Protein 4P1Y (pdb70)

GO terms:
  GO:0005515 protein binding (F, IPI)

Nearest PDB structures (foldseek):
  4p1y-assembly1_H  TM=1.003E+00  e=1.977E-50  Staphylococcus aureus subsp. aureus Mu50
  3b07-assembly1_H  TM=1.002E+00  e=1.235E-47  Staphylococcus aureus subsp. aureus Mu50
  8gz7-assembly1_H  TM=9.913E-01  e=1.476E-44  Staphylococcus aureus
  4p1x-assembly1_H  TM=9.593E-01  e=6.934E-37  Staphylococcus aureus subsp. aureus Mu50
  4p1x-assembly1_F  TM=9.655E-01  e=8.836E-36  Staphylococcus aureus subsp. aureus Mu50

Structure (mmCIF, N/CA/C/O backbone):
data_4P1Y
#
_entry.id   4P1Y
#
_cell.length_a   197.056
_cell.length_b   197.050
_cell.length_c   192.965
_cell.angle_alpha   90.00
_cell.angle_beta   99.04
_cell.angle_gamma   90.00
#
_symmetry.space_group_name_H-M   'C 1 2 1'
#
loop_
_entity.id
_entity.type
_entity.pdbx_description
1 polymer 'Gamma-hemolysin component B'
2 polymer 'Gamma-hemolysin component A'
#
loop_
_atom_site.group_PDB
_atom_site.id
_atom_site.type_symbol
_atom_site.label_atom_id
_atom_site.label_alt_id
_atom_site.label_comp_id
_atom_site.label_asym_id
_atom_site.label_entity_id
_atom_site.label_seq_id
_atom_site.pdbx_PDB_ins_code
_atom_site.Cartn_x
_atom_site.Cartn_y
_atom_site.Cartn_z
_atom_site.occupancy
_atom_site.B_iso_or_equiv
_atom_site.auth_seq_id
_atom_site.auth_comp_id
_atom_site.auth_asym_id
_atom_site.auth_atom_id
_atom_site.pdbx_PDB_model_num
ATOM 1 N N . VAL A 1 26 ? -63.700 32.804 20.811 1.00 27.27 17 VAL A N 1
ATOM 2 C CA . VAL A 1 26 ? -63.386 31.870 19.728 1.00 45.55 17 VAL A CA 1
ATOM 3 C C . VAL A 1 26 ? -62.228 30.930 20.063 1.00 37.97 17 VAL A C 1
ATOM 4 O O . VAL A 1 26 ? -61.159 31.380 20.465 1.00 56.78 17 VAL A O 1
ATOM 16 N N . THR A 1 27 ? -62.453 29.627 19.904 1.00 34.06 18 THR A N 1
ATOM 17 C CA . THR A 1 27 ? -61.405 28.623 20.114 1.00 48.71 18 THR A CA 1
ATOM 18 C C . THR A 1 27 ? -61.295 27.651 18.935 1.00 46.71 18 THR A C 1
ATOM 19 O O . THR A 1 27 ? -62.307 27.200 18.393 1.00 39.37 18 THR A O 1
ATOM 30 N N . LEU A 1 28 ? -60.054 27.324 18.567 1.00 45.47 19 LEU A N 1
ATOM 31 C CA . LEU A 1 28 ? -59.759 26.513 17.387 1.00 44.87 19 LEU A CA 1
ATOM 32 C C . LEU A 1 28 ? -59.006 25.239 17.779 1.00 38.58 19 LEU A C 1
ATOM 33 O O . LEU A 1 28 ? -58.091 25.291 18.599 1.00 35.92 19 LEU A O 1
ATOM 49 N N . TYR A 1 29 ? -59.413 24.104 17.206 1.00 38.94 20 TYR A N 1
ATOM 50 C CA . TYR A 1 29 ? -58.712 22.827 17.394 1.00 44.06 20 TYR A CA 1
ATOM 51 C C . TYR A 1 29 ? -58.433 22.191 16.049 1.00 41.48 20 TYR A C 1
ATOM 52 O O . TYR A 1 29 ? -59.327 22.076 15.219 1.00 42.40 20 TYR A O 1
ATOM 70 N N . LYS A 1 30 ? -57.207 21.736 15.845 1.00 26.83 21 LYS A N 1
ATOM 71 C CA . LYS A 1 30 ? -56.837 21.209 14.548 1.00 26.89 21 LYS A CA 1
ATOM 72 C C . LYS A 1 30 ? -56.628 19.717 14.600 1.00 33.87 21 LYS A C 1
ATOM 73 O O . LYS A 1 30 ? -56.337 19.149 15.658 1.00 28.25 21 LYS A O 1
ATOM 92 N N . THR A 1 31 ? -56.829 19.078 13.454 1.00 24.21 22 THR A N 1
ATOM 93 C CA . THR A 1 31 ? -56.312 17.730 13.274 1.00 25.31 22 THR A CA 1
ATOM 94 C C . THR A 1 31 ? -56.315 17.316 11.811 1.00 30.80 22 THR A C 1
ATOM 95 O O . THR A 1 31 ? -56.773 18.056 10.940 1.00 28.43 22 THR A O 1
ATOM 106 N N . THR A 1 32 ? -55.810 16.115 11.556 1.00 29.45 23 THR A N 1
ATOM 107 C CA . THR A 1 32 ? -55.656 15.607 10.198 1.00 34.97 23 THR A CA 1
ATOM 108 C C . THR A 1 32 ? -56.121 14.158 10.085 1.00 34.45 23 THR A C 1
ATOM 109 O O . THR A 1 32 ? -56.268 13.463 11.094 1.00 29.06 23 THR A O 1
ATOM 120 N N . ALA A 1 33 ? -56.396 13.722 8.858 1.00 22.63 24 ALA A N 1
ATOM 121 C CA . ALA A 1 33 ? -56.657 12.310 8.605 1.00 18.40 24 ALA A CA 1
ATOM 122 C C . ALA A 1 33 ? -56.364 11.971 7.154 1.00 28.77 24 ALA A C 1
ATOM 123 O O . ALA A 1 33 ? -56.624 12.777 6.254 1.00 31.38 24 ALA A O 1
ATOM 130 N N . THR A 1 34 ? -55.851 10.766 6.926 1.00 26.73 25 THR A N 1
ATOM 131 C CA . THR A 1 34 ? -55.425 10.366 5.590 1.00 32.79 25 THR A CA 1
ATOM 132 C C . THR A 1 34 ? -55.987 9.012 5.187 1.00 32.15 25 THR A C 1
ATOM 133 O O . THR A 1 34 ? -56.290 8.169 6.030 1.00 34.36 25 THR A O 1
ATOM 144 N N . ALA A 1 35 ? -56.114 8.822 3.880 1.00 25.11 26 ALA A N 1
ATOM 145 C CA . ALA A 1 35 ? -56.603 7.563 3.338 1.00 19.23 26 ALA A CA 1
ATOM 146 C C . ALA A 1 35 ? -56.023 7.296 1.960 1.00 32.52 26 ALA A C 1
ATOM 147 O O . ALA A 1 35 ? -56.151 8.132 1.071 1.00 29.07 26 ALA A O 1
ATOM 154 N N . ASP A 1 36 ? -55.416 6.125 1.768 1.00 36.71 27 ASP A N 1
ATOM 155 C CA . ASP A 1 36 ? -54.746 5.828 0.504 1.00 30.39 27 ASP A CA 1
ATOM 156 C C . ASP A 1 36 ? -55.407 4.694 -0.249 1.00 31.14 27 ASP A C 1
ATOM 157 O O . ASP A 1 36 ? -55.928 3.761 0.351 1.00 38.40 27 ASP A O 1
ATOM 166 N N . SER A 1 37 ? -55.384 4.822 -1.573 1.00 22.42 28 SER A N 1
ATOM 167 C CA . SER A 1 37 ? -55.674 3.739 -2.498 1.00 26.40 28 SER A CA 1
ATOM 168 C C . SER A 1 37 ? -54.482 3.518 -3.394 1.00 32.39 28 SER A C 1
ATOM 169 O O . SER A 1 37 ? -54.417 4.101 -4.480 1.00 29.08 28 SER A O 1
ATOM 177 N N . ASP A 1 38 ? -53.541 2.691 -2.935 1.00 30.87 29 ASP A N 1
ATOM 178 C CA . ASP A 1 38 ? -52.295 2.479 -3.662 1.00 26.59 29 ASP A CA 1
ATOM 179 C C . ASP A 1 38 ? -52.552 1.818 -5.008 1.00 28.00 29 ASP A C 1
ATOM 180 O O . ASP A 1 38 ? -51.800 2.019 -5.962 1.00 25.79 29 ASP A O 1
ATOM 189 N N . LYS A 1 39 ? -53.634 1.057 -5.097 1.00 30.72 30 LYS A N 1
ATOM 190 C CA . LYS A 1 39 ? -53.965 0.388 -6.341 1.00 27.77 30 LYS A CA 1
ATOM 191 C C . LYS A 1 39 ? -54.334 1.424 -7.398 1.00 33.52 30 LYS A C 1
ATOM 192 O O . LYS A 1 39 ? -53.839 1.374 -8.524 1.00 28.77 30 LYS A O 1
ATOM 211 N N . PHE A 1 40 ? -55.184 2.381 -7.022 1.00 42.97 31 PHE A N 1
ATOM 212 C CA . PHE A 1 40 ? -55.667 3.396 -7.965 1.00 46.78 31 PHE A CA 1
ATOM 213 C C . PHE A 1 40 ? -54.774 4.620 -8.003 1.00 37.23 31 PHE A C 1
ATOM 214 O O . PHE A 1 40 ? -54.965 5.496 -8.847 1.00 34.59 31 PHE A O 1
ATOM 231 N N . LYS A 1 41 ? -53.817 4.677 -7.080 1.00 32.29 32 LYS A N 1
ATOM 232 C CA . LYS A 1 41 ? -52.929 5.818 -6.966 1.00 30.50 32 LYS A CA 1
ATOM 233 C C . LYS A 1 41 ? -53.768 7.058 -6.635 1.00 35.47 32 LYS A C 1
ATOM 234 O O . LYS A 1 41 ? -53.710 8.088 -7.319 1.00 21.40 32 LYS A O 1
ATOM 253 N N . ILE A 1 42 ? -54.560 6.924 -5.577 1.00 27.67 33 ILE A N 1
ATOM 254 C CA . ILE A 1 42 ? -55.433 7.985 -5.120 1.00 21.34 33 ILE A CA 1
ATOM 255 C C . ILE A 1 42 ? -55.244 8.172 -3.627 1.00 26.14 33 ILE A C 1
ATOM 256 O O . ILE A 1 42 ? -55.254 7.210 -2.869 1.00 25.84 33 ILE A O 1
ATOM 272 N N . SER A 1 43 ? -55.054 9.414 -3.203 1.00 29.82 34 SER A N 1
ATOM 273 C CA . SER A 1 43 ? -54.807 9.678 -1.792 1.00 44.05 34 SER A CA 1
ATOM 274 C C . SER A 1 43 ? -55.587 10.880 -1.283 1.00 34.97 34 SER A C 1
ATOM 275 O O . SER A 1 43 ? -55.650 11.927 -1.937 1.00 37.59 34 SER A O 1
ATOM 283 N N . GLN A 1 44 ? -56.163 10.696 -0.098 1.00 24.96 35 GLN A N 1
ATOM 284 C CA . GLN A 1 44 ? -56.936 11.716 0.572 1.00 22.20 35 GLN A CA 1
ATOM 285 C C . GLN A 1 44 ? -56.196 12.222 1.790 1.00 23.84 35 GLN A C 1
ATOM 286 O O . GLN A 1 44 ? -55.872 11.471 2.722 1.00 23.09 35 GLN A O 1
ATOM 300 N N . ILE A 1 45 ? -55.944 13.521 1.750 1.00 32.89 36 ILE A N 1
ATOM 301 C CA . ILE A 1 45 ? -55.408 14.274 2.867 1.00 42.14 36 ILE A CA 1
ATOM 302 C C . ILE A 1 45 ? -56.498 15.214 3.337 1.00 33.25 36 ILE A C 1
ATOM 303 O O . ILE A 1 45 ? -56.982 16.049 2.576 1.00 33.80 36 ILE A O 1
ATOM 319 N N . LEU A 1 46 ? -56.913 15.036 4.581 1.00 22.90 37 LEU A N 1
ATOM 320 C CA . LEU A 1 46 ? -57.975 15.840 5.138 1.00 28.50 37 LEU A CA 1
ATOM 321 C C . LEU A 1 46 ? -57.480 16.635 6.331 1.00 30.32 37 LEU A C 1
ATOM 322 O O . LEU A 1 46 ? -56.943 16.063 7.294 1.00 28.72 37 LEU A O 1
ATOM 338 N N . THR A 1 47 ? -57.660 17.954 6.247 1.00 38.94 38 THR A N 1
ATOM 339 C CA . THR A 1 47 ? -57.230 18.874 7.298 1.00 28.30 38 THR A CA 1
ATOM 340 C C . THR A 1 47 ? -58.410 19.569 7.968 1.00 39.04 38 THR A C 1
ATOM 341 O O . THR A 1 47 ? -59.250 20.198 7.297 1.00 30.29 38 THR A O 1
ATOM 352 N N . PHE A 1 48 ? -58.427 19.490 9.297 1.00 35.28 39 PHE A N 1
ATOM 353 C CA . PHE A 1 48 ? -59.596 19.849 10.093 1.00 29.53 39 PHE A CA 1
ATOM 354 C C . PHE A 1 48 ? -59.318 20.980 11.066 1.00 31.93 39 PHE A C 1
ATOM 355 O O . PHE A 1 48 ? -58.336 20.944 11.820 1.00 38.90 39 PHE A O 1
ATOM 372 N N . ASN A 1 49 ? -60.216 21.961 11.043 1.00 32.47 40 ASN A N 1
ATOM 373 C CA . ASN A 1 49 ? -60.300 23.005 12.060 1.00 38.41 40 ASN A CA 1
ATOM 374 C C . ASN A 1 49 ? -61.677 23.004 12.744 1.00 40.08 40 ASN A C 1
ATOM 375 O O . ASN A 1 49 ? -62.675 23.424 12.158 1.00 37.08 40 ASN A O 1
ATOM 386 N N . PHE A 1 50 ? -61.726 22.507 13.975 1.00 42.13 41 PHE A N 1
ATOM 387 C CA . PHE A 1 50 ? -62.923 22.588 14.796 1.00 30.33 41 PHE A CA 1
ATOM 388 C C . PHE A 1 50 ? -62.935 23.962 15.420 1.00 38.59 41 PHE A C 1
ATOM 389 O O . PHE A 1 50 ? -61.983 24.334 16.104 1.00 43.19 41 PHE A O 1
ATOM 406 N N . ILE A 1 51 ? -64.012 24.706 15.197 1.00 51.01 42 ILE A N 1
ATOM 407 C CA . ILE A 1 51 ? -64.164 26.034 15.765 1.00 34.76 42 ILE A CA 1
ATOM 408 C C . ILE A 1 51 ? -65.343 26.076 16.695 1.00 42.17 42 ILE A C 1
ATOM 409 O O . ILE A 1 51 ? -66.472 25.663 16.345 1.00 53.56 42 ILE A O 1
ATOM 425 N N . LYS A 1 52 ? -65.035 26.577 17.887 1.00 33.08 43 LYS A N 1
ATOM 426 C CA . LYS A 1 52 ? -66.003 26.883 18.922 1.00 44.47 43 LYS A CA 1
ATOM 427 C C . LYS A 1 52 ? -66.143 28.398 19.069 1.00 40.18 43 LYS A C 1
ATOM 428 O O . LYS A 1 52 ? -65.231 29.066 19.551 1.00 40.08 43 LYS A O 1
ATOM 447 N N . ASP A 1 53 ? -67.295 28.920 18.652 1.00 59.42 44 ASP A N 1
ATOM 448 C CA . ASP A 1 53 ? -67.597 30.354 18.694 1.00 44.56 44 ASP A CA 1
ATOM 449 C C . ASP A 1 53 ? -68.771 30.649 19.641 1.00 42.24 44 ASP A C 1
ATOM 450 O O . ASP A 1 53 ? -69.880 30.151 19.444 1.00 48.99 44 ASP A O 1
ATOM 459 N N . LYS A 1 54 ? -68.515 31.441 20.678 1.00 44.12 45 LYS A N 1
ATOM 460 C CA . LYS A 1 54 ? -69.533 31.753 21.682 1.00 48.87 45 LYS A CA 1
ATOM 461 C C . LYS A 1 54 ? -70.696 32.549 21.094 1.00 48.13 45 LYS A C 1
ATOM 462 O O . LYS A 1 54 ? -71.800 32.535 21.628 1.00 50.46 45 LYS A O 1
ATOM 481 N N . SER A 1 55 ? -70.430 33.291 20.028 1.00 48.14 46 SER A N 1
ATOM 482 C CA . SER A 1 55 ? -71.478 34.030 19.340 1.00 45.26 46 SER A CA 1
ATOM 483 C C . SER A 1 55 ? -72.230 33.119 18.362 1.00 46.72 46 SER A C 1
ATOM 484 O O . SER A 1 55 ? -73.035 33.602 17.565 1.00 52.58 46 SER A O 1
ATOM 492 N N . TYR A 1 56 ? -71.959 31.811 18.423 1.00 43.28 47 TYR A N 1
ATOM 493 C CA . TYR A 1 56 ? -72.603 30.822 17.545 1.00 42.26 47 TYR A CA 1
ATOM 494 C C . TYR A 1 56 ? -73.197 29.678 18.350 1.00 41.35 47 TYR A C 1
ATOM 495 O O . TYR A 1 56 ? -72.584 29.205 19.307 1.00 38.98 47 TYR A O 1
ATOM 513 N N . ASP A 1 57 ? -74.369 29.209 17.927 1.00 39.39 48 ASP A N 1
ATOM 514 C CA . ASP A 1 57 ? -75.100 28.183 18.667 1.00 42.14 48 ASP A CA 1
ATOM 515 C C . ASP A 1 57 ? -74.773 26.774 18.168 1.00 46.49 48 ASP A C 1
ATOM 516 O O . ASP A 1 57 ? -75.290 25.787 18.695 1.00 51.10 48 ASP A O 1
ATOM 525 N N . LYS A 1 58 ? -73.901 26.690 17.168 1.00 47.12 49 LYS A N 1
ATOM 526 C CA . LYS A 1 58 ? -73.512 25.412 16.579 1.00 39.44 49 LYS A CA 1
ATOM 527 C C . LYS A 1 58 ? -71.999 25.249 16.518 1.00 37.13 49 LYS A C 1
ATOM 528 O O . LYS A 1 58 ? -71.263 26.229 16.603 1.00 47.07 49 LYS A O 1
ATOM 547 N N . ASP A 1 59 ? -71.544 24.008 16.361 1.00 46.62 50 ASP A N 1
ATOM 548 C CA . ASP A 1 59 ? -70.119 23.716 16.254 1.00 38.33 50 ASP A CA 1
ATOM 549 C C . ASP A 1 59 ? -69.697 23.868 14.800 1.00 35.27 50 ASP A C 1
ATOM 550 O O . ASP A 1 59 ? -70.445 23.469 13.896 1.00 32.30 50 ASP A O 1
ATOM 559 N N . THR A 1 60 ? -68.525 24.458 14.556 1.00 35.92 51 THR A N 1
ATOM 560 C CA . THR A 1 60 ? -68.106 24.663 13.171 1.00 39.24 51 THR A CA 1
ATOM 561 C C . THR A 1 60 ? -66.911 23.796 12.856 1.00 39.56 51 THR A C 1
ATOM 562 O O . THR A 1 60 ? -66.030 23.601 13.685 1.00 36.16 51 THR A O 1
ATOM 573 N N . LEU A 1 61 ? -66.899 23.270 11.641 1.00 31.46 52 LEU A N 1
ATOM 574 C CA . LEU A 1 61 ? -65.794 22.454 11.184 1.00 31.61 52 LEU A CA 1
ATOM 575 C C . LEU A 1 61 ? -65.367 22.940 9.819 1.00 36.03 52 LEU A C 1
ATOM 576 O O . LEU A 1 61 ? -66.181 23.014 8.886 1.00 35.87 52 LEU A O 1
ATOM 592 N N . VAL A 1 62 ? -64.098 23.323 9.724 1.00 41.93 53 VAL A N 1
ATOM 593 C CA . VAL A 1 62 ? -63.514 23.679 8.443 1.00 38.88 53 VAL A CA 1
ATOM 594 C C . VAL A 1 62 ? -62.716 22.486 7.983 1.00 28.89 53 VAL A C 1
ATOM 595 O O . VAL A 1 62 ? -61.884 21.950 8.719 1.00 43.34 53 VAL A O 1
ATOM 608 N N . LEU A 1 63 ? -63.016 22.058 6.770 1.00 20.43 54 LEU A N 1
ATOM 609 C CA . LEU A 1 63 ? -62.472 20.844 6.218 1.00 21.34 54 LEU A CA 1
ATOM 610 C C . LEU A 1 63 ? -61.812 21.181 4.897 1.00 29.16 54 LEU A C 1
ATOM 611 O O . LEU A 1 63 ? -62.485 21.613 3.944 1.00 25.63 54 LEU A O 1
ATOM 627 N N . LYS A 1 64 ? -60.490 21.028 4.851 1.00 25.76 55 LYS A N 1
ATOM 628 C CA . LYS A 1 64 ? -59.767 21.204 3.603 1.00 25.77 55 LYS A CA 1
ATOM 629 C C . LYS A 1 64 ? -59.376 19.828 3.085 1.00 37.57 55 LYS A C 1
ATOM 630 O O . LYS A 1 64 ? -58.761 19.036 3.814 1.00 43.44 55 LYS A O 1
ATOM 649 N N . ALA A 1 65 ? -59.752 19.552 1.834 1.00 31.65 56 ALA A N 1
ATOM 650 C CA . ALA A 1 65 ? -59.525 18.253 1.208 1.00 23.94 56 ALA A CA 1
ATOM 651 C C . ALA A 1 65 ? -58.468 18.317 0.115 1.00 28.04 56 ALA A C 1
ATOM 652 O O . ALA A 1 65 ? -58.722 18.835 -0.968 1.00 33.85 56 ALA A O 1
ATOM 659 N N . THR A 1 66 ? -57.309 17.723 0.376 1.00 39.93 57 THR A N 1
ATOM 660 C CA . THR A 1 66 ? -56.205 17.701 -0.587 1.00 45.35 57 THR A CA 1
ATOM 661 C C . THR A 1 66 ? -55.736 16.271 -0.794 1.00 42.27 57 THR A C 1
ATOM 662 O O . THR A 1 66 ? -56.358 15.340 -0.295 1.00 48.18 57 THR A O 1
ATOM 673 N N . GLY A 1 67 ? -54.645 16.103 -1.531 1.00 35.12 58 GLY A N 1
ATOM 674 C CA . GLY A 1 67 ? -54.097 14.789 -1.811 1.00 26.80 58 GLY A CA 1
ATOM 675 C C . GLY A 1 67 ? -53.778 14.611 -3.282 1.00 25.30 58 GLY A C 1
ATOM 676 O O . GLY A 1 67 ? -53.348 15.541 -3.960 1.00 29.21 58 GLY A O 1
ATOM 680 N N . ASN A 1 68 ? -54.035 13.417 -3.790 1.00 23.89 59 ASN A N 1
ATOM 681 C CA . ASN A 1 68 ? -53.606 13.074 -5.132 1.00 24.50 59 ASN A CA 1
ATOM 682 C C . ASN A 1 68 ? -54.620 12.207 -5.854 1.00 24.66 59 ASN A C 1
ATOM 683 O O . ASN A 1 68 ? -55.229 11.318 -5.255 1.00 23.57 59 ASN A O 1
ATOM 694 N N . ILE A 1 69 ? -54.804 12.473 -7.140 1.00 17.34 60 ILE A N 1
ATOM 695 C CA . ILE A 1 69 ? -55.608 11.608 -7.981 1.00 20.74 60 ILE A CA 1
ATOM 696 C C . ILE A 1 69 ? -54.921 11.424 -9.307 1.00 21.11 60 ILE A C 1
ATOM 697 O O . ILE A 1 69 ? -55.009 12.289 -10.177 1.00 26.72 60 ILE A O 1
ATOM 713 N N . ASN A 1 70 ? -54.282 10.276 -9.485 1.00 26.92 61 ASN A N 1
ATOM 714 C CA . ASN A 1 70 ? -53.608 9.986 -10.742 1.00 33.94 61 ASN A CA 1
ATOM 715 C C . ASN A 1 70 ? -54.555 10.096 -11.927 1.00 26.79 61 ASN A C 1
ATOM 716 O O . ASN A 1 70 ? -55.745 9.859 -11.793 1.00 31.49 61 ASN A O 1
ATOM 727 N N . SER A 1 71 ? -54.023 10.466 -13.084 1.00 24.70 62 SER A N 1
ATOM 728 C CA . SER A 1 71 ? -54.834 10.563 -14.285 1.00 31.13 62 SER A CA 1
ATOM 729 C C . SER A 1 71 ? -55.172 9.172 -14.782 1.00 45.13 62 SER A C 1
ATOM 730 O O . SER A 1 71 ? -56.193 8.978 -15.441 1.00 46.09 62 SER A O 1
ATOM 738 N N . GLY A 1 72 ? -54.317 8.206 -14.447 1.00 46.50 63 GLY A N 1
ATOM 739 C CA . GLY A 1 72 ? -54.446 6.858 -14.962 1.00 40.54 63 GLY A CA 1
ATOM 740 C C . GLY A 1 72 ? -54.045 6.793 -16.427 1.00 41.34 63 GLY A C 1
ATOM 741 O O . GLY A 1 72 ? -54.572 5.990 -17.188 1.00 56.52 63 GLY A O 1
ATOM 745 N N . PHE A 1 73 ? -53.145 7.672 -16.843 1.00 40.10 64 PHE A N 1
ATOM 746 C CA . PHE A 1 73 ? -52.760 7.729 -18.245 1.00 42.74 64 PHE A CA 1
ATOM 747 C C . PHE A 1 73 ? -52.063 6.455 -18.675 1.00 47.14 64 PHE A C 1
ATOM 748 O O . PHE A 1 73 ? -51.240 5.916 -17.945 1.00 52.59 64 PHE A O 1
ATOM 765 N N . VAL A 1 74 ? -52.417 5.987 -19.868 1.00 59.80 65 VAL A N 1
ATOM 766 C CA . VAL A 1 74 ? -51.875 4.759 -20.440 1.00 63.94 65 VAL A CA 1
ATOM 767 C C . VAL A 1 74 ? -51.183 5.060 -21.767 1.00 65.13 65 VAL A C 1
ATOM 768 O O . VAL A 1 74 ? -51.835 5.453 -22.742 1.00 51.96 65 VAL A O 1
ATOM 781 N N . LYS A 1 75 ? -49.865 4.857 -21.796 1.00 55.67 66 LYS A N 1
ATOM 782 C CA . LYS A 1 75 ? -49.078 5.055 -23.008 1.00 52.18 66 LYS A CA 1
ATOM 783 C C . LYS A 1 75 ? -49.616 4.157 -24.125 1.00 66.48 66 LYS A C 1
ATOM 784 O O . LYS A 1 75 ? -50.002 3.014 -23.872 1.00 77.86 66 LYS A O 1
ATOM 803 N N . PRO A 1 76 ? -49.663 4.672 -25.361 1.00 61.51 67 PRO A N 1
ATOM 804 C CA . PRO A 1 76 ? -50.038 3.833 -26.506 1.00 66.40 67 PRO A CA 1
ATOM 805 C C . PRO A 1 76 ? -48.902 2.916 -26.964 1.00 76.27 67 PRO A C 1
ATOM 806 O O . PRO A 1 76 ? -47.731 3.251 -26.788 1.00 83.07 67 PRO A O 1
ATOM 817 N N . ASN A 1 77 ? -49.254 1.775 -27.550 1.00 83.57 68 ASN A N 1
ATOM 818 C CA . ASN A 1 77 ? -48.275 0.851 -28.119 1.00 78.18 68 ASN A CA 1
ATOM 819 C C . ASN A 1 77 ? -47.729 1.378 -29.450 1.00 81.40 68 ASN A C 1
ATOM 820 O O . ASN A 1 77 ? -48.490 1.548 -30.401 1.00 85.41 68 ASN A O 1
ATOM 831 N N . PRO A 1 78 ? -46.413 1.651 -29.522 1.00 69.07 69 PRO A N 1
ATOM 832 C CA . PRO A 1 78 ? -45.853 2.184 -30.771 1.00 78.79 69 PRO A CA 1
ATOM 833 C C . PRO A 1 78 ? -45.940 1.209 -31.945 1.00 84.15 69 PRO A C 1
ATOM 834 O O . PRO A 1 78 ? -45.780 1.621 -33.095 1.00 82.63 69 PRO A O 1
ATOM 845 N N . ASN A 1 79 ? -46.182 -0.066 -31.653 1.00 89.00 70 ASN A N 1
ATOM 846 C CA . ASN A 1 79 ? -46.234 -1.092 -32.689 1.00 91.52 70 ASN A CA 1
ATOM 847 C C . ASN A 1 79 ? -47.596 -1.183 -33.386 1.00 94.03 70 ASN A C 1
ATOM 848 O O . ASN A 1 79 ? -47.696 -1.759 -34.471 1.00 100.55 70 ASN A O 1
ATOM 859 N N . ASP A 1 80 ? -48.635 -0.613 -32.775 1.00 86.31 71 ASP A N 1
ATOM 860 C CA . ASP A 1 80 ? -49.972 -0.614 -33.372 1.00 78.86 71 ASP A CA 1
ATOM 861 C C . ASP A 1 80 ? -49.925 0.051 -34.744 1.00 90.84 71 ASP A C 1
ATOM 862 O O . ASP A 1 80 ? -49.303 1.104 -34.908 1.00 84.94 71 ASP A O 1
ATOM 871 N N . TYR A 1 81 ? -50.586 -0.566 -35.723 1.00 90.78 72 TYR A N 1
ATOM 872 C CA . TYR A 1 81 ? -50.412 -0.182 -37.125 1.00 106.86 72 TYR A CA 1
ATOM 873 C C . TYR A 1 81 ? -51.608 0.525 -37.748 1.00 104.79 72 TYR A C 1
ATOM 874 O O . TYR A 1 81 ? -51.484 1.656 -38.224 1.00 99.64 72 TYR A O 1
ATOM 892 N N . ASP A 1 82 ? -52.751 -0.154 -37.769 1.00 106.90 73 ASP A N 1
ATOM 893 C CA . ASP A 1 82 ? -53.928 0.355 -38.468 1.00 110.07 73 ASP A CA 1
ATOM 894 C C . ASP A 1 82 ? -54.845 1.161 -37.552 1.00 87.57 73 ASP A C 1
ATOM 895 O O . ASP A 1 82 ? -55.453 2.137 -37.983 1.00 94.57 73 ASP A O 1
ATOM 904 N N . PHE A 1 83 ? -54.940 0.752 -36.293 1.00 83.36 74 PHE A N 1
ATOM 905 C CA . PHE A 1 83 ? -55.752 1.464 -35.314 1.00 84.19 74 PHE A CA 1
ATOM 906 C C . PHE A 1 83 ? -55.050 1.436 -33.965 1.00 74.79 74 PHE A C 1
ATOM 907 O O . PHE A 1 83 ? -54.486 0.414 -33.582 1.00 84.53 74 PHE A O 1
ATOM 924 N N . SER A 1 84 ? -55.080 2.550 -33.241 1.00 75.48 75 SER A N 1
ATOM 925 C CA . SER A 1 84 ? -54.430 2.591 -31.932 1.00 77.75 75 SER A CA 1
ATOM 926 C C . SER A 1 84 ? -55.237 3.421 -30.945 1.00 68.59 75 SER A C 1
ATOM 927 O O . SER A 1 84 ? -56.079 4.234 -31.342 1.00 69.33 75 SER A O 1
ATOM 935 N N . LYS A 1 85 ? -54.962 3.207 -29.659 1.00 71.73 76 LYS A N 1
ATOM 936 C CA . LYS A 1 85 ? -55.756 3.783 -28.579 1.00 70.21 76 LYS A CA 1
ATOM 937 C C . LYS A 1 85 ? -54.906 4.173 -27.369 1.00 70.43 76 LYS A C 1
ATOM 938 O O . LYS A 1 85 ? -53.824 3.622 -27.149 1.00 69.89 76 LYS A O 1
ATOM 957 N N . LEU A 1 86 ? -55.404 5.145 -26.607 1.00 65.83 77 LEU A N 1
ATOM 958 C CA . LEU A 1 86 ? -54.859 5.481 -25.296 1.00 59.59 77 LEU A CA 1
ATOM 959 C C . LEU A 1 86 ? -55.978 5.905 -24.347 1.00 55.01 77 LEU A C 1
ATOM 960 O O . LEU A 1 86 ? -57.076 6.273 -24.778 1.00 51.52 77 LEU A O 1
ATOM 976 N N . TYR A 1 87 ? -55.687 5.838 -23.053 1.00 58.32 78 TYR A N 1
ATOM 977 C CA . TYR A 1 87 ? -56.578 6.364 -22.027 1.00 52.96 78 TYR A CA 1
ATOM 978 C C . TYR A 1 87 ? -56.003 7.657 -21.461 1.00 59.04 78 TYR A C 1
ATOM 979 O O . TYR A 1 87 ? -54.788 7.791 -21.305 1.00 54.43 78 TYR A O 1
ATOM 997 N N . TRP A 1 88 ? -56.864 8.630 -21.189 1.00 61.26 79 TRP A N 1
ATOM 998 C CA . TRP A 1 88 ? -56.401 9.824 -20.481 1.00 54.98 79 TRP A CA 1
ATOM 999 C C . TRP A 1 88 ? -57.416 10.306 -19.461 1.00 49.58 79 TRP A C 1
ATOM 1000 O O . TRP A 1 88 ? -58.614 10.073 -19.611 1.00 55.80 79 TRP A O 1
ATOM 1021 N N . GLY A 1 89 ? -56.910 10.928 -18.399 1.00 44.70 80 GLY A N 1
ATOM 1022 C CA . GLY A 1 89 ? -57.742 11.474 -17.336 1.00 56.96 80 GLY A CA 1
ATOM 1023 C C . GLY A 1 89 ? -58.483 12.727 -17.785 1.00 57.90 80 GLY A C 1
ATOM 1024 O O . GLY A 1 89 ? -57.859 13.777 -17.975 1.00 35.93 80 GLY A O 1
ATOM 1028 N N . ALA A 1 90 ? -59.807 12.627 -17.943 1.00 46.47 81 ALA A N 1
ATOM 1029 C CA . ALA A 1 90 ? -60.570 13.694 -18.592 1.00 37.06 81 ALA A CA 1
ATOM 1030 C C . ALA A 1 90 ? -61.437 14.437 -17.605 1.00 29.48 81 ALA A C 1
ATOM 1031 O O . ALA A 1 90 ? -61.891 15.542 -17.888 1.00 38.87 81 ALA A O 1
ATOM 1038 N N . LYS A 1 91 ? -61.669 13.842 -16.444 1.00 22.91 82 LYS A N 1
ATOM 1039 C CA . LYS A 1 91 ? -62.463 14.508 -15.421 1.00 28.25 82 LYS A CA 1
ATOM 1040 C C . LYS A 1 91 ? -62.107 13.976 -14.054 1.00 28.37 82 LYS A C 1
ATOM 1041 O O . LYS A 1 91 ? -61.807 12.796 -13.895 1.00 30.34 82 LYS A O 1
ATOM 1060 N N . TYR A 1 92 ? -62.104 14.865 -13.074 1.00 19.81 83 TYR A N 1
ATOM 1061 C CA . TYR A 1 92 ? -61.847 14.465 -11.704 1.00 25.99 83 TYR A CA 1
ATOM 1062 C C . TYR A 1 92 ? -63.017 14.895 -10.859 1.00 25.56 83 TYR A C 1
ATOM 1063 O O . TYR A 1 92 ? -63.475 16.020 -10.979 1.00 40.00 83 TYR A O 1
ATOM 1081 N N . ASN A 1 93 ? -63.515 14.005 -10.014 1.00 15.25 84 ASN A N 1
ATOM 1082 C CA . ASN A 1 93 ? -64.663 14.338 -9.193 1.00 24.06 84 ASN A CA 1
ATOM 1083 C C . ASN A 1 93 ? -64.357 14.173 -7.738 1.00 26.71 84 ASN A C 1
ATOM 1084 O O . ASN A 1 93 ? -63.849 13.141 -7.309 1.00 24.80 84 ASN A O 1
ATOM 1095 N N . VAL A 1 94 ? -64.679 15.212 -6.980 1.00 31.25 85 VAL A N 1
ATOM 1096 C CA . VAL A 1 94 ? -64.525 15.163 -5.543 1.00 25.36 85 VAL A CA 1
ATOM 1097 C C . VAL A 1 94 ? -65.852 15.503 -4.907 1.00 34.84 85 VAL A C 1
ATOM 1098 O O . VAL A 1 94 ? -66.592 16.351 -5.418 1.00 40.61 85 VAL A O 1
ATOM 1111 N N . SER A 1 95 ? -66.156 14.833 -3.799 1.00 31.94 86 SER A N 1
ATOM 1112 C CA . SER A 1 95 ? -67.365 15.130 -3.045 1.00 37.45 86 SER A CA 1
ATOM 1113 C C . SER A 1 95 ? -67.165 14.937 -1.550 1.00 32.24 86 SER A C 1
ATOM 1114 O O . SER A 1 95 ? -66.395 14.079 -1.123 1.00 45.93 86 SER A O 1
ATOM 1122 N N . ILE A 1 96 ? -67.861 15.761 -0.775 1.00 25.58 87 ILE A N 1
ATOM 1123 C CA . ILE A 1 96 ? -67.881 15.671 0.678 1.00 24.71 87 ILE A CA 1
ATOM 1124 C C . ILE A 1 96 ? -69.342 15.696 1.133 1.00 39.90 87 ILE A C 1
ATOM 1125 O O . ILE A 1 96 ? -70.104 16.587 0.728 1.00 36.68 87 ILE A O 1
ATOM 1141 N N . SER A 1 97 ? -69.711 14.711 1.962 1.00 42.66 88 SER A N 1
ATOM 1142 C CA . SER A 1 97 ? -71.100 14.463 2.364 1.00 32.13 88 SER A CA 1
ATOM 1143 C C . SER A 1 97 ? -71.277 14.264 3.859 1.00 30.44 88 SER A C 1
ATOM 1144 O O . SER A 1 97 ? -70.380 13.823 4.566 1.00 35.70 88 SER A O 1
ATOM 1152 N N . SER A 1 98 ? -72.471 14.586 4.321 1.00 38.63 89 SER A N 1
ATOM 1153 C CA . SER A 1 98 ? -72.916 14.236 5.651 1.00 35.92 89 SER A CA 1
ATOM 1154 C C . SER A 1 98 ? -74.084 13.312 5.449 1.00 39.64 89 SER A C 1
ATOM 1155 O O . SER A 1 98 ? -74.572 13.170 4.327 1.00 39.75 89 SER A O 1
ATOM 1163 N N . GLN A 1 99 ? -74.539 12.692 6.528 1.00 47.50 90 GLN A N 1
ATOM 1164 C CA . GLN A 1 99 ? -75.552 11.653 6.433 1.00 60.57 90 GLN A CA 1
ATOM 1165 C C . GLN A 1 99 ? -76.945 12.227 6.730 1.00 60.98 90 GLN A C 1
ATOM 1166 O O . GLN A 1 99 ? -77.075 13.196 7.475 1.00 60.54 90 GLN A O 1
ATOM 1180 N N . SER A 1 100 ? -77.978 11.633 6.135 1.00 66.96 91 SER A N 1
ATOM 1181 C CA . SER A 1 100 ? -79.344 12.142 6.251 1.00 43.56 91 SER A CA 1
ATOM 1182 C C . SER A 1 100 ? -79.788 12.258 7.699 1.00 45.66 91 SER A C 1
ATOM 1183 O O . SER A 1 100 ? -80.470 13.210 8.079 1.00 59.96 91 SER A O 1
ATOM 1191 N N . ASN A 1 101 ? -79.367 11.293 8.508 1.00 47.26 92 ASN A N 1
ATOM 1192 C CA . ASN A 1 101 ? -79.804 11.195 9.892 1.00 45.41 92 ASN A CA 1
ATOM 1193 C C . ASN A 1 101 ? -78.997 12.031 10.908 1.00 49.27 92 ASN A C 1
ATOM 1194 O O . ASN A 1 101 ? -79.357 12.046 12.082 1.00 56.33 92 ASN A O 1
ATOM 1205 N N . ASP A 1 102 ? -77.915 12.703 10.497 1.00 55.30 93 ASP A N 1
ATOM 1206 C CA . ASP A 1 102 ? -77.139 13.527 11.455 1.00 59.02 93 ASP A CA 1
ATOM 1207 C C . ASP A 1 102 ? -77.515 15.015 11.385 1.00 52.42 93 ASP A C 1
ATOM 1208 O O . ASP A 1 102 ? -78.215 15.451 10.462 1.00 40.76 93 ASP A O 1
ATOM 1217 N N . SER A 1 103 ? -77.026 15.790 12.351 1.00 43.69 94 SER A N 1
ATOM 1218 C CA . SER A 1 103 ? -77.390 17.203 12.464 1.00 36.30 94 SER A CA 1
ATOM 1219 C C . SER A 1 103 ? -76.370 18.092 11.775 1.00 42.11 94 SER A C 1
ATOM 1220 O O . SER A 1 103 ? -76.319 19.300 12.017 1.00 52.90 94 SER A O 1
ATOM 1228 N N . VAL A 1 104 ? -75.561 17.488 10.913 1.00 44.29 95 VAL A N 1
ATOM 1229 C CA . VAL A 1 104 ? -74.445 18.190 10.303 1.00 41.76 95 VAL A CA 1
ATOM 1230 C C . VAL A 1 104 ? -74.802 18.618 8.898 1.00 36.53 95 VAL A C 1
ATOM 1231 O O . VAL A 1 104 ? -75.064 17.786 8.036 1.00 42.73 95 VAL A O 1
ATOM 1244 N N . ASN A 1 105 ? -74.794 19.928 8.679 1.00 46.26 96 ASN A N 1
ATOM 1245 C CA . ASN A 1 105 ? -75.072 20.489 7.369 1.00 42.98 96 ASN A CA 1
ATOM 1246 C C . ASN A 1 105 ? -73.840 21.145 6.793 1.00 34.37 96 ASN A C 1
ATOM 1247 O O . ASN A 1 105 ? -73.002 21.674 7.531 1.00 29.44 96 ASN A O 1
ATOM 1258 N N . VAL A 1 106 ? -73.747 21.101 5.469 1.00 31.09 97 VAL A N 1
ATOM 1259 C CA . VAL A 1 106 ? -72.689 21.781 4.740 1.00 36.54 97 VAL A CA 1
ATOM 1260 C C . VAL A 1 106 ? -73.134 23.196 4.456 1.00 34.02 97 VAL A C 1
ATOM 1261 O O . VAL A 1 106 ? -74.003 23.415 3.611 1.00 37.67 97 VAL A O 1
ATOM 1274 N N . VAL A 1 107 ? -72.527 24.153 5.152 1.00 34.38 98 VAL A N 1
ATOM 1275 C CA . VAL A 1 107 ? -72.969 25.535 5.069 1.00 34.29 98 VAL A CA 1
ATOM 1276 C C . VAL A 1 107 ? -72.139 26.342 4.089 1.00 34.23 98 VAL A C 1
ATOM 1277 O O . VAL A 1 107 ? -72.667 27.245 3.459 1.00 44.32 98 VAL A O 1
ATOM 1290 N N . ASP A 1 108 ? -70.859 26.019 3.912 1.00 52.56 99 ASP A N 1
ATOM 1291 C CA . ASP A 1 108 ? -70.080 26.820 2.948 1.00 45.53 99 ASP A CA 1
ATOM 1292 C C . ASP A 1 108 ? -68.945 26.061 2.276 1.00 39.86 99 ASP A C 1
ATOM 1293 O O . ASP A 1 108 ? -68.518 25.024 2.756 1.00 36.29 99 ASP A O 1
ATOM 1302 N N . TYR A 1 109 ? -68.432 26.593 1.174 1.00 24.82 100 TYR A N 1
ATOM 1303 C CA . TYR A 1 109 ? -67.410 25.869 0.438 1.00 31.95 100 TYR A CA 1
ATOM 1304 C C . TYR A 1 109 ? -66.661 26.736 -0.565 1.00 33.04 100 TYR A C 1
ATOM 1305 O O . TYR A 1 109 ? -67.077 27.840 -0.882 1.00 49.98 100 TYR A O 1
ATOM 1323 N N . ALA A 1 110 ? -65.540 26.219 -1.049 1.00 38.20 101 ALA A N 1
ATOM 1324 C CA . ALA A 1 110 ? -64.748 26.913 -2.054 1.00 22.86 101 ALA A CA 1
ATOM 1325 C C . ALA A 1 110 ? -63.972 25.894 -2.876 1.00 29.61 101 ALA A C 1
ATOM 1326 O O . ALA A 1 110 ? -63.451 24.912 -2.322 1.00 24.80 101 ALA A O 1
ATOM 1333 N N . PRO A 1 111 ? -63.885 26.111 -4.199 1.00 17.37 102 PRO A N 1
ATOM 1334 C CA . PRO A 1 111 ? -64.391 27.260 -4.956 1.00 14.94 102 PRO A CA 1
ATOM 1335 C C . PRO A 1 111 ? -65.877 27.193 -5.319 1.00 23.20 102 PRO A C 1
ATOM 1336 O O . PRO A 1 111 ? -66.431 26.109 -5.462 1.00 15.76 102 PRO A O 1
ATOM 1347 N N . LYS A 1 112 ? -66.483 28.354 -5.548 1.00 27.40 103 LYS A N 1
ATOM 1348 C CA . LYS A 1 112 ? -67.847 28.434 -6.045 1.00 21.76 103 LYS A CA 1
ATOM 1349 C C . LYS A 1 112 ? -67.806 28.738 -7.524 1.00 27.78 103 LYS A C 1
ATOM 1350 O O . LYS A 1 112 ? -66.757 29.086 -8.058 1.00 38.46 103 LYS A O 1
ATOM 1369 N N . ASN A 1 113 ? -68.940 28.577 -8.190 1.00 30.15 104 ASN A N 1
ATOM 1370 C CA . ASN A 1 113 ? -69.016 28.802 -9.621 1.00 29.53 104 ASN A CA 1
ATOM 1371 C C . ASN A 1 113 ? -68.711 30.234 -9.964 1.00 23.47 104 ASN A C 1
ATOM 1372 O O . ASN A 1 113 ? -69.126 31.146 -9.268 1.00 38.00 104 ASN A O 1
ATOM 1383 N N . GLN A 1 114 ? -67.945 30.429 -11.020 1.00 29.27 105 GLN A N 1
ATOM 1384 C CA . GLN A 1 114 ? -67.530 31.765 -11.377 1.00 41.33 105 GLN A CA 1
ATOM 1385 C C . GLN A 1 114 ? -68.482 32.220 -12.440 1.00 37.64 105 GLN A C 1
ATOM 1386 O O . GLN A 1 114 ? -68.839 31.441 -13.333 1.00 28.00 105 GLN A O 1
ATOM 1400 N N . ASN A 1 115 ? -68.976 33.443 -12.269 1.00 30.76 106 ASN A N 1
ATOM 1401 C CA . ASN A 1 115 ? -69.656 34.137 -13.344 1.00 21.54 106 ASN A CA 1
ATOM 1402 C C . ASN A 1 115 ? -68.548 34.815 -14.157 1.00 23.95 106 ASN A C 1
ATOM 1403 O O . ASN A 1 115 ? -68.019 35.846 -13.764 1.00 28.60 106 ASN A O 1
ATOM 1414 N N . GLU A 1 116 ? -68.150 34.193 -15.260 1.00 34.18 107 GLU A N 1
ATOM 1415 C CA . GLU A 1 116 ? -66.929 34.591 -15.961 1.00 42.81 107 GLU A CA 1
ATOM 1416 C C . GLU A 1 116 ? -67.023 35.986 -16.585 1.00 32.67 107 GLU A C 1
ATOM 1417 O O . GLU A 1 116 ? -68.082 36.405 -17.031 1.00 43.76 107 GLU A O 1
ATOM 1429 N N . GLU A 1 117 ? -65.899 36.697 -16.587 1.00 37.93 108 GLU A N 1
ATOM 1430 C CA . GLU A 1 117 ? -65.806 38.039 -17.151 1.00 38.00 108 GLU A CA 1
ATOM 1431 C C . GLU A 1 117 ? -64.798 38.074 -18.278 1.00 35.20 108 GLU A C 1
ATOM 1432 O O . GLU A 1 117 ? -63.819 37.325 -18.266 1.00 52.98 108 GLU A O 1
ATOM 1444 N N . PHE A 1 118 ? -65.035 38.943 -19.251 1.00 30.41 109 PHE A N 1
ATOM 1445 C CA . PHE A 1 118 ? -64.079 39.154 -20.327 1.00 35.91 109 PHE A CA 1
ATOM 1446 C C . PHE A 1 118 ? -64.154 40.603 -20.760 1.00 36.07 109 PHE A C 1
ATOM 1447 O O . PHE A 1 118 ? -65.078 41.317 -20.378 1.00 33.21 109 PHE A O 1
ATOM 1464 N N . GLN A 1 119 ? -63.135 41.051 -21.488 1.00 50.30 110 GLN A N 1
ATOM 1465 C CA . GLN A 1 119 ? -63.031 42.460 -21.872 1.00 43.35 110 GLN A CA 1
ATOM 1466 C C . GLN A 1 119 ? -63.193 42.671 -23.371 1.00 41.78 110 GLN A C 1
ATOM 1467 O O . GLN A 1 119 ? -62.618 41.938 -24.183 1.00 39.62 110 GLN A O 1
ATOM 1481 N N . VAL A 1 120 ? -63.936 43.715 -23.727 1.00 36.91 111 VAL A N 1
ATOM 1482 C CA . VAL A 1 120 ? -64.284 43.975 -25.120 1.00 44.34 111 VAL A CA 1
ATOM 1483 C C . VAL A 1 120 ? -63.708 45.296 -25.613 1.00 36.61 111 VAL A C 1
ATOM 1484 O O . VAL A 1 120 ? -63.649 46.275 -24.868 1.00 46.53 111 VAL A O 1
ATOM 1497 N N . GLN A 1 121 ? -63.271 45.300 -26.870 1.00 28.33 112 GLN A N 1
ATOM 1498 C CA . GLN A 1 121 ? -62.852 46.525 -27.550 1.00 44.83 112 GLN A CA 1
ATOM 1499 C C . GLN A 1 121 ? -63.497 46.606 -28.923 1.00 43.89 112 GLN A C 1
ATOM 1500 O O . GLN A 1 121 ? -63.181 45.816 -29.803 1.00 53.75 112 GLN A O 1
ATOM 1514 N N . ASN A 1 122 ? -64.409 47.562 -29.084 1.00 49.22 113 ASN A N 1
ATOM 1515 C CA . ASN A 1 122 ? -65.030 47.861 -30.372 1.00 51.48 113 ASN A CA 1
ATOM 1516 C C . ASN A 1 122 ? -64.327 49.026 -31.041 1.00 43.97 113 ASN A C 1
ATOM 1517 O O . ASN A 1 122 ? -64.169 50.080 -30.427 1.00 47.28 113 ASN A O 1
ATOM 1528 N N . THR A 1 123 ? -63.894 48.834 -32.284 1.00 35.91 114 THR A N 1
ATOM 1529 C CA . THR A 1 123 ? -63.227 49.894 -33.039 1.00 47.66 114 THR A CA 1
ATOM 1530 C C . THR A 1 123 ? -63.889 50.169 -34.388 1.00 49.64 114 THR A C 1
ATOM 1531 O O . THR A 1 123 ? -64.145 49.256 -35.171 1.00 54.34 114 THR A O 1
ATOM 1542 N N . LEU A 1 124 ? -64.138 51.451 -34.638 1.00 52.92 115 LEU A N 1
ATOM 1543 C CA . LEU A 1 124 ? -64.706 51.946 -35.889 1.00 42.39 115 LEU A CA 1
ATOM 1544 C C . LEU A 1 124 ? -63.769 52.958 -36.541 1.00 49.52 115 LEU A C 1
ATOM 1545 O O . LEU A 1 124 ? -63.348 53.918 -35.899 1.00 48.93 115 LEU A O 1
ATOM 1561 N N . GLY A 1 125 ? -63.478 52.764 -37.824 1.00 60.48 116 GLY A N 1
ATOM 1562 C CA . GLY A 1 125 ? -62.533 53.612 -38.532 1.00 61.54 116 GLY A CA 1
ATOM 1563 C C . GLY A 1 125 ? -62.956 53.974 -39.943 1.00 54.12 116 GLY A C 1
ATOM 1564 O O . GLY A 1 125 ? -63.513 53.159 -40.682 1.00 59.07 116 GLY A O 1
ATOM 1568 N N . TYR A 1 126 ? -62.627 55.203 -40.323 1.00 66.95 117 TYR A N 1
ATOM 1569 C CA . TYR A 1 126 ? -63.066 55.792 -41.577 1.00 77.25 117 TYR A CA 1
ATOM 1570 C C . TYR A 1 126 ? -61.895 56.532 -42.204 1.00 65.65 117 TYR A C 1
ATOM 1571 O O . TYR A 1 126 ? -61.134 57.195 -41.505 1.00 58.87 117 TYR A O 1
ATOM 1589 N N . THR A 1 127 ? -61.739 56.393 -43.517 1.00 79.54 118 THR A N 1
ATOM 1590 C CA . THR A 1 127 ? -60.696 57.102 -44.250 1.00 79.04 118 THR A CA 1
ATOM 1591 C C . THR A 1 127 ? -61.219 57.635 -45.581 1.00 87.19 118 THR A C 1
ATOM 1592 O O . THR A 1 127 ? -61.933 56.937 -46.294 1.00 103.82 118 THR A O 1
ATOM 1603 N N . PHE A 1 128 ? -60.864 58.872 -45.910 1.00 94.57 119 PHE A N 1
ATOM 1604 C CA . PHE A 1 128 ? -61.193 59.452 -47.209 1.00 112.65 119 PHE A CA 1
ATOM 1605 C C . PHE A 1 128 ? -60.091 60.428 -47.620 1.00 108.89 119 PHE A C 1
ATOM 1606 O O . PHE A 1 128 ? -60.317 61.633 -47.742 1.00 112.43 119 PHE A O 1
ATOM 1623 N N . GLY A 1 144 ? -61.803 56.604 -50.349 1.00 88.42 135 GLY A N 1
ATOM 1624 C CA . GLY A 1 144 ? -62.766 56.243 -49.324 1.00 100.25 135 GLY A CA 1
ATOM 1625 C C . GLY A 1 144 ? -62.593 54.823 -48.799 1.00 112.73 135 GLY A C 1
ATOM 1626 O O . GLY A 1 144 ? -62.405 53.888 -49.579 1.00 110.92 135 GLY A O 1
ATOM 1629 N N . ASN A 1 145 ? -62.654 54.663 -47.476 1.00 110.08 136 ASN A N 1
ATOM 1630 C CA . ASN A 1 145 ? -62.646 53.340 -46.846 1.00 90.13 136 ASN A CA 1
ATOM 1631 C C . ASN A 1 145 ? -63.378 53.357 -45.496 1.00 83.28 136 ASN A C 1
ATOM 1632 O O . ASN A 1 145 ? -63.535 54.408 -44.879 1.00 83.90 136 ASN A O 1
ATOM 1643 N N . THR A 1 146 ? -63.796 52.183 -45.028 1.00 73.92 137 THR A N 1
ATOM 1644 C CA . THR A 1 146 ? -64.595 52.072 -43.805 1.00 78.20 137 THR A CA 1
ATOM 1645 C C . THR A 1 146 ? -64.327 50.765 -43.070 1.00 67.95 137 THR A C 1
ATOM 1646 O O . THR A 1 146 ? -64.927 49.741 -43.386 1.00 88.56 137 THR A O 1
ATOM 1657 N N . ALA A 1 147 ? -63.429 50.796 -42.092 1.00 68.19 138 ALA A N 1
ATOM 1658 C CA . ALA A 1 147 ? -63.076 49.589 -41.352 1.00 64.73 138 ALA A CA 1
ATOM 1659 C C . ALA A 1 147 ? -63.761 49.527 -39.988 1.00 68.69 138 ALA A C 1
ATOM 1660 O O . ALA A 1 147 ? -63.987 50.553 -39.361 1.00 71.90 138 ALA A O 1
ATOM 1667 N N . PHE A 1 148 ? -64.104 48.326 -39.532 1.00 65.51 139 PHE A N 1
ATOM 1668 C CA . PHE A 1 148 ? -64.516 48.148 -38.140 1.00 66.45 139 PHE A CA 1
ATOM 1669 C C . PHE A 1 148 ? -64.081 46.786 -37.624 1.00 57.95 139 PHE A C 1
ATOM 1670 O O . PHE A 1 148 ? -63.870 45.859 -38.401 1.00 63.95 139 PHE A O 1
ATOM 1687 N N . SER A 1 149 ? -63.891 46.699 -36.310 1.00 52.27 140 SER A N 1
ATOM 1688 C CA . SER A 1 149 ? -63.446 45.463 -35.678 1.00 47.54 140 SER A CA 1
ATOM 1689 C C . SER A 1 149 ? -63.881 45.377 -34.221 1.00 39.12 140 SER A C 1
ATOM 1690 O O . SER A 1 149 ? -64.166 46.387 -33.593 1.00 41.33 140 SER A O 1
ATOM 1698 N N . GLU A 1 150 ? -63.903 44.166 -33.680 1.00 41.37 141 GLU A N 1
ATOM 1699 C CA . GLU A 1 150 ? -64.169 43.958 -32.258 1.00 40.78 141 GLU A CA 1
ATOM 1700 C C . GLU A 1 150 ? -63.222 42.904 -31.716 1.00 45.66 141 GLU A C 1
ATOM 1701 O O . GLU A 1 150 ? -62.973 41.883 -32.365 1.00 52.71 141 GLU A O 1
ATOM 1713 N N . THR A 1 151 ? -62.684 43.169 -30.531 1.00 41.19 142 THR A N 1
ATOM 1714 C CA . THR A 1 151 ? -61.740 42.263 -29.896 1.00 39.41 142 THR A CA 1
ATOM 1715 C C . THR A 1 151 ? -62.234 41.862 -28.519 1.00 40.59 142 THR A C 1
ATOM 1716 O O . THR A 1 151 ? -62.760 42.687 -27.777 1.00 50.83 142 THR A O 1
ATOM 1727 N N . ILE A 1 152 ? -62.088 40.580 -28.201 1.00 42.59 143 ILE A N 1
ATOM 1728 C CA . ILE A 1 152 ? -62.410 40.077 -26.876 1.00 38.19 143 ILE A CA 1
ATOM 1729 C C . ILE A 1 152 ? -61.157 39.515 -26.211 1.00 39.83 143 ILE A C 1
ATOM 1730 O O . ILE A 1 152 ? -60.326 38.879 -26.861 1.00 33.33 143 ILE A O 1
ATOM 1746 N N . ASN A 1 153 ? -61.034 39.779 -24.912 1.00 46.63 144 ASN A N 1
ATOM 1747 C CA . ASN A 1 153 ? -59.917 39.302 -24.101 1.00 39.27 144 ASN A CA 1
ATOM 1748 C C . ASN A 1 153 ? -60.445 38.460 -22.962 1.00 34.52 144 ASN A C 1
ATOM 1749 O O . ASN A 1 153 ? -61.272 38.933 -22.176 1.00 37.49 144 ASN A O 1
ATOM 1760 N N . TYR A 1 154 ? -59.940 37.233 -22.857 1.00 32.21 145 TYR A N 1
ATOM 1761 C CA . TYR A 1 154 ? -60.381 36.287 -21.834 1.00 32.81 145 TYR A CA 1
ATOM 1762 C C . TYR A 1 154 ? -59.276 35.276 -21.514 1.00 34.73 145 TYR A C 1
ATOM 1763 O O . TYR A 1 154 ? -58.304 35.131 -22.260 1.00 34.62 145 TYR A O 1
ATOM 1781 N N . LYS A 1 155 ? -59.461 34.585 -20.393 1.00 26.02 146 LYS A N 1
ATOM 1782 C CA . LYS A 1 155 ? -58.542 33.583 -19.882 1.00 24.20 146 LYS A CA 1
ATOM 1783 C C . LYS A 1 155 ? -58.863 32.224 -20.518 1.00 34.45 146 LYS A C 1
ATOM 1784 O O . LYS A 1 155 ? -60.014 31.972 -20.879 1.00 36.16 146 LYS A O 1
ATOM 1803 N N . GLN A 1 156 ? -57.862 31.367 -20.695 1.00 29.43 147 GLN A N 1
ATOM 1804 C CA . GLN A 1 156 ? -58.090 30.016 -21.229 1.00 33.20 147 GLN A CA 1
ATOM 1805 C C . GLN A 1 156 ? -57.368 28.980 -20.386 1.00 37.23 147 GLN A C 1
ATOM 1806 O O . GLN A 1 156 ? -56.143 29.016 -20.260 1.00 60.70 147 GLN A O 1
ATOM 1820 N N . GLU A 1 157 ? -58.123 28.050 -19.819 1.00 24.70 148 GLU A N 1
ATOM 1821 C CA . GLU A 1 157 ? -57.542 27.013 -18.984 1.00 36.07 148 GLU A CA 1
ATOM 1822 C C . GLU A 1 157 ? -57.870 25.624 -19.540 1.00 51.86 148 GLU A C 1
ATOM 1823 O O . GLU A 1 157 ? -58.947 25.393 -20.088 1.00 47.85 148 GLU A O 1
ATOM 1835 N N . SER A 1 158 ? -56.907 24.715 -19.432 1.00 55.43 149 SER A N 1
ATOM 1836 C CA . SER A 1 158 ? -57.045 23.372 -19.983 1.00 49.23 149 SER A CA 1
ATOM 1837 C C . SER A 1 158 ? -58.085 22.549 -19.238 1.00 41.61 149 SER A C 1
ATOM 1838 O O . SER A 1 158 ? -58.748 21.701 -19.830 1.00 49.15 149 SER A O 1
ATOM 1846 N N . TYR A 1 159 ? -58.180 22.768 -17.930 1.00 35.75 150 TYR A N 1
ATOM 1847 C CA . TYR A 1 159 ? -59.163 22.085 -17.100 1.00 30.55 150 TYR A CA 1
ATOM 1848 C C . TYR A 1 159 ? -59.960 23.084 -16.287 1.00 39.44 150 TYR A C 1
ATOM 1849 O O . TYR A 1 159 ? -59.399 23.980 -15.659 1.00 42.06 150 TYR A O 1
ATOM 1867 N N . ARG A 1 160 ? -61.272 22.882 -16.268 1.00 40.26 151 ARG A N 1
ATOM 1868 C CA . ARG A 1 160 ? -62.189 23.801 -15.622 1.00 25.99 151 ARG A CA 1
ATOM 1869 C C . ARG A 1 160 ? -62.889 23.136 -14.458 1.00 30.66 151 ARG A C 1
ATOM 1870 O O . ARG A 1 160 ? -63.237 21.959 -14.526 1.00 37.89 151 ARG A O 1
ATOM 1891 N N . THR A 1 161 ? -63.081 23.895 -13.387 1.00 29.86 152 THR A N 1
ATOM 1892 C CA . THR A 1 161 ? -63.698 23.377 -12.173 1.00 24.81 152 THR A CA 1
ATOM 1893 C C . THR A 1 161 ? -65.085 23.928 -12.001 1.00 33.82 152 THR A C 1
ATOM 1894 O O . THR A 1 161 ? -65.247 25.135 -11.891 1.00 39.60 152 THR A O 1
ATOM 1905 N N . THR A 1 162 ? -66.086 23.058 -11.945 1.00 42.49 153 THR A N 1
ATOM 1906 C CA . THR A 1 162 ? -67.452 23.518 -11.684 1.00 32.45 153 THR A CA 1
ATOM 1907 C C . THR A 1 162 ? -68.066 22.682 -10.593 1.00 37.79 153 THR A C 1
ATOM 1908 O O . THR A 1 162 ? -67.519 21.653 -10.187 1.00 44.72 153 THR A O 1
ATOM 1919 N N . LEU A 1 163 ? -69.182 23.160 -10.076 1.00 32.06 154 LEU A N 1
ATOM 1920 C CA . LEU A 1 163 ? -69.831 22.476 -8.988 1.00 29.36 154 LEU A CA 1
ATOM 1921 C C . LEU A 1 163 ? -70.596 21.245 -9.494 1.00 41.65 154 LEU A C 1
ATOM 1922 O O . LEU A 1 163 ? -70.924 21.127 -10.684 1.00 32.53 154 LEU A O 1
ATOM 1938 N N . SER A 1 164 ? -70.800 20.291 -8.595 1.00 35.86 155 SER A N 1
ATOM 1939 C CA . SER A 1 164 ? -71.654 19.143 -8.867 1.00 39.78 155 SER A CA 1
ATOM 1940 C C . SER A 1 164 ? -73.114 19.539 -8.669 1.00 40.69 155 SER A C 1
ATOM 1941 O O . SER A 1 164 ? -73.450 20.206 -7.693 1.00 35.09 155 SER A O 1
ATOM 1949 N N . ARG A 1 165 ? -73.977 19.114 -9.585 1.00 43.37 156 ARG A N 1
ATOM 1950 C CA . ARG A 1 165 ? -75.403 19.411 -9.501 1.00 32.41 156 ARG A CA 1
ATOM 1951 C C . ARG A 1 165 ? -76.072 18.745 -8.304 1.00 35.89 156 ARG A C 1
ATOM 1952 O O . ARG A 1 165 ? -77.127 19.191 -7.829 1.00 34.46 156 ARG A O 1
ATOM 1973 N N . ASN A 1 166 ? -75.453 17.677 -7.813 1.00 33.82 157 ASN A N 1
ATOM 1974 C CA . ASN A 1 166 ? -75.999 16.941 -6.683 1.00 51.83 157 ASN A CA 1
ATOM 1975 C C . ASN A 1 166 ? -75.674 17.659 -5.388 1.00 51.68 157 ASN A C 1
ATOM 1976 O O . ASN A 1 166 ? -75.966 17.164 -4.292 1.00 45.18 157 ASN A O 1
ATOM 1987 N N . THR A 1 167 ? -75.071 18.835 -5.518 1.00 38.69 158 THR A N 1
ATOM 1988 C CA . THR A 1 167 ? -74.744 19.631 -4.359 1.00 38.25 158 THR A CA 1
ATOM 1989 C C . THR A 1 167 ? -76.028 20.019 -3.646 1.00 39.44 158 THR A C 1
ATOM 1990 O O . THR A 1 167 ? -77.014 20.380 -4.285 1.00 40.21 158 THR A O 1
ATOM 2001 N N . ASN A 1 168 ? -76.010 19.899 -2.322 1.00 32.74 159 ASN A N 1
ATOM 2002 C CA . ASN A 1 168 ? -77.171 20.194 -1.490 1.00 35.01 159 ASN A CA 1
ATOM 2003 C C . ASN A 1 168 ? -76.759 20.502 -0.059 1.00 32.05 159 ASN A C 1
ATOM 2004 O O . ASN A 1 168 ? -75.575 20.561 0.254 1.00 34.48 159 ASN A O 1
ATOM 2015 N N . TYR A 1 169 ? -77.737 20.615 0.830 1.00 29.95 160 TYR A N 1
ATOM 2016 C CA . TYR A 1 169 ? -77.472 21.099 2.179 1.00 33.84 160 TYR A CA 1
ATOM 2017 C C . TYR A 1 169 ? -76.618 20.114 2.993 1.00 32.84 160 TYR A C 1
ATOM 2018 O O . TYR A 1 169 ? -76.147 20.446 4.083 1.00 30.89 160 TYR A O 1
ATOM 2036 N N . LYS A 1 170 ? -76.385 18.920 2.453 1.00 34.63 161 LYS A N 1
ATOM 2037 C CA . LYS A 1 170 ? -75.593 17.916 3.165 1.00 36.60 161 LYS A CA 1
ATOM 2038 C C . LYS A 1 170 ? -74.490 17.318 2.306 1.00 35.15 161 LYS A C 1
ATOM 2039 O O . LYS A 1 170 ? -73.851 16.336 2.693 1.00 27.15 161 LYS A O 1
ATOM 2058 N N . ASN A 1 171 ? -74.260 17.925 1.147 1.00 30.31 162 ASN A N 1
ATOM 2059 C CA . ASN A 1 171 ? -73.276 17.422 0.210 1.00 30.28 162 ASN A CA 1
ATOM 2060 C C . ASN A 1 171 ? -72.795 18.491 -0.755 1.00 31.25 162 ASN A C 1
ATOM 2061 O O . ASN A 1 171 ? -73.591 19.156 -1.416 1.00 29.44 162 ASN A O 1
ATOM 2072 N N . VAL A 1 172 ? -71.477 18.599 -0.870 1.00 30.14 163 VAL A N 1
ATOM 2073 C CA . VAL A 1 172 ? -70.870 19.484 -1.854 1.00 33.27 163 VAL A CA 1
ATOM 2074 C C . VAL A 1 172 ? -69.895 18.702 -2.694 1.00 29.86 163 VAL A C 1
ATOM 2075 O O . VAL A 1 172 ? -69.171 17.855 -2.171 1.00 34.31 163 VAL A O 1
ATOM 2088 N N . GLY A 1 173 ? -69.904 18.955 -4.001 1.00 22.55 164 GLY A N 1
ATOM 2089 C CA . GLY A 1 173 ? -69.031 18.225 -4.899 1.00 26.06 164 GLY A CA 1
ATOM 2090 C C . GLY A 1 173 ? -68.550 19.044 -6.075 1.00 32.05 164 GLY A C 1
ATOM 2091 O O . GLY A 1 173 ? -69.310 19.831 -6.638 1.00 31.41 164 GLY A O 1
ATOM 2095 N N . TRP A 1 174 ? -67.305 18.799 -6.487 1.00 24.85 165 TRP A N 1
ATOM 2096 C CA . TRP A 1 174 ? -66.715 19.517 -7.604 1.00 21.67 165 TRP A CA 1
ATOM 2097 C C . TRP A 1 174 ? -66.253 18.576 -8.694 1.00 24.90 165 TRP A C 1
ATOM 2098 O O . TRP A 1 174 ? -65.796 17.457 -8.429 1.00 29.39 165 TRP A O 1
ATOM 2119 N N . GLY A 1 175 ? -66.352 19.070 -9.921 1.00 24.44 166 GLY A N 1
ATOM 2120 C CA . GLY A 1 175 ? -65.865 18.373 -11.087 1.00 21.46 166 GLY A CA 1
ATOM 2121 C C . GLY A 1 175 ? -64.854 19.222 -11.816 1.00 23.34 166 GLY A C 1
ATOM 2122 O O . GLY A 1 175 ? -65.129 20.364 -12.199 1.00 39.79 166 GLY A O 1
ATOM 2126 N N . VAL A 1 176 ? -63.669 18.656 -11.981 1.00 34.61 167 VAL A N 1
ATOM 2127 C CA . VAL A 1 176 ? -62.604 19.263 -12.757 1.00 30.26 167 VAL A CA 1
ATOM 2128 C C . VAL A 1 176 ? -62.544 18.572 -14.111 1.00 33.27 167 VAL A C 1
ATOM 2129 O O . VAL A 1 176 ? -62.093 17.427 -14.203 1.00 31.78 167 VAL A O 1
ATOM 2142 N N . GLU A 1 177 ? -63.026 19.246 -15.148 1.00 21.24 168 GLU A N 1
ATOM 2143 C CA . GLU A 1 177 ? -63.201 18.607 -16.438 1.00 26.47 168 GLU A CA 1
ATOM 2144 C C . GLU A 1 177 ? -62.284 19.231 -17.459 1.00 34.40 168 GLU A C 1
ATOM 2145 O O . GLU A 1 177 ? -62.076 20.444 -17.466 1.00 30.88 168 GLU A O 1
ATOM 2157 N N . ALA A 1 178 ? -61.731 18.378 -18.313 1.00 32.03 169 ALA A N 1
ATOM 2158 C CA . ALA A 1 178 ? -60.931 18.823 -19.435 1.00 22.30 169 ALA A CA 1
ATOM 2159 C C . ALA A 1 178 ? -61.724 19.822 -20.274 1.00 28.43 169 ALA A C 1
ATOM 2160 O O . ALA A 1 178 ? -62.854 19.554 -20.688 1.00 39.03 169 ALA A O 1
ATOM 2167 N N . HIS A 1 179 ? -61.109 20.966 -20.541 1.00 28.71 170 HIS A N 1
ATOM 2168 C CA . HIS A 1 179 ? -61.814 22.119 -21.084 1.00 42.18 170 HIS A CA 1
ATOM 2169 C C . HIS A 1 179 ? -61.253 22.581 -22.442 1.00 39.07 170 HIS A C 1
ATOM 2170 O O . HIS A 1 179 ? -61.838 22.309 -23.492 1.00 41.57 170 HIS A O 1
ATOM 2185 N N . LYS A 1 180 ? -60.113 23.258 -22.412 1.00 39.64 171 LYS A N 1
ATOM 2186 C CA . LYS A 1 180 ? -59.527 23.848 -23.607 1.00 46.56 171 LYS A CA 1
ATOM 2187 C C . LYS A 1 180 ? -58.144 23.288 -23.849 1.00 51.80 171 LYS A C 1
ATOM 2188 O O . LYS A 1 180 ? -57.179 23.732 -23.228 1.00 60.97 171 LYS A O 1
ATOM 2207 N N . ILE A 1 181 ? -58.050 22.316 -24.749 1.00 39.84 172 ILE A N 1
ATOM 2208 C CA . ILE A 1 181 ? -56.793 21.626 -24.991 1.00 39.87 172 ILE A CA 1
ATOM 2209 C C . ILE A 1 181 ? -56.247 21.926 -26.374 1.00 45.53 172 ILE A C 1
ATOM 2210 O O . ILE A 1 181 ? -56.919 21.733 -27.381 1.00 48.93 172 ILE A O 1
ATOM 2226 N N . MET A 1 182 ? -55.005 22.399 -26.391 1.00 46.80 173 MET A N 1
ATOM 2227 C CA . MET A 1 182 ? -54.318 22.790 -27.612 1.00 43.79 173 MET A CA 1
ATOM 2228 C C . MET A 1 182 ? -53.412 21.656 -28.079 1.00 47.64 173 MET A C 1
ATOM 2229 O O . MET A 1 182 ? -52.798 20.987 -27.253 1.00 48.02 173 MET A O 1
ATOM 2243 N N . ASN A 1 183 ? -53.401 21.384 -29.384 1.00 55.18 174 ASN A N 1
ATOM 2244 C CA . ASN A 1 183 ? -52.445 20.443 -29.974 1.00 63.85 174 ASN A CA 1
ATOM 2245 C C . ASN A 1 183 ? -51.068 21.120 -30.122 1.00 85.67 174 ASN A C 1
ATOM 2246 O O . ASN A 1 183 ? -50.118 20.807 -29.387 1.00 73.07 174 ASN A O 1
ATOM 2257 N N . ASN A 1 184 ? -50.974 22.052 -31.068 1.00 70.38 175 ASN A N 1
ATOM 2258 C CA . ASN A 1 184 ? -49.816 22.934 -31.181 1.00 78.28 175 ASN A CA 1
ATOM 2259 C C . ASN A 1 184 ? -50.308 24.376 -31.199 1.00 86.43 175 ASN A C 1
ATOM 2260 O O . ASN A 1 184 ? -50.460 25.005 -30.149 1.00 89.95 175 ASN A O 1
ATOM 2271 N N . GLY A 1 185 ? -50.544 24.896 -32.399 1.00 89.95 176 GLY A N 1
ATOM 2272 C CA . GLY A 1 185 ? -51.310 26.115 -32.575 1.00 81.73 176 GLY A CA 1
ATOM 2273 C C . GLY A 1 185 ? -52.756 25.726 -32.834 1.00 84.70 176 GLY A C 1
ATOM 2274 O O . GLY A 1 185 ? -53.659 26.563 -32.787 1.00 92.33 176 GLY A O 1
ATOM 2278 N N . ALA A 1 186 ? -52.963 24.439 -33.117 1.00 79.68 177 ALA A N 1
ATOM 2279 C CA . ALA A 1 186 ? -54.282 23.900 -33.437 1.00 73.80 177 ALA A CA 1
ATOM 2280 C C . ALA A 1 186 ? -55.134 23.777 -32.181 1.00 75.42 177 ALA A C 1
ATOM 2281 O O . ALA A 1 186 ? -54.638 23.373 -31.125 1.00 67.75 177 ALA A O 1
ATOM 2288 N N . GLY A 1 187 ? -56.410 24.136 -32.294 1.00 63.06 178 GLY A N 1
ATOM 2289 C CA . GLY A 1 187 ? -57.320 24.019 -31.172 1.00 58.82 178 GLY A CA 1
ATOM 2290 C C . GLY A 1 187 ? -58.079 25.310 -30.945 1.00 62.97 178 GLY A C 1
ATOM 2291 O O . GLY A 1 187 ? -58.104 26.166 -31.824 1.00 80.15 178 GLY A O 1
ATOM 2295 N N . PRO A 1 188 ? -58.695 25.458 -29.761 1.00 47.61 179 PRO A N 1
ATOM 2296 C CA . PRO A 1 188 ? -58.643 24.476 -28.675 1.00 56.67 179 PRO A CA 1
ATOM 2297 C C . PRO A 1 188 ? -59.582 23.309 -28.918 1.00 44.41 179 PRO A C 1
ATOM 2298 O O . PRO A 1 188 ? -60.553 23.470 -29.653 1.00 53.63 179 PRO A O 1
ATOM 2309 N N . TYR A 1 189 ? -59.260 22.154 -28.338 1.00 41.09 180 TYR A N 1
ATOM 2310 C CA . TYR A 1 189 ? -60.095 20.962 -28.436 1.00 41.44 180 TYR A CA 1
ATOM 2311 C C . TYR A 1 189 ? -60.600 20.501 -27.064 1.00 40.63 180 TYR A C 1
ATOM 2312 O O . TYR A 1 189 ? -60.093 20.925 -26.026 1.00 39.79 180 TYR A O 1
ATOM 2330 N N . GLY A 1 190 ? -61.589 19.609 -27.080 1.00 43.53 181 GLY A N 1
ATOM 2331 C CA . GLY A 1 190 ? -62.176 19.060 -25.869 1.00 47.68 181 GLY A CA 1
ATOM 2332 C C . GLY A 1 190 ? -62.556 17.598 -26.054 1.00 52.12 181 GLY A C 1
ATOM 2333 O O . GLY A 1 190 ? -62.170 16.967 -27.039 1.00 45.51 181 GLY A O 1
ATOM 2337 N N . ARG A 1 191 ? -63.332 17.065 -25.114 1.00 47.67 182 ARG A N 1
ATOM 2338 C CA . ARG A 1 191 ? -63.750 15.668 -25.155 1.00 35.71 182 ARG A CA 1
ATOM 2339 C C . ARG A 1 191 ? -64.691 15.373 -26.321 1.00 49.19 182 ARG A C 1
ATOM 2340 O O . ARG A 1 191 ? -64.805 14.224 -26.744 1.00 73.29 182 ARG A O 1
ATOM 2361 N N . ASP A 1 192 ? -65.356 16.406 -26.838 1.00 51.94 183 ASP A N 1
ATOM 2362 C CA . ASP A 1 192 ? -66.420 16.235 -27.833 1.00 39.26 183 ASP A CA 1
ATOM 2363 C C . ASP A 1 192 ? -66.180 17.004 -29.125 1.00 57.28 183 ASP A C 1
ATOM 2364 O O . ASP A 1 192 ? -67.121 17.264 -29.882 1.00 53.40 183 ASP A O 1
ATOM 2373 N N . SER A 1 193 ? -64.939 17.406 -29.365 1.00 58.47 184 SER A N 1
ATOM 2374 C CA . SER A 1 193 ? -64.597 18.036 -30.630 1.00 61.69 184 SER A CA 1
ATOM 2375 C C . SER A 1 193 ? -64.907 17.069 -31.764 1.00 61.16 184 SER A C 1
ATOM 2376 O O . SER A 1 193 ? -64.648 15.870 -31.646 1.00 67.14 184 SER A O 1
ATOM 2384 N N . PHE A 1 194 ? -65.491 17.582 -32.843 1.00 65.91 185 PHE A N 1
ATOM 2385 C CA . PHE A 1 194 ? -65.789 16.749 -34.002 1.00 74.34 185 PHE A CA 1
ATOM 2386 C C . PHE A 1 194 ? -65.637 17.490 -35.324 1.00 76.66 185 PHE A C 1
ATOM 2387 O O . PHE A 1 194 ? -66.461 18.336 -35.671 1.00 76.50 185 PHE A O 1
ATOM 2404 N N . HIS A 1 195 ? -64.583 17.151 -36.061 1.00 70.69 186 HIS A N 1
ATOM 2405 C CA . HIS A 1 195 ? -64.410 17.628 -37.426 1.00 77.52 186 HIS A CA 1
ATOM 2406 C C . HIS A 1 195 ? -65.084 16.611 -38.355 1.00 96.02 186 HIS A C 1
ATOM 2407 O O . HIS A 1 195 ? -64.903 15.410 -38.170 1.00 97.58 186 HIS A O 1
ATOM 2422 N N . PRO A 1 196 ? -65.885 17.080 -39.335 1.00 103.81 187 PRO A N 1
ATOM 2423 C CA . PRO A 1 196 ? -66.708 16.185 -40.170 1.00 103.62 187 PRO A CA 1
ATOM 2424 C C . PRO A 1 196 ? -65.947 15.048 -40.860 1.00 95.62 187 PRO A C 1
ATOM 2425 O O . PRO A 1 196 ? -66.532 13.996 -41.114 1.00 87.79 187 PRO A O 1
ATOM 2436 N N . THR A 1 197 ? -64.670 15.268 -41.157 1.00 91.32 188 THR A N 1
ATOM 2437 C CA . THR A 1 197 ? -63.829 14.265 -41.803 1.00 96.13 188 THR A CA 1
ATOM 2438 C C . THR A 1 197 ? -62.787 13.666 -40.841 1.00 93.54 188 THR A C 1
ATOM 2439 O O . THR A 1 197 ? -62.691 12.444 -40.715 1.00 74.42 188 THR A O 1
ATOM 2450 N N . TYR A 1 198 ? -62.040 14.525 -40.143 1.00 82.81 189 TYR A N 1
ATOM 2451 C CA . TYR A 1 198 ? -60.923 14.092 -39.297 1.00 76.58 189 TYR A CA 1
ATOM 2452 C C . TYR A 1 198 ? -61.329 13.719 -37.868 1.00 75.54 189 TYR A C 1
ATOM 2453 O O . TYR A 1 198 ? -60.475 13.397 -37.043 1.00 74.82 189 TYR A O 1
ATOM 2471 N N . GLY A 1 199 ? -62.622 13.781 -37.571 1.00 69.42 190 GLY A N 1
ATOM 2472 C CA . GLY A 1 199 ? -63.122 13.397 -36.260 1.00 69.96 190 GLY A CA 1
ATOM 2473 C C . GLY A 1 199 ? -62.614 14.282 -35.135 1.00 68.76 190 GLY A C 1
ATOM 2474 O O . GLY A 1 199 ? -62.518 15.499 -35.288 1.00 87.58 190 GLY A O 1
ATOM 2478 N N . ASN A 1 200 ? -62.277 13.668 -34.005 1.00 58.24 191 ASN A N 1
ATOM 2479 C CA . ASN A 1 200 ? -61.740 14.401 -32.860 1.00 59.68 191 ASN A CA 1
ATOM 2480 C C . ASN A 1 200 ? -60.220 14.524 -32.930 1.00 49.15 191 ASN A C 1
ATOM 2481 O O . ASN A 1 200 ? -59.501 13.571 -32.663 1.00 49.77 191 ASN A O 1
ATOM 2492 N N . GLU A 1 201 ? -59.737 15.721 -33.229 1.00 55.14 192 GLU A N 1
ATOM 2493 C CA . GLU A 1 201 ? -58.317 15.935 -33.478 1.00 49.70 192 GLU A CA 1
ATOM 2494 C C . GLU A 1 201 ? -57.541 16.235 -32.193 1.00 51.15 192 GLU A C 1
ATOM 2495 O O . GLU A 1 201 ? -56.398 16.684 -32.242 1.00 61.07 192 GLU A O 1
ATOM 2507 N N . LEU A 1 202 ? -58.168 15.956 -31.053 1.00 46.40 193 LEU A N 1
ATOM 2508 C CA . LEU A 1 202 ? -57.603 16.225 -29.731 1.00 40.29 193 LEU A CA 1
ATOM 2509 C C . LEU A 1 202 ? -56.118 15.864 -29.566 1.00 54.05 193 LEU A C 1
ATOM 2510 O O . LEU A 1 202 ? -55.307 16.719 -29.220 1.00 58.07 193 LEU A O 1
ATOM 2526 N N . PHE A 1 203 ? -55.766 14.602 -29.790 1.00 59.27 194 PHE A N 1
ATOM 2527 C CA . PHE A 1 203 ? -54.384 14.152 -29.620 1.00 54.46 194 PHE A CA 1
ATOM 2528 C C . PHE A 1 203 ? -53.792 13.576 -30.905 1.00 53.87 194 PHE A C 1
ATOM 2529 O O . PHE A 1 203 ? -52.761 12.912 -30.874 1.00 46.74 194 PHE A O 1
ATOM 2546 N N . LEU A 1 204 ? -54.445 13.833 -32.034 1.00 54.70 195 LEU A N 1
ATOM 2547 C CA . LEU A 1 204 ? -53.919 13.409 -33.324 1.00 51.83 195 LEU A CA 1
ATOM 2548 C C . LEU A 1 204 ? -52.765 14.298 -33.764 1.00 60.72 195 LEU A C 1
ATOM 2549 O O . LEU A 1 204 ? -52.880 15.522 -33.763 1.00 82.59 195 LEU A O 1
ATOM 2565 N N . ALA A 1 205 ? -51.656 13.673 -34.143 1.00 66.94 196 ALA A N 1
ATOM 2566 C CA . ALA A 1 205 ? -50.443 14.395 -34.521 1.00 70.30 196 ALA A CA 1
ATOM 2567 C C . ALA A 1 205 ? -50.464 14.833 -35.994 1.00 82.35 196 ALA A C 1
ATOM 2568 O O . ALA A 1 205 ? -50.274 16.011 -36.310 1.00 69.70 196 ALA A O 1
ATOM 2575 N N . GLY A 1 206 ? -50.670 13.872 -36.888 1.00 96.85 197 GLY A N 1
ATOM 2576 C CA . GLY A 1 206 ? -50.682 14.135 -38.317 1.00 109.64 197 GLY A CA 1
ATOM 2577 C C . GLY A 1 206 ? -51.578 13.165 -39.064 1.00 107.41 197 GLY A C 1
ATOM 2578 O O . GLY A 1 206 ? -51.134 12.465 -39.976 1.00 110.62 197 GLY A O 1
ATOM 2582 N N . SER A 1 209 ? -48.656 12.511 -40.513 1.00 101.85 200 SER A N 1
ATOM 2583 C CA . SER A 1 209 ? -47.476 11.709 -40.810 1.00 118.28 200 SER A CA 1
ATOM 2584 C C . SER A 1 209 ? -47.875 10.355 -41.393 1.00 133.45 200 SER A C 1
ATOM 2585 O O . SER A 1 209 ? -48.964 9.849 -41.122 1.00 129.58 200 SER A O 1
ATOM 2592 N N . SER A 1 210 ? -46.984 9.785 -42.200 1.00 146.11 201 SER A N 1
ATOM 2593 C CA . SER A 1 210 ? -47.181 8.464 -42.799 1.00 138.78 201 SER A CA 1
ATOM 2594 C C . SER A 1 210 ? -46.416 7.402 -42.008 1.00 131.79 201 SER A C 1
ATOM 2595 O O . SER A 1 210 ? -45.349 6.956 -42.433 1.00 134.14 201 SER A O 1
ATOM 2603 N N . ALA A 1 211 ? -46.960 7.006 -40.859 1.00 109.33 202 ALA A N 1
ATOM 2604 C CA . ALA A 1 211 ? -46.268 6.087 -39.959 1.00 107.63 202 ALA A CA 1
ATOM 2605 C C . ALA A 1 211 ? -47.222 5.086 -39.308 1.00 114.85 202 ALA A C 1
ATOM 2606 O O . ALA A 1 211 ? -48.370 4.931 -39.731 1.00 110.68 202 ALA A O 1
ATOM 2613 N N . TYR A 1 212 ? -46.719 4.390 -38.294 1.00 108.85 203 TYR A N 1
ATOM 2614 C CA . TYR A 1 212 ? -47.531 3.514 -37.457 1.00 104.58 203 TYR A CA 1
ATOM 2615 C C . TYR A 1 212 ? -48.592 4.320 -36.699 1.00 98.77 203 TYR A C 1
ATOM 2616 O O . TYR A 1 212 ? -48.363 5.480 -36.356 1.00 101.28 203 TYR A O 1
ATOM 2634 N N . ALA A 1 213 ? -49.753 3.714 -36.456 1.00 86.28 204 ALA A N 1
ATOM 2635 C CA . ALA A 1 213 ? -50.837 4.396 -35.750 1.00 72.14 204 ALA A CA 1
ATOM 2636 C C . ALA A 1 213 ? -50.398 4.833 -34.355 1.00 87.73 204 ALA A C 1
ATOM 2637 O O . ALA A 1 213 ? -50.603 5.983 -33.967 1.00 93.15 204 ALA A O 1
ATOM 2644 N N . GLY A 1 214 ? -49.785 3.922 -33.606 1.00 86.34 205 GLY A N 1
ATOM 2645 C CA . GLY A 1 214 ? -49.387 4.210 -32.238 1.00 75.47 205 GLY A CA 1
ATOM 2646 C C . GLY A 1 214 ? -48.240 5.202 -32.123 1.00 71.54 205 GLY A C 1
ATOM 2647 O O . GLY A 1 214 ? -47.841 5.572 -31.017 1.00 71.48 205 GLY A O 1
ATOM 2651 N N . GLN A 1 215 ? -47.706 5.627 -33.264 1.00 70.23 206 GLN A N 1
ATOM 2652 C CA . GLN A 1 215 ? -46.644 6.628 -33.303 1.00 83.30 206 GLN A CA 1
ATOM 2653 C C . GLN A 1 215 ? -47.178 7.921 -33.910 1.00 85.96 206 GLN A C 1
ATOM 2654 O O . GLN A 1 215 ? -46.438 8.894 -34.066 1.00 95.20 206 GLN A O 1
ATOM 2668 N N . ASN A 1 216 ? -48.467 7.928 -34.241 1.00 75.94 207 ASN A N 1
ATOM 2669 C CA . ASN A 1 216 ? -49.086 9.092 -34.857 1.00 75.76 207 ASN A CA 1
ATOM 2670 C C . ASN A 1 216 ? -49.942 9.881 -33.866 1.00 77.90 207 ASN A C 1
ATOM 2671 O O . ASN A 1 216 ? -50.779 10.689 -34.264 1.00 70.63 207 ASN A O 1
ATOM 2682 N N . PHE A 1 217 ? -49.724 9.640 -32.576 1.00 81.24 208 PHE A N 1
ATOM 2683 C CA . PHE A 1 217 ? -50.244 10.516 -31.531 1.00 67.42 208 PHE A CA 1
ATOM 2684 C C . PHE A 1 217 ? -49.215 11.603 -31.280 1.00 67.97 208 PHE A C 1
ATOM 2685 O O . PHE A 1 217 ? -48.040 11.439 -31.616 1.00 68.83 208 PHE A O 1
ATOM 2702 N N . ILE A 1 218 ? -49.658 12.711 -30.696 1.00 56.32 209 ILE A N 1
ATOM 2703 C CA . ILE A 1 218 ? -48.746 13.761 -30.272 1.00 54.39 209 ILE A CA 1
ATOM 2704 C C . ILE A 1 218 ? -47.837 13.272 -29.161 1.00 61.15 209 ILE A C 1
ATOM 2705 O O . ILE A 1 218 ? -48.152 12.300 -28.467 1.00 61.72 209 ILE A O 1
ATOM 2721 N N . ALA A 1 219 ? -46.721 13.971 -28.983 1.00 58.89 210 ALA A N 1
ATOM 2722 C CA . ALA A 1 219 ? -45.771 13.632 -27.938 1.00 55.63 210 ALA A CA 1
ATOM 2723 C C . ALA A 1 219 ? -46.451 13.728 -26.585 1.00 55.79 210 ALA A C 1
ATOM 2724 O O . ALA A 1 219 ? -47.312 14.583 -26.372 1.00 57.35 210 ALA A O 1
ATOM 2731 N N . GLN A 1 220 ? -46.081 12.828 -25.683 1.00 42.59 211 GLN A N 1
ATOM 2732 C CA . GLN A 1 220 ? -46.679 12.793 -24.358 1.00 49.83 211 GLN A CA 1
ATOM 2733 C C . GLN A 1 220 ? -46.519 14.135 -23.631 1.00 42.03 211 GLN A C 1
ATOM 2734 O O . GLN A 1 220 ? -47.444 14.608 -22.984 1.00 54.23 211 GLN A O 1
ATOM 2748 N N . HIS A 1 221 ? -45.358 14.758 -23.753 1.00 45.10 212 HIS A N 1
ATOM 2749 C CA . HIS A 1 221 ? -45.107 16.011 -23.053 1.00 49.94 212 HIS A CA 1
ATOM 2750 C C . HIS A 1 221 ? -46.012 17.129 -23.561 1.00 47.34 212 HIS A C 1
ATOM 2751 O O . HIS A 1 221 ? -46.241 18.113 -22.859 1.00 54.60 212 HIS A O 1
ATOM 2766 N N . GLN A 1 222 ? -46.538 16.963 -24.773 1.00 43.38 213 GLN A N 1
ATOM 2767 C CA . GLN A 1 222 ? -47.399 17.972 -25.396 1.00 54.01 213 GLN A CA 1
ATOM 2768 C C . GLN A 1 222 ? -48.828 17.938 -24.847 1.00 42.73 213 GLN A C 1
ATOM 2769 O O . GLN A 1 222 ? -49.651 18.794 -25.170 1.00 38.15 213 GLN A O 1
ATOM 2783 N N . MET A 1 223 ? -49.132 16.916 -24.064 1.00 34.87 214 MET A N 1
ATOM 2784 C CA . MET A 1 223 ? -50.444 16.790 -23.458 1.00 37.67 214 MET A CA 1
ATOM 2785 C C . MET A 1 223 ? -50.558 17.668 -22.223 1.00 34.68 214 MET A C 1
ATOM 2786 O O . MET A 1 223 ? -49.548 18.032 -21.629 1.00 42.27 214 MET A O 1
ATOM 2800 N N . PRO A 1 224 ? -51.794 18.023 -21.840 1.00 32.89 215 PRO A N 1
ATOM 2801 C CA . PRO A 1 224 ? -52.048 18.720 -20.574 1.00 31.00 215 PRO A CA 1
ATOM 2802 C C . PRO A 1 224 ? -51.522 17.942 -19.372 1.00 27.12 215 PRO A C 1
ATOM 2803 O O . PRO A 1 224 ? -51.609 16.724 -19.370 1.00 43.35 215 PRO A O 1
ATOM 2814 N N . LEU A 1 225 ? -50.974 18.628 -18.381 1.00 30.93 216 LEU A N 1
ATOM 2815 C CA . LEU A 1 225 ? -50.452 17.967 -17.192 1.00 25.70 216 LEU A CA 1
ATOM 2816 C C . LEU A 1 225 ? -51.489 17.065 -16.537 1.00 34.77 216 LEU A C 1
ATOM 2817 O O . LEU A 1 225 ? -51.164 15.943 -16.154 1.00 37.14 216 LEU A O 1
ATOM 2833 N N . LEU A 1 226 ? -52.718 17.561 -16.379 1.00 33.44 217 LEU A N 1
ATOM 2834 C CA . LEU A 1 226 ? -53.752 16.801 -15.674 1.00 38.52 217 LEU A CA 1
ATOM 2835 C C . LEU A 1 226 ? -54.306 15.654 -16.495 1.00 37.12 217 LEU A C 1
ATOM 2836 O O . LEU A 1 226 ? -55.010 14.791 -15.970 1.00 38.75 217 LEU A O 1
ATOM 2852 N N . SER A 1 227 ? -53.993 15.639 -17.781 1.00 35.13 218 SER A N 1
ATOM 2853 C CA . SER A 1 227 ? -54.403 14.534 -18.627 1.00 43.61 218 SER A CA 1
ATOM 2854 C C . SER A 1 227 ? -53.440 13.336 -18.507 1.00 45.92 218 SER A C 1
ATOM 2855 O O . SER A 1 227 ? -53.850 12.190 -18.681 1.00 45.02 218 SER A O 1
ATOM 2863 N N . ARG A 1 228 ? -52.174 13.600 -18.190 1.00 45.79 219 ARG A N 1
ATOM 2864 C CA . ARG A 1 228 ? -51.142 12.559 -18.189 1.00 39.91 219 ARG A CA 1
ATOM 2865 C C . ARG A 1 228 ? -50.452 12.325 -16.834 1.00 33.54 219 ARG A C 1
ATOM 2866 O O . ARG A 1 228 ? -49.813 11.299 -16.646 1.00 36.22 219 ARG A O 1
ATOM 2887 N N . SER A 1 229 ? -50.568 13.267 -15.904 1.00 38.57 220 SER A N 1
ATOM 2888 C CA . SER A 1 229 ? -49.868 13.169 -14.617 1.00 38.16 220 SER A CA 1
ATOM 2889 C C . SER A 1 229 ? -50.831 12.982 -13.448 1.00 27.11 220 SER A C 1
ATOM 2890 O O . SER A 1 229 ? -51.577 12.017 -13.414 1.00 35.73 220 SER A O 1
ATOM 2898 N N . ASN A 1 230 ? -50.768 13.880 -12.473 1.00 29.11 221 ASN A N 1
ATOM 2899 C CA . ASN A 1 230 ? -51.601 13.796 -11.285 1.00 30.61 221 ASN A CA 1
ATOM 2900 C C . ASN A 1 230 ? -52.392 15.066 -11.021 1.00 34.69 221 ASN A C 1
ATOM 2901 O O . ASN A 1 230 ? -51.882 16.175 -11.178 1.00 36.45 221 ASN A O 1
ATOM 2912 N N . PHE A 1 231 ? -53.640 14.881 -10.610 1.00 27.00 222 PHE A N 1
ATOM 2913 C CA . PHE A 1 231 ? -54.455 15.962 -10.109 1.00 28.01 222 PHE A CA 1
ATOM 2914 C C . PHE A 1 231 ? -54.204 16.131 -8.606 1.00 34.12 222 PHE A C 1
ATOM 2915 O O . PHE A 1 231 ? -54.248 15.156 -7.846 1.00 23.07 222 PHE A O 1
ATOM 2932 N N . ASN A 1 232 ? -53.888 17.364 -8.201 1.00 51.17 223 ASN A N 1
ATOM 2933 C CA . ASN A 1 232 ? -53.658 17.700 -6.794 1.00 38.94 223 ASN A CA 1
ATOM 2934 C C . ASN A 1 232 ? -54.777 18.595 -6.295 1.00 29.08 223 ASN A C 1
ATOM 2935 O O . ASN A 1 232 ? -54.629 19.811 -6.281 1.00 42.51 223 ASN A O 1
ATOM 2946 N N . PRO A 1 233 ? -55.882 17.997 -5.838 1.00 28.56 224 PRO A N 1
ATOM 2947 C CA . PRO A 1 233 ? -57.059 18.768 -5.450 1.00 43.23 224 PRO A CA 1
ATOM 2948 C C . PRO A 1 233 ? -56.779 19.721 -4.298 1.00 30.66 224 PRO A C 1
ATOM 2949 O O . PRO A 1 233 ? -55.875 19.482 -3.506 1.00 33.97 224 PRO A O 1
ATOM 2960 N N . GLU A 1 234 ? -57.564 20.789 -4.222 1.00 33.47 225 GLU A N 1
ATOM 2961 C CA . GLU A 1 234 ? -57.493 21.741 -3.123 1.00 31.07 225 GLU A CA 1
ATOM 2962 C C . GLU A 1 234 ? -58.896 22.304 -2.963 1.00 36.00 225 GLU A C 1
ATOM 2963 O O . GLU A 1 234 ? -59.268 23.244 -3.660 1.00 57.95 225 GLU A O 1
ATOM 2975 N N . PHE A 1 235 ? -59.696 21.672 -2.106 1.00 38.52 226 PHE A N 1
ATOM 2976 C CA . PHE A 1 235 ? -61.106 22.036 -1.938 1.00 21.02 226 PHE A CA 1
ATOM 2977 C C . PHE A 1 235 ? -61.418 22.332 -0.487 1.00 29.58 226 PHE A C 1
ATOM 2978 O O . PHE A 1 235 ? -60.885 21.681 0.417 1.00 28.47 226 PHE A O 1
ATOM 2995 N N . LEU A 1 236 ? -62.314 23.290 -0.268 1.00 28.07 227 LEU A N 1
ATOM 2996 C CA . LEU A 1 236 ? -62.656 23.696 1.082 1.00 31.50 227 LEU A CA 1
ATOM 2997 C C . LEU A 1 236 ? -64.145 23.589 1.342 1.00 30.91 227 LEU A C 1
ATOM 2998 O O . LEU A 1 236 ? -64.966 23.887 0.473 1.00 27.89 227 LEU A O 1
ATOM 3014 N N . SER A 1 237 ? -64.464 23.115 2.545 1.00 26.39 228 SER A N 1
ATOM 3015 C CA . SER A 1 237 ? -65.840 22.981 3.000 1.00 26.88 228 SER A CA 1
ATOM 3016 C C . SER A 1 237 ? -65.991 23.415 4.450 1.00 27.82 228 SER A C 1
ATOM 3017 O O . SER A 1 237 ? -65.103 23.215 5.275 1.00 27.49 228 SER A O 1
ATOM 3025 N N . VAL A 1 238 ? -67.152 23.977 4.751 1.00 32.46 229 VAL A N 1
ATOM 3026 C CA . VAL A 1 238 ? -67.503 24.385 6.094 1.00 36.56 229 VAL A CA 1
ATOM 3027 C C . VAL A 1 238 ? -68.780 23.675 6.457 1.00 32.17 229 VAL A C 1
ATOM 3028 O O . VAL A 1 238 ? -69.786 23.781 5.716 1.00 33.99 229 VAL A O 1
ATOM 3041 N N . LEU A 1 239 ? -68.723 22.974 7.591 1.00 19.96 230 LEU A N 1
ATOM 3042 C CA . LEU A 1 239 ? -69.854 22.232 8.122 1.00 18.53 230 LEU A CA 1
ATOM 3043 C C . LEU A 1 239 ? -70.243 22.693 9.524 1.00 28.09 230 LEU A C 1
ATOM 3044 O O . LEU A 1 239 ? -69.389 22.963 10.385 1.00 18.85 230 LEU A O 1
ATOM 3060 N N . SER A 1 240 ? -71.555 22.727 9.750 1.00 42.89 231 SER A N 1
ATOM 3061 C CA . SER A 1 240 ? -72.121 23.141 11.026 1.00 39.98 231 SER A CA 1
ATOM 3062 C C . SER A 1 240 ? -72.755 21.959 11.709 1.00 37.40 231 SER A C 1
ATOM 3063 O O . SER A 1 240 ? -73.350 21.118 11.047 1.00 30.17 231 SER A O 1
ATOM 3071 N N . HIS A 1 241 ? -72.632 21.918 13.032 1.00 39.72 232 HIS A N 1
ATOM 3072 C CA . HIS A 1 241 ? -73.113 20.788 13.829 1.00 41.89 232 HIS A CA 1
ATOM 3073 C C . HIS A 1 241 ? -73.937 21.215 15.038 1.00 41.92 232 HIS A C 1
ATOM 3074 O O . HIS A 1 241 ? -73.452 21.955 15.896 1.00 36.66 232 HIS A O 1
ATOM 3089 N N . ARG A 1 242 ? -75.158 20.697 15.143 1.00 42.34 233 ARG A N 1
ATOM 3090 C CA . ARG A 1 242 ? -76.018 21.037 16.272 1.00 47.24 233 ARG A CA 1
ATOM 3091 C C . ARG A 1 242 ? -75.433 20.440 17.550 1.00 47.78 233 ARG A C 1
ATOM 3092 O O . ARG A 1 242 ? -75.024 19.284 17.570 1.00 36.25 233 ARG A O 1
ATOM 3113 N N . GLN A 1 243 ? -75.374 21.254 18.602 1.00 53.22 234 GLN A N 1
ATOM 3114 C CA . GLN A 1 243 ? -74.717 20.876 19.852 1.00 43.73 234 GLN A CA 1
ATOM 3115 C C . GLN A 1 243 ? -75.493 19.819 20.629 1.00 50.15 234 GLN A C 1
ATOM 3116 O O . GLN A 1 243 ? -74.925 19.105 21.449 1.00 51.67 234 GLN A O 1
ATOM 3130 N N . ASP A 1 244 ? -76.800 19.750 20.384 1.00 62.15 235 ASP A N 1
ATOM 3131 C CA . ASP A 1 244 ? -77.663 18.741 20.997 1.00 53.37 235 ASP A CA 1
ATOM 3132 C C . ASP A 1 244 ? -77.714 17.481 20.127 1.00 54.94 235 ASP A C 1
ATOM 3133 O O . ASP A 1 244 ? -78.548 16.602 20.343 1.00 63.05 235 ASP A O 1
ATOM 3142 N N . GLY A 1 245 ? -76.836 17.426 19.124 1.00 45.18 236 GLY A N 1
ATOM 3143 C CA . GLY A 1 245 ? -76.746 16.299 18.210 1.00 39.81 236 GLY A CA 1
ATOM 3144 C C . GLY A 1 245 ? -75.901 15.165 18.757 1.00 51.53 236 GLY A C 1
ATOM 3145 O O . GLY A 1 245 ? -75.639 15.092 19.960 1.00 47.88 236 GLY A O 1
ATOM 3149 N N . ALA A 1 246 ? -75.491 14.263 17.872 1.00 43.00 237 ALA A N 1
ATOM 3150 C CA . ALA A 1 246 ? -74.660 13.139 18.271 1.00 31.20 237 ALA A CA 1
ATOM 3151 C C . ALA A 1 246 ? -73.268 13.641 18.642 1.00 45.79 237 ALA A C 1
ATOM 3152 O O . ALA A 1 246 ? -72.817 14.650 18.100 1.00 42.57 237 ALA A O 1
ATOM 3159 N N . LYS A 1 247 ? -72.619 12.983 19.603 1.00 45.50 238 LYS A N 1
ATOM 3160 C CA . LYS A 1 247 ? -71.231 13.298 19.947 1.00 40.60 238 LYS A CA 1
ATOM 3161 C C . LYS A 1 247 ? -70.298 12.939 18.804 1.00 41.96 238 LYS A C 1
ATOM 3162 O O . LYS A 1 247 ? -69.165 13.431 18.736 1.00 36.48 238 LYS A O 1
ATOM 3181 N N . LYS A 1 248 ? -70.759 12.028 17.950 1.00 36.36 239 LYS A N 1
ATOM 3182 C CA . LYS A 1 248 ? -69.983 11.587 16.802 1.00 33.47 239 LYS A CA 1
ATOM 3183 C C . LYS A 1 248 ? -70.828 11.576 15.520 1.00 41.22 239 LYS A C 1
ATOM 3184 O O . LYS A 1 248 ? -72.021 11.257 15.548 1.00 38.16 239 LYS A O 1
ATOM 3203 N N . SER A 1 249 ? -70.190 11.921 14.403 1.00 33.41 240 SER A N 1
ATOM 3204 C CA . SER A 1 249 ? -70.844 11.991 13.093 1.00 29.79 240 SER A CA 1
ATOM 3205 C C . SER A 1 249 ? -69.989 11.231 12.086 1.00 31.51 240 SER A C 1
ATOM 3206 O O . SER A 1 249 ? -68.861 10.847 12.401 1.00 32.27 240 SER A O 1
ATOM 3214 N N . LYS A 1 250 ? -70.494 11.051 10.870 1.00 30.30 241 LYS A N 1
ATOM 3215 C CA . LYS A 1 250 ? -69.729 10.374 9.824 1.00 33.61 241 LYS A CA 1
ATOM 3216 C C . LYS A 1 250 ? -69.700 11.198 8.546 1.00 33.34 241 LYS A C 1
ATOM 3217 O O . LYS A 1 250 ? -70.736 11.676 8.080 1.00 39.84 241 LYS A O 1
ATOM 3236 N N . ILE A 1 251 ? -68.502 11.372 7.993 1.00 32.95 242 ILE A N 1
ATOM 3237 C CA . ILE A 1 251 ? -68.343 12.105 6.745 1.00 37.75 242 ILE A CA 1
ATOM 3238 C C . ILE A 1 251 ? -67.794 11.227 5.639 1.00 33.31 242 ILE A C 1
ATOM 3239 O O . ILE A 1 251 ? -66.892 10.419 5.852 1.00 35.15 242 ILE A O 1
ATOM 3255 N N . THR A 1 252 ? -68.357 11.407 4.453 1.00 27.44 243 THR A N 1
ATOM 3256 C CA . THR A 1 252 ? -68.005 10.609 3.290 1.00 34.11 243 THR A CA 1
ATOM 3257 C C . THR A 1 252 ? -67.293 11.412 2.207 1.00 38.15 243 THR A C 1
ATOM 3258 O O . THR A 1 252 ? -67.887 12.263 1.535 1.00 26.17 243 THR A O 1
ATOM 3269 N N . VAL A 1 253 ? -66.038 11.054 1.979 1.00 32.62 244 VAL A N 1
ATOM 3270 C CA . VAL A 1 253 ? -65.232 11.754 1.005 1.00 24.64 244 VAL A CA 1
ATOM 3271 C C . VAL A 1 253 ? -64.883 10.860 -0.168 1.00 29.86 244 VAL A C 1
ATOM 3272 O O . VAL A 1 253 ? -64.362 9.749 -0.004 1.00 29.52 244 VAL A O 1
ATOM 3285 N N . THR A 1 254 ? -65.194 11.353 -1.359 1.00 26.81 245 THR A N 1
ATOM 3286 C CA . THR A 1 254 ? -65.046 10.564 -2.569 1.00 36.64 245 THR A CA 1
ATOM 3287 C C . THR A 1 254 ? -64.122 11.255 -3.547 1.00 32.48 245 THR A C 1
ATOM 3288 O O . THR A 1 254 ? -64.368 12.388 -3.939 1.00 34.16 245 THR A O 1
ATOM 3299 N N . TYR A 1 255 ? -63.064 10.551 -3.937 1.00 27.99 246 TYR A N 1
ATOM 3300 C CA . TYR A 1 255 ? -62.199 11.000 -5.022 1.00 27.12 246 TYR A CA 1
ATOM 3301 C C . TYR A 1 255 ? -62.428 10.042 -6.173 1.00 31.31 246 TYR A C 1
ATOM 3302 O O . TYR A 1 255 ? -62.515 8.835 -5.966 1.00 34.31 246 TYR A O 1
ATOM 3320 N N . GLN A 1 256 ? -62.493 10.568 -7.385 1.00 20.19 247 GLN A N 1
ATOM 3321 C CA . GLN A 1 256 ? -62.807 9.753 -8.538 1.00 19.31 247 GLN A CA 1
ATOM 3322 C C . GLN A 1 256 ? -62.130 10.229 -9.800 1.00 27.57 247 GLN A C 1
ATOM 3323 O O . GLN A 1 256 ? -61.899 11.423 -9.963 1.00 44.60 247 GLN A O 1
ATOM 3337 N N . ARG A 1 257 ? -61.808 9.306 -10.698 1.00 25.61 248 ARG A N 1
ATOM 3338 C CA . ARG A 1 257 ? -61.333 9.704 -12.020 1.00 27.76 248 ARG A CA 1
ATOM 3339 C C . ARG A 1 257 ? -62.122 9.056 -13.123 1.00 26.58 248 ARG A C 1
ATOM 3340 O O . ARG A 1 257 ? -62.407 7.848 -13.088 1.00 44.29 248 ARG A O 1
ATOM 3361 N N . GLU A 1 258 ? -62.469 9.893 -14.091 1.00 24.78 249 GLU A N 1
ATOM 3362 C CA . GLU A 1 258 ? -63.065 9.473 -15.345 1.00 36.08 249 GLU A CA 1
ATOM 3363 C C . GLU A 1 258 ? -62.004 9.481 -16.430 1.00 40.71 249 GLU A C 1
ATOM 3364 O O . GLU A 1 258 ? -61.415 10.526 -16.757 1.00 43.43 249 GLU A O 1
ATOM 3376 N N . MET A 1 259 ? -61.753 8.299 -16.969 1.00 50.07 250 MET A N 1
ATOM 3377 C CA . MET A 1 259 ? -60.775 8.126 -18.024 1.00 58.16 250 MET A CA 1
ATOM 3378 C C . MET A 1 259 ? -61.472 7.964 -19.356 1.00 51.72 250 MET A C 1
ATOM 3379 O O . MET A 1 259 ? -62.435 7.212 -19.480 1.00 49.28 250 MET A O 1
ATOM 3393 N N . ASP A 1 260 ? -61.000 8.729 -20.331 1.00 44.88 251 ASP A N 1
ATOM 3394 C CA . ASP A 1 260 ? -61.537 8.684 -21.677 1.00 45.81 251 ASP A CA 1
ATOM 3395 C C . ASP A 1 260 ? -60.623 7.864 -22.552 1.00 47.24 251 ASP A C 1
ATOM 3396 O O . ASP A 1 260 ? -59.400 7.849 -22.351 1.00 56.15 251 ASP A O 1
ATOM 3405 N N . LEU A 1 261 ? -61.233 7.191 -23.519 1.00 50.21 252 LEU A N 1
ATOM 3406 C CA . LEU A 1 261 ? -60.511 6.393 -24.490 1.00 53.52 252 LEU A CA 1
ATOM 3407 C C . LEU A 1 261 ? -60.376 7.192 -25.770 1.00 50.21 252 LEU A C 1
ATOM 3408 O O . LEU A 1 261 ? -61.375 7.464 -26.450 1.00 43.86 252 LEU A O 1
ATOM 3424 N N . TYR A 1 262 ? -59.148 7.579 -26.092 1.00 42.08 253 TYR A N 1
ATOM 3425 C CA . TYR A 1 262 ? -58.893 8.276 -27.344 1.00 56.10 253 TYR A CA 1
ATOM 3426 C C . TYR A 1 262 ? -58.237 7.318 -28.312 1.00 54.55 253 TYR A C 1
ATOM 3427 O O . TYR A 1 262 ? -57.222 6.714 -27.987 1.00 51.30 253 TYR A O 1
ATOM 3445 N N . GLN A 1 263 ? -58.818 7.183 -29.500 1.00 53.14 254 GLN A N 1
ATOM 3446 C CA . GLN A 1 263 ? -58.269 6.277 -30.503 1.00 54.38 254 GLN A CA 1
ATOM 3447 C C . GLN A 1 263 ? -58.186 6.930 -31.871 1.00 63.98 254 GLN A C 1
ATOM 3448 O O . GLN A 1 263 ? -58.923 7.875 -32.175 1.00 53.63 254 GLN A O 1
ATOM 3462 N N . ILE A 1 264 ? -57.280 6.413 -32.693 1.00 77.49 255 ILE A N 1
ATOM 3463 C CA . ILE A 1 264 ? -57.190 6.836 -34.080 1.00 64.05 255 ILE A CA 1
ATOM 3464 C C . ILE A 1 264 ? -57.081 5.644 -35.018 1.00 77.89 255 ILE A C 1
ATOM 3465 O O . ILE A 1 264 ? -56.602 4.565 -34.632 1.00 62.31 255 ILE A O 1
ATOM 3481 N N . CYS A 1 265 ? -57.522 5.866 -36.253 1.00 85.40 256 CYS A N 1
ATOM 3482 C CA . CYS A 1 265 ? -57.518 4.835 -37.280 1.00 77.94 256 CYS A CA 1
ATOM 3483 C C . CYS A 1 265 ? -57.241 5.412 -38.670 1.00 100.91 256 CYS A C 1
ATOM 3484 O O . CYS A 1 265 ? -57.542 6.583 -38.955 1.00 91.87 256 CYS A O 1
ATOM 3492 N N . TRP A 1 266 ? -56.677 4.556 -39.521 1.00 111.85 257 TRP A N 1
ATOM 3493 C CA . TRP A 1 266 ? -56.299 4.892 -40.892 1.00 114.19 257 TRP A CA 1
ATOM 3494 C C . TRP A 1 266 ? -57.305 4.293 -41.869 1.00 108.80 257 TRP A C 1
ATOM 3495 O O . TRP A 1 266 ? -57.505 3.081 -41.898 1.00 113.64 257 TRP A O 1
ATOM 3516 N N . ASN A 1 267 ? -57.947 5.154 -42.653 1.00 113.80 258 ASN A N 1
ATOM 3517 C CA . ASN A 1 267 ? -58.966 4.722 -43.601 1.00 111.41 258 ASN A CA 1
ATOM 3518 C C . ASN A 1 267 ? -58.408 4.507 -45.013 1.00 111.62 258 ASN A C 1
ATOM 3519 O O . ASN A 1 267 ? -59.135 4.088 -45.911 1.00 120.52 258 ASN A O 1
ATOM 3530 N N . GLY A 1 268 ? -57.123 4.802 -45.203 1.00 113.80 259 GLY A N 1
ATOM 3531 C CA . GLY A 1 268 ? -56.485 4.679 -46.505 1.00 113.18 259 GLY A CA 1
ATOM 3532 C C . GLY A 1 268 ? -56.149 6.033 -47.107 1.00 125.42 259 GLY A C 1
ATOM 3533 O O . GLY A 1 268 ? -55.299 6.137 -47.993 1.00 125.28 259 GLY A O 1
ATOM 3537 N N . PHE A 1 269 ? -56.829 7.069 -46.623 1.00 127.69 260 PHE A N 1
ATOM 3538 C CA . PHE A 1 269 ? -56.656 8.426 -47.129 1.00 127.99 260 PHE A CA 1
ATOM 3539 C C . PHE A 1 269 ? -56.191 9.383 -46.029 1.00 126.06 260 PHE A C 1
ATOM 3540 O O . PHE A 1 269 ? -55.264 10.167 -46.237 1.00 122.34 260 PHE A O 1
ATOM 3557 N N . TYR A 1 270 ? -56.833 9.310 -44.863 1.00 125.57 261 TYR A N 1
ATOM 3558 C CA . TYR A 1 270 ? -56.452 10.135 -43.717 1.00 119.40 261 TYR A CA 1
ATOM 3559 C C . TYR A 1 270 ? -56.398 9.335 -42.426 1.00 111.64 261 TYR A C 1
ATOM 3560 O O . TYR A 1 270 ? -56.829 8.185 -42.370 1.00 109.02 261 TYR A O 1
ATOM 3578 N N . TRP A 1 271 ? -55.866 9.968 -41.386 1.00 106.06 262 TRP A N 1
ATOM 3579 C CA . TRP A 1 271 ? -56.015 9.475 -40.026 1.00 96.79 262 TRP A CA 1
ATOM 3580 C C . TRP A 1 271 ? -57.195 10.185 -39.392 1.00 78.65 262 TRP A C 1
ATOM 3581 O O . TRP A 1 271 ? -57.352 11.394 -39.539 1.00 73.28 262 TRP A O 1
ATOM 3602 N N . ALA A 1 272 ? -58.040 9.426 -38.710 1.00 79.07 263 ALA A N 1
ATOM 3603 C CA . ALA A 1 272 ? -59.171 10.016 -38.009 1.00 69.77 263 ALA A CA 1
ATOM 3604 C C . ALA A 1 272 ? -59.153 9.545 -36.571 1.00 72.56 263 ALA A C 1
ATOM 3605 O O . ALA A 1 272 ? -58.608 8.474 -36.262 1.00 58.62 263 ALA A O 1
ATOM 3612 N N . GLY A 1 273 ? -59.743 10.352 -35.697 1.00 61.50 264 GLY A N 1
ATOM 3613 C CA . GLY A 1 273 ? -59.727 10.075 -34.277 1.00 65.04 264 GLY A CA 1
ATOM 3614 C C . GLY A 1 273 ? -61.103 10.111 -33.649 1.00 54.02 264 GLY A C 1
ATOM 3615 O O . GLY A 1 273 ? -62.041 10.686 -34.203 1.00 52.51 264 GLY A O 1
ATOM 3619 N N . ALA A 1 274 ? -61.218 9.485 -32.485 1.00 42.31 265 ALA A N 1
ATOM 3620 C CA . ALA A 1 274 ? -62.457 9.528 -31.725 1.00 41.39 265 ALA A CA 1
ATOM 3621 C C . ALA A 1 274 ? -62.181 9.402 -30.232 1.00 57.44 265 ALA A C 1
ATOM 3622 O O . ALA A 1 274 ? -61.268 8.673 -29.805 1.00 49.88 265 ALA A O 1
ATOM 3629 N N . ASN A 1 275 ? -62.992 10.113 -29.451 1.00 54.79 266 ASN A N 1
ATOM 3630 C CA . ASN A 1 275 ? -62.895 10.103 -27.998 1.00 56.61 266 ASN A CA 1
ATOM 3631 C C . ASN A 1 275 ? -64.154 9.523 -27.386 1.00 41.28 266 ASN A C 1
ATOM 3632 O O . ASN A 1 275 ? -65.257 9.935 -27.714 1.00 51.08 266 ASN A O 1
ATOM 3643 N N . TYR A 1 276 ? -63.973 8.548 -26.508 1.00 43.83 267 TYR A N 1
ATOM 3644 C CA . TYR A 1 276 ? -65.083 7.924 -25.809 1.00 57.27 267 TYR A CA 1
ATOM 3645 C C . TYR A 1 276 ? -64.976 8.272 -24.336 1.00 47.46 267 TYR A C 1
ATOM 3646 O O . TYR A 1 276 ? -63.976 7.962 -23.681 1.00 58.79 267 TYR A O 1
ATOM 3664 N N . LYS A 1 277 ? -66.002 8.944 -23.827 1.00 39.39 268 LYS A N 1
ATOM 3665 C CA . LYS A 1 277 ? -65.973 9.460 -22.467 1.00 42.90 268 LYS A CA 1
ATOM 3666 C C . LYS A 1 277 ? -66.222 8.437 -21.371 1.00 49.94 268 LYS A C 1
ATOM 3667 O O . LYS A 1 277 ? -67.133 7.613 -21.466 1.00 63.84 268 LYS A O 1
ATOM 3686 N N . ASN A 1 278 ? -65.448 8.556 -20.299 1.00 44.27 269 ASN A N 1
ATOM 3687 C CA . ASN A 1 278 ? -65.651 7.751 -19.112 1.00 35.59 269 ASN A CA 1
ATOM 3688 C C . ASN A 1 278 ? -65.728 6.273 -19.445 1.00 51.50 269 ASN A C 1
ATOM 3689 O O . ASN A 1 278 ? -66.584 5.549 -18.938 1.00 53.79 269 ASN A O 1
ATOM 3700 N N . PHE A 1 279 ? -64.832 5.832 -20.318 1.00 49.25 270 PHE A N 1
ATOM 3701 C CA . PHE A 1 279 ? -64.773 4.433 -20.691 1.00 46.59 270 PHE A CA 1
ATOM 3702 C C . PHE A 1 279 ? -64.299 3.616 -19.487 1.00 45.83 270 PHE A C 1
ATOM 3703 O O . PHE A 1 279 ? -64.654 2.455 -19.331 1.00 58.49 270 PHE A O 1
ATOM 3720 N N . LYS A 1 280 ? -63.501 4.244 -18.633 1.00 55.07 271 LYS A N 1
ATOM 3721 C CA . LYS A 1 280 ? -63.043 3.631 -17.393 1.00 51.84 271 LYS A CA 1
ATOM 3722 C C . LYS A 1 280 ? -63.229 4.618 -16.246 1.00 53.36 271 LYS A C 1
ATOM 3723 O O . LYS A 1 280 ? -62.949 5.812 -16.398 1.00 46.25 271 LYS A O 1
ATOM 3742 N N . THR A 1 281 ? -63.662 4.109 -15.096 1.00 44.60 272 THR A N 1
ATOM 3743 C CA . THR A 1 281 ? -63.893 4.947 -13.927 1.00 39.33 272 THR A CA 1
ATOM 3744 C C . THR A 1 281 ? -63.275 4.341 -12.679 1.00 49.33 272 THR A C 1
ATOM 3745 O O . THR A 1 281 ? -63.559 3.185 -12.337 1.00 49.04 272 THR A O 1
ATOM 3756 N N . ARG A 1 282 ? -62.464 5.128 -11.973 1.00 34.63 273 ARG A N 1
ATOM 3757 C CA . ARG A 1 282 ? -61.866 4.625 -10.731 1.00 40.22 273 ARG A CA 1
ATOM 3758 C C . ARG A 1 282 ? -62.301 5.505 -9.580 1.00 41.63 273 ARG A C 1
ATOM 3759 O O . ARG A 1 282 ? -62.110 6.726 -9.614 1.00 43.74 273 ARG A O 1
ATOM 3780 N N . THR A 1 283 ? -62.903 4.881 -8.568 1.00 36.43 274 THR A N 1
ATOM 3781 C CA . THR A 1 283 ? -63.509 5.637 -7.475 1.00 31.71 274 THR A CA 1
ATOM 3782 C C . THR A 1 283 ? -63.070 5.156 -6.098 1.00 31.28 274 THR A C 1
ATOM 3783 O O . THR A 1 283 ? -63.140 3.975 -5.779 1.00 36.63 274 THR A O 1
ATOM 3794 N N . PHE A 1 284 ? -62.643 6.110 -5.283 1.00 31.23 275 PHE A N 1
ATOM 3795 C CA . PHE A 1 284 ? -62.157 5.845 -3.940 1.00 34.90 275 PHE A CA 1
ATOM 3796 C C . PHE A 1 284 ? -63.016 6.574 -2.916 1.00 45.69 275 PHE A C 1
ATOM 3797 O O . PHE A 1 284 ? -63.000 7.825 -2.844 1.00 38.73 275 PHE A O 1
ATOM 3814 N N . LYS A 1 285 ? -63.761 5.787 -2.135 1.00 27.65 276 LYS A N 1
ATOM 3815 C CA . LYS A 1 285 ? -64.687 6.320 -1.141 1.00 29.91 276 LYS A CA 1
ATOM 3816 C C . LYS A 1 285 ? -64.184 6.068 0.270 1.00 27.03 276 LYS A C 1
ATOM 3817 O O . LYS A 1 285 ? -63.912 4.931 0.638 1.00 40.20 276 LYS A O 1
ATOM 3836 N N . SER A 1 286 ? -64.105 7.126 1.070 1.00 23.28 277 SER A N 1
ATOM 3837 C CA . SER A 1 286 ? -63.643 7.011 2.452 1.00 33.36 277 SER A CA 1
ATOM 3838 C C . SER A 1 286 ? -64.700 7.526 3.385 1.00 33.20 277 SER A C 1
ATOM 3839 O O . SER A 1 286 ? -65.380 8.506 3.071 1.00 38.67 277 SER A O 1
ATOM 3847 N N . THR A 1 287 ? -64.853 6.850 4.518 1.00 27.64 278 THR A N 1
ATOM 3848 C CA . THR A 1 287 ? -65.771 7.316 5.552 1.00 34.36 278 THR A CA 1
ATOM 3849 C C . THR A 1 287 ? -65.006 7.578 6.830 1.00 34.53 278 THR A C 1
ATOM 3850 O O . THR A 1 287 ? -64.347 6.665 7.354 1.00 42.87 278 THR A O 1
ATOM 3861 N N . TYR A 1 288 ? -65.145 8.809 7.335 1.00 26.74 279 TYR A N 1
ATOM 3862 C CA . TYR A 1 288 ? -64.436 9.284 8.522 1.00 27.34 279 TYR A CA 1
ATOM 3863 C C . TYR A 1 288 ? -65.419 9.537 9.650 1.00 26.57 279 TYR A C 1
ATOM 3864 O O . TYR A 1 288 ? -66.536 9.995 9.430 1.00 27.43 279 TYR A O 1
ATOM 3882 N N . GLU A 1 289 ? -64.985 9.203 10.855 1.00 27.72 280 GLU A N 1
ATOM 3883 C CA . GLU A 1 289 ? -65.753 9.415 12.068 1.00 27.81 280 GLU A CA 1
ATOM 3884 C C . GLU A 1 289 ? -65.298 10.689 12.710 1.00 35.44 280 GLU A C 1
ATOM 3885 O O . GLU A 1 289 ? -64.129 10.824 13.052 1.00 49.34 280 GLU A O 1
ATOM 3897 N N . ILE A 1 290 ? -66.222 11.615 12.904 1.00 34.86 281 ILE A N 1
ATOM 3898 C CA . ILE A 1 290 ? -65.908 12.887 13.536 1.00 25.46 281 ILE A CA 1
ATOM 3899 C C . ILE A 1 290 ? -66.412 12.913 14.959 1.00 31.34 281 ILE A C 1
ATOM 3900 O O . ILE A 1 290 ? -67.584 12.643 15.211 1.00 39.25 281 ILE A O 1
ATOM 3916 N N . ASP A 1 291 ? -65.494 13.176 15.880 1.00 24.99 282 ASP A N 1
ATOM 3917 C CA . ASP A 1 291 ? -65.811 13.368 17.287 1.00 35.81 282 ASP A CA 1
ATOM 3918 C C . ASP A 1 291 ? -65.872 14.875 17.620 1.00 50.11 282 ASP A C 1
ATOM 3919 O O . ASP A 1 291 ? -64.860 15.501 17.931 1.00 51.15 282 ASP A O 1
ATOM 3928 N N . TRP A 1 292 ? -67.066 15.455 17.562 1.00 53.66 283 TRP A N 1
ATOM 3929 C CA . TRP A 1 292 ? -67.250 16.884 17.838 1.00 49.00 283 TRP A CA 1
ATOM 3930 C C . TRP A 1 292 ? -66.938 17.274 19.290 1.00 45.11 283 TRP A C 1
ATOM 3931 O O . TRP A 1 292 ? -66.822 18.456 19.612 1.00 53.10 283 TRP A O 1
ATOM 3952 N N . GLU A 1 293 ? -66.836 16.279 20.164 1.00 46.84 284 GLU A N 1
ATOM 3953 C CA . GLU A 1 293 ? -66.602 16.506 21.587 1.00 47.31 284 GLU A CA 1
ATOM 3954 C C . GLU A 1 293 ? -65.110 16.628 21.890 1.00 59.67 284 GLU A C 1
ATOM 3955 O O . GLU A 1 293 ? -64.685 17.514 22.630 1.00 71.01 284 GLU A O 1
ATOM 3967 N N . ASN A 1 294 ? -64.324 15.722 21.319 1.00 59.28 285 ASN A N 1
ATOM 3968 C CA . ASN A 1 294 ? -62.887 15.667 21.571 1.00 55.02 285 ASN A CA 1
ATOM 3969 C C . ASN A 1 294 ? -62.061 16.177 20.397 1.00 43.02 285 ASN A C 1
ATOM 3970 O O . ASN A 1 294 ? -60.831 16.182 20.461 1.00 50.43 285 ASN A O 1
ATOM 3981 N N . HIS A 1 295 ? -62.738 16.564 19.319 1.00 44.23 286 HIS A N 1
ATOM 3982 C CA . HIS A 1 295 ? -62.082 17.161 18.158 1.00 40.79 286 HIS A CA 1
ATOM 3983 C C . HIS A 1 295 ? -61.105 16.183 17.530 1.00 49.59 286 HIS A C 1
ATOM 3984 O O . HIS A 1 295 ? -59.953 16.526 17.255 1.00 51.81 286 HIS A O 1
ATOM 3999 N N . LYS A 1 296 ? -61.567 14.952 17.334 1.00 44.11 287 LYS A N 1
ATOM 4000 C CA . LYS A 1 296 ? -60.754 13.926 16.707 1.00 40.45 287 LYS A CA 1
ATOM 4001 C C . LYS A 1 296 ? -61.420 13.473 15.427 1.00 29.30 287 LYS A C 1
ATOM 4002 O O . LYS A 1 296 ? -62.611 13.680 15.237 1.00 23.22 287 LYS A O 1
ATOM 4021 N N . VAL A 1 297 ? -60.638 12.873 14.541 1.00 26.14 288 VAL A N 1
ATOM 4022 C CA . VAL A 1 297 ? -61.177 12.275 13.327 1.00 24.54 288 VAL A CA 1
ATOM 4023 C C . VAL A 1 297 ? -60.513 10.930 13.087 1.00 29.26 288 VAL A C 1
ATOM 4024 O O . VAL A 1 297 ? -59.310 10.780 13.273 1.00 42.80 288 VAL A O 1
ATOM 4037 N N . LYS A 1 298 ? -61.295 9.958 12.650 1.00 34.35 289 LYS A N 1
ATOM 4038 C CA . LYS A 1 298 ? -60.800 8.599 12.508 1.00 43.11 289 LYS A CA 1
ATOM 4039 C C . LYS A 1 298 ? -61.358 7.964 11.249 1.00 38.53 289 LYS A C 1
ATOM 4040 O O . LYS A 1 298 ? -62.565 7.964 11.028 1.00 41.61 289 LYS A O 1
ATOM 4059 N N . LEU A 1 299 ? -60.476 7.422 10.419 1.00 35.72 290 LEU A N 1
ATOM 4060 C CA . LEU A 1 299 ? -60.913 6.701 9.231 1.00 35.48 290 LEU A CA 1
ATOM 4061 C C . LEU A 1 299 ? -61.644 5.410 9.617 1.00 37.34 290 LEU A C 1
ATOM 4062 O O . LEU A 1 299 ? -61.146 4.620 10.423 1.00 36.29 290 LEU A O 1
ATOM 4078 N N . LEU A 1 300 ? -62.830 5.215 9.045 1.00 41.11 291 LEU A N 1
ATOM 4079 C CA . LEU A 1 300 ? -63.652 4.034 9.316 1.00 40.56 291 LEU A CA 1
ATOM 4080 C C . LEU A 1 300 ? -63.771 3.135 8.100 1.00 41.96 291 LEU A C 1
ATOM 4081 O O . LEU A 1 300 ? -63.495 1.945 8.190 1.00 42.53 291 LEU A O 1
ATOM 4097 N N . ASP A 1 301 ? -64.191 3.695 6.970 1.00 40.50 292 ASP A N 1
ATOM 4098 C CA . ASP A 1 301 ? -64.398 2.857 5.782 1.00 44.20 292 ASP A CA 1
ATOM 4099 C C . ASP A 1 301 ? -63.556 3.282 4.610 1.00 41.92 292 ASP A C 1
ATOM 4100 O O . ASP A 1 301 ? -63.213 4.455 4.452 1.00 44.42 292 ASP A O 1
ATOM 4109 N N . THR A 1 302 ? -63.283 2.295 3.768 1.00 36.64 293 THR A N 1
ATOM 4110 C CA . THR A 1 302 ? -62.587 2.477 2.511 1.00 34.36 293 THR A CA 1
ATOM 4111 C C . THR A 1 302 ? -63.316 1.658 1.462 1.00 40.37 293 THR A C 1
ATOM 4112 O O . THR A 1 302 ? -63.631 0.502 1.712 1.00 52.93 293 THR A O 1
ATOM 4123 N N . LYS A 1 303 ? -63.553 2.232 0.286 1.00 29.35 294 LYS A N 1
ATOM 4124 C CA . LYS A 1 303 ? -64.115 1.472 -0.821 1.00 28.80 294 LYS A CA 1
ATOM 4125 C C . LYS A 1 303 ? -63.486 1.859 -2.154 1.00 34.98 294 LYS A C 1
ATOM 4126 O O . LYS A 1 303 ? -63.639 2.986 -2.628 1.00 43.69 294 LYS A O 1
ATOM 4145 N N . GLU A 1 304 ? -62.786 0.903 -2.753 1.00 34.62 295 GLU A N 1
ATOM 4146 C CA . GLU A 1 304 ? -62.167 1.080 -4.059 1.00 29.99 295 GLU A CA 1
ATOM 4147 C C . GLU A 1 304 ? -63.041 0.397 -5.092 1.00 28.52 295 GLU A C 1
ATOM 4148 O O . GLU A 1 304 ? -63.271 -0.803 -5.007 1.00 48.96 295 GLU A O 1
ATOM 4160 N N . THR A 1 305 ? -63.605 1.174 -6.008 1.00 37.49 296 THR A N 1
ATOM 4161 C CA . THR A 1 305 ? -64.509 0.635 -7.024 1.00 35.38 296 THR A CA 1
ATOM 4162 C C . THR A 1 305 ? -64.011 0.930 -8.425 1.00 41.19 296 THR A C 1
ATOM 4163 O O . THR A 1 305 ? -63.662 2.073 -8.777 1.00 42.86 296 THR A O 1
ATOM 4174 N N . GLU A 1 306 ? -64.036 -0.127 -9.224 1.00 46.52 297 GLU A N 1
ATOM 4175 C CA . GLU A 1 306 ? -63.533 -0.117 -10.581 1.00 47.57 297 GLU A CA 1
ATOM 4176 C C . GLU A 1 306 ? -64.684 -0.344 -11.569 1.00 40.82 297 GLU A C 1
ATOM 4177 O O . GLU A 1 306 ? -65.332 -1.378 -11.529 1.00 68.27 297 GLU A O 1
ATOM 4189 N N . ASN A 1 307 ? -64.991 0.658 -12.391 1.00 54.89 298 ASN A N 1
ATOM 4190 C CA . ASN A 1 307 ? -65.921 0.476 -13.509 1.00 42.79 298 ASN A CA 1
ATOM 4191 C C . ASN A 1 307 ? -65.132 0.464 -14.805 1.00 52.94 298 ASN A C 1
ATOM 4192 O O . ASN A 1 307 ? -64.246 1.294 -15.009 1.00 66.00 298 ASN A O 1
ATOM 4203 N N . ASN A 1 308 ? -65.454 -0.482 -15.674 1.00 66.74 299 ASN A N 1
ATOM 4204 C CA . ASN A 1 308 ? -64.874 -0.545 -17.003 1.00 51.82 299 ASN A CA 1
ATOM 4205 C C . ASN A 1 308 ? -65.999 -0.799 -17.995 1.00 74.25 299 ASN A C 1
ATOM 4206 O O . ASN A 1 308 ? -66.841 -1.669 -17.777 1.00 90.27 299 ASN A O 1
ATOM 4217 N N . LYS A 1 309 ? -66.038 -0.007 -19.058 1.00 76.33 300 LYS A N 1
ATOM 4218 C CA . LYS A 1 309 ? -66.967 -0.247 -20.150 1.00 73.56 300 LYS A CA 1
ATOM 4219 C C . LYS A 1 309 ? -66.321 -1.247 -21.101 1.00 88.58 300 LYS A C 1
ATOM 4220 O O . LYS A 1 309 ? -66.982 -2.058 -21.750 1.00 105.52 300 LYS A O 1
ATOM 4240 N N . ASP B 2 16 ? -59.378 28.274 7.929 1.00 77.29 6 ASP B N 1
ATOM 4241 C CA . ASP B 2 16 ? -58.897 27.343 6.916 1.00 77.52 6 ASP B CA 1
ATOM 4242 C C . ASP B 2 16 ? -57.459 26.906 7.181 1.00 67.72 6 ASP B C 1
ATOM 4243 O O . ASP B 2 16 ? -57.022 25.876 6.667 1.00 54.25 6 ASP B O 1
ATOM 4251 N N . ILE B 2 17 ? -56.746 27.672 8.007 1.00 41.32 7 ILE B N 1
ATOM 4252 C CA . ILE B 2 17 ? -55.301 27.510 8.161 1.00 73.37 7 ILE B CA 1
ATOM 4253 C C . ILE B 2 17 ? -54.845 26.629 9.334 1.00 71.06 7 ILE B C 1
ATOM 4254 O O . ILE B 2 17 ? -55.523 26.513 10.355 1.00 54.52 7 ILE B O 1
ATOM 4270 N N . GLY B 2 18 ? -53.676 26.014 9.141 1.00 61.33 8 GLY B N 1
ATOM 4271 C CA . GLY B 2 18 ? -53.011 25.172 10.122 1.00 60.23 8 GLY B CA 1
ATOM 4272 C C . GLY B 2 18 ? -51.686 24.828 9.461 1.00 71.85 8 GLY B C 1
ATOM 4273 O O . GLY B 2 18 ? -51.699 24.650 8.238 1.00 70.69 8 GLY B O 1
ATOM 4277 N N . GLN B 2 19 ? -50.558 24.723 10.182 1.00 83.41 9 GLN B N 1
ATOM 4278 C CA . GLN B 2 19 ? -50.425 24.972 11.629 1.00 94.30 9 GLN B CA 1
ATOM 4279 C C . GLN B 2 19 ? -49.119 25.694 12.057 1.00 95.35 9 GLN B C 1
ATOM 4280 O O . GLN B 2 19 ? -48.043 25.082 12.002 1.00 54.18 9 GLN B O 1
ATOM 4294 N N . GLY B 2 20 ? -49.223 26.948 12.536 1.00 52.15 10 GLY B N 1
ATOM 4295 C CA . GLY B 2 20 ? -48.053 27.733 12.919 1.00 50.81 10 GLY B CA 1
ATOM 4296 C C . GLY B 2 20 ? -47.926 28.255 14.361 1.00 76.27 10 GLY B C 1
ATOM 4297 O O . GLY B 2 20 ? -48.607 29.209 14.787 1.00 27.79 10 GLY B O 1
ATOM 4301 N N . ALA B 2 21 ? -46.951 27.668 15.068 1.00 73.20 11 ALA B N 1
ATOM 4302 C CA . ALA B 2 21 ? -46.581 28.029 16.445 1.00 68.03 11 ALA B CA 1
ATOM 4303 C C . ALA B 2 21 ? -45.119 27.596 16.752 1.00 70.56 11 ALA B C 1
ATOM 4304 O O . ALA B 2 21 ? -44.300 27.526 15.834 1.00 68.72 11 ALA B O 1
ATOM 4311 N N . GLU B 2 22 ? -44.779 27.377 18.029 1.00 40.27 12 GLU B N 1
ATOM 4312 C CA . GLU B 2 22 ? -43.395 27.058 18.456 1.00 57.18 12 GLU B CA 1
ATOM 4313 C C . GLU B 2 22 ? -42.638 25.961 17.678 1.00 65.29 12 GLU B C 1
ATOM 4314 O O . GLU B 2 22 ? -43.156 24.863 17.445 1.00 51.91 12 GLU B O 1
ATOM 4326 N N . ILE B 2 23 ? -41.373 26.236 17.369 1.00 52.26 13 ILE B N 1
ATOM 4327 C CA . ILE B 2 23 ? -40.554 25.324 16.575 1.00 40.88 13 ILE B CA 1
ATOM 4328 C C . ILE B 2 23 ? -39.245 24.957 17.274 1.00 40.79 13 ILE B C 1
ATOM 4329 O O . ILE B 2 23 ? -38.708 25.718 18.076 1.00 43.24 13 ILE B O 1
ATOM 4345 N N . ILE B 2 24 ? -38.779 23.749 16.980 1.00 38.35 14 ILE B N 1
ATOM 4346 C CA . ILE B 2 24 ? -37.450 23.287 17.347 1.00 33.34 14 ILE B CA 1
ATOM 4347 C C . ILE B 2 24 ? -36.757 22.862 16.062 1.00 34.42 14 ILE B C 1
ATOM 4348 O O . ILE B 2 24 ? -37.216 21.930 15.399 1.00 39.48 14 ILE B O 1
ATOM 4364 N N . LYS B 2 25 ? -35.677 23.539 15.683 1.00 31.94 15 LYS B N 1
ATOM 4365 C CA . LYS B 2 25 ? -35.039 23.208 14.414 1.00 35.63 15 LYS B CA 1
ATOM 4366 C C . LYS B 2 25 ? -33.727 22.436 14.579 1.00 38.93 15 LYS B C 1
ATOM 4367 O O . LYS B 2 25 ? -32.982 22.601 15.552 1.00 28.47 15 LYS B O 1
ATOM 4386 N N . ARG B 2 26 ? -33.508 21.549 13.613 1.00 24.60 16 ARG B N 1
ATOM 4387 C CA . ARG B 2 26 ? -32.296 20.777 13.501 1.00 21.08 16 ARG B CA 1
ATOM 4388 C C . ARG B 2 26 ? -31.879 20.830 12.031 1.00 31.87 16 ARG B C 1
ATOM 4389 O O . ARG B 2 26 ? -32.745 20.946 11.160 1.00 22.73 16 ARG B O 1
ATOM 4410 N N . THR B 2 27 ? -30.575 20.763 11.744 1.00 25.82 17 THR B N 1
ATOM 4411 C CA . THR B 2 27 ? -30.126 20.713 10.349 1.00 29.00 17 THR B CA 1
ATOM 4412 C C . THR B 2 27 ? -29.216 19.517 10.113 1.00 29.43 17 THR B C 1
ATOM 4413 O O . THR B 2 27 ? -28.575 19.027 11.041 1.00 20.57 17 THR B O 1
ATOM 4424 N N . GLN B 2 28 ? -29.203 19.039 8.870 1.00 24.26 18 GLN B N 1
ATOM 4425 C CA . GLN B 2 28 ? -28.265 18.011 8.443 1.00 19.66 18 GLN B CA 1
ATOM 4426 C C . GLN B 2 28 ? -27.837 18.272 7.004 1.00 29.43 18 GLN B C 1
ATOM 4427 O O . GLN B 2 28 ? -28.677 18.556 6.139 1.00 37.25 18 GLN B O 1
ATOM 4441 N N . ASP B 2 29 ? -26.536 18.137 6.748 1.00 26.67 19 ASP B N 1
ATOM 4442 C CA . ASP B 2 29 ? -25.966 18.421 5.433 1.00 31.14 19 ASP B CA 1
ATOM 4443 C C . ASP B 2 29 ? -25.097 17.244 5.001 1.00 34.23 19 ASP B C 1
ATOM 4444 O O . ASP B 2 29 ? -24.402 16.666 5.830 1.00 34.70 19 ASP B O 1
ATOM 4453 N N . ILE B 2 30 ? -25.168 16.860 3.722 1.00 25.29 20 ILE B N 1
ATOM 4454 C CA . ILE B 2 30 ? -24.343 15.741 3.234 1.00 19.79 20 ILE B CA 1
ATOM 4455 C C . ILE B 2 30 ? -24.090 15.698 1.713 1.00 33.88 20 ILE B C 1
ATOM 4456 O O . ILE B 2 30 ? -24.938 16.118 0.908 1.00 27.34 20 ILE B O 1
ATOM 4472 N N . THR B 2 31 ? -22.924 15.168 1.325 1.00 26.46 21 THR B N 1
ATOM 4473 C CA . THR B 2 31 ? -22.552 15.116 -0.090 1.00 35.37 21 THR B CA 1
ATOM 4474 C C . THR B 2 31 ? -22.133 13.709 -0.551 1.00 41.68 21 THR B C 1
ATOM 4475 O O . THR B 2 31 ? -21.444 12.980 0.158 1.00 48.98 21 THR B O 1
ATOM 4486 N N . SER B 2 32 ? -22.580 13.347 -1.750 1.00 40.10 22 SER B N 1
ATOM 4487 C CA . SER B 2 32 ? -22.164 12.123 -2.418 1.00 38.18 22 SER B CA 1
ATOM 4488 C C . SER B 2 32 ? -21.083 12.454 -3.438 1.00 41.85 22 SER B C 1
ATOM 4489 O O . SER B 2 32 ? -21.408 12.794 -4.582 1.00 31.59 22 SER B O 1
ATOM 4497 N N . LYS B 2 33 ? -19.814 12.334 -3.022 1.00 45.34 23 LYS B N 1
ATOM 4498 C CA . LYS B 2 33 ? -18.658 12.633 -3.882 1.00 31.16 23 LYS B CA 1
ATOM 4499 C C . LYS B 2 33 ? -18.794 11.935 -5.214 1.00 26.87 23 LYS B C 1
ATOM 4500 O O . LYS B 2 33 ? -18.553 12.517 -6.269 1.00 21.71 23 LYS B O 1
ATOM 4519 N N . ARG B 2 34 ? -19.214 10.682 -5.151 1.00 30.88 24 ARG B N 1
ATOM 4520 C CA . ARG B 2 34 ? -19.368 9.866 -6.336 1.00 31.27 24 ARG B CA 1
ATOM 4521 C C . ARG B 2 34 ? -20.234 10.581 -7.375 1.00 54.68 24 ARG B C 1
ATOM 4522 O O . ARG B 2 34 ? -19.837 10.701 -8.540 1.00 43.99 24 ARG B O 1
ATOM 4543 N N . LEU B 2 35 ? -21.369 11.124 -6.924 1.00 51.03 25 LEU B N 1
ATOM 4544 C CA . LEU B 2 35 ? -22.393 11.663 -7.821 1.00 36.31 25 LEU B CA 1
ATOM 4545 C C . LEU B 2 35 ? -22.484 13.181 -7.918 1.00 43.33 25 LEU B C 1
ATOM 4546 O O . LEU B 2 35 ? -23.233 13.690 -8.755 1.00 47.07 25 LEU B O 1
ATOM 4562 N N . ALA B 2 36 ? -21.765 13.900 -7.057 1.00 42.11 26 ALA B N 1
ATOM 4563 C CA . ALA B 2 36 ? -21.819 15.368 -7.038 1.00 33.78 26 ALA B CA 1
ATOM 4564 C C . ALA B 2 36 ? -23.239 15.843 -6.727 1.00 41.47 26 ALA B C 1
ATOM 4565 O O . ALA B 2 36 ? -23.879 16.522 -7.537 1.00 36.52 26 ALA B O 1
ATOM 4572 N N . ILE B 2 37 ? -23.743 15.420 -5.574 1.00 31.74 27 ILE B N 1
ATOM 4573 C CA . ILE B 2 37 ? -25.064 15.809 -5.120 1.00 26.34 27 ILE B CA 1
ATOM 4574 C C . ILE B 2 37 ? -25.017 16.099 -3.629 1.00 37.02 27 ILE B C 1
ATOM 4575 O O . ILE B 2 37 ? -24.528 15.300 -2.827 1.00 22.44 27 ILE B O 1
ATOM 4591 N N . THR B 2 38 ? -25.561 17.250 -3.267 1.00 43.99 28 THR B N 1
ATOM 4592 C CA . THR B 2 38 ? -25.537 17.720 -1.900 1.00 33.33 28 THR B CA 1
ATOM 4593 C C . THR B 2 38 ? -26.938 17.955 -1.386 1.00 33.26 28 THR B C 1
ATOM 4594 O O . THR B 2 38 ? -27.705 18.690 -2.002 1.00 32.06 28 THR B O 1
ATOM 4605 N N . GLN B 2 39 ? -27.252 17.304 -0.266 1.00 32.42 29 GLN B N 1
ATOM 4606 C CA . GLN B 2 39 ? -28.514 17.498 0.428 1.00 20.79 29 GLN B CA 1
ATOM 4607 C C . GLN B 2 39 ? -28.313 18.429 1.607 1.00 30.27 29 GLN B C 1
ATOM 4608 O O . GLN B 2 39 ? -27.473 18.172 2.489 1.00 35.16 29 GLN B O 1
ATOM 4622 N N . ASN B 2 40 ? -29.096 19.509 1.596 1.00 46.00 30 ASN B N 1
ATOM 4623 C CA . ASN B 2 40 ? -29.210 20.458 2.705 1.00 41.53 30 ASN B CA 1
ATOM 4624 C C . ASN B 2 40 ? -30.614 20.342 3.281 1.00 38.64 30 ASN B C 1
ATOM 4625 O O . ASN B 2 40 ? -31.578 20.864 2.708 1.00 34.13 30 ASN B O 1
ATOM 4636 N N . ILE B 2 41 ? -30.734 19.649 4.406 1.00 32.00 31 ILE B N 1
ATOM 4637 C CA . ILE B 2 41 ? -32.044 19.308 4.931 1.00 27.56 31 ILE B CA 1
ATOM 4638 C C . ILE B 2 41 ? -32.228 19.986 6.259 1.00 31.71 31 ILE B C 1
ATOM 4639 O O . ILE B 2 41 ? -31.352 19.908 7.141 1.00 36.15 31 ILE B O 1
ATOM 4655 N N . GLN B 2 42 ? -33.356 20.680 6.379 1.00 20.13 32 GLN B N 1
ATOM 4656 C CA . GLN B 2 42 ? -33.724 21.310 7.636 1.00 17.68 32 GLN B CA 1
ATOM 4657 C C . GLN B 2 42 ? -34.992 20.698 8.211 1.00 33.83 32 GLN B C 1
ATOM 4658 O O . GLN B 2 42 ? -36.000 20.553 7.511 1.00 26.95 32 GLN B O 1
ATOM 4672 N N . PHE B 2 43 ? -34.931 20.371 9.499 1.00 31.79 33 PHE B N 1
ATOM 4673 C CA . PHE B 2 43 ? -36.027 19.730 10.209 1.00 16.92 33 PHE B CA 1
ATOM 4674 C C . PHE B 2 43 ? -36.587 20.664 11.261 1.00 33.23 33 PHE B C 1
ATOM 4675 O O . PHE B 2 43 ? -35.911 20.975 12.247 1.00 27.62 33 PHE B O 1
ATOM 4692 N N . ASP B 2 44 ? -37.833 21.087 11.055 1.00 47.67 34 ASP B N 1
ATOM 4693 C CA . ASP B 2 44 ? -38.542 21.924 12.013 1.00 47.50 34 ASP B CA 1
ATOM 4694 C C . ASP B 2 44 ? -39.597 21.084 12.726 1.00 37.42 34 ASP B C 1
ATOM 4695 O O . ASP B 2 44 ? -40.644 20.773 12.166 1.00 39.45 34 ASP B O 1
ATOM 4704 N N . PHE B 2 45 ? -39.300 20.711 13.965 1.00 35.23 35 PHE B N 1
ATOM 4705 C CA . PHE B 2 45 ? -40.272 20.039 14.806 1.00 34.61 35 PHE B CA 1
ATOM 4706 C C . PHE B 2 45 ? -41.224 21.093 15.276 1.00 34.21 35 PHE B C 1
ATOM 4707 O O . PHE B 2 45 ? -40.797 22.098 15.830 1.00 40.32 35 PHE B O 1
ATOM 4724 N N . VAL B 2 46 ? -42.511 20.854 15.039 1.00 39.08 36 VAL B N 1
ATOM 4725 C CA . VAL B 2 46 ? -43.562 21.805 15.349 1.00 23.58 36 VAL B CA 1
ATOM 4726 C C . VAL B 2 46 ? -44.362 21.378 16.563 1.00 32.40 36 VAL B C 1
ATOM 4727 O O . VAL B 2 46 ? -44.996 20.322 16.542 1.00 48.94 36 VAL B O 1
ATOM 4740 N N . LYS B 2 47 ? -44.319 22.186 17.619 1.00 29.81 37 LYS B N 1
ATOM 4741 C CA . LYS B 2 47 ? -45.188 21.990 18.778 1.00 38.61 37 LYS B CA 1
ATOM 4742 C C . LYS B 2 47 ? -46.428 22.896 18.709 1.00 47.72 37 LYS B C 1
ATOM 4743 O O . LYS B 2 47 ? -46.477 23.921 19.385 1.00 52.01 37 LYS B O 1
ATOM 4762 N N . ASP B 2 48 ? -47.428 22.523 17.910 1.00 41.09 38 ASP B N 1
ATOM 4763 C CA . ASP B 2 48 ? -48.656 23.323 17.807 1.00 42.60 38 ASP B CA 1
ATOM 4764 C C . ASP B 2 48 ? -49.692 22.930 18.861 1.00 39.41 38 ASP B C 1
ATOM 4765 O O . ASP B 2 48 ? -50.382 21.924 18.712 1.00 51.83 38 ASP B O 1
ATOM 4774 N N . LYS B 2 49 ? -49.847 23.759 19.888 1.00 38.34 39 LYS B N 1
ATOM 4775 C CA . LYS B 2 49 ? -50.705 23.425 21.029 1.00 49.01 39 LYS B CA 1
ATOM 4776 C C . LYS B 2 49 ? -52.195 23.296 20.659 1.00 53.77 39 LYS B C 1
ATOM 4777 O O . LYS B 2 49 ? -53.016 22.924 21.496 1.00 58.36 39 LYS B O 1
ATOM 4796 N N . LYS B 2 50 ? -52.545 23.621 19.419 1.00 40.64 40 LYS B N 1
ATOM 4797 C CA . LYS B 2 50 ? -53.902 23.411 18.934 1.00 40.79 40 LYS B CA 1
ATOM 4798 C C . LYS B 2 50 ? -54.054 22.092 18.145 1.00 46.55 40 LYS B C 1
ATOM 4799 O O . LYS B 2 50 ? -55.158 21.759 17.697 1.00 44.28 40 LYS B O 1
ATOM 4818 N N . TYR B 2 51 ? -52.971 21.323 18.017 1.00 33.37 41 TYR B N 1
ATOM 4819 C CA . TYR B 2 51 ? -52.963 20.148 17.136 1.00 30.74 41 TYR B CA 1
ATOM 4820 C C . TYR B 2 51 ? -52.893 18.806 17.876 1.00 35.53 41 TYR B C 1
ATOM 4821 O O . TYR B 2 51 ? -52.281 18.676 18.934 1.00 39.50 41 TYR B O 1
ATOM 4839 N N . ASN B 2 52 ? -53.505 17.806 17.248 1.00 58.76 42 ASN B N 1
ATOM 4840 C CA . ASN B 2 52 ? -53.798 16.498 17.841 1.00 42.59 42 ASN B CA 1
ATOM 4841 C C . ASN B 2 52 ? -52.591 15.617 17.974 1.00 44.11 42 ASN B C 1
ATOM 4842 O O . ASN B 2 52 ? -52.489 14.828 18.908 1.00 48.24 42 ASN B O 1
ATOM 4853 N N . LYS B 2 53 ? -51.677 15.791 17.023 1.00 32.96 43 LYS B N 1
ATOM 4854 C CA . LYS B 2 53 ? -50.578 14.882 16.782 1.00 27.97 43 LYS B CA 1
ATOM 4855 C C . LYS B 2 53 ? -49.235 15.613 16.827 1.00 39.06 43 LYS B C 1
ATOM 4856 O O . LYS B 2 53 ? -49.187 16.822 17.057 1.00 46.17 43 LYS B O 1
ATOM 4875 N N . ASP B 2 54 ? -48.146 14.883 16.618 1.00 32.57 44 ASP B N 1
ATOM 4876 C CA . ASP B 2 54 ? -46.848 15.518 16.464 1.00 28.34 44 ASP B CA 1
ATOM 4877 C C . ASP B 2 54 ? -46.690 15.939 15.021 1.00 35.86 44 ASP B C 1
ATOM 4878 O O . ASP B 2 54 ? -47.171 15.253 14.125 1.00 44.62 44 ASP B O 1
ATOM 4887 N N . ALA B 2 55 ? -45.995 17.049 14.790 1.00 45.45 45 ALA B N 1
ATOM 4888 C CA . ALA B 2 55 ? -45.796 17.542 13.434 1.00 30.79 45 ALA B CA 1
ATOM 4889 C C . ALA B 2 55 ? -44.352 17.949 13.170 1.00 40.48 45 ALA B C 1
ATOM 4890 O O . ALA B 2 55 ? -43.628 18.418 14.055 1.00 24.98 45 ALA B O 1
ATOM 4897 N N . LEU B 2 56 ? -43.964 17.772 11.916 1.00 35.91 46 LEU B N 1
ATOM 4898 C CA . LEU B 2 56 ? -42.615 18.032 11.464 1.00 25.88 46 LEU B CA 1
ATOM 4899 C C . LEU B 2 56 ? -42.630 18.629 10.068 1.00 32.82 46 LEU B C 1
ATOM 4900 O O . LEU B 2 56 ? -43.317 18.131 9.176 1.00 40.93 46 LEU B O 1
ATOM 4916 N N . VAL B 2 57 ? -41.872 19.699 9.882 1.00 40.07 47 VAL B N 1
ATOM 4917 C CA . VAL B 2 57 ? -41.699 20.272 8.561 1.00 42.99 47 VAL B CA 1
ATOM 4918 C C . VAL B 2 57 ? -40.279 19.994 8.096 1.00 41.74 47 VAL B C 1
ATOM 4919 O O . VAL B 2 57 ? -39.312 20.386 8.750 1.00 37.33 47 VAL B O 1
ATOM 4932 N N . VAL B 2 58 ? -40.178 19.291 6.972 1.00 32.94 48 VAL B N 1
ATOM 4933 C CA . VAL B 2 58 ? -38.904 19.012 6.335 1.00 22.80 48 VAL B CA 1
ATOM 4934 C C . VAL B 2 58 ? -38.740 19.918 5.130 1.00 35.76 48 VAL B C 1
ATOM 4935 O O . VAL B 2 58 ? -39.527 19.860 4.158 1.00 37.40 48 VAL B O 1
ATOM 4948 N N . LYS B 2 59 ? -37.704 20.754 5.235 1.00 37.06 49 LYS B N 1
ATOM 4949 C CA . LYS B 2 59 ? -37.315 21.727 4.223 1.00 33.80 49 LYS B CA 1
ATOM 4950 C C . LYS B 2 59 ? -36.098 21.175 3.460 1.00 31.18 49 LYS B C 1
ATOM 4951 O O . LYS B 2 59 ? -34.994 21.023 4.012 1.00 36.33 49 LYS B O 1
ATOM 4970 N N . MET B 2 60 ? -36.334 20.864 2.190 1.00 28.42 50 MET B N 1
ATOM 4971 C CA . MET B 2 60 ? -35.372 20.194 1.337 1.00 17.83 50 MET B CA 1
ATOM 4972 C C . MET B 2 60 ? -34.716 21.140 0.377 1.00 26.84 50 MET B C 1
ATOM 4973 O O . MET B 2 60 ? -35.331 21.580 -0.606 1.00 33.63 50 MET B O 1
ATOM 4987 N N . GLN B 2 61 ? -33.451 21.428 0.649 1.00 43.00 51 GLN B N 1
ATOM 4988 C CA . GLN B 2 61 ? -32.644 22.210 -0.261 1.00 37.98 51 GLN B CA 1
ATOM 4989 C C . GLN B 2 61 ? -31.355 21.477 -0.605 1.00 38.90 51 GLN B C 1
ATOM 4990 O O . GLN B 2 61 ? -31.125 20.353 -0.154 1.00 39.75 51 GLN B O 1
ATOM 5004 N N . GLY B 2 62 ? -30.534 22.107 -1.434 1.00 41.38 52 GLY B N 1
ATOM 5005 C CA . GLY B 2 62 ? -29.225 21.574 -1.738 1.00 37.55 52 GLY B CA 1
ATOM 5006 C C . GLY B 2 62 ? -28.743 21.913 -3.122 1.00 35.76 52 GLY B C 1
ATOM 5007 O O . GLY B 2 62 ? -29.143 22.907 -3.721 1.00 50.03 52 GLY B O 1
ATOM 5011 N N . PHE B 2 63 ? -27.876 21.058 -3.633 1.00 30.91 53 PHE B N 1
ATOM 5012 C CA . PHE B 2 63 ? -27.318 21.270 -4.947 1.00 28.64 53 PHE B CA 1
ATOM 5013 C C . PHE B 2 63 ? -27.155 19.947 -5.647 1.00 29.57 53 PHE B C 1
ATOM 5014 O O . PHE B 2 63 ? -26.664 18.993 -5.068 1.00 35.93 53 PHE B O 1
ATOM 5031 N N . ILE B 2 64 ? -27.675 19.881 -6.864 1.00 27.65 54 ILE B N 1
ATOM 5032 C CA . ILE B 2 64 ? -27.483 18.748 -7.751 1.00 25.41 54 ILE B CA 1
ATOM 5033 C C . ILE B 2 64 ? -26.741 19.282 -8.959 1.00 32.10 54 ILE B C 1
ATOM 5034 O O . ILE B 2 64 ? -27.302 20.021 -9.764 1.00 40.26 54 ILE B O 1
ATOM 5050 N N . SER B 2 65 ? -25.466 18.938 -9.061 1.00 36.82 55 SER B N 1
ATOM 5051 C CA . SER B 2 65 ? -24.648 19.395 -10.166 1.00 30.02 55 SER B CA 1
ATOM 5052 C C . SER B 2 65 ? -25.199 18.884 -11.476 1.00 30.93 55 SER B C 1
ATOM 5053 O O . SER B 2 65 ? -25.780 17.802 -11.534 1.00 27.27 55 SER B O 1
ATOM 5061 N N . SER B 2 66 ? -25.001 19.657 -12.532 1.00 24.85 56 SER B N 1
ATOM 5062 C CA . SER B 2 66 ? -25.494 19.274 -13.839 1.00 30.23 56 SER B CA 1
ATOM 5063 C C . SER B 2 66 ? -24.755 18.056 -14.365 1.00 48.76 56 SER B C 1
ATOM 5064 O O . SER B 2 66 ? -25.343 17.238 -15.074 1.00 48.32 56 SER B O 1
ATOM 5072 N N . ARG B 2 67 ? -23.475 17.936 -14.004 1.00 55.34 57 ARG B N 1
ATOM 5073 C CA . ARG B 2 67 ? -22.616 16.840 -14.471 1.00 44.20 57 ARG B CA 1
ATOM 5074 C C . ARG B 2 67 ? -22.677 16.717 -15.983 1.00 38.35 57 ARG B C 1
ATOM 5075 O O . ARG B 2 67 ? -22.500 15.643 -16.543 1.00 34.95 57 ARG B O 1
ATOM 5096 N N . THR B 2 68 ? -22.939 17.840 -16.635 1.00 39.17 58 THR B N 1
ATOM 5097 C CA . THR B 2 68 ? -22.921 17.900 -18.082 1.00 45.86 58 THR B CA 1
ATOM 5098 C C . THR B 2 68 ? -21.506 17.687 -18.598 1.00 56.19 58 THR B C 1
ATOM 5099 O O . THR B 2 68 ? -20.590 18.421 -18.218 1.00 47.95 58 THR B O 1
ATOM 5110 N N . THR B 2 69 ? -21.338 16.712 -19.491 1.00 61.38 59 THR B N 1
ATOM 5111 C CA . THR B 2 69 ? -19.998 16.336 -19.962 1.00 55.34 59 THR B CA 1
ATOM 5112 C C . THR B 2 69 ? -19.915 16.238 -21.487 1.00 57.41 59 THR B C 1
ATOM 5113 O O . THR B 2 69 ? -20.919 15.995 -22.161 1.00 64.35 59 THR B O 1
ATOM 5124 N N . TYR B 2 70 ? -18.710 16.441 -22.017 1.00 48.38 60 TYR B N 1
ATOM 5125 C CA . TYR B 2 70 ? -18.467 16.396 -23.457 1.00 47.72 60 TYR B CA 1
ATOM 5126 C C . TYR B 2 70 ? -17.325 15.436 -23.733 1.00 59.42 60 TYR B C 1
ATOM 5127 O O . TYR B 2 70 ? -16.287 15.514 -23.082 1.00 68.53 60 TYR B O 1
ATOM 5145 N N . SER B 2 71 ? -17.512 14.512 -24.671 1.00 69.34 61 SER B N 1
ATOM 5146 C CA . SER B 2 71 ? -16.495 13.487 -24.895 1.00 58.13 61 SER B CA 1
ATOM 5147 C C . SER B 2 71 ? -16.501 12.902 -26.305 1.00 69.31 61 SER B C 1
ATOM 5148 O O . SER B 2 71 ? -17.384 13.179 -27.114 1.00 60.00 61 SER B O 1
ATOM 5156 N N . ASP B 2 72 ? -15.473 12.109 -26.585 1.00 84.02 62 ASP B N 1
ATOM 5157 C CA . ASP B 2 72 ? -15.391 11.319 -27.804 1.00 79.72 62 ASP B CA 1
ATOM 5158 C C . ASP B 2 72 ? -15.725 9.884 -27.420 1.00 65.16 62 ASP B C 1
ATOM 5159 O O . ASP B 2 72 ? -15.318 9.429 -26.351 1.00 58.62 62 ASP B O 1
ATOM 5168 N N . LEU B 2 73 ? -16.513 9.197 -28.241 1.00 72.19 63 LEU B N 1
ATOM 5169 C CA . LEU B 2 73 ? -16.835 7.792 -27.983 1.00 89.03 63 LEU B CA 1
ATOM 5170 C C . LEU B 2 73 ? -15.577 6.929 -27.993 1.00 96.49 63 LEU B C 1
ATOM 5171 O O . LEU B 2 73 ? -14.723 7.086 -28.866 1.00 106.13 63 LEU B O 1
ATOM 5187 N N . LYS B 2 74 ? -15.472 6.008 -27.039 1.00 102.73 64 LYS B N 1
ATOM 5188 C CA . LYS B 2 74 ? -14.276 5.176 -26.909 1.00 111.16 64 LYS B CA 1
ATOM 5189 C C . LYS B 2 74 ? -14.098 4.331 -28.170 1.00 109.23 64 LYS B C 1
ATOM 5190 O O . LYS B 2 74 ? -13.003 4.262 -28.729 1.00 105.99 64 LYS B O 1
ATOM 5209 N N . LYS B 2 75 ? -15.181 3.700 -28.617 1.00 108.19 65 LYS B N 1
ATOM 5210 C CA . LYS B 2 75 ? -15.155 2.880 -29.827 1.00 101.81 65 LYS B CA 1
ATOM 5211 C C . LYS B 2 75 ? -15.114 3.702 -31.115 1.00 102.17 65 LYS B C 1
ATOM 5212 O O . LYS B 2 75 ? -14.640 3.223 -32.144 1.00 111.07 65 LYS B O 1
ATOM 5231 N N . TYR B 2 76 ? -15.625 4.927 -31.064 1.00 98.38 66 TYR B N 1
ATOM 5232 C CA . TYR B 2 76 ? -15.679 5.780 -32.248 1.00 99.14 66 TYR B CA 1
ATOM 5233 C C . TYR B 2 76 ? -15.326 7.229 -31.910 1.00 99.50 66 TYR B C 1
ATOM 5234 O O . TYR B 2 76 ? -16.202 8.094 -31.895 1.00 91.95 66 TYR B O 1
ATOM 5252 N N . PRO B 2 77 ? -14.035 7.504 -31.658 1.00 104.76 67 PRO B N 1
ATOM 5253 C CA . PRO B 2 77 ? -13.565 8.821 -31.202 1.00 97.38 67 PRO B CA 1
ATOM 5254 C C . PRO B 2 77 ? -13.914 9.981 -32.145 1.00 95.24 67 PRO B C 1
ATOM 5255 O O . PRO B 2 77 ? -13.799 11.143 -31.751 1.00 92.27 67 PRO B O 1
ATOM 5266 N N . TYR B 2 78 ? -14.308 9.674 -33.377 1.00 90.05 68 TYR B N 1
ATOM 5267 C CA . TYR B 2 78 ? -14.717 10.709 -34.328 1.00 95.61 68 TYR B CA 1
ATOM 5268 C C . TYR B 2 78 ? -16.145 11.204 -34.059 1.00 103.59 68 TYR B C 1
ATOM 5269 O O . TYR B 2 78 ? -16.563 12.236 -34.596 1.00 86.79 68 TYR B O 1
ATOM 5287 N N . ILE B 2 79 ? -16.900 10.450 -33.258 1.00 112.47 69 ILE B N 1
ATOM 5288 C CA . ILE B 2 79 ? -18.233 10.880 -32.821 1.00 97.12 69 ILE B CA 1
ATOM 5289 C C . ILE B 2 79 ? -18.176 11.586 -31.469 1.00 100.10 69 ILE B C 1
ATOM 5290 O O . ILE B 2 79 ? -17.642 11.052 -30.489 1.00 87.41 69 ILE B O 1
ATOM 5306 N N . LYS B 2 80 ? -18.774 12.773 -31.424 1.00 94.10 70 LYS B N 1
ATOM 5307 C CA . LYS B 2 80 ? -18.738 13.616 -30.238 1.00 75.76 70 LYS B CA 1
ATOM 5308 C C . LYS B 2 80 ? -20.061 13.552 -29.478 1.00 71.89 70 LYS B C 1
ATOM 5309 O O . LYS B 2 80 ? -21.140 13.657 -30.064 1.00 64.08 70 LYS B O 1
ATOM 5328 N N . ARG B 2 81 ? -19.957 13.356 -28.167 1.00 69.18 71 ARG B N 1
ATOM 5329 C CA . ARG B 2 81 ? -21.115 13.179 -27.304 1.00 60.10 71 ARG B CA 1
ATOM 5330 C C . ARG B 2 81 ? -21.201 14.232 -26.223 1.00 63.67 71 ARG B C 1
ATOM 5331 O O . ARG B 2 81 ? -20.221 14.496 -25.520 1.00 64.13 71 ARG B O 1
ATOM 5352 N N . MET B 2 82 ? -22.396 14.801 -26.091 1.00 60.45 72 MET B N 1
ATOM 5353 C CA . MET B 2 82 ? -22.751 15.672 -24.980 1.00 49.12 72 MET B CA 1
ATOM 5354 C C . MET B 2 82 ? -23.766 14.986 -24.085 1.00 44.84 72 MET B C 1
ATOM 5355 O O . MET B 2 82 ? -24.866 14.653 -24.518 1.00 54.47 72 MET B O 1
ATOM 5369 N N . ILE B 2 83 ? -23.395 14.789 -22.832 1.00 42.51 73 ILE B N 1
ATOM 5370 C CA . ILE B 2 83 ? -24.298 14.203 -21.854 1.00 43.98 73 ILE B CA 1
ATOM 5371 C C . ILE B 2 83 ? -24.793 15.305 -20.941 1.00 55.03 73 ILE B C 1
ATOM 5372 O O . ILE B 2 83 ? -23.980 16.054 -20.376 1.00 48.52 73 ILE B O 1
ATOM 5388 N N . TRP B 2 84 ? -26.119 15.402 -20.801 1.00 46.30 74 TRP B N 1
ATOM 5389 C CA . TRP B 2 84 ? -26.710 16.503 -20.039 1.00 47.72 74 TRP B CA 1
ATOM 5390 C C . TRP B 2 84 ? -27.969 16.126 -19.289 1.00 40.17 74 TRP B C 1
ATOM 5391 O O . TRP B 2 84 ? -28.677 15.213 -19.693 1.00 51.83 74 TRP B O 1
ATOM 5412 N N . PRO B 2 85 ? -28.256 16.845 -18.188 1.00 43.07 75 PRO B N 1
ATOM 5413 C CA . PRO B 2 85 ? -29.389 16.489 -17.329 1.00 45.96 75 PRO B CA 1
ATOM 5414 C C . PRO B 2 85 ? -30.714 16.874 -17.947 1.00 37.44 75 PRO B C 1
ATOM 5415 O O . PRO B 2 85 ? -30.969 18.059 -18.143 1.00 41.34 75 PRO B O 1
ATOM 5426 N N . PHE B 2 86 ? -31.546 15.888 -18.253 1.00 38.84 76 PHE B N 1
ATOM 5427 C CA . PHE B 2 86 ? -32.869 16.184 -18.775 1.00 43.26 76 PHE B CA 1
ATOM 5428 C C . PHE B 2 86 ? -33.878 16.321 -17.648 1.00 36.55 76 PHE B C 1
ATOM 5429 O O . PHE B 2 86 ? -34.845 17.065 -17.771 1.00 37.22 76 PHE B O 1
ATOM 5446 N N . GLN B 2 87 ? -33.657 15.595 -16.560 1.00 30.98 77 GLN B N 1
ATOM 5447 C CA . GLN B 2 87 ? -34.562 15.658 -15.423 1.00 28.63 77 GLN B CA 1
ATOM 5448 C C . GLN B 2 87 ? -33.811 15.638 -14.107 1.00 31.95 77 GLN B C 1
ATOM 5449 O O . GLN B 2 87 ? -32.769 15.000 -13.993 1.00 50.66 77 GLN B O 1
ATOM 5463 N N . TYR B 2 88 ? -34.322 16.368 -13.125 1.00 26.72 78 TYR B N 1
ATOM 5464 C CA . TYR B 2 88 ? -33.792 16.261 -11.767 1.00 34.07 78 TYR B CA 1
ATOM 5465 C C . TYR B 2 88 ? -34.841 15.541 -10.947 1.00 24.84 78 TYR B C 1
ATOM 5466 O O . TYR B 2 88 ? -36.028 15.772 -11.136 1.00 42.77 78 TYR B O 1
ATOM 5484 N N . ASN B 2 89 ? -34.401 14.651 -10.064 1.00 20.40 79 ASN B N 1
ATOM 5485 C CA . ASN B 2 89 ? -35.304 13.786 -9.319 1.00 19.93 79 ASN B CA 1
ATOM 5486 C C . ASN B 2 89 ? -35.287 14.082 -7.838 1.00 30.48 79 ASN B C 1
ATOM 5487 O O . ASN B 2 89 ? -34.237 14.040 -7.212 1.00 33.55 79 ASN B O 1
ATOM 5498 N N . ILE B 2 90 ? -36.455 14.339 -7.260 1.00 34.53 80 ILE B N 1
ATOM 5499 C CA . ILE B 2 90 ? -36.517 14.607 -5.823 1.00 34.97 80 ILE B CA 1
ATOM 5500 C C . ILE B 2 90 ? -37.637 13.817 -5.196 1.00 29.89 80 ILE B C 1
ATOM 5501 O O . ILE B 2 90 ? -38.753 13.809 -5.714 1.00 32.48 80 ILE B O 1
ATOM 5517 N N . SER B 2 91 ? -37.363 13.173 -4.066 1.00 24.43 81 SER B N 1
ATOM 5518 C CA . SER B 2 91 ? -38.412 12.399 -3.409 1.00 32.82 81 SER B CA 1
ATOM 5519 C C . SER B 2 91 ? -38.190 12.289 -1.912 1.00 32.94 81 SER B C 1
ATOM 5520 O O . SER B 2 91 ? -37.049 12.326 -1.430 1.00 20.47 81 SER B O 1
ATOM 5528 N N . LEU B 2 92 ? -39.304 12.165 -1.190 1.00 26.07 82 LEU B N 1
ATOM 5529 C CA . LEU B 2 92 ? -39.270 11.822 0.221 1.00 28.19 82 LEU B CA 1
ATOM 5530 C C . LEU B 2 92 ? -40.260 10.715 0.504 1.00 29.10 82 LEU B C 1
ATOM 5531 O O . LEU B 2 92 ? -41.407 10.798 0.084 1.00 42.80 82 LEU B O 1
ATOM 5547 N N . LYS B 2 93 ? -39.810 9.693 1.229 1.00 28.73 83 LYS B N 1
ATOM 5548 C CA . LYS B 2 93 ? -40.640 8.540 1.596 1.00 49.22 83 LYS B CA 1
ATOM 5549 C C . LYS B 2 93 ? -40.349 8.147 3.036 1.00 43.46 83 LYS B C 1
ATOM 5550 O O . LYS B 2 93 ? -39.334 8.533 3.609 1.00 39.44 83 LYS B O 1
ATOM 5569 N N . THR B 2 94 ? -41.271 7.407 3.632 1.00 43.87 84 THR B N 1
ATOM 5570 C CA . THR B 2 94 ? -41.051 6.840 4.950 1.00 44.56 84 THR B CA 1
ATOM 5571 C C . THR B 2 94 ? -41.796 5.519 5.011 1.00 49.23 84 THR B C 1
ATOM 5572 O O . THR B 2 94 ? -42.671 5.275 4.185 1.00 59.28 84 THR B O 1
ATOM 5583 N N . LYS B 2 95 ? -41.443 4.665 5.967 1.00 48.87 85 LYS B N 1
ATOM 5584 C CA . LYS B 2 95 ? -42.149 3.401 6.157 1.00 34.99 85 LYS B CA 1
ATOM 5585 C C . LYS B 2 95 ? -42.976 3.393 7.441 1.00 40.43 85 LYS B C 1
ATOM 5586 O O . LYS B 2 95 ? -43.797 2.497 7.635 1.00 71.32 85 LYS B O 1
ATOM 5605 N N . ASP B 2 96 ? -42.759 4.364 8.324 1.00 29.16 86 ASP B N 1
ATOM 5606 C CA . ASP B 2 96 ? -43.448 4.364 9.609 1.00 17.39 86 ASP B CA 1
ATOM 5607 C C . ASP B 2 96 ? -44.943 4.485 9.396 1.00 34.27 86 ASP B C 1
ATOM 5608 O O . ASP B 2 96 ? -45.422 5.425 8.777 1.00 48.68 86 ASP B O 1
ATOM 5617 N N . SER B 2 97 ? -45.681 3.515 9.920 1.00 59.70 87 SER B N 1
ATOM 5618 C CA . SER B 2 97 ? -47.126 3.488 9.767 1.00 52.24 87 SER B CA 1
ATOM 5619 C C . SER B 2 97 ? -47.766 4.613 10.563 1.00 46.70 87 SER B C 1
ATOM 5620 O O . SER B 2 97 ? -48.889 5.022 10.267 1.00 61.07 87 SER B O 1
ATOM 5628 N N . ASN B 2 98 ? -47.048 5.096 11.577 1.00 38.38 88 ASN B N 1
ATOM 5629 C CA . ASN B 2 98 ? -47.516 6.198 12.420 1.00 45.79 88 ASN B CA 1
ATOM 5630 C C . ASN B 2 98 ? -47.293 7.581 11.822 1.00 43.44 88 ASN B C 1
ATOM 5631 O O . ASN B 2 98 ? -47.602 8.588 12.469 1.00 42.46 88 ASN B O 1
ATOM 5642 N N . VAL B 2 99 ? -46.708 7.636 10.627 1.00 35.58 89 VAL B N 1
ATOM 5643 C CA . VAL B 2 99 ? -46.355 8.913 10.006 1.00 45.59 89 VAL B CA 1
ATOM 5644 C C . VAL B 2 99 ? -47.220 9.166 8.785 1.00 45.57 89 VAL B C 1
ATOM 5645 O O . VAL B 2 99 ? -47.400 8.281 7.949 1.00 43.46 89 VAL B O 1
ATOM 5658 N N . ASP B 2 100 ? -47.741 10.385 8.685 1.00 38.97 90 ASP B N 1
ATOM 5659 C CA . ASP B 2 100 ? -48.537 10.793 7.531 1.00 46.51 90 ASP B CA 1
ATOM 5660 C C . ASP B 2 100 ? -47.940 12.020 6.868 1.00 36.81 90 ASP B C 1
ATOM 5661 O O . ASP B 2 100 ? -47.413 12.908 7.540 1.00 37.72 90 ASP B O 1
ATOM 5670 N N . LEU B 2 101 ? -48.039 12.060 5.547 1.00 24.39 91 LEU B N 1
ATOM 5671 C CA . LEU B 2 101 ? -47.777 13.270 4.797 1.00 21.28 91 LEU B CA 1
ATOM 5672 C C . LEU B 2 101 ? -49.060 14.091 4.732 1.00 41.30 91 LEU B C 1
ATOM 5673 O O . LEU B 2 101 ? -50.025 13.674 4.092 1.00 40.39 91 LEU B O 1
ATOM 5689 N N . ILE B 2 102 ? -49.070 15.248 5.397 1.00 42.18 92 ILE B N 1
ATOM 5690 C CA . ILE B 2 102 ? -50.261 16.089 5.455 1.00 25.81 92 ILE B CA 1
ATOM 5691 C C . ILE B 2 102 ? -50.094 17.394 4.696 1.00 30.53 92 ILE B C 1
ATOM 5692 O O . ILE B 2 102 ? -51.068 18.127 4.520 1.00 37.47 92 ILE B O 1
ATOM 5708 N N . ASN B 2 103 ? -48.877 17.715 4.265 1.00 40.54 93 ASN B N 1
ATOM 5709 C CA . ASN B 2 103 ? -48.741 18.800 3.286 1.00 32.55 93 ASN B CA 1
ATOM 5710 C C . ASN B 2 103 ? -47.447 18.752 2.479 1.00 29.38 93 ASN B C 1
ATOM 5711 O O . ASN B 2 103 ? -46.461 18.186 2.930 1.00 39.68 93 ASN B O 1
ATOM 5722 N N . TYR B 2 104 ? -47.442 19.369 1.298 1.00 27.70 94 TYR B N 1
ATOM 5723 C CA . TYR B 2 104 ? -46.235 19.398 0.471 1.00 32.25 94 TYR B CA 1
ATOM 5724 C C . TYR B 2 104 ? -46.255 20.483 -0.622 1.00 26.88 94 TYR B C 1
ATOM 5725 O O . TYR B 2 104 ? -47.290 20.746 -1.230 1.00 39.32 94 TYR B O 1
ATOM 5743 N N . LEU B 2 105 ? -45.096 21.080 -0.885 1.00 23.79 95 LEU B N 1
ATOM 5744 C CA . LEU B 2 105 ? -44.946 22.112 -1.924 1.00 20.06 95 LEU B CA 1
ATOM 5745 C C . LEU B 2 105 ? -43.665 21.947 -2.732 1.00 25.59 95 LEU B C 1
ATOM 5746 O O . LEU B 2 105 ? -42.598 21.614 -2.169 1.00 23.42 95 LEU B O 1
ATOM 5762 N N . PRO B 2 106 ? -43.751 22.189 -4.053 1.00 18.01 96 PRO B N 1
ATOM 5763 C CA . PRO B 2 106 ? -44.928 22.602 -4.832 1.00 19.06 96 PRO B CA 1
ATOM 5764 C C . PRO B 2 106 ? -45.943 21.479 -5.127 1.00 26.83 96 PRO B C 1
ATOM 5765 O O . PRO B 2 106 ? -45.636 20.303 -4.934 1.00 39.70 96 PRO B O 1
ATOM 5776 N N . LYS B 2 107 ? -47.134 21.853 -5.590 1.00 20.77 97 LYS B N 1
ATOM 5777 C CA . LYS B 2 107 ? -48.141 20.904 -6.078 1.00 17.33 97 LYS B CA 1
ATOM 5778 C C . LYS B 2 107 ? -48.371 21.136 -7.565 1.00 21.43 97 LYS B C 1
ATOM 5779 O O . LYS B 2 107 ? -47.946 22.156 -8.113 1.00 35.47 97 LYS B O 1
ATOM 5798 N N . ASN B 2 108 ? -49.028 20.201 -8.234 1.00 14.91 98 ASN B N 1
ATOM 5799 C CA . ASN B 2 108 ? -49.372 20.428 -9.624 1.00 25.08 98 ASN B CA 1
ATOM 5800 C C . ASN B 2 108 ? -50.492 21.449 -9.679 1.00 29.72 98 ASN B C 1
ATOM 5801 O O . ASN B 2 108 ? -51.298 21.548 -8.752 1.00 29.63 98 ASN B O 1
ATOM 5812 N N . LYS B 2 109 ? -50.482 22.254 -10.735 1.00 32.57 99 LYS B N 1
ATOM 5813 C CA . LYS B 2 109 ? -51.501 23.260 -10.961 1.00 24.62 99 LYS B CA 1
ATOM 5814 C C . LYS B 2 109 ? -51.963 23.202 -12.407 1.00 41.36 99 LYS B C 1
ATOM 5815 O O . LYS B 2 109 ? -51.298 22.644 -13.279 1.00 40.05 99 LYS B O 1
ATOM 5834 N N . ILE B 2 110 ? -53.131 23.773 -12.639 1.00 51.89 100 ILE B N 1
ATOM 5835 C CA . ILE B 2 110 ? -53.696 23.888 -13.966 1.00 47.78 100 ILE B CA 1
ATOM 5836 C C . ILE B 2 110 ? -53.014 25.043 -14.677 1.00 43.34 100 ILE B C 1
ATOM 5837 O O . ILE B 2 110 ? -52.873 26.119 -14.104 1.00 57.22 100 ILE B O 1
ATOM 5853 N N . ASP B 2 111 ? -52.551 24.822 -15.901 1.00 48.68 101 ASP B N 1
ATOM 5854 C CA . ASP B 2 111 ? -51.958 25.912 -16.677 1.00 73.30 101 ASP B CA 1
ATOM 5855 C C . ASP B 2 111 ? -53.030 26.951 -16.990 1.00 71.63 101 ASP B C 1
ATOM 5856 O O . ASP B 2 111 ? -54.206 26.613 -17.106 1.00 78.10 101 ASP B O 1
ATOM 5865 N N . SER B 2 112 ? -52.633 28.211 -17.123 1.00 55.31 102 SER B N 1
ATOM 5866 C CA . SER B 2 112 ? -53.570 29.264 -17.514 1.00 39.36 102 SER B CA 1
ATOM 5867 C C . SER B 2 112 ? -52.959 30.072 -18.655 1.00 34.91 102 SER B C 1
ATOM 5868 O O . SER B 2 112 ? -51.744 30.114 -18.792 1.00 60.06 102 SER B O 1
ATOM 5876 N N . ALA B 2 113 ? -53.788 30.685 -19.492 1.00 27.14 103 ALA B N 1
ATOM 5877 C CA . ALA B 2 113 ? -53.274 31.498 -20.598 1.00 33.98 103 ALA B CA 1
ATOM 5878 C C . ALA B 2 113 ? -54.212 32.665 -20.932 1.00 33.89 103 ALA B C 1
ATOM 5879 O O . ALA B 2 113 ? -55.398 32.623 -20.631 1.00 33.41 103 ALA B O 1
ATOM 5886 N N . ASP B 2 114 ? -53.663 33.708 -21.544 1.00 31.62 104 ASP B N 1
ATOM 5887 C CA . ASP B 2 114 ? -54.458 34.847 -21.973 1.00 27.95 104 ASP B CA 1
ATOM 5888 C C . ASP B 2 114 ? -54.750 34.722 -23.443 1.00 34.18 104 ASP B C 1
ATOM 5889 O O . ASP B 2 114 ? -53.884 34.350 -24.229 1.00 42.13 104 ASP B O 1
ATOM 5898 N N . VAL B 2 115 ? -55.983 35.033 -23.810 1.00 43.59 105 VAL B N 1
ATOM 5899 C CA . VAL B 2 115 ? -56.403 34.942 -25.191 1.00 37.24 105 VAL B CA 1
ATOM 5900 C C . VAL B 2 115 ? -56.920 36.288 -25.618 1.00 42.46 105 VAL B C 1
ATOM 5901 O O . VAL B 2 115 ? -57.690 36.920 -24.890 1.00 41.76 105 VAL B O 1
ATOM 5914 N N . SER B 2 116 ? -56.495 36.714 -26.801 1.00 40.70 106 SER B N 1
ATOM 5915 C CA . SER B 2 116 ? -57.040 37.910 -27.421 1.00 33.27 106 SER B CA 1
ATOM 5916 C C . SER B 2 116 ? -57.483 37.556 -28.839 1.00 40.62 106 SER B C 1
ATOM 5917 O O . SER B 2 116 ? -56.676 37.105 -29.647 1.00 38.40 106 SER B O 1
ATOM 5925 N N . GLN B 2 117 ? -58.769 37.751 -29.129 1.00 41.97 107 GLN B N 1
ATOM 5926 C CA . GLN B 2 117 ? -59.347 37.343 -30.411 1.00 42.07 107 GLN B CA 1
ATOM 5927 C C . GLN B 2 117 ? -60.072 38.491 -31.111 1.00 45.10 107 GLN B C 1
ATOM 5928 O O . GLN B 2 117 ? -60.910 39.153 -30.502 1.00 53.54 107 GLN B O 1
ATOM 5942 N N . LYS B 2 118 ? -59.793 38.669 -32.406 1.00 42.55 108 LYS B N 1
ATOM 5943 C CA . LYS B 2 118 ? -60.261 39.832 -33.170 1.00 57.57 108 LYS B CA 1
ATOM 5944 C C . LYS B 2 118 ? -60.856 39.477 -34.544 1.00 60.13 108 LYS B C 1
ATOM 5945 O O . LYS B 2 118 ? -60.299 38.651 -35.277 1.00 55.67 108 LYS B O 1
ATOM 5964 N N . LEU B 2 119 ? -61.983 40.127 -34.860 1.00 52.15 109 LEU B N 1
ATOM 5965 C CA . LEU B 2 119 ? -62.632 40.103 -36.177 1.00 49.25 109 LEU B CA 1
ATOM 5966 C C . LEU B 2 119 ? -62.763 41.498 -36.750 1.00 58.92 109 LEU B C 1
ATOM 5967 O O . LEU B 2 119 ? -63.081 42.427 -36.013 1.00 58.11 109 LEU B O 1
ATOM 5983 N N . GLY B 2 120 ? -62.561 41.652 -38.056 1.00 61.87 110 GLY B N 1
ATOM 5984 C CA . GLY B 2 120 ? -62.747 42.950 -38.684 1.00 56.45 110 GLY B CA 1
ATOM 5985 C C . GLY B 2 120 ? -63.133 42.894 -40.149 1.00 77.04 110 GLY B C 1
ATOM 5986 O O . GLY B 2 120 ? -62.892 41.884 -40.822 1.00 84.93 110 GLY B O 1
ATOM 5990 N N . TYR B 2 121 ? -63.725 43.992 -40.631 1.00 80.71 111 TYR B N 1
ATOM 5991 C CA . TYR B 2 121 ? -64.099 44.149 -42.038 1.00 77.92 111 TYR B CA 1
ATOM 5992 C C . TYR B 2 121 ? -63.637 45.486 -42.590 1.00 76.13 111 TYR B C 1
ATOM 5993 O O . TYR B 2 121 ? -63.453 46.435 -41.838 1.00 87.29 111 TYR B O 1
ATOM 6011 N N . ASN B 2 122 ? -63.449 45.543 -43.906 1.00 86.44 112 ASN B N 1
ATOM 6012 C CA . ASN B 2 122 ? -63.097 46.777 -44.608 1.00 79.30 112 ASN B CA 1
ATOM 6013 C C . ASN B 2 122 ? -63.966 46.961 -45.843 1.00 90.51 112 ASN B C 1
ATOM 6014 O O . ASN B 2 122 ? -64.348 45.985 -46.484 1.00 102.48 112 ASN B O 1
ATOM 6025 N N . ILE B 2 123 ? -64.296 48.210 -46.157 1.00 106.29 113 ILE B N 1
ATOM 6026 C CA . ILE B 2 123 ? -65.002 48.535 -47.394 1.00 102.42 113 ILE B CA 1
ATOM 6027 C C . ILE B 2 123 ? -64.398 49.764 -48.061 1.00 111.20 113 ILE B C 1
ATOM 6028 O O . ILE B 2 123 ? -64.606 50.883 -47.599 1.00 111.33 113 ILE B O 1
ATOM 6044 N N . GLY B 2 124 ? -63.682 49.549 -49.163 1.00 118.66 114 GLY B N 1
ATOM 6045 C CA . GLY B 2 124 ? -63.020 50.627 -49.878 1.00 120.03 114 GLY B CA 1
ATOM 6046 C C . GLY B 2 124 ? -63.687 50.920 -51.208 1.00 117.29 114 GLY B C 1
ATOM 6047 O O . GLY B 2 124 ? -64.867 51.271 -51.256 1.00 108.25 114 GLY B O 1
ATOM 6051 N N . SER B 2 136 ? -65.423 47.437 -52.882 1.00 118.05 126 SER B N 1
ATOM 6052 C CA . SER B 2 136 ? -64.497 46.481 -52.285 1.00 131.57 126 SER B CA 1
ATOM 6053 C C . SER B 2 136 ? -65.066 45.878 -51.003 1.00 134.76 126 SER B C 1
ATOM 6054 O O . SER B 2 136 ? -65.828 46.526 -50.282 1.00 121.97 126 SER B O 1
ATOM 6061 N N . GLY B 2 137 ? -64.681 44.635 -50.732 1.00 135.85 127 GLY B N 1
ATOM 6062 C CA . GLY B 2 137 ? -65.083 43.931 -49.527 1.00 124.78 127 GLY B CA 1
ATOM 6063 C C . GLY B 2 137 ? -63.933 43.067 -49.043 1.00 134.39 127 GLY B C 1
ATOM 6064 O O . GLY B 2 137 ? -63.302 42.365 -49.833 1.00 146.37 127 GLY B O 1
ATOM 6068 N N . SER B 2 138 ? -63.666 43.112 -47.741 1.00 125.69 128 SER B N 1
ATOM 6069 C CA . SER B 2 138 ? -62.516 42.422 -47.163 1.00 113.21 128 SER B CA 1
ATOM 6070 C C . SER B 2 138 ? -62.823 41.974 -45.737 1.00 106.46 128 SER B C 1
ATOM 6071 O O . SER B 2 138 ? -63.594 42.616 -45.026 1.00 113.24 128 SER B O 1
ATOM 6079 N N . PHE B 2 139 ? -62.205 40.869 -45.335 1.00 93.72 129 PHE B N 1
ATOM 6080 C CA . PHE B 2 139 ? -62.477 40.213 -44.057 1.00 85.79 129 PHE B CA 1
ATOM 6081 C C . PHE B 2 139 ? -61.215 39.731 -43.349 1.00 88.51 129 PHE B C 1
ATOM 6082 O O . PHE B 2 139 ? -60.372 39.091 -43.970 1.00 97.87 129 PHE B O 1
ATOM 6099 N N . ASN B 2 140 ? -61.085 40.032 -42.053 1.00 79.36 130 ASN B N 1
ATOM 6100 C CA . ASN B 2 140 ? -59.889 39.624 -41.301 1.00 80.77 130 ASN B CA 1
ATOM 6101 C C . ASN B 2 140 ? -60.166 39.115 -39.884 1.00 70.31 130 ASN B C 1
ATOM 6102 O O . ASN B 2 140 ? -61.103 39.550 -39.202 1.00 64.31 130 ASN B O 1
ATOM 6113 N N . TYR B 2 141 ? -59.331 38.165 -39.473 1.00 60.30 131 TYR B N 1
ATOM 6114 C CA . TYR B 2 141 ? -59.445 37.496 -38.186 1.00 41.63 131 TYR B CA 1
ATOM 6115 C C . TYR B 2 141 ? -58.058 37.262 -37.611 1.00 53.76 131 TYR B C 1
ATOM 6116 O O . TYR B 2 141 ? -57.154 36.864 -38.340 1.00 64.00 131 TYR B O 1
ATOM 6134 N N . SER B 2 142 ? -57.883 37.481 -36.312 1.00 49.25 132 SER B N 1
ATOM 6135 C CA . SER B 2 142 ? -56.614 37.116 -35.678 1.00 48.24 132 SER B CA 1
ATOM 6136 C C . SER B 2 142 ? -56.847 36.692 -34.244 1.00 51.54 132 SER B C 1
ATOM 6137 O O . SER B 2 142 ? -57.795 37.134 -33.600 1.00 54.04 132 SER B O 1
ATOM 6145 N N . LYS B 2 143 ? -55.988 35.803 -33.761 1.00 47.06 133 LYS B N 1
ATOM 6146 C CA . LYS B 2 143 ? -56.095 35.295 -32.406 1.00 42.33 133 LYS B CA 1
ATOM 6147 C C . LYS B 2 143 ? -54.708 35.147 -31.795 1.00 41.52 133 LYS B C 1
ATOM 6148 O O . LYS B 2 143 ? -53.787 34.669 -32.456 1.00 40.82 133 LYS B O 1
ATOM 6167 N N . THR B 2 144 ? -54.561 35.603 -30.550 1.00 39.74 134 THR B N 1
ATOM 6168 C CA . THR B 2 144 ? -53.281 35.558 -29.848 1.00 34.24 134 THR B CA 1
ATOM 6169 C C . THR B 2 144 ? -53.382 34.902 -28.486 1.00 41.92 134 THR B C 1
ATOM 6170 O O . THR B 2 144 ? -54.120 35.377 -27.614 1.00 51.85 134 THR B O 1
ATOM 6181 N N . ILE B 2 145 ? -52.589 33.844 -28.301 1.00 31.97 135 ILE B N 1
ATOM 6182 C CA . ILE B 2 145 ? -52.497 33.141 -27.027 1.00 26.21 135 ILE B CA 1
ATOM 6183 C C . ILE B 2 145 ? -51.222 33.603 -26.350 1.00 35.55 135 ILE B C 1
ATOM 6184 O O . ILE B 2 145 ? -50.186 33.735 -26.996 1.00 43.93 135 ILE B O 1
ATOM 6200 N N . SER B 2 146 ? -51.310 33.880 -25.054 1.00 35.94 136 SER B N 1
ATOM 6201 C CA . SER B 2 146 ? -50.184 34.426 -24.308 1.00 33.80 136 SER B CA 1
ATOM 6202 C C . SER B 2 146 ? -49.973 33.654 -22.998 1.00 40.77 136 SER B C 1
ATOM 6203 O O . SER B 2 146 ? -50.857 33.630 -22.133 1.00 34.63 136 SER B O 1
ATOM 6211 N N . TYR B 2 147 ? -48.785 33.063 -22.844 1.00 32.50 137 TYR B N 1
ATOM 6212 C CA . TYR B 2 147 ? -48.479 32.213 -21.694 1.00 31.33 137 TYR B CA 1
ATOM 6213 C C . TYR B 2 147 ? -47.022 32.341 -21.232 1.00 48.47 137 TYR B C 1
ATOM 6214 O O . TYR B 2 147 ? -46.173 32.890 -21.939 1.00 40.00 137 TYR B O 1
ATOM 6232 N N . ASN B 2 148 ? -46.768 31.848 -20.021 1.00 45.47 138 ASN B N 1
ATOM 6233 C CA . ASN B 2 148 ? -45.458 31.909 -19.374 1.00 37.59 138 ASN B CA 1
ATOM 6234 C C . ASN B 2 148 ? -44.703 30.567 -19.427 1.00 49.38 138 ASN B C 1
ATOM 6235 O O . ASN B 2 148 ? -45.276 29.516 -19.153 1.00 47.54 138 ASN B O 1
ATOM 6246 N N . GLN B 2 149 ? -43.405 30.617 -19.712 1.00 61.79 139 GLN B N 1
ATOM 6247 C CA . GLN B 2 149 ? -42.598 29.411 -19.893 1.00 37.99 139 GLN B CA 1
ATOM 6248 C C . GLN B 2 149 ? -41.477 29.308 -18.890 1.00 46.11 139 GLN B C 1
ATOM 6249 O O . GLN B 2 149 ? -40.885 30.307 -18.491 1.00 53.41 139 GLN B O 1
ATOM 6263 N N . LYS B 2 150 ? -41.190 28.075 -18.499 1.00 49.43 140 LYS B N 1
ATOM 6264 C CA . LYS B 2 150 ? -40.053 27.775 -17.651 1.00 42.09 140 LYS B CA 1
ATOM 6265 C C . LYS B 2 150 ? -39.073 26.877 -18.401 1.00 51.90 140 LYS B C 1
ATOM 6266 O O . LYS B 2 150 ? -39.480 26.103 -19.271 1.00 54.80 140 LYS B O 1
ATOM 6285 N N . ASN B 2 151 ? -37.787 26.972 -18.068 1.00 42.12 141 ASN B N 1
ATOM 6286 C CA . ASN B 2 151 ? -36.809 26.043 -18.616 1.00 39.77 141 ASN B CA 1
ATOM 6287 C C . ASN B 2 151 ? -37.174 24.632 -18.213 1.00 41.90 141 ASN B C 1
ATOM 6288 O O . ASN B 2 151 ? -37.242 23.724 -19.039 1.00 38.85 141 ASN B O 1
ATOM 6299 N N . TYR B 2 152 ? -37.397 24.475 -16.914 1.00 37.49 142 TYR B N 1
ATOM 6300 C CA . TYR B 2 152 ? -37.721 23.197 -16.317 1.00 26.96 142 TYR B CA 1
ATOM 6301 C C . TYR B 2 152 ? -39.069 23.258 -15.583 1.00 42.13 142 TYR B C 1
ATOM 6302 O O . TYR B 2 152 ? -39.363 24.192 -14.828 1.00 40.03 142 TYR B O 1
ATOM 6320 N N . VAL B 2 153 ? -39.897 22.255 -15.841 1.00 50.50 143 VAL B N 1
ATOM 6321 C CA . VAL B 2 153 ? -41.202 22.142 -15.209 1.00 35.87 143 VAL B CA 1
ATOM 6322 C C . VAL B 2 153 ? -41.158 21.161 -14.038 1.00 34.00 143 VAL B C 1
ATOM 6323 O O . VAL B 2 153 ? -40.648 20.051 -14.158 1.00 37.23 143 VAL B O 1
ATOM 6336 N N . THR B 2 154 ? -41.721 21.566 -12.912 1.00 33.39 144 THR B N 1
ATOM 6337 C CA . THR B 2 154 ? -41.752 20.723 -11.727 1.00 22.70 144 THR B CA 1
ATOM 6338 C C . THR B 2 154 ? -43.103 20.026 -11.624 1.00 39.40 144 THR B C 1
ATOM 6339 O O . THR B 2 154 ? -44.152 20.664 -11.467 1.00 27.89 144 THR B O 1
ATOM 6350 N N . GLU B 2 155 ? -43.068 18.704 -11.732 1.00 45.16 145 GLU B N 1
ATOM 6351 C CA . GLU B 2 155 ? -44.286 17.913 -11.739 1.00 27.25 145 GLU B CA 1
ATOM 6352 C C . GLU B 2 155 ? -44.274 16.935 -10.575 1.00 30.23 145 GLU B C 1
ATOM 6353 O O . GLU B 2 155 ? -43.254 16.307 -10.290 1.00 40.72 145 GLU B O 1
ATOM 6365 N N . VAL B 2 156 ? -45.397 16.847 -9.871 1.00 31.20 146 VAL B N 1
ATOM 6366 C CA . VAL B 2 156 ? -45.585 15.789 -8.889 1.00 33.74 146 VAL B CA 1
ATOM 6367 C C . VAL B 2 156 ? -45.819 14.506 -9.668 1.00 38.45 146 VAL B C 1
ATOM 6368 O O . VAL B 2 156 ? -46.823 14.368 -10.370 1.00 40.72 146 VAL B O 1
ATOM 6381 N N . GLU B 2 157 ? -44.897 13.565 -9.541 1.00 42.87 147 GLU B N 1
ATOM 6382 C CA . GLU B 2 157 ? -44.961 12.355 -10.331 1.00 37.86 147 GLU B CA 1
ATOM 6383 C C . GLU B 2 157 ? -45.635 11.278 -9.516 1.00 29.69 147 GLU B C 1
ATOM 6384 O O . GLU B 2 157 ? -46.278 10.390 -10.064 1.00 27.67 147 GLU B O 1
ATOM 6396 N N . SER B 2 158 ? -45.511 11.363 -8.200 1.00 29.74 148 SER B N 1
ATOM 6397 C CA . SER B 2 158 ? -46.353 10.510 -7.367 1.00 21.08 148 SER B CA 1
ATOM 6398 C C . SER B 2 158 ? -46.436 10.994 -5.923 1.00 32.32 148 SER B C 1
ATOM 6399 O O . SER B 2 158 ? -45.497 11.613 -5.420 1.00 46.07 148 SER B O 1
ATOM 6407 N N . GLN B 2 159 ? -47.544 10.712 -5.245 1.00 25.59 149 GLN B N 1
ATOM 6408 C CA . GLN B 2 159 ? -47.598 10.976 -3.806 1.00 37.04 149 GLN B CA 1
ATOM 6409 C C . GLN B 2 159 ? -48.702 10.178 -3.075 1.00 30.56 149 GLN B C 1
ATOM 6410 O O . GLN B 2 159 ? -49.735 9.840 -3.650 1.00 41.01 149 GLN B O 1
ATOM 6424 N N . ASN B 2 160 ? -48.456 9.895 -1.798 1.00 21.62 150 ASN B N 1
ATOM 6425 C CA . ASN B 2 160 ? -49.410 9.216 -0.931 1.00 24.60 150 ASN B CA 1
ATOM 6426 C C . ASN B 2 160 ? -49.098 9.572 0.518 1.00 33.05 150 ASN B C 1
ATOM 6427 O O . ASN B 2 160 ? -48.133 10.287 0.782 1.00 41.96 150 ASN B O 1
ATOM 6438 N N . SER B 2 161 ? -49.845 9.014 1.463 1.00 35.83 151 SER B N 1
ATOM 6439 C CA . SER B 2 161 ? -49.745 9.437 2.861 1.00 35.36 151 SER B CA 1
ATOM 6440 C C . SER B 2 161 ? -48.368 9.198 3.447 1.00 34.26 151 SER B C 1
ATOM 6441 O O . SER B 2 161 ? -48.103 9.591 4.581 1.00 34.98 151 SER B O 1
ATOM 6449 N N . LYS B 2 162 ? -47.523 8.512 2.680 1.00 45.85 152 LYS B N 1
ATOM 6450 C CA . LYS B 2 162 ? -46.200 8.077 3.114 1.00 38.60 152 LYS B CA 1
ATOM 6451 C C . LYS B 2 162 ? -45.067 8.672 2.304 1.00 39.70 152 LYS B C 1
ATOM 6452 O O . LYS B 2 162 ? -43.906 8.299 2.501 1.00 40.35 152 LYS B O 1
ATOM 6471 N N . GLY B 2 163 ? -45.383 9.555 1.363 1.00 29.10 153 GLY B N 1
ATOM 6472 C CA . GLY B 2 163 ? -44.312 10.211 0.643 1.00 31.96 153 GLY B CA 1
ATOM 6473 C C . GLY B 2 163 ? -44.681 10.808 -0.687 1.00 31.19 153 GLY B C 1
ATOM 6474 O O . GLY B 2 163 ? -45.788 10.600 -1.187 1.00 25.27 153 GLY B O 1
ATOM 6478 N N . VAL B 2 164 ? -43.719 11.526 -1.268 1.00 24.83 154 VAL B N 1
ATOM 6479 C CA . VAL B 2 164 ? -43.948 12.293 -2.488 1.00 23.32 154 VAL B CA 1
ATOM 6480 C C . VAL B 2 164 ? -42.681 12.372 -3.325 1.00 25.27 154 VAL B C 1
ATOM 6481 O O . VAL B 2 164 ? -41.567 12.466 -2.797 1.00 25.09 154 VAL B O 1
ATOM 6494 N N . LYS B 2 165 ? -42.875 12.305 -4.640 1.00 21.67 155 LYS B N 1
ATOM 6495 C CA . LYS B 2 165 ? -41.782 12.315 -5.602 1.00 21.58 155 LYS B CA 1
ATOM 6496 C C . LYS B 2 165 ? -42.088 13.251 -6.752 1.00 40.31 155 LYS B C 1
ATOM 6497 O O . LYS B 2 165 ? -43.124 13.085 -7.457 1.00 41.95 155 LYS B O 1
ATOM 6516 N N . TRP B 2 166 ? -41.166 14.206 -6.924 1.00 31.79 156 TRP B N 1
ATOM 6517 C CA . TRP B 2 166 ? -41.187 15.206 -7.984 1.00 28.29 156 TRP B CA 1
ATOM 6518 C C . TRP B 2 166 ? -40.151 14.918 -9.046 1.00 34.84 156 TRP B C 1
ATOM 6519 O O . TRP B 2 166 ? -39.039 14.434 -8.750 1.00 34.68 156 TRP B O 1
ATOM 6540 N N . GLY B 2 167 ? -40.508 15.286 -10.271 1.00 31.85 157 GLY B N 1
ATOM 6541 C CA . GLY B 2 167 ? -39.587 15.266 -11.386 1.00 38.41 157 GLY B CA 1
ATOM 6542 C C . GLY B 2 167 ? -39.538 16.652 -11.994 1.00 40.57 157 GLY B C 1
ATOM 6543 O O . GLY B 2 167 ? -40.569 17.233 -12.337 1.00 36.56 157 GLY B O 1
ATOM 6547 N N . VAL B 2 168 ? -38.326 17.187 -12.098 1.00 38.92 158 VAL B N 1
ATOM 6548 C CA . VAL B 2 168 ? -38.107 18.498 -12.692 1.00 36.40 158 VAL B CA 1
ATOM 6549 C C . VAL B 2 168 ? -37.553 18.325 -14.086 1.00 34.95 158 VAL B C 1
ATOM 6550 O O . VAL B 2 168 ? -36.359 18.074 -14.255 1.00 46.82 158 VAL B O 1
ATOM 6563 N N . LYS B 2 169 ? -38.421 18.525 -15.072 1.00 33.70 159 LYS B N 1
ATOM 6564 C CA . LYS B 2 169 ? -38.172 18.115 -16.446 1.00 35.17 159 LYS B CA 1
ATOM 6565 C C . LYS B 2 169 ? -37.817 19.270 -17.361 1.00 28.89 159 LYS B C 1
ATOM 6566 O O . LYS B 2 169 ? -38.485 20.293 -17.360 1.00 35.45 159 LYS B O 1
ATOM 6585 N N . ALA B 2 170 ? -36.802 19.072 -18.187 1.00 24.73 160 ALA B N 1
ATOM 6586 C CA . ALA B 2 170 ? -36.445 20.046 -19.195 1.00 27.46 160 ALA B CA 1
ATOM 6587 C C . ALA B 2 170 ? -37.648 20.295 -20.076 1.00 25.07 160 ALA B C 1
ATOM 6588 O O . ALA B 2 170 ? -38.313 19.355 -20.481 1.00 39.27 160 ALA B O 1
ATOM 6595 N N . ASN B 2 171 ? -37.930 21.564 -20.352 1.00 36.25 161 ASN B N 1
ATOM 6596 C CA . ASN B 2 171 ? -39.153 21.955 -21.046 1.00 37.78 161 ASN B CA 1
ATOM 6597 C C . ASN B 2 171 ? -38.875 22.726 -22.329 1.00 38.17 161 ASN B C 1
ATOM 6598 O O . ASN B 2 171 ? -39.023 22.186 -23.420 1.00 48.21 161 ASN B O 1
ATOM 6609 N N . SER B 2 172 ? -38.446 23.977 -22.194 1.00 44.36 162 SER B N 1
ATOM 6610 C CA . SER B 2 172 ? -38.227 24.840 -23.354 1.00 46.97 162 SER B CA 1
ATOM 6611 C C . SER B 2 172 ? -37.085 25.829 -23.106 1.00 43.22 162 SER B C 1
ATOM 6612 O O . SER B 2 172 ? -36.844 26.237 -21.968 1.00 36.73 162 SER B O 1
ATOM 6620 N N . PHE B 2 173 ? -36.364 26.170 -24.175 1.00 45.99 163 PHE B N 1
ATOM 6621 C CA . PHE B 2 173 ? -35.158 26.994 -24.065 1.00 42.07 163 PHE B CA 1
ATOM 6622 C C . PHE B 2 173 ? -35.128 28.110 -25.083 1.00 45.73 163 PHE B C 1
ATOM 6623 O O . PHE B 2 173 ? -35.620 27.961 -26.207 1.00 45.78 163 PHE B O 1
ATOM 6640 N N . VAL B 2 174 ? -34.523 29.221 -24.675 1.00 51.45 164 VAL B N 1
ATOM 6641 C CA . VAL B 2 174 ? -34.418 30.407 -25.514 1.00 57.03 164 VAL B CA 1
ATOM 6642 C C . VAL B 2 174 ? -33.181 30.345 -26.400 1.00 57.03 164 VAL B C 1
ATOM 6643 O O . VAL B 2 174 ? -32.081 30.059 -25.927 1.00 48.99 164 VAL B O 1
ATOM 6656 N N . THR B 2 175 ? -33.374 30.605 -27.686 1.00 51.95 165 THR B N 1
ATOM 6657 C CA . THR B 2 175 ? -32.274 30.650 -28.632 1.00 45.98 165 THR B CA 1
ATOM 6658 C C . THR B 2 175 ? -32.466 31.850 -29.528 1.00 60.80 165 THR B C 1
ATOM 6659 O O . THR B 2 175 ? -33.511 32.493 -29.484 1.00 68.10 165 THR B O 1
ATOM 6670 N N . PRO B 2 176 ? -31.451 32.162 -30.346 1.00 77.10 166 PRO B N 1
ATOM 6671 C CA . PRO B 2 176 ? -31.720 33.030 -31.491 1.00 66.52 166 PRO B CA 1
ATOM 6672 C C . PRO B 2 176 ? -32.795 32.394 -32.362 1.00 70.67 166 PRO B C 1
ATOM 6673 O O . PRO B 2 176 ? -32.981 31.182 -32.297 1.00 77.13 166 PRO B O 1
ATOM 6684 N N . ASN B 2 177 ? -33.524 33.215 -33.102 1.00 66.61 167 ASN B N 1
ATOM 6685 C CA . ASN B 2 177 ? -34.603 32.784 -33.998 1.00 83.32 167 ASN B CA 1
ATOM 6686 C C . ASN B 2 177 ? -35.764 31.994 -33.317 1.00 78.61 167 ASN B C 1
ATOM 6687 O O . ASN B 2 177 ? -36.561 31.344 -34.003 1.00 75.24 167 ASN B O 1
ATOM 6698 N N . GLY B 2 178 ? -35.902 32.119 -31.991 1.00 63.57 168 GLY B N 1
ATOM 6699 C CA . GLY B 2 178 ? -37.072 31.605 -31.277 1.00 67.60 168 GLY B CA 1
ATOM 6700 C C . GLY B 2 178 ? -36.824 30.646 -30.119 1.00 57.17 168 GLY B C 1
ATOM 6701 O O . GLY B 2 178 ? -35.690 30.471 -29.679 1.00 58.52 168 GLY B O 1
ATOM 6705 N N . GLN B 2 179 ? -37.905 30.067 -29.591 1.00 50.80 169 GLN B N 1
ATOM 6706 C CA . GLN B 2 179 ? -37.807 29.062 -28.529 1.00 61.22 169 GLN B CA 1
ATOM 6707 C C . GLN B 2 179 ? -37.647 27.670 -29.140 1.00 58.12 169 GLN B C 1
ATOM 6708 O O . GLN B 2 179 ? -38.094 27.415 -30.263 1.00 43.76 169 GLN B O 1
ATOM 6722 N N . VAL B 2 180 ? -37.005 26.778 -28.394 1.00 49.71 170 VAL B N 1
ATOM 6723 C CA . VAL B 2 180 ? -36.830 25.399 -28.832 1.00 44.36 170 VAL B CA 1
ATOM 6724 C C . VAL B 2 180 ? -37.222 24.425 -27.730 1.00 46.98 170 VAL B C 1
ATOM 6725 O O . VAL B 2 180 ? -37.030 24.697 -26.540 1.00 49.73 170 VAL B O 1
ATOM 6738 N N . SER B 2 181 ? -37.784 23.292 -28.140 1.00 39.91 171 SER B N 1
ATOM 6739 C CA . SER B 2 181 ? -38.215 22.267 -27.203 1.00 43.32 171 SER B CA 1
ATOM 6740 C C . SER B 2 181 ? -37.080 21.336 -26.770 1.00 47.08 171 SER B C 1
ATOM 6741 O O . SER B 2 181 ? -36.199 21.000 -27.557 1.00 46.18 171 SER B O 1
ATOM 6749 N N . ALA B 2 182 ? -37.129 20.918 -25.509 1.00 44.80 172 ALA B N 1
ATOM 6750 C CA . ALA B 2 182 ? -36.188 19.952 -24.955 1.00 35.31 172 ALA B CA 1
ATOM 6751 C C . ALA B 2 182 ? -36.287 18.590 -25.642 1.00 47.13 172 ALA B C 1
ATOM 6752 O O . ALA B 2 182 ? -35.408 17.746 -25.490 1.00 55.95 172 ALA B O 1
ATOM 6759 N N . TYR B 2 183 ? -37.371 18.350 -26.363 1.00 52.62 173 TYR B N 1
ATOM 6760 C CA . TYR B 2 183 ? -37.558 17.058 -27.009 1.00 50.72 173 TYR B CA 1
ATOM 6761 C C . TYR B 2 183 ? -37.131 17.110 -28.467 1.00 56.99 173 TYR B C 1
ATOM 6762 O O . TYR B 2 183 ? -37.288 16.137 -29.203 1.00 75.84 173 TYR B O 1
ATOM 6780 N N . ASP B 2 184 ? -36.601 18.256 -28.882 1.00 46.74 174 ASP B N 1
ATOM 6781 C CA . ASP B 2 184 ? -36.006 18.398 -30.204 1.00 48.85 174 ASP B CA 1
ATOM 6782 C C . ASP B 2 184 ? -34.644 17.734 -30.178 1.00 47.80 174 ASP B C 1
ATOM 6783 O O . ASP B 2 184 ? -33.894 17.920 -29.225 1.00 57.67 174 ASP B O 1
ATOM 6792 N N . GLN B 2 185 ? -34.319 16.956 -31.206 1.00 55.87 175 GLN B N 1
ATOM 6793 C CA . GLN B 2 185 ? -33.082 16.175 -31.194 1.00 60.80 175 GLN B CA 1
ATOM 6794 C C . GLN B 2 185 ? -31.855 17.017 -31.558 1.00 64.30 175 GLN B C 1
ATOM 6795 O O . GLN B 2 185 ? -30.770 16.777 -31.032 1.00 70.27 175 GLN B O 1
ATOM 6809 N N . TYR B 2 186 ? -32.030 18.033 -32.402 1.00 60.00 176 TYR B N 1
ATOM 6810 C CA . TYR B 2 186 ? -30.902 18.861 -32.841 1.00 64.81 176 TYR B CA 1
ATOM 6811 C C . TYR B 2 186 ? -30.513 19.887 -31.776 1.00 58.38 176 TYR B C 1
ATOM 6812 O O . TYR B 2 186 ? -29.678 20.758 -32.014 1.00 54.88 176 TYR B O 1
ATOM 6830 N N . LEU B 2 187 ? -31.119 19.763 -30.599 1.00 56.30 177 LEU B N 1
ATOM 6831 C CA . LEU B 2 187 ? -30.857 20.661 -29.484 1.00 59.83 177 LEU B CA 1
ATOM 6832 C C . LEU B 2 187 ? -29.385 20.654 -29.105 1.00 52.86 177 LEU B C 1
ATOM 6833 O O . LEU B 2 187 ? -28.768 19.595 -29.061 1.00 63.81 177 LEU B O 1
ATOM 6849 N N . PHE B 2 188 ? -28.832 21.846 -28.876 1.00 55.35 178 PHE B N 1
ATOM 6850 C CA . PHE B 2 188 ? -27.453 22.033 -28.397 1.00 57.33 178 PHE B CA 1
ATOM 6851 C C . PHE B 2 188 ? -26.351 21.716 -29.418 1.00 61.73 178 PHE B C 1
ATOM 6852 O O . PHE B 2 188 ? -25.203 22.118 -29.228 1.00 61.49 178 PHE B O 1
ATOM 6869 N N . ALA B 2 189 ? -26.682 20.995 -30.485 1.00 61.40 179 ALA B N 1
ATOM 6870 C CA . ALA B 2 189 ? -25.709 20.691 -31.528 1.00 61.39 179 ALA B CA 1
ATOM 6871 C C . ALA B 2 189 ? -25.389 21.937 -32.341 1.00 73.14 179 ALA B C 1
ATOM 6872 O O . ALA B 2 189 ? -26.254 22.788 -32.545 1.00 73.35 179 ALA B O 1
ATOM 6879 N N . GLN B 2 190 ? -24.152 22.032 -32.821 1.00 70.26 180 GLN B N 1
ATOM 6880 C CA . GLN B 2 190 ? -23.744 23.164 -33.645 1.00 69.40 180 GLN B CA 1
ATOM 6881 C C . GLN B 2 190 ? -22.687 22.734 -34.651 1.00 74.73 180 GLN B C 1
ATOM 6882 O O . GLN B 2 190 ? -22.080 21.673 -34.512 1.00 76.71 180 GLN B O 1
ATOM 6896 N N . ASP B 2 191 ? -22.488 23.550 -35.679 1.00 78.67 181 ASP B N 1
ATOM 6897 C CA . ASP B 2 191 ? -21.369 23.352 -36.588 1.00 81.42 181 ASP B CA 1
ATOM 6898 C C . ASP B 2 191 ? -20.067 23.505 -35.804 1.00 82.00 181 ASP B C 1
ATOM 6899 O O . ASP B 2 191 ? -19.855 24.537 -35.170 1.00 90.72 181 ASP B O 1
ATOM 6908 N N . PRO B 2 192 ? -19.193 22.484 -35.833 1.00 80.94 182 PRO B N 1
ATOM 6909 C CA . PRO B 2 192 ? -17.999 22.539 -34.976 1.00 81.87 182 PRO B CA 1
ATOM 6910 C C . PRO B 2 192 ? -17.128 23.783 -35.179 1.00 76.36 182 PRO B C 1
ATOM 6911 O O . PRO B 2 192 ? -16.886 24.195 -36.310 1.00 79.64 182 PRO B O 1
ATOM 6922 N N . THR B 2 193 ? -16.691 24.377 -34.072 1.00 81.16 183 THR B N 1
ATOM 6923 C CA . THR B 2 193 ? -15.798 25.530 -34.097 1.00 79.39 183 THR B CA 1
ATOM 6924 C C . THR B 2 193 ? -14.367 25.083 -33.819 1.00 86.01 183 THR B C 1
ATOM 6925 O O . THR B 2 193 ? -13.492 25.906 -33.543 1.00 99.77 183 THR B O 1
ATOM 6936 N N . GLY B 2 194 ? -14.140 23.774 -33.893 1.00 75.18 184 GLY B N 1
ATOM 6937 C CA . GLY B 2 194 ? -12.850 23.192 -33.570 1.00 78.87 184 GLY B CA 1
ATOM 6938 C C . GLY B 2 194 ? -12.912 21.677 -33.615 1.00 85.31 184 GLY B C 1
ATOM 6939 O O . GLY B 2 194 ? -13.952 21.109 -33.939 1.00 89.92 184 GLY B O 1
ATOM 6943 N N . PRO B 2 195 ? -11.795 21.015 -33.285 1.00 85.95 185 PRO B N 1
ATOM 6944 C CA . PRO B 2 195 ? -11.660 19.558 -33.346 1.00 87.47 185 PRO B CA 1
ATOM 6945 C C . PRO B 2 195 ? -12.126 18.848 -32.077 1.00 86.74 185 PRO B C 1
ATOM 6946 O O . PRO B 2 195 ? -12.459 17.663 -32.137 1.00 83.81 185 PRO B O 1
ATOM 6957 N N . ALA B 2 196 ? -12.141 19.563 -30.953 1.00 86.23 186 ALA B N 1
ATOM 6958 C CA . ALA B 2 196 ? -12.493 18.972 -29.662 1.00 72.62 186 ALA B CA 1
ATOM 6959 C C . ALA B 2 196 ? -13.982 18.656 -29.610 1.00 85.78 186 ALA B C 1
ATOM 6960 O O . ALA B 2 196 ? -14.755 19.148 -30.431 1.00 85.14 186 ALA B O 1
ATOM 6967 N N . ALA B 2 197 ? -14.377 17.833 -28.642 1.00 92.02 187 ALA B N 1
ATOM 6968 C CA . ALA B 2 197 ? -15.778 17.447 -28.474 1.00 80.61 187 ALA B CA 1
ATOM 6969 C C . ALA B 2 197 ? -16.651 18.653 -28.122 1.00 68.92 187 ALA B C 1
ATOM 6970 O O . ALA B 2 197 ? -17.752 18.806 -28.650 1.00 60.42 187 ALA B O 1
ATOM 6977 N N . ARG B 2 198 ? -16.156 19.505 -27.230 1.00 64.89 188 ARG B N 1
ATOM 6978 C CA . ARG B 2 198 ? -16.904 20.677 -26.793 1.00 61.98 188 ARG B CA 1
ATOM 6979 C C . ARG B 2 198 ? -17.224 21.590 -27.962 1.00 59.81 188 ARG B C 1
AT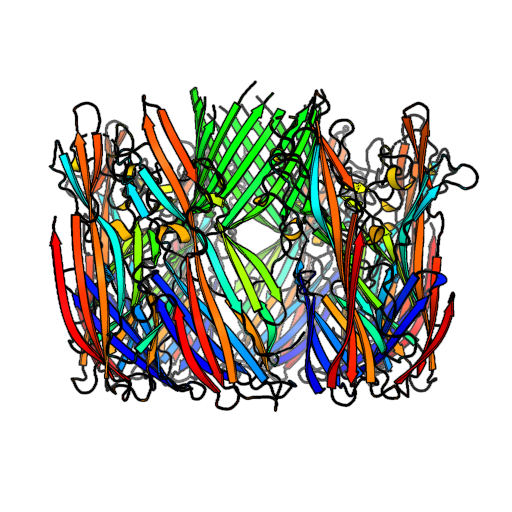OM 6980 O O . ARG B 2 198 ? -18.237 22.278 -27.965 1.00 57.55 188 ARG B O 1
ATOM 7001 N N . ASP B 2 199 ? -16.350 21.591 -28.958 1.00 70.00 189 ASP B N 1
ATOM 7002 C CA . ASP B 2 199 ? -16.487 22.499 -30.084 1.00 74.49 189 ASP B CA 1
ATOM 7003 C C . ASP B 2 199 ? -17.712 22.143 -30.926 1.00 60.15 189 ASP B C 1
ATOM 7004 O O . ASP B 2 199 ? -18.166 22.954 -31.729 1.00 65.21 189 ASP B O 1
ATOM 7013 N N . TYR B 2 200 ? -18.249 20.940 -30.726 1.00 57.36 190 TYR B N 1
ATOM 7014 C CA . TYR B 2 200 ? -19.406 20.455 -31.490 1.00 72.44 190 TYR B CA 1
ATOM 7015 C C . TYR B 2 200 ? -20.755 20.896 -30.909 1.00 76.88 190 TYR B C 1
ATOM 7016 O O . TYR B 2 200 ? -21.812 20.644 -31.499 1.00 66.17 190 TYR B O 1
ATOM 7034 N N . PHE B 2 201 ? -20.711 21.550 -29.753 1.00 82.68 191 PHE B N 1
ATOM 7035 C CA . PHE B 2 201 ? -21.916 21.912 -29.015 1.00 67.23 191 PHE B CA 1
ATOM 7036 C C . PHE B 2 201 ? -21.900 23.378 -28.605 1.00 63.82 191 PHE B C 1
ATOM 7037 O O . PHE B 2 201 ? -20.835 23.975 -28.469 1.00 68.63 191 PHE B O 1
ATOM 7054 N N . VAL B 2 202 ? -23.084 23.950 -28.406 1.00 68.85 192 VAL B N 1
ATOM 7055 C CA . VAL B 2 202 ? -23.212 25.377 -28.120 1.00 60.41 192 VAL B CA 1
ATOM 7056 C C . VAL B 2 202 ? -22.405 25.797 -26.888 1.00 59.77 192 VAL B C 1
ATOM 7057 O O . VAL B 2 202 ? -22.229 25.001 -25.963 1.00 61.92 192 VAL B O 1
ATOM 7070 N N . PRO B 2 203 ? -21.897 27.043 -26.878 1.00 54.24 193 PRO B N 1
ATOM 7071 C CA . PRO B 2 203 ? -21.084 27.512 -25.747 1.00 50.17 193 PRO B CA 1
ATOM 7072 C C . PRO B 2 203 ? -21.906 27.695 -24.483 1.00 55.18 193 PRO B C 1
ATOM 7073 O O . PRO B 2 203 ? -23.131 27.701 -24.578 1.00 59.15 193 PRO B O 1
ATOM 7084 N N . ASP B 2 204 ? -21.253 27.879 -23.337 1.00 50.51 194 ASP B N 1
ATOM 7085 C CA . ASP B 2 204 ? -21.962 27.996 -22.061 1.00 54.85 194 ASP B CA 1
ATOM 7086 C C . ASP B 2 204 ? -23.012 29.114 -22.049 1.00 48.62 194 ASP B C 1
ATOM 7087 O O . ASP B 2 204 ? -24.036 29.001 -21.367 1.00 32.40 194 ASP B O 1
ATOM 7096 N N . ASN B 2 205 ? -22.772 30.184 -22.801 1.00 47.03 195 ASN B N 1
ATOM 7097 C CA . ASN B 2 205 ? -23.665 31.339 -22.749 1.00 58.89 195 ASN B CA 1
ATOM 7098 C C . ASN B 2 205 ? -24.978 31.075 -23.486 1.00 56.59 195 ASN B C 1
ATOM 7099 O O . ASN B 2 205 ? -25.848 31.943 -23.542 1.00 67.10 195 ASN B O 1
ATOM 7110 N N . GLN B 2 206 ? -25.107 29.884 -24.062 1.00 52.65 196 GLN B N 1
ATOM 7111 C CA . GLN B 2 206 ? -26.347 29.463 -24.710 1.00 57.97 196 GLN B CA 1
ATOM 7112 C C . GLN B 2 206 ? -26.961 28.279 -23.964 1.00 51.71 196 GLN B C 1
ATOM 7113 O O . GLN B 2 206 ? -27.919 27.657 -24.426 1.00 44.22 196 GLN B O 1
ATOM 7127 N N . LEU B 2 207 ? -26.376 27.968 -22.812 1.00 56.20 197 LEU B N 1
ATOM 7128 C CA . LEU B 2 207 ? -26.884 26.932 -21.933 1.00 35.46 197 LEU B CA 1
ATOM 7129 C C . LEU B 2 207 ? -27.469 27.539 -20.680 1.00 30.81 197 LEU B C 1
ATOM 7130 O O . LEU B 2 207 ? -26.827 28.352 -20.028 1.00 42.44 197 LEU B O 1
ATOM 7146 N N . PRO B 2 208 ? -28.673 27.114 -20.306 1.00 33.45 198 PRO B N 1
ATOM 7147 C CA . PRO B 2 208 ? -29.290 27.619 -19.075 1.00 45.32 198 PRO B CA 1
ATOM 7148 C C . PRO B 2 208 ? -28.587 27.140 -17.800 1.00 37.61 198 PRO B C 1
ATOM 7149 O O . PRO B 2 208 ? -27.891 26.128 -17.832 1.00 35.83 198 PRO B O 1
ATOM 7160 N N . PRO B 2 209 ? -28.777 27.861 -16.686 1.00 33.27 199 PRO B N 1
ATOM 7161 C CA . PRO B 2 209 ? -28.135 27.550 -15.407 1.00 38.58 199 PRO B CA 1
ATOM 7162 C C . PRO B 2 209 ? -28.271 26.098 -14.952 1.00 42.08 199 PRO B C 1
ATOM 7163 O O . PRO B 2 209 ? -27.353 25.585 -14.315 1.00 48.08 199 PRO B O 1
ATOM 7174 N N . LEU B 2 210 ? -29.379 25.440 -15.270 1.00 39.82 200 LEU B N 1
ATOM 7175 C CA . LEU B 2 210 ? -29.582 24.075 -14.797 1.00 39.66 200 LEU B CA 1
ATOM 7176 C C . LEU B 2 210 ? -28.780 23.044 -15.611 1.00 48.68 200 LEU B C 1
ATOM 7177 O O . LEU B 2 210 ? -28.600 21.900 -15.181 1.00 42.32 200 LEU B O 1
ATOM 7193 N N . ILE B 2 211 ? -28.241 23.473 -16.747 1.00 38.86 201 ILE B N 1
ATOM 7194 C CA . ILE B 2 211 ? -27.411 22.609 -17.574 1.00 35.80 201 ILE B CA 1
ATOM 7195 C C . ILE B 2 211 ? -25.949 22.998 -17.444 1.00 45.14 201 ILE B C 1
ATOM 7196 O O . ILE B 2 211 ? -25.082 22.150 -17.237 1.00 40.52 201 ILE B O 1
ATOM 7212 N N . GLN B 2 212 ? -25.687 24.293 -17.536 1.00 39.03 202 GLN B N 1
ATOM 7213 C CA . GLN B 2 212 ? -24.332 24.802 -17.457 1.00 27.39 202 GLN B CA 1
ATOM 7214 C C . GLN B 2 212 ? -23.758 24.571 -16.074 1.00 27.26 202 GLN B C 1
ATOM 7215 O O . GLN B 2 212 ? -22.571 24.292 -15.941 1.00 40.98 202 GLN B O 1
ATOM 7229 N N . SER B 2 213 ? -24.609 24.636 -15.054 1.00 24.53 203 SER B N 1
ATOM 7230 C CA . SER B 2 213 ? -24.148 24.565 -13.669 1.00 31.61 203 SER B CA 1
ATOM 7231 C C . SER B 2 213 ? -24.840 23.477 -12.884 1.00 34.25 203 SER B C 1
ATOM 7232 O O . SER B 2 213 ? -24.179 22.594 -12.350 1.00 35.63 203 SER B O 1
ATOM 7240 N N . GLY B 2 214 ? -26.163 23.554 -12.788 1.00 35.38 204 GLY B N 1
ATOM 7241 C CA . GLY B 2 214 ? -26.902 22.595 -11.992 1.00 37.95 204 GLY B CA 1
ATOM 7242 C C . GLY B 2 214 ? -28.167 23.143 -11.366 1.00 39.93 204 GLY B C 1
ATOM 7243 O O . GLY B 2 214 ? -28.598 24.249 -11.683 1.00 46.11 204 GLY B O 1
ATOM 7247 N N . PHE B 2 215 ? -28.744 22.355 -10.461 1.00 34.08 205 PHE B N 1
ATOM 7248 C CA . PHE B 2 215 ? -30.067 22.611 -9.908 1.00 26.54 205 PHE B CA 1
ATOM 7249 C C . PHE B 2 215 ? -30.090 22.902 -8.406 1.00 30.47 205 PHE B C 1
ATOM 7250 O O . PHE B 2 215 ? -29.485 22.179 -7.628 1.00 28.62 205 PHE B O 1
ATOM 7267 N N . ASN B 2 216 ? -30.819 23.940 -7.996 1.00 48.88 206 ASN B N 1
ATOM 7268 C CA . ASN B 2 216 ? -30.940 24.267 -6.576 1.00 42.23 206 ASN B CA 1
ATOM 7269 C C . ASN B 2 216 ? -32.328 23.977 -6.006 1.00 35.69 206 ASN B C 1
ATOM 7270 O O . ASN B 2 216 ? -33.148 24.877 -5.903 1.00 52.44 206 ASN B O 1
ATOM 7281 N N . PRO B 2 217 ? -32.574 22.720 -5.595 1.00 35.87 207 PRO B N 1
ATOM 7282 C CA . PRO B 2 217 ? -33.901 22.279 -5.155 1.00 23.59 207 PRO B CA 1
ATOM 7283 C C . PRO B 2 217 ? -34.421 23.005 -3.937 1.00 30.75 207 PRO B C 1
ATOM 7284 O O . PRO B 2 217 ? -33.685 23.251 -2.990 1.00 35.60 207 PRO B O 1
ATOM 7295 N N . SER B 2 218 ? -35.716 23.281 -3.954 1.00 32.33 208 SER B N 1
ATOM 7296 C CA . SER B 2 218 ? -36.409 23.854 -2.819 1.00 25.87 208 SER B CA 1
ATOM 7297 C C . SER B 2 218 ? -37.742 23.188 -2.772 1.00 34.41 208 SER B C 1
ATOM 7298 O O . SER B 2 218 ? -38.571 23.409 -3.654 1.00 30.14 208 SER B O 1
ATOM 7306 N N . PHE B 2 219 ? -37.894 22.289 -1.805 1.00 27.64 209 PHE B N 1
ATOM 7307 C CA . PHE B 2 219 ? -39.111 21.505 -1.683 1.00 22.34 209 PHE B CA 1
ATOM 7308 C C . PHE B 2 219 ? -39.509 21.409 -0.227 1.00 36.62 209 PHE B C 1
ATOM 7309 O O . PHE B 2 219 ? -38.637 21.413 0.641 1.00 31.43 209 PHE B O 1
ATOM 7326 N N . ILE B 2 220 ? -40.813 21.359 0.062 1.00 23.47 210 ILE B N 1
ATOM 7327 C CA . ILE B 2 220 ? -41.221 21.240 1.461 1.00 24.71 210 ILE B CA 1
ATOM 7328 C C . ILE B 2 220 ? -42.271 20.169 1.670 1.00 35.76 210 ILE B C 1
ATOM 7329 O O . ILE B 2 220 ? -43.115 19.893 0.802 1.00 29.89 210 ILE B O 1
ATOM 7345 N N . THR B 2 221 ? -42.151 19.516 2.820 1.00 32.94 211 THR B N 1
ATOM 7346 C CA . THR B 2 221 ? -43.126 18.524 3.213 1.00 28.12 211 THR B CA 1
ATOM 7347 C C . THR B 2 221 ? -43.448 18.673 4.691 1.00 39.83 211 THR B C 1
ATOM 7348 O O . THR B 2 221 ? -42.539 18.795 5.520 1.00 30.36 211 THR B O 1
ATOM 7359 N N . THR B 2 222 ? -44.743 18.685 5.009 1.00 38.64 212 THR B N 1
ATOM 7360 C CA . THR B 2 222 ? -45.195 18.641 6.391 1.00 36.52 212 THR B CA 1
ATOM 7361 C C . THR B 2 222 ? -45.804 17.269 6.691 1.00 37.84 212 THR B C 1
ATOM 7362 O O . THR B 2 222 ? -46.598 16.728 5.901 1.00 34.59 212 THR B O 1
ATOM 7373 N N . LEU B 2 223 ? -45.375 16.723 7.829 1.00 36.48 213 LEU B N 1
ATOM 7374 C CA . LEU B 2 223 ? -45.657 15.354 8.235 1.00 32.16 213 LEU B CA 1
ATOM 7375 C C . LEU B 2 223 ? -46.134 15.284 9.664 1.00 38.95 213 LEU B C 1
ATOM 7376 O O . LEU B 2 223 ? -45.645 16.019 10.535 1.00 33.30 213 LEU B O 1
ATOM 7392 N N . SER B 2 224 ? -47.067 14.369 9.906 1.00 31.97 214 SER B N 1
ATOM 7393 C CA . SER B 2 224 ? -47.618 14.185 11.234 1.00 31.93 214 SER B CA 1
ATOM 7394 C C . SER B 2 224 ? -47.090 12.894 11.817 1.00 46.79 214 SER B C 1
ATOM 7395 O O . SER B 2 224 ? -46.559 12.039 11.097 1.00 43.71 214 SER B O 1
ATOM 7403 N N . HIS B 2 225 ? -47.240 12.760 13.129 1.00 38.86 215 HIS B N 1
ATOM 7404 C CA . HIS B 2 225 ? -46.812 11.560 13.818 1.00 34.42 215 HIS B CA 1
ATOM 7405 C C . HIS B 2 225 ? -47.777 11.220 14.949 1.00 38.55 215 HIS B C 1
ATOM 7406 O O . HIS B 2 225 ? -48.074 12.059 15.813 1.00 37.13 215 HIS B O 1
ATOM 7421 N N . GLU B 2 226 ? -48.275 9.984 14.917 1.00 41.60 216 GLU B N 1
ATOM 7422 C CA . GLU B 2 226 ? -49.177 9.479 15.948 1.00 46.45 216 GLU B CA 1
ATOM 7423 C C . GLU B 2 226 ? -48.455 9.335 17.281 1.00 42.71 216 GLU B C 1
ATOM 7424 O O . GLU B 2 226 ? -47.340 8.825 17.341 1.00 47.80 216 GLU B O 1
ATOM 7436 N N . ARG B 2 227 ? -49.106 9.771 18.350 1.00 41.93 217 ARG B N 1
ATOM 7437 C CA . ARG B 2 227 ? -48.489 9.782 19.666 1.00 44.78 217 ARG B CA 1
ATOM 7438 C C . ARG B 2 227 ? -48.756 8.497 20.446 1.00 61.94 217 ARG B C 1
ATOM 7439 O O . ARG B 2 227 ? -49.829 7.902 20.338 1.00 57.59 217 ARG B O 1
ATOM 7460 N N . GLY B 2 228 ? -47.763 8.066 21.221 1.00 74.56 218 GLY B N 1
ATOM 7461 C CA . GLY B 2 228 ? -47.898 6.891 22.065 1.00 60.64 218 GLY B CA 1
ATOM 7462 C C . GLY B 2 228 ? -47.834 5.573 21.316 1.00 68.17 218 GLY B C 1
ATOM 7463 O O . GLY B 2 228 ? -48.277 4.548 21.836 1.00 64.58 218 GLY B O 1
ATOM 7467 N N . LYS B 2 229 ? -47.279 5.591 20.106 1.00 68.29 219 LYS B N 1
ATOM 7468 C CA . LYS B 2 229 ? -47.159 4.376 19.303 1.00 63.59 219 LYS B CA 1
ATOM 7469 C C . LYS B 2 229 ? -45.736 4.177 18.780 1.00 64.30 219 LYS B C 1
ATOM 7470 O O . LYS B 2 229 ? -45.513 3.393 17.857 1.00 65.70 219 LYS B O 1
ATOM 7489 N N . GLY B 2 230 ? -44.770 4.852 19.392 1.00 66.59 220 GLY B N 1
ATOM 7490 C CA . GLY B 2 230 ? -43.388 4.755 18.958 1.00 55.84 220 GLY B CA 1
ATOM 7491 C C . GLY B 2 230 ? -42.759 6.119 18.811 1.00 59.73 220 GLY B C 1
ATOM 7492 O O . GLY B 2 230 ? -43.441 7.090 18.481 1.00 63.60 220 GLY B O 1
ATOM 7496 N N . ASP B 2 231 ? -41.452 6.182 19.048 1.00 58.44 221 ASP B N 1
ATOM 7497 C CA . ASP B 2 231 ? -40.726 7.446 19.060 1.00 53.38 221 ASP B CA 1
ATOM 7498 C C . ASP B 2 231 ? -39.860 7.697 17.832 1.00 50.72 221 ASP B C 1
ATOM 7499 O O . ASP B 2 231 ? -39.502 8.842 17.576 1.00 56.06 221 ASP B O 1
ATOM 7508 N N . LYS B 2 232 ? -39.485 6.648 17.101 1.00 46.02 222 LYS B N 1
ATOM 7509 C CA . LYS B 2 232 ? -38.516 6.810 16.015 1.00 36.78 222 LYS B CA 1
ATOM 7510 C C . LYS B 2 232 ? -39.107 6.541 14.641 1.00 34.24 222 LYS B C 1
ATOM 7511 O O . LYS B 2 232 ? -39.927 5.642 14.478 1.00 58.02 222 LYS B O 1
ATOM 7530 N N . SER B 2 233 ? -38.683 7.327 13.653 1.00 39.67 223 SER B N 1
ATOM 7531 C CA . SER B 2 233 ? -39.080 7.096 12.258 1.00 47.60 223 SER B CA 1
ATOM 7532 C C . SER B 2 233 ? -37.923 7.328 11.311 1.00 39.12 223 SER B C 1
ATOM 7533 O O . SER B 2 233 ? -37.016 8.086 11.605 1.00 31.85 223 SER B O 1
ATOM 7541 N N . GLU B 2 234 ? -38.032 6.775 10.115 1.00 42.35 224 GLU B N 1
ATOM 7542 C CA . GLU B 2 234 ? -36.939 6.819 9.170 1.00 27.76 224 GLU B CA 1
ATOM 7543 C C . GLU B 2 234 ? -37.405 7.404 7.848 1.00 40.80 224 GLU B C 1
ATOM 7544 O O . GLU B 2 234 ? -38.423 6.985 7.295 1.00 52.84 224 GLU B O 1
ATOM 7556 N N . PHE B 2 235 ? -36.652 8.382 7.353 1.00 42.42 225 PHE B N 1
ATOM 7557 C CA . PHE B 2 235 ? -36.979 9.057 6.107 1.00 38.61 225 PHE B CA 1
ATOM 7558 C C . PHE B 2 235 ? -35.920 8.804 5.066 1.00 32.80 225 PHE B C 1
ATOM 7559 O O . PHE B 2 235 ? -34.721 8.907 5.340 1.00 47.02 225 PHE B O 1
ATOM 7576 N N . GLU B 2 236 ? -36.385 8.470 3.872 1.00 19.99 226 GLU B N 1
ATOM 7577 C CA . GLU B 2 236 ? -35.513 8.259 2.734 1.00 39.99 226 GLU B CA 1
ATOM 7578 C C . GLU B 2 236 ? -35.650 9.435 1.779 1.00 45.21 226 GLU B C 1
ATOM 7579 O O . GLU B 2 236 ? -36.650 9.559 1.068 1.00 47.87 226 GLU B O 1
ATOM 7591 N N . ILE B 2 237 ? -34.628 10.282 1.747 1.00 30.34 227 ILE B N 1
ATOM 7592 C CA . ILE B 2 237 ? -34.625 11.412 0.828 1.00 32.19 227 ILE B CA 1
ATOM 7593 C C . ILE B 2 237 ? -33.738 11.065 -0.349 1.00 28.18 227 ILE B C 1
ATOM 7594 O O . ILE B 2 237 ? -32.641 10.547 -0.166 1.00 40.81 227 ILE B O 1
ATOM 7610 N N . THR B 2 238 ? -34.239 11.313 -1.555 1.00 25.59 228 THR B N 1
ATOM 7611 C CA . THR B 2 238 ? -33.511 10.979 -2.773 1.00 26.51 228 THR B CA 1
ATOM 7612 C C . THR B 2 238 ? -33.323 12.151 -3.729 1.00 40.95 228 THR B C 1
ATOM 7613 O O . THR B 2 238 ? -34.311 12.770 -4.157 1.00 34.88 228 THR B O 1
ATOM 7624 N N . TYR B 2 239 ? -32.063 12.415 -4.101 1.00 39.49 229 TYR B N 1
ATOM 7625 C CA . TYR B 2 239 ? -31.755 13.423 -5.129 1.00 30.99 229 TYR B CA 1
ATOM 7626 C C . TYR B 2 239 ? -31.080 12.725 -6.296 1.00 34.03 229 TYR B C 1
ATOM 7627 O O . TYR B 2 239 ? -30.408 11.734 -6.093 1.00 40.34 229 TYR B O 1
ATOM 7645 N N . GLY B 2 240 ? -31.222 13.237 -7.514 1.00 30.95 230 GLY B N 1
ATOM 7646 C CA . GLY B 2 240 ? -30.537 12.614 -8.632 1.00 22.93 230 GLY B CA 1
ATOM 7647 C C . GLY B 2 240 ? -30.807 13.236 -9.982 1.00 33.67 230 GLY B C 1
ATOM 7648 O O . GLY B 2 240 ? -31.346 14.336 -10.075 1.00 32.28 230 GLY B O 1
ATOM 7652 N N . ARG B 2 241 ? -30.418 12.519 -11.034 1.00 37.66 231 ARG B N 1
ATOM 7653 C CA . ARG B 2 241 ? -30.553 13.007 -12.404 1.00 40.52 231 ARG B CA 1
ATOM 7654 C C . ARG B 2 241 ? -31.006 11.914 -13.355 1.00 40.66 231 ARG B C 1
ATOM 7655 O O . ARG B 2 241 ? -30.745 10.735 -13.129 1.00 51.47 231 ARG B O 1
ATOM 7676 N N . ASN B 2 242 ? -31.685 12.324 -14.418 1.00 27.37 232 ASN B N 1
ATOM 7677 C CA . ASN B 2 242 ? -31.820 11.518 -15.621 1.00 24.66 232 ASN B CA 1
ATOM 7678 C C . ASN B 2 242 ? -31.085 12.279 -16.706 1.00 35.41 232 ASN B C 1
ATOM 7679 O O . ASN B 2 242 ? -31.416 13.427 -17.007 1.00 43.04 232 ASN B O 1
ATOM 7690 N N . MET B 2 243 ? -30.035 11.668 -17.229 1.00 39.08 233 MET B N 1
ATOM 7691 C CA . MET B 2 243 ? -29.204 12.289 -18.243 1.00 32.78 233 MET B CA 1
ATOM 7692 C C . MET B 2 243 ? -29.682 11.869 -19.625 1.00 39.93 233 MET B C 1
ATOM 7693 O O . MET B 2 243 ? -29.983 10.696 -19.851 1.00 50.59 233 MET B O 1
ATOM 7707 N N . ASP B 2 244 ? -29.762 12.831 -20.537 1.00 29.46 234 ASP B N 1
ATOM 7708 C CA . ASP B 2 244 ? -29.922 12.542 -21.954 1.00 28.99 234 ASP B CA 1
ATOM 7709 C C . ASP B 2 244 ? -28.568 12.645 -22.608 1.00 43.84 234 ASP B C 1
ATOM 7710 O O . ASP B 2 244 ? -27.624 13.201 -22.022 1.00 51.52 234 ASP B O 1
ATOM 7719 N N . ALA B 2 245 ? -28.468 12.084 -23.807 1.00 44.73 235 ALA B N 1
ATOM 7720 C CA . ALA B 2 245 ? -27.230 12.149 -24.560 1.00 44.74 235 ALA B CA 1
ATOM 7721 C C . ALA B 2 245 ? -27.491 12.659 -25.964 1.00 46.52 235 ALA B C 1
ATOM 7722 O O . ALA B 2 245 ? -28.387 12.175 -26.650 1.00 56.62 235 ALA B O 1
ATOM 7729 N N . THR B 2 246 ? -26.719 13.657 -26.377 1.00 51.31 236 THR B N 1
ATOM 7730 C CA . THR B 2 246 ? -26.791 14.168 -27.741 1.00 61.96 236 THR B CA 1
ATOM 7731 C C . THR B 2 246 ? -25.474 13.857 -28.448 1.00 65.60 236 THR B C 1
ATOM 7732 O O . THR B 2 246 ? -24.400 14.228 -27.978 1.00 64.66 236 THR B O 1
ATOM 7743 N N . TYR B 2 247 ? -25.578 13.153 -29.570 1.00 69.22 237 TYR B N 1
ATOM 7744 C CA . TYR B 2 247 ? -24.425 12.735 -30.351 1.00 51.37 237 TYR B CA 1
ATOM 7745 C C . TYR B 2 247 ? -24.348 13.559 -31.619 1.00 54.09 237 TYR B C 1
ATOM 7746 O O . TYR B 2 247 ? -25.371 13.835 -32.249 1.00 59.00 237 TYR B O 1
ATOM 7764 N N . ALA B 2 248 ? -23.135 13.955 -31.986 1.00 49.94 238 ALA B N 1
ATOM 7765 C CA . ALA B 2 248 ? -22.914 14.689 -33.224 1.00 67.32 238 ALA B CA 1
ATOM 7766 C C . ALA B 2 248 ? -21.591 14.286 -33.869 1.00 84.86 238 ALA B C 1
ATOM 7767 O O . ALA B 2 248 ? -20.599 14.040 -33.178 1.00 87.58 238 ALA B O 1
ATOM 7774 N N . TYR B 2 249 ? -21.589 14.202 -35.194 1.00 87.76 239 TYR B N 1
ATOM 7775 C CA . TYR B 2 249 ? -20.347 13.975 -35.932 1.00 85.44 239 TYR B CA 1
ATOM 7776 C C . TYR B 2 249 ? -20.461 14.469 -37.365 1.00 83.00 239 TYR B C 1
ATOM 7777 O O . TYR B 2 249 ? -21.565 14.620 -37.903 1.00 81.49 239 TYR B O 1
ATOM 7795 N N . VAL B 2 250 ? -19.306 14.701 -37.980 1.00 80.84 240 VAL B N 1
ATOM 7796 C CA . VAL B 2 250 ? -19.250 15.291 -39.309 1.00 94.10 240 VAL B CA 1
ATOM 7797 C C . VAL B 2 250 ? -19.024 14.213 -40.359 1.00 97.01 240 VAL B C 1
ATOM 7798 O O . VAL B 2 250 ? -18.122 13.386 -40.230 1.00 84.47 240 VAL B O 1
ATOM 7811 N N . THR B 2 251 ? -19.878 14.204 -41.376 1.00 104.15 241 THR B N 1
ATOM 7812 C CA . THR B 2 251 ? -19.685 13.333 -42.527 1.00 112.16 241 THR B CA 1
ATOM 7813 C C . THR B 2 251 ? -20.223 13.993 -43.793 1.00 126.38 241 THR B C 1
ATOM 7814 O O . THR B 2 251 ? -21.309 14.571 -43.785 1.00 124.36 241 THR B O 1
ATOM 7825 N N . ARG B 2 252 ? -19.458 13.906 -44.877 1.00 124.25 242 ARG B N 1
ATOM 7826 C CA . ARG B 2 252 ? -19.918 14.383 -46.174 1.00 130.00 242 ARG B CA 1
ATOM 7827 C C . ARG B 2 252 ? -20.239 15.876 -46.146 1.00 142.73 242 ARG B C 1
ATOM 7828 O O . ARG B 2 252 ? -21.177 16.321 -46.809 1.00 153.20 242 ARG B O 1
ATOM 7849 N N . HIS B 2 253 ? -19.468 16.642 -45.377 1.00 135.15 243 HIS B N 1
ATOM 7850 C CA . HIS B 2 253 ? -19.698 18.081 -45.225 1.00 146.14 243 HIS B CA 1
ATOM 7851 C C . HIS B 2 253 ? -21.136 18.393 -44.767 1.00 148.59 243 HIS B C 1
ATOM 7852 O O . HIS B 2 253 ? -21.603 19.528 -44.885 1.00 138.57 243 HIS B O 1
ATOM 7867 N N . ARG B 2 254 ? -21.815 17.382 -44.224 1.00 143.40 244 ARG B N 1
ATOM 7868 C CA . ARG B 2 254 ? -23.125 17.545 -43.595 1.00 129.27 244 ARG B CA 1
ATOM 7869 C C . ARG B 2 254 ? -23.011 17.061 -42.156 1.00 115.52 244 ARG B C 1
ATOM 7870 O O . ARG B 2 254 ? -22.278 16.112 -41.876 1.00 109.13 244 ARG B O 1
ATOM 7891 N N . LEU B 2 255 ? -23.727 17.702 -41.239 1.00 99.06 245 LEU B N 1
ATOM 7892 C CA . LEU B 2 255 ? -23.598 17.342 -39.834 1.00 87.52 245 LEU B CA 1
ATOM 7893 C C . LEU B 2 255 ? -24.655 16.319 -39.445 1.00 82.24 245 LEU B C 1
ATOM 7894 O O . LEU B 2 255 ? -25.851 16.512 -39.673 1.00 72.03 245 LEU B O 1
ATOM 7910 N N . ALA B 2 256 ? -24.190 15.222 -38.859 1.00 81.37 246 ALA B N 1
ATOM 7911 C CA . ALA B 2 256 ? -25.073 14.167 -38.398 1.00 87.71 246 ALA B CA 1
ATOM 7912 C C . ALA B 2 256 ? -25.277 14.338 -36.904 1.00 90.92 246 ALA B C 1
ATOM 7913 O O . ALA B 2 256 ? -24.300 14.359 -36.137 1.00 84.09 246 ALA B O 1
ATOM 7920 N N . VAL B 2 257 ? -26.538 14.499 -36.506 1.00 72.74 247 VAL B N 1
ATOM 7921 C CA . VAL B 2 257 ? -26.886 14.636 -35.096 1.00 79.13 247 VAL B CA 1
ATOM 7922 C C . VAL B 2 257 ? -27.951 13.629 -34.706 1.00 63.78 247 VAL B C 1
ATOM 7923 O O . VAL B 2 257 ? -28.937 13.437 -35.417 1.00 69.90 247 VAL B O 1
ATOM 7936 N N . ASP B 2 258 ? -27.742 12.994 -33.560 1.00 59.59 248 ASP B N 1
ATOM 7937 C CA . ASP B 2 258 ? -28.688 12.018 -33.052 1.00 71.80 248 ASP B CA 1
ATOM 7938 C C . ASP B 2 258 ? -28.834 12.192 -31.546 1.00 74.05 248 ASP B C 1
ATOM 7939 O O . ASP B 2 258 ? -27.992 12.807 -30.900 1.00 67.32 248 ASP B O 1
ATOM 7948 N N . ARG B 2 259 ? -29.914 11.648 -30.997 1.00 72.67 249 ARG B N 1
ATOM 7949 C CA . ARG B 2 259 ? -30.287 11.900 -29.613 1.00 59.29 249 ARG B CA 1
ATOM 7950 C C . ARG B 2 259 ? -30.761 10.632 -28.920 1.00 43.15 249 ARG B C 1
ATOM 7951 O O . ARG B 2 259 ? -31.655 9.955 -29.416 1.00 59.07 249 ARG B O 1
ATOM 7972 N N . LYS B 2 260 ? -30.171 10.327 -27.769 1.00 40.76 250 LYS B N 1
ATOM 7973 C CA . LYS B 2 260 ? -30.640 9.223 -26.940 1.00 49.47 250 LYS B CA 1
ATOM 7974 C C . LYS B 2 260 ? -31.288 9.776 -25.684 1.00 61.89 250 LYS B C 1
ATOM 7975 O O . LYS B 2 260 ? -30.610 10.359 -24.817 1.00 60.01 250 LYS B O 1
ATOM 7994 N N . HIS B 2 261 ? -32.604 9.584 -25.604 1.00 57.68 251 HIS B N 1
ATOM 7995 C CA . HIS B 2 261 ? -33.395 10.000 -24.459 1.00 42.75 251 HIS B CA 1
ATOM 7996 C C . HIS B 2 261 ? -33.358 8.934 -23.359 1.00 53.41 251 HIS B C 1
ATOM 7997 O O . HIS B 2 261 ? -33.458 7.743 -23.635 1.00 64.39 251 HIS B O 1
ATOM 8012 N N . ASP B 2 262 ? -33.217 9.383 -22.114 1.00 58.36 252 ASP B N 1
ATOM 8013 C CA . ASP B 2 262 ? -33.046 8.510 -20.951 1.00 50.21 252 ASP B CA 1
ATOM 8014 C C . ASP B 2 262 ? -31.826 7.601 -21.128 1.00 68.44 252 ASP B C 1
ATOM 8015 O O . ASP B 2 262 ? -31.883 6.396 -20.860 1.00 67.55 252 ASP B O 1
ATOM 8024 N N . ALA B 2 263 ? -30.717 8.202 -21.561 1.00 66.10 253 ALA B N 1
ATOM 8025 C CA . ALA B 2 263 ? -29.456 7.486 -21.730 1.00 60.77 253 ALA B CA 1
ATOM 8026 C C . ALA B 2 263 ? -28.978 6.896 -20.410 1.00 62.07 253 ALA B C 1
ATOM 8027 O O . ALA B 2 263 ? -28.598 5.726 -20.344 1.00 65.08 253 ALA B O 1
ATOM 8034 N N . PHE B 2 264 ? -29.027 7.703 -19.356 1.00 47.00 254 PHE B N 1
ATOM 8035 C CA . PHE B 2 264 ? -28.649 7.244 -18.028 1.00 53.97 254 PHE B CA 1
ATOM 8036 C C . PHE B 2 264 ? -29.683 7.715 -17.029 1.00 46.90 254 PHE B C 1
ATOM 8037 O O . PHE B 2 264 ? -29.565 8.795 -16.462 1.00 52.82 254 PHE B O 1
ATOM 8054 N N . LYS B 2 265 ? -30.674 6.873 -16.780 1.00 43.98 255 LYS B N 1
ATOM 8055 C CA . LYS B 2 265 ? -31.770 7.230 -15.898 1.00 39.83 255 LYS B CA 1
ATOM 8056 C C . LYS B 2 265 ? -31.348 7.042 -14.453 1.00 36.59 255 LYS B C 1
ATOM 8057 O O . LYS B 2 265 ? -30.385 6.344 -14.163 1.00 32.79 255 LYS B O 1
ATOM 8076 N N . ASN B 2 266 ? -32.050 7.726 -13.563 1.00 50.23 256 ASN B N 1
ATOM 8077 C CA . ASN B 2 266 ? -31.943 7.504 -12.127 1.00 45.47 256 ASN B CA 1
ATOM 8078 C C . ASN B 2 266 ? -30.523 7.414 -11.578 1.00 37.44 256 ASN B C 1
ATOM 8079 O O . ASN B 2 266 ? -30.191 6.505 -10.817 1.00 40.89 256 ASN B O 1
ATOM 8090 N N . ARG B 2 267 ? -29.696 8.374 -11.970 1.00 33.46 257 ARG B N 1
ATOM 8091 C CA . ARG B 2 267 ? -28.415 8.594 -11.324 1.00 36.96 257 ARG B CA 1
ATOM 8092 C C . ARG B 2 267 ? -28.660 9.292 -9.982 1.00 36.60 257 ARG B C 1
ATOM 8093 O O . ARG B 2 267 ? -28.483 10.504 -9.875 1.00 53.37 257 ARG B O 1
ATOM 8114 N N . ASN B 2 268 ? -29.115 8.546 -8.979 1.00 20.22 258 ASN B N 1
ATOM 8115 C CA . ASN B 2 268 ? -29.590 9.158 -7.743 1.00 23.03 258 ASN B CA 1
ATOM 8116 C C . ASN B 2 268 ? -28.818 8.739 -6.503 1.00 29.03 258 ASN B C 1
ATOM 8117 O O . ASN B 2 268 ? -28.279 7.637 -6.421 1.00 62.66 258 ASN B O 1
ATOM 8128 N N . VAL B 2 269 ? -28.804 9.629 -5.524 1.00 26.73 259 VAL B N 1
ATOM 8129 C CA . VAL B 2 269 ? -28.254 9.351 -4.212 1.00 33.12 259 VAL B CA 1
ATOM 8130 C C . VAL B 2 269 ? -29.389 9.367 -3.224 1.00 33.05 259 VAL B C 1
ATOM 8131 O O . VAL B 2 269 ? -30.221 10.288 -3.215 1.00 40.96 259 VAL B O 1
ATOM 8144 N N . THR B 2 270 ? -29.418 8.319 -2.409 1.00 46.59 260 THR B N 1
ATOM 8145 C CA . THR B 2 270 ? -30.453 8.144 -1.410 1.00 36.08 260 THR B CA 1
ATOM 8146 C C . THR B 2 270 ? -29.830 8.214 -0.033 1.00 35.94 260 THR B C 1
ATOM 8147 O O . THR B 2 270 ? -28.846 7.527 0.245 1.00 49.11 260 THR B O 1
ATOM 8158 N N . VAL B 2 271 ? -30.418 9.040 0.824 1.00 38.17 261 VAL B N 1
ATOM 8159 C CA . VAL B 2 271 ? -29.936 9.222 2.186 1.00 37.36 261 VAL B CA 1
ATOM 8160 C C . VAL B 2 271 ? -31.042 8.896 3.177 1.00 35.58 261 VAL B C 1
ATOM 8161 O O . VAL B 2 271 ? -32.195 9.340 3.038 1.00 39.75 261 VAL B O 1
ATOM 8174 N N . LYS B 2 272 ? -30.667 8.111 4.175 1.00 32.26 262 LYS B N 1
ATOM 8175 C CA . LYS B 2 272 ? -31.577 7.715 5.226 1.00 44.64 262 LYS B CA 1
ATOM 8176 C C . LYS B 2 272 ? -31.295 8.518 6.472 1.00 30.46 262 LYS B C 1
ATOM 8177 O O . LYS B 2 272 ? -30.157 8.511 6.977 1.00 46.76 262 LYS B O 1
ATOM 8196 N N . TYR B 2 273 ? -32.340 9.208 6.927 1.00 22.51 263 TYR B N 1
ATOM 8197 C CA . TYR B 2 273 ? -32.342 9.976 8.174 1.00 46.17 263 TYR B CA 1
ATOM 8198 C C . TYR B 2 273 ? -33.249 9.290 9.185 1.00 41.47 263 TYR B C 1
ATOM 8199 O O . TYR B 2 273 ? -34.337 8.849 8.838 1.00 43.26 263 TYR B O 1
ATOM 8217 N N . GLU B 2 274 ? -32.807 9.223 10.434 1.00 39.25 264 GLU B N 1
ATOM 8218 C CA . GLU B 2 274 ? -33.640 8.727 11.525 1.00 33.97 264 GLU B CA 1
ATOM 8219 C C . GLU B 2 274 ? -34.098 9.899 12.383 1.00 43.33 264 GLU B C 1
ATOM 8220 O O . GLU B 2 274 ? -33.309 10.790 12.705 1.00 44.90 264 GLU B O 1
ATOM 8232 N N . VAL B 2 275 ? -35.378 9.881 12.754 1.00 44.39 265 VAL B N 1
ATOM 8233 C CA . VAL B 2 275 ? -36.016 10.965 13.500 1.00 43.40 265 VAL B CA 1
ATOM 8234 C C . VAL B 2 275 ? -36.551 10.465 14.820 1.00 36.95 265 VAL B C 1
ATOM 8235 O O . VAL B 2 275 ? -37.280 9.484 14.854 1.00 44.03 265 VAL B O 1
ATOM 8248 N N . ASN B 2 276 ? -36.187 11.149 15.898 1.00 35.63 266 ASN B N 1
ATOM 8249 C CA . ASN B 2 276 ? -36.738 10.879 17.216 1.00 43.51 266 ASN B CA 1
ATOM 8250 C C . ASN B 2 276 ? -37.700 11.993 17.610 1.00 53.51 266 ASN B C 1
ATOM 8251 O O . ASN B 2 276 ? -37.269 13.105 17.932 1.00 45.35 266 ASN B O 1
ATOM 8262 N N . TRP B 2 277 ? -38.997 11.677 17.601 1.00 42.40 267 TRP B N 1
ATOM 8263 C CA . TRP B 2 277 ? -40.045 12.664 17.838 1.00 37.01 267 TRP B CA 1
ATOM 8264 C C . TRP B 2 277 ? -40.168 13.098 19.286 1.00 48.72 267 TRP B C 1
ATOM 8265 O O . TRP B 2 277 ? -40.853 14.083 19.577 1.00 49.40 267 TRP B O 1
ATOM 8286 N N . LYS B 2 278 ? -39.487 12.395 20.187 1.00 44.30 268 LYS B N 1
ATOM 8287 C CA . LYS B 2 278 ? -39.565 12.719 21.610 1.00 51.08 268 LYS B CA 1
ATOM 8288 C C . LYS B 2 278 ? -38.390 13.573 22.064 1.00 57.56 268 LYS B C 1
ATOM 8289 O O . LYS B 2 278 ? -38.576 14.545 22.799 1.00 55.30 268 LYS B O 1
ATOM 8308 N N . THR B 2 279 ? -37.184 13.194 21.643 1.00 58.13 269 THR B N 1
ATOM 8309 C CA . THR B 2 279 ? -35.966 13.880 22.069 1.00 54.58 269 THR B CA 1
ATOM 8310 C C . THR B 2 279 ? -35.571 14.984 21.096 1.00 55.56 269 THR B C 1
ATOM 8311 O O . THR B 2 279 ? -34.656 15.763 21.372 1.00 56.18 269 THR B O 1
ATOM 8322 N N . HIS B 2 280 ? -36.282 15.048 19.970 1.00 57.09 270 HIS B N 1
ATOM 8323 C CA . HIS B 2 280 ? -36.041 16.044 18.925 1.00 59.10 270 HIS B CA 1
ATOM 8324 C C . HIS B 2 280 ? -34.655 15.869 18.312 1.00 58.15 270 HIS B C 1
ATOM 8325 O O . HIS B 2 280 ? -33.965 16.838 18.001 1.00 61.98 270 HIS B O 1
ATOM 8340 N N . GLU B 2 281 ? -34.266 14.618 18.132 1.00 51.61 271 GLU B N 1
ATOM 8341 C CA . GLU B 2 281 ? -32.932 14.275 17.688 1.00 46.68 271 GLU B CA 1
ATOM 8342 C C . GLU B 2 281 ? -32.984 13.793 16.243 1.00 47.96 271 GLU B C 1
ATOM 8343 O O . GLU B 2 281 ? -33.893 13.054 15.867 1.00 54.20 271 GLU B O 1
ATOM 8355 N N . VAL B 2 282 ? -32.016 14.206 15.431 1.00 43.70 272 VAL B N 1
ATOM 8356 C CA . VAL B 2 282 ? -31.945 13.734 14.050 1.00 44.50 272 VAL B CA 1
ATOM 8357 C C . VAL B 2 282 ? -30.528 13.264 13.714 1.00 53.53 272 VAL B C 1
ATOM 8358 O O . VAL B 2 282 ? -29.561 14.007 13.847 1.00 41.32 272 VAL B O 1
ATOM 8371 N N . LYS B 2 283 ? -30.448 12.011 13.269 1.00 51.64 273 LYS B N 1
ATOM 8372 C CA . LYS B 2 283 ? -29.201 11.331 12.960 1.00 42.85 273 LYS B CA 1
ATOM 8373 C C . LYS B 2 283 ? -29.225 10.885 11.515 1.00 47.77 273 LYS B C 1
ATOM 8374 O O . LYS B 2 283 ? -30.287 10.548 10.990 1.00 47.27 273 LYS B O 1
ATOM 8393 N N . ILE B 2 284 ? -28.068 10.887 10.865 1.00 39.35 274 ILE B N 1
ATOM 8394 C CA . ILE B 2 284 ? -27.971 10.316 9.530 1.00 38.65 274 ILE B CA 1
ATOM 8395 C C . ILE B 2 284 ? -27.643 8.830 9.592 1.00 47.71 274 ILE B C 1
ATOM 8396 O O . ILE B 2 284 ? -26.562 8.447 10.027 1.00 44.93 274 ILE B O 1
ATOM 8412 N N . LYS B 2 285 ? -28.571 8.004 9.113 1.00 56.73 275 LYS B N 1
ATOM 8413 C CA . LYS B 2 285 ? -28.416 6.548 9.133 1.00 44.75 275 LYS B CA 1
ATOM 8414 C C . LYS B 2 285 ? -27.575 6.045 7.985 1.00 42.12 275 LYS B C 1
ATOM 8415 O O . LYS B 2 285 ? -26.728 5.186 8.180 1.00 55.02 275 LYS B O 1
ATOM 8434 N N . SER B 2 286 ? -27.826 6.530 6.778 1.00 40.71 276 SER B N 1
ATOM 8435 C CA . SER B 2 286 ? -27.043 6.003 5.658 1.00 23.81 276 SER B CA 1
ATOM 8436 C C . SER B 2 286 ? -27.043 6.870 4.420 1.00 35.44 276 SER B C 1
ATOM 8437 O O . SER B 2 286 ? -27.867 7.774 4.285 1.00 45.29 276 SER B O 1
ATOM 8445 N N . ILE B 2 287 ? -26.137 6.564 3.498 1.00 29.33 277 ILE B N 1
ATOM 8446 C CA . ILE B 2 287 ? -26.062 7.289 2.234 1.00 36.81 277 ILE B CA 1
ATOM 8447 C C . ILE B 2 287 ? -25.511 6.425 1.104 1.00 32.80 277 ILE B C 1
ATOM 8448 O O . ILE B 2 287 ? -24.424 5.860 1.216 1.00 44.02 277 ILE B O 1
ATOM 8464 N N . THR B 2 288 ? -26.257 6.345 0.007 1.00 33.24 278 THR B N 1
ATOM 8465 C CA . THR B 2 288 ? -25.836 5.540 -1.135 1.00 43.83 278 THR B CA 1
ATOM 8466 C C . THR B 2 288 ? -26.047 6.231 -2.478 1.00 41.32 278 THR B C 1
ATOM 8467 O O . THR B 2 288 ? -27.176 6.593 -2.817 1.00 46.19 278 THR B O 1
ATOM 8478 N N . PRO B 2 289 ? -24.965 6.405 -3.259 1.00 51.19 279 PRO B N 1
ATOM 8479 C CA . PRO B 2 289 ? -23.553 6.111 -2.954 1.00 46.49 279 PRO B CA 1
ATOM 8480 C C . PRO B 2 289 ? -22.824 7.200 -2.161 1.00 51.63 279 PRO B C 1
ATOM 8481 O O . PRO B 2 289 ? -23.269 8.347 -2.098 1.00 44.80 279 PRO B O 1
ATOM 8492 N N . LYS B 2 290 ? -21.672 6.839 -1.605 1.00 73.18 280 LYS B N 1
ATOM 8493 C CA . LYS B 2 290 ? -20.889 7.751 -0.777 1.00 58.92 280 LYS B CA 1
ATOM 8494 C C . LYS B 2 290 ? -20.322 8.898 -1.620 1.00 69.12 280 LYS B C 1
ATOM 8495 O O . LYS B 2 290 ? -20.030 9.982 -1.099 1.00 69.46 280 LYS B O 1
ATOM 8515 N N . VAL C 1 26 ? -33.378 34.323 20.952 1.00 26.46 17 VAL C N 1
ATOM 8516 C CA . VAL C 1 26 ? -32.440 34.602 19.862 1.00 48.46 17 VAL C CA 1
ATOM 8517 C C . VAL C 1 26 ? -31.488 35.750 20.180 1.00 45.49 17 VAL C C 1
ATOM 8518 O O . VAL C 1 26 ? -31.924 36.824 20.583 1.00 53.59 17 VAL C O 1
ATOM 8530 N N . THR C 1 27 ? -30.187 35.508 20.016 1.00 46.49 18 THR C N 1
ATOM 8531 C CA . THR C 1 27 ? -29.178 36.555 20.207 1.00 48.74 18 THR C CA 1
ATOM 8532 C C . THR C 1 27 ? -28.202 36.644 19.025 1.00 42.73 18 THR C C 1
ATOM 8533 O O . THR C 1 27 ? -27.769 35.629 18.477 1.00 45.32 18 THR C O 1
ATOM 8544 N N . LEU C 1 28 ? -27.870 37.880 18.653 1.00 43.87 19 LEU C N 1
ATOM 8545 C CA . LEU C 1 28 ? -27.054 38.185 17.479 1.00 42.62 19 LEU C CA 1
ATOM 8546 C C . LEU C 1 28 ? -25.773 38.950 17.842 1.00 44.76 19 LEU C C 1
ATOM 8547 O O . LEU C 1 28 ? -25.815 39.880 18.649 1.00 41.39 19 LEU C O 1
ATOM 8563 N N . TYR C 1 29 ? -24.650 38.559 17.234 1.00 42.09 20 TYR C N 1
ATOM 8564 C CA . TYR C 1 29 ? -23.372 39.266 17.389 1.00 39.54 20 TYR C CA 1
ATOM 8565 C C . TYR C 1 29 ? -22.768 39.573 16.026 1.00 39.67 20 TYR C C 1
ATOM 8566 O O . TYR C 1 29 ? -22.694 38.694 15.168 1.00 37.49 20 TYR C O 1
ATOM 8584 N N . LYS C 1 30 ? -22.314 40.806 15.828 1.00 20.21 21 LYS C N 1
ATOM 8585 C CA . LYS C 1 30 ? -21.795 41.189 14.522 1.00 25.56 21 LYS C CA 1
ATOM 8586 C C . LYS C 1 30 ? -20.297 41.389 14.555 1.00 31.35 21 LYS C C 1
ATOM 8587 O O . LYS C 1 30 ? -19.724 41.693 15.604 1.00 29.20 21 LYS C O 1
ATOM 8606 N N . THR C 1 31 ? -19.661 41.184 13.405 1.00 18.16 22 THR C N 1
ATOM 8607 C CA . THR C 1 31 ? -18.300 41.675 13.236 1.00 27.52 22 THR C CA 1
ATOM 8608 C C . THR C 1 31 ? -17.871 41.686 11.770 1.00 30.48 22 THR C C 1
ATOM 8609 O O . THR C 1 31 ? -18.598 41.216 10.896 1.00 30.17 22 THR C O 1
ATOM 8620 N N . THR C 1 32 ? -16.669 42.195 11.518 1.00 21.38 23 THR C N 1
ATOM 8621 C CA . THR C 1 32 ? -16.170 42.366 10.158 1.00 32.40 23 THR C CA 1
ATOM 8622 C C . THR C 1 32 ? -14.724 41.893 10.055 1.00 34.48 23 THR C C 1
ATOM 8623 O O . THR C 1 32 ? -14.030 41.753 11.066 1.00 27.30 23 THR C O 1
ATOM 8634 N N . ALA C 1 33 ? -14.283 41.621 8.832 1.00 23.39 24 ALA C N 1
ATOM 8635 C CA . ALA C 1 33 ? -12.874 41.350 8.595 1.00 21.46 24 ALA C CA 1
ATOM 8636 C C . ALA C 1 33 ? -12.535 41.643 7.140 1.00 27.55 24 ALA C C 1
ATOM 8637 O O . ALA C 1 33 ? -13.350 41.404 6.252 1.00 29.16 24 ALA C O 1
ATOM 8644 N N . THR C 1 34 ? -11.329 42.147 6.896 1.00 26.72 25 THR C N 1
ATOM 8645 C CA . THR C 1 34 ? -10.952 42.563 5.551 1.00 36.38 25 THR C CA 1
ATOM 8646 C C . THR C 1 34 ? -9.596 41.999 5.139 1.00 32.44 25 THR C C 1
ATOM 8647 O O . THR C 1 34 ? -8.764 41.656 5.977 1.00 32.46 25 THR C O 1
ATOM 8658 N N . ALA C 1 35 ? -9.404 41.883 3.831 1.00 22.07 26 ALA C N 1
ATOM 8659 C CA . ALA C 1 35 ? -8.157 41.379 3.289 1.00 19.15 26 ALA C CA 1
ATOM 8660 C C . ALA C 1 35 ? -7.883 41.970 1.918 1.00 36.01 26 ALA C C 1
ATOM 8661 O O . ALA C 1 35 ? -8.738 41.899 1.037 1.00 28.45 26 ALA C O 1
ATOM 8668 N N . ASP C 1 36 ? -6.689 42.540 1.733 1.00 36.29 27 ASP C N 1
ATOM 8669 C CA . ASP C 1 36 ? -6.370 43.228 0.484 1.00 31.24 27 ASP C CA 1
ATOM 8670 C C . ASP C 1 36 ? -5.253 42.553 -0.289 1.00 30.44 27 ASP C C 1
ATOM 8671 O O . ASP C 1 36 ? -4.374 41.933 0.291 1.00 45.79 27 ASP C O 1
ATOM 8680 N N . SER C 1 37 ? -5.372 42.628 -1.612 1.00 26.08 28 SER C N 1
ATOM 8681 C CA . SER C 1 37 ? -4.298 42.346 -2.549 1.00 21.96 28 SER C CA 1
ATOM 8682 C C . SER C 1 37 ? -4.045 43.540 -3.447 1.00 32.81 28 SER C C 1
ATOM 8683 O O . SER C 1 37 ? -4.516 43.558 -4.590 1.00 30.11 28 SER C O 1
ATOM 8691 N N . ASP C 1 38 ? -3.256 44.497 -2.959 1.00 31.63 29 ASP C N 1
ATOM 8692 C CA . ASP C 1 38 ? -3.041 45.752 -3.676 1.00 33.48 29 ASP C CA 1
ATOM 8693 C C . ASP C 1 38 ? -2.353 45.514 -5.006 1.00 33.55 29 ASP C C 1
ATOM 8694 O O . ASP C 1 38 ? -2.518 46.294 -5.950 1.00 29.58 29 ASP C O 1
ATOM 8703 N N . LYS C 1 39 ? -1.602 44.422 -5.086 1.00 28.54 30 LYS C N 1
ATOM 8704 C CA . LYS C 1 39 ? -0.906 44.079 -6.310 1.00 28.94 30 LYS C CA 1
ATOM 8705 C C . LYS C 1 39 ? -1.911 43.746 -7.393 1.00 31.92 30 LYS C C 1
ATOM 8706 O O . LYS C 1 39 ? -1.827 44.266 -8.506 1.00 23.48 30 LYS C O 1
ATOM 8725 N N . PHE C 1 40 ? -2.881 42.901 -7.040 1.00 40.66 31 PHE C N 1
ATOM 8726 C CA . PHE C 1 40 ? -3.881 42.410 -7.993 1.00 49.34 31 PHE C CA 1
ATOM 8727 C C . PHE C 1 40 ? -5.115 43.287 -8.045 1.00 37.26 31 PHE C C 1
ATOM 8728 O O . PHE C 1 40 ? -5.992 43.061 -8.879 1.00 36.95 31 PHE C O 1
ATOM 8745 N N . LYS C 1 41 ? -5.194 44.257 -7.138 1.00 36.05 32 LYS C N 1
ATOM 8746 C CA . LYS C 1 41 ? -6.351 45.135 -7.058 1.00 31.11 32 LYS C CA 1
ATOM 8747 C C . LYS C 1 41 ? -7.571 44.280 -6.718 1.00 33.61 32 LYS C C 1
ATOM 8748 O O . LYS C 1 41 ? -8.568 44.262 -7.446 1.00 19.30 32 LYS C O 1
ATOM 8767 N N . ILE C 1 42 ? -7.440 43.519 -5.637 1.00 31.55 33 ILE C N 1
ATOM 8768 C CA . ILE C 1 42 ? -8.497 42.647 -5.166 1.00 21.71 33 ILE C CA 1
ATOM 8769 C C . ILE C 1 42 ? -8.700 42.806 -3.674 1.00 28.00 33 ILE C C 1
ATOM 8770 O O . ILE C 1 42 ? -7.746 42.759 -2.901 1.00 23.53 33 ILE C O 1
ATOM 8786 N N . SER C 1 43 ? -9.954 42.973 -3.267 1.00 28.98 34 SER C N 1
ATOM 8787 C CA . SER C 1 43 ? -10.264 43.191 -1.862 1.00 41.96 34 SER C CA 1
ATOM 8788 C C . SER C 1 43 ? -11.458 42.377 -1.373 1.00 35.03 34 SER C C 1
ATOM 8789 O O . SER C 1 43 ? -12.478 42.248 -2.057 1.00 42.25 34 SER C O 1
ATOM 8797 N N . GLN C 1 44 ? -11.281 41.817 -0.182 1.00 29.66 35 GLN C N 1
ATOM 8798 C CA . GLN C 1 44 ? -12.303 41.055 0.501 1.00 22.53 35 GLN C CA 1
ATOM 8799 C C . GLN C 1 44 ? -12.786 41.808 1.725 1.00 30.04 35 GLN C C 1
ATOM 8800 O O . GLN C 1 44 ? -12.013 42.164 2.628 1.00 23.87 35 GLN C O 1
ATOM 8814 N N . ILE C 1 45 ? -14.085 42.060 1.705 1.00 40.83 36 ILE C N 1
ATOM 8815 C CA . ILE C 1 45 ? -14.821 42.614 2.820 1.00 35.13 36 ILE C CA 1
ATOM 8816 C C . ILE C 1 45 ? -15.745 41.508 3.285 1.00 29.54 36 ILE C C 1
ATOM 8817 O O . ILE C 1 45 ? -16.571 41.010 2.522 1.00 36.72 36 ILE C O 1
ATOM 8833 N N . LEU C 1 46 ? -15.559 41.091 4.525 1.00 19.51 37 LEU C N 1
ATOM 8834 C CA . LEU C 1 46 ? -16.338 40.019 5.087 1.00 21.17 37 LEU C CA 1
ATOM 8835 C C . LEU C 1 46 ? -17.137 40.525 6.261 1.00 34.50 37 LEU C C 1
ATOM 8836 O O . LEU C 1 46 ? -16.582 41.115 7.209 1.00 24.03 37 LEU C O 1
ATOM 8852 N N . THR C 1 47 ? -18.450 40.302 6.160 1.00 41.34 38 THR C N 1
ATOM 8853 C CA . THR C 1 47 ? -19.406 40.734 7.165 1.00 26.19 38 THR C CA 1
ATOM 8854 C C . THR C 1 47 ? -20.063 39.553 7.846 1.00 35.74 38 THR C C 1
ATOM 8855 O O . THR C 1 47 ? -20.646 38.683 7.183 1.00 34.83 38 THR C O 1
ATOM 8866 N N . PHE C 1 48 ? -20.010 39.566 9.174 1.00 34.04 39 PHE C N 1
ATOM 8867 C CA . PHE C 1 48 ? -20.372 38.412 9.974 1.00 25.30 39 PHE C CA 1
ATOM 8868 C C . PHE C 1 48 ? -21.512 38.702 10.936 1.00 33.26 39 PHE C C 1
ATOM 8869 O O . PHE C 1 48 ? -21.482 39.688 11.691 1.00 33.74 39 PHE C O 1
ATOM 8886 N N . ASN C 1 49 ? -22.488 37.798 10.916 1.00 35.87 40 ASN C N 1
ATOM 8887 C CA . ASN C 1 49 ? -23.536 37.731 11.923 1.00 43.09 40 ASN C CA 1
ATOM 8888 C C . ASN C 1 49 ? -23.545 36.366 12.619 1.00 37.93 40 ASN C C 1
ATOM 8889 O O . ASN C 1 49 ? -23.978 35.374 12.039 1.00 37.30 40 ASN C O 1
ATOM 8900 N N . PHE C 1 50 ? -23.055 36.320 13.855 1.00 38.79 41 PHE C N 1
ATOM 8901 C CA . PHE C 1 50 ? -23.154 35.122 14.682 1.00 35.18 41 PHE C CA 1
ATOM 8902 C C . PHE C 1 50 ? -24.527 35.100 15.309 1.00 42.32 41 PHE C C 1
ATOM 8903 O O . PHE C 1 50 ? -24.945 36.085 15.912 1.00 44.67 41 PHE C O 1
ATOM 8920 N N . ILE C 1 51 ? -25.239 33.994 15.132 1.00 44.39 42 ILE C N 1
ATOM 8921 C CA . ILE C 1 51 ? -26.552 33.818 15.726 1.00 34.47 42 ILE C CA 1
ATOM 8922 C C . ILE C 1 51 ? -26.547 32.646 16.669 1.00 45.66 42 ILE C C 1
ATOM 8923 O O . ILE C 1 51 ? -26.082 31.533 16.330 1.00 57.88 42 ILE C O 1
ATOM 8939 N N . LYS C 1 52 ? -27.041 32.943 17.866 1.00 41.10 43 LYS C N 1
ATOM 8940 C CA . LYS C 1 52 ? -27.345 31.960 18.890 1.00 52.82 43 LYS C CA 1
ATOM 8941 C C . LYS C 1 52 ? -28.864 31.843 19.036 1.00 46.11 43 LYS C C 1
ATOM 8942 O O . LYS C 1 52 ? -29.520 32.768 19.518 1.00 34.38 43 LYS C O 1
ATOM 8961 N N . ASP C 1 53 ? -29.404 30.702 18.606 1.00 63.89 44 ASP C N 1
ATOM 8962 C CA . ASP C 1 53 ? -30.844 30.424 18.638 1.00 43.31 44 ASP C CA 1
ATOM 8963 C C . ASP C 1 53 ? -31.159 29.234 19.570 1.00 45.66 44 ASP C C 1
ATOM 8964 O O . ASP C 1 53 ? -30.692 28.114 19.336 1.00 48.71 44 ASP C O 1
ATOM 8973 N N . LYS C 1 54 ? -31.947 29.480 20.620 1.00 43.00 45 LYS C N 1
ATOM 8974 C CA . LYS C 1 54 ? -32.253 28.453 21.628 1.00 46.65 45 LYS C CA 1
ATOM 8975 C C . LYS C 1 54 ? -33.025 27.268 21.049 1.00 50.53 45 LYS C C 1
ATOM 8976 O O . LYS C 1 54 ? -32.946 26.152 21.556 1.00 54.90 45 LYS C O 1
ATOM 8995 N N . SER C 1 55 ? -33.783 27.519 19.992 1.00 44.63 46 SER C N 1
ATOM 8996 C CA . SER C 1 55 ? -34.514 26.464 19.318 1.00 42.39 46 SER C CA 1
ATOM 8997 C C . SER C 1 55 ? -33.589 25.711 18.358 1.00 48.62 46 SER C C 1
ATOM 8998 O O . SER C 1 55 ? -34.053 24.883 17.564 1.00 44.30 46 SER C O 1
ATOM 9006 N N . TYR C 1 56 ? -32.284 25.996 18.440 1.00 37.69 47 TYR C N 1
ATOM 9007 C CA . TYR C 1 56 ? -31.294 25.360 17.570 1.00 37.10 47 TYR C CA 1
ATOM 9008 C C . TYR C 1 56 ? -30.166 24.750 18.379 1.00 39.09 47 TYR C C 1
ATOM 9009 O O . TYR C 1 56 ? -29.735 25.319 19.386 1.00 44.82 47 TYR C O 1
ATOM 9027 N N . ASP C 1 57 ? -29.693 23.589 17.927 1.00 33.73 48 ASP C N 1
ATOM 9028 C CA . ASP C 1 57 ? -28.660 22.845 18.645 1.00 45.86 48 ASP C CA 1
ATOM 9029 C C . ASP C 1 57 ? -27.257 23.192 18.129 1.00 44.96 48 ASP C C 1
ATOM 9030 O O . ASP C 1 57 ? -26.256 22.710 18.662 1.00 44.24 48 ASP C O 1
ATOM 9039 N N . LYS C 1 58 ? -27.188 24.064 17.124 1.00 44.09 49 LYS C N 1
ATOM 9040 C CA . LYS C 1 58 ? -25.913 24.456 16.522 1.00 45.63 49 LYS C CA 1
ATOM 9041 C C . LYS C 1 58 ? -25.745 25.975 16.463 1.00 36.82 49 LYS C C 1
ATOM 9042 O O . LYS C 1 58 ? -26.722 26.706 16.552 1.00 45.23 49 LYS C O 1
ATOM 9061 N N . ASP C 1 59 ? -24.509 26.439 16.309 1.00 41.77 50 ASP C N 1
ATOM 9062 C CA . ASP C 1 59 ? -24.237 27.868 16.194 1.00 46.90 50 ASP C CA 1
ATOM 9063 C C . ASP C 1 59 ? -24.389 28.278 14.737 1.00 37.46 50 ASP C C 1
ATOM 9064 O O . ASP C 1 59 ? -24.000 27.518 13.833 1.00 31.56 50 ASP C O 1
ATOM 9073 N N . THR C 1 60 ? -24.980 29.451 14.496 1.00 32.76 51 THR C N 1
ATOM 9074 C CA . THR C 1 60 ? -25.181 29.875 13.116 1.00 37.97 51 THR C CA 1
ATOM 9075 C C . THR C 1 60 ? -24.325 31.083 12.807 1.00 39.79 51 THR C C 1
ATOM 9076 O O . THR C 1 60 ? -24.148 31.974 13.633 1.00 34.65 51 THR C O 1
ATOM 9087 N N . LEU C 1 61 ? -23.789 31.093 11.597 1.00 33.15 52 LEU C N 1
ATOM 9088 C CA . LEU C 1 61 ? -22.995 32.207 11.132 1.00 31.26 52 LEU C CA 1
ATOM 9089 C C . LEU C 1 61 ? -23.476 32.609 9.763 1.00 31.72 52 LEU C C 1
ATOM 9090 O O . LEU C 1 61 ? -23.531 31.792 8.837 1.00 37.81 52 LEU C O 1
ATOM 9106 N N . VAL C 1 62 ? -23.876 33.867 9.657 1.00 35.92 53 VAL C N 1
ATOM 9107 C CA . VAL C 1 62 ? -24.227 34.440 8.372 1.00 38.60 53 VAL C CA 1
ATOM 9108 C C . VAL C 1 62 ? -23.032 35.251 7.909 1.00 25.47 53 VAL C C 1
ATOM 9109 O O . VAL C 1 62 ? -22.511 36.096 8.636 1.00 33.78 53 VAL C O 1
ATOM 9122 N N . LEU C 1 63 ? -22.589 34.945 6.703 1.00 15.04 54 LEU C N 1
ATOM 9123 C CA . LEU C 1 63 ? -21.391 35.515 6.157 1.00 17.35 54 LEU C CA 1
ATOM 9124 C C . LEU C 1 63 ? -21.709 36.157 4.829 1.00 23.44 54 LEU C C 1
ATOM 9125 O O . LEU C 1 63 ? -22.076 35.467 3.862 1.00 23.20 54 LEU C O 1
ATOM 9141 N N . LYS C 1 64 ? -21.584 37.483 4.789 1.00 21.15 55 LYS C N 1
ATOM 9142 C CA . LYS C 1 64 ? -21.738 38.214 3.539 1.00 25.55 55 LYS C CA 1
ATOM 9143 C C . LYS C 1 64 ? -20.348 38.600 3.036 1.00 38.78 55 LYS C C 1
ATOM 9144 O O . LYS C 1 64 ? -19.537 39.183 3.773 1.00 37.49 55 LYS C O 1
ATOM 9163 N N . ALA C 1 65 ? -20.077 38.222 1.787 1.00 29.74 56 ALA C N 1
ATOM 9164 C CA . ALA C 1 65 ? -18.781 38.435 1.160 1.00 22.14 56 ALA C CA 1
ATOM 9165 C C . ALA C 1 65 ? -18.853 39.489 0.061 1.00 30.22 56 ALA C C 1
ATOM 9166 O O . ALA C 1 65 ? -19.376 39.238 -1.020 1.00 34.96 56 ALA C O 1
ATOM 9173 N N . THR C 1 66 ? -18.257 40.645 0.329 1.00 37.66 57 THR C N 1
ATOM 9174 C CA . THR C 1 66 ? -18.235 41.756 -0.616 1.00 43.72 57 THR C CA 1
ATOM 9175 C C . THR C 1 66 ? -16.806 42.240 -0.823 1.00 47.83 57 THR C C 1
ATOM 9176 O O . THR C 1 66 ? -15.863 41.603 -0.360 1.00 50.88 57 THR C O 1
ATOM 9187 N N . GLY C 1 67 ? -16.651 43.348 -1.539 1.00 35.99 58 GLY C N 1
ATOM 9188 C CA . GLY C 1 67 ? -15.341 43.902 -1.815 1.00 27.55 58 GLY C CA 1
ATOM 9189 C C . GLY C 1 67 ? -15.178 44.217 -3.287 1.00 30.04 58 GLY C C 1
ATOM 9190 O O . GLY C 1 67 ? -16.125 44.634 -3.956 1.00 33.32 58 GLY C O 1
ATOM 9194 N N . ASN C 1 68 ? -13.979 43.962 -3.800 1.00 25.06 59 ASN C N 1
ATOM 9195 C CA . ASN C 1 68 ? -13.629 44.364 -5.151 1.00 24.73 59 ASN C CA 1
ATOM 9196 C C . ASN C 1 68 ? -12.750 43.354 -5.869 1.00 27.85 59 ASN C C 1
ATOM 9197 O O . ASN C 1 68 ? -11.885 42.731 -5.266 1.00 32.59 59 ASN C O 1
ATOM 9208 N N . ILE C 1 69 ? -12.997 43.174 -7.157 1.00 22.41 60 ILE C N 1
ATOM 9209 C CA . ILE C 1 69 ? -12.124 42.370 -7.991 1.00 19.44 60 ILE C CA 1
ATOM 9210 C C . ILE C 1 69 ? -11.935 43.047 -9.311 1.00 22.00 60 ILE C C 1
ATOM 9211 O O . ILE C 1 69 ? -12.790 42.937 -10.179 1.00 31.38 60 ILE C O 1
ATOM 9227 N N . ASN C 1 70 ? -10.792 43.683 -9.504 1.00 27.30 61 ASN C N 1
ATOM 9228 C CA . ASN C 1 70 ? -10.522 44.334 -10.772 1.00 36.25 61 ASN C CA 1
ATOM 9229 C C . ASN C 1 70 ? -10.660 43.387 -11.958 1.00 33.74 61 ASN C C 1
ATOM 9230 O O . ASN C 1 70 ? -10.464 42.188 -11.824 1.00 39.73 61 ASN C O 1
ATOM 9241 N N . SER C 1 71 ? -11.029 43.925 -13.113 1.00 27.41 62 SER C N 1
ATOM 9242 C CA . SER C 1 71 ? -11.127 43.114 -14.314 1.00 34.21 62 SER C CA 1
ATOM 9243 C C . SER C 1 71 ? -9.728 42.783 -14.819 1.00 46.84 62 SER C C 1
ATOM 9244 O O . SER C 1 71 ? -9.526 41.770 -15.486 1.00 50.94 62 SER C O 1
ATOM 9252 N N . GLY C 1 72 ? -8.760 43.631 -14.484 1.00 43.12 63 GLY C N 1
ATOM 9253 C CA . GLY C 1 72 ? -7.420 43.488 -15.010 1.00 40.99 63 GLY C CA 1
ATOM 9254 C C . GLY C 1 72 ? -7.348 43.893 -16.475 1.00 39.77 63 GLY C C 1
ATOM 9255 O O . GLY C 1 72 ? -6.545 43.366 -17.239 1.00 51.52 63 GLY C O 1
ATOM 9259 N N . PHE C 1 73 ? -8.214 44.806 -16.885 1.00 36.95 64 PHE C N 1
ATOM 9260 C CA . PHE C 1 73 ? -8.266 45.216 -18.283 1.00 42.25 64 PHE C CA 1
ATOM 9261 C C . PHE C 1 73 ? -6.986 45.905 -18.704 1.00 51.09 64 PHE C C 1
ATOM 9262 O O . PHE C 1 73 ? -6.433 46.712 -17.958 1.00 53.43 64 PHE C O 1
ATOM 9279 N N . VAL C 1 74 ? -6.519 45.565 -19.903 1.00 64.63 65 VAL C N 1
ATOM 9280 C CA . VAL C 1 74 ? -5.279 46.107 -20.446 1.00 70.68 65 VAL C CA 1
ATOM 9281 C C . VAL C 1 74 ? -5.571 46.820 -21.764 1.00 63.77 65 VAL C C 1
ATOM 9282 O O . VAL C 1 74 ? -5.965 46.186 -22.748 1.00 54.88 65 VAL C O 1
ATOM 9295 N N . LYS C 1 75 ? -5.366 48.134 -21.782 1.00 49.44 66 LYS C N 1
ATOM 9296 C CA . LYS C 1 75 ? -5.577 48.917 -22.991 1.00 53.72 66 LYS C CA 1
ATOM 9297 C C . LYS C 1 75 ? -4.685 48.380 -24.109 1.00 67.12 66 LYS C C 1
ATOM 9298 O O . LYS C 1 75 ? -3.547 47.986 -23.855 1.00 89.39 66 LYS C O 1
ATOM 9317 N N . PRO C 1 76 ? -5.202 48.333 -25.346 1.00 65.60 67 PRO C N 1
ATOM 9318 C CA . PRO C 1 76 ? -4.366 47.942 -26.490 1.00 75.05 67 PRO C CA 1
ATOM 9319 C C . PRO C 1 76 ? -3.432 49.067 -26.940 1.00 86.48 67 PRO C C 1
ATOM 9320 O O . PRO C 1 76 ? -3.770 50.239 -26.767 1.00 89.58 67 PRO C O 1
ATOM 9331 N N . ASN C 1 77 ? -2.282 48.713 -27.511 1.00 88.08 68 ASN C N 1
ATOM 9332 C CA . ASN C 1 77 ? -1.349 49.701 -28.053 1.00 79.53 68 ASN C CA 1
ATOM 9333 C C . ASN C 1 77 ? -1.851 50.236 -29.399 1.00 80.41 68 ASN C C 1
ATOM 9334 O O . ASN C 1 77 ? -1.965 49.471 -30.356 1.00 82.36 68 ASN C O 1
ATOM 9345 N N . PRO C 1 78 ? -2.142 51.551 -29.485 1.00 76.13 69 PRO C N 1
ATOM 9346 C CA . PRO C 1 78 ? -2.686 52.102 -30.735 1.00 80.43 69 PRO C CA 1
ATOM 9347 C C . PRO C 1 78 ? -1.737 52.006 -31.923 1.00 87.30 69 PRO C C 1
ATOM 9348 O O . PRO C 1 78 ? -2.169 52.141 -33.068 1.00 88.72 69 PRO C O 1
ATOM 9359 N N . ASN C 1 79 ? -0.460 51.772 -31.646 1.00 97.91 70 ASN C N 1
ATOM 9360 C CA . ASN C 1 79 ? 0.558 51.732 -32.686 1.00 100.29 70 ASN C CA 1
ATOM 9361 C C . ASN C 1 79 ? 0.660 50.372 -33.388 1.00 101.21 70 ASN C C 1
ATOM 9362 O O . ASN C 1 79 ? 1.224 50.278 -34.478 1.00 107.99 70 ASN C O 1
ATOM 9373 N N . ASP C 1 80 ? 0.106 49.328 -32.772 1.00 98.61 71 ASP C N 1
ATOM 9374 C CA . ASP C 1 80 ? 0.114 47.991 -33.370 1.00 102.32 71 ASP C CA 1
ATOM 9375 C C . ASP C 1 80 ? -0.561 48.039 -34.738 1.00 102.98 71 ASP C C 1
ATOM 9376 O O . ASP C 1 80 ? -1.600 48.681 -34.898 1.00 87.79 71 ASP C O 1
ATOM 9385 N N . TYR C 1 81 ? 0.043 47.376 -35.723 1.00 109.42 72 TYR C N 1
ATOM 9386 C CA . TYR C 1 81 ? -0.371 47.545 -37.113 1.00 113.56 72 TYR C CA 1
ATOM 9387 C C . TYR C 1 81 ? -1.082 46.341 -37.725 1.00 109.86 72 TYR C C 1
ATOM 9388 O O . TYR C 1 81 ? -2.212 46.468 -38.199 1.00 101.91 72 TYR C O 1
ATOM 9406 N N . ASP C 1 82 ? -0.413 45.191 -37.753 1.00 113.80 73 ASP C N 1
ATOM 9407 C CA . ASP C 1 82 ? -0.953 44.016 -38.442 1.00 119.15 73 ASP C CA 1
ATOM 9408 C C . ASP C 1 82 ? -1.771 43.122 -37.519 1.00 105.35 73 ASP C C 1
ATOM 9409 O O . ASP C 1 82 ? -2.774 42.546 -37.937 1.00 99.89 73 ASP C O 1
ATOM 9418 N N . PHE C 1 83 ? -1.349 43.018 -36.264 1.00 105.90 74 PHE C N 1
ATOM 9419 C CA . PHE C 1 83 ? -2.071 42.225 -35.278 1.00 98.51 74 PHE C CA 1
ATOM 9420 C C . PHE C 1 83 ? -2.022 42.932 -33.935 1.00 92.78 74 PHE C C 1
ATOM 9421 O O . PHE C 1 83 ? -0.990 43.488 -33.559 1.00 93.58 74 PHE C O 1
ATOM 9438 N N . SER C 1 84 ? -3.139 42.923 -33.215 1.00 88.27 75 SER C N 1
ATOM 9439 C CA . SER C 1 84 ? -3.175 43.570 -31.907 1.00 85.25 75 SER C CA 1
ATOM 9440 C C . SER C 1 84 ? -4.037 42.783 -30.934 1.00 70.99 75 SER C C 1
ATOM 9441 O O . SER C 1 84 ? -4.867 41.965 -31.341 1.00 74.98 75 SER C O 1
ATOM 9449 N N . LYS C 1 85 ? -3.831 43.049 -29.648 1.00 69.69 76 LYS C N 1
ATOM 9450 C CA . LYS C 1 85 ? -4.433 42.263 -28.581 1.00 68.11 76 LYS C CA 1
ATOM 9451 C C . LYS C 1 85 ? -4.809 43.117 -27.374 1.00 67.48 76 LYS C C 1
ATOM 9452 O O . LYS C 1 85 ? -4.248 44.191 -27.154 1.00 66.96 76 LYS C O 1
ATOM 9471 N N . LEU C 1 86 ? -5.792 42.633 -26.622 1.00 69.78 77 LEU C N 1
ATOM 9472 C CA . LEU C 1 86 ? -6.124 43.168 -25.310 1.00 57.29 77 LEU C CA 1
ATOM 9473 C C . LEU C 1 86 ? -6.548 42.031 -24.380 1.00 55.47 77 LEU C C 1
ATOM 9474 O O . LEU C 1 86 ? -6.911 40.939 -24.827 1.00 47.04 77 LEU C O 1
ATOM 9490 N N . TYR C 1 87 ? -6.472 42.298 -23.083 1.00 63.76 78 TYR C N 1
ATOM 9491 C CA . TYR C 1 87 ? -6.984 41.391 -22.066 1.00 53.80 78 TYR C CA 1
ATOM 9492 C C . TYR C 1 87 ? -8.268 41.970 -21.491 1.00 61.15 78 TYR C C 1
ATOM 9493 O O . TYR C 1 87 ? -8.389 43.188 -21.327 1.00 57.74 78 TYR C O 1
ATOM 9511 N N . TRP C 1 88 ? -9.243 41.114 -21.212 1.00 60.08 79 TRP C N 1
ATOM 9512 C CA . TRP C 1 88 ? -10.431 41.590 -20.502 1.00 52.47 79 TRP C CA 1
ATOM 9513 C C . TRP C 1 88 ? -10.912 40.587 -19.469 1.00 40.93 79 TRP C C 1
ATOM 9514 O O . TRP C 1 88 ? -10.687 39.385 -19.614 1.00 55.83 79 TRP C O 1
ATOM 9535 N N . GLY C 1 89 ? -11.521 41.098 -18.401 1.00 34.48 80 GLY C N 1
ATOM 9536 C CA . GLY C 1 89 ? -12.053 40.259 -17.338 1.00 54.75 80 GLY C CA 1
ATOM 9537 C C . GLY C 1 89 ? -13.308 39.527 -17.791 1.00 54.30 80 GLY C C 1
ATOM 9538 O O . GLY C 1 89 ? -14.361 40.152 -17.945 1.00 38.12 80 GLY C O 1
ATOM 9542 N N . ALA C 1 90 ? -13.209 38.209 -17.987 1.00 40.02 81 ALA C N 1
ATOM 9543 C CA . ALA C 1 90 ? -14.283 37.468 -18.651 1.00 33.38 81 ALA C CA 1
ATOM 9544 C C . ALA C 1 90 ? -15.007 36.562 -17.680 1.00 31.98 81 ALA C C 1
ATOM 9545 O O . ALA C 1 90 ? -16.092 36.072 -17.972 1.00 33.10 81 ALA C O 1
ATOM 9552 N N . LYS C 1 91 ? -14.405 36.327 -16.525 1.00 27.31 82 LYS C N 1
ATOM 9553 C CA . LYS C 1 91 ? -15.062 35.528 -15.507 1.00 27.86 82 LYS C CA 1
ATOM 9554 C C . LYS C 1 91 ? -14.519 35.902 -14.144 1.00 28.48 82 LYS C C 1
ATOM 9555 O O . LYS C 1 91 ? -13.358 36.279 -14.008 1.00 35.15 82 LYS C O 1
ATOM 9574 N N . TYR C 1 92 ? -15.394 35.871 -13.152 1.00 19.93 83 TYR C N 1
ATOM 9575 C CA . TYR C 1 92 ? -15.003 36.127 -11.776 1.00 28.16 83 TYR C CA 1
ATOM 9576 C C . TYR C 1 92 ? -15.397 34.943 -10.923 1.00 27.12 83 TYR C C 1
ATOM 9577 O O . TYR C 1 92 ? -16.491 34.420 -11.084 1.00 37.79 83 TYR C O 1
ATOM 9595 N N . ASN C 1 93 ? -14.507 34.486 -10.050 1.00 18.00 84 ASN C N 1
ATOM 9596 C CA . ASN C 1 93 ? -14.835 33.346 -9.205 1.00 25.47 84 ASN C CA 1
ATOM 9597 C C . ASN C 1 93 ? -14.697 33.642 -7.741 1.00 22.98 84 ASN C C 1
ATOM 9598 O O . ASN C 1 93 ? -13.689 34.173 -7.306 1.00 27.77 84 ASN C O 1
ATOM 9609 N N . VAL C 1 94 ? -15.734 33.305 -6.984 1.00 30.96 85 VAL C N 1
ATOM 9610 C CA . VAL C 1 94 ? -15.671 33.420 -5.534 1.00 28.61 85 VAL C CA 1
ATOM 9611 C C . VAL C 1 94 ? -16.041 32.086 -4.908 1.00 28.27 85 VAL C C 1
ATOM 9612 O O . VAL C 1 94 ? -16.910 31.379 -5.417 1.00 33.26 85 VAL C O 1
ATOM 9625 N N . SER C 1 95 ? -15.375 31.747 -3.808 1.00 30.90 86 SER C N 1
ATOM 9626 C CA . SER C 1 95 ? -15.699 30.534 -3.063 1.00 39.23 86 SER C CA 1
ATOM 9627 C C . SER C 1 95 ? -15.494 30.731 -1.573 1.00 26.80 86 SER C C 1
ATOM 9628 O O . SER C 1 95 ? -14.624 31.486 -1.146 1.00 38.74 86 SER C O 1
ATOM 9636 N N . ILE C 1 96 ? -16.325 30.050 -0.797 1.00 27.64 87 ILE C N 1
ATOM 9637 C CA . ILE C 1 96 ? -16.216 30.033 0.654 1.00 28.07 87 ILE C CA 1
ATOM 9638 C C . ILE C 1 96 ? -16.245 28.579 1.126 1.00 39.20 87 ILE C C 1
ATOM 9639 O O . ILE C 1 96 ? -17.170 27.826 0.769 1.00 38.98 87 ILE C O 1
ATOM 9655 N N . SER C 1 97 ? -15.238 28.216 1.933 1.00 41.11 88 SER C N 1
ATOM 9656 C CA . SER C 1 97 ? -14.988 26.833 2.358 1.00 36.69 88 SER C CA 1
ATOM 9657 C C . SER C 1 97 ? -14.771 26.699 3.851 1.00 34.39 88 SER C C 1
ATOM 9658 O O . SER C 1 97 ? -14.346 27.623 4.538 1.00 35.40 88 SER C O 1
ATOM 9666 N N . SER C 1 98 ? -15.084 25.514 4.337 1.00 36.30 89 SER C N 1
ATOM 9667 C CA . SER C 1 98 ? -14.719 25.092 5.671 1.00 35.00 89 SER C CA 1
ATOM 9668 C C . SER C 1 98 ? -13.801 23.902 5.487 1.00 42.43 89 SER C C 1
ATOM 9669 O O . SER C 1 98 ? -13.674 23.387 4.374 1.00 42.73 89 SER C O 1
ATOM 9677 N N . GLN C 1 99 ? -13.171 23.453 6.565 1.00 46.91 90 GLN C N 1
ATOM 9678 C CA . GLN C 1 99 ? -12.159 22.412 6.460 1.00 58.07 90 GLN C CA 1
ATOM 9679 C C . GLN C 1 99 ? -12.759 21.036 6.760 1.00 55.89 90 GLN C C 1
ATOM 9680 O O . GLN C 1 99 ? -13.679 20.923 7.564 1.00 48.41 90 GLN C O 1
ATOM 9694 N N . SER C 1 100 ? -12.211 19.998 6.127 1.00 59.32 91 SER C N 1
ATOM 9695 C CA . SER C 1 100 ? -12.745 18.644 6.236 1.00 37.69 91 SER C CA 1
ATOM 9696 C C . SER C 1 100 ? -12.829 18.197 7.686 1.00 44.92 91 SER C C 1
ATOM 9697 O O . SER C 1 100 ? -13.797 17.554 8.094 1.00 48.72 91 SER C O 1
ATOM 9705 N N . ASN C 1 101 ? -11.836 18.591 8.474 1.00 38.21 92 ASN C N 1
ATOM 9706 C CA . ASN C 1 101 ? -11.729 18.135 9.852 1.00 39.43 92 ASN C CA 1
ATOM 9707 C C . ASN C 1 101 ? -12.555 18.931 10.880 1.00 47.08 92 ASN C C 1
ATOM 9708 O O . ASN C 1 101 ? -12.552 18.560 12.055 1.00 45.03 92 ASN C O 1
ATOM 9719 N N . ASP C 1 102 ? -13.229 20.019 10.476 1.00 48.04 93 ASP C N 1
ATOM 9720 C CA . ASP C 1 102 ? -14.044 20.802 11.436 1.00 48.61 93 ASP C CA 1
ATOM 9721 C C . ASP C 1 102 ? -15.532 20.424 11.376 1.00 43.53 93 ASP C C 1
ATOM 9722 O O . ASP C 1 102 ? -15.975 19.707 10.469 1.00 29.98 93 ASP C O 1
ATOM 9731 N N . SER C 1 103 ? -16.300 20.937 12.332 1.00 35.27 94 SER C N 1
ATOM 9732 C CA . SER C 1 103 ? -17.707 20.565 12.458 1.00 36.79 94 SER C CA 1
ATOM 9733 C C . SER C 1 103 ? -18.599 21.547 11.735 1.00 35.45 94 SER C C 1
ATOM 9734 O O . SER C 1 103 ? -19.809 21.578 11.948 1.00 55.02 94 SER C O 1
ATOM 9742 N N . VAL C 1 104 ? -17.999 22.339 10.860 1.00 43.39 95 VAL C N 1
ATOM 9743 C CA . VAL C 1 104 ? -18.714 23.427 10.226 1.00 44.24 95 VAL C CA 1
ATOM 9744 C C . VAL C 1 104 ? -19.133 23.088 8.816 1.00 38.23 95 VAL C C 1
ATOM 9745 O O . VAL C 1 104 ? -18.297 22.854 7.947 1.00 38.95 95 VAL C O 1
ATOM 9758 N N . ASN C 1 105 ? -20.444 23.100 8.604 1.00 46.18 96 ASN C N 1
ATOM 9759 C CA . ASN C 1 105 ? -21.017 22.852 7.294 1.00 47.86 96 ASN C CA 1
ATOM 9760 C C . ASN C 1 105 ? -21.656 24.108 6.731 1.00 39.01 96 ASN C C 1
ATOM 9761 O O . ASN C 1 105 ? -22.197 24.943 7.468 1.00 33.44 96 ASN C O 1
ATOM 9772 N N . VAL C 1 106 ? -21.581 24.222 5.410 1.00 30.28 97 VAL C N 1
ATOM 9773 C CA . VAL C 1 106 ? -22.226 25.298 4.686 1.00 37.46 97 VAL C CA 1
ATOM 9774 C C . VAL C 1 106 ? -23.639 24.855 4.359 1.00 35.43 97 VAL C C 1
ATOM 9775 O O . VAL C 1 106 ? -23.837 23.996 3.495 1.00 39.17 97 VAL C O 1
ATOM 9788 N N . VAL C 1 107 ? -24.614 25.450 5.045 1.00 35.71 98 VAL C N 1
ATOM 9789 C CA . VAL C 1 107 ? -25.999 25.010 4.942 1.00 33.44 98 VAL C CA 1
ATOM 9790 C C . VAL C 1 107 ? -26.816 25.842 3.974 1.00 31.54 98 VAL C C 1
ATOM 9791 O O . VAL C 1 107 ? -27.735 25.322 3.359 1.00 39.89 98 VAL C O 1
ATOM 9804 N N . ASP C 1 108 ? -26.495 27.123 3.806 1.00 50.30 99 ASP C N 1
ATOM 9805 C CA . ASP C 1 108 ? -27.296 27.913 2.852 1.00 49.79 99 ASP C CA 1
ATOM 9806 C C . ASP C 1 108 ? -26.523 29.037 2.171 1.00 41.18 99 ASP C C 1
ATOM 9807 O O . ASP C 1 108 ? -25.433 29.406 2.592 1.00 32.24 99 ASP C O 1
ATOM 9816 N N . TYR C 1 109 ? -27.082 29.568 1.093 1.00 29.28 100 TYR C N 1
ATOM 9817 C CA . TYR C 1 109 ? -26.366 30.579 0.345 1.00 30.28 100 TYR C CA 1
ATOM 9818 C C . TYR C 1 109 ? -27.248 31.339 -0.637 1.00 32.77 100 TYR C C 1
ATOM 9819 O O . TYR C 1 109 ? -28.378 30.954 -0.899 1.00 42.80 100 TYR C O 1
ATOM 9837 N N . ALA C 1 110 ? -26.731 32.448 -1.146 1.00 37.39 101 ALA C N 1
ATOM 9838 C CA . ALA C 1 110 ? -27.448 33.238 -2.138 1.00 22.43 101 ALA C CA 1
ATOM 9839 C C . ALA C 1 110 ? -26.453 34.017 -2.976 1.00 24.66 101 ALA C C 1
ATOM 9840 O O . ALA C 1 110 ? -25.477 34.545 -2.437 1.00 36.25 101 ALA C O 1
ATOM 9847 N N . PRO C 1 111 ? -26.687 34.110 -4.291 1.00 15.46 102 PRO C N 1
ATOM 9848 C CA . PRO C 1 111 ? -27.838 33.612 -5.042 1.00 23.87 102 PRO C CA 1
ATOM 9849 C C . PRO C 1 111 ? -27.750 32.134 -5.402 1.00 30.62 102 PRO C C 1
ATOM 9850 O O . PRO C 1 111 ? -26.643 31.604 -5.534 1.00 18.29 102 PRO C O 1
ATOM 9861 N N . LYS C 1 112 ? -28.906 31.511 -5.626 1.00 25.79 103 LYS C N 1
ATOM 9862 C CA . LYS C 1 112 ? -28.969 30.137 -6.112 1.00 24.83 103 LYS C CA 1
ATOM 9863 C C . LYS C 1 112 ? -29.277 30.156 -7.591 1.00 25.80 103 LYS C C 1
ATOM 9864 O O . LYS C 1 112 ? -29.649 31.193 -8.129 1.00 30.39 103 LYS C O 1
ATOM 9883 N N . ASN C 1 113 ? -29.100 29.018 -8.248 1.00 28.12 104 ASN C N 1
ATOM 9884 C CA . ASN C 1 113 ? -29.330 28.933 -9.680 1.00 24.43 104 ASN C CA 1
ATOM 9885 C C . ASN C 1 113 ? -30.770 29.217 -10.010 1.00 24.45 104 ASN C C 1
ATOM 9886 O O . ASN C 1 113 ? -31.679 28.753 -9.337 1.00 39.24 104 ASN C O 1
ATOM 9897 N N . GLN C 1 114 ? -30.973 30.007 -11.045 1.00 30.50 105 GLN C N 1
ATOM 9898 C CA . GLN C 1 114 ? -32.305 30.433 -11.382 1.00 31.35 105 GLN C CA 1
ATOM 9899 C C . GLN C 1 114 ? -32.759 29.504 -12.465 1.00 33.94 105 GLN C C 1
ATOM 9900 O O . GLN C 1 114 ? -31.989 29.166 -13.376 1.00 28.72 105 GLN C O 1
ATOM 9914 N N . ASN C 1 115 ? -33.981 29.009 -12.292 1.00 38.86 106 ASN C N 1
ATOM 9915 C CA . ASN C 1 115 ? -34.685 28.321 -13.355 1.00 25.42 106 ASN C CA 1
ATOM 9916 C C . ASN C 1 115 ? -35.356 29.416 -14.170 1.00 22.64 106 ASN C C 1
ATOM 9917 O O . ASN C 1 115 ? -36.399 29.922 -13.798 1.00 28.73 106 ASN C O 1
ATOM 9928 N N . GLU C 1 116 ? -34.721 29.814 -15.266 1.00 32.13 107 GLU C N 1
ATOM 9929 C CA . GLU C 1 116 ? -35.115 31.025 -15.974 1.00 39.09 107 GLU C CA 1
ATOM 9930 C C . GLU C 1 116 ? -36.499 30.913 -16.611 1.00 28.25 107 GLU C C 1
ATOM 9931 O O . GLU C 1 116 ? -36.888 29.847 -17.067 1.00 45.56 107 GLU C O 1
ATOM 9943 N N . GLU C 1 117 ? -37.229 32.028 -16.622 1.00 35.23 108 GLU C N 1
ATOM 9944 C CA . GLU C 1 117 ? -38.573 32.114 -17.199 1.00 38.13 108 GLU C CA 1
ATOM 9945 C C . GLU C 1 117 ? -38.618 33.119 -18.341 1.00 40.35 108 GLU C C 1
ATOM 9946 O O . GLU C 1 117 ? -37.881 34.104 -18.339 1.00 60.97 108 GLU C O 1
ATOM 9958 N N . PHE C 1 118 ? -39.491 32.880 -19.311 1.00 41.89 109 PHE C N 1
ATOM 9959 C CA . PHE C 1 118 ? -39.699 33.839 -20.387 1.00 41.46 109 PHE C CA 1
ATOM 9960 C C . PHE C 1 118 ? -41.159 33.789 -20.820 1.00 41.24 109 PHE C C 1
ATOM 9961 O O . PHE C 1 118 ? -41.875 32.854 -20.479 1.00 33.33 109 PHE C O 1
ATOM 9978 N N . GLN C 1 119 ? -41.607 34.822 -21.527 1.00 53.19 110 GLN C N 1
ATOM 9979 C CA . GLN C 1 119 ? -43.020 34.931 -21.893 1.00 36.75 110 GLN C CA 1
ATOM 9980 C C . GLN C 1 119 ? -43.241 34.757 -23.389 1.00 37.90 110 GLN C C 1
ATOM 9981 O O . GLN C 1 119 ? -42.501 35.312 -24.207 1.00 39.79 110 GLN C O 1
ATOM 9995 N N . VAL C 1 120 ? -44.297 34.020 -23.733 1.00 48.06 111 VAL C N 1
ATOM 9996 C CA . VAL C 1 120 ? -44.564 33.635 -25.118 1.00 41.28 111 VAL C CA 1
ATOM 9997 C C . VAL C 1 120 ? -45.874 34.186 -25.644 1.00 32.99 111 VAL C C 1
ATOM 9998 O O . VAL C 1 120 ? -46.867 34.227 -24.924 1.00 44.71 111 VAL C O 1
ATOM 10011 N N . GLN C 1 121 ? -45.858 34.600 -26.909 1.00 37.39 112 GLN C N 1
ATOM 10012 C CA . GLN C 1 121 ? -47.068 35.027 -27.611 1.00 45.84 112 GLN C CA 1
ATOM 10013 C C . GLN C 1 121 ? -47.177 34.402 -28.992 1.00 49.93 112 GLN C C 1
ATOM 10014 O O . GLN C 1 121 ? -46.392 34.717 -29.883 1.00 58.29 112 GLN C O 1
ATOM 10028 N N . ASN C 1 122 ? -48.163 33.518 -29.147 1.00 56.18 113 ASN C N 1
ATOM 10029 C CA . ASN C 1 122 ? -48.498 32.904 -30.427 1.00 47.14 113 ASN C CA 1
ATOM 10030 C C . ASN C 1 122 ? -49.652 33.644 -31.072 1.00 42.06 113 ASN C C 1
ATOM 10031 O O . ASN C 1 122 ? -50.690 33.821 -30.447 1.00 43.78 113 ASN C O 1
ATOM 10042 N N . THR C 1 123 ? -49.459 34.082 -32.314 1.00 42.34 114 THR C N 1
ATOM 10043 C CA . THR C 1 123 ? -50.496 34.794 -33.055 1.00 39.78 114 THR C CA 1
ATOM 10044 C C . THR C 1 123 ? -50.784 34.126 -34.392 1.00 42.93 114 THR C C 1
ATOM 10045 O O . THR C 1 123 ? -49.876 33.843 -35.172 1.00 47.50 114 THR C O 1
ATOM 10056 N N . LEU C 1 124 ? -52.069 33.891 -34.637 1.00 48.09 115 LEU C N 1
ATOM 10057 C CA . LEU C 1 124 ? -52.558 33.308 -35.879 1.00 47.56 115 LEU C CA 1
ATOM 10058 C C . LEU C 1 124 ? -53.563 34.250 -36.525 1.00 50.64 115 LEU C C 1
ATOM 10059 O O . LEU C 1 124 ? -54.493 34.703 -35.862 1.00 48.71 115 LEU C O 1
ATOM 10075 N N . GLY C 1 125 ? -53.378 34.540 -37.812 1.00 57.62 116 GLY C N 1
ATOM 10076 C CA . GLY C 1 125 ? -54.229 35.487 -38.516 1.00 48.24 116 GLY C CA 1
ATOM 10077 C C . GLY C 1 125 ? -54.596 35.074 -39.929 1.00 49.76 116 GLY C C 1
ATOM 10078 O O . GLY C 1 125 ? -53.776 34.534 -40.673 1.00 52.85 116 GLY C O 1
ATOM 10082 N N . TYR C 1 126 ? -55.825 35.402 -40.313 1.00 68.00 117 TYR C N 1
ATOM 10083 C CA . TYR C 1 126 ? -56.408 34.965 -41.573 1.00 73.45 117 TYR C CA 1
ATOM 10084 C C . TYR C 1 126 ? -57.123 36.149 -42.201 1.00 64.79 117 TYR C C 1
ATOM 10085 O O . TYR C 1 126 ? -57.733 36.945 -41.494 1.00 63.87 117 TYR C O 1
ATOM 10103 N N . THR C 1 127 ? -56.993 36.300 -43.515 1.00 83.35 118 THR C N 1
ATOM 10104 C CA . THR C 1 127 ? -57.692 37.357 -44.246 1.00 84.40 118 THR C CA 1
ATOM 10105 C C . THR C 1 127 ? -58.246 36.833 -45.569 1.00 96.54 118 THR C C 1
ATOM 10106 O O . THR C 1 127 ? -57.561 36.114 -46.289 1.00 111.09 118 THR C O 1
ATOM 10117 N N . PHE C 1 128 ? -59.487 37.194 -45.883 1.00 103.33 119 PHE C N 1
ATOM 10118 C CA . PHE C 1 128 ? -60.084 36.849 -47.170 1.00 121.61 119 PHE C CA 1
ATOM 10119 C C . PHE C 1 128 ? -61.060 37.936 -47.613 1.00 117.41 119 PHE C C 1
ATOM 10120 O O . PHE C 1 128 ? -62.276 37.766 -47.523 1.00 122.10 119 PHE C O 1
ATOM 10137 N N . GLY C 1 144 ? -57.057 36.244 -50.343 1.00 111.86 135 GLY C N 1
ATOM 10138 C CA . GLY C 1 144 ? -56.718 35.262 -49.327 1.00 117.97 135 GLY C CA 1
ATOM 10139 C C . GLY C 1 144 ? -55.303 35.404 -48.780 1.00 114.53 135 GLY C C 1
ATOM 10140 O O . GLY C 1 144 ? -54.353 35.593 -49.543 1.00 109.38 135 GLY C O 1
ATOM 10143 N N . ASN C 1 145 ? -55.167 35.324 -47.456 1.00 109.00 136 ASN C N 1
ATOM 10144 C CA . ASN C 1 145 ? -53.855 35.298 -46.806 1.00 91.50 136 ASN C CA 1
ATOM 10145 C C . ASN C 1 145 ? -53.904 34.573 -45.453 1.00 78.40 136 ASN C C 1
ATOM 10146 O O . ASN C 1 145 ? -54.964 34.430 -44.847 1.00 74.20 136 ASN C O 1
ATOM 10157 N N . THR C 1 146 ? -52.742 34.141 -44.974 1.00 81.24 137 THR C N 1
ATOM 10158 C CA . THR C 1 146 ? -52.646 33.355 -43.742 1.00 77.97 137 THR C CA 1
ATOM 10159 C C . THR C 1 146 ? -51.329 33.623 -43.018 1.00 64.79 137 THR C C 1
ATOM 10160 O O . THR C 1 146 ? -50.301 33.048 -43.365 1.00 84.85 137 THR C O 1
ATOM 10171 N N . ALA C 1 147 ? -51.355 34.513 -42.033 1.00 62.49 138 ALA C N 1
ATOM 10172 C CA . ALA C 1 147 ? -50.148 34.856 -41.288 1.00 61.57 138 ALA C CA 1
ATOM 10173 C C . ALA C 1 147 ? -50.095 34.140 -39.935 1.00 61.52 138 ALA C C 1
ATOM 10174 O O . ALA C 1 147 ? -51.127 33.867 -39.326 1.00 61.36 138 ALA C O 1
ATOM 10181 N N . PHE C 1 148 ? -48.894 33.795 -39.480 1.00 68.89 139 PHE C N 1
ATOM 10182 C CA . PHE C 1 148 ? -48.718 33.362 -38.094 1.00 70.45 139 PHE C CA 1
ATOM 10183 C C . PHE C 1 148 ? -47.353 33.778 -37.577 1.00 56.88 139 PHE C C 1
ATOM 10184 O O . PHE C 1 148 ? -46.408 33.936 -38.345 1.00 70.58 139 PHE C O 1
ATOM 10201 N N . SER C 1 149 ? -47.269 33.974 -36.267 1.00 50.37 140 SER C N 1
ATOM 10202 C CA . SER C 1 149 ? -46.027 34.411 -35.648 1.00 49.02 140 SER C CA 1
ATOM 10203 C C . SER C 1 149 ? -45.928 33.978 -34.191 1.00 34.94 140 SER C C 1
ATOM 10204 O O . SER C 1 149 ? -46.935 33.723 -33.538 1.00 44.83 140 SER C O 1
ATOM 10212 N N . GLU C 1 150 ? -44.705 33.941 -33.678 1.00 44.88 141 GLU C N 1
ATOM 10213 C CA . GLU C 1 150 ? -44.466 33.675 -32.264 1.00 45.69 141 GLU C CA 1
ATOM 10214 C C . GLU C 1 150 ? -43.420 34.633 -31.735 1.00 39.99 141 GLU C C 1
ATOM 10215 O O . GLU C 1 150 ? -42.419 34.911 -32.398 1.00 49.20 141 GLU C O 1
ATOM 10227 N N . THR C 1 151 ? -43.689 35.166 -30.550 1.00 43.33 142 THR C N 1
ATOM 10228 C CA . THR C 1 151 ? -42.793 36.116 -29.914 1.00 37.86 142 THR C CA 1
ATOM 10229 C C . THR C 1 151 ? -42.396 35.658 -28.514 1.00 41.48 142 THR C C 1
ATOM 10230 O O . THR C 1 151 ? -43.230 35.170 -27.754 1.00 54.72 142 THR C O 1
ATOM 10241 N N . ILE C 1 152 ? -41.110 35.792 -28.197 1.00 40.36 143 ILE C N 1
ATOM 10242 C CA . ILE C 1 152 ? -40.614 35.500 -26.859 1.00 38.48 143 ILE C CA 1
ATOM 10243 C C . ILE C 1 152 ? -40.016 36.744 -26.220 1.00 34.45 143 ILE C C 1
ATOM 10244 O O . ILE C 1 152 ? -39.339 37.534 -26.879 1.00 25.13 143 ILE C O 1
ATOM 10260 N N . ASN C 1 153 ? -40.287 36.896 -24.927 1.00 38.85 144 ASN C N 1
ATOM 10261 C CA . ASN C 1 153 ? -39.796 38.018 -24.130 1.00 38.12 144 ASN C CA 1
ATOM 10262 C C . ASN C 1 153 ? -38.963 37.518 -22.967 1.00 36.69 144 ASN C C 1
ATOM 10263 O O . ASN C 1 153 ? -39.450 36.706 -22.168 1.00 38.66 144 ASN C O 1
ATOM 10274 N N . TYR C 1 154 ? -37.734 38.028 -22.858 1.00 36.92 145 TYR C N 1
ATOM 10275 C CA . TYR C 1 154 ? -36.794 37.600 -21.818 1.00 37.44 145 TYR C CA 1
ATOM 10276 C C . TYR C 1 154 ? -35.782 38.688 -21.479 1.00 34.04 145 TYR C C 1
ATOM 10277 O O . TYR C 1 154 ? -35.600 39.643 -22.232 1.00 37.68 145 TYR C O 1
ATOM 10295 N N . LYS C 1 155 ? -35.113 38.502 -20.344 1.00 31.70 146 LYS C N 1
ATOM 10296 C CA . LYS C 1 155 ? -34.101 39.422 -19.838 1.00 35.06 146 LYS C CA 1
ATOM 10297 C C . LYS C 1 155 ? -32.760 39.059 -20.488 1.00 46.31 146 LYS C C 1
ATOM 10298 O O . LYS C 1 155 ? -32.524 37.891 -20.802 1.00 46.67 146 LYS C O 1
ATOM 10317 N N . GLN C 1 156 ? -31.896 40.043 -20.713 1.00 34.25 147 GLN C N 1
ATOM 10318 C CA . GLN C 1 156 ? -30.558 39.790 -21.258 1.00 38.99 147 GLN C CA 1
ATOM 10319 C C . GLN C 1 156 ? -29.509 40.541 -20.453 1.00 44.15 147 GLN C C 1
ATOM 10320 O O . GLN C 1 156 ? -29.528 41.772 -20.389 1.00 59.17 147 GLN C O 1
ATOM 10334 N N . GLU C 1 157 ? -28.570 39.807 -19.877 1.00 30.56 148 GLU C N 1
ATOM 10335 C CA . GLU C 1 157 ? -27.541 40.418 -19.051 1.00 36.27 148 GLU C CA 1
ATOM 10336 C C . GLU C 1 157 ? -26.134 40.144 -19.607 1.00 50.55 148 GLU C C 1
ATOM 10337 O O . GLU C 1 157 ? -25.865 39.096 -20.194 1.00 44.61 148 GLU C O 1
ATOM 10349 N N . SER C 1 158 ? -25.249 41.125 -19.467 1.00 57.32 149 SER C N 1
ATOM 10350 C CA . SER C 1 158 ? -23.902 41.024 -20.017 1.00 53.68 149 SER C CA 1
ATOM 10351 C C . SER C 1 158 ? -23.097 39.956 -19.299 1.00 44.09 149 SER C C 1
ATOM 10352 O O . SER C 1 158 ? -22.255 39.297 -19.903 1.00 48.83 149 SER C O 1
ATOM 10360 N N . TYR C 1 159 ? -23.336 39.825 -17.999 1.00 39.99 150 TYR C N 1
ATOM 10361 C CA . TYR C 1 159 ? -22.672 38.819 -17.186 1.00 33.19 150 TYR C CA 1
ATOM 10362 C C . TYR C 1 159 ? -23.671 38.014 -16.379 1.00 31.73 150 TYR C C 1
ATOM 10363 O O . TYR C 1 159 ? -24.602 38.562 -15.801 1.00 39.17 150 TYR C O 1
ATOM 10381 N N . ARG C 1 160 ? -23.452 36.707 -16.341 1.00 43.58 151 ARG C N 1
ATOM 10382 C CA . ARG C 1 160 ? -24.358 35.790 -15.666 1.00 28.03 151 ARG C CA 1
ATOM 10383 C C . ARG C 1 160 ? -23.675 35.088 -14.502 1.00 31.34 151 ARG C C 1
ATOM 10384 O O . ARG C 1 160 ? -22.512 34.685 -14.595 1.00 38.93 151 ARG C O 1
ATOM 10405 N N . THR C 1 161 ? -24.418 34.929 -13.414 1.00 24.38 152 THR C N 1
ATOM 10406 C CA . THR C 1 161 ? -23.903 34.330 -12.187 1.00 22.01 152 THR C CA 1
ATOM 10407 C C . THR C 1 161 ? -24.481 32.957 -11.992 1.00 27.75 152 THR C C 1
ATOM 10408 O O . THR C 1 161 ? -25.692 32.818 -11.890 1.00 32.72 152 THR C O 1
ATOM 10419 N N . THR C 1 162 ? -23.623 31.945 -11.915 1.00 32.60 153 THR C N 1
ATOM 10420 C CA . THR C 1 162 ? -24.094 30.585 -11.643 1.00 27.51 153 THR C CA 1
ATOM 10421 C C . THR C 1 162 ? -23.267 29.987 -10.533 1.00 34.17 153 THR C C 1
ATOM 10422 O O . THR C 1 162 ? -22.264 30.566 -10.099 1.00 44.80 153 THR C O 1
ATOM 10433 N N . LEU C 1 163 ? -23.735 28.864 -10.020 1.00 26.49 154 LEU C N 1
ATOM 10434 C CA . LEU C 1 163 ? -23.046 28.210 -8.929 1.00 27.77 154 LEU C CA 1
ATOM 10435 C C . LEU C 1 163 ? -21.816 27.463 -9.460 1.00 37.66 154 LEU C C 1
ATOM 10436 O O . LEU C 1 163 ? -21.711 27.183 -10.659 1.00 35.04 154 LEU C O 1
ATOM 10452 N N . SER C 1 164 ? -20.841 27.238 -8.586 1.00 34.29 155 SER C N 1
ATOM 10453 C CA . SER C 1 164 ? -19.702 26.382 -8.911 1.00 40.54 155 SER C CA 1
ATOM 10454 C C . SER C 1 164 ? -20.061 24.915 -8.706 1.00 38.93 155 SER C C 1
ATOM 10455 O O . SER C 1 164 ? -20.637 24.555 -7.681 1.00 33.90 155 SER C O 1
ATOM 10463 N N . ARG C 1 165 ? -19.656 24.062 -9.638 1.00 42.03 156 ARG C N 1
ATOM 10464 C CA . ARG C 1 165 ? -19.965 22.640 -9.553 1.00 35.45 156 ARG C CA 1
ATOM 10465 C C . ARG C 1 165 ? -19.312 21.959 -8.348 1.00 30.86 156 ARG C C 1
ATOM 10466 O O . ARG C 1 165 ? -19.810 20.961 -7.829 1.00 31.80 156 ARG C O 1
ATOM 10487 N N . ASN C 1 166 ? -18.227 22.538 -7.861 1.00 36.38 157 ASN C N 1
ATOM 10488 C CA . ASN C 1 166 ? -17.522 21.962 -6.728 1.00 45.68 157 ASN C CA 1
ATOM 10489 C C . ASN C 1 166 ? -18.242 22.300 -5.438 1.00 48.26 157 ASN C C 1
ATOM 10490 O O . ASN C 1 166 ? -17.728 22.052 -4.338 1.00 40.01 157 ASN C O 1
ATOM 10501 N N . THR C 1 167 ? -19.418 22.905 -5.573 1.00 32.86 158 THR C N 1
ATOM 10502 C CA . THR C 1 167 ? -20.210 23.240 -4.412 1.00 38.58 158 THR C CA 1
ATOM 10503 C C . THR C 1 167 ? -20.594 21.955 -3.705 1.00 35.33 158 THR C C 1
ATOM 10504 O O . THR C 1 167 ? -20.919 20.957 -4.352 1.00 33.58 158 THR C O 1
ATOM 10515 N N . ASN C 1 168 ? -20.474 21.977 -2.380 1.00 25.84 159 ASN C N 1
ATOM 10516 C CA . ASN C 1 168 ? -20.766 20.823 -1.532 1.00 30.68 159 ASN C CA 1
ATOM 10517 C C . ASN C 1 168 ? -21.026 21.240 -0.099 1.00 30.00 159 ASN C C 1
ATOM 10518 O O . ASN C 1 168 ? -21.031 22.422 0.211 1.00 37.01 159 ASN C O 1
ATOM 10529 N N . TYR C 1 169 ? -21.145 20.270 0.798 1.00 30.70 160 TYR C N 1
ATOM 10530 C CA . TYR C 1 169 ? -21.594 20.562 2.154 1.00 37.60 160 TYR C CA 1
ATOM 10531 C C . TYR C 1 169 ? -20.592 21.405 2.963 1.00 32.17 160 TYR C C 1
ATOM 10532 O O . TYR C 1 169 ? -20.903 21.867 4.063 1.00 30.18 160 TYR C O 1
ATOM 10550 N N . LYS C 1 170 ? -19.403 21.629 2.414 1.00 31.23 161 LYS C N 1
ATOM 10551 C CA . LYS C 1 170 ? -18.389 22.408 3.122 1.00 34.85 161 LYS C CA 1
ATOM 10552 C C . LYS C 1 170 ? -17.817 23.498 2.242 1.00 39.15 161 LYS C C 1
ATOM 10553 O O . LYS C 1 170 ? -16.840 24.163 2.610 1.00 28.65 161 LYS C O 1
ATOM 10572 N N . ASN C 1 171 ? -18.449 23.697 1.089 1.00 32.73 162 ASN C N 1
ATOM 10573 C CA . ASN C 1 171 ? -17.975 24.687 0.143 1.00 32.52 162 ASN C CA 1
ATOM 10574 C C . ASN C 1 171 ? -19.044 25.152 -0.825 1.00 29.84 162 ASN C C 1
ATOM 10575 O O . ASN C 1 171 ? -19.688 24.352 -1.505 1.00 28.50 162 ASN C O 1
ATOM 10586 N N . VAL C 1 172 ? -19.170 26.468 -0.926 1.00 30.37 163 VAL C N 1
ATOM 10587 C CA . VAL C 1 172 ? -20.056 27.061 -1.921 1.00 34.03 163 VAL C CA 1
ATOM 10588 C C . VAL C 1 172 ? -19.273 28.058 -2.722 1.00 22.93 163 VAL C C 1
ATOM 10589 O O . VAL C 1 172 ? -18.477 28.807 -2.164 1.00 28.40 163 VAL C O 1
ATOM 10602 N N . GLY C 1 173 ? -19.479 28.052 -4.034 1.00 21.57 164 GLY C N 1
ATOM 10603 C CA . GLY C 1 173 ? -18.735 28.946 -4.898 1.00 30.23 164 GLY C CA 1
ATOM 10604 C C . GLY C 1 173 ? -19.534 29.426 -6.086 1.00 37.13 164 GLY C C 1
ATOM 10605 O O . GLY C 1 173 ? -20.297 28.651 -6.670 1.00 34.39 164 GLY C O 1
ATOM 10609 N N . TRP C 1 174 ? -19.305 30.679 -6.484 1.00 25.27 165 TRP C N 1
ATOM 10610 C CA . TRP C 1 174 ? -20.015 31.258 -7.615 1.00 29.69 165 TRP C CA 1
ATOM 10611 C C . TRP C 1 174 ? -19.083 31.710 -8.713 1.00 28.27 165 TRP C C 1
ATOM 10612 O O . TRP C 1 174 ? -17.965 32.176 -8.457 1.00 37.42 165 TRP C O 1
ATOM 10633 N N . GLY C 1 175 ? -19.591 31.595 -9.936 1.00 22.12 166 GLY C N 1
ATOM 10634 C CA . GLY C 1 175 ? -18.902 32.063 -11.118 1.00 23.07 166 GLY C CA 1
ATOM 10635 C C . GLY C 1 175 ? -19.743 33.091 -11.838 1.00 22.72 166 GLY C C 1
ATOM 10636 O O . GLY C 1 175 ? -20.899 32.840 -12.204 1.00 34.62 166 GLY C O 1
ATOM 10640 N N . VAL C 1 176 ? -19.154 34.267 -12.010 1.00 32.07 167 VAL C N 1
ATOM 10641 C CA . VAL C 1 176 ? -19.759 35.353 -12.769 1.00 31.53 167 VAL C CA 1
ATOM 10642 C C . VAL C 1 176 ? -19.094 35.435 -14.137 1.00 26.15 167 VAL C C 1
ATOM 10643 O O . VAL C 1 176 ? -17.973 35.919 -14.246 1.00 29.52 167 VAL C O 1
ATOM 10656 N N . GLU C 1 177 ? -19.778 34.957 -15.170 1.00 28.22 168 GLU C N 1
ATOM 10657 C CA . GLU C 1 177 ? -19.156 34.783 -16.476 1.00 30.08 168 GLU C CA 1
ATOM 10658 C C . GLU C 1 177 ? -19.764 35.690 -17.530 1.00 40.30 168 GLU C C 1
ATOM 10659 O O . GLU C 1 177 ? -20.982 35.911 -17.567 1.00 34.24 168 GLU C O 1
ATOM 10671 N N . ALA C 1 178 ? -18.891 36.206 -18.390 1.00 29.91 169 ALA C N 1
ATOM 10672 C CA . ALA C 1 178 ? -19.309 37.005 -19.526 1.00 27.29 169 ALA C CA 1
ATOM 10673 C C . ALA C 1 178 ? -20.329 36.232 -20.351 1.00 32.34 169 ALA C C 1
ATOM 10674 O O . ALA C 1 178 ? -20.072 35.099 -20.766 1.00 48.64 169 ALA C O 1
ATOM 10681 N N . HIS C 1 179 ? -21.472 36.860 -20.607 1.00 28.30 170 HIS C N 1
ATOM 10682 C CA . HIS C 1 179 ? -22.637 36.151 -21.132 1.00 41.60 170 HIS C CA 1
ATOM 10683 C C . HIS C 1 179 ? -23.126 36.700 -22.479 1.00 41.24 170 HIS C C 1
ATOM 10684 O O . HIS C 1 179 ? -22.843 36.116 -23.526 1.00 43.51 170 HIS C O 1
ATOM 10699 N N . LYS C 1 180 ? -23.839 37.821 -22.455 1.00 39.14 171 LYS C N 1
ATOM 10700 C CA . LYS C 1 180 ? -24.422 38.376 -23.672 1.00 48.26 171 LYS C CA 1
ATOM 10701 C C . LYS C 1 180 ? -23.913 39.779 -23.908 1.00 52.78 171 LYS C C 1
ATOM 10702 O O . LYS C 1 180 ? -24.431 40.737 -23.335 1.00 66.27 171 LYS C O 1
ATOM 10721 N N . ILE C 1 181 ? -22.911 39.893 -24.774 1.00 42.93 172 ILE C N 1
ATOM 10722 C CA . ILE C 1 181 ? -22.233 41.158 -24.996 1.00 39.35 172 ILE C CA 1
ATOM 10723 C C . ILE C 1 181 ? -22.505 41.697 -26.388 1.00 50.47 172 ILE C C 1
ATOM 10724 O O . ILE C 1 181 ? -22.231 41.042 -27.391 1.00 50.51 172 ILE C O 1
ATOM 10740 N N . MET C 1 182 ? -23.016 42.923 -26.420 1.00 43.95 173 MET C N 1
ATOM 10741 C CA . MET C 1 182 ? -23.407 43.585 -27.652 1.00 37.11 173 MET C CA 1
ATOM 10742 C C . MET C 1 182 ? -22.292 44.510 -28.107 1.00 47.37 173 MET C C 1
ATOM 10743 O O . MET C 1 182 ? -21.713 45.231 -27.292 1.00 49.53 173 MET C O 1
ATOM 10757 N N . ASN C 1 183 ? -21.986 44.486 -29.401 1.00 53.58 174 ASN C N 1
ATOM 10758 C CA . ASN C 1 183 ? -20.996 45.398 -29.963 1.00 67.45 174 ASN C CA 1
ATOM 10759 C C . ASN C 1 183 ? -21.615 46.790 -30.095 1.00 85.42 174 ASN C C 1
ATOM 10760 O O . ASN C 1 183 ? -21.259 47.716 -29.356 1.00 83.26 174 ASN C O 1
ATOM 10771 N N . ASN C 1 184 ? -22.540 46.928 -31.041 1.00 72.78 175 ASN C N 1
ATOM 10772 C CA . ASN C 1 184 ? -23.379 48.116 -31.133 1.00 84.27 175 ASN C CA 1
ATOM 10773 C C . ASN C 1 184 ? -24.838 47.679 -31.181 1.00 83.19 175 ASN C C 1
ATOM 10774 O O . ASN C 1 184 ? -25.488 47.530 -30.143 1.00 85.84 175 ASN C O 1
ATOM 10785 N N . GLY C 1 185 ? -25.348 47.484 -32.392 1.00 70.39 176 GLY C N 1
ATOM 10786 C CA . GLY C 1 185 ? -26.596 46.773 -32.587 1.00 76.25 176 GLY C CA 1
ATOM 10787 C C . GLY C 1 185 ? -26.270 45.314 -32.851 1.00 92.20 176 GLY C C 1
ATOM 10788 O O . GLY C 1 185 ? -27.142 44.445 -32.791 1.00 96.65 176 GLY C O 1
ATOM 10792 N N . ALA C 1 186 ? -24.995 45.054 -33.141 1.00 89.50 177 ALA C N 1
ATOM 10793 C CA . ALA C 1 186 ? -24.514 43.713 -33.456 1.00 81.73 177 ALA C CA 1
ATOM 10794 C C . ALA C 1 186 ? -24.397 42.862 -32.199 1.00 79.55 177 ALA C C 1
ATOM 10795 O O . ALA C 1 186 ? -23.939 43.342 -31.158 1.00 79.37 177 ALA C O 1
ATOM 10802 N N . GLY C 1 187 ? -24.801 41.599 -32.301 1.00 64.71 178 GLY C N 1
ATOM 10803 C CA . GLY C 1 187 ? -24.689 40.680 -31.186 1.00 62.56 178 GLY C CA 1
ATOM 10804 C C . GLY C 1 187 ? -25.979 39.928 -30.928 1.00 66.08 178 GLY C C 1
ATOM 10805 O O . GLY C 1 187 ? -26.857 39.895 -31.787 1.00 77.70 178 GLY C O 1
ATOM 10809 N N . PRO C 1 188 ? -26.099 39.310 -29.741 1.00 48.99 179 PRO C N 1
ATOM 10810 C CA . PRO C 1 188 ? -25.096 39.335 -28.671 1.00 55.32 179 PRO C CA 1
ATOM 10811 C C . PRO C 1 188 ? -23.952 38.375 -28.927 1.00 43.28 179 PRO C C 1
ATOM 10812 O O . PRO C 1 188 ? -24.137 37.404 -29.653 1.00 44.07 179 PRO C O 1
ATOM 10823 N N . TYR C 1 189 ? -22.785 38.678 -28.363 1.00 48.52 180 TYR C N 1
ATOM 10824 C CA . TYR C 1 189 ? -21.608 37.818 -28.465 1.00 47.81 180 TYR C CA 1
ATOM 10825 C C . TYR C 1 189 ? -21.134 37.314 -27.095 1.00 45.35 180 TYR C C 1
ATOM 10826 O O . TYR C 1 189 ? -21.541 37.824 -26.048 1.00 43.08 180 TYR C O 1
ATOM 10844 N N . GLY C 1 190 ? -20.244 36.326 -27.121 1.00 39.25 181 GLY C N 1
ATOM 10845 C CA . GLY C 1 190 ? -19.685 35.747 -25.909 1.00 54.50 181 GLY C CA 1
ATOM 10846 C C . GLY C 1 190 ? -18.218 35.382 -26.081 1.00 57.77 181 GLY C C 1
ATOM 10847 O O . GLY C 1 190 ? -17.569 35.812 -27.040 1.00 53.20 181 GLY C O 1
ATOM 10851 N N . ARG C 1 191 ? -17.691 34.598 -25.144 1.00 44.48 182 ARG C N 1
ATOM 10852 C CA . ARG C 1 191 ? -16.291 34.177 -25.186 1.00 32.98 182 ARG C CA 1
ATOM 10853 C C . ARG C 1 191 ? -15.996 33.234 -26.349 1.00 49.36 182 ARG C C 1
ATOM 10854 O O . ARG C 1 191 ? -14.843 33.106 -26.759 1.00 72.78 182 ARG C O 1
ATOM 10875 N N . ASP C 1 192 ? -17.029 32.577 -26.873 1.00 57.53 183 ASP C N 1
ATOM 10876 C CA . ASP C 1 192 ? -16.850 31.513 -27.861 1.00 48.96 183 ASP C CA 1
ATOM 10877 C C . ASP C 1 192 ? -17.606 31.774 -29.154 1.00 54.93 183 ASP C C 1
ATOM 10878 O O . ASP C 1 192 ? -17.864 30.843 -29.919 1.00 51.83 183 ASP C O 1
ATOM 10887 N N . SER C 1 193 ? -17.996 33.024 -29.390 1.00 48.09 184 SER C N 1
ATOM 10888 C CA . SER C 1 193 ? -18.603 33.372 -30.667 1.00 50.58 184 SER C CA 1
ATOM 10889 C C . SER C 1 193 ? -17.614 33.058 -31.783 1.00 51.92 184 SER C C 1
ATOM 10890 O O . SER C 1 193 ? -16.425 33.362 -31.664 1.00 71.13 184 SER C O 1
ATOM 10898 N N . PHE C 1 194 ? -18.098 32.448 -32.862 1.00 58.37 185 PHE C N 1
ATOM 10899 C CA . PHE C 1 194 ? -17.237 32.144 -34.003 1.00 77.99 185 PHE C CA 1
ATOM 10900 C C . PHE C 1 194 ? -17.954 32.273 -35.341 1.00 82.05 185 PHE C C 1
ATOM 10901 O O . PHE C 1 194 ? -18.713 31.389 -35.739 1.00 76.98 185 PHE C O 1
ATOM 10918 N N . HIS C 1 195 ? -17.645 33.349 -36.059 1.00 78.68 186 HIS C N 1
ATOM 10919 C CA . HIS C 1 195 ? -18.117 33.534 -37.421 1.00 75.78 186 HIS C CA 1
ATOM 10920 C C . HIS C 1 195 ? -17.091 32.890 -38.360 1.00 99.10 186 HIS C C 1
ATOM 10921 O O . HIS C 1 195 ? -15.889 33.080 -38.173 1.00 99.22 186 HIS C O 1
ATOM 10936 N N . PRO C 1 196 ? -17.553 32.104 -39.354 1.00 106.06 187 PRO C N 1
ATOM 10937 C CA . PRO C 1 196 ? -16.655 31.302 -40.203 1.00 99.63 187 PRO C CA 1
ATOM 10938 C C . PRO C 1 196 ? -15.513 32.067 -40.883 1.00 103.31 187 PRO C C 1
ATOM 10939 O O . PRO C 1 196 ? -14.467 31.469 -41.132 1.00 110.51 187 PRO C O 1
ATOM 10950 N N . THR C 1 197 ? -15.719 33.348 -41.184 1.00 95.86 188 THR C N 1
ATOM 10951 C CA . THR C 1 197 ? -14.691 34.182 -41.806 1.00 98.67 188 THR C CA 1
ATOM 10952 C C . THR C 1 197 ? -14.132 35.231 -40.832 1.00 93.80 188 THR C C 1
ATOM 10953 O O . THR C 1 197 ? -12.917 35.356 -40.687 1.00 92.31 188 THR C O 1
ATOM 10964 N N . TYR C 1 198 ? -15.019 35.969 -40.163 1.00 84.19 189 TYR C N 1
ATOM 10965 C CA . TYR C 1 198 ? -14.614 37.081 -39.300 1.00 75.80 189 TYR C CA 1
ATOM 10966 C C . TYR C 1 198 ? -14.297 36.651 -37.863 1.00 78.00 189 TYR C C 1
ATOM 10967 O O . TYR C 1 198 ? -13.941 37.486 -37.028 1.00 72.66 189 TYR C O 1
ATOM 10985 N N . GLY C 1 199 ? -14.418 35.359 -37.575 1.00 70.69 190 GLY C N 1
ATOM 10986 C CA . GLY C 1 199 ? -14.081 34.842 -36.258 1.00 68.98 190 GLY C CA 1
ATOM 10987 C C . GLY C 1 199 ? -14.954 35.381 -35.139 1.00 74.53 190 GLY C C 1
ATOM 10988 O O . GLY C 1 199 ? -16.173 35.499 -35.280 1.00 85.98 190 GLY C O 1
ATOM 10992 N N . ASN C 1 200 ? -14.321 35.707 -34.016 1.00 62.26 191 ASN C N 1
ATOM 10993 C CA . ASN C 1 200 ? -15.022 36.268 -32.867 1.00 54.24 191 ASN C CA 1
ATOM 10994 C C . ASN C 1 200 ? -15.097 37.786 -32.952 1.00 51.01 191 ASN C C 1
ATOM 10995 O O . ASN C 1 200 ? -14.108 38.471 -32.737 1.00 51.48 191 ASN C O 1
ATOM 11006 N N . GLU C 1 201 ? -16.287 38.304 -33.236 1.00 61.34 192 GLU C N 1
ATOM 11007 C CA . GLU C 1 201 ? -16.476 39.729 -33.491 1.00 53.04 192 GLU C CA 1
ATOM 11008 C C . GLU C 1 201 ? -16.768 40.521 -32.212 1.00 52.10 192 GLU C C 1
ATOM 11009 O O . GLU C 1 201 ? -17.165 41.686 -32.268 1.00 56.40 192 GLU C O 1
ATOM 11021 N N . LEU C 1 202 ? -16.515 39.886 -31.070 1.00 49.51 193 LEU C N 1
ATOM 11022 C CA . LEU C 1 202 ? -16.788 40.446 -29.745 1.00 46.44 193 LEU C CA 1
ATOM 11023 C C . LEU C 1 202 ? -16.429 41.927 -29.566 1.00 54.23 193 LEU C C 1
ATOM 11024 O O . LEU C 1 202 ? -17.295 42.736 -29.242 1.00 56.43 193 LEU C O 1
ATOM 11040 N N . PHE C 1 203 ? -15.162 42.280 -29.770 1.00 62.89 194 PHE C N 1
ATOM 11041 C CA . PHE C 1 203 ? -14.708 43.661 -29.589 1.00 61.75 194 PHE C CA 1
ATOM 11042 C C . PHE C 1 203 ? -14.118 44.247 -30.873 1.00 56.96 194 PHE C C 1
ATOM 11043 O O . PHE C 1 203 ? -13.467 45.287 -30.850 1.00 59.05 194 PHE C O 1
ATOM 11060 N N . LEU C 1 204 ? -14.368 43.582 -31.993 1.00 59.74 195 LEU C N 1
ATOM 11061 C CA . LEU C 1 204 ? -13.945 44.085 -33.290 1.00 58.63 195 LEU C CA 1
ATOM 11062 C C . LEU C 1 204 ? -14.846 45.229 -33.731 1.00 70.31 195 LEU C C 1
ATOM 11063 O O . LEU C 1 204 ? -16.072 45.094 -33.732 1.00 80.90 195 LEU C O 1
ATOM 11079 N N . ALA C 1 205 ? -14.234 46.343 -34.125 1.00 76.81 196 ALA C N 1
ATOM 11080 C CA . ALA C 1 205 ? -14.974 47.561 -34.460 1.00 78.30 196 ALA C CA 1
ATOM 11081 C C . ALA C 1 205 ? -15.508 47.597 -35.898 1.00 85.07 196 ALA C C 1
ATOM 11082 O O . ALA C 1 205 ? -16.710 47.768 -36.118 1.00 72.56 196 ALA C O 1
ATOM 11089 N N . GLY C 1 206 ? -14.615 47.448 -36.871 1.00 99.48 197 GLY C N 1
ATOM 11090 C CA . GLY C 1 206 ? -14.995 47.516 -38.272 1.00 109.57 197 GLY C CA 1
ATOM 11091 C C . GLY C 1 206 ? -14.102 46.698 -39.190 1.00 124.50 197 GLY C C 1
ATOM 11092 O O . GLY C 1 206 ? -12.927 47.026 -39.382 1.00 118.94 197 GLY C O 1
ATOM 11096 N N . ALA C 1 207 ? -14.668 45.637 -39.764 1.00 119.36 198 ALA C N 1
ATOM 11097 C CA . ALA C 1 207 ? -13.953 44.783 -40.712 1.00 116.29 198 ALA C CA 1
ATOM 11098 C C . ALA C 1 207 ? -14.329 45.130 -42.149 1.00 105.07 198 ALA C C 1
ATOM 11099 O O . ALA C 1 207 ? -13.577 44.847 -43.081 1.00 94.11 198 ALA C O 1
ATOM 11106 N N . ALA C 1 211 ? -7.402 50.908 -41.061 1.00 82.51 202 ALA C N 1
ATOM 11107 C CA . ALA C 1 211 ? -6.622 51.684 -40.100 1.00 103.99 202 ALA C CA 1
ATOM 11108 C C . ALA C 1 211 ? -5.585 50.812 -39.377 1.00 112.74 202 ALA C C 1
ATOM 11109 O O . ALA C 1 211 ? -5.318 49.679 -39.788 1.00 104.80 202 ALA C O 1
ATOM 11115 N N . TYR C 1 212 ? -4.986 51.360 -38.318 1.00 110.32 203 TYR C N 1
ATOM 11116 C CA . TYR C 1 212 ? -4.110 50.592 -37.428 1.00 108.58 203 TYR C CA 1
ATOM 11117 C C . TYR C 1 212 ? -4.904 49.508 -36.688 1.00 100.17 203 TYR C C 1
ATOM 11118 O O . TYR C 1 212 ? -6.072 49.714 -36.355 1.00 105.76 203 TYR C O 1
ATOM 11136 N N . ALA C 1 213 ? -4.277 48.360 -36.434 1.00 93.81 204 ALA C N 1
ATOM 11137 C CA . ALA C 1 213 ? -4.951 47.264 -35.734 1.00 82.70 204 ALA C CA 1
ATOM 11138 C C . ALA C 1 213 ? -5.380 47.694 -34.341 1.00 88.39 204 ALA C C 1
ATOM 11139 O O . ALA C 1 213 ? -6.521 47.477 -33.942 1.00 104.53 204 ALA C O 1
ATOM 11146 N N . GLY C 1 214 ? -4.460 48.303 -33.602 1.00 81.86 205 GLY C N 1
ATOM 11147 C CA . GLY C 1 214 ? -4.724 48.696 -32.231 1.00 76.62 205 GLY C CA 1
ATOM 11148 C C . GLY C 1 214 ? -5.697 49.851 -32.108 1.00 69.61 205 GLY C C 1
ATOM 11149 O O . GLY C 1 214 ? -6.051 50.249 -30.997 1.00 78.85 205 GLY C O 1
ATOM 11153 N N . GLN C 1 215 ? -6.122 50.391 -33.247 1.00 72.24 206 GLN C N 1
ATOM 11154 C CA . GLN C 1 215 ? -7.106 51.471 -33.282 1.00 90.40 206 GLN C CA 1
ATOM 11155 C C . GLN C 1 215 ? -8.414 50.969 -33.883 1.00 84.25 206 GLN C C 1
ATOM 11156 O O . GLN C 1 215 ? -9.370 51.732 -34.039 1.00 85.96 206 GLN C O 1
ATOM 11170 N N . ASN C 1 216 ? -8.445 49.680 -34.217 1.00 79.43 207 ASN C N 1
ATOM 11171 C CA . ASN C 1 216 ? -9.612 49.064 -34.836 1.00 75.83 207 ASN C CA 1
ATOM 11172 C C . ASN C 1 216 ? -10.402 48.190 -33.852 1.00 80.45 207 ASN C C 1
ATOM 11173 O O . ASN C 1 216 ? -11.183 47.331 -34.259 1.00 78.44 207 ASN C O 1
ATOM 11184 N N . PHE C 1 217 ? -10.173 48.400 -32.558 1.00 84.97 208 PHE C N 1
ATOM 11185 C CA . PHE C 1 217 ? -11.045 47.860 -31.516 1.00 75.43 208 PHE C CA 1
ATOM 11186 C C . PHE C 1 217 ? -12.157 48.857 -31.249 1.00 74.66 208 PHE C C 1
ATOM 11187 O O . PHE C 1 217 ? -12.027 50.035 -31.580 1.00 74.02 208 PHE C O 1
ATOM 11204 N N . ILE C 1 218 ? -13.253 48.384 -30.668 1.00 65.66 209 ILE C N 1
ATOM 11205 C CA . ILE C 1 218 ? -14.312 49.281 -30.231 1.00 72.07 209 ILE C CA 1
ATOM 11206 C C . ILE C 1 218 ? -13.822 50.169 -29.112 1.00 67.04 209 ILE C C 1
ATOM 11207 O O . ILE C 1 218 ? -12.838 49.853 -28.435 1.00 64.57 209 ILE C O 1
ATOM 11223 N N . ALA C 1 219 ? -14.537 51.267 -28.904 1.00 58.26 210 ALA C N 1
ATOM 11224 C CA . ALA C 1 219 ? -14.199 52.199 -27.845 1.00 65.46 210 ALA C CA 1
ATOM 11225 C C . ALA C 1 219 ? -14.270 51.479 -26.513 1.00 58.49 210 ALA C C 1
ATOM 11226 O O . ALA C 1 219 ? -15.067 50.557 -26.336 1.00 58.58 210 ALA C O 1
ATOM 11233 N N . GLN C 1 220 ? -13.383 51.855 -25.604 1.00 42.61 211 GLN C N 1
ATOM 11234 C CA . GLN C 1 220 ? -13.352 51.250 -24.285 1.00 52.57 211 GLN C CA 1
ATOM 11235 C C . GLN C 1 220 ? -14.705 51.417 -23.576 1.00 47.22 211 GLN C C 1
ATOM 11236 O O . GLN C 1 220 ? -15.194 50.494 -22.930 1.00 51.10 211 GLN C O 1
ATOM 11250 N N . HIS C 1 221 ? -15.315 52.590 -23.711 1.00 51.50 212 HIS C N 1
ATOM 11251 C CA . HIS C 1 221 ? -16.572 52.873 -23.027 1.00 43.93 212 HIS C CA 1
ATOM 11252 C C . HIS C 1 221 ? -17.699 51.993 -23.536 1.00 44.29 212 HIS C C 1
ATOM 11253 O O . HIS C 1 221 ? -18.696 51.796 -22.845 1.00 59.42 212 HIS C O 1
ATOM 11268 N N . GLN C 1 222 ? -17.541 51.459 -24.743 1.00 43.17 213 GLN C N 1
ATOM 11269 C CA . GLN C 1 222 ? -18.565 50.603 -25.337 1.00 51.49 213 GLN C CA 1
ATOM 11270 C C . GLN C 1 222 ? -18.529 49.185 -24.781 1.00 43.49 213 GLN C C 1
ATOM 11271 O O . GLN C 1 222 ? -19.449 48.403 -25.006 1.00 47.58 213 GLN C O 1
ATOM 11285 N N . MET C 1 223 ? -17.466 48.852 -24.062 1.00 46.80 214 MET C N 1
ATOM 11286 C CA . MET C 1 223 ? -17.343 47.530 -23.478 1.00 40.50 214 MET C CA 1
ATOM 11287 C C . MET C 1 223 ? -18.175 47.437 -22.214 1.00 45.72 214 MET C C 1
ATOM 11288 O O . MET C 1 223 ? -18.423 48.450 -21.556 1.00 55.01 214 MET C O 1
ATOM 11302 N N . PRO C 1 224 ? -18.590 46.215 -21.854 1.00 35.20 215 PRO C N 1
ATOM 11303 C CA . PRO C 1 224 ? -19.281 45.990 -20.582 1.00 31.03 215 PRO C CA 1
ATOM 11304 C C . PRO C 1 224 ? -18.474 46.462 -19.384 1.00 24.78 215 PRO C C 1
ATOM 11305 O O . PRO C 1 224 ? -17.268 46.289 -19.362 1.00 39.72 215 PRO C O 1
ATOM 11316 N N . LEU C 1 225 ? -19.144 47.049 -18.405 1.00 33.50 216 LEU C N 1
ATOM 11317 C CA . LEU C 1 225 ? -18.486 47.547 -17.206 1.00 26.13 216 LEU C CA 1
ATOM 11318 C C . LEU C 1 225 ? -17.616 46.489 -16.548 1.00 26.09 216 LEU C C 1
ATOM 11319 O O . LEU C 1 225 ? -16.505 46.801 -16.130 1.00 43.93 216 LEU C O 1
ATOM 11335 N N . LEU C 1 226 ? -18.114 45.258 -16.425 1.00 27.09 217 LEU C N 1
ATOM 11336 C CA . LEU C 1 226 ? -17.358 44.204 -15.734 1.00 41.11 217 LEU C CA 1
ATOM 11337 C C . LEU C 1 226 ? -16.187 43.667 -16.554 1.00 41.22 217 LEU C C 1
ATOM 11338 O O . LEU C 1 226 ? -15.301 43.011 -16.005 1.00 37.52 217 LEU C O 1
ATOM 11354 N N . SER C 1 227 ? -16.149 43.976 -17.846 1.00 36.06 218 SER C N 1
ATOM 11355 C CA . SER C 1 227 ? -15.002 43.586 -18.659 1.00 44.02 218 SER C CA 1
ATOM 11356 C C . SER C 1 227 ? -13.834 44.579 -18.502 1.00 43.54 218 SER C C 1
ATOM 11357 O O . SER C 1 227 ? -12.677 44.198 -18.662 1.00 45.71 218 SER C O 1
ATOM 11365 N N . ARG C 1 228 ? -14.125 45.839 -18.183 1.00 39.69 219 ARG C N 1
ATOM 11366 C CA . ARG C 1 228 ? -13.081 46.866 -18.162 1.00 44.90 219 ARG C CA 1
ATOM 11367 C C . ARG C 1 228 ? -12.863 47.519 -16.802 1.00 42.76 219 ARG C C 1
ATOM 11368 O O . ARG C 1 228 ? -11.816 48.116 -16.573 1.00 41.83 219 ARG C O 1
ATOM 11389 N N . SER C 1 229 ? -13.830 47.404 -15.901 1.00 39.73 220 SER C N 1
ATOM 11390 C CA . SER C 1 229 ? -13.729 48.089 -14.617 1.00 37.41 220 SER C CA 1
ATOM 11391 C C . SER C 1 229 ? -13.562 47.108 -13.467 1.00 34.03 220 SER C C 1
ATOM 11392 O O . SER C 1 229 ? -12.618 46.325 -13.454 1.00 46.20 220 SER C O 1
ATOM 11400 N N . ASN C 1 230 ? -14.456 47.177 -12.491 1.00 34.28 221 ASN C N 1
ATOM 11401 C CA . ASN C 1 230 ? -14.353 46.349 -11.306 1.00 34.18 221 ASN C CA 1
ATOM 11402 C C . ASN C 1 230 ? -15.620 45.548 -11.035 1.00 47.15 221 ASN C C 1
ATOM 11403 O O . ASN C 1 230 ? -16.743 46.057 -11.157 1.00 39.74 221 ASN C O 1
ATOM 11414 N N . PHE C 1 231 ? -15.423 44.295 -10.642 1.00 36.98 222 PHE C N 1
ATOM 11415 C CA . PHE C 1 231 ? -16.503 43.478 -10.140 1.00 30.60 222 PHE C CA 1
ATOM 11416 C C . PHE C 1 231 ? -16.653 43.724 -8.632 1.00 38.76 222 PHE C C 1
ATOM 11417 O O . PHE C 1 231 ? -15.677 43.650 -7.872 1.00 24.40 222 PHE C O 1
ATOM 11434 N N . ASN C 1 232 ? -17.879 44.060 -8.220 1.00 45.10 223 ASN C N 1
ATOM 11435 C CA . ASN C 1 232 ? -18.212 44.301 -6.813 1.00 41.27 223 ASN C CA 1
ATOM 11436 C C . ASN C 1 232 ? -19.123 43.184 -6.327 1.00 30.19 223 ASN C C 1
ATOM 11437 O O . ASN C 1 232 ? -20.342 43.317 -6.367 1.00 39.67 223 ASN C O 1
ATOM 11448 N N . PRO C 1 233 ? -18.533 42.079 -5.861 1.00 32.55 224 PRO C N 1
ATOM 11449 C CA . PRO C 1 233 ? -19.308 40.905 -5.473 1.00 40.27 224 PRO C CA 1
ATOM 11450 C C . PRO C 1 233 ? -20.264 41.177 -4.320 1.00 32.37 224 PRO C C 1
ATOM 11451 O O . PRO C 1 233 ? -20.035 42.082 -3.520 1.00 31.02 224 PRO C O 1
ATOM 11462 N N . GLU C 1 234 ? -21.332 40.388 -4.260 1.00 36.71 225 GLU C N 1
ATOM 11463 C CA . GLU C 1 234 ? -22.290 40.441 -3.168 1.00 31.83 225 GLU C CA 1
ATOM 11464 C C . GLU C 1 234 ? -22.861 39.044 -3.030 1.00 36.07 225 GLU C C 1
ATOM 11465 O O . GLU C 1 234 ? -23.807 38.689 -3.730 1.00 61.10 225 GLU C O 1
ATOM 11477 N N . PHE C 1 235 ? -22.236 38.233 -2.177 1.00 37.13 226 PHE C N 1
ATOM 11478 C CA . PHE C 1 235 ? -22.598 36.820 -2.013 1.00 23.61 226 PHE C CA 1
ATOM 11479 C C . PHE C 1 235 ? -22.903 36.512 -0.560 1.00 32.02 226 PHE C C 1
ATOM 11480 O O . PHE C 1 235 ? -22.278 37.066 0.347 1.00 32.69 226 PHE C O 1
ATOM 11497 N N . LEU C 1 236 ? -23.849 35.612 -0.335 1.00 30.48 227 LEU C N 1
ATOM 11498 C CA . LEU C 1 236 ? -24.236 35.292 1.024 1.00 37.65 227 LEU C CA 1
ATOM 11499 C C . LEU C 1 236 ? -24.138 33.807 1.304 1.00 35.52 227 LEU C C 1
ATOM 11500 O O . LEU C 1 236 ? -24.447 32.985 0.440 1.00 42.65 227 LEU C O 1
ATOM 11516 N N . SER C 1 237 ? -23.649 33.482 2.500 1.00 25.43 228 SER C N 1
ATOM 11517 C CA . SER C 1 237 ? -23.578 32.094 2.956 1.00 31.19 228 SER C CA 1
ATOM 11518 C C . SER C 1 237 ? -23.977 31.951 4.426 1.00 30.51 228 SER C C 1
ATOM 11519 O O . SER C 1 237 ? -23.671 32.801 5.263 1.00 26.42 228 SER C O 1
ATOM 11527 N N . VAL C 1 238 ? -24.607 30.827 4.736 1.00 30.10 229 VAL C N 1
ATOM 11528 C CA . VAL C 1 238 ? -24.989 30.500 6.094 1.00 33.25 229 VAL C CA 1
ATOM 11529 C C . VAL C 1 238 ? -24.281 29.217 6.432 1.00 28.65 229 VAL C C 1
ATOM 11530 O O . VAL C 1 238 ? -24.373 28.236 5.672 1.00 38.13 229 VAL C O 1
ATOM 11543 N N . LEU C 1 239 ? -23.551 29.259 7.545 1.00 22.44 230 LEU C N 1
ATOM 11544 C CA . LEU C 1 239 ? -22.792 28.122 8.042 1.00 25.74 230 LEU C CA 1
ATOM 11545 C C . LEU C 1 239 ? -23.219 27.735 9.449 1.00 31.17 230 LEU C C 1
ATOM 11546 O O . LEU C 1 239 ? -23.463 28.600 10.310 1.00 20.12 230 LEU C O 1
ATOM 11562 N N . SER C 1 240 ? -23.241 26.424 9.688 1.00 41.24 231 SER C N 1
ATOM 11563 C CA . SER C 1 240 ? -23.623 25.873 10.985 1.00 40.50 231 SER C CA 1
ATOM 11564 C C . SER C 1 240 ? -22.425 25.251 11.654 1.00 41.38 231 SER C C 1
ATOM 11565 O O . SER C 1 240 ? -21.568 24.672 10.988 1.00 26.11 231 SER C O 1
ATOM 11573 N N . HIS C 1 241 ? -22.390 25.376 12.977 1.00 45.23 232 HIS C N 1
ATOM 11574 C CA . HIS C 1 241 ? -21.265 24.914 13.786 1.00 49.12 232 HIS C CA 1
ATOM 11575 C C . HIS C 1 241 ? -21.720 24.063 14.978 1.00 44.52 232 HIS C C 1
ATOM 11576 O O . HIS C 1 241 ? -22.531 24.514 15.796 1.00 36.57 232 HIS C O 1
ATOM 11591 N N . ARG C 1 242 ? -21.181 22.849 15.095 1.00 35.75 233 ARG C N 1
ATOM 11592 C CA . ARG C 1 242 ? -21.538 21.980 16.220 1.00 44.39 233 ARG C CA 1
ATOM 11593 C C . ARG C 1 242 ? -20.974 22.548 17.513 1.00 43.17 233 ARG C C 1
ATOM 11594 O O . ARG C 1 242 ? -19.818 22.957 17.571 1.00 36.23 233 ARG C O 1
ATOM 11615 N N . GLN C 1 243 ? -21.813 22.591 18.541 1.00 45.08 234 GLN C N 1
ATOM 11616 C CA . GLN C 1 243 ? -21.450 23.220 19.804 1.00 46.07 234 GLN C CA 1
ATOM 11617 C C . GLN C 1 243 ? -20.425 22.419 20.592 1.00 49.34 234 GLN C C 1
ATOM 11618 O O . GLN C 1 243 ? -19.761 22.965 21.470 1.00 46.64 234 GLN C O 1
ATOM 11632 N N . ASP C 1 244 ? -20.341 21.120 20.313 1.00 61.14 235 ASP C N 1
ATOM 11633 C CA . ASP C 1 244 ? -19.327 20.263 20.926 1.00 52.54 235 ASP C CA 1
ATOM 11634 C C . ASP C 1 244 ? -18.060 20.258 20.062 1.00 55.92 235 ASP C C 1
ATOM 11635 O O . ASP C 1 244 ? -17.148 19.467 20.295 1.00 58.44 235 ASP C O 1
ATOM 11644 N N . GLY C 1 245 ? -18.021 21.144 19.063 1.00 52.96 236 GLY C N 1
ATOM 11645 C CA . GLY C 1 245 ? -16.886 21.267 18.161 1.00 37.72 236 GLY C CA 1
ATOM 11646 C C . GLY C 1 245 ? -15.770 22.131 18.725 1.00 49.43 236 GLY C C 1
ATOM 11647 O O . GLY C 1 245 ? -15.729 22.405 19.930 1.00 47.26 236 GLY C O 1
ATOM 11651 N N . ALA C 1 246 ? -14.856 22.545 17.851 1.00 42.28 237 ALA C N 1
ATOM 11652 C CA . ALA C 1 246 ? -13.724 23.380 18.244 1.00 27.63 237 ALA C CA 1
ATOM 11653 C C . ALA C 1 246 ? -14.185 24.796 18.587 1.00 47.82 237 ALA C C 1
ATOM 11654 O O . ALA C 1 246 ? -15.138 25.294 17.993 1.00 53.68 237 ALA C O 1
ATOM 11661 N N . LYS C 1 247 ? -13.526 25.438 19.550 1.00 37.77 238 LYS C N 1
ATOM 11662 C CA . LYS C 1 247 ? -13.825 26.831 19.874 1.00 31.93 238 LYS C CA 1
ATOM 11663 C C . LYS C 1 247 ? -13.456 27.732 18.711 1.00 40.07 238 LYS C C 1
ATOM 11664 O O . LYS C 1 247 ? -13.887 28.887 18.648 1.00 41.44 238 LYS C O 1
ATOM 11683 N N . LYS C 1 248 ? -12.579 27.232 17.849 1.00 32.30 239 LYS C N 1
ATOM 11684 C CA . LYS C 1 248 ? -12.140 27.995 16.693 1.00 33.09 239 LYS C CA 1
ATOM 11685 C C . LYS C 1 248 ? -12.143 27.157 15.415 1.00 37.24 239 LYS C C 1
ATOM 11686 O O . LYS C 1 248 ? -11.848 25.959 15.443 1.00 39.74 239 LYS C O 1
ATOM 11705 N N . SER C 1 249 ? -12.483 27.791 14.298 1.00 28.03 240 SER C N 1
ATOM 11706 C CA . SER C 1 249 ? -12.522 27.115 12.999 1.00 31.42 240 SER C CA 1
ATOM 11707 C C . SER C 1 249 ? -11.782 27.986 11.997 1.00 33.82 240 SER C C 1
ATOM 11708 O O . SER C 1 249 ? -11.434 29.127 12.302 1.00 35.47 240 SER C O 1
ATOM 11716 N N . LYS C 1 250 ? -11.581 27.475 10.789 1.00 28.58 241 LYS C N 1
ATOM 11717 C CA . LYS C 1 250 ? -10.917 28.250 9.751 1.00 33.83 241 LYS C CA 1
ATOM 11718 C C . LYS C 1 250 ? -11.766 28.270 8.502 1.00 32.86 241 LYS C C 1
ATOM 11719 O O . LYS C 1 250 ? -12.259 27.235 8.050 1.00 39.00 241 LYS C O 1
ATOM 11738 N N . ILE C 1 251 ? -11.952 29.472 7.969 1.00 36.46 242 ILE C N 1
ATOM 11739 C CA . ILE C 1 251 ? -12.701 29.650 6.736 1.00 39.76 242 ILE C CA 1
ATOM 11740 C C . ILE C 1 251 ? -11.808 30.213 5.645 1.00 35.32 242 ILE C C 1
ATOM 11741 O O . ILE C 1 251 ? -10.966 31.078 5.896 1.00 32.70 242 ILE C O 1
ATOM 11757 N N . THR C 1 252 ? -11.983 29.675 4.442 1.00 26.82 243 THR C N 1
ATOM 11758 C CA . THR C 1 252 ? -11.167 30.045 3.292 1.00 33.76 243 THR C CA 1
ATOM 11759 C C . THR C 1 252 ? -11.958 30.770 2.200 1.00 32.54 243 THR C C 1
ATOM 11760 O O . THR C 1 252 ? -12.753 30.165 1.479 1.00 23.98 243 THR C O 1
ATOM 11771 N N . VAL C 1 253 ? -11.628 32.035 1.995 1.00 36.12 244 VAL C N 1
ATOM 11772 C CA . VAL C 1 253 ? -12.326 32.837 1.010 1.00 31.33 244 VAL C CA 1
ATOM 11773 C C . VAL C 1 253 ? -11.412 33.216 -0.143 1.00 38.57 244 VAL C C 1
ATOM 11774 O O . VAL C 1 253 ? -10.336 33.795 0.042 1.00 29.36 244 VAL C O 1
ATOM 11787 N N . THR C 1 254 ? -11.874 32.882 -1.341 1.00 39.52 245 THR C N 1
ATOM 11788 C CA . THR C 1 254 ? -11.066 32.997 -2.543 1.00 43.19 245 THR C CA 1
ATOM 11789 C C . THR C 1 254 ? -11.731 33.921 -3.535 1.00 37.08 245 THR C C 1
ATOM 11790 O O . THR C 1 254 ? -12.846 33.657 -3.957 1.00 31.96 245 THR C O 1
ATOM 11801 N N . TYR C 1 255 ? -11.037 34.983 -3.928 1.00 37.89 246 TYR C N 1
ATOM 11802 C CA . TYR C 1 255 ? -11.506 35.829 -5.027 1.00 38.28 246 TYR C CA 1
ATOM 11803 C C . TYR C 1 255 ? -10.540 35.606 -6.167 1.00 35.23 246 TYR C C 1
ATOM 11804 O O . TYR C 1 255 ? -9.339 35.536 -5.947 1.00 37.10 246 TYR C O 1
ATOM 11822 N N . GLN C 1 256 ? -11.057 35.519 -7.382 1.00 24.75 247 GLN C N 1
ATOM 11823 C CA . GLN C 1 256 ? -10.236 35.195 -8.533 1.00 24.55 247 GLN C CA 1
ATOM 11824 C C . GLN C 1 256 ? -10.724 35.871 -9.794 1.00 29.53 247 GLN C C 1
ATOM 11825 O O . GLN C 1 256 ? -11.922 36.074 -9.951 1.00 43.30 247 GLN C O 1
ATOM 11839 N N . ARG C 1 257 ? -9.815 36.212 -10.702 1.00 27.69 248 ARG C N 1
ATOM 11840 C CA . ARG C 1 257 ? -10.244 36.695 -12.013 1.00 34.82 248 ARG C CA 1
ATOM 11841 C C . ARG C 1 257 ? -9.600 35.916 -13.136 1.00 30.55 248 ARG C C 1
ATOM 11842 O O . ARG C 1 257 ? -8.386 35.650 -13.122 1.00 44.82 248 ARG C O 1
ATOM 11863 N N . GLU C 1 258 ? -10.442 35.568 -14.103 1.00 29.39 249 GLU C N 1
ATOM 11864 C CA . GLU C 1 258 ? -10.016 34.976 -15.361 1.00 43.74 249 GLU C CA 1
ATOM 11865 C C . GLU C 1 258 ? -9.999 36.043 -16.446 1.00 46.29 249 GLU C C 1
ATOM 11866 O O . GLU C 1 258 ? -11.038 36.628 -16.808 1.00 49.74 249 GLU C O 1
ATOM 11878 N N . MET C 1 259 ? -8.804 36.291 -16.961 1.00 44.36 250 MET C N 1
ATOM 11879 C CA . MET C 1 259 ? -8.617 37.271 -18.012 1.00 50.34 250 MET C CA 1
ATOM 11880 C C . MET C 1 259 ? -8.463 36.559 -19.338 1.00 48.57 250 MET C C 1
ATOM 11881 O O . MET C 1 259 ? -7.660 35.640 -19.474 1.00 51.35 250 MET C O 1
ATOM 11895 N N . ASP C 1 260 ? -9.263 36.989 -20.304 1.00 37.48 251 ASP C N 1
ATOM 11896 C CA . ASP C 1 260 ? -9.242 36.410 -21.635 1.00 34.67 251 ASP C CA 1
ATOM 11897 C C . ASP C 1 260 ? -8.449 37.317 -22.539 1.00 50.47 251 ASP C C 1
ATOM 11898 O O . ASP C 1 260 ? -8.497 38.550 -22.394 1.00 62.26 251 ASP C O 1
ATOM 11907 N N . LEU C 1 261 ? -7.764 36.701 -23.495 1.00 53.37 252 LEU C N 1
ATOM 11908 C CA . LEU C 1 261 ? -6.976 37.425 -24.475 1.00 49.43 252 LEU C CA 1
ATOM 11909 C C . LEU C 1 261 ? -7.781 37.549 -25.739 1.00 45.55 252 LEU C C 1
ATOM 11910 O O . LEU C 1 261 ? -8.067 36.550 -26.399 1.00 44.93 252 LEU C O 1
ATOM 11926 N N . TYR C 1 262 ? -8.168 38.775 -26.062 1.00 42.37 253 TYR C N 1
ATOM 11927 C CA . TYR C 1 262 ? -8.879 39.028 -27.303 1.00 58.36 253 TYR C CA 1
ATOM 11928 C C . TYR C 1 262 ? -7.921 39.693 -28.271 1.00 51.83 253 TYR C C 1
ATOM 11929 O O . TYR C 1 262 ? -7.313 40.700 -27.933 1.00 53.84 253 TYR C O 1
ATOM 11947 N N . GLN C 1 263 ? -7.777 39.127 -29.466 1.00 55.96 254 GLN C N 1
ATOM 11948 C CA . GLN C 1 263 ? -6.876 39.706 -30.467 1.00 56.57 254 GLN C CA 1
ATOM 11949 C C . GLN C 1 263 ? -7.522 39.776 -31.843 1.00 57.39 254 GLN C C 1
ATOM 11950 O O . GLN C 1 263 ? -8.446 39.018 -32.154 1.00 56.32 254 GLN C O 1
ATOM 11964 N N . ILE C 1 264 ? -7.022 40.695 -32.659 1.00 72.67 255 ILE C N 1
ATOM 11965 C CA . ILE C 1 264 ? -7.446 40.800 -34.047 1.00 67.47 255 ILE C CA 1
ATOM 11966 C C . ILE C 1 264 ? -6.254 40.923 -34.981 1.00 89.48 255 ILE C C 1
ATOM 11967 O O . ILE C 1 264 ? -5.177 41.399 -34.585 1.00 90.36 255 ILE C O 1
ATOM 11983 N N . CYS C 1 265 ? -6.467 40.496 -36.223 1.00 87.78 256 CYS C N 1
ATOM 11984 C CA . CYS C 1 265 ? -5.422 40.527 -37.236 1.00 95.13 256 CYS C CA 1
ATOM 11985 C C . CYS C 1 265 ? -5.985 40.824 -38.624 1.00 106.44 256 CYS C C 1
ATOM 11986 O O . CYS C 1 265 ? -7.157 40.541 -38.919 1.00 96.06 256 CYS C O 1
ATOM 11994 N N . TRP C 1 266 ? -5.121 41.404 -39.455 1.00 113.52 257 TRP C N 1
ATOM 11995 C CA . TRP C 1 266 ? -5.434 41.789 -40.828 1.00 114.42 257 TRP C CA 1
ATOM 11996 C C . TRP C 1 266 ? -4.812 40.796 -41.804 1.00 117.22 257 TRP C C 1
ATOM 11997 O O . TRP C 1 266 ? -3.596 40.605 -41.816 1.00 119.06 257 TRP C O 1
ATOM 12018 N N . ASN C 1 267 ? -5.657 40.152 -42.603 1.00 118.80 258 ASN C N 1
ATOM 12019 C CA . ASN C 1 267 ? -5.206 39.148 -43.560 1.00 110.62 258 ASN C CA 1
ATOM 12020 C C . ASN C 1 267 ? -5.001 39.711 -44.967 1.00 115.19 258 ASN C C 1
ATOM 12021 O O . ASN C 1 267 ? -4.565 38.992 -45.866 1.00 117.46 258 ASN C O 1
ATOM 12032 N N . GLY C 1 268 ? -5.328 40.988 -45.158 1.00 112.83 259 GLY C N 1
ATOM 12033 C CA . GLY C 1 268 ? -5.226 41.617 -46.464 1.00 112.56 259 GLY C CA 1
ATOM 12034 C C . GLY C 1 268 ? -6.587 41.927 -47.060 1.00 118.00 259 GLY C C 1
ATOM 12035 O O . GLY C 1 268 ? -6.704 42.751 -47.968 1.00 121.20 259 GLY C O 1
ATOM 12039 N N . PHE C 1 269 ? -7.613 41.247 -46.557 1.00 113.21 260 PHE C N 1
ATOM 12040 C CA . PHE C 1 269 ? -8.972 41.408 -47.062 1.00 118.11 260 PHE C CA 1
ATOM 12041 C C . PHE C 1 269 ? -9.931 41.887 -45.973 1.00 118.82 260 PHE C C 1
ATOM 12042 O O . PHE C 1 269 ? -10.703 42.823 -46.188 1.00 109.20 260 PHE C O 1
ATOM 12059 N N . TYR C 1 270 ? -9.866 41.251 -44.805 1.00 124.76 261 TYR C N 1
ATOM 12060 C CA . TYR C 1 270 ? -10.696 41.635 -43.665 1.00 121.27 261 TYR C CA 1
ATOM 12061 C C . TYR C 1 270 ? -9.893 41.690 -42.378 1.00 115.08 261 TYR C C 1
ATOM 12062 O O . TYR C 1 270 ? -8.740 41.258 -42.326 1.00 110.68 261 TYR C O 1
ATOM 12080 N N . TRP C 1 271 ? -10.528 42.219 -41.338 1.00 103.33 262 TRP C N 1
ATOM 12081 C CA . TRP C 1 271 ? -10.037 42.061 -39.979 1.00 98.88 262 TRP C CA 1
ATOM 12082 C C . TRP C 1 271 ? -10.750 40.872 -39.364 1.00 92.30 262 TRP C C 1
ATOM 12083 O O . TRP C 1 271 ? -11.962 40.722 -39.516 1.00 90.40 262 TRP C O 1
ATOM 12104 N N . ALA C 1 272 ? -9.993 40.017 -38.689 1.00 83.83 263 ALA C N 1
ATOM 12105 C CA . ALA C 1 272 ? -10.581 38.871 -38.008 1.00 72.89 263 ALA C CA 1
ATOM 12106 C C . ALA C 1 272 ? -10.126 38.872 -36.565 1.00 75.21 263 ALA C C 1
ATOM 12107 O O . ALA C 1 272 ? -9.073 39.433 -36.238 1.00 74.03 263 ALA C O 1
ATOM 12114 N N . GLY C 1 273 ? -10.934 38.257 -35.707 1.00 59.37 264 GLY C N 1
ATOM 12115 C CA . GLY C 1 273 ? -10.677 38.256 -34.282 1.00 61.77 264 GLY C CA 1
ATOM 12116 C C . GLY C 1 273 ? -10.708 36.873 -33.667 1.00 55.73 264 GLY C C 1
ATOM 12117 O O . GLY C 1 273 ? -11.260 35.934 -34.241 1.00 58.86 264 GLY C O 1
ATOM 12121 N N . ALA C 1 274 ? -10.102 36.756 -32.490 1.00 48.53 265 ALA C N 1
ATOM 12122 C CA . ALA C 1 274 ? -10.136 35.512 -31.731 1.00 42.59 265 ALA C CA 1
ATOM 12123 C C . ALA C 1 274 ? -10.034 35.789 -30.232 1.00 56.12 265 ALA C C 1
ATOM 12124 O O . ALA C 1 274 ? -9.367 36.749 -29.798 1.00 42.78 265 ALA C O 1
ATOM 12131 N N . ASN C 1 275 ? -10.718 34.948 -29.456 1.00 52.82 266 ASN C N 1
ATOM 12132 C CA . ASN C 1 275 ? -10.718 35.032 -28.000 1.00 56.69 266 ASN C CA 1
ATOM 12133 C C . ASN C 1 275 ? -10.117 33.773 -27.388 1.00 45.96 266 ASN C C 1
ATOM 12134 O O . ASN C 1 275 ? -10.528 32.661 -27.700 1.00 52.32 266 ASN C O 1
ATOM 12145 N N . TYR C 1 276 ? -9.141 33.965 -26.511 1.00 47.08 267 TYR C N 1
ATOM 12146 C CA . TYR C 1 276 ? -8.501 32.862 -25.806 1.00 64.84 267 TYR C CA 1
ATOM 12147 C C . TYR C 1 276 ? -8.851 32.977 -24.332 1.00 49.35 267 TYR C C 1
ATOM 12148 O O . TYR C 1 276 ? -8.566 33.995 -23.692 1.00 62.10 267 TYR C O 1
ATOM 12166 N N . LYS C 1 277 ? -9.508 31.949 -23.811 1.00 33.76 268 LYS C N 1
ATOM 12167 C CA . LYS C 1 277 ? -10.024 31.999 -22.450 1.00 46.55 268 LYS C CA 1
ATOM 12168 C C . LYS C 1 277 ? -8.998 31.762 -21.354 1.00 45.70 268 LYS C C 1
ATOM 12169 O O . LYS C 1 277 ? -8.201 30.828 -21.426 1.00 54.68 268 LYS C O 1
ATOM 12188 N N . ASN C 1 278 ? -9.104 32.559 -20.297 1.00 38.23 269 ASN C N 1
ATOM 12189 C CA . ASN C 1 278 ? -8.306 32.383 -19.099 1.00 33.40 269 ASN C CA 1
ATOM 12190 C C . ASN C 1 278 ? -6.818 32.320 -19.414 1.00 55.52 269 ASN C C 1
ATOM 12191 O O . ASN C 1 278 ? -6.080 31.509 -18.851 1.00 61.32 269 ASN C O 1
ATOM 12202 N N . PHE C 1 279 ? -6.378 33.200 -20.306 1.00 49.18 270 PHE C N 1
ATOM 12203 C CA . PHE C 1 279 ? -4.973 33.273 -20.688 1.00 52.66 270 PHE C CA 1
ATOM 12204 C C . PHE C 1 279 ? -4.133 33.758 -19.503 1.00 51.19 270 PHE C C 1
ATOM 12205 O O . PHE C 1 279 ? -2.951 33.444 -19.392 1.00 57.61 270 PHE C O 1
ATOM 12222 N N . LYS C 1 280 ? -4.760 34.538 -18.632 1.00 59.77 271 LYS C N 1
ATOM 12223 C CA . LYS C 1 280 ? -4.150 34.991 -17.388 1.00 55.32 271 LYS C CA 1
ATOM 12224 C C . LYS C 1 280 ? -5.140 34.771 -16.250 1.00 50.37 271 LYS C C 1
ATOM 12225 O O . LYS C 1 280 ? -6.345 34.976 -16.425 1.00 44.63 271 LYS C O 1
ATOM 12244 N N . THR C 1 281 ? -4.633 34.351 -15.094 1.00 38.80 272 THR C N 1
ATOM 12245 C CA . THR C 1 281 ? -5.480 34.121 -13.930 1.00 38.89 272 THR C CA 1
ATOM 12246 C C . THR C 1 281 ? -4.878 34.741 -12.680 1.00 50.40 272 THR C C 1
ATOM 12247 O O . THR C 1 281 ? -3.727 34.441 -12.323 1.00 49.83 272 THR C O 1
ATOM 12258 N N . ARG C 1 282 ? -5.665 35.558 -11.981 1.00 34.91 273 ARG C N 1
ATOM 12259 C CA . ARG C 1 282 ? -5.163 36.161 -10.742 1.00 37.51 273 ARG C CA 1
ATOM 12260 C C . ARG C 1 282 ? -6.035 35.730 -9.590 1.00 40.57 273 ARG C C 1
ATOM 12261 O O . ARG C 1 282 ? -7.254 35.916 -9.627 1.00 43.73 273 ARG C O 1
ATOM 12282 N N . THR C 1 283 ? -5.405 35.137 -8.576 1.00 31.79 274 THR C N 1
ATOM 12283 C CA . THR C 1 283 ? -6.149 34.514 -7.481 1.00 22.67 274 THR C CA 1
ATOM 12284 C C . THR C 1 283 ? -5.683 34.956 -6.103 1.00 27.84 274 THR C C 1
ATOM 12285 O O . THR C 1 283 ? -4.510 34.864 -5.764 1.00 43.54 274 THR C O 1
ATOM 12296 N N . PHE C 1 284 ? -6.635 35.392 -5.295 1.00 27.64 275 PHE C N 1
ATOM 12297 C CA . PHE C 1 284 ? -6.359 35.887 -3.959 1.00 32.12 275 PHE C CA 1
ATOM 12298 C C . PHE C 1 284 ? -7.099 35.039 -2.953 1.00 45.89 275 PHE C C 1
ATOM 12299 O O . PHE C 1 284 ? -8.343 35.081 -2.877 1.00 55.34 275 PHE C O 1
ATOM 12316 N N . LYS C 1 285 ? -6.335 34.259 -2.194 1.00 28.23 276 LYS C N 1
ATOM 12317 C CA . LYS C 1 285 ? -6.907 33.348 -1.213 1.00 35.12 276 LYS C CA 1
ATOM 12318 C C . LYS C 1 285 ? -6.622 33.809 0.203 1.00 29.10 276 LYS C C 1
ATOM 12319 O O . LYS C 1 285 ? -5.477 34.031 0.565 1.00 39.39 276 LYS C O 1
ATOM 12338 N N . SER C 1 286 ? -7.675 33.908 1.010 1.00 30.50 277 SER C N 1
ATOM 12339 C CA . SER C 1 286 ? -7.549 34.337 2.401 1.00 39.82 277 SER C CA 1
ATOM 12340 C C . SER C 1 286 ? -8.088 33.278 3.350 1.00 40.71 277 SER C C 1
ATOM 12341 O O . SER C 1 286 ? -9.080 32.601 3.047 1.00 34.66 277 SER C O 1
ATOM 12349 N N . THR C 1 287 ? -7.405 33.115 4.480 1.00 25.44 278 THR C N 1
ATOM 12350 C CA . THR C 1 287 ? -7.866 32.196 5.514 1.00 35.65 278 THR C CA 1
ATOM 12351 C C . THR C 1 287 ? -8.118 32.974 6.788 1.00 40.00 278 THR C C 1
ATOM 12352 O O . THR C 1 287 ? -7.208 33.660 7.283 1.00 42.83 278 THR C O 1
ATOM 12363 N N . TYR C 1 288 ? -9.340 32.831 7.315 1.00 27.03 279 TYR C N 1
ATOM 12364 C CA . TYR C 1 288 ? -9.794 33.540 8.511 1.00 29.29 279 TYR C CA 1
ATOM 12365 C C . TYR C 1 288 ? -10.024 32.538 9.643 1.00 31.96 279 TYR C C 1
ATOM 12366 O O . TYR C 1 288 ? -10.494 31.418 9.422 1.00 25.12 279 TYR C O 1
ATOM 12384 N N . GLU C 1 289 ? -9.663 32.960 10.848 1.00 31.95 280 GLU C N 1
ATOM 12385 C CA . GLU C 1 289 ? -9.864 32.191 12.064 1.00 29.79 280 GLU C CA 1
ATOM 12386 C C . GLU C 1 289 ? -11.133 32.661 12.708 1.00 45.29 280 GLU C C 1
ATOM 12387 O O . GLU C 1 289 ? -11.242 33.826 13.085 1.00 50.15 280 GLU C O 1
ATOM 12399 N N . ILE C 1 290 ? -12.074 31.749 12.880 1.00 44.01 281 ILE C N 1
ATOM 12400 C CA . ILE C 1 290 ? -13.345 32.067 13.505 1.00 32.69 281 ILE C CA 1
ATOM 12401 C C . ILE C 1 290 ? -13.363 31.558 14.916 1.00 35.24 281 ILE C C 1
ATOM 12402 O O . ILE C 1 290 ? -13.101 30.381 15.155 1.00 34.93 281 ILE C O 1
ATOM 12418 N N . ASP C 1 291 ? -13.631 32.476 15.836 1.00 23.38 282 ASP C N 1
ATOM 12419 C CA . ASP C 1 291 ? -13.819 32.166 17.239 1.00 36.41 282 ASP C CA 1
ATOM 12420 C C . ASP C 1 291 ? -15.335 32.060 17.541 1.00 52.48 282 ASP C C 1
ATOM 12421 O O . ASP C 1 291 ? -16.002 33.054 17.830 1.00 43.08 282 ASP C O 1
ATOM 12430 N N . TRP C 1 292 ? -15.883 30.853 17.468 1.00 46.09 283 TRP C N 1
ATOM 12431 C CA . TRP C 1 292 ? -17.304 30.660 17.743 1.00 42.63 283 TRP C CA 1
ATOM 12432 C C . TRP C 1 292 ? -17.668 30.958 19.196 1.00 44.07 283 TRP C C 1
ATOM 12433 O O . TRP C 1 292 ? -18.845 31.059 19.526 1.00 58.67 283 TRP C O 1
ATOM 12454 N N . GLU C 1 293 ? -16.672 31.063 20.070 1.00 45.36 284 GLU C N 1
ATOM 12455 C CA . GLU C 1 293 ? -16.929 31.292 21.492 1.00 52.08 284 GLU C CA 1
ATOM 12456 C C . GLU C 1 293 ? -17.072 32.784 21.795 1.00 57.23 284 GLU C C 1
ATOM 12457 O O . GLU C 1 293 ? -17.985 33.192 22.511 1.00 68.37 284 GLU C O 1
ATOM 12469 N N . ASN C 1 294 ? -16.170 33.592 21.247 1.00 59.90 285 ASN C N 1
ATOM 12470 C CA . ASN C 1 294 ? -16.153 35.031 21.517 1.00 58.77 285 ASN C CA 1
ATOM 12471 C C . ASN C 1 294 ? -16.681 35.862 20.355 1.00 40.89 285 ASN C C 1
ATOM 12472 O O . ASN C 1 294 ? -16.717 37.087 20.437 1.00 47.86 285 ASN C O 1
ATOM 12483 N N . HIS C 1 295 ? -17.059 35.192 19.270 1.00 45.58 286 HIS C N 1
ATOM 12484 C CA . HIS C 1 295 ? -17.664 35.848 18.115 1.00 39.36 286 HIS C CA 1
ATOM 12485 C C . HIS C 1 295 ? -16.701 36.833 17.481 1.00 47.41 286 HIS C C 1
ATOM 12486 O O . HIS C 1 295 ? -17.066 37.977 17.202 1.00 53.83 286 HIS C O 1
ATOM 12501 N N . LYS C 1 296 ? -15.462 36.394 17.282 1.00 40.46 287 LYS C N 1
ATOM 12502 C CA . LYS C 1 296 ? -14.449 37.231 16.657 1.00 38.25 287 LYS C CA 1
ATOM 12503 C C . LYS C 1 296 ? -13.967 36.594 15.376 1.00 31.62 287 LYS C C 1
ATOM 12504 O O . LYS C 1 296 ? -14.168 35.408 15.155 1.00 30.53 287 LYS C O 1
ATOM 12523 N N . VAL C 1 297 ? -13.354 37.395 14.516 1.00 30.86 288 VAL C N 1
ATOM 12524 C CA . VAL C 1 297 ? -12.722 36.862 13.318 1.00 31.13 288 VAL C CA 1
ATOM 12525 C C . VAL C 1 297 ? -11.373 37.523 13.120 1.00 34.63 288 VAL C C 1
ATOM 12526 O O . VAL C 1 297 ? -11.200 38.709 13.383 1.00 49.11 288 VAL C O 1
ATOM 12539 N N . LYS C 1 298 ? -10.409 36.734 12.678 1.00 43.40 289 LYS C N 1
ATOM 12540 C CA . LYS C 1 298 ? -9.050 37.212 12.528 1.00 45.64 289 LYS C CA 1
ATOM 12541 C C . LYS C 1 298 ? -8.445 36.633 11.255 1.00 39.35 289 LYS C C 1
ATOM 12542 O O . LYS C 1 298 ? -8.460 35.425 11.038 1.00 44.65 289 LYS C O 1
ATOM 12561 N N . LEU C 1 299 ? -7.917 37.505 10.410 1.00 30.84 290 LEU C N 1
ATOM 12562 C CA . LEU C 1 299 ? -7.211 37.059 9.221 1.00 37.79 290 LEU C CA 1
ATOM 12563 C C . LEU C 1 299 ? -5.924 36.330 9.622 1.00 39.65 290 LEU C C 1
ATOM 12564 O O . LEU C 1 299 ? -5.147 36.819 10.446 1.00 37.03 290 LEU C O 1
ATOM 12580 N N . LEU C 1 300 ? -5.723 35.145 9.056 1.00 41.34 291 LEU C N 1
ATOM 12581 C CA . LEU C 1 300 ? -4.546 34.330 9.346 1.00 43.15 291 LEU C CA 1
ATOM 12582 C C . LEU C 1 300 ? -3.651 34.225 8.130 1.00 41.12 291 LEU C C 1
ATOM 12583 O O . LEU C 1 300 ? -2.456 34.484 8.223 1.00 46.36 291 LEU C O 1
ATOM 12599 N N . ASP C 1 301 ? -4.223 33.820 6.999 1.00 40.21 292 ASP C N 1
ATOM 12600 C CA . ASP C 1 301 ? -3.404 33.604 5.801 1.00 39.46 292 ASP C CA 1
ATOM 12601 C C . ASP C 1 301 ? -3.824 34.432 4.612 1.00 38.23 292 ASP C C 1
ATOM 12602 O O . ASP C 1 301 ? -5.001 34.754 4.432 1.00 47.94 292 ASP C O 1
ATOM 12611 N N . THR C 1 302 ? -2.837 34.689 3.763 1.00 40.51 293 THR C N 1
ATOM 12612 C CA . THR C 1 302 ? -3.024 35.357 2.488 1.00 36.68 293 THR C CA 1
ATOM 12613 C C . THR C 1 302 ? -2.211 34.624 1.427 1.00 40.64 293 THR C C 1
ATOM 12614 O O . THR C 1 302 ? -1.072 34.251 1.680 1.00 53.03 293 THR C O 1
ATOM 12625 N N . LYS C 1 303 ? -2.785 34.407 0.248 1.00 32.95 294 LYS C N 1
ATOM 12626 C CA . LYS C 1 303 ? -2.011 33.869 -0.861 1.00 29.81 294 LYS C CA 1
ATOM 12627 C C . LYS C 1 303 ? -2.406 34.502 -2.190 1.00 35.36 294 LYS C C 1
ATOM 12628 O O . LYS C 1 303 ? -3.513 34.298 -2.688 1.00 46.67 294 LYS C O 1
ATOM 12647 N N . GLU C 1 304 ? -1.467 35.242 -2.768 1.00 33.99 295 GLU C N 1
ATOM 12648 C CA . GLU C 1 304 ? -1.650 35.883 -4.061 1.00 31.31 295 GLU C CA 1
ATOM 12649 C C . GLU C 1 304 ? -0.958 35.021 -5.105 1.00 30.17 295 GLU C C 1
ATOM 12650 O O . GLU C 1 304 ? 0.237 34.770 -5.001 1.00 46.38 295 GLU C O 1
ATOM 12662 N N . THR C 1 305 ? -1.727 34.468 -6.038 1.00 42.57 296 THR C N 1
ATOM 12663 C CA . THR C 1 305 ? -1.176 33.569 -7.060 1.00 43.69 296 THR C CA 1
ATOM 12664 C C . THR C 1 305 ? -1.462 34.055 -8.469 1.00 47.63 296 THR C C 1
ATOM 12665 O O . THR C 1 305 ? -2.614 34.362 -8.846 1.00 42.38 296 THR C O 1
ATOM 12676 N N . GLU C 1 306 ? -0.393 34.047 -9.256 1.00 52.32 297 GLU C N 1
ATOM 12677 C CA . GLU C 1 306 ? -0.406 34.535 -10.619 1.00 53.86 297 GLU C CA 1
ATOM 12678 C C . GLU C 1 306 ? -0.174 33.363 -11.574 1.00 47.90 297 GLU C C 1
ATOM 12679 O O . GLU C 1 306 ? 0.877 32.740 -11.546 1.00 75.99 297 GLU C O 1
ATOM 12691 N N . ASN C 1 307 ? -1.184 33.028 -12.371 1.00 53.96 298 ASN C N 1
ATOM 12692 C CA . ASN C 1 307 ? -1.021 32.056 -13.453 1.00 46.24 298 ASN C CA 1
ATOM 12693 C C . ASN C 1 307 ? -1.011 32.794 -14.782 1.00 55.65 298 ASN C C 1
ATOM 12694 O O . ASN C 1 307 ? -1.844 33.671 -15.019 1.00 65.75 298 ASN C O 1
ATOM 12705 N N . ASN C 1 308 ? -0.076 32.431 -15.648 1.00 71.72 299 ASN C N 1
ATOM 12706 C CA . ASN C 1 308 ? -0.003 32.995 -16.988 1.00 64.77 299 ASN C CA 1
ATOM 12707 C C . ASN C 1 308 ? 0.196 31.880 -18.010 1.00 79.51 299 ASN C C 1
ATOM 12708 O O . ASN C 1 308 ? 1.016 30.985 -17.809 1.00 88.06 299 ASN C O 1
ATOM 12719 N N . LYS C 1 309 ? -0.607 31.901 -19.069 1.00 77.17 300 LYS C N 1
ATOM 12720 C CA . LYS C 1 309 ? -0.397 31.016 -20.207 1.00 68.68 300 LYS C CA 1
ATOM 12721 C C . LYS C 1 309 ? 0.577 31.690 -21.162 1.00 89.06 300 LYS C C 1
ATOM 12722 O O . LYS C 1 309 ? 1.355 31.049 -21.869 1.00 97.52 300 LYS C O 1
ATOM 12742 N N . ASP D 2 16 ? -26.061 40.206 6.412 1.00 44.73 6 ASP D N 1
ATOM 12743 C CA . ASP D 2 16 ? -27.505 40.329 6.268 1.00 55.64 6 ASP D CA 1
ATOM 12744 C C . ASP D 2 16 ? -28.019 41.547 7.022 1.00 59.64 6 ASP D C 1
ATOM 12745 O O . ASP D 2 16 ? -28.567 42.473 6.418 1.00 80.06 6 ASP D O 1
ATOM 12753 N N . ILE D 2 17 ? -27.833 41.554 8.339 1.00 43.72 7 ILE D N 1
ATOM 12754 C CA . ILE D 2 17 ? -28.491 42.545 9.193 1.00 82.24 7 ILE D CA 1
ATOM 12755 C C . ILE D 2 17 ? -27.668 43.809 9.446 1.00 93.99 7 ILE D C 1
ATOM 12756 O O . ILE D 2 17 ? -28.214 44.920 9.430 1.00 101.73 7 ILE D O 1
ATOM 12772 N N . GLY D 2 18 ? -26.367 43.645 9.658 1.00 57.99 8 GLY D N 1
ATOM 12773 C CA . GLY D 2 18 ? -25.509 44.760 10.009 1.00 63.32 8 GLY D CA 1
ATOM 12774 C C . GLY D 2 18 ? -25.655 45.969 9.092 1.00 75.86 8 GLY D C 1
ATOM 12775 O O . GLY D 2 18 ? -25.898 45.755 7.884 1.00 38.41 8 GLY D O 1
ATOM 12779 N N . GLN D 2 19 ? -25.551 47.211 9.620 1.00 92.64 9 GLN D N 1
ATOM 12780 C CA . GLN D 2 19 ? -25.443 47.511 11.074 1.00 86.01 9 GLN D CA 1
ATOM 12781 C C . GLN D 2 19 ? -26.161 48.796 11.568 1.00 97.21 9 GLN D C 1
ATOM 12782 O O . GLN D 2 19 ? -25.571 49.889 11.511 1.00 54.51 9 GLN D O 1
ATOM 12796 N N . GLY D 2 20 ? -27.346 48.633 12.188 1.00 61.90 10 GLY D N 1
ATOM 12797 C CA . GLY D 2 20 ? -28.167 49.759 12.631 1.00 44.13 10 GLY D CA 1
ATOM 12798 C C . GLY D 2 20 ? -28.648 49.885 14.086 1.00 71.02 10 GLY D C 1
ATOM 12799 O O . GLY D 2 20 ? -29.579 49.180 14.526 1.00 33.28 10 GLY D O 1
ATOM 12803 N N . ALA D 2 21 ? -28.083 50.878 14.783 1.00 68.08 11 ALA D N 1
ATOM 12804 C CA . ALA D 2 21 ? -28.451 51.238 16.162 1.00 56.91 11 ALA D CA 1
ATOM 12805 C C . ALA D 2 21 ? -28.040 52.702 16.477 1.00 73.39 11 ALA D C 1
ATOM 12806 O O . ALA D 2 21 ? -27.925 53.516 15.563 1.00 81.04 11 ALA D O 1
ATOM 12813 N N . GLU D 2 22 ? -27.861 53.036 17.761 1.00 54.56 12 GLU D N 1
ATOM 12814 C CA . GLU D 2 22 ? -27.587 54.421 18.229 1.00 60.96 12 GLU D CA 1
ATOM 12815 C C . GLU D 2 22 ? -26.462 55.239 17.531 1.00 64.23 12 GLU D C 1
ATOM 12816 O O . GLU D 2 22 ? -25.326 54.775 17.355 1.00 53.76 12 GLU D O 1
ATOM 12828 N N . ILE D 2 23 ? -26.757 56.513 17.268 1.00 52.36 13 ILE D N 1
ATOM 12829 C CA . ILE D 2 23 ? -25.863 57.378 16.500 1.00 42.11 13 ILE D CA 1
ATOM 12830 C C . ILE D 2 23 ? -25.456 58.660 17.235 1.00 39.07 13 ILE D C 1
ATOM 12831 O O . ILE D 2 23 ? -26.175 59.159 18.099 1.00 41.47 13 ILE D O 1
ATOM 12847 N N . ILE D 2 24 ? -24.261 59.148 16.913 1.00 30.05 14 ILE D N 1
ATOM 12848 C CA . ILE D 2 24 ? -23.827 60.492 17.285 1.00 31.08 14 ILE D CA 1
ATOM 12849 C C . ILE D 2 24 ? -23.421 61.210 16.014 1.00 29.61 14 ILE D C 1
ATOM 12850 O O . ILE D 2 24 ? -22.478 60.783 15.351 1.00 33.83 14 ILE D O 1
ATOM 12866 N N . LYS D 2 25 ? -24.107 62.291 15.658 1.00 30.68 15 LYS D N 1
ATOM 12867 C CA . LYS D 2 25 ? -23.791 62.947 14.394 1.00 32.26 15 LYS D CA 1
ATOM 12868 C C . LYS D 2 25 ? -23.004 64.254 14.561 1.00 33.13 15 LYS D C 1
ATOM 12869 O O . LYS D 2 25 ? -23.136 64.993 15.543 1.00 23.68 15 LYS D O 1
ATOM 12888 N N . ARG D 2 26 ? -22.126 64.470 13.592 1.00 25.80 16 ARG D N 1
ATOM 12889 C CA . ARG D 2 26 ? -21.330 65.673 13.495 1.00 27.66 16 ARG D CA 1
ATOM 12890 C C . ARG D 2 26 ? -21.366 66.116 12.031 1.00 35.85 16 ARG D C 1
ATOM 12891 O O . ARG D 2 26 ? -21.441 65.263 11.140 1.00 30.66 16 ARG D O 1
ATOM 12912 N N . THR D 2 27 ? -21.303 67.423 11.765 1.00 27.64 17 THR D N 1
ATOM 12913 C CA . THR D 2 27 ? -21.237 67.887 10.374 1.00 30.65 17 THR D CA 1
ATOM 12914 C C . THR D 2 27 ? -20.058 68.801 10.127 1.00 31.06 17 THR D C 1
ATOM 12915 O O . THR D 2 27 ? -19.592 69.500 11.032 1.00 20.33 17 THR D O 1
ATOM 12926 N N . GLN D 2 28 ? -19.592 68.777 8.881 1.00 26.71 18 GLN D N 1
ATOM 12927 C CA . GLN D 2 28 ? -18.567 69.696 8.426 1.00 30.40 18 GLN D CA 1
ATOM 12928 C C . GLN D 2 28 ? -18.844 70.110 6.982 1.00 30.00 18 GLN D C 1
ATOM 12929 O O . GLN D 2 28 ? -19.137 69.272 6.124 1.00 34.86 18 GLN D O 1
ATOM 12943 N N . ASP D 2 29 ? -18.719 71.408 6.719 1.00 25.22 19 ASP D N 1
ATOM 12944 C CA . ASP D 2 29 ? -19.022 71.965 5.405 1.00 35.03 19 ASP D CA 1
ATOM 12945 C C . ASP D 2 29 ? -17.869 72.865 4.993 1.00 30.10 19 ASP D C 1
ATOM 12946 O O . ASP D 2 29 ? -17.369 73.618 5.820 1.00 35.19 19 ASP D O 1
ATOM 12955 N N . ILE D 2 30 ? -17.449 72.799 3.729 1.00 18.39 20 ILE D N 1
ATOM 12956 C CA . ILE D 2 30 ? -16.354 73.658 3.272 1.00 16.27 20 ILE D CA 1
ATOM 12957 C C . ILE D 2 30 ? -16.302 73.865 1.752 1.00 29.77 20 ILE D C 1
ATOM 12958 O O . ILE D 2 30 ? -16.662 72.970 0.972 1.00 26.46 20 ILE D O 1
ATOM 12974 N N . THR D 2 31 ? -15.821 75.038 1.333 1.00 29.39 21 THR D N 1
ATOM 12975 C CA . THR D 2 31 ? -15.776 75.375 -0.092 1.00 35.97 21 THR D CA 1
ATOM 12976 C C . THR D 2 31 ? -14.385 75.829 -0.560 1.00 46.48 21 THR D C 1
ATOM 12977 O O . THR D 2 31 ? -13.669 76.538 0.143 1.00 45.80 21 THR D O 1
ATOM 12988 N N . SER D 2 32 ? -14.020 75.385 -1.760 1.00 43.77 22 SER D N 1
ATOM 12989 C CA . SER D 2 32 ? -12.802 75.813 -2.426 1.00 36.05 22 SER D CA 1
ATOM 12990 C C . SER D 2 32 ? -13.109 76.912 -3.438 1.00 43.84 22 SER D C 1
ATOM 12991 O O . SER D 2 32 ? -13.409 76.618 -4.602 1.00 34.56 22 SER D O 1
ATOM 12999 N N . LYS D 2 33 ? -12.987 78.168 -2.995 1.00 41.21 23 LYS D N 1
ATOM 13000 C CA . LYS D 2 33 ? -13.252 79.339 -3.841 1.00 32.28 23 LYS D CA 1
ATOM 13001 C C . LYS D 2 33 ? -12.538 79.208 -5.170 1.00 23.50 23 LYS D C 1
ATOM 13002 O O . LYS D 2 33 ? -13.086 79.511 -6.224 1.00 22.38 23 LYS D O 1
ATOM 13021 N N . ARG D 2 34 ? -11.301 78.752 -5.102 1.00 28.93 24 ARG D N 1
ATOM 13022 C CA . ARG D 2 34 ? -10.470 78.583 -6.277 1.00 32.72 24 ARG D CA 1
ATOM 13023 C C . ARG D 2 34 ? -11.136 77.709 -7.345 1.00 51.73 24 ARG D C 1
ATOM 13024 O O . ARG D 2 34 ? -11.154 78.065 -8.526 1.00 46.97 24 ARG D O 1
ATOM 13045 N N . LEU D 2 35 ? -11.699 76.578 -6.920 1.00 49.41 25 LEU D N 1
ATOM 13046 C CA . LEU D 2 35 ? -12.210 75.567 -7.844 1.00 34.13 25 LEU D CA 1
ATOM 13047 C C . LEU D 2 35 ? -13.726 75.509 -7.956 1.00 43.99 25 LEU D C 1
ATOM 13048 O O . LEU D 2 35 ? -14.244 74.757 -8.784 1.00 45.66 25 LEU D O 1
ATOM 13064 N N . ALA D 2 36 ? -14.434 76.249 -7.100 1.00 40.35 26 ALA D N 1
ATOM 13065 C CA . ALA D 2 36 ? -15.901 76.213 -7.073 1.00 36.83 26 ALA D CA 1
ATOM 13066 C C . ALA D 2 36 ? -16.375 74.794 -6.733 1.00 44.37 26 ALA D C 1
ATOM 13067 O O . ALA D 2 36 ? -17.031 74.125 -7.541 1.00 37.57 26 ALA D O 1
ATOM 13074 N N . ILE D 2 37 ? -15.959 74.312 -5.567 1.00 33.44 27 ILE D N 1
ATOM 13075 C CA . ILE D 2 37 ? -16.345 72.992 -5.099 1.00 32.16 27 ILE D CA 1
ATOM 13076 C C . ILE D 2 37 ? -16.648 73.011 -3.609 1.00 44.10 27 ILE D C 1
ATOM 13077 O O . ILE D 2 37 ? -15.869 73.508 -2.792 1.00 27.18 27 ILE D O 1
ATOM 13093 N N . THR D 2 38 ? -17.794 72.438 -3.269 1.00 49.11 28 THR D N 1
ATOM 13094 C CA . THR D 2 38 ? -18.280 72.433 -1.906 1.00 37.62 28 THR D CA 1
ATOM 13095 C C . THR D 2 38 ? -18.515 71.032 -1.408 1.00 33.76 28 THR D C 1
ATOM 13096 O O . THR D 2 38 ? -19.221 70.258 -2.049 1.00 37.87 28 THR D O 1
ATOM 13107 N N . GLN D 2 39 ? -17.878 70.717 -0.285 1.00 33.94 29 GLN D N 1
ATOM 13108 C CA . GLN D 2 39 ? -18.084 69.457 0.405 1.00 26.31 29 GLN D CA 1
ATOM 13109 C C . GLN D 2 39 ? -19.012 69.691 1.582 1.00 40.43 29 GLN D C 1
ATOM 13110 O O . GLN D 2 39 ? -18.743 70.553 2.444 1.00 30.57 29 GLN D O 1
ATOM 13124 N N . ASN D 2 40 ? -20.098 68.917 1.586 1.00 43.89 30 ASN D N 1
ATOM 13125 C CA . ASN D 2 40 ? -21.039 68.814 2.697 1.00 36.78 30 ASN D CA 1
ATOM 13126 C C . ASN D 2 40 ? -20.949 67.404 3.277 1.00 34.29 30 ASN D C 1
ATOM 13127 O O . ASN D 2 40 ? -21.454 66.443 2.685 1.00 31.51 30 ASN D O 1
ATOM 13138 N N . ILE D 2 41 ? -20.266 67.270 4.409 1.00 34.46 31 ILE D N 1
ATOM 13139 C CA . ILE D 2 41 ? -19.927 65.949 4.943 1.00 32.42 31 ILE D CA 1
ATOM 13140 C C . ILE D 2 41 ? -20.565 65.733 6.285 1.00 29.34 31 ILE D C 1
ATOM 13141 O O . ILE D 2 41 ? -20.441 66.573 7.195 1.00 34.95 31 ILE D O 1
ATOM 13157 N N . GLN D 2 42 ? -21.244 64.599 6.403 1.00 24.53 32 GLN D N 1
ATOM 13158 C CA . GLN D 2 42 ? -21.853 64.218 7.668 1.00 25.57 32 GLN D CA 1
ATOM 13159 C C . GLN D 2 42 ? -21.226 62.957 8.243 1.00 38.03 32 GLN D C 1
ATOM 13160 O O . GLN D 2 42 ? -21.071 61.941 7.547 1.00 27.58 32 GLN D O 1
ATOM 13174 N N . PHE D 2 43 ? -20.897 63.034 9.529 1.00 32.67 33 PHE D N 1
ATOM 13175 C CA . PHE D 2 43 ? -20.247 61.949 10.248 1.00 25.93 33 PHE D CA 1
ATOM 13176 C C . PHE D 2 43 ? -21.180 61.389 11.299 1.00 38.22 33 PHE D C 1
ATOM 13177 O O . PHE D 2 43 ? -21.484 62.056 12.292 1.00 42.26 33 PHE D O 1
ATOM 13194 N N . ASP D 2 44 ? -21.607 60.151 11.083 1.00 43.75 34 ASP D N 1
ATOM 13195 C CA . ASP D 2 44 ? -22.462 59.452 12.029 1.00 54.04 34 ASP D CA 1
ATOM 13196 C C . ASP D 2 44 ? -21.638 58.385 12.741 1.00 43.89 34 ASP D C 1
ATOM 13197 O O . ASP D 2 44 ? -21.296 57.354 12.160 1.00 38.91 34 ASP D O 1
ATOM 13206 N N . PHE D 2 45 ? -21.291 58.659 13.992 1.00 35.99 35 PHE D N 1
ATOM 13207 C CA . PHE D 2 45 ? -20.637 57.662 14.817 1.00 36.33 35 PHE D CA 1
ATOM 13208 C C . PHE D 2 45 ? -21.681 56.682 15.264 1.00 36.45 35 PHE D C 1
ATOM 13209 O O . PHE D 2 45 ? -22.691 57.074 15.837 1.00 53.86 35 PHE D O 1
ATOM 13226 N N . VAL D 2 46 ? -21.427 55.406 14.999 1.00 35.82 36 VAL D N 1
ATOM 13227 C CA . VAL D 2 46 ? -22.375 54.353 15.295 1.00 27.37 36 VAL D CA 1
ATOM 13228 C C . VAL D 2 46 ? -21.924 53.578 16.510 1.00 31.13 36 VAL D C 1
ATOM 13229 O O . VAL D 2 46 ? -20.874 52.929 16.477 1.00 50.75 36 VAL D O 1
ATOM 13242 N N . LYS D 2 47 ? -22.715 53.645 17.577 1.00 26.09 37 LYS D N 1
ATOM 13243 C CA . LYS D 2 47 ? -22.479 52.812 18.754 1.00 34.87 37 LYS D CA 1
ATOM 13244 C C . LYS D 2 47 ? -23.406 51.586 18.685 1.00 44.55 37 LYS D C 1
ATOM 13245 O O . LYS D 2 47 ? -24.441 51.547 19.345 1.00 45.24 37 LYS D O 1
ATOM 13264 N N . ASP D 2 48 ? -23.032 50.591 17.881 1.00 44.73 38 ASP D N 1
ATOM 13265 C CA . ASP D 2 48 ? -23.826 49.369 17.720 1.00 38.21 38 ASP D CA 1
ATOM 13266 C C . ASP D 2 48 ? -23.461 48.321 18.771 1.00 34.85 38 ASP D C 1
ATOM 13267 O O . ASP D 2 48 ? -22.458 47.632 18.634 1.00 47.74 38 ASP D O 1
ATOM 13276 N N . LYS D 2 49 ? -24.302 48.152 19.785 1.00 37.41 39 LYS D N 1
ATOM 13277 C CA . LYS D 2 49 ? -23.958 47.290 20.922 1.00 46.84 39 LYS D CA 1
ATOM 13278 C C . LYS D 2 49 ? -23.813 45.809 20.538 1.00 47.11 39 LYS D C 1
ATOM 13279 O O . LYS D 2 49 ? -23.410 44.993 21.363 1.00 54.09 39 LYS D O 1
ATOM 13298 N N . LYS D 2 50 ? -24.149 45.465 19.297 1.00 39.75 40 LYS D N 1
ATOM 13299 C CA . LYS D 2 50 ? -23.967 44.107 18.801 1.00 34.45 40 LYS D CA 1
ATOM 13300 C C . LYS D 2 50 ? -22.660 43.944 17.999 1.00 45.08 40 LYS D C 1
ATOM 13301 O O . LYS D 2 50 ? -22.341 42.846 17.517 1.00 39.74 40 LYS D O 1
ATOM 13320 N N . TYR D 2 51 ? -21.890 45.023 17.885 1.00 33.41 41 TYR D N 1
ATOM 13321 C CA . TYR D 2 51 ? -20.707 45.032 17.024 1.00 30.14 41 TYR D CA 1
ATOM 13322 C C . TYR D 2 51 ? -19.390 45.119 17.792 1.00 32.10 41 TYR D C 1
ATOM 13323 O O . TYR D 2 51 ? -19.294 45.740 18.852 1.00 34.25 41 TYR D O 1
ATOM 13341 N N . ASN D 2 52 ? -18.373 44.507 17.195 1.00 48.60 42 ASN D N 1
ATOM 13342 C CA . ASN D 2 52 ? -17.074 44.242 17.816 1.00 39.96 42 ASN D CA 1
ATOM 13343 C C . ASN D 2 52 ? -16.217 45.474 17.936 1.00 37.96 42 ASN D C 1
ATOM 13344 O O . ASN D 2 52 ? -15.449 45.620 18.878 1.00 46.58 42 ASN D O 1
ATOM 13355 N N . LYS D 2 53 ? -16.393 46.368 16.971 1.00 36.78 43 LYS D N 1
ATOM 13356 C CA . LYS D 2 53 ? -15.481 47.462 16.725 1.00 28.79 43 LYS D CA 1
ATOM 13357 C C . LYS D 2 53 ? -16.214 48.799 16.774 1.00 33.43 43 LYS D C 1
ATOM 13358 O O . LYS D 2 53 ? -17.424 48.837 16.981 1.00 46.44 43 LYS D O 1
ATOM 13377 N N . ASP D 2 54 ? -15.488 49.892 16.583 1.00 30.45 44 ASP D N 1
ATOM 13378 C CA . ASP D 2 54 ? -16.123 51.191 16.436 1.00 27.60 44 ASP D CA 1
ATOM 13379 C C . ASP D 2 54 ? -16.542 51.347 14.993 1.00 35.18 44 ASP D C 1
ATOM 13380 O O . ASP D 2 54 ? -15.862 50.846 14.099 1.00 37.95 44 ASP D O 1
ATOM 13389 N N . ALA D 2 55 ? -17.643 52.057 14.763 1.00 47.31 45 ALA D N 1
ATOM 13390 C CA . ALA D 2 55 ? -18.156 52.242 13.412 1.00 31.50 45 ALA D CA 1
ATOM 13391 C C . ALA D 2 55 ? -18.513 53.689 13.122 1.00 37.37 45 ALA D C 1
ATOM 13392 O O . ALA D 2 55 ? -18.927 54.455 13.996 1.00 29.32 45 ALA D O 1
ATOM 13399 N N . LEU D 2 56 ? -18.334 54.048 11.865 1.00 34.16 46 LEU D N 1
ATOM 13400 C CA . LEU D 2 56 ? -18.541 55.407 11.426 1.00 29.03 46 LEU D CA 1
ATOM 13401 C C . LEU D 2 56 ? -19.144 55.400 10.039 1.00 36.64 46 LEU D C 1
ATOM 13402 O O . LEU D 2 56 ? -18.623 54.748 9.123 1.00 36.13 46 LEU D O 1
ATOM 13418 N N . VAL D 2 57 ? -20.215 56.163 9.874 1.00 36.78 47 VAL D N 1
ATOM 13419 C CA . VAL D 2 57 ? -20.821 56.309 8.568 1.00 41.32 47 VAL D CA 1
ATOM 13420 C C . VAL D 2 57 ? -20.537 57.713 8.086 1.00 35.44 47 VAL D C 1
ATOM 13421 O O . VAL D 2 57 ? -20.881 58.687 8.757 1.00 40.25 47 VAL D O 1
ATOM 13434 N N . VAL D 2 58 ? -19.856 57.797 6.946 1.00 28.68 48 VAL D N 1
ATOM 13435 C CA . VAL D 2 58 ? -19.564 59.072 6.315 1.00 29.35 48 VAL D CA 1
ATOM 13436 C C . VAL D 2 58 ? -20.475 59.244 5.123 1.00 27.52 48 VAL D C 1
ATOM 13437 O O . VAL D 2 58 ? -20.419 58.458 4.156 1.00 28.43 48 VAL D O 1
ATOM 13450 N N . LYS D 2 59 ? -21.309 60.280 5.228 1.00 29.54 49 LYS D N 1
ATOM 13451 C CA . LYS D 2 59 ? -22.279 60.659 4.207 1.00 30.31 49 LYS D CA 1
ATOM 13452 C C . LYS D 2 59 ? -21.714 61.871 3.459 1.00 29.32 49 LYS D C 1
ATOM 13453 O O . LYS D 2 59 ? -21.528 62.963 4.034 1.00 29.76 49 LYS D O 1
ATOM 13472 N N . MET D 2 60 ? -21.402 61.646 2.186 1.00 22.23 50 MET D N 1
ATOM 13473 C CA . MET D 2 60 ? -20.731 62.628 1.349 1.00 19.16 50 MET D CA 1
ATOM 13474 C C . MET D 2 60 ? -21.674 63.301 0.392 1.00 33.88 50 MET D C 1
ATOM 13475 O O . MET D 2 60 ? -22.106 62.700 -0.597 1.00 34.48 50 MET D O 1
ATOM 13489 N N . GLN D 2 61 ? -21.969 64.565 0.668 1.00 39.36 51 GLN D N 1
ATOM 13490 C CA . GLN D 2 61 ? -22.766 65.358 -0.246 1.00 38.30 51 GLN D CA 1
ATOM 13491 C C . GLN D 2 61 ? -22.036 66.645 -0.597 1.00 35.53 51 GLN D C 1
ATOM 13492 O O . GLN D 2 61 ? -20.913 66.868 -0.154 1.00 36.78 51 GLN D O 1
ATOM 13506 N N . GLY D 2 62 ? -22.662 67.475 -1.420 1.00 47.77 52 GLY D N 1
ATOM 13507 C CA . GLY D 2 62 ? -22.119 68.786 -1.713 1.00 37.78 52 GLY D CA 1
ATOM 13508 C C . GLY D 2 62 ? -22.463 69.278 -3.092 1.00 29.10 52 GLY D C 1
ATOM 13509 O O . GLY D 2 62 ? -23.468 68.882 -3.678 1.00 49.94 52 GLY D O 1
ATOM 13513 N N . PHE D 2 63 ? -21.617 70.152 -3.609 1.00 24.15 53 PHE D N 1
ATOM 13514 C CA . PHE D 2 63 ? -21.838 70.704 -4.930 1.00 30.06 53 PHE D CA 1
ATOM 13515 C C . PHE D 2 63 ? -20.531 70.913 -5.663 1.00 32.14 53 PHE D C 1
ATOM 13516 O O . PHE D 2 63 ? -19.606 71.513 -5.134 1.00 38.99 53 PHE D O 1
ATOM 13533 N N . ILE D 2 64 ? -20.468 70.368 -6.872 1.00 25.42 54 ILE D N 1
ATOM 13534 C CA . ILE D 2 64 ? -19.350 70.569 -7.785 1.00 28.71 54 ILE D CA 1
ATOM 13535 C C . ILE D 2 64 ? -19.878 71.297 -9.007 1.00 35.53 54 ILE D C 1
ATOM 13536 O O . ILE D 2 64 ? -20.601 70.728 -9.824 1.00 42.32 54 ILE D O 1
ATOM 13552 N N . SER D 2 65 ? -19.525 72.570 -9.118 1.00 41.19 55 SER D N 1
ATOM 13553 C CA . SER D 2 65 ? -19.963 73.381 -10.234 1.00 33.62 55 SER D CA 1
ATOM 13554 C C . SER D 2 65 ? -19.457 72.787 -11.530 1.00 29.92 55 SER D C 1
ATOM 13555 O O . SER D 2 65 ? -18.408 72.161 -11.554 1.00 29.17 55 SER D O 1
ATOM 13563 N N . SER D 2 66 ? -20.206 72.969 -12.607 1.00 26.72 56 SER D N 1
ATOM 13564 C CA . SER D 2 66 ? -19.793 72.435 -13.893 1.00 36.12 56 SER D CA 1
ATOM 13565 C C . SER D 2 66 ? -18.563 73.165 -14.409 1.00 48.27 56 SER D C 1
ATOM 13566 O O . SER D 2 66 ? -17.739 72.572 -15.107 1.00 44.93 56 SER D O 1
ATOM 13574 N N . ARG D 2 67 ? -18.456 74.452 -14.057 1.00 52.52 57 ARG D N 1
ATOM 13575 C CA . ARG D 2 67 ? -17.371 75.330 -14.521 1.00 39.70 57 ARG D CA 1
ATOM 13576 C C . ARG D 2 67 ? -17.260 75.278 -16.036 1.00 35.45 57 ARG D C 1
ATOM 13577 O O . ARG D 2 67 ? -16.189 75.451 -16.608 1.00 38.37 57 ARG D O 1
ATOM 13598 N N . THR D 2 68 ? -18.390 75.022 -16.680 1.00 37.62 58 THR D N 1
ATOM 13599 C CA . THR D 2 68 ? -18.464 75.041 -18.129 1.00 44.75 58 THR D CA 1
ATOM 13600 C C . THR D 2 68 ? -18.242 76.461 -18.640 1.00 62.94 58 THR D C 1
ATOM 13601 O O . THR D 2 68 ? -18.939 77.393 -18.220 1.00 47.15 58 THR D O 1
ATOM 13612 N N . THR D 2 69 ? -17.278 76.625 -19.544 1.00 63.56 59 THR D N 1
ATOM 13613 C CA . THR D 2 69 ? -16.910 77.965 -20.020 1.00 51.02 59 THR D CA 1
ATOM 13614 C C . THR D 2 69 ? -16.800 78.049 -21.539 1.00 56.77 59 THR D C 1
ATOM 13615 O O . THR D 2 69 ? -16.515 77.052 -22.211 1.00 60.98 59 THR D O 1
ATOM 13626 N N . TYR D 2 70 ? -17.017 79.254 -22.062 1.00 49.84 60 TYR D N 1
ATOM 13627 C CA . TYR D 2 70 ? -16.970 79.509 -23.498 1.00 48.80 60 TYR D CA 1
ATOM 13628 C C . TYR D 2 70 ? -16.005 80.654 -23.744 1.00 49.28 60 TYR D C 1
ATOM 13629 O O . TYR D 2 70 ? -16.079 81.682 -23.078 1.00 54.82 60 TYR D O 1
ATOM 13647 N N . SER D 2 71 ? -15.067 80.468 -24.667 1.00 62.49 61 SER D N 1
ATOM 13648 C CA . SER D 2 71 ? -14.035 81.478 -24.858 1.00 50.79 61 SER D CA 1
ATOM 13649 C C . SER D 2 71 ? -13.416 81.489 -26.247 1.00 68.27 61 SER D C 1
ATOM 13650 O O . SER D 2 71 ? -13.666 80.619 -27.084 1.00 53.65 61 SER D O 1
ATOM 13658 N N . ASP D 2 72 ? -12.609 82.523 -26.465 1.00 91.51 62 ASP D N 1
ATOM 13659 C CA . ASP D 2 72 ? -11.800 82.669 -27.660 1.00 79.35 62 ASP D CA 1
ATOM 13660 C C . ASP D 2 72 ? -10.371 82.304 -27.273 1.00 69.69 62 ASP D C 1
ATOM 13661 O O . ASP D 2 72 ? -9.894 82.737 -26.221 1.00 66.70 62 ASP D O 1
ATOM 13670 N N . LEU D 2 73 ? -9.696 81.507 -28.096 1.00 79.03 63 LEU D N 1
ATOM 13671 C CA . LEU D 2 73 ? -8.293 81.164 -27.845 1.00 81.30 63 LEU D CA 1
ATOM 13672 C C . LEU D 2 73 ? -7.406 82.402 -27.846 1.00 96.84 63 LEU D C 1
ATOM 13673 O O . LEU D 2 73 ? -7.546 83.271 -28.706 1.00 104.27 63 LEU D O 1
ATOM 13689 N N . LYS D 2 74 ? -6.488 82.471 -26.884 1.00 110.81 64 LYS D N 1
ATOM 13690 C CA . LYS D 2 74 ? -5.648 83.654 -26.709 1.00 112.19 64 LYS D CA 1
ATOM 13691 C C . LYS D 2 74 ? -4.788 83.896 -27.949 1.00 105.52 64 LYS D C 1
ATOM 13692 O O . LYS D 2 74 ? -4.733 85.012 -28.466 1.00 98.38 64 LYS D O 1
ATOM 13711 N N . LYS D 2 75 ? -4.127 82.847 -28.427 1.00 111.55 65 LYS D N 1
ATOM 13712 C CA . LYS D 2 75 ? -3.281 82.947 -29.613 1.00 106.06 65 LYS D CA 1
ATOM 13713 C C . LYS D 2 75 ? -4.096 83.000 -30.908 1.00 99.10 65 LYS D C 1
ATOM 13714 O O . LYS D 2 75 ? -3.620 83.506 -31.920 1.00 109.89 65 LYS D O 1
ATOM 13733 N N . TYR D 2 76 ? -5.314 82.466 -30.875 1.00 92.32 66 TYR D N 1
ATOM 13734 C CA . TYR D 2 76 ? -6.160 82.395 -32.066 1.00 91.54 66 TYR D CA 1
ATOM 13735 C C . TYR D 2 76 ? -7.627 82.714 -31.755 1.00 98.28 66 TYR D C 1
ATOM 13736 O O . TYR D 2 76 ? -8.464 81.812 -31.744 1.00 93.68 66 TYR D O 1
ATOM 13754 N N . PRO D 2 77 ? -7.946 84.000 -31.515 1.00 103.53 67 PRO D N 1
ATOM 13755 C CA . PRO D 2 77 ? -9.284 84.434 -31.082 1.00 95.38 67 PRO D CA 1
ATOM 13756 C C . PRO D 2 77 ? -10.436 84.060 -32.033 1.00 98.70 67 PRO D C 1
ATOM 13757 O O . PRO D 2 77 ? -11.601 84.142 -31.634 1.00 97.44 67 PRO D O 1
ATOM 13768 N N . TYR D 2 78 ? -10.121 83.671 -33.266 1.00 85.76 68 TYR D N 1
ATOM 13769 C CA . TYR D 2 78 ? -11.149 83.251 -34.225 1.00 93.34 68 TYR D CA 1
ATOM 13770 C C . TYR D 2 78 ? -11.641 81.825 -33.954 1.00 100.88 68 TYR D C 1
ATOM 13771 O O . TYR D 2 78 ? -12.661 81.397 -34.504 1.00 86.46 68 TYR D O 1
ATOM 13789 N N . ILE D 2 79 ? -10.895 81.084 -33.137 1.00 111.24 69 ILE D N 1
ATOM 13790 C CA . ILE D 2 79 ? -11.314 79.750 -32.701 1.00 99.75 69 ILE D CA 1
ATOM 13791 C C . ILE D 2 79 ? -12.052 79.801 -31.363 1.00 96.97 69 ILE D C 1
ATOM 13792 O O . ILE D 2 79 ? -11.556 80.370 -30.377 1.00 68.17 69 ILE D O 1
ATOM 13808 N N . LYS D 2 80 ? -13.226 79.171 -31.336 1.00 90.19 70 LYS D N 1
ATOM 13809 C CA . LYS D 2 80 ? -14.089 79.185 -30.162 1.00 72.17 70 LYS D CA 1
ATOM 13810 C C . LYS D 2 80 ? -14.030 77.870 -29.384 1.00 69.68 70 LYS D C 1
ATOM 13811 O O . LYS D 2 80 ? -14.200 76.784 -29.946 1.00 52.04 70 LYS D O 1
ATOM 13830 N N . ARG D 2 81 ? -13.818 77.987 -28.076 1.00 65.19 71 ARG D N 1
ATOM 13831 C CA . ARG D 2 81 ? -13.645 76.826 -27.218 1.00 57.40 71 ARG D CA 1
ATOM 13832 C C . ARG D 2 81 ? -14.698 76.755 -26.139 1.00 57.71 71 ARG D C 1
ATOM 13833 O O . ARG D 2 81 ? -14.932 77.727 -25.413 1.00 61.39 71 ARG D O 1
ATOM 13854 N N . MET D 2 82 ? -15.294 75.572 -26.031 1.00 49.98 72 MET D N 1
ATOM 13855 C CA . MET D 2 82 ? -16.187 75.227 -24.939 1.00 42.53 72 MET D CA 1
ATOM 13856 C C . MET D 2 82 ? -15.521 74.199 -24.057 1.00 41.27 72 MET D C 1
ATOM 13857 O O . MET D 2 82 ? -15.196 73.102 -24.507 1.00 48.36 72 MET D O 1
ATOM 13871 N N . ILE D 2 83 ? -15.321 74.556 -22.799 1.00 35.95 73 ILE D N 1
ATOM 13872 C CA . ILE D 2 83 ? -14.742 73.629 -21.841 1.00 48.14 73 ILE D CA 1
ATOM 13873 C C . ILE D 2 83 ? -15.838 73.149 -20.928 1.00 50.65 73 ILE D C 1
ATOM 13874 O O . ILE D 2 83 ? -16.586 73.969 -20.378 1.00 46.37 73 ILE D O 1
ATOM 13890 N N . TRP D 2 84 ? -15.937 71.825 -20.784 1.00 47.17 74 TRP D N 1
ATOM 13891 C CA . TRP D 2 84 ? -17.011 71.238 -19.990 1.00 42.71 74 TRP D CA 1
ATOM 13892 C C . TRP D 2 84 ? -16.632 69.974 -19.252 1.00 46.47 74 TRP D C 1
ATOM 13893 O O . TRP D 2 84 ? -15.760 69.231 -19.698 1.00 57.02 74 TRP D O 1
ATOM 13914 N N . PRO D 2 85 ? -17.317 69.709 -18.122 1.00 44.88 75 PRO D N 1
ATOM 13915 C CA . PRO D 2 85 ? -16.970 68.568 -17.270 1.00 38.50 75 PRO D CA 1
ATOM 13916 C C . PRO D 2 85 ? -17.402 67.271 -17.902 1.00 34.71 75 PRO D C 1
ATOM 13917 O O . PRO D 2 85 ? -18.592 67.076 -18.133 1.00 53.66 75 PRO D O 1
ATOM 13928 N N . PHE D 2 86 ? -16.441 66.414 -18.217 1.00 32.75 76 PHE D N 1
ATOM 13929 C CA . PHE D 2 86 ? -16.753 65.108 -18.770 1.00 42.25 76 PHE D CA 1
ATOM 13930 C C . PHE D 2 86 ? -16.905 64.097 -17.654 1.00 41.44 76 PHE D C 1
ATOM 13931 O O . PHE D 2 86 ? -17.649 63.126 -17.774 1.00 40.05 76 PHE D O 1
ATOM 13948 N N . GLN D 2 87 ? -16.174 64.323 -16.574 1.00 29.42 77 GLN D N 1
ATOM 13949 C CA . GLN D 2 87 ? -16.221 63.426 -15.443 1.00 31.81 77 GLN D CA 1
ATOM 13950 C C . GLN D 2 87 ? -16.195 64.195 -14.143 1.00 36.54 77 GLN D C 1
ATOM 13951 O O . GLN D 2 87 ? -15.590 65.256 -14.054 1.00 51.70 77 GLN D O 1
ATOM 13965 N N . TYR D 2 88 ? -16.900 63.676 -13.151 1.00 36.27 78 TYR D N 1
ATOM 13966 C CA . TYR D 2 88 ? -16.792 64.193 -11.793 1.00 36.80 78 TYR D CA 1
ATOM 13967 C C . TYR D 2 88 ? -16.034 63.138 -10.999 1.00 32.58 78 TYR D C 1
ATOM 13968 O O . TYR D 2 88 ? -16.174 61.943 -11.271 1.00 45.89 78 TYR D O 1
ATOM 13986 N N . ASN D 2 89 ? -15.173 63.586 -10.091 1.00 23.07 79 ASN D N 1
ATOM 13987 C CA . ASN D 2 89 ? -14.299 62.700 -9.328 1.00 24.17 79 ASN D CA 1
ATOM 13988 C C . ASN D 2 89 ? -14.618 62.717 -7.843 1.00 34.32 79 ASN D C 1
ATOM 13989 O O . ASN D 2 89 ? -14.586 63.773 -7.204 1.00 33.33 79 ASN D O 1
ATOM 14000 N N . ILE D 2 90 ? -14.865 61.542 -7.276 1.00 26.50 80 ILE D N 1
ATOM 14001 C CA . ILE D 2 90 ? -15.150 61.451 -5.845 1.00 28.37 80 ILE D CA 1
ATOM 14002 C C . ILE D 2 90 ? -14.336 60.337 -5.254 1.00 28.28 80 ILE D C 1
ATOM 14003 O O . ILE D 2 90 ? -14.288 59.240 -5.814 1.00 34.64 80 ILE D O 1
ATOM 14019 N N . SER D 2 91 ? -13.703 60.595 -4.119 1.00 26.92 81 SER D N 1
ATOM 14020 C CA . SER D 2 91 ? -12.928 59.539 -3.474 1.00 37.42 81 SER D CA 1
ATOM 14021 C C . SER D 2 91 ? -12.802 59.759 -1.975 1.00 38.68 81 SER D C 1
ATOM 14022 O O . SER D 2 91 ? -12.827 60.906 -1.491 1.00 28.96 81 SER D O 1
ATOM 14030 N N . LEU D 2 92 ? -12.678 58.644 -1.252 1.00 22.02 82 LEU D N 1
ATOM 14031 C CA . LEU D 2 92 ? -12.338 58.686 0.162 1.00 29.49 82 LEU D CA 1
ATOM 14032 C C . LEU D 2 92 ? -11.221 57.714 0.470 1.00 34.60 82 LEU D C 1
ATOM 14033 O O . LEU D 2 92 ? -11.283 56.559 0.052 1.00 48.19 82 LEU D O 1
ATOM 14049 N N . LYS D 2 93 ? -10.217 58.185 1.214 1.00 34.56 83 LYS D N 1
ATOM 14050 C CA . LYS D 2 93 ? -9.073 57.364 1.635 1.00 48.68 83 LYS D CA 1
ATOM 14051 C C . LYS D 2 93 ? -8.690 57.654 3.078 1.00 41.34 83 LYS D C 1
ATOM 14052 O O . LYS D 2 93 ? -9.023 58.697 3.638 1.00 34.64 83 LYS D O 1
ATOM 14071 N N . THR D 2 94 ? -7.978 56.709 3.673 1.00 32.31 84 THR D N 1
ATOM 14072 C CA . THR D 2 94 ? -7.392 56.915 4.981 1.00 35.57 84 THR D CA 1
ATOM 14073 C C . THR D 2 94 ? -6.072 56.169 5.016 1.00 42.27 84 THR D C 1
ATOM 14074 O O . THR D 2 94 ? -5.803 55.353 4.139 1.00 45.73 84 THR D O 1
ATOM 14085 N N . LYS D 2 95 ? -5.220 56.515 5.975 1.00 44.79 85 LYS D N 1
ATOM 14086 C CA . LYS D 2 95 ? -3.972 55.793 6.177 1.00 33.42 85 LYS D CA 1
ATOM 14087 C C . LYS D 2 95 ? -3.976 55.001 7.480 1.00 33.19 85 LYS D C 1
ATOM 14088 O O . LYS D 2 95 ? -3.104 54.161 7.687 1.00 61.79 85 LYS D O 1
ATOM 14107 N N . ASP D 2 96 ? -4.941 55.250 8.357 1.00 24.43 86 ASP D N 1
ATOM 14108 C CA . ASP D 2 96 ? -4.954 54.562 9.639 1.00 20.69 86 ASP D CA 1
ATOM 14109 C C . ASP D 2 96 ? -5.082 53.060 9.413 1.00 29.45 86 ASP D C 1
ATOM 14110 O O . ASP D 2 96 ? -5.995 52.588 8.742 1.00 33.32 86 ASP D O 1
ATOM 14119 N N . SER D 2 97 ? -4.122 52.317 9.954 1.00 46.89 87 SER D N 1
ATOM 14120 C CA . SER D 2 97 ? -4.102 50.871 9.806 1.00 47.65 87 SER D CA 1
ATOM 14121 C C . SER D 2 97 ? -5.236 50.243 10.606 1.00 45.62 87 SER D C 1
ATOM 14122 O O . SER D 2 97 ? -5.688 49.144 10.289 1.00 57.25 87 SER D O 1
ATOM 14130 N N . ASN D 2 98 ? -5.709 50.962 11.622 1.00 33.47 88 ASN D N 1
ATOM 14131 C CA . ASN D 2 98 ? -6.813 50.493 12.459 1.00 45.49 88 ASN D CA 1
ATOM 14132 C C . ASN D 2 98 ? -8.192 50.710 11.832 1.00 46.04 88 ASN D C 1
ATOM 14133 O O . ASN D 2 98 ? -9.211 50.381 12.452 1.00 39.41 88 ASN D O 1
ATOM 14144 N N . VAL D 2 99 ? -8.223 51.290 10.631 1.00 38.17 89 VAL D N 1
ATOM 14145 C CA . VAL D 2 99 ? -9.484 51.642 9.975 1.00 42.51 89 VAL D CA 1
ATOM 14146 C C . VAL D 2 99 ? -9.745 50.779 8.744 1.00 49.21 89 VAL D C 1
ATOM 14147 O O . VAL D 2 99 ? -8.872 50.622 7.892 1.00 52.27 89 VAL D O 1
ATOM 14160 N N . ASP D 2 100 ? -10.963 50.251 8.643 1.00 39.93 90 ASP D N 1
ATOM 14161 C CA . ASP D 2 100 ? -11.368 49.455 7.483 1.00 49.39 90 ASP D CA 1
ATOM 14162 C C . ASP D 2 100 ? -12.596 50.037 6.820 1.00 37.84 90 ASP D C 1
ATOM 14163 O O . ASP D 2 100 ? -13.519 50.491 7.494 1.00 38.23 90 ASP D O 1
ATOM 14172 N N . LEU D 2 101 ? -12.617 49.964 5.497 1.00 21.03 91 LEU D N 1
ATOM 14173 C CA . LEU D 2 101 ? -13.812 50.247 4.738 1.00 25.49 91 LEU D CA 1
ATOM 14174 C C . LEU D 2 101 ? -14.635 48.961 4.661 1.00 41.35 91 LEU D C 1
ATOM 14175 O O . LEU D 2 101 ? -14.214 47.994 4.028 1.00 35.11 91 LEU D O 1
ATOM 14191 N N . ILE D 2 102 ? -15.792 48.946 5.323 1.00 35.69 92 ILE D N 1
ATOM 14192 C CA . ILE D 2 102 ? -16.618 47.747 5.378 1.00 27.24 92 ILE D CA 1
ATOM 14193 C C . ILE D 2 102 ? -17.925 47.914 4.630 1.00 27.86 92 ILE D C 1
ATOM 14194 O O . ILE D 2 102 ? -18.642 46.939 4.435 1.00 40.05 92 ILE D O 1
ATOM 14210 N N . ASN D 2 103 ? -18.262 49.131 4.220 1.00 35.99 93 ASN D N 1
ATOM 14211 C CA . ASN D 2 103 ? -19.356 49.256 3.253 1.00 23.24 93 ASN D CA 1
ATOM 14212 C C . ASN D 2 103 ? -19.326 50.555 2.453 1.00 25.46 93 ASN D C 1
ATOM 14213 O O . ASN D 2 103 ? -18.747 51.541 2.888 1.00 35.76 93 ASN D O 1
ATOM 14224 N N . TYR D 2 104 ? -19.953 50.560 1.282 1.00 27.34 94 TYR D N 1
ATOM 14225 C CA . TYR D 2 104 ? -19.988 51.768 0.460 1.00 32.61 94 TYR D CA 1
ATOM 14226 C C . TYR D 2 104 ? -21.073 51.727 -0.617 1.00 23.42 94 TYR D C 1
ATOM 14227 O O . TYR D 2 104 ? -21.371 50.675 -1.176 1.00 32.01 94 TYR D O 1
ATOM 14245 N N . LEU D 2 105 ? -21.657 52.883 -0.899 1.00 18.46 95 LEU D N 1
ATOM 14246 C CA . LEU D 2 105 ? -22.685 53.006 -1.933 1.00 15.10 95 LEU D CA 1
ATOM 14247 C C . LEU D 2 105 ? -22.492 54.279 -2.748 1.00 21.27 95 LEU D C 1
ATOM 14248 O O . LEU D 2 105 ? -22.151 55.346 -2.186 1.00 19.71 95 LEU D O 1
ATOM 14264 N N . PRO D 2 106 ? -22.704 54.184 -4.072 1.00 14.99 96 PRO D N 1
ATOM 14265 C CA . PRO D 2 106 ? -23.101 53.014 -4.864 1.00 20.09 96 PRO D CA 1
ATOM 14266 C C . PRO D 2 106 ? -21.992 51.992 -5.134 1.00 25.45 96 PRO D C 1
ATOM 14267 O O . PRO D 2 106 ? -20.822 52.274 -4.890 1.00 35.44 96 PRO D O 1
ATOM 14278 N N . LYS D 2 107 ? -22.382 50.814 -5.619 1.00 24.78 97 LYS D N 1
ATOM 14279 C CA . LYS D 2 107 ? -21.454 49.794 -6.107 1.00 15.80 97 LYS D CA 1
ATOM 14280 C C . LYS D 2 107 ? -21.691 49.584 -7.586 1.00 22.77 97 LYS D C 1
ATOM 14281 O O . LYS D 2 107 ? -22.722 50.002 -8.112 1.00 41.33 97 LYS D O 1
ATOM 14300 N N . ASN D 2 108 ? -20.755 48.947 -8.275 1.00 21.02 98 ASN D N 1
ATOM 14301 C CA . ASN D 2 108 ? -20.997 48.634 -9.670 1.00 27.37 98 ASN D CA 1
ATOM 14302 C C . ASN D 2 108 ? -22.000 47.498 -9.719 1.00 38.47 98 ASN D C 1
ATOM 14303 O O . ASN D 2 108 ? -22.009 46.645 -8.829 1.00 37.92 98 ASN D O 1
ATOM 14314 N N . LYS D 2 109 ? -22.852 47.504 -10.741 1.00 45.14 99 LYS D N 1
ATOM 14315 C CA . LYS D 2 109 ? -23.843 46.453 -10.930 1.00 29.97 99 LYS D CA 1
ATOM 14316 C C . LYS D 2 109 ? -23.831 45.966 -12.372 1.00 37.97 99 LYS D C 1
ATOM 14317 O O . LYS D 2 109 ? -23.361 46.656 -13.273 1.00 39.67 99 LYS D O 1
ATOM 14336 N N . ILE D 2 110 ? -24.356 44.768 -12.584 1.00 45.57 100 ILE D N 1
ATOM 14337 C CA . ILE D 2 110 ? -24.449 44.201 -13.918 1.00 40.98 100 ILE D CA 1
ATOM 14338 C C . ILE D 2 110 ? -25.620 44.858 -14.629 1.00 42.49 100 ILE D C 1
ATOM 14339 O O . ILE D 2 110 ? -26.712 44.940 -14.074 1.00 54.59 100 ILE D O 1
ATOM 14355 N N . ASP D 2 111 ? -25.397 45.351 -15.843 1.00 48.02 101 ASP D N 1
ATOM 14356 C CA . ASP D 2 111 ? -26.486 45.949 -16.618 1.00 68.03 101 ASP D CA 1
ATOM 14357 C C . ASP D 2 111 ? -27.520 44.889 -16.979 1.00 69.82 101 ASP D C 1
ATOM 14358 O O . ASP D 2 111 ? -27.197 43.710 -17.096 1.00 73.88 101 ASP D O 1
ATOM 14367 N N . SER D 2 112 ? -28.771 45.302 -17.127 1.00 65.96 102 SER D N 1
ATOM 14368 C CA . SER D 2 112 ? -29.817 44.386 -17.564 1.00 49.46 102 SER D CA 1
ATOM 14369 C C . SER D 2 112 ? -30.611 45.033 -18.690 1.00 42.21 102 SER D C 1
ATOM 14370 O O . SER D 2 112 ? -30.662 46.255 -18.793 1.00 63.41 102 SER D O 1
ATOM 14378 N N . ALA D 2 113 ? -31.212 44.219 -19.547 1.00 30.46 103 ALA D N 1
ATOM 14379 C CA . ALA D 2 113 ? -32.025 44.738 -20.644 1.00 34.19 103 ALA D CA 1
ATOM 14380 C C . ALA D 2 113 ? -33.185 43.792 -20.989 1.00 42.67 103 ALA D C 1
ATOM 14381 O O . ALA D 2 113 ? -33.157 42.602 -20.673 1.00 42.84 103 ALA D O 1
ATOM 14388 N N . ASP D 2 114 ? -34.222 44.337 -21.607 1.00 37.68 104 ASP D N 1
ATOM 14389 C CA . ASP D 2 114 ? -35.352 43.536 -22.027 1.00 28.07 104 ASP D CA 1
ATOM 14390 C C . ASP D 2 114 ? -35.263 43.245 -23.504 1.00 28.41 104 ASP D C 1
ATOM 14391 O O . ASP D 2 114 ? -34.944 44.116 -24.305 1.00 34.45 104 ASP D O 1
ATOM 14400 N N . VAL D 2 115 ? -35.568 42.007 -23.856 1.00 42.65 105 VAL D N 1
ATOM 14401 C CA . VAL D 2 115 ? -35.492 41.567 -25.234 1.00 37.76 105 VAL D CA 1
ATOM 14402 C C . VAL D 2 115 ? -36.854 41.063 -25.666 1.00 41.92 105 VAL D C 1
ATOM 14403 O O . VAL D 2 115 ? -37.532 40.337 -24.927 1.00 32.77 105 VAL D O 1
ATOM 14416 N N . SER D 2 116 ? -37.254 41.485 -26.859 1.00 40.08 106 SER D N 1
ATOM 14417 C CA . SER D 2 116 ? -38.449 40.969 -27.493 1.00 27.86 106 SER D CA 1
ATOM 14418 C C . SER D 2 116 ? -38.082 40.534 -28.905 1.00 35.64 106 SER D C 1
ATOM 14419 O O . SER D 2 116 ? -37.619 41.339 -29.704 1.00 39.42 106 SER D O 1
ATOM 14427 N N . GLN D 2 117 ? -38.286 39.254 -29.199 1.00 40.12 107 GLN D N 1
ATOM 14428 C CA . GLN D 2 117 ? -37.879 38.663 -30.473 1.00 41.83 107 GLN D CA 1
ATOM 14429 C C . GLN D 2 117 ? -39.038 37.945 -31.151 1.00 38.42 107 GLN D C 1
ATOM 14430 O O . GLN D 2 117 ? -39.732 37.157 -30.513 1.00 37.45 107 GLN D O 1
ATOM 14444 N N . LYS D 2 118 ? -39.206 38.193 -32.450 1.00 43.68 108 LYS D N 1
ATOM 14445 C CA . LYS D 2 118 ? -40.373 37.727 -33.207 1.00 56.24 108 LYS D CA 1
ATOM 14446 C C . LYS D 2 118 ? -40.014 37.099 -34.566 1.00 55.24 108 LYS D C 1
ATOM 14447 O O . LYS D 2 118 ? -39.172 37.631 -35.302 1.00 54.82 108 LYS D O 1
ATOM 14466 N N . LEU D 2 119 ? -40.674 35.974 -34.868 1.00 49.58 109 LEU D N 1
ATOM 14467 C CA . LEU D 2 119 ? -40.637 35.309 -36.179 1.00 55.61 109 LEU D CA 1
ATOM 14468 C C . LEU D 2 119 ? -42.029 35.188 -36.772 1.00 58.10 109 LEU D C 1
ATOM 14469 O O . LEU D 2 119 ? -42.972 34.915 -36.043 1.00 60.46 109 LEU D O 1
ATOM 14485 N N . GLY D 2 120 ? -42.165 35.355 -38.086 1.00 61.30 110 GLY D N 1
ATOM 14486 C CA . GLY D 2 120 ? -43.457 35.157 -38.723 1.00 57.25 110 GLY D CA 1
ATOM 14487 C C . GLY D 2 120 ? -43.384 34.710 -40.169 1.00 73.56 110 GLY D C 1
ATOM 14488 O O . GLY D 2 120 ? -42.371 34.919 -40.837 1.00 86.87 110 GLY D O 1
ATOM 14492 N N . TYR D 2 121 ? -44.474 34.105 -40.648 1.00 74.86 111 TYR D N 1
ATOM 14493 C CA . TYR D 2 121 ? -44.613 33.692 -42.047 1.00 76.87 111 TYR D CA 1
ATOM 14494 C C . TYR D 2 121 ? -45.927 34.187 -42.627 1.00 79.45 111 TYR D C 1
ATOM 14495 O O . TYR D 2 121 ? -46.894 34.391 -41.898 1.00 78.37 111 TYR D O 1
ATOM 14513 N N . ASN D 2 122 ? -45.948 34.373 -43.944 1.00 93.35 112 ASN D N 1
ATOM 14514 C CA . ASN D 2 122 ? -47.157 34.756 -44.668 1.00 88.76 112 ASN D CA 1
ATOM 14515 C C . ASN D 2 122 ? -47.338 33.907 -45.917 1.00 100.26 112 ASN D C 1
ATOM 14516 O O . ASN D 2 122 ? -46.362 33.555 -46.580 1.00 109.68 112 ASN D O 1
ATOM 14527 N N . ILE D 2 123 ? -48.585 33.576 -46.229 1.00 105.99 113 ILE D N 1
ATOM 14528 C CA . ILE D 2 123 ? -48.915 32.906 -47.483 1.00 102.93 113 ILE D CA 1
ATOM 14529 C C . ILE D 2 123 ? -50.169 33.528 -48.079 1.00 102.13 113 ILE D C 1
ATOM 14530 O O . ILE D 2 123 ? -51.269 33.320 -47.573 1.00 101.53 113 ILE D O 1
ATOM 14546 N N . GLY D 2 124 ? -49.993 34.288 -49.157 1.00 109.83 114 GLY D N 1
ATOM 14547 C CA . GLY D 2 124 ? -51.094 34.975 -49.810 1.00 110.12 114 GLY D CA 1
ATOM 14548 C C . GLY D 2 124 ? -51.428 34.377 -51.163 1.00 111.80 114 GLY D C 1
ATOM 14549 O O . GLY D 2 124 ? -50.965 33.289 -51.505 1.00 108.57 114 GLY D O 1
ATOM 14553 N N . SER D 2 136 ? -47.546 31.940 -52.795 1.00 109.07 126 SER D N 1
ATOM 14554 C CA . SER D 2 136 ? -46.702 32.980 -52.216 1.00 132.54 126 SER D CA 1
ATOM 14555 C C . SER D 2 136 ? -46.054 32.516 -50.918 1.00 132.58 126 SER D C 1
ATOM 14556 O O . SER D 2 136 ? -46.637 31.730 -50.170 1.00 126.46 126 SER D O 1
ATOM 14563 N N . GLY D 2 137 ? -44.848 33.015 -50.659 1.00 131.45 127 GLY D N 1
ATOM 14564 C CA . GLY D 2 137 ? -44.137 32.720 -49.429 1.00 117.73 127 GLY D CA 1
ATOM 14565 C C . GLY D 2 137 ? -43.328 33.915 -48.964 1.00 121.22 127 GLY D C 1
ATOM 14566 O O . GLY D 2 137 ? -42.614 34.538 -49.751 1.00 118.58 127 GLY D O 1
ATOM 14570 N N . SER D 2 138 ? -43.439 34.229 -47.676 1.00 119.83 128 SER D N 1
ATOM 14571 C CA . SER D 2 138 ? -42.767 35.388 -47.095 1.00 109.12 128 SER D CA 1
ATOM 14572 C C . SER D 2 138 ? -42.443 35.100 -45.636 1.00 102.33 128 SER D C 1
ATOM 14573 O O . SER D 2 138 ? -43.210 34.435 -44.943 1.00 106.37 128 SER D O 1
ATOM 14581 N N . PHE D 2 139 ? -41.318 35.630 -45.169 1.00 102.11 129 PHE D N 1
ATOM 14582 C CA . PHE D 2 139 ? -40.816 35.331 -43.834 1.00 95.54 129 PHE D CA 1
ATOM 14583 C C . PHE D 2 139 ? -40.248 36.592 -43.190 1.00 87.42 129 PHE D C 1
ATOM 14584 O O . PHE D 2 139 ? -39.510 37.335 -43.837 1.00 98.28 129 PHE D O 1
ATOM 14601 N N . ASN D 2 140 ? -40.585 36.832 -41.922 1.00 76.92 130 ASN D N 1
ATOM 14602 C CA . ASN D 2 140 ? -40.132 38.042 -41.233 1.00 77.84 130 ASN D CA 1
ATOM 14603 C C . ASN D 2 140 ? -39.634 37.795 -39.814 1.00 72.91 130 ASN D C 1
ATOM 14604 O O . ASN D 2 140 ? -40.118 36.917 -39.092 1.00 66.61 130 ASN D O 1
ATOM 14615 N N . TYR D 2 141 ? -38.645 38.598 -39.441 1.00 66.44 131 TYR D N 1
ATOM 14616 C CA . TYR D 2 141 ? -37.976 38.493 -38.159 1.00 53.21 131 TYR D CA 1
ATOM 14617 C C . TYR D 2 141 ? -37.730 39.885 -37.615 1.00 52.72 131 TYR D C 1
ATOM 14618 O O . TYR D 2 141 ? -37.317 40.776 -38.356 1.00 61.59 131 TYR D O 1
ATOM 14636 N N . SER D 2 142 ? -37.970 40.078 -36.322 1.00 47.92 132 SER D N 1
ATOM 14637 C CA . SER D 2 142 ? -37.593 41.347 -35.698 1.00 49.34 132 SER D CA 1
ATOM 14638 C C . SER D 2 142 ? -37.212 41.140 -34.244 1.00 52.25 132 SER D C 1
ATOM 14639 O O . SER D 2 142 ? -37.735 40.255 -33.568 1.00 50.02 132 SER D O 1
ATOM 14647 N N . LYS D 2 143 ? -36.300 41.982 -33.775 1.00 46.44 133 LYS D N 1
ATOM 14648 C CA . LYS D 2 143 ? -35.793 41.905 -32.417 1.00 39.32 133 LYS D CA 1
ATOM 14649 C C . LYS D 2 143 ? -35.651 43.305 -31.831 1.00 42.60 133 LYS D C 1
ATOM 14650 O O . LYS D 2 143 ? -35.146 44.219 -32.488 1.00 41.64 133 LYS D O 1
ATOM 14669 N N . THR D 2 144 ? -36.125 43.467 -30.600 1.00 41.13 134 THR D N 1
ATOM 14670 C CA . THR D 2 144 ? -36.087 44.749 -29.914 1.00 36.41 134 THR D CA 1
ATOM 14671 C C . THR D 2 144 ? -35.431 44.619 -28.555 1.00 42.58 134 THR D C 1
ATOM 14672 O O . THR D 2 144 ? -35.896 43.856 -27.697 1.00 48.44 134 THR D O 1
ATOM 14683 N N . ILE D 2 145 ? -34.368 45.399 -28.360 1.00 33.69 135 ILE D N 1
ATOM 14684 C CA . ILE D 2 145 ? -33.679 45.469 -27.077 1.00 32.74 135 ILE D CA 1
ATOM 14685 C C . ILE D 2 145 ? -34.132 46.758 -26.398 1.00 35.07 135 ILE D C 1
ATOM 14686 O O . ILE D 2 145 ? -34.239 47.806 -27.035 1.00 37.68 135 ILE D O 1
ATOM 14702 N N . SER D 2 146 ? -34.415 46.667 -25.107 1.00 29.69 136 SER D N 1
ATOM 14703 C CA . SER D 2 146 ? -34.949 47.789 -24.351 1.00 35.88 136 SER D CA 1
ATOM 14704 C C . SER D 2 146 ? -34.177 47.993 -23.046 1.00 34.41 136 SER D C 1
ATOM 14705 O O . SER D 2 146 ? -34.145 47.104 -22.198 1.00 34.80 136 SER D O 1
ATOM 14713 N N . TYR D 2 147 ? -33.593 49.178 -22.877 1.00 29.56 137 TYR D N 1
ATOM 14714 C CA . TYR D 2 147 ? -32.756 49.479 -21.713 1.00 32.35 137 TYR D CA 1
ATOM 14715 C C . TYR D 2 147 ? -32.919 50.934 -21.258 1.00 45.89 137 TYR D C 1
ATOM 14716 O O . TYR D 2 147 ? -33.485 51.763 -21.973 1.00 46.10 137 TYR D O 1
ATOM 14734 N N . ASN D 2 148 ? -32.438 51.212 -20.049 1.00 45.85 138 ASN D N 1
ATOM 14735 C CA . ASN D 2 148 ? -32.517 52.530 -19.413 1.00 34.02 138 ASN D CA 1
ATOM 14736 C C . ASN D 2 148 ? -31.185 53.300 -19.497 1.00 43.63 138 ASN D C 1
ATOM 14737 O O . ASN D 2 148 ? -30.120 52.720 -19.300 1.00 46.60 138 ASN D O 1
ATOM 14748 N N . GLN D 2 149 ? -31.244 54.602 -19.775 1.00 60.05 139 GLN D N 1
ATOM 14749 C CA . GLN D 2 149 ? -30.032 55.410 -19.953 1.00 43.46 139 GLN D CA 1
ATOM 14750 C C . GLN D 2 149 ? -29.943 56.553 -18.957 1.00 42.43 139 GLN D C 1
ATOM 14751 O O . GLN D 2 149 ? -30.948 57.156 -18.601 1.00 50.05 139 GLN D O 1
ATOM 14765 N N . LYS D 2 150 ? -28.717 56.846 -18.536 1.00 45.37 140 LYS D N 1
ATOM 14766 C CA . LYS D 2 150 ? -28.416 57.988 -17.687 1.00 33.63 140 LYS D CA 1
ATOM 14767 C C . LYS D 2 150 ? -27.515 58.945 -18.447 1.00 44.54 140 LYS D C 1
ATOM 14768 O O . LYS D 2 150 ? -26.795 58.521 -19.355 1.00 45.28 140 LYS D O 1
ATOM 14787 N N . ASN D 2 151 ? -27.581 60.231 -18.104 1.00 44.23 141 ASN D N 1
ATOM 14788 C CA . ASN D 2 151 ? -26.657 61.216 -18.654 1.00 40.90 141 ASN D CA 1
ATOM 14789 C C . ASN D 2 151 ? -25.244 60.841 -18.256 1.00 38.10 141 ASN D C 1
ATOM 14790 O O . ASN D 2 151 ? -24.347 60.760 -19.091 1.00 35.29 141 ASN D O 1
ATOM 14801 N N . TYR D 2 152 ? -25.075 60.609 -16.957 1.00 42.35 142 TYR D N 1
ATOM 14802 C CA . TYR D 2 152 ? -23.786 60.269 -16.365 1.00 32.66 142 TYR D CA 1
ATOM 14803 C C . TYR D 2 152 ? -23.829 58.919 -15.623 1.00 41.56 142 TYR D C 1
ATOM 14804 O O . TYR D 2 152 ? -24.737 58.644 -14.830 1.00 43.68 142 TYR D O 1
ATOM 14822 N N . VAL D 2 153 ? -22.843 58.072 -15.894 1.00 41.61 143 VAL D N 1
ATOM 14823 C CA . VAL D 2 153 ? -22.745 56.776 -15.232 1.00 38.20 143 VAL D CA 1
ATOM 14824 C C . VAL D 2 153 ? -21.740 56.833 -14.084 1.00 31.83 143 VAL D C 1
ATOM 14825 O O . VAL D 2 153 ? -20.639 57.350 -14.230 1.00 42.24 143 VAL D O 1
ATOM 14838 N N . THR D 2 154 ? -22.130 56.293 -12.940 1.00 28.44 144 THR D N 1
ATOM 14839 C CA . THR D 2 154 ? -21.274 56.285 -11.765 1.00 24.20 144 THR D CA 1
ATOM 14840 C C . THR D 2 154 ? -20.576 54.940 -11.636 1.00 37.20 144 THR D C 1
ATOM 14841 O O . THR D 2 154 ? -21.215 53.911 -11.404 1.00 26.75 144 THR D O 1
ATOM 14852 N N . GLU D 2 155 ? -19.256 54.958 -11.766 1.00 37.72 145 GLU D N 1
ATOM 14853 C CA . GLU D 2 155 ? -18.480 53.728 -11.759 1.00 29.70 145 GLU D CA 1
ATOM 14854 C C . GLU D 2 155 ? -17.502 53.740 -10.603 1.00 32.20 145 GLU D C 1
ATOM 14855 O O . GLU D 2 155 ? -16.934 54.781 -10.273 1.00 38.81 145 GLU D O 1
ATOM 14867 N N . VAL D 2 156 ? -17.389 52.601 -9.926 1.00 31.70 146 VAL D N 1
ATOM 14868 C CA . VAL D 2 156 ? -16.308 52.384 -8.971 1.00 33.20 146 VAL D CA 1
ATOM 14869 C C . VAL D 2 156 ? -15.012 52.149 -9.752 1.00 31.51 146 VAL D C 1
ATOM 14870 O O . VAL D 2 156 ? -14.873 51.157 -10.471 1.00 32.63 146 VAL D O 1
ATOM 14883 N N . GLU D 2 157 ? -14.062 53.061 -9.601 1.00 38.78 147 GLU D N 1
ATOM 14884 C CA . GLU D 2 157 ? -12.836 53.000 -10.375 1.00 38.61 147 GLU D CA 1
ATOM 14885 C C . GLU D 2 157 ? -11.776 52.315 -9.548 1.00 30.60 147 GLU D C 1
ATOM 14886 O O . GLU D 2 157 ? -10.896 51.643 -10.084 1.00 28.43 147 GLU D O 1
ATOM 14898 N N . SER D 2 158 ? -11.877 52.448 -8.233 1.00 29.40 148 SER D N 1
ATOM 14899 C CA . SER D 2 158 ? -11.026 51.619 -7.379 1.00 24.83 148 SER D CA 1
ATOM 14900 C C . SER D 2 158 ? -11.520 51.542 -5.946 1.00 37.92 148 SER D C 1
ATOM 14901 O O . SER D 2 158 ? -12.162 52.473 -5.457 1.00 45.11 148 SER D O 1
ATOM 14909 N N . GLN D 2 159 ? -11.237 50.438 -5.264 1.00 29.97 149 GLN D N 1
ATOM 14910 C CA . GLN D 2 159 ? -11.499 50.396 -3.830 1.00 34.84 149 GLN D CA 1
ATOM 14911 C C . GLN D 2 159 ? -10.732 49.264 -3.125 1.00 27.70 149 GLN D C 1
ATOM 14912 O O . GLN D 2 159 ? -10.361 48.258 -3.736 1.00 29.42 149 GLN D O 1
ATOM 14926 N N . ASN D 2 160 ? -10.454 49.489 -1.846 1.00 19.85 150 ASN D N 1
ATOM 14927 C CA . ASN D 2 160 ? -9.852 48.499 -0.968 1.00 22.34 150 ASN D CA 1
ATOM 14928 C C . ASN D 2 160 ? -10.161 48.861 0.482 1.00 28.94 150 ASN D C 1
ATOM 14929 O O . ASN D 2 160 ? -10.833 49.855 0.734 1.00 45.65 150 ASN D O 1
ATOM 14940 N N . SER D 2 161 ? -9.611 48.116 1.434 1.00 26.61 151 SER D N 1
ATOM 14941 C CA . SER D 2 161 ? -9.987 48.259 2.842 1.00 34.26 151 SER D CA 1
ATOM 14942 C C . SER D 2 161 ? -9.725 49.645 3.411 1.00 31.79 151 SER D C 1
ATOM 14943 O O . SER D 2 161 ? -10.117 49.927 4.541 1.00 31.01 151 SER D O 1
ATOM 14951 N N . LYS D 2 162 ? -9.038 50.487 2.643 1.00 40.58 152 LYS D N 1
ATOM 14952 C CA . LYS D 2 162 ? -8.617 51.806 3.108 1.00 42.72 152 LYS D CA 1
ATOM 14953 C C . LYS D 2 162 ? -9.231 52.928 2.294 1.00 42.28 152 LYS D C 1
ATOM 14954 O O . LYS D 2 162 ? -8.945 54.100 2.549 1.00 45.19 152 LYS D O 1
ATOM 14973 N N . GLY D 2 163 ? -10.076 52.591 1.325 1.00 33.31 153 GLY D N 1
ATOM 14974 C CA . GLY D 2 163 ? -10.740 53.639 0.575 1.00 36.97 153 GLY D CA 1
ATOM 14975 C C . GLY D 2 163 ? -11.341 53.272 -0.761 1.00 32.65 153 GLY D C 1
ATOM 14976 O O . GLY D 2 163 ? -11.154 52.167 -1.274 1.00 22.55 153 GLY D O 1
ATOM 14980 N N . VAL D 2 164 ? -12.049 54.243 -1.333 1.00 26.38 154 VAL D N 1
ATOM 14981 C CA . VAL D 2 164 ? -12.839 54.019 -2.535 1.00 19.62 154 VAL D CA 1
ATOM 14982 C C . VAL D 2 164 ? -12.898 55.266 -3.394 1.00 27.88 154 VAL D C 1
ATOM 14983 O O . VAL D 2 164 ? -12.993 56.395 -2.886 1.00 26.94 154 VAL D O 1
ATOM 14996 N N . LYS D 2 165 ? -12.839 55.044 -4.705 1.00 20.72 155 LYS D N 1
ATOM 14997 C CA . LYS D 2 165 ? -12.834 56.129 -5.673 1.00 26.50 155 LYS D CA 1
ATOM 14998 C C . LYS D 2 165 ? -13.789 55.847 -6.817 1.00 40.85 155 LYS D C 1
ATOM 14999 O O . LYS D 2 165 ? -13.640 54.830 -7.551 1.00 37.73 155 LYS D O 1
ATOM 15018 N N . TRP D 2 166 ? -14.733 56.786 -6.954 1.00 29.96 156 TRP D N 1
ATOM 15019 C CA . TRP D 2 166 ? -15.753 56.792 -7.989 1.00 28.85 156 TRP D CA 1
ATOM 15020 C C . TRP D 2 166 ? -15.468 57.837 -9.035 1.00 28.83 156 TRP D C 1
ATOM 15021 O O . TRP D 2 166 ? -14.990 58.946 -8.731 1.00 31.01 156 TRP D O 1
ATOM 15042 N N . GLY D 2 167 ? -15.852 57.493 -10.256 1.00 29.04 157 GLY D N 1
ATOM 15043 C CA . GLY D 2 167 ? -15.839 58.416 -11.365 1.00 31.39 157 GLY D CA 1
ATOM 15044 C C . GLY D 2 167 ? -17.235 58.462 -11.939 1.00 41.54 157 GLY D C 1
ATOM 15045 O O . GLY D 2 167 ? -17.823 57.424 -12.261 1.00 37.02 157 GLY D O 1
ATOM 15049 N N . VAL D 2 168 ? -17.776 59.672 -12.038 1.00 45.06 158 VAL D N 1
ATOM 15050 C CA . VAL D 2 168 ? -19.094 59.872 -12.621 1.00 36.67 158 VAL D CA 1
ATOM 15051 C C . VAL D 2 168 ? -18.905 60.414 -14.023 1.00 34.85 158 VAL D C 1
ATOM 15052 O O . VAL D 2 168 ? -18.587 61.585 -14.202 1.00 40.01 158 VAL D O 1
ATOM 15065 N N . LYS D 2 169 ? -19.120 59.544 -15.004 1.00 33.30 159 LYS D N 1
ATOM 15066 C CA . LYS D 2 169 ? -18.714 59.787 -16.380 1.00 41.87 159 LYS D CA 1
ATOM 15067 C C . LYS D 2 169 ? -19.865 60.165 -17.297 1.00 34.38 159 LYS D C 1
ATOM 15068 O O . LYS D 2 169 ? -20.900 59.515 -17.293 1.00 40.08 159 LYS D O 1
ATOM 15087 N N . ALA D 2 170 ? -19.649 61.184 -18.120 1.00 26.00 160 ALA D N 1
ATOM 15088 C CA . ALA D 2 170 ? -20.605 61.558 -19.145 1.00 29.21 160 ALA D CA 1
ATOM 15089 C C . ALA D 2 170 ? -20.840 60.374 -20.047 1.00 29.10 160 ALA D C 1
ATOM 15090 O O . ALA D 2 170 ? -19.894 59.737 -20.484 1.00 41.01 160 ALA D O 1
ATOM 15097 N N . ASN D 2 171 ? -22.106 60.090 -20.327 1.00 41.93 161 ASN D N 1
ATOM 15098 C CA . ASN D 2 171 ? -22.482 58.870 -21.030 1.00 39.68 161 ASN D CA 1
ATOM 15099 C C . ASN D 2 171 ? -23.256 59.135 -22.315 1.00 40.78 161 ASN D C 1
ATOM 15100 O O . ASN D 2 171 ? -22.709 58.997 -23.407 1.00 48.20 161 ASN D O 1
ATOM 15111 N N . SER D 2 172 ? -24.515 59.542 -22.190 1.00 42.71 162 SER D N 1
ATOM 15112 C CA . SER D 2 172 ? -25.363 59.734 -23.360 1.00 42.92 162 SER D CA 1
ATOM 15113 C C . SER D 2 172 ? -26.374 60.850 -23.139 1.00 44.98 162 SER D C 1
ATOM 15114 O O . SER D 2 172 ? -26.846 61.055 -22.021 1.00 41.20 162 SER D O 1
ATOM 15122 N N . PHE D 2 173 ? -26.695 61.567 -24.217 1.00 46.95 163 PHE D N 1
ATOM 15123 C CA . PHE D 2 173 ? -27.527 62.767 -24.122 1.00 49.67 163 PHE D CA 1
ATOM 15124 C C . PHE D 2 173 ? -28.637 62.784 -25.137 1.00 47.15 163 PHE D C 1
ATOM 15125 O O . PHE D 2 173 ? -28.482 62.292 -26.259 1.00 48.40 163 PHE D O 1
ATOM 15142 N N . VAL D 2 174 ? -29.758 63.369 -24.730 1.00 49.99 164 VAL D N 1
ATOM 15143 C CA . VAL D 2 174 ? -30.931 63.457 -25.585 1.00 56.41 164 VAL D CA 1
ATOM 15144 C C . VAL D 2 174 ? -30.894 64.711 -26.439 1.00 62.94 164 VAL D C 1
ATOM 15145 O O . VAL D 2 174 ? -30.683 65.815 -25.935 1.00 55.23 164 VAL D O 1
ATOM 15158 N N . THR D 2 175 ? -31.123 64.528 -27.732 1.00 54.96 165 THR D N 1
ATOM 15159 C CA . THR D 2 175 ? -31.166 65.637 -28.667 1.00 53.65 165 THR D CA 1
ATOM 15160 C C . THR D 2 175 ? -32.353 65.455 -29.584 1.00 62.08 165 THR D C 1
ATOM 15161 O O . THR D 2 175 ? -33.019 64.422 -29.543 1.00 66.23 165 THR D O 1
ATOM 15172 N N . PRO D 2 176 ? -32.638 66.473 -30.405 1.00 71.68 166 PRO D N 1
ATOM 15173 C CA . PRO D 2 176 ? -33.479 66.197 -31.567 1.00 56.13 166 PRO D CA 1
ATOM 15174 C C . PRO D 2 176 ? -32.809 65.114 -32.401 1.00 70.09 166 PRO D C 1
ATOM 15175 O O . PRO D 2 176 ? -31.596 64.951 -32.317 1.00 83.94 166 PRO D O 1
ATOM 15186 N N . ASN D 2 177 ? -33.605 64.364 -33.144 1.00 68.03 167 ASN D N 1
ATOM 15187 C CA . ASN D 2 177 ? -33.156 63.254 -33.996 1.00 86.99 167 ASN D CA 1
ATOM 15188 C C . ASN D 2 177 ? -32.407 62.096 -33.273 1.00 73.21 167 ASN D C 1
ATOM 15189 O O . ASN D 2 177 ? -31.765 61.272 -33.935 1.00 72.96 167 ASN D O 1
ATOM 15200 N N . GLY D 2 178 ? -32.554 61.982 -31.948 1.00 49.83 168 GLY D N 1
ATOM 15201 C CA . GLY D 2 178 ? -32.071 60.806 -31.223 1.00 66.19 168 GLY D CA 1
ATOM 15202 C C . GLY D 2 178 ? -31.105 61.059 -30.076 1.00 62.54 168 GLY D C 1
ATOM 15203 O O . GLY D 2 178 ? -30.904 62.200 -29.664 1.00 64.96 168 GLY D O 1
ATOM 15207 N N . GLN D 2 179 ? -30.539 59.982 -29.531 1.00 56.48 169 GLN D N 1
ATOM 15208 C CA . GLN D 2 179 ? -29.526 60.095 -28.478 1.00 65.91 169 GLN D CA 1
ATOM 15209 C C . GLN D 2 179 ? -28.131 60.235 -29.097 1.00 52.64 169 GLN D C 1
ATOM 15210 O O . GLN D 2 179 ? -27.881 59.763 -30.208 1.00 49.42 169 GLN D O 1
ATOM 15224 N N . VAL D 2 180 ? -27.235 60.903 -28.380 1.00 45.67 170 VAL D N 1
ATOM 15225 C CA . VAL D 2 180 ? -25.853 61.056 -28.831 1.00 47.58 170 VAL D CA 1
ATOM 15226 C C . VAL D 2 180 ? -24.876 60.720 -27.711 1.00 42.13 170 VAL D C 1
ATOM 15227 O O . VAL D 2 180 ? -25.132 60.996 -26.534 1.00 45.25 170 VAL D O 1
ATOM 15240 N N . SER D 2 181 ? -23.742 60.144 -28.090 1.00 32.35 171 SER D N 1
ATOM 15241 C CA . SER D 2 181 ? -22.751 59.716 -27.121 1.00 37.05 171 SER D CA 1
ATOM 15242 C C . SER D 2 181 ? -21.852 60.857 -26.671 1.00 40.48 171 SER D C 1
ATOM 15243 O O . SER D 2 181 ? -21.490 61.725 -27.460 1.00 45.80 171 SER D O 1
ATOM 15251 N N . ALA D 2 182 ? -21.472 60.823 -25.398 1.00 36.45 172 ALA D N 1
ATOM 15252 C CA . ALA D 2 182 ? -20.533 61.791 -24.843 1.00 41.96 172 ALA D CA 1
ATOM 15253 C C . ALA D 2 182 ? -19.180 61.715 -25.551 1.00 42.58 172 ALA D C 1
ATOM 15254 O O . ALA D 2 182 ? -18.379 62.642 -25.473 1.00 52.75 172 ALA D O 1
ATOM 15261 N N . TYR D 2 183 ? -18.934 60.618 -26.255 1.00 44.11 173 TYR D N 1
ATOM 15262 C CA . TYR D 2 183 ? -17.652 60.407 -26.913 1.00 50.68 173 TYR D CA 1
ATOM 15263 C C . TYR D 2 183 ? -17.684 60.827 -28.381 1.00 53.18 173 TYR D C 1
ATOM 15264 O O . TYR D 2 183 ? -16.710 60.634 -29.107 1.00 66.86 173 TYR D O 1
ATOM 15282 N N . ASP D 2 184 ? -18.809 61.389 -28.812 1.00 42.83 174 ASP D N 1
ATOM 15283 C CA . ASP D 2 184 ? -18.928 61.974 -30.145 1.00 40.67 174 ASP D CA 1
ATOM 15284 C C . ASP D 2 184 ? -18.238 63.323 -30.138 1.00 46.12 174 ASP D C 1
ATOM 15285 O O . ASP D 2 184 ? -18.397 64.084 -29.187 1.00 58.81 174 ASP D O 1
ATOM 15294 N N . GLN D 2 185 ? -17.465 63.630 -31.172 1.00 54.43 175 GLN D N 1
ATOM 15295 C CA . GLN D 2 185 ? -16.671 64.859 -31.148 1.00 63.26 175 GLN D CA 1
ATOM 15296 C C . GLN D 2 185 ? -17.507 66.101 -31.486 1.00 64.23 175 GLN D C 1
ATOM 15297 O O . GLN D 2 185 ? -17.255 67.183 -30.949 1.00 66.36 175 GLN D O 1
ATOM 15311 N N . TYR D 2 186 ? -18.524 65.933 -32.331 1.00 64.47 176 TYR D N 1
ATOM 15312 C CA . TYR D 2 186 ? -19.371 67.046 -32.773 1.00 64.54 176 TYR D CA 1
ATOM 15313 C C . TYR D 2 186 ? -20.412 67.427 -31.718 1.00 57.08 176 TYR D C 1
ATOM 15314 O O . TYR D 2 186 ? -21.319 68.215 -31.982 1.00 59.62 176 TYR D O 1
ATOM 15332 N N . LEU D 2 187 ? -20.281 66.846 -30.531 1.00 56.92 177 LEU D N 1
ATOM 15333 C CA . LEU D 2 187 ? -21.186 67.118 -29.425 1.00 55.83 177 LEU D CA 1
ATOM 15334 C C . LEU D 2 187 ? -21.174 68.604 -29.081 1.00 51.04 177 LEU D C 1
ATOM 15335 O O . LEU D 2 187 ? -20.113 69.220 -29.052 1.00 57.42 177 LEU D O 1
ATOM 15351 N N . PHE D 2 188 ? -22.361 69.172 -28.865 1.00 56.68 178 PHE D N 1
ATOM 15352 C CA . PHE D 2 188 ? -22.541 70.559 -28.404 1.00 53.52 178 PHE D CA 1
ATOM 15353 C C . PHE D 2 188 ? -22.210 71.632 -29.443 1.00 57.91 178 PHE D C 1
ATOM 15354 O O . PHE D 2 188 ? -22.584 72.788 -29.270 1.00 65.07 178 PHE D O 1
ATOM 15371 N N . ALA D 2 189 ? -21.512 71.267 -30.512 1.00 63.15 179 ALA D N 1
ATOM 15372 C CA . ALA D 2 189 ? -21.218 72.225 -31.571 1.00 57.38 179 ALA D CA 1
ATOM 15373 C C . ALA D 2 189 ? -22.488 72.560 -32.340 1.00 71.14 179 ALA D C 1
ATOM 15374 O O . ALA D 2 189 ? -23.364 71.709 -32.500 1.00 65.72 179 ALA D O 1
ATOM 15381 N N . GLN D 2 190 ? -22.578 73.798 -32.819 1.00 74.52 180 GLN D N 1
ATOM 15382 C CA . GLN D 2 190 ? -23.721 74.236 -33.616 1.00 63.82 180 GLN D CA 1
ATOM 15383 C C . GLN D 2 190 ? -23.296 75.297 -34.620 1.00 70.81 180 GLN D C 1
ATOM 15384 O O . GLN D 2 190 ? -22.236 75.908 -34.481 1.00 76.32 180 GLN D O 1
ATOM 15398 N N . ASP D 2 191 ? -24.128 75.517 -35.630 1.00 66.30 181 ASP D N 1
ATOM 15399 C CA . ASP D 2 191 ? -23.932 76.636 -36.543 1.00 81.75 181 ASP D CA 1
ATOM 15400 C C . ASP D 2 191 ? -24.034 77.958 -35.781 1.00 81.79 181 ASP D C 1
ATOM 15401 O O . ASP D 2 191 ? -25.036 78.201 -35.112 1.00 85.76 181 ASP D O 1
ATOM 15410 N N . PRO D 2 192 ? -23.001 78.814 -35.866 1.00 81.77 182 PRO D N 1
ATOM 15411 C CA . PRO D 2 192 ? -23.039 80.023 -35.031 1.00 82.34 182 PRO D CA 1
ATOM 15412 C C . PRO D 2 192 ? -24.293 80.875 -35.235 1.00 82.06 182 PRO D C 1
ATOM 15413 O O . PRO D 2 192 ? -24.738 81.072 -36.365 1.00 82.12 182 PRO D O 1
ATOM 15424 N N . THR D 2 193 ? -24.872 81.326 -34.126 1.00 86.76 183 THR D N 1
ATOM 15425 C CA . THR D 2 193 ? -26.024 82.218 -34.144 1.00 76.01 183 THR D CA 1
ATOM 15426 C C . THR D 2 193 ? -25.556 83.642 -33.875 1.00 83.20 183 THR D C 1
ATOM 15427 O O . THR D 2 193 ? -26.367 84.534 -33.616 1.00 89.89 183 THR D O 1
ATOM 15438 N N . GLY D 2 194 ? -24.243 83.848 -33.950 1.00 77.44 184 GLY D N 1
ATOM 15439 C CA . GLY D 2 194 ? -23.643 85.126 -33.615 1.00 77.93 184 GLY D CA 1
ATOM 15440 C C . GLY D 2 194 ? -22.129 85.070 -33.660 1.00 70.31 184 GLY D C 1
ATOM 15441 O O . GLY D 2 194 ? -21.555 84.058 -34.046 1.00 81.22 184 GLY D O 1
ATOM 15445 N N . PRO D 2 195 ? -21.474 86.173 -33.283 1.00 84.29 185 PRO D N 1
ATOM 15446 C CA . PRO D 2 195 ? -20.018 86.314 -33.321 1.00 79.30 185 PRO D CA 1
ATOM 15447 C C . PRO D 2 195 ? -19.334 85.801 -32.060 1.00 78.57 185 PRO D C 1
ATOM 15448 O O . PRO D 2 195 ? -18.149 85.469 -32.109 1.00 76.33 185 PRO D O 1
ATOM 15459 N N . ALA D 2 196 ? -20.072 85.742 -30.952 1.00 78.25 186 ALA D N 1
ATOM 15460 C CA . ALA D 2 196 ? -19.504 85.353 -29.662 1.00 69.04 186 ALA D CA 1
ATOM 15461 C C . ALA D 2 196 ? -19.164 83.871 -29.648 1.00 79.54 186 ALA D C 1
ATOM 15462 O O . ALA D 2 196 ? -19.598 83.116 -30.516 1.00 69.43 186 ALA D O 1
ATOM 15469 N N . ALA D 2 197 ? -18.363 83.466 -28.669 1.00 87.64 187 ALA D N 1
ATOM 15470 C CA . ALA D 2 197 ? -17.984 82.067 -28.527 1.00 82.04 187 ALA D CA 1
ATOM 15471 C C . ALA D 2 197 ? -19.213 81.221 -28.205 1.00 71.28 187 ALA D C 1
ATOM 15472 O O . ALA D 2 197 ? -19.416 80.159 -28.790 1.00 68.60 187 ALA D O 1
ATOM 15479 N N . ARG D 2 198 ? -20.047 81.719 -27.299 1.00 61.29 188 ARG D N 1
ATOM 15480 C CA . ARG D 2 198 ? -21.232 80.991 -26.866 1.00 53.71 188 ARG D CA 1
ATOM 15481 C C . ARG D 2 198 ? -22.149 80.697 -28.033 1.00 54.55 188 ARG D C 1
ATOM 15482 O O . ARG D 2 198 ? -22.855 79.692 -28.045 1.00 62.00 188 ARG D O 1
ATOM 15503 N N . ASP D 2 199 ? -22.123 81.578 -29.021 1.00 63.38 189 ASP D N 1
ATOM 15504 C CA . ASP D 2 199 ? -23.023 81.481 -30.155 1.00 66.84 189 ASP D CA 1
ATOM 15505 C C . ASP D 2 199 ? -22.684 80.254 -31.001 1.00 65.98 189 ASP D C 1
ATOM 15506 O O . ASP D 2 199 ? -23.497 79.811 -31.811 1.00 64.92 189 ASP D O 1
ATOM 15515 N N . TYR D 2 200 ? -21.489 79.700 -30.790 1.00 65.54 190 TYR D N 1
ATOM 15516 C CA . TYR D 2 200 ? -21.013 78.539 -31.550 1.00 72.08 190 TYR D CA 1
ATOM 15517 C C . TYR D 2 200 ? -21.469 77.195 -30.968 1.00 74.59 190 TYR D C 1
ATOM 15518 O O . TYR D 2 200 ? -21.266 76.143 -31.583 1.00 61.42 190 TYR D O 1
ATOM 15536 N N . PHE D 2 201 ? -22.105 77.238 -29.799 1.00 78.69 191 PHE D N 1
ATOM 15537 C CA . PHE D 2 201 ? -22.465 76.027 -29.063 1.00 64.84 191 PHE D CA 1
ATOM 15538 C C . PHE D 2 201 ? -23.927 76.035 -28.665 1.00 65.95 191 PHE D C 1
ATOM 15539 O O . PHE D 2 201 ? -24.532 77.097 -28.521 1.00 75.89 191 PHE D O 1
ATOM 15556 N N . VAL D 2 202 ? -24.482 74.842 -28.473 1.00 58.92 192 VAL D N 1
ATOM 15557 C CA . VAL D 2 202 ? -25.901 74.695 -28.190 1.00 54.20 192 VAL D CA 1
ATOM 15558 C C . VAL D 2 202 ? -26.297 75.515 -26.961 1.00 51.22 192 VAL D C 1
ATOM 15559 O O . VAL D 2 202 ? -25.479 75.709 -26.061 1.00 57.99 192 VAL D O 1
ATOM 15572 N N . PRO D 2 203 ? -27.542 76.027 -26.935 1.00 49.82 193 PRO D N 1
ATOM 15573 C CA . PRO D 2 203 ? -28.003 76.861 -25.817 1.00 50.16 193 PRO D CA 1
ATOM 15574 C C . PRO D 2 203 ? -28.182 76.069 -24.536 1.00 52.89 193 PRO D C 1
ATOM 15575 O O . PRO D 2 203 ? -28.142 74.842 -24.593 1.00 55.62 193 PRO D O 1
ATOM 15586 N N . ASP D 2 204 ? -28.390 76.751 -23.412 1.00 46.55 194 ASP D N 1
ATOM 15587 C CA . ASP D 2 204 ? -28.522 76.075 -22.123 1.00 50.94 194 ASP D CA 1
ATOM 15588 C C . ASP D 2 204 ? -29.622 75.008 -22.092 1.00 47.98 194 ASP D C 1
ATOM 15589 O O . ASP D 2 204 ? -29.496 74.016 -21.369 1.00 41.81 194 ASP D O 1
ATOM 15598 N N . ASN D 2 205 ? -30.690 75.204 -22.863 1.00 39.99 195 ASN D N 1
ATOM 15599 C CA . ASN D 2 205 ? -31.842 74.304 -22.803 1.00 49.87 195 ASN D CA 1
ATOM 15600 C C . ASN D 2 205 ? -31.596 72.968 -23.506 1.00 55.20 195 ASN D C 1
ATOM 15601 O O . ASN D 2 205 ? -32.481 72.117 -23.550 1.00 65.74 195 ASN D O 1
ATOM 15612 N N . GLN D 2 206 ? -30.411 72.802 -24.081 1.00 54.99 196 GLN D N 1
ATOM 15613 C CA . GLN D 2 206 ? -30.017 71.535 -24.695 1.00 57.48 196 GLN D CA 1
ATOM 15614 C C . GLN D 2 206 ? -28.848 70.914 -23.932 1.00 55.97 196 GLN D C 1
ATOM 15615 O O . GLN D 2 206 ? -28.272 69.903 -24.350 1.00 43.89 196 GLN D O 1
ATOM 15629 N N . LEU D 2 207 ? -28.524 71.526 -22.798 1.00 52.40 197 LEU D N 1
ATOM 15630 C CA . LEU D 2 207 ? -27.489 71.030 -21.917 1.00 37.42 197 LEU D CA 1
ATOM 15631 C C . LEU D 2 207 ? -28.095 70.437 -20.672 1.00 33.94 197 LEU D C 1
ATOM 15632 O O . LEU D 2 207 ? -28.900 71.083 -20.013 1.00 45.22 197 LEU D O 1
ATOM 15648 N N . PRO D 2 208 ? -27.665 69.230 -20.304 1.00 33.29 198 PRO D N 1
ATOM 15649 C CA . PRO D 2 208 ? -28.167 68.603 -19.081 1.00 39.52 198 PRO D CA 1
ATOM 15650 C C . PRO D 2 208 ? -27.691 69.309 -17.821 1.00 35.32 198 PRO D C 1
ATOM 15651 O O . PRO D 2 208 ? -26.661 69.971 -17.854 1.00 31.26 198 PRO D O 1
ATOM 15662 N N . PRO D 2 209 ? -28.421 69.142 -16.713 1.00 33.94 199 PRO D N 1
ATOM 15663 C CA . PRO D 2 209 ? -28.094 69.812 -15.456 1.00 35.46 199 PRO D CA 1
ATOM 15664 C C . PRO D 2 209 ? -26.646 69.669 -15.017 1.00 38.69 199 PRO D C 1
ATOM 15665 O O . PRO D 2 209 ? -26.112 70.616 -14.444 1.00 54.13 199 PRO D O 1
ATOM 15676 N N . LEU D 2 210 ? -26.005 68.546 -15.305 1.00 37.90 200 LEU D N 1
ATOM 15677 C CA . LEU D 2 210 ? -24.641 68.346 -14.832 1.00 33.16 200 LEU D CA 1
ATOM 15678 C C . LEU D 2 210 ? -23.616 69.123 -15.662 1.00 40.36 200 LEU D C 1
ATOM 15679 O O . LEU D 2 210 ? -22.457 69.261 -15.262 1.00 41.22 200 LEU D O 1
ATOM 15695 N N . ILE D 2 211 ? -24.049 69.655 -16.798 1.00 32.40 201 ILE D N 1
ATOM 15696 C CA . ILE D 2 211 ? -23.184 70.470 -17.637 1.00 33.98 201 ILE D CA 1
ATOM 15697 C C . ILE D 2 211 ? -23.578 71.942 -17.514 1.00 37.18 201 ILE D C 1
ATOM 15698 O O . ILE D 2 211 ? -22.724 72.804 -17.348 1.00 39.77 201 ILE D O 1
ATOM 15714 N N . GLN D 2 212 ? -24.872 72.224 -17.569 1.00 38.12 202 GLN D N 1
ATOM 15715 C CA . GLN D 2 212 ? -25.355 73.592 -17.468 1.00 31.41 202 GLN D CA 1
ATOM 15716 C C . GLN D 2 212 ? -25.101 74.168 -16.078 1.00 31.48 202 GLN D C 1
ATOM 15717 O O . GLN D 2 212 ? -24.810 75.355 -15.941 1.00 39.31 202 GLN D O 1
ATOM 15731 N N . SER D 2 213 ? -25.171 73.323 -15.054 1.00 29.03 203 SER D N 1
ATOM 15732 C CA . SER D 2 213 ? -25.095 73.800 -13.676 1.00 31.86 203 SER D CA 1
ATOM 15733 C C . SER D 2 213 ? -24.007 73.103 -12.894 1.00 32.28 203 SER D C 1
ATOM 15734 O O . SER D 2 213 ? -23.132 73.754 -12.347 1.00 43.53 203 SER D O 1
ATOM 15742 N N . GLY D 2 214 ? -24.082 71.784 -12.801 1.00 33.80 204 GLY D N 1
ATOM 15743 C CA . GLY D 2 214 ? -23.122 71.048 -12.006 1.00 41.24 204 GLY D CA 1
ATOM 15744 C C . GLY D 2 214 ? -23.684 69.790 -11.377 1.00 39.63 204 GLY D C 1
ATOM 15745 O O . GLY D 2 214 ? -24.807 69.382 -11.665 1.00 38.29 204 GLY D O 1
ATOM 15749 N N . PHE D 2 215 ? -22.892 69.199 -10.490 1.00 35.27 205 PHE D N 1
ATOM 15750 C CA . PHE D 2 215 ? -23.159 67.877 -9.950 1.00 28.59 205 PHE D CA 1
ATOM 15751 C C . PHE D 2 215 ? -23.436 67.865 -8.452 1.00 36.25 205 PHE D C 1
ATOM 15752 O O . PHE D 2 215 ? -22.680 68.449 -7.686 1.00 32.43 205 PHE D O 1
ATOM 15769 N N . ASN D 2 216 ? -24.486 67.165 -8.030 1.00 47.98 206 ASN D N 1
ATOM 15770 C CA . ASN D 2 216 ? -24.806 67.064 -6.607 1.00 44.52 206 ASN D CA 1
ATOM 15771 C C . ASN D 2 216 ? -24.541 65.674 -6.024 1.00 35.55 206 ASN D C 1
ATOM 15772 O O . ASN D 2 216 ? -25.465 64.885 -5.878 1.00 54.59 206 ASN D O 1
ATOM 15783 N N . PRO D 2 217 ? -23.281 65.403 -5.629 1.00 35.19 207 PRO D N 1
ATOM 15784 C CA . PRO D 2 217 ? -22.829 64.071 -5.205 1.00 30.34 207 PRO D CA 1
ATOM 15785 C C . PRO D 2 217 ? -23.537 63.525 -3.992 1.00 31.16 207 PRO D C 1
ATOM 15786 O O . PRO D 2 217 ? -23.745 64.240 -3.021 1.00 35.87 207 PRO D O 1
ATOM 15797 N N . SER D 2 218 ? -23.813 62.231 -4.027 1.00 31.61 208 SER D N 1
ATOM 15798 C CA . SER D 2 218 ? -24.385 61.532 -2.896 1.00 29.28 208 SER D CA 1
ATOM 15799 C C . SER D 2 218 ? -23.721 60.179 -2.843 1.00 34.74 208 SER D C 1
ATOM 15800 O O . SER D 2 218 ? -23.959 59.336 -3.710 1.00 27.22 208 SER D O 1
ATOM 15808 N N . PHE D 2 219 ? -22.823 60.026 -1.869 1.00 23.08 209 PHE D N 1
ATOM 15809 C CA . PHE D 2 219 ? -22.022 58.824 -1.715 1.00 25.49 209 PHE D CA 1
ATOM 15810 C C . PHE D 2 219 ? -21.922 58.462 -0.241 1.00 36.44 209 PHE D C 1
ATOM 15811 O O . PHE D 2 219 ? -21.867 59.351 0.612 1.00 28.70 209 PHE D O 1
ATOM 15828 N N . ILE D 2 220 ? -21.891 57.166 0.068 1.00 29.45 210 ILE D N 1
ATOM 15829 C CA . ILE D 2 220 ? -21.785 56.763 1.470 1.00 29.21 210 ILE D CA 1
ATOM 15830 C C . ILE D 2 220 ? -20.724 55.725 1.664 1.00 31.74 210 ILE D C 1
ATOM 15831 O O . ILE D 2 220 ? -20.466 54.892 0.784 1.00 31.29 210 ILE D O 1
ATOM 15847 N N . THR D 2 221 ? -20.069 55.836 2.815 1.00 33.26 211 THR D N 1
ATOM 15848 C CA . THR D 2 221 ? -19.069 54.867 3.215 1.00 27.94 211 THR D CA 1
ATOM 15849 C C . THR D 2 221 ? -19.198 54.523 4.698 1.00 36.35 211 THR D C 1
ATOM 15850 O O . THR D 2 221 ? -19.342 55.414 5.542 1.00 35.01 211 THR D O 1
ATOM 15861 N N . THR D 2 222 ? -19.180 53.227 5.002 1.00 29.74 212 THR D N 1
ATOM 15862 C CA . THR D 2 222 ? -19.141 52.763 6.379 1.00 31.67 212 THR D CA 1
ATOM 15863 C C . THR D 2 222 ? -17.768 52.177 6.710 1.00 35.79 212 THR D C 1
ATOM 15864 O O . THR D 2 222 ? -17.201 51.365 5.947 1.00 28.36 212 THR D O 1
ATOM 15875 N N . LEU D 2 223 ? -17.254 52.624 7.856 1.00 34.20 213 LEU D N 1
ATOM 15876 C CA . LEU D 2 223 ? -15.891 52.349 8.271 1.00 31.26 213 LEU D CA 1
ATOM 15877 C C . LEU D 2 223 ? -15.822 51.861 9.698 1.00 36.21 213 LEU D C 1
ATOM 15878 O O . LEU D 2 223 ? -16.565 52.334 10.571 1.00 30.69 213 LEU D O 1
ATOM 15894 N N . SER D 2 224 ? -14.907 50.923 9.926 1.00 33.49 214 SER D N 1
ATOM 15895 C CA . SER D 2 224 ? -14.716 50.352 11.243 1.00 37.28 214 SER D CA 1
ATOM 15896 C C . SER D 2 224 ? -13.417 50.858 11.833 1.00 53.83 214 SER D C 1
ATOM 15897 O O . SER D 2 224 ? -12.541 51.346 11.112 1.00 47.08 214 SER D O 1
ATOM 15905 N N . HIS D 2 225 ? -13.298 50.727 13.150 1.00 48.64 215 HIS D N 1
ATOM 15906 C CA . HIS D 2 225 ? -12.092 51.143 13.848 1.00 39.28 215 HIS D CA 1
ATOM 15907 C C . HIS D 2 225 ? -11.771 50.206 15.005 1.00 43.84 215 HIS D C 1
ATOM 15908 O O . HIS D 2 225 ? -12.622 49.936 15.870 1.00 35.72 215 HIS D O 1
ATOM 15923 N N . GLU D 2 226 ? -10.538 49.698 14.989 1.00 45.22 216 GLU D N 1
ATOM 15924 C CA . GLU D 2 226 ? -10.040 48.812 16.034 1.00 41.31 216 GLU D CA 1
ATOM 15925 C C . GLU D 2 226 ? -9.882 49.545 17.352 1.00 41.23 216 GLU D C 1
ATOM 15926 O O . GLU D 2 226 ? -9.307 50.625 17.402 1.00 47.26 216 GLU D O 1
ATOM 15938 N N . ARG D 2 227 ? -10.341 48.921 18.428 1.00 46.89 217 ARG D N 1
ATOM 15939 C CA . ARG D 2 227 ? -10.372 49.563 19.732 1.00 42.22 217 ARG D CA 1
ATOM 15940 C C . ARG D 2 227 ? -9.095 49.329 20.537 1.00 62.02 217 ARG D C 1
ATOM 15941 O O . ARG D 2 227 ? -8.476 48.268 20.447 1.00 53.36 217 ARG D O 1
ATOM 15962 N N . GLY D 2 228 ? -8.687 50.338 21.303 1.00 77.49 218 GLY D N 1
ATOM 15963 C CA . GLY D 2 228 ? -7.522 50.213 22.161 1.00 66.94 218 GLY D CA 1
ATOM 15964 C C . GLY D 2 228 ? -6.197 50.263 21.421 1.00 60.22 218 GLY D C 1
ATOM 15965 O O . GLY D 2 228 ? -5.190 49.787 21.939 1.00 65.90 218 GLY D O 1
ATOM 15969 N N . LYS D 2 229 ? -6.195 50.820 20.212 1.00 64.24 219 LYS D N 1
ATOM 15970 C CA . LYS D 2 229 ? -4.970 50.926 19.419 1.00 65.40 219 LYS D CA 1
ATOM 15971 C C . LYS D 2 229 ? -4.754 52.345 18.895 1.00 63.60 219 LYS D C 1
ATOM 15972 O O . LYS D 2 229 ? -3.975 52.559 17.963 1.00 56.76 219 LYS D O 1
ATOM 15991 N N . GLY D 2 230 ? -5.425 53.314 19.507 1.00 64.07 220 GLY D N 1
ATOM 15992 C CA . GLY D 2 230 ? -5.326 54.699 19.079 1.00 48.73 220 GLY D CA 1
ATOM 15993 C C . GLY D 2 230 ? -6.705 55.295 18.933 1.00 47.53 220 GLY D C 1
ATOM 15994 O O . GLY D 2 230 ? -7.653 54.586 18.604 1.00 65.20 220 GLY D O 1
ATOM 15998 N N . ASP D 2 231 ? -6.813 56.597 19.165 1.00 52.08 221 ASP D N 1
ATOM 15999 C CA . ASP D 2 231 ? -8.106 57.268 19.158 1.00 45.64 221 ASP D CA 1
ATOM 16000 C C . ASP D 2 231 ? -8.358 58.074 17.894 1.00 45.08 221 ASP D C 1
ATOM 16001 O O . ASP D 2 231 ? -9.512 58.328 17.557 1.00 56.65 221 ASP D O 1
ATOM 16010 N N . LYS D 2 232 ? -7.298 58.471 17.192 1.00 42.05 222 LYS D N 1
ATOM 16011 C CA . LYS D 2 232 ? -7.443 59.413 16.082 1.00 35.44 222 LYS D CA 1
ATOM 16012 C C . LYS D 2 232 ? -7.143 58.815 14.718 1.00 30.78 222 LYS D C 1
ATOM 16013 O O . LYS D 2 232 ? -6.267 57.971 14.580 1.00 61.52 222 LYS D O 1
ATOM 16032 N N . SER D 2 233 ? -7.901 59.245 13.714 1.00 35.71 223 SER D N 1
ATOM 16033 C CA . SER D 2 233 ? -7.637 58.856 12.322 1.00 44.50 223 SER D CA 1
ATOM 16034 C C . SER D 2 233 ? -7.864 60.035 11.396 1.00 39.44 223 SER D C 1
ATOM 16035 O O . SER D 2 233 ? -8.535 60.989 11.751 1.00 38.55 223 SER D O 1
ATOM 16043 N N . GLU D 2 234 ? -7.334 59.944 10.189 1.00 39.09 224 GLU D N 1
ATOM 16044 C CA . GLU D 2 234 ? -7.387 61.054 9.257 1.00 33.13 224 GLU D CA 1
ATOM 16045 C C . GLU D 2 234 ? -7.941 60.589 7.918 1.00 44.48 224 GLU D C 1
ATOM 16046 O O . GLU D 2 234 ? -7.507 59.568 7.377 1.00 44.64 224 GLU D O 1
ATOM 16058 N N . PHE D 2 235 ? -8.912 61.341 7.401 1.00 42.25 225 PHE D N 1
ATOM 16059 C CA . PHE D 2 235 ? -9.576 61.017 6.146 1.00 36.03 225 PHE D CA 1
ATOM 16060 C C . PHE D 2 235 ? -9.310 62.060 5.094 1.00 30.50 225 PHE D C 1
ATOM 16061 O O . PHE D 2 235 ? -9.378 63.262 5.367 1.00 51.05 225 PHE D O 1
ATOM 16078 N N . GLU D 2 236 ? -8.989 61.587 3.898 1.00 18.82 226 GLU D N 1
ATOM 16079 C CA . GLU D 2 236 ? -8.790 62.458 2.752 1.00 36.90 226 GLU D CA 1
ATOM 16080 C C . GLU D 2 236 ? -9.940 62.325 1.770 1.00 47.92 226 GLU D C 1
ATOM 16081 O O . GLU D 2 236 ? -10.001 61.352 1.005 1.00 46.94 226 GLU D O 1
ATOM 16093 N N . ILE D 2 237 ? -10.806 63.336 1.737 1.00 35.64 227 ILE D N 1
ATOM 16094 C CA . ILE D 2 237 ? -11.925 63.331 0.798 1.00 30.46 227 ILE D CA 1
ATOM 16095 C C . ILE D 2 237 ? -11.589 64.233 -0.379 1.00 29.25 227 ILE D C 1
ATOM 16096 O O . ILE D 2 237 ? -11.121 65.358 -0.189 1.00 31.02 227 ILE D O 1
ATOM 16112 N N . THR D 2 238 ? -11.817 63.726 -1.591 1.00 29.28 228 THR D N 1
ATOM 16113 C CA . THR D 2 238 ? -11.496 64.463 -2.811 1.00 26.46 228 THR D CA 1
ATOM 16114 C C . THR D 2 238 ? -12.673 64.662 -3.767 1.00 43.54 228 THR D C 1
ATOM 16115 O O . THR D 2 238 ? -13.293 63.684 -4.206 1.00 45.28 228 THR D O 1
ATOM 16126 N N . TYR D 2 239 ? -12.942 65.923 -4.129 1.00 36.56 229 TYR D N 1
ATOM 16127 C CA . TYR D 2 239 ? -13.965 66.224 -5.148 1.00 32.59 229 TYR D CA 1
ATOM 16128 C C . TYR D 2 239 ? -13.317 66.900 -6.338 1.00 34.07 229 TYR D C 1
ATOM 16129 O O . TYR D 2 239 ? -12.391 67.662 -6.158 1.00 41.36 229 TYR D O 1
ATOM 16147 N N . GLY D 2 240 ? -13.839 66.713 -7.546 1.00 28.71 230 GLY D N 1
ATOM 16148 C CA . GLY D 2 240 ? -13.249 67.405 -8.674 1.00 19.34 230 GLY D CA 1
ATOM 16149 C C . GLY D 2 240 ? -13.860 67.137 -10.025 1.00 26.87 230 GLY D C 1
ATOM 16150 O O . GLY D 2 240 ? -14.951 66.596 -10.127 1.00 37.85 230 GLY D O 1
ATOM 16154 N N . ARG D 2 241 ? -13.151 67.547 -11.070 1.00 35.64 231 ARG D N 1
ATOM 16155 C CA . ARG D 2 241 ? -13.633 67.418 -12.439 1.00 35.44 231 ARG D CA 1
ATOM 16156 C C . ARG D 2 241 ? -12.521 66.995 -13.374 1.00 41.77 231 ARG D C 1
ATOM 16157 O O . ARG D 2 241 ? -11.356 67.316 -13.141 1.00 50.00 231 ARG D O 1
ATOM 16178 N N . ASN D 2 242 ? -12.894 66.302 -14.442 1.00 30.33 232 ASN D N 1
ATOM 16179 C CA . ASN D 2 242 ? -12.047 66.163 -15.618 1.00 27.52 232 ASN D CA 1
ATOM 16180 C C . ASN D 2 242 ? -12.775 66.894 -16.715 1.00 35.44 232 ASN D C 1
ATOM 16181 O O . ASN D 2 242 ? -13.907 66.548 -17.056 1.00 42.99 232 ASN D O 1
ATOM 16192 N N . MET D 2 243 ? -12.154 67.943 -17.230 1.00 46.05 233 MET D N 1
ATOM 16193 C CA . MET D 2 243 ? -12.772 68.761 -18.255 1.00 39.26 233 MET D CA 1
ATOM 16194 C C . MET D 2 243 ? -12.366 68.249 -19.628 1.00 43.26 233 MET D C 1
ATOM 16195 O O . MET D 2 243 ? -11.202 67.933 -19.855 1.00 55.97 233 MET D O 1
ATOM 16209 N N . ASP D 2 244 ? -13.332 68.145 -20.532 1.00 39.56 234 ASP D N 1
ATOM 16210 C CA . ASP D 2 244 ? -13.034 67.956 -21.945 1.00 38.80 234 ASP D CA 1
ATOM 16211 C C . ASP D 2 244 ? -13.182 69.320 -22.601 1.00 46.60 234 ASP D C 1
ATOM 16212 O O . ASP D 2 244 ? -13.802 70.233 -22.027 1.00 51.51 234 ASP D O 1
ATOM 16221 N N . ALA D 2 245 ? -12.601 69.466 -23.785 1.00 50.95 235 ALA D N 1
ATOM 16222 C CA . ALA D 2 245 ? -12.688 70.725 -24.509 1.00 51.86 235 ALA D CA 1
ATOM 16223 C C . ALA D 2 245 ? -13.149 70.494 -25.936 1.00 48.84 235 ALA D C 1
ATOM 16224 O O . ALA D 2 245 ? -12.576 69.686 -26.662 1.00 53.51 235 ALA D O 1
ATOM 16231 N N . THR D 2 246 ? -14.170 71.236 -26.341 1.00 52.66 236 THR D N 1
ATOM 16232 C CA . THR D 2 246 ? -14.673 71.167 -27.704 1.00 57.81 236 THR D CA 1
ATOM 16233 C C . THR D 2 246 ? -14.370 72.486 -28.400 1.00 61.97 236 THR D C 1
ATOM 16234 O O . THR D 2 246 ? -14.737 73.557 -27.918 1.00 61.15 236 THR D O 1
ATOM 16245 N N . TYR D 2 247 ? -13.668 72.389 -29.525 1.00 64.45 237 TYR D N 1
ATOM 16246 C CA . TYR D 2 247 ? -13.262 73.548 -30.302 1.00 56.10 237 TYR D CA 1
ATOM 16247 C C . TYR D 2 247 ? -14.094 73.643 -31.566 1.00 49.62 237 TYR D C 1
ATOM 16248 O O . TYR D 2 247 ? -14.365 72.633 -32.218 1.00 56.33 237 TYR D O 1
ATOM 16266 N N . ALA D 2 248 ? -14.488 74.862 -31.913 1.00 46.42 238 ALA D N 1
ATOM 16267 C CA . ALA D 2 248 ? -15.231 75.101 -33.140 1.00 66.57 238 ALA D CA 1
ATOM 16268 C C . ALA D 2 248 ? -14.809 76.410 -33.792 1.00 76.56 238 ALA D C 1
ATOM 16269 O O . ALA D 2 248 ? -14.568 77.413 -33.111 1.00 79.31 238 ALA D O 1
ATOM 16276 N N . TYR D 2 249 ? -14.712 76.389 -35.118 1.00 84.36 239 TYR D N 1
ATOM 16277 C CA . TYR D 2 249 ? -14.458 77.611 -35.877 1.00 95.81 239 TYR D CA 1
ATOM 16278 C C . TYR D 2 249 ? -14.927 77.476 -37.322 1.00 88.29 239 TYR D C 1
ATOM 16279 O O . TYR D 2 249 ? -15.078 76.367 -37.847 1.00 79.38 239 TYR D O 1
ATOM 16297 N N . VAL D 2 250 ? -15.153 78.624 -37.952 1.00 86.23 240 VAL D N 1
ATOM 16298 C CA . VAL D 2 250 ? -15.710 78.681 -39.296 1.00 90.66 240 VAL D CA 1
ATOM 16299 C C . VAL D 2 250 ? -14.646 78.962 -40.343 1.00 99.32 240 VAL D C 1
ATOM 16300 O O . VAL D 2 250 ? -13.866 79.901 -40.201 1.00 97.25 240 VAL D O 1
ATOM 16313 N N . THR D 2 251 ? -14.602 78.138 -41.384 1.00 114.56 241 THR D N 1
ATOM 16314 C CA . THR D 2 251 ? -13.750 78.434 -42.526 1.00 122.40 241 THR D CA 1
ATOM 16315 C C . THR D 2 251 ? -14.375 77.940 -43.829 1.00 135.60 241 THR D C 1
ATOM 16316 O O . THR D 2 251 ? -14.840 76.803 -43.923 1.00 134.38 241 THR D O 1
ATOM 16327 N N . ARG D 2 252 ? -14.382 78.819 -44.827 1.00 138.06 242 ARG D N 1
ATOM 16328 C CA . ARG D 2 252 ? -14.806 78.468 -46.177 1.00 139.40 242 ARG D CA 1
ATOM 16329 C C . ARG D 2 252 ? -16.225 77.906 -46.184 1.00 146.19 242 ARG D C 1
ATOM 16330 O O . ARG D 2 252 ? -16.526 76.951 -46.900 1.00 151.44 242 ARG D O 1
ATOM 16351 N N . HIS D 2 253 ? -17.078 78.509 -45.359 1.00 144.74 243 HIS D N 1
ATOM 16352 C CA . HIS D 2 253 ? -18.484 78.122 -45.217 1.00 157.63 243 HIS D CA 1
ATOM 16353 C C . HIS D 2 253 ? -18.704 76.656 -44.813 1.00 152.54 243 HIS D C 1
ATOM 16354 O O . HIS D 2 253 ? -19.803 76.120 -44.971 1.00 141.33 243 HIS D O 1
ATOM 16369 N N . ARG D 2 254 ? -17.668 76.030 -44.260 1.00 145.79 244 ARG D N 1
ATOM 16370 C CA . ARG D 2 254 ? -17.793 74.709 -43.648 1.00 124.30 244 ARG D CA 1
ATOM 16371 C C . ARG D 2 254 ? -17.378 74.857 -42.194 1.00 105.68 244 ARG D C 1
ATOM 16372 O O . ARG D 2 254 ? -16.469 75.629 -41.883 1.00 100.84 244 ARG D O 1
ATOM 16393 N N . LEU D 2 255 ? -18.042 74.130 -41.301 1.00 86.23 245 LEU D N 1
ATOM 16394 C CA . LEU D 2 255 ? -17.763 74.278 -39.880 1.00 78.79 245 LEU D CA 1
ATOM 16395 C C . LEU D 2 255 ? -16.742 73.254 -39.432 1.00 78.62 245 LEU D C 1
ATOM 16396 O O . LEU D 2 255 ? -16.922 72.050 -39.628 1.00 69.53 245 LEU D O 1
ATOM 16412 N N . ALA D 2 256 ? -15.678 73.753 -38.810 1.00 81.04 246 ALA D N 1
ATOM 16413 C CA . ALA D 2 256 ? -14.617 72.906 -38.297 1.00 82.04 246 ALA D CA 1
ATOM 16414 C C . ALA D 2 256 ? -14.832 72.704 -36.808 1.00 87.71 246 ALA D C 1
ATOM 16415 O O . ALA D 2 256 ? -14.886 73.677 -36.037 1.00 81.11 246 ALA D O 1
ATOM 16422 N N . VAL D 2 257 ? -14.979 71.439 -36.418 1.00 73.10 247 VAL D N 1
ATOM 16423 C CA . VAL D 2 257 ? -15.159 71.081 -35.020 1.00 77.69 247 VAL D CA 1
ATOM 16424 C C . VAL D 2 257 ? -14.136 70.032 -34.626 1.00 68.31 247 VAL D C 1
ATOM 16425 O O . VAL D 2 257 ? -13.933 69.047 -35.340 1.00 74.34 247 VAL D O 1
ATOM 16438 N N . ASP D 2 258 ? -13.505 70.237 -33.477 1.00 53.78 248 ASP D N 1
ATOM 16439 C CA . ASP D 2 258 ? -12.534 69.278 -32.986 1.00 74.03 248 ASP D CA 1
ATOM 16440 C C . ASP D 2 258 ? -12.707 69.115 -31.485 1.00 80.50 248 ASP D C 1
ATOM 16441 O O . ASP D 2 258 ? -13.271 69.984 -30.821 1.00 57.96 248 ASP D O 1
ATOM 16450 N N . ARG D 2 259 ? -12.192 68.008 -30.956 1.00 81.12 249 ARG D N 1
ATOM 16451 C CA . ARG D 2 259 ? -12.444 67.617 -29.577 1.00 57.82 249 ARG D CA 1
ATOM 16452 C C . ARG D 2 259 ? -11.172 67.129 -28.904 1.00 48.33 249 ARG D C 1
ATOM 16453 O O . ARG D 2 259 ? -10.500 66.230 -29.400 1.00 65.86 249 ARG D O 1
ATOM 16474 N N . LYS D 2 260 ? -10.862 67.729 -27.761 1.00 49.10 250 LYS D N 1
ATOM 16475 C CA . LYS D 2 260 ? -9.747 67.291 -26.942 1.00 63.78 250 LYS D CA 1
ATOM 16476 C C . LYS D 2 260 ? -10.298 66.667 -25.670 1.00 65.91 250 LYS D C 1
ATOM 16477 O O . LYS D 2 260 ? -10.869 67.365 -24.814 1.00 60.84 250 LYS D O 1
ATOM 16496 N N . HIS D 2 261 ? -10.123 65.352 -25.563 1.00 50.65 251 HIS D N 1
ATOM 16497 C CA . HIS D 2 261 ? -10.542 64.604 -24.391 1.00 47.58 251 HIS D CA 1
ATOM 16498 C C . HIS D 2 261 ? -9.476 64.640 -23.284 1.00 50.88 251 HIS D C 1
ATOM 16499 O O . HIS D 2 261 ? -8.289 64.487 -23.552 1.00 63.28 251 HIS D O 1
ATOM 16514 N N . ASP D 2 262 ? -9.927 64.815 -22.043 1.00 54.82 252 ASP D N 1
ATOM 16515 C CA . ASP D 2 262 ? -9.055 64.994 -20.882 1.00 53.67 252 ASP D CA 1
ATOM 16516 C C . ASP D 2 262 ? -8.130 66.192 -21.084 1.00 74.21 252 ASP D C 1
ATOM 16517 O O . ASP D 2 262 ? -6.921 66.127 -20.829 1.00 79.97 252 ASP D O 1
ATOM 16526 N N . ALA D 2 263 ? -8.724 67.293 -21.535 1.00 62.85 253 ALA D N 1
ATOM 16527 C CA . ALA D 2 263 ? -8.000 68.539 -21.714 1.00 52.55 253 ALA D CA 1
ATOM 16528 C C . ALA D 2 263 ? -7.424 68.993 -20.382 1.00 55.05 253 ALA D C 1
ATOM 16529 O O . ALA D 2 263 ? -6.259 69.379 -20.297 1.00 68.40 253 ALA D O 1
ATOM 16536 N N . PHE D 2 264 ? -8.244 68.918 -19.340 1.00 50.12 254 PHE D N 1
ATOM 16537 C CA . PHE D 2 264 ? -7.818 69.295 -18.000 1.00 54.26 254 PHE D CA 1
ATOM 16538 C C . PHE D 2 264 ? -8.285 68.264 -16.999 1.00 48.64 254 PHE D C 1
ATOM 16539 O O . PHE D 2 264 ? -9.367 68.381 -16.437 1.00 61.86 254 PHE D O 1
ATOM 16556 N N . LYS D 2 265 ? -7.436 67.286 -16.736 1.00 45.95 255 LYS D N 1
ATOM 16557 C CA . LYS D 2 265 ? -7.782 66.190 -15.853 1.00 37.13 255 LYS D CA 1
ATOM 16558 C C . LYS D 2 265 ? -7.615 66.617 -14.400 1.00 34.38 255 LYS D C 1
ATOM 16559 O O . LYS D 2 265 ? -6.954 67.602 -14.108 1.00 42.06 255 LYS D O 1
ATOM 16578 N N . ASN D 2 266 ? -8.276 65.900 -13.506 1.00 54.85 256 ASN D N 1
ATOM 16579 C CA . ASN D 2 266 ? -8.044 66.012 -12.067 1.00 55.50 256 ASN D CA 1
ATOM 16580 C C . ASN D 2 266 ? -7.977 67.426 -11.522 1.00 36.90 256 ASN D C 1
ATOM 16581 O O . ASN D 2 266 ? -7.079 67.758 -10.751 1.00 39.81 256 ASN D O 1
ATOM 16592 N N . ARG D 2 267 ? -8.939 68.248 -11.918 1.00 40.87 257 ARG D N 1
ATOM 16593 C CA . ARG D 2 267 ? -9.153 69.537 -11.277 1.00 44.07 257 ARG D CA 1
ATOM 16594 C C . ARG D 2 267 ? -9.853 69.296 -9.950 1.00 40.57 257 ARG D C 1
ATOM 16595 O O . ARG D 2 267 ? -11.051 69.539 -9.829 1.00 56.46 257 ARG D O 1
ATOM 16616 N N . ASN D 2 268 ? -9.104 68.822 -8.960 1.00 27.09 258 ASN D N 1
ATOM 16617 C CA . ASN D 2 268 ? -9.697 68.316 -7.730 1.00 25.84 258 ASN D CA 1
ATOM 16618 C C . ASN D 2 268 ? -9.286 69.120 -6.507 1.00 34.19 258 ASN D C 1
ATOM 16619 O O . ASN D 2 268 ? -8.225 69.740 -6.467 1.00 62.38 258 ASN D O 1
ATOM 16630 N N . VAL D 2 269 ? -10.155 69.097 -5.512 1.00 27.51 259 VAL D N 1
ATOM 16631 C CA . VAL D 2 269 ? -9.887 69.653 -4.205 1.00 29.95 259 VAL D CA 1
ATOM 16632 C C . VAL D 2 269 ? -9.884 68.536 -3.186 1.00 35.28 259 VAL D C 1
ATOM 16633 O O . VAL D 2 269 ? -10.809 67.706 -3.145 1.00 40.46 259 VAL D O 1
ATOM 16646 N N . THR D 2 270 ? -8.830 68.521 -2.372 1.00 42.66 260 THR D N 1
ATOM 16647 C CA . THR D 2 270 ? -8.682 67.517 -1.329 1.00 33.41 260 THR D CA 1
ATOM 16648 C C . THR D 2 270 ? -8.739 68.137 0.042 1.00 32.84 260 THR D C 1
ATOM 16649 O O . THR D 2 270 ? -8.040 69.105 0.334 1.00 52.82 260 THR D O 1
ATOM 16660 N N . VAL D 2 271 ? -9.571 67.541 0.886 1.00 42.57 261 VAL D N 1
ATOM 16661 C CA . VAL D 2 271 ? -9.759 68.009 2.248 1.00 36.96 261 VAL D CA 1
ATOM 16662 C C . VAL D 2 271 ? -9.423 66.896 3.223 1.00 37.45 261 VAL D C 1
ATOM 16663 O O . VAL D 2 271 ? -9.857 65.737 3.068 1.00 39.67 261 VAL D O 1
ATOM 16676 N N . LYS D 2 272 ? -8.642 67.273 4.226 1.00 27.59 262 LYS D N 1
ATOM 16677 C CA . LYS D 2 272 ? -8.248 66.363 5.280 1.00 43.81 262 LYS D CA 1
ATOM 16678 C C . LYS D 2 272 ? -9.075 66.657 6.508 1.00 34.44 262 LYS D C 1
ATOM 16679 O O . LYS D 2 272 ? -9.113 67.815 6.980 1.00 42.70 262 LYS D O 1
ATOM 16698 N N . TYR D 2 273 ? -9.772 65.612 6.959 1.00 23.67 263 TYR D N 1
ATOM 16699 C CA . TYR D 2 273 ? -10.559 65.635 8.188 1.00 41.23 263 TYR D CA 1
ATOM 16700 C C . TYR D 2 273 ? -9.896 64.722 9.200 1.00 38.04 263 TYR D C 1
ATOM 16701 O O . TYR D 2 273 ? -9.501 63.613 8.866 1.00 38.83 263 TYR D O 1
ATOM 16719 N N . GLU D 2 274 ? -9.826 65.169 10.445 1.00 36.76 264 GLU D N 1
ATOM 16720 C CA . GLU D 2 274 ? -9.328 64.344 11.534 1.00 28.44 264 GLU D CA 1
ATOM 16721 C C . GLU D 2 274 ? -10.521 63.880 12.353 1.00 35.34 264 GLU D C 1
ATOM 16722 O O . GLU D 2 274 ? -11.445 64.652 12.600 1.00 32.41 264 GLU D O 1
ATOM 16734 N N . VAL D 2 275 ? -10.506 62.602 12.727 1.00 45.54 265 VAL D N 1
ATOM 16735 C CA . VAL D 2 275 ? -11.592 61.961 13.466 1.00 45.05 265 VAL D CA 1
ATOM 16736 C C . VAL D 2 275 ? -11.090 61.417 14.789 1.00 44.26 265 VAL D C 1
ATOM 16737 O O . VAL D 2 275 ? -10.101 60.686 14.820 1.00 47.54 265 VAL D O 1
ATOM 16750 N N . ASN D 2 276 ? -11.778 61.773 15.870 1.00 38.21 266 ASN D N 1
ATOM 16751 C CA . ASN D 2 276 ? -11.508 61.214 17.192 1.00 45.23 266 ASN D CA 1
ATOM 16752 C C . ASN D 2 276 ? -12.615 60.237 17.594 1.00 56.25 266 ASN D C 1
ATOM 16753 O O . ASN D 2 276 ? -13.729 60.657 17.926 1.00 49.08 266 ASN D O 1
ATOM 16764 N N . TRP D 2 277 ? -12.295 58.941 17.584 1.00 39.10 267 TRP D N 1
ATOM 16765 C CA . TRP D 2 277 ? -13.285 57.892 17.830 1.00 38.31 267 TRP D CA 1
ATOM 16766 C C . TRP D 2 277 ? -13.715 57.784 19.285 1.00 49.28 267 TRP D C 1
ATOM 16767 O O . TRP D 2 277 ? -14.667 57.063 19.594 1.00 51.20 267 TRP D O 1
ATOM 16788 N N . LYS D 2 278 ? -13.022 58.489 20.176 1.00 50.36 268 LYS D N 1
ATOM 16789 C CA . LYS D 2 278 ? -13.343 58.432 21.602 1.00 48.69 268 LYS D CA 1
ATOM 16790 C C . LYS D 2 278 ? -14.190 59.607 22.051 1.00 50.93 268 LYS D C 1
ATOM 16791 O O . LYS D 2 278 ? -15.145 59.437 22.811 1.00 51.11 268 LYS D O 1
ATOM 16810 N N . THR D 2 279 ? -13.810 60.802 21.613 1.00 49.12 269 THR D N 1
ATOM 16811 C CA . THR D 2 279 ? -14.489 62.021 22.027 1.00 49.97 269 THR D CA 1
ATOM 16812 C C . THR D 2 279 ? -15.595 62.413 21.052 1.00 52.78 269 THR D C 1
ATOM 16813 O O . THR D 2 279 ? -16.355 63.344 21.315 1.00 43.51 269 THR D O 1
ATOM 16824 N N . HIS D 2 280 ? -15.668 61.688 19.935 1.00 60.70 270 HIS D N 1
ATOM 16825 C CA . HIS D 2 280 ? -16.667 61.913 18.886 1.00 52.54 270 HIS D CA 1
ATOM 16826 C C . HIS D 2 280 ? -16.476 63.295 18.271 1.00 49.10 270 HIS D C 1
ATOM 16827 O O . HIS D 2 280 ? -17.429 63.998 17.945 1.00 63.46 270 HIS D O 1
ATOM 16842 N N . GLU D 2 281 ? -15.219 63.671 18.119 1.00 52.65 271 GLU D N 1
ATOM 16843 C CA . GLU D 2 281 ? -14.855 64.997 17.667 1.00 47.70 271 GLU D CA 1
ATOM 16844 C C . GLU D 2 281 ? -14.311 64.917 16.246 1.00 43.13 271 GLU D C 1
ATOM 16845 O O . GLU D 2 281 ? -13.520 64.026 15.928 1.00 51.79 271 GLU D O 1
ATOM 16857 N N . VAL D 2 282 ? -14.712 65.858 15.400 1.00 36.63 272 VAL D N 1
ATOM 16858 C CA . VAL D 2 282 ? -14.214 65.905 14.027 1.00 38.20 272 VAL D CA 1
ATOM 16859 C C . VAL D 2 282 ? -13.753 67.317 13.664 1.00 50.05 272 VAL D C 1
ATOM 16860 O O . VAL D 2 282 ? -14.500 68.286 13.787 1.00 41.30 272 VAL D O 1
ATOM 16873 N N . LYS D 2 283 ? -12.503 67.399 13.216 1.00 41.86 273 LYS D N 1
ATOM 16874 C CA . LYS D 2 283 ? -11.851 68.655 12.900 1.00 43.56 273 LYS D CA 1
ATOM 16875 C C . LYS D 2 283 ? -11.394 68.676 11.450 1.00 42.80 273 LYS D C 1
ATOM 16876 O O . LYS D 2 283 ? -11.018 67.649 10.885 1.00 37.08 273 LYS D O 1
ATOM 16895 N N . ILE D 2 284 ? -11.430 69.856 10.849 1.00 43.78 274 ILE D N 1
ATOM 16896 C CA . ILE D 2 284 ? -10.885 70.032 9.518 1.00 46.50 274 ILE D CA 1
ATOM 16897 C C . ILE D 2 284 ? -9.405 70.366 9.587 1.00 49.33 274 ILE D C 1
ATOM 16898 O O . ILE D 2 284 ? -9.034 71.448 10.019 1.00 48.63 274 ILE D O 1
ATOM 16914 N N . LYS D 2 285 ? -8.568 69.453 9.107 1.00 57.89 275 LYS D N 1
ATOM 16915 C CA . LYS D 2 285 ? -7.118 69.629 9.158 1.00 47.11 275 LYS D CA 1
ATOM 16916 C C . LYS D 2 285 ? -6.626 70.459 8.003 1.00 45.79 275 LYS D C 1
ATOM 16917 O O . LYS D 2 285 ? -5.781 71.331 8.185 1.00 61.74 275 LYS D O 1
ATOM 16936 N N . SER D 2 286 ? -7.104 70.171 6.801 1.00 47.44 276 SER D N 1
ATOM 16937 C CA . SER D 2 286 ? -6.594 70.952 5.671 1.00 30.21 276 SER D CA 1
ATOM 16938 C C . SER D 2 286 ? -7.459 70.922 4.429 1.00 35.90 276 SER D C 1
ATOM 16939 O O . SER D 2 286 ? -8.347 70.082 4.293 1.00 49.10 276 SER D O 1
ATOM 16947 N N . ILE D 2 287 ? -7.162 71.829 3.508 1.00 33.73 277 ILE D N 1
ATOM 16948 C CA . ILE D 2 287 ? -7.898 71.925 2.254 1.00 40.59 277 ILE D CA 1
ATOM 16949 C C . ILE D 2 287 ? -7.020 72.458 1.132 1.00 37.34 277 ILE D C 1
ATOM 16950 O O . ILE D 2 287 ? -6.430 73.533 1.248 1.00 47.18 277 ILE D O 1
ATOM 16966 N N . THR D 2 288 ? -6.966 71.714 0.033 1.00 33.35 278 THR D N 1
ATOM 16967 C CA . THR D 2 288 ? -6.142 72.097 -1.105 1.00 35.77 278 THR D CA 1
ATOM 16968 C C . THR D 2 288 ? -6.818 71.941 -2.457 1.00 37.90 278 THR D C 1
ATOM 16969 O O . THR D 2 288 ? -7.198 70.833 -2.834 1.00 45.92 278 THR D O 1
ATOM 16980 N N . PRO D 2 289 ? -6.933 73.043 -3.214 1.00 54.97 279 PRO D N 1
ATOM 16981 C CA . PRO D 2 289 ? -6.590 74.439 -2.892 1.00 42.94 279 PRO D CA 1
ATOM 16982 C C . PRO D 2 289 ? -7.683 75.176 -2.118 1.00 51.64 279 PRO D C 1
ATOM 16983 O O . PRO D 2 289 ? -8.836 74.742 -2.127 1.00 47.92 279 PRO D O 1
ATOM 16994 N N . LYS D 2 290 ? -7.339 76.321 -1.531 1.00 73.40 280 LYS D N 1
ATOM 16995 C CA . LYS D 2 290 ? -8.285 77.094 -0.724 1.00 63.88 280 LYS D CA 1
ATOM 16996 C C . LYS D 2 290 ? -9.432 77.641 -1.586 1.00 72.98 280 LYS D C 1
ATOM 16997 O O . LYS D 2 290 ? -10.514 77.946 -1.071 1.00 76.14 280 LYS D O 1
ATOM 17017 N N . VAL E 1 26 ? -34.866 64.723 20.912 1.00 27.09 17 VAL E N 1
ATOM 17018 C CA . VAL E 1 26 ? -35.124 65.647 19.804 1.00 45.84 17 VAL E CA 1
ATOM 17019 C C . VAL E 1 26 ? -36.291 66.597 20.090 1.00 38.08 17 VAL E C 1
ATOM 17020 O O . VAL E 1 26 ? -37.384 66.155 20.434 1.00 44.64 17 VAL E O 1
ATOM 17032 N N . THR E 1 27 ? -36.052 67.899 19.937 1.00 35.75 18 THR E N 1
ATOM 17033 C CA . THR E 1 27 ? -37.105 68.906 20.121 1.00 42.23 18 THR E CA 1
ATOM 17034 C C . THR E 1 27 ? -37.192 69.872 18.936 1.00 35.87 18 THR E C 1
ATOM 17035 O O . THR E 1 27 ? -36.174 70.316 18.402 1.00 39.68 18 THR E O 1
ATOM 17046 N N . LEU E 1 28 ? -38.425 70.199 18.555 1.00 41.78 19 LEU E N 1
ATOM 17047 C CA . LEU E 1 28 ? -38.708 71.001 17.370 1.00 39.76 19 LEU E CA 1
ATOM 17048 C C . LEU E 1 28 ? -39.467 72.282 17.747 1.00 34.31 19 LEU E C 1
ATOM 17049 O O . LEU E 1 28 ? -40.390 72.237 18.556 1.00 40.50 19 LEU E O 1
ATOM 17065 N N . TYR E 1 29 ? -39.065 73.417 17.171 1.00 37.93 20 TYR E N 1
ATOM 17066 C CA . TYR E 1 29 ? -39.781 74.690 17.347 1.00 39.46 20 TYR E CA 1
ATOM 17067 C C . TYR E 1 29 ? -40.072 75.307 15.992 1.00 36.18 20 TYR E C 1
ATOM 17068 O O . TYR E 1 29 ? -39.191 75.398 15.141 1.00 29.44 20 TYR E O 1
ATOM 17086 N N . LYS E 1 30 ? -41.304 75.752 15.793 1.00 28.75 21 LYS E N 1
ATOM 17087 C CA . LYS E 1 30 ? -41.693 76.250 14.487 1.00 28.14 21 LYS E CA 1
ATOM 17088 C C . LYS E 1 30 ? -41.905 77.743 14.495 1.00 32.42 21 LYS E C 1
ATOM 17089 O O . LYS E 1 30 ? -42.240 78.330 15.527 1.00 32.96 21 LYS E O 1
ATOM 17108 N N . THR E 1 31 ? -41.693 78.364 13.342 1.00 21.35 22 THR E N 1
ATOM 17109 C CA . THR E 1 31 ? -42.195 79.721 13.160 1.00 24.33 22 THR E CA 1
ATOM 17110 C C . THR E 1 31 ? -42.178 80.147 11.698 1.00 30.47 22 THR E C 1
ATOM 17111 O O . THR E 1 31 ? -41.668 79.438 10.827 1.00 27.73 22 THR E O 1
ATOM 17122 N N . THR E 1 32 ? -42.690 81.343 11.449 1.00 24.93 23 THR E N 1
ATOM 17123 C CA . THR E 1 32 ? -42.844 81.846 10.094 1.00 29.82 23 THR E CA 1
ATOM 17124 C C . THR E 1 32 ? -42.369 83.290 9.990 1.00 33.88 23 THR E C 1
ATOM 17125 O O . THR E 1 32 ? -42.238 83.988 11.003 1.00 31.07 23 THR E O 1
ATOM 17136 N N . ALA E 1 33 ? -42.086 83.727 8.767 1.00 25.61 24 ALA E N 1
ATOM 17137 C CA . ALA E 1 33 ? -41.816 85.139 8.526 1.00 16.36 24 ALA E CA 1
ATOM 17138 C C . ALA E 1 33 ? -42.119 85.495 7.079 1.00 22.96 24 ALA E C 1
ATOM 17139 O O . ALA E 1 33 ? -41.887 84.692 6.175 1.00 24.74 24 ALA E O 1
ATOM 17146 N N . THR E 1 34 ? -42.621 86.707 6.856 1.00 27.31 25 THR E N 1
ATOM 17147 C CA . THR E 1 34 ? -43.055 87.098 5.518 1.00 36.36 25 THR E CA 1
ATOM 17148 C C . THR E 1 34 ? -42.488 88.447 5.081 1.00 33.38 25 THR E C 1
ATOM 17149 O O . THR E 1 34 ? -42.161 89.305 5.900 1.00 29.18 25 THR E O 1
ATOM 17160 N N . ALA E 1 35 ? -42.376 88.609 3.769 1.00 27.57 26 ALA E N 1
ATOM 17161 C CA . ALA E 1 35 ? -41.885 89.852 3.204 1.00 19.15 26 ALA E CA 1
ATOM 17162 C C . ALA E 1 35 ? -42.472 90.108 1.828 1.00 39.50 26 ALA E C 1
ATOM 17163 O O . ALA E 1 35 ? -42.344 89.274 0.935 1.00 32.09 26 ALA E O 1
ATOM 17170 N N . ASP E 1 36 ? -43.073 91.284 1.645 1.00 43.88 27 ASP E N 1
ATOM 17171 C CA . ASP E 1 36 ? -43.775 91.596 0.405 1.00 33.82 27 ASP E CA 1
ATOM 17172 C C . ASP E 1 36 ? -43.108 92.717 -0.347 1.00 29.71 27 ASP E C 1
ATOM 17173 O O . ASP E 1 36 ? -42.535 93.618 0.251 1.00 37.57 27 ASP E O 1
ATOM 17182 N N . SER E 1 37 ? -43.163 92.605 -1.670 1.00 23.28 28 SER E N 1
ATOM 17183 C CA . SER E 1 37 ? -42.887 93.695 -2.586 1.00 20.20 28 SER E CA 1
ATOM 17184 C C . SER E 1 37 ? -44.085 93.921 -3.475 1.00 35.60 28 SER E C 1
ATOM 17185 O O . SER E 1 37 ? -44.137 93.374 -4.581 1.00 32.59 28 SER E O 1
ATOM 17193 N N . ASP E 1 38 ? -45.036 94.726 -2.996 1.00 35.74 29 ASP E N 1
ATOM 17194 C CA . ASP E 1 38 ? -46.295 94.937 -3.706 1.00 26.14 29 ASP E CA 1
ATOM 17195 C C . ASP E 1 38 ? -46.029 95.613 -5.040 1.00 27.50 29 ASP E C 1
ATOM 17196 O O . ASP E 1 38 ? -46.785 95.445 -5.993 1.00 32.77 29 ASP E O 1
ATOM 17205 N N . LYS E 1 39 ? -44.933 96.356 -5.108 1.00 29.47 30 LYS E N 1
ATOM 17206 C CA . LYS E 1 39 ? -44.549 97.041 -6.330 1.00 33.73 30 LYS E CA 1
ATOM 17207 C C . LYS E 1 39 ? -44.174 96.032 -7.406 1.00 35.81 30 LYS E C 1
ATOM 17208 O O . LYS E 1 39 ? -44.615 96.134 -8.551 1.00 28.66 30 LYS E O 1
ATOM 17227 N N . PHE E 1 40 ? -43.355 95.055 -7.027 1.00 43.17 31 PHE E N 1
ATOM 17228 C CA . PHE E 1 40 ? -42.857 94.054 -7.970 1.00 51.38 31 PHE E CA 1
ATOM 17229 C C . PHE E 1 40 ? -43.748 92.833 -8.028 1.00 41.31 31 PHE E C 1
ATOM 17230 O O . PHE E 1 40 ? -43.540 91.956 -8.869 1.00 34.86 31 PHE E O 1
ATOM 17247 N N . LYS E 1 41 ? -44.714 92.769 -7.116 1.00 37.29 32 LYS E N 1
ATOM 17248 C CA . LYS E 1 41 ? -45.592 91.620 -7.019 1.00 29.10 32 LYS E CA 1
ATOM 17249 C C . LYS E 1 41 ? -44.751 90.392 -6.691 1.00 33.65 32 LYS E C 1
ATOM 17250 O O . LYS E 1 41 ? -44.786 89.381 -7.404 1.00 26.47 32 LYS E O 1
ATOM 17269 N N . ILE E 1 42 ? -43.961 90.507 -5.628 1.00 30.55 33 ILE E N 1
ATOM 17270 C CA . ILE E 1 42 ? -43.106 89.415 -5.190 1.00 22.80 33 ILE E CA 1
ATOM 17271 C C . ILE E 1 42 ? -43.267 89.217 -3.702 1.00 20.69 33 ILE E C 1
ATOM 17272 O O . ILE E 1 42 ? -43.157 90.165 -2.938 1.00 25.98 33 ILE E O 1
ATOM 17288 N N . SER E 1 43 ? -43.498 87.981 -3.281 1.00 23.46 34 SER E N 1
ATOM 17289 C CA . SER E 1 43 ? -43.748 87.715 -1.871 1.00 40.56 34 SER E CA 1
ATOM 17290 C C . SER E 1 43 ? -42.983 86.507 -1.359 1.00 36.62 34 SER E C 1
ATOM 17291 O O . SER E 1 43 ? -42.947 85.447 -1.995 1.00 43.97 34 SER E O 1
ATOM 17299 N N . GLN E 1 44 ? -42.402 86.694 -0.180 1.00 27.77 35 GLN E N 1
ATOM 17300 C CA . GLN E 1 44 ? -41.636 85.672 0.500 1.00 25.90 35 GLN E CA 1
ATOM 17301 C C . GLN E 1 44 ? -42.367 85.165 1.719 1.00 24.46 35 GLN E C 1
ATOM 17302 O O . GLN E 1 44 ? -42.709 85.916 2.647 1.00 24.09 35 GLN E O 1
ATOM 17316 N N . ILE E 1 45 ? -42.598 83.867 1.686 1.00 28.28 36 ILE E N 1
ATOM 17317 C CA . ILE E 1 45 ? -43.120 83.132 2.816 1.00 42.00 36 ILE E CA 1
ATOM 17318 C C . ILE E 1 45 ? -42.015 82.207 3.297 1.00 30.05 36 ILE E C 1
ATOM 17319 O O . ILE E 1 45 ? -41.517 81.366 2.551 1.00 35.10 36 ILE E O 1
ATOM 17335 N N . LEU E 1 46 ? -41.607 82.405 4.537 1.00 21.51 37 LEU E N 1
ATOM 17336 C CA . LEU E 1 46 ? -40.541 81.624 5.111 1.00 23.40 37 LEU E CA 1
ATOM 17337 C C . LEU E 1 46 ? -41.044 80.803 6.291 1.00 32.15 37 LEU E C 1
ATOM 17338 O O . LEU E 1 46 ? -41.601 81.354 7.257 1.00 23.53 37 LEU E O 1
ATOM 17354 N N . THR E 1 47 ? -40.842 79.486 6.189 1.00 38.70 38 THR E N 1
ATOM 17355 C CA . THR E 1 47 ? -41.268 78.541 7.216 1.00 28.08 38 THR E CA 1
ATOM 17356 C C . THR E 1 47 ? -40.072 77.867 7.876 1.00 37.41 38 THR E C 1
ATOM 17357 O O . THR E 1 47 ? -39.216 77.278 7.197 1.00 30.36 38 THR E O 1
ATOM 17368 N N . PHE E 1 48 ? -40.053 77.938 9.206 1.00 36.99 39 PHE E N 1
ATOM 17369 C CA . PHE E 1 48 ? -38.881 77.593 10.000 1.00 30.46 39 PHE E CA 1
ATOM 17370 C C . PHE E 1 48 ? -39.177 76.470 10.972 1.00 36.82 39 PHE E C 1
ATOM 17371 O O . PHE E 1 48 ? -40.174 76.512 11.715 1.00 36.55 39 PHE E O 1
ATOM 17388 N N . ASN E 1 49 ? -38.275 75.492 10.963 1.00 31.32 40 ASN E N 1
ATOM 17389 C CA . ASN E 1 49 ? -38.198 74.447 11.976 1.00 44.59 40 ASN E CA 1
ATOM 17390 C C . ASN E 1 49 ? -36.833 74.434 12.671 1.00 41.58 40 ASN E C 1
ATOM 17391 O O . ASN E 1 49 ? -35.839 73.990 12.092 1.00 41.07 40 ASN E O 1
ATOM 17402 N N . PHE E 1 50 ? -36.790 74.923 13.906 1.00 33.08 41 PHE E N 1
ATOM 17403 C CA . PHE E 1 50 ? -35.595 74.824 14.732 1.00 29.93 41 PHE E CA 1
ATOM 17404 C C . PHE E 1 50 ? -35.565 73.449 15.371 1.00 40.61 41 PHE E C 1
ATOM 17405 O O . PHE E 1 50 ? -36.520 73.058 16.040 1.00 44.10 41 PHE E O 1
ATOM 17422 N N . ILE E 1 51 ? -34.471 72.723 15.162 1.00 42.06 42 ILE E N 1
ATOM 17423 C CA . ILE E 1 51 ? -34.294 71.409 15.751 1.00 30.64 42 ILE E CA 1
ATOM 17424 C C . ILE E 1 51 ? -33.118 71.390 16.684 1.00 38.62 42 ILE E C 1
ATOM 17425 O O . ILE E 1 51 ? -31.984 71.786 16.330 1.00 49.61 42 ILE E O 1
ATOM 17441 N N . LYS E 1 52 ? -33.429 70.902 17.876 1.00 28.02 43 LYS E N 1
ATOM 17442 C CA . LYS E 1 52 ? -32.465 70.601 18.909 1.00 39.18 43 LYS E CA 1
ATOM 17443 C C . LYS E 1 52 ? -32.348 69.076 19.040 1.00 43.38 43 LYS E C 1
ATOM 17444 O O . LYS E 1 52 ? -33.280 68.410 19.491 1.00 36.15 43 LYS E O 1
ATOM 17463 N N . ASP E 1 53 ? -31.203 68.538 18.620 1.00 63.73 44 ASP E N 1
ATOM 17464 C CA . ASP E 1 53 ? -30.917 67.100 18.656 1.00 42.81 44 ASP E CA 1
ATOM 17465 C C . ASP E 1 53 ? -29.734 66.794 19.593 1.00 44.87 44 ASP E C 1
ATOM 17466 O O . ASP E 1 53 ? -28.616 67.256 19.352 1.00 48.01 44 ASP E O 1
ATOM 17475 N N . LYS E 1 54 ? -29.976 66.011 20.645 1.00 45.49 45 LYS E N 1
ATOM 17476 C CA . LYS E 1 54 ? -28.948 65.720 21.650 1.00 41.17 45 LYS E CA 1
ATOM 17477 C C . LYS E 1 54 ? -27.771 64.955 21.045 1.00 51.87 45 LYS E C 1
ATOM 17478 O O . LYS E 1 54 ? -26.641 65.052 21.516 1.00 54.46 45 LYS E O 1
ATOM 17497 N N . SER E 1 55 ? -28.041 64.190 19.997 1.00 54.62 46 SER E N 1
ATOM 17498 C CA . SER E 1 55 ? -26.991 63.460 19.306 1.00 41.83 46 SER E CA 1
ATOM 17499 C C . SER E 1 55 ? -26.264 64.368 18.311 1.00 47.95 46 SER E C 1
ATOM 17500 O O . SER E 1 55 ? -25.482 63.885 17.487 1.00 52.53 46 SER E O 1
ATOM 17508 N N . TYR E 1 56 ? -26.536 65.675 18.381 1.00 41.55 47 TYR E N 1
ATOM 17509 C CA . TYR E 1 56 ? -25.907 66.661 17.491 1.00 38.10 47 TYR E CA 1
ATOM 17510 C C . TYR E 1 56 ? -25.289 67.788 18.298 1.00 41.18 47 TYR E C 1
ATOM 17511 O O . TYR E 1 56 ? -25.862 68.227 19.295 1.00 47.65 47 TYR E O 1
ATOM 17529 N N . ASP E 1 57 ? -24.129 68.265 17.854 1.00 38.65 48 ASP E N 1
ATOM 17530 C CA . ASP E 1 57 ? -23.390 69.282 18.597 1.00 44.90 48 ASP E CA 1
ATOM 17531 C C . ASP E 1 57 ? -23.745 70.691 18.123 1.00 50.38 48 ASP E C 1
ATOM 17532 O O . ASP E 1 57 ? -23.289 71.678 18.700 1.00 54.76 48 ASP E O 1
ATOM 17541 N N . LYS E 1 58 ? -24.612 70.775 17.117 1.00 48.92 49 LYS E N 1
ATOM 17542 C CA . LYS E 1 58 ? -25.007 72.057 16.540 1.00 45.22 49 LYS E CA 1
ATOM 17543 C C . LYS E 1 58 ? -26.518 72.221 16.479 1.00 44.02 49 LYS E C 1
ATOM 17544 O O . LYS E 1 58 ? -27.258 71.244 16.544 1.00 51.86 49 LYS E O 1
ATOM 17563 N N . ASP E 1 59 ? -26.964 73.464 16.336 1.00 46.73 50 ASP E N 1
ATOM 17564 C CA . ASP E 1 59 ? -28.384 73.761 16.233 1.00 44.32 50 ASP E CA 1
ATOM 17565 C C . ASP E 1 59 ? -28.785 73.603 14.774 1.00 37.83 50 ASP E C 1
ATOM 17566 O O . ASP E 1 59 ? -28.018 73.988 13.876 1.00 31.77 50 ASP E O 1
ATOM 17575 N N . THR E 1 60 ? -29.956 73.018 14.522 1.00 35.11 51 THR E N 1
ATOM 17576 C CA . THR E 1 60 ? -30.379 72.828 13.139 1.00 39.31 51 THR E CA 1
ATOM 17577 C C . THR E 1 60 ? -31.587 73.687 12.813 1.00 44.37 51 THR E C 1
ATOM 17578 O O . THR E 1 60 ? -32.476 73.881 13.639 1.00 39.93 51 THR E O 1
ATOM 17589 N N . LEU E 1 61 ? -31.596 74.217 11.599 1.00 31.24 52 LEU E N 1
ATOM 17590 C CA . LEU E 1 61 ? -32.711 75.009 11.132 1.00 24.57 52 LEU E CA 1
ATOM 17591 C C . LEU E 1 61 ? -33.111 74.516 9.770 1.00 34.53 52 LEU E C 1
ATOM 17592 O O . LEU E 1 61 ? -32.286 74.446 8.850 1.00 38.74 52 LEU E O 1
ATOM 17608 N N . VAL E 1 62 ? -34.369 74.105 9.670 1.00 44.82 53 VAL E N 1
ATOM 17609 C CA . VAL E 1 62 ? -34.941 73.748 8.387 1.00 41.29 53 VAL E CA 1
ATOM 17610 C C . VAL E 1 62 ? -35.789 74.909 7.924 1.00 28.64 53 VAL E C 1
ATOM 17611 O O . VAL E 1 62 ? -36.679 75.381 8.628 1.00 41.19 53 VAL E O 1
ATOM 17624 N N . LEU E 1 63 ? -35.478 75.362 6.725 1.00 18.28 54 LEU E N 1
ATOM 17625 C CA . LEU E 1 63 ? -36.066 76.545 6.170 1.00 22.48 54 LEU E CA 1
ATOM 17626 C C . LEU E 1 63 ? -36.685 76.230 4.826 1.00 30.81 54 LEU E C 1
ATOM 17627 O O . LEU E 1 63 ? -35.984 75.895 3.862 1.00 29.03 54 LEU E O 1
ATOM 17643 N N . LYS E 1 64 ? -38.009 76.331 4.776 1.00 29.63 55 LYS E N 1
ATOM 17644 C CA . LYS E 1 64 ? -38.731 76.193 3.523 1.00 25.99 55 LYS E CA 1
ATOM 17645 C C . LYS E 1 64 ? -39.148 77.584 3.049 1.00 37.59 55 LYS E C 1
ATOM 17646 O O . LYS E 1 64 ? -39.754 78.355 3.807 1.00 38.72 55 LYS E O 1
ATOM 17665 N N . ALA E 1 65 ? -38.776 77.904 1.809 1.00 29.19 56 ALA E N 1
ATOM 17666 C CA . ALA E 1 65 ? -39.032 79.209 1.210 1.00 18.80 56 ALA E CA 1
ATOM 17667 C C . ALA E 1 65 ? -40.066 79.117 0.102 1.00 26.65 56 ALA E C 1
ATOM 17668 O O . ALA E 1 65 ? -39.793 78.571 -0.966 1.00 30.33 56 ALA E O 1
ATOM 17675 N N . THR E 1 66 ? -41.239 79.689 0.347 1.00 38.43 57 THR E N 1
ATOM 17676 C CA . THR E 1 66 ? -42.326 79.693 -0.630 1.00 40.01 57 THR E CA 1
ATOM 17677 C C . THR E 1 66 ? -42.807 81.113 -0.841 1.00 43.84 57 THR E C 1
ATOM 17678 O O . THR E 1 66 ? -42.186 82.060 -0.365 1.00 51.81 57 THR E O 1
ATOM 17689 N N . GLY E 1 67 ? -43.896 81.259 -1.582 1.00 40.10 58 GLY E N 1
ATOM 17690 C CA . GLY E 1 67 ? -44.463 82.561 -1.856 1.00 32.11 58 GLY E CA 1
ATOM 17691 C C . GLY E 1 67 ? -44.745 82.723 -3.332 1.00 34.09 58 GLY E C 1
ATOM 17692 O O . GLY E 1 67 ? -45.095 81.759 -4.017 1.00 36.51 58 GLY E O 1
ATOM 17696 N N . ASN E 1 68 ? -44.518 83.929 -3.836 1.00 27.56 59 ASN E N 1
ATOM 17697 C CA . ASN E 1 68 ? -44.921 84.265 -5.192 1.00 27.74 59 ASN E CA 1
ATOM 17698 C C . ASN E 1 68 ? -43.914 85.151 -5.890 1.00 22.22 59 ASN E C 1
ATOM 17699 O O . ASN E 1 68 ? -43.369 86.064 -5.289 1.00 25.87 59 ASN E O 1
ATOM 17710 N N . ILE E 1 69 ? -43.690 84.888 -7.168 1.00 15.33 60 ILE E N 1
ATOM 17711 C CA . ILE E 1 69 ? -42.889 85.767 -8.000 1.00 22.32 60 ILE E CA 1
ATOM 17712 C C . ILE E 1 69 ? -43.574 85.966 -9.325 1.00 25.30 60 ILE E C 1
ATOM 17713 O O . ILE E 1 69 ? -43.509 85.098 -10.192 1.00 24.62 60 ILE E O 1
ATOM 17729 N N . ASN E 1 70 ? -44.198 87.126 -9.498 1.00 26.30 61 ASN E N 1
ATOM 17730 C CA . ASN E 1 70 ? -44.853 87.433 -10.762 1.00 33.52 61 ASN E CA 1
ATOM 17731 C C . ASN E 1 70 ? -43.925 87.324 -11.959 1.00 28.05 61 ASN E C 1
ATOM 17732 O O . ASN E 1 70 ? -42.748 87.622 -11.852 1.00 31.92 61 ASN E O 1
ATOM 17743 N N . SER E 1 71 ? -44.472 86.942 -13.106 1.00 25.09 62 SER E N 1
ATOM 17744 C CA . SER E 1 71 ? -43.676 86.830 -14.316 1.00 31.02 62 SER E CA 1
ATOM 17745 C C . SER E 1 71 ? -43.361 88.214 -14.833 1.00 42.36 62 SER E C 1
ATOM 17746 O O . SER E 1 71 ? -42.360 88.405 -15.534 1.00 34.27 62 SER E O 1
ATOM 17754 N N . GLY E 1 72 ? -44.229 89.169 -14.495 1.00 40.83 63 GLY E N 1
ATOM 17755 C CA . GLY E 1 72 ? -44.121 90.520 -15.005 1.00 35.89 63 GLY E CA 1
ATOM 17756 C C . GLY E 1 72 ? -44.506 90.576 -16.473 1.00 36.12 63 GLY E C 1
ATOM 17757 O O . GLY E 1 72 ? -44.015 91.406 -17.235 1.00 42.49 63 GLY E O 1
ATOM 17761 N N . PHE E 1 73 ? -45.364 89.661 -16.889 1.00 34.64 64 PHE E N 1
ATOM 17762 C CA . PHE E 1 73 ? -45.742 89.594 -18.287 1.00 40.24 64 PHE E CA 1
ATOM 17763 C C . PHE E 1 73 ? -46.467 90.856 -18.678 1.00 42.22 64 PHE E C 1
ATOM 17764 O O . PHE E 1 73 ? -47.287 91.363 -17.919 1.00 44.06 64 PHE E O 1
ATOM 17781 N N . VAL E 1 74 ? -46.136 91.360 -19.862 1.00 55.45 65 VAL E N 1
ATOM 17782 C CA . VAL E 1 74 ? -46.704 92.598 -20.387 1.00 65.81 65 VAL E CA 1
ATOM 17783 C C . VAL E 1 74 ? -47.420 92.326 -21.703 1.00 54.66 65 VAL E C 1
ATOM 17784 O O . VAL E 1 74 ? -46.785 91.947 -22.689 1.00 47.91 65 VAL E O 1
ATOM 17797 N N . LYS E 1 75 ? -48.735 92.526 -21.719 1.00 51.86 66 LYS E N 1
ATOM 17798 C CA . LYS E 1 75 ? -49.506 92.334 -22.943 1.00 57.19 66 LYS E CA 1
ATOM 17799 C C . LYS E 1 75 ? -48.966 93.249 -24.041 1.00 70.29 66 LYS E C 1
ATOM 17800 O O . LYS E 1 75 ? -48.639 94.408 -23.781 1.00 87.84 66 LYS E O 1
ATOM 17819 N N . PRO E 1 76 ? -48.876 92.739 -25.278 1.00 65.84 67 PRO E N 1
ATOM 17820 C CA . PRO E 1 76 ? -48.462 93.580 -26.408 1.00 81.43 67 PRO E CA 1
ATOM 17821 C C . PRO E 1 76 ? -49.577 94.510 -26.881 1.00 84.81 67 PRO E C 1
ATOM 17822 O O . PRO E 1 76 ? -50.754 94.184 -26.722 1.00 91.37 67 PRO E O 1
ATOM 17833 N N . ASN E 1 77 ? -49.207 95.649 -27.456 1.00 81.06 68 ASN E N 1
ATOM 17834 C CA . ASN E 1 77 ? -50.179 96.585 -28.014 1.00 81.55 68 ASN E CA 1
ATOM 17835 C C . ASN E 1 77 ? -50.720 96.065 -29.350 1.00 79.04 68 ASN E C 1
ATOM 17836 O O . ASN E 1 77 ? -49.949 95.872 -30.287 1.00 84.86 68 ASN E O 1
ATOM 17847 N N . PRO E 1 78 ? -52.039 95.805 -29.434 1.00 75.05 69 PRO E N 1
ATOM 17848 C CA . PRO E 1 78 ? -52.611 95.279 -30.681 1.00 74.83 69 PRO E CA 1
ATOM 17849 C C . PRO E 1 78 ? -52.521 96.249 -31.855 1.00 83.03 69 PRO E C 1
ATOM 17850 O O . PRO E 1 78 ? -52.705 95.837 -33.002 1.00 86.04 69 PRO E O 1
ATOM 17861 N N . ASN E 1 79 ? -52.255 97.520 -31.565 1.00 88.41 70 ASN E N 1
ATOM 17862 C CA . ASN E 1 79 ? -52.212 98.553 -32.595 1.00 94.99 70 ASN E CA 1
ATOM 17863 C C . ASN E 1 79 ? -50.875 98.615 -33.326 1.00 92.86 70 ASN E C 1
ATOM 17864 O O . ASN E 1 79 ? -50.793 99.167 -34.422 1.00 96.60 70 ASN E O 1
ATOM 17875 N N . ASP E 1 80 ? -49.839 98.032 -32.725 1.00 93.57 71 ASP E N 1
ATOM 17876 C CA . ASP E 1 80 ? -48.505 98.012 -33.320 1.00 87.06 71 ASP E CA 1
ATOM 17877 C C . ASP E 1 80 ? -48.558 97.350 -34.694 1.00 92.50 71 ASP E C 1
ATOM 17878 O O . ASP E 1 80 ? -49.237 96.335 -34.877 1.00 76.08 71 ASP E O 1
ATOM 17887 N N . TYR E 1 81 ? -47.868 97.951 -35.663 1.00 98.80 72 TYR E N 1
ATOM 17888 C CA . TYR E 1 81 ? -48.037 97.575 -37.066 1.00 108.75 72 TYR E CA 1
ATOM 17889 C C . TYR E 1 81 ? -46.841 96.861 -37.689 1.00 106.38 72 TYR E C 1
ATOM 17890 O O . TYR E 1 81 ? -46.969 95.733 -38.169 1.00 96.17 72 TYR E O 1
ATOM 17908 N N . ASP E 1 82 ? -45.690 97.530 -37.708 1.00 114.48 73 ASP E N 1
ATOM 17909 C CA . ASP E 1 82 ? -44.514 97.004 -38.399 1.00 118.03 73 ASP E CA 1
ATOM 17910 C C . ASP E 1 82 ? -43.624 96.191 -37.472 1.00 90.20 73 ASP E C 1
ATOM 17911 O O . ASP E 1 82 ? -43.034 95.197 -37.887 1.00 92.38 73 ASP E O 1
ATOM 17920 N N . PHE E 1 83 ? -43.540 96.613 -36.216 1.00 86.35 74 PHE E N 1
ATOM 17921 C CA . PHE E 1 83 ? -42.756 95.899 -35.220 1.00 92.39 74 PHE E CA 1
ATOM 17922 C C . PHE E 1 83 ? -43.490 95.940 -33.893 1.00 83.97 74 PHE E C 1
ATOM 17923 O O . PHE E 1 83 ? -44.085 96.955 -33.537 1.00 90.00 74 PHE E O 1
ATOM 17940 N N . SER E 1 84 ? -43.470 94.827 -33.169 1.00 85.01 75 SER E N 1
ATOM 17941 C CA . SER E 1 84 ? -44.124 94.790 -31.868 1.00 84.72 75 SER E CA 1
ATOM 17942 C C . SER E 1 84 ? -43.319 93.945 -30.895 1.00 76.49 75 SER E C 1
ATOM 17943 O O . SER E 1 84 ? -42.494 93.121 -31.298 1.00 70.49 75 SER E O 1
ATOM 17951 N N . LYS E 1 85 ? -43.582 94.158 -29.611 1.00 77.85 76 LYS E N 1
ATOM 17952 C CA . LYS E 1 85 ? -42.781 93.579 -28.545 1.00 69.18 76 LYS E CA 1
ATOM 17953 C C . LYS E 1 85 ? -43.645 93.193 -27.354 1.00 77.02 76 LYS E C 1
ATOM 17954 O O . LYS E 1 85 ? -44.733 93.741 -27.149 1.00 79.17 76 LYS E O 1
ATOM 17973 N N . LEU E 1 86 ? -43.156 92.215 -26.599 1.00 67.44 77 LEU E N 1
ATOM 17974 C CA . LEU E 1 86 ? -43.708 91.869 -25.301 1.00 60.63 77 LEU E CA 1
ATOM 17975 C C . LEU E 1 86 ? -42.581 91.446 -24.369 1.00 60.68 77 LEU E C 1
ATOM 17976 O O . LEU E 1 86 ? -41.502 91.044 -24.813 1.00 54.12 77 LEU E O 1
ATOM 17992 N N . TYR E 1 87 ? -42.852 91.531 -23.075 1.00 62.89 78 TYR E N 1
ATOM 17993 C CA . TYR E 1 87 ? -41.954 91.007 -22.064 1.00 57.02 78 TYR E CA 1
ATOM 17994 C C . TYR E 1 87 ? -42.566 89.731 -21.512 1.00 58.28 78 TYR E C 1
ATOM 17995 O O . TYR E 1 87 ? -43.785 89.640 -21.346 1.00 59.14 78 TYR E O 1
ATOM 18013 N N . TRP E 1 88 ? -41.731 88.733 -21.252 1.00 58.15 79 TRP E N 1
ATOM 18014 C CA . TRP E 1 88 ? -42.219 87.537 -20.564 1.00 53.23 79 TRP E CA 1
ATOM 18015 C C . TRP E 1 88 ? -41.216 87.048 -19.537 1.00 43.81 79 TRP E C 1
ATOM 18016 O O . TRP E 1 88 ? -40.008 87.249 -19.694 1.00 56.12 79 TRP E O 1
ATOM 18037 N N . GLY E 1 89 ? -41.732 86.433 -18.474 1.00 33.74 80 GLY E N 1
ATOM 18038 C CA . GLY E 1 89 ? -40.908 85.904 -17.399 1.00 48.10 80 GLY E CA 1
ATOM 18039 C C . GLY E 1 89 ? -40.148 84.674 -17.864 1.00 51.20 80 GLY E C 1
ATOM 18040 O O . GLY E 1 89 ? -40.761 83.636 -18.108 1.00 37.24 80 GLY E O 1
ATOM 18044 N N . ALA E 1 90 ? -38.824 84.785 -18.008 1.00 47.99 81 ALA E N 1
ATOM 18045 C CA . ALA E 1 90 ? -38.059 83.723 -18.669 1.00 34.64 81 ALA E CA 1
ATOM 18046 C C . ALA E 1 90 ? -37.172 82.967 -17.702 1.00 28.32 81 ALA E C 1
ATOM 18047 O O . ALA E 1 90 ? -36.730 81.865 -18.005 1.00 31.13 81 ALA E O 1
ATOM 18054 N N . LYS E 1 91 ? -36.915 83.554 -16.540 1.00 23.70 82 LYS E N 1
ATOM 18055 C CA . LYS E 1 91 ? -36.113 82.890 -15.526 1.00 27.96 82 LYS E CA 1
ATOM 18056 C C . LYS E 1 91 ? -36.453 83.443 -14.158 1.00 28.69 82 LYS E C 1
ATOM 18057 O O . LYS E 1 91 ? -36.759 84.624 -14.020 1.00 30.24 82 LYS E O 1
ATOM 18076 N N . TYR E 1 92 ? -36.434 82.570 -13.160 1.00 23.35 83 TYR E N 1
ATOM 18077 C CA . TYR E 1 92 ? -36.673 82.966 -11.782 1.00 23.13 83 TYR E CA 1
ATOM 18078 C C . TYR E 1 92 ? -35.484 82.553 -10.948 1.00 25.34 83 TYR E C 1
ATOM 18079 O O . TYR E 1 92 ? -34.949 81.470 -11.142 1.00 34.75 83 TYR E O 1
ATOM 18097 N N . ASN E 1 93 ? -35.020 83.437 -10.076 1.00 20.00 84 ASN E N 1
ATOM 18098 C CA . ASN E 1 93 ? -33.866 83.131 -9.244 1.00 29.83 84 ASN E CA 1
ATOM 18099 C C . ASN E 1 93 ? -34.162 83.298 -7.778 1.00 26.04 84 ASN E C 1
ATOM 18100 O O . ASN E 1 93 ? -34.699 84.319 -7.355 1.00 25.70 84 ASN E O 1
ATOM 18111 N N . VAL E 1 94 ? -33.805 82.274 -7.013 1.00 25.70 85 VAL E N 1
ATOM 18112 C CA . VAL E 1 94 ? -33.912 82.330 -5.566 1.00 22.50 85 VAL E CA 1
ATOM 18113 C C . VAL E 1 94 ? -32.565 81.999 -4.940 1.00 37.30 85 VAL E C 1
ATOM 18114 O O . VAL E 1 94 ? -31.814 81.167 -5.472 1.00 40.26 85 VAL E O 1
ATOM 18127 N N . SER E 1 95 ? -32.259 82.659 -3.821 1.00 23.62 86 SER E N 1
ATOM 18128 C CA . SER E 1 95 ? -31.046 82.359 -3.071 1.00 28.69 86 SER E CA 1
ATOM 18129 C C . SER E 1 95 ? -31.270 82.507 -1.574 1.00 23.82 86 SER E C 1
ATOM 18130 O O . SER E 1 95 ? -32.107 83.284 -1.135 1.00 36.81 86 SER E O 1
ATOM 18138 N N . ILE E 1 96 ? -30.562 81.689 -0.808 1.00 26.07 87 ILE E N 1
ATOM 18139 C CA . ILE E 1 96 ? -30.571 81.765 0.647 1.00 27.76 87 ILE E CA 1
ATOM 18140 C C . ILE E 1 96 ? -29.121 81.734 1.133 1.00 42.93 87 ILE E C 1
ATOM 18141 O O . ILE E 1 96 ? -28.353 80.827 0.753 1.00 41.86 87 ILE E O 1
ATOM 18157 N N . SER E 1 97 ? -28.770 82.716 1.973 1.00 38.13 88 SER E N 1
ATOM 18158 C CA . SER E 1 97 ? -27.389 82.945 2.411 1.00 38.22 88 SER E CA 1
ATOM 18159 C C . SER E 1 97 ? -27.242 83.132 3.913 1.00 36.96 88 SER E C 1
ATOM 18160 O O . SER E 1 97 ? -28.169 83.524 4.618 1.00 34.90 88 SER E O 1
ATOM 18168 N N . SER E 1 98 ? -26.048 82.818 4.385 1.00 44.91 89 SER E N 1
ATOM 18169 C CA . SER E 1 98 ? -25.615 83.165 5.722 1.00 37.75 89 SER E CA 1
ATOM 18170 C C . SER E 1 98 ? -24.456 84.097 5.519 1.00 37.79 89 SER E C 1
ATOM 18171 O O . SER E 1 98 ? -23.944 84.200 4.404 1.00 44.48 89 SER E O 1
ATOM 18179 N N . GLN E 1 99 ? -24.018 84.749 6.588 1.00 57.75 90 GLN E N 1
ATOM 18180 C CA . GLN E 1 99 ? -22.997 85.790 6.478 1.00 63.14 90 GLN E CA 1
ATOM 18181 C C . GLN E 1 99 ? -21.613 85.209 6.801 1.00 54.94 90 GLN E C 1
ATOM 18182 O O . GLN E 1 99 ? -21.503 84.294 7.612 1.00 47.73 90 GLN E O 1
ATOM 18196 N N . SER E 1 100 ? -20.568 85.759 6.182 1.00 59.90 91 SER E N 1
ATOM 18197 C CA . SER E 1 100 ? -19.207 85.229 6.307 1.00 38.76 91 SER E CA 1
ATOM 18198 C C . SER E 1 100 ? -18.742 85.145 7.752 1.00 40.26 91 SER E C 1
ATOM 18199 O O . SER E 1 100 ? -18.087 84.184 8.151 1.00 43.75 91 SER E O 1
ATOM 18207 N N . ASN E 1 101 ? -19.131 86.135 8.542 1.00 39.93 92 ASN E N 1
ATOM 18208 C CA . ASN E 1 101 ? -18.683 86.243 9.918 1.00 41.14 92 ASN E CA 1
ATOM 18209 C C . ASN E 1 101 ? -19.499 85.407 10.928 1.00 43.79 92 ASN E C 1
ATOM 18210 O O . ASN E 1 101 ? -19.170 85.424 12.114 1.00 51.53 92 ASN E O 1
ATOM 18221 N N . ASP E 1 102 ? -20.568 84.722 10.503 1.00 48.11 93 ASP E N 1
ATOM 18222 C CA . ASP E 1 102 ? -21.355 83.900 11.454 1.00 52.96 93 ASP E CA 1
ATOM 18223 C C . ASP E 1 102 ? -20.961 82.416 11.409 1.00 46.97 93 ASP E C 1
ATOM 18224 O O . ASP E 1 102 ? -20.215 81.976 10.523 1.00 33.15 93 ASP E O 1
ATOM 18233 N N . SER E 1 103 ? -21.482 81.649 12.363 1.00 35.30 94 SER E N 1
ATOM 18234 C CA . SER E 1 103 ? -21.105 80.245 12.507 1.00 29.30 94 SER E CA 1
ATOM 18235 C C . SER E 1 103 ? -22.070 79.338 11.773 1.00 40.52 94 SER E C 1
ATOM 18236 O O . SER E 1 103 ? -22.102 78.124 12.004 1.00 51.14 94 SER E O 1
ATOM 18244 N N . VAL E 1 104 ? -22.853 79.933 10.881 1.00 43.66 95 VAL E N 1
ATOM 18245 C CA . VAL E 1 104 ? -23.936 79.216 10.240 1.00 38.58 95 VAL E CA 1
ATOM 18246 C C . VAL E 1 104 ? -23.621 78.803 8.824 1.00 37.74 95 VAL E C 1
ATOM 18247 O O . VAL E 1 104 ? -23.408 79.642 7.954 1.00 40.69 95 VAL E O 1
ATOM 18260 N N . ASN E 1 105 ? -23.643 77.493 8.602 1.00 44.16 96 ASN E N 1
ATOM 18261 C CA . ASN E 1 105 ? -23.397 76.925 7.288 1.00 41.42 96 ASN E CA 1
ATOM 18262 C C . ASN E 1 105 ? -24.658 76.309 6.728 1.00 32.23 96 ASN E C 1
ATOM 18263 O O . ASN E 1 105 ? -25.500 75.809 7.473 1.00 28.91 96 ASN E O 1
ATOM 18274 N N . VAL E 1 106 ? -24.768 76.364 5.405 1.00 30.78 97 VAL E N 1
ATOM 18275 C CA . VAL E 1 106 ? -25.843 75.713 4.676 1.00 37.46 97 VAL E CA 1
ATOM 18276 C C . VAL E 1 106 ? -25.405 74.291 4.366 1.00 34.85 97 VAL E C 1
ATOM 18277 O O . VAL E 1 106 ? -24.584 74.076 3.472 1.00 40.18 97 VAL E O 1
ATOM 18290 N N . VAL E 1 107 ? -25.985 73.324 5.072 1.00 33.43 98 VAL E N 1
ATOM 18291 C CA . VAL E 1 107 ? -25.532 71.940 4.992 1.00 36.01 98 VAL E CA 1
ATOM 18292 C C . VAL E 1 107 ? -26.369 71.104 4.034 1.00 38.66 98 VAL E C 1
ATOM 18293 O O . VAL E 1 107 ? -25.862 70.144 3.467 1.00 40.36 98 VAL E O 1
ATOM 18306 N N . ASP E 1 108 ? -27.644 71.439 3.841 1.00 53.51 99 ASP E N 1
ATOM 18307 C CA . ASP E 1 108 ? -28.433 70.635 2.889 1.00 49.19 99 ASP E CA 1
ATOM 18308 C C . ASP E 1 108 ? -29.541 71.428 2.195 1.00 43.20 99 ASP E C 1
ATOM 18309 O O . ASP E 1 108 ? -29.887 72.519 2.623 1.00 38.82 99 ASP E O 1
ATOM 18318 N N . TYR E 1 109 ? -30.076 70.896 1.100 1.00 31.60 100 TYR E N 1
ATOM 18319 C CA . TYR E 1 109 ? -31.092 71.630 0.349 1.00 35.68 100 TYR E CA 1
ATOM 18320 C C . TYR E 1 109 ? -31.833 70.781 -0.686 1.00 32.73 100 TYR E C 1
ATOM 18321 O O . TYR E 1 109 ? -31.381 69.715 -1.065 1.00 42.01 100 TYR E O 1
ATOM 18339 N N . ALA E 1 110 ? -32.955 71.293 -1.171 1.00 36.40 101 ALA E N 1
ATOM 18340 C CA . ALA E 1 110 ? -33.748 70.592 -2.172 1.00 23.56 101 ALA E CA 1
ATOM 18341 C C . ALA E 1 110 ? -34.547 71.588 -3.009 1.00 28.76 101 ALA E C 1
ATOM 18342 O O . ALA E 1 110 ? -35.091 72.566 -2.464 1.00 29.58 101 ALA E O 1
ATOM 18349 N N . PRO E 1 111 ? -34.636 71.349 -4.330 1.00 17.70 102 PRO E N 1
ATOM 18350 C CA . PRO E 1 111 ? -34.112 70.186 -5.049 1.00 18.70 102 PRO E CA 1
ATOM 18351 C C . PRO E 1 111 ? -32.623 70.255 -5.388 1.00 23.08 102 PRO E C 1
ATOM 18352 O O . PRO E 1 111 ? -32.075 71.345 -5.512 1.00 18.42 102 PRO E O 1
ATOM 18363 N N . LYS E 1 112 ? -32.007 69.091 -5.592 1.00 26.02 103 LYS E N 1
ATOM 18364 C CA . LYS E 1 112 ? -30.638 69.006 -6.082 1.00 24.25 103 LYS E CA 1
ATOM 18365 C C . LYS E 1 112 ? -30.671 68.668 -7.566 1.00 26.64 103 LYS E C 1
ATOM 18366 O O . LYS E 1 112 ? -31.690 68.207 -8.075 1.00 32.98 103 LYS E O 1
ATOM 18385 N N . ASN E 1 113 ? -29.555 68.882 -8.252 1.00 30.16 104 ASN E N 1
ATOM 18386 C CA . ASN E 1 113 ? -29.495 68.683 -9.694 1.00 30.15 104 ASN E CA 1
ATOM 18387 C C . ASN E 1 113 ? -29.723 67.253 -10.064 1.00 24.75 104 ASN E C 1
ATOM 18388 O O . ASN E 1 113 ? -29.214 66.355 -9.422 1.00 41.43 104 ASN E O 1
ATOM 18399 N N . GLN E 1 114 ? -30.510 67.047 -11.103 1.00 33.47 105 GLN E N 1
ATOM 18400 C CA . GLN E 1 114 ? -30.912 65.709 -11.465 1.00 42.97 105 GLN E CA 1
ATOM 18401 C C . GLN E 1 114 ? -29.999 65.228 -12.559 1.00 43.24 105 GLN E C 1
ATOM 18402 O O . GLN E 1 114 ? -29.654 65.983 -13.476 1.00 33.65 105 GLN E O 1
ATOM 18416 N N . ASN E 1 115 ? -29.526 63.996 -12.386 1.00 43.85 106 ASN E N 1
ATOM 18417 C CA . ASN E 1 115 ? -28.871 63.265 -13.454 1.00 28.79 106 ASN E CA 1
ATOM 18418 C C . ASN E 1 115 ? -29.989 62.609 -14.245 1.00 23.09 106 ASN E C 1
ATOM 18419 O O . ASN E 1 115 ? -30.562 61.622 -13.812 1.00 36.94 106 ASN E O 1
ATOM 18430 N N . GLU E 1 116 ? -30.360 63.219 -15.364 1.00 30.52 107 GLU E N 1
ATOM 18431 C CA . GLU E 1 116 ? -31.573 62.834 -16.076 1.00 40.13 107 GLU E CA 1
ATOM 18432 C C . GLU E 1 116 ? -31.443 61.432 -16.673 1.00 36.25 107 GLU E C 1
ATOM 18433 O O . GLU E 1 116 ? -30.365 61.030 -17.090 1.00 44.53 107 GLU E O 1
ATOM 18445 N N . GLU E 1 117 ? -32.551 60.697 -16.683 1.00 38.10 108 GLU E N 1
ATOM 18446 C CA . GLU E 1 117 ? -32.612 59.340 -17.214 1.00 35.40 108 GLU E CA 1
ATOM 18447 C C . GLU E 1 117 ? -33.603 59.283 -18.364 1.00 39.87 108 GLU E C 1
ATOM 18448 O O . GLU E 1 117 ? -34.577 60.035 -18.377 1.00 57.49 108 GLU E O 1
ATOM 18460 N N . PHE E 1 118 ? -33.373 58.407 -19.331 1.00 34.10 109 PHE E N 1
ATOM 18461 C CA . PHE E 1 118 ? -34.359 58.208 -20.384 1.00 37.48 109 PHE E CA 1
ATOM 18462 C C . PHE E 1 118 ? -34.330 56.766 -20.851 1.00 40.65 109 PHE E C 1
ATOM 18463 O O . PHE E 1 118 ? -33.411 56.022 -20.518 1.00 30.72 109 PHE E O 1
ATOM 18480 N N . GLN E 1 119 ? -35.377 56.357 -21.559 1.00 50.76 110 GLN E N 1
ATOM 18481 C CA . GLN E 1 119 ? -35.512 54.955 -21.945 1.00 42.93 110 GLN E CA 1
ATOM 18482 C C . GLN E 1 119 ? -35.353 54.759 -23.441 1.00 37.07 110 GLN E C 1
ATOM 18483 O O . GLN E 1 119 ? -35.902 55.510 -24.242 1.00 38.49 110 GLN E O 1
ATOM 18497 N N . VAL E 1 120 ? -34.619 53.713 -23.801 1.00 48.29 111 VAL E N 1
ATOM 18498 C CA . VAL E 1 120 ? -34.253 53.462 -25.189 1.00 44.87 111 VAL E CA 1
ATOM 18499 C C . VAL E 1 120 ? -34.799 52.135 -25.693 1.00 40.12 111 VAL E C 1
ATOM 18500 O O . VAL E 1 120 ? -34.790 51.134 -24.975 1.00 45.84 111 VAL E O 1
ATOM 18513 N N . GLN E 1 121 ? -35.246 52.137 -26.944 1.00 36.03 112 GLN E N 1
ATOM 18514 C CA . GLN E 1 121 ? -35.672 50.917 -27.616 1.00 47.40 112 GLN E CA 1
ATOM 18515 C C . GLN E 1 121 ? -35.037 50.832 -28.992 1.00 41.41 112 GLN E C 1
ATOM 18516 O O . GLN E 1 121 ? -35.359 51.610 -29.881 1.00 50.90 112 GLN E O 1
ATOM 18530 N N . ASN E 1 122 ? -34.129 49.874 -29.145 1.00 48.78 113 ASN E N 1
ATOM 18531 C CA . ASN E 1 122 ? -33.514 49.566 -30.427 1.00 47.53 113 ASN E CA 1
ATOM 18532 C C . ASN E 1 122 ? -34.243 48.405 -31.057 1.00 40.86 113 ASN E C 1
ATOM 18533 O O . ASN E 1 122 ? -34.418 47.373 -30.416 1.00 37.89 113 ASN E O 1
ATOM 18544 N N . THR E 1 123 ? -34.683 48.587 -32.299 1.00 37.58 114 THR E N 1
ATOM 18545 C CA . THR E 1 123 ? -35.372 47.529 -33.027 1.00 36.55 114 THR E CA 1
ATOM 18546 C C . THR E 1 123 ? -34.694 47.233 -34.353 1.00 39.64 114 THR E C 1
ATOM 18547 O O . THR E 1 123 ? -34.422 48.137 -35.148 1.00 42.20 114 THR E O 1
ATOM 18558 N N . LEU E 1 124 ? -34.438 45.949 -34.573 1.00 46.47 115 LEU E N 1
ATOM 18559 C CA . LEU E 1 124 ? -33.847 45.452 -35.809 1.00 48.98 115 LEU E CA 1
ATOM 18560 C C . LEU E 1 124 ? -34.772 44.420 -36.435 1.00 44.53 115 LEU E C 1
ATOM 18561 O O . LEU E 1 124 ? -35.169 43.464 -35.772 1.00 43.50 115 LEU E O 1
ATOM 18577 N N . GLY E 1 125 ? -35.085 44.596 -37.716 1.00 54.23 116 GLY E N 1
ATOM 18578 C CA . GLY E 1 125 ? -36.036 43.730 -38.395 1.00 50.53 116 GLY E CA 1
ATOM 18579 C C . GLY E 1 125 ? -35.614 43.361 -39.799 1.00 47.39 116 GLY E C 1
ATOM 18580 O O . GLY E 1 125 ? -35.051 44.171 -40.526 1.00 55.38 116 GLY E O 1
ATOM 18584 N N . TYR E 1 126 ? -35.935 42.138 -40.191 1.00 59.06 117 TYR E N 1
ATOM 18585 C CA . TYR E 1 126 ? -35.468 41.571 -41.445 1.00 75.51 117 TYR E CA 1
ATOM 18586 C C . TYR E 1 126 ? -36.637 40.855 -42.109 1.00 73.18 117 TYR E C 1
ATOM 18587 O O . TYR E 1 126 ? -37.466 40.253 -41.427 1.00 61.93 117 TYR E O 1
ATOM 18605 N N . THR E 1 127 ? -36.754 40.992 -43.426 1.00 86.93 118 THR E N 1
ATOM 18606 C CA . THR E 1 127 ? -37.771 40.265 -44.185 1.00 84.79 118 THR E CA 1
ATOM 18607 C C . THR E 1 127 ? -37.200 39.742 -45.497 1.00 102.67 118 THR E C 1
ATOM 18608 O O . THR E 1 127 ? -36.491 40.461 -46.201 1.00 122.76 118 THR E O 1
ATOM 18619 N N . PHE E 1 128 ? -37.509 38.490 -45.823 1.00 97.38 119 PHE E N 1
ATOM 18620 C CA . PHE E 1 128 ? -37.111 37.927 -47.109 1.00 122.84 119 PHE E CA 1
ATOM 18621 C C . PHE E 1 128 ? -38.124 36.909 -47.622 1.00 119.99 119 PHE E C 1
ATOM 18622 O O . PHE E 1 128 ? -38.361 35.880 -46.989 1.00 113.46 119 PHE E O 1
ATOM 18639 N N . GLY E 1 129 ? -38.702 37.210 -48.784 1.00 122.68 120 GLY E N 1
ATOM 18640 C CA . GLY E 1 129 ? -39.639 36.323 -49.449 1.00 115.91 120 GLY E CA 1
ATOM 18641 C C . GLY E 1 129 ? -40.699 37.099 -50.205 1.00 105.63 120 GLY E C 1
ATOM 18642 O O . GLY E 1 129 ? -41.166 38.137 -49.738 1.00 108.70 120 GLY E O 1
ATOM 18646 N N . ASN E 1 145 ? -37.141 45.506 -46.497 1.00 85.54 136 ASN E N 1
ATOM 18647 C CA . ASN E 1 145 ? -36.174 44.581 -45.921 1.00 82.07 136 ASN E CA 1
ATOM 18648 C C . ASN E 1 145 ? -35.197 45.323 -45.036 1.00 84.63 136 ASN E C 1
ATOM 18649 O O . ASN E 1 145 ? -35.111 46.554 -45.094 1.00 86.38 136 ASN E O 1
ATOM 18659 N N . THR E 1 146 ? -34.494 44.557 -44.205 1.00 75.83 137 THR E N 1
ATOM 18660 C CA . THR E 1 146 ? -33.478 45.073 -43.289 1.00 89.10 137 THR E CA 1
ATOM 18661 C C . THR E 1 146 ? -33.820 46.478 -42.773 1.00 73.59 137 THR E C 1
ATOM 18662 O O . THR E 1 146 ? -33.157 47.458 -43.114 1.00 84.35 137 THR E O 1
ATOM 18673 N N . ALA E 1 147 ? -34.856 46.571 -41.946 1.00 56.83 138 ALA E N 1
ATOM 18674 C CA . ALA E 1 147 ? -35.247 47.846 -41.365 1.00 57.87 138 ALA E CA 1
ATOM 18675 C C . ALA E 1 147 ? -34.723 47.901 -39.934 1.00 58.93 138 ALA E C 1
ATOM 18676 O O . ALA E 1 147 ? -34.678 46.884 -39.244 1.00 53.99 138 ALA E O 1
ATOM 18683 N N . PHE E 1 148 ? -34.336 49.086 -39.480 1.00 60.25 139 PHE E N 1
ATOM 18684 C CA . PHE E 1 148 ? -33.980 49.266 -38.081 1.00 59.25 139 PHE E CA 1
ATOM 18685 C C . PHE E 1 148 ? -34.389 50.637 -37.602 1.00 57.66 139 PHE E C 1
ATOM 18686 O O . PHE E 1 148 ? -34.550 51.563 -38.391 1.00 66.93 139 PHE E O 1
ATOM 18703 N N . SER E 1 149 ? -34.603 50.738 -36.297 1.00 57.78 140 SER E N 1
ATOM 18704 C CA . SER E 1 149 ? -35.046 51.982 -35.694 1.00 44.13 140 SER E CA 1
ATOM 18705 C C . SER E 1 149 ? -34.601 52.071 -34.242 1.00 39.73 140 SER E C 1
ATOM 18706 O O . SER E 1 149 ? -34.258 51.061 -33.626 1.00 44.55 140 SER E O 1
ATOM 18714 N N . GLU E 1 150 ? -34.594 53.287 -33.706 1.00 41.10 141 GLU E N 1
ATOM 18715 C CA . GLU E 1 150 ? -34.321 53.502 -32.290 1.00 42.52 141 GLU E CA 1
ATOM 18716 C C . GLU E 1 150 ? -35.286 54.535 -31.751 1.00 41.33 141 GLU E C 1
ATOM 18717 O O . GLU E 1 150 ? -35.545 55.546 -32.405 1.00 55.77 141 GLU E O 1
ATOM 18729 N N . THR E 1 151 ? -35.830 54.266 -30.569 1.00 39.57 142 THR E N 1
ATOM 18730 C CA . THR E 1 151 ? -36.781 55.171 -29.936 1.00 45.92 142 THR E CA 1
ATOM 18731 C C . THR E 1 151 ? -36.309 55.573 -28.543 1.00 40.83 142 THR E C 1
ATOM 18732 O O . THR E 1 151 ? -35.821 54.738 -27.786 1.00 58.60 142 THR E O 1
ATOM 18743 N N . ILE E 1 152 ? -36.435 56.858 -28.222 1.00 33.68 143 ILE E N 1
ATOM 18744 C CA . ILE E 1 152 ? -36.138 57.346 -26.882 1.00 36.26 143 ILE E CA 1
ATOM 18745 C C . ILE E 1 152 ? -37.374 57.952 -26.234 1.00 31.27 143 ILE E C 1
ATOM 18746 O O . ILE E 1 152 ? -38.173 58.614 -26.890 1.00 32.07 143 ILE E O 1
ATOM 18762 N N . ASN E 1 153 ? -37.517 57.691 -24.938 1.00 37.23 144 ASN E N 1
ATOM 18763 C CA . ASN E 1 153 ? -38.626 58.196 -24.134 1.00 37.56 144 ASN E CA 1
ATOM 18764 C C . ASN E 1 153 ? -38.109 59.018 -22.966 1.00 32.54 144 ASN E C 1
ATOM 18765 O O . ASN E 1 153 ? -37.323 58.506 -22.158 1.00 42.14 144 ASN E O 1
ATOM 18776 N N . TYR E 1 154 ? -38.591 60.257 -22.853 1.00 30.52 145 TYR E N 1
ATOM 18777 C CA . TYR E 1 154 ? -38.150 61.195 -21.817 1.00 36.51 145 TYR E CA 1
ATOM 18778 C C . TYR E 1 154 ? -39.244 62.217 -21.480 1.00 37.60 145 TYR E C 1
ATOM 18779 O O . TYR E 1 154 ? -40.199 62.395 -22.241 1.00 35.13 145 TYR E O 1
ATOM 18797 N N . LYS E 1 155 ? -39.072 62.894 -20.344 1.00 34.45 146 LYS E N 1
ATOM 18798 C CA . LYS E 1 155 ? -40.012 63.898 -19.856 1.00 29.00 146 LYS E CA 1
ATOM 18799 C C . LYS E 1 155 ? -39.657 65.234 -20.510 1.00 38.78 146 LYS E C 1
ATOM 18800 O O . LYS E 1 155 ? -38.498 65.463 -20.856 1.00 40.48 146 LYS E O 1
ATOM 18819 N N . GLN E 1 156 ? -40.648 66.089 -20.732 1.00 32.78 147 GLN E N 1
ATOM 18820 C CA . GLN E 1 156 ? -40.403 67.420 -21.291 1.00 44.97 147 GLN E CA 1
ATOM 18821 C C . GLN E 1 156 ? -41.142 68.467 -20.477 1.00 45.33 147 GLN E C 1
ATOM 18822 O O . GLN E 1 156 ? -42.369 68.426 -20.379 1.00 62.03 147 GLN E O 1
ATOM 18836 N N . GLU E 1 157 ? -40.402 69.408 -19.903 1.00 29.36 148 GLU E N 1
ATOM 18837 C CA . GLU E 1 157 ? -41.007 70.446 -19.087 1.00 33.40 148 GLU E CA 1
ATOM 18838 C C . GLU E 1 157 ? -40.688 71.835 -19.638 1.00 50.39 148 GLU E C 1
ATOM 18839 O O . GLU E 1 157 ? -39.625 72.076 -20.208 1.00 38.11 148 GLU E O 1
ATOM 18851 N N . SER E 1 158 ? -41.659 72.730 -19.516 1.00 57.85 149 SER E N 1
ATOM 18852 C CA . SER E 1 158 ? -41.536 74.073 -20.057 1.00 51.61 149 SER E CA 1
ATOM 18853 C C . SER E 1 158 ? -40.480 74.871 -19.318 1.00 43.00 149 SER E C 1
ATOM 18854 O O . SER E 1 158 ? -39.815 75.713 -19.909 1.00 49.94 149 SER E O 1
ATOM 18862 N N . TYR E 1 159 ? -40.372 74.632 -18.014 1.00 37.47 150 TYR E N 1
ATOM 18863 C CA . TYR E 1 159 ? -39.384 75.298 -17.177 1.00 32.64 150 TYR E CA 1
ATOM 18864 C C . TYR E 1 159 ? -38.584 74.303 -16.362 1.00 37.98 150 TYR E C 1
ATOM 18865 O O . TYR E 1 159 ? -39.136 73.371 -15.778 1.00 38.67 150 TYR E O 1
ATOM 18883 N N . ARG E 1 160 ? -37.276 74.530 -16.322 1.00 44.93 151 ARG E N 1
ATOM 18884 C CA . ARG E 1 160 ? -36.351 73.627 -15.656 1.00 28.91 151 ARG E CA 1
ATOM 18885 C C . ARG E 1 160 ? -35.645 74.299 -14.500 1.00 35.43 151 ARG E C 1
ATOM 18886 O O . ARG E 1 160 ? -35.239 75.461 -14.589 1.00 39.56 151 ARG E O 1
ATOM 18907 N N . THR E 1 161 ? -35.472 73.544 -13.426 1.00 28.64 152 THR E N 1
ATOM 18908 C CA . THR E 1 161 ? -34.855 74.056 -12.216 1.00 26.61 152 THR E CA 1
ATOM 18909 C C . THR E 1 161 ? -33.473 73.491 -12.043 1.00 36.22 152 THR E C 1
ATOM 18910 O O . THR E 1 161 ? -33.312 72.278 -11.987 1.00 50.47 152 THR E O 1
ATOM 18921 N N . THR E 1 162 ? -32.471 74.360 -11.967 1.00 44.72 153 THR E N 1
ATOM 18922 C CA . THR E 1 162 ? -31.109 73.898 -11.689 1.00 29.23 153 THR E CA 1
ATOM 18923 C C . THR E 1 162 ? -30.496 74.734 -10.596 1.00 35.06 153 THR E C 1
ATOM 18924 O O . THR E 1 162 ? -31.037 75.775 -10.202 1.00 42.62 153 THR E O 1
ATOM 18935 N N . LEU E 1 163 ? -29.388 74.244 -10.066 1.00 33.48 154 LEU E N 1
ATOM 18936 C CA . LEU E 1 163 ? -28.727 74.932 -8.983 1.00 30.27 154 LEU E CA 1
ATOM 18937 C C . LEU E 1 163 ? -27.950 76.128 -9.523 1.00 37.31 154 LEU E C 1
ATOM 18938 O O . LEU E 1 163 ? -27.554 76.159 -10.691 1.00 34.74 154 LEU E O 1
ATOM 18954 N N . SER E 1 164 ? -27.766 77.129 -8.674 1.00 38.00 155 SER E N 1
ATOM 18955 C CA . SER E 1 164 ? -26.906 78.256 -9.001 1.00 42.08 155 SER E CA 1
ATOM 18956 C C . SER E 1 164 ? -25.450 77.863 -8.755 1.00 36.83 155 SER E C 1
ATOM 18957 O O . SER E 1 164 ? -25.130 77.210 -7.760 1.00 29.97 155 SER E O 1
ATOM 18965 N N . ARG E 1 165 ? -24.572 78.267 -9.662 1.00 38.47 156 ARG E N 1
ATOM 18966 C CA . ARG E 1 165 ? -23.151 77.971 -9.545 1.00 34.93 156 ARG E CA 1
ATOM 18967 C C . ARG E 1 165 ? -22.499 78.633 -8.327 1.00 30.14 156 ARG E C 1
ATOM 18968 O O . ARG E 1 165 ? -21.500 78.144 -7.795 1.00 31.07 156 ARG E O 1
ATOM 18989 N N . ASN E 1 166 ? -23.103 79.713 -7.845 1.00 29.20 157 ASN E N 1
ATOM 18990 C CA . ASN E 1 166 ? -22.550 80.444 -6.714 1.00 35.60 157 ASN E CA 1
ATOM 18991 C C . ASN E 1 166 ? -22.851 79.730 -5.420 1.00 40.23 157 ASN E C 1
ATOM 18992 O O . ASN E 1 166 ? -22.563 80.238 -4.333 1.00 47.53 157 ASN E O 1
ATOM 19003 N N . THR E 1 167 ? -23.446 78.552 -5.537 1.00 34.12 158 THR E N 1
ATOM 19004 C CA . THR E 1 167 ? -23.768 77.774 -4.368 1.00 35.20 158 THR E CA 1
ATOM 19005 C C . THR E 1 167 ? -22.462 77.422 -3.683 1.00 34.21 158 THR E C 1
ATOM 19006 O O . THR E 1 167 ? -21.462 77.136 -4.349 1.00 28.98 158 THR E O 1
ATOM 19017 N N . ASN E 1 168 ? -22.467 77.540 -2.357 1.00 31.99 159 ASN E N 1
ATOM 19018 C CA . ASN E 1 168 ? -21.303 77.253 -1.522 1.00 31.89 159 ASN E CA 1
ATOM 19019 C C . ASN E 1 168 ? -21.752 76.957 -0.097 1.00 28.91 159 ASN E C 1
ATOM 19020 O O . ASN E 1 168 ? -22.943 76.893 0.172 1.00 40.69 159 ASN E O 1
ATOM 19031 N N . TYR E 1 169 ? -20.807 76.847 0.827 1.00 30.80 160 TYR E N 1
ATOM 19032 C CA . TYR E 1 169 ? -21.105 76.371 2.174 1.00 37.22 160 TYR E CA 1
ATOM 19033 C C . TYR E 1 169 ? -21.950 77.345 2.993 1.00 33.45 160 TYR E C 1
ATOM 19034 O O . TYR E 1 169 ? -22.441 76.993 4.072 1.00 30.29 160 TYR E O 1
ATOM 19052 N N . LYS E 1 170 ? -22.154 78.549 2.466 1.00 33.23 161 LYS E N 1
ATOM 19053 C CA . LYS E 1 170 ? -22.930 79.566 3.176 1.00 37.25 161 LYS E CA 1
ATOM 19054 C C . LYS E 1 170 ? -24.011 80.163 2.290 1.00 38.21 161 LYS E C 1
ATOM 19055 O O . LYS E 1 170 ? -24.660 81.158 2.657 1.00 26.49 161 LYS E O 1
ATOM 19074 N N . ASN E 1 171 ? -24.212 79.541 1.130 1.00 30.68 162 ASN E N 1
ATOM 19075 C CA . ASN E 1 171 ? -25.200 80.018 0.179 1.00 32.55 162 ASN E CA 1
ATOM 19076 C C . ASN E 1 171 ? -25.674 78.953 -0.789 1.00 34.95 162 ASN E C 1
ATOM 19077 O O . ASN E 1 171 ? -24.866 78.315 -1.467 1.00 30.30 162 ASN E O 1
ATOM 19088 N N . VAL E 1 172 ? -26.996 78.825 -0.898 1.00 31.96 163 VAL E N 1
ATOM 19089 C CA . VAL E 1 172 ? -27.586 77.943 -1.907 1.00 33.73 163 VAL E CA 1
ATOM 19090 C C . VAL E 1 172 ? -28.589 78.719 -2.719 1.00 24.17 163 VAL E C 1
ATOM 19091 O O . VAL E 1 172 ? -29.367 79.496 -2.166 1.00 29.47 163 VAL E O 1
ATOM 19104 N N . GLY E 1 173 ? -28.565 78.514 -4.033 1.00 22.04 164 GLY E N 1
ATOM 19105 C CA . GLY E 1 173 ? -29.456 79.246 -4.913 1.00 26.71 164 GLY E CA 1
ATOM 19106 C C . GLY E 1 173 ? -29.925 78.450 -6.113 1.00 40.17 164 GLY E C 1
ATOM 19107 O O . GLY E 1 173 ? -29.156 77.680 -6.693 1.00 33.73 164 GLY E O 1
ATOM 19111 N N . TRP E 1 174 ? -31.171 78.692 -6.521 1.00 34.92 165 TRP E N 1
ATOM 19112 C CA . TRP E 1 174 ? -31.759 77.984 -7.653 1.00 23.76 165 TRP E CA 1
ATOM 19113 C C . TRP E 1 174 ? -32.236 78.916 -8.754 1.00 29.02 165 TRP E C 1
ATOM 19114 O O . TRP E 1 174 ? -32.705 80.034 -8.498 1.00 30.46 165 TRP E O 1
ATOM 19135 N N . GLY E 1 175 ? -32.132 78.408 -9.979 1.00 24.01 166 GLY E N 1
ATOM 19136 C CA . GLY E 1 175 ? -32.627 79.082 -11.159 1.00 18.52 166 GLY E CA 1
ATOM 19137 C C . GLY E 1 175 ? -33.631 78.226 -11.899 1.00 24.95 166 GLY E C 1
ATOM 19138 O O . GLY E 1 175 ? -33.346 77.095 -12.319 1.00 40.57 166 GLY E O 1
ATOM 19142 N N . VAL E 1 176 ? -34.819 78.790 -12.056 1.00 35.36 167 VAL E N 1
ATOM 19143 C CA . VAL E 1 176 ? -35.897 78.181 -12.816 1.00 29.66 167 VAL E CA 1
ATOM 19144 C C . VAL E 1 176 ? -35.983 78.853 -14.182 1.00 31.77 167 VAL E C 1
ATOM 19145 O O . VAL E 1 176 ? -36.421 79.995 -14.275 1.00 32.52 167 VAL E O 1
ATOM 19158 N N . GLU E 1 177 ? -35.528 78.165 -15.223 1.00 25.14 168 GLU E N 1
ATOM 19159 C CA . GLU E 1 177 ? -35.369 78.784 -16.531 1.00 23.07 168 GLU E CA 1
ATOM 19160 C C . GLU E 1 177 ? -36.283 78.171 -17.579 1.00 37.39 168 GLU E C 1
ATOM 19161 O O . GLU E 1 177 ? -36.486 76.953 -17.615 1.00 35.56 168 GLU E O 1
ATOM 19173 N N . ALA E 1 178 ? -36.825 79.033 -18.435 1.00 31.47 169 ALA E N 1
ATOM 19174 C CA . ALA E 1 178 ? -37.617 78.595 -19.570 1.00 24.78 169 ALA E CA 1
ATOM 19175 C C . ALA E 1 178 ? -36.808 77.600 -20.399 1.00 28.38 169 ALA E C 1
ATOM 19176 O O . ALA E 1 178 ? -35.681 77.880 -20.804 1.00 46.03 169 ALA E O 1
ATOM 19183 N N . HIS E 1 179 ? -37.403 76.446 -20.663 1.00 30.92 170 HIS E N 1
ATOM 19184 C CA . HIS E 1 179 ? -36.669 75.294 -21.169 1.00 41.08 170 HIS E CA 1
ATOM 19185 C C . HIS E 1 179 ? -37.200 74.811 -22.519 1.00 34.91 170 HIS E C 1
ATOM 19186 O O . HIS E 1 179 ? -36.601 75.080 -23.557 1.00 47.73 170 HIS E O 1
ATOM 19201 N N . LYS E 1 180 ? -38.327 74.109 -22.500 1.00 36.04 171 LYS E N 1
ATOM 19202 C CA . LYS E 1 180 ? -38.892 73.518 -23.705 1.00 44.58 171 LYS E CA 1
ATOM 19203 C C . LYS E 1 180 ? -40.299 74.035 -23.931 1.00 49.23 171 LYS E C 1
ATOM 19204 O O . LYS E 1 180 ? -41.245 73.543 -23.317 1.00 59.06 171 LYS E O 1
ATOM 19223 N N . ILE E 1 181 ? -40.432 75.027 -24.805 1.00 40.00 172 ILE E N 1
ATOM 19224 C CA . ILE E 1 181 ? -41.713 75.687 -25.024 1.00 41.61 172 ILE E CA 1
ATOM 19225 C C . ILE E 1 181 ? -42.250 75.406 -26.418 1.00 45.23 172 ILE E C 1
ATOM 19226 O O . ILE E 1 181 ? -41.577 75.638 -27.419 1.00 46.57 172 ILE E O 1
ATOM 19242 N N . MET E 1 182 ? -43.479 74.903 -26.457 1.00 41.81 173 MET E N 1
ATOM 19243 C CA . MET E 1 182 ? -44.138 74.520 -27.694 1.00 40.33 173 MET E CA 1
ATOM 19244 C C . MET E 1 182 ? -45.072 75.631 -28.158 1.00 49.30 173 MET E C 1
ATOM 19245 O O . MET E 1 182 ? -45.811 76.184 -27.345 1.00 56.08 173 MET E O 1
ATOM 19259 N N . ASN E 1 183 ? -45.041 75.956 -29.452 1.00 52.86 174 ASN E N 1
ATOM 19260 C CA . ASN E 1 183 ? -45.968 76.939 -30.025 1.00 62.98 174 ASN E CA 1
ATOM 19261 C C . ASN E 1 183 ? -47.354 76.307 -30.194 1.00 82.31 174 ASN E C 1
ATOM 19262 O O . ASN E 1 183 ? -48.291 76.632 -29.452 1.00 80.99 174 ASN E O 1
ATOM 19273 N N . ASN E 1 184 ? -47.473 75.396 -31.157 1.00 67.30 175 ASN E N 1
ATOM 19274 C CA . ASN E 1 184 ? -48.662 74.557 -31.280 1.00 79.20 175 ASN E CA 1
ATOM 19275 C C . ASN E 1 184 ? -48.207 73.111 -31.304 1.00 78.33 175 ASN E C 1
ATOM 19276 O O . ASN E 1 184 ? -48.068 72.472 -30.257 1.00 79.07 175 ASN E O 1
ATOM 19287 N N . GLY E 1 185 ? -47.975 72.598 -32.504 1.00 74.75 176 GLY E N 1
ATOM 19288 C CA . GLY E 1 185 ? -47.242 71.363 -32.667 1.00 69.93 176 GLY E CA 1
ATOM 19289 C C . GLY E 1 185 ? -45.797 71.752 -32.883 1.00 83.29 176 GLY E C 1
ATOM 19290 O O . GLY E 1 185 ? -44.891 70.920 -32.794 1.00 94.29 176 GLY E O 1
ATOM 19294 N N . ALA E 1 186 ? -45.587 73.039 -33.161 1.00 76.72 177 ALA E N 1
ATOM 19295 C CA . ALA E 1 186 ? -44.258 73.563 -33.437 1.00 73.00 177 ALA E CA 1
ATOM 19296 C C . ALA E 1 186 ? -43.439 73.687 -32.156 1.00 76.76 177 ALA E C 1
ATOM 19297 O O . ALA E 1 186 ? -43.950 74.122 -31.116 1.00 68.01 177 ALA E O 1
ATOM 19304 N N . GLY E 1 187 ? -42.169 73.298 -32.237 1.00 62.66 178 GLY E N 1
ATOM 19305 C CA . GLY E 1 187 ? -41.265 73.417 -31.113 1.00 54.54 178 GLY E CA 1
ATOM 19306 C C . GLY E 1 187 ? -40.566 72.098 -30.869 1.00 59.91 178 GLY E C 1
ATOM 19307 O O . GLY E 1 187 ? -40.607 71.217 -31.724 1.00 64.34 178 GLY E O 1
ATOM 19311 N N . PRO E 1 188 ? -39.935 71.949 -29.695 1.00 48.75 179 PRO E N 1
ATOM 19312 C CA . PRO E 1 188 ? -39.917 72.968 -28.640 1.00 52.80 179 PRO E CA 1
ATOM 19313 C C . PRO E 1 188 ? -38.934 74.091 -28.935 1.00 42.07 179 PRO E C 1
ATOM 19314 O O . PRO E 1 188 ? -38.027 73.911 -29.738 1.00 43.65 179 PRO E O 1
ATOM 19325 N N . TYR E 1 189 ? -39.198 75.260 -28.357 1.00 51.71 180 TYR E N 1
ATOM 19326 C CA . TYR E 1 189 ? -38.340 76.434 -28.478 1.00 42.41 180 TYR E CA 1
ATOM 19327 C C . TYR E 1 189 ? -37.825 76.892 -27.114 1.00 47.15 180 TYR E C 1
ATOM 19328 O O . TYR E 1 189 ? -38.336 76.474 -26.075 1.00 52.16 180 TYR E O 1
ATOM 19346 N N . GLY E 1 190 ? -36.839 77.785 -27.131 1.00 44.70 181 GLY E N 1
ATOM 19347 C CA . GLY E 1 190 ? -36.260 78.327 -25.913 1.00 52.91 181 GLY E CA 1
ATOM 19348 C C . GLY E 1 190 ? -35.919 79.802 -26.060 1.00 59.52 181 GLY E C 1
ATOM 19349 O O . GLY E 1 190 ? -36.354 80.464 -27.006 1.00 53.95 181 GLY E O 1
ATOM 19353 N N . ARG E 1 191 ? -35.148 80.325 -25.113 1.00 44.68 182 ARG E N 1
ATOM 19354 C CA . ARG E 1 191 ? -34.755 81.725 -25.140 1.00 34.10 182 ARG E CA 1
ATOM 19355 C C . ARG E 1 191 ? -33.821 82.039 -26.308 1.00 44.76 182 ARG E C 1
ATOM 19356 O O . ARG E 1 191 ? -33.717 83.192 -26.726 1.00 70.05 182 ARG E O 1
ATOM 19377 N N . ASP E 1 192 ? -33.146 81.014 -26.825 1.00 48.80 183 ASP E N 1
ATOM 19378 C CA . ASP E 1 192 ? -32.087 81.190 -27.820 1.00 47.57 183 ASP E CA 1
ATOM 19379 C C . ASP E 1 192 ? -32.333 80.404 -29.099 1.00 58.19 183 ASP E C 1
ATOM 19380 O O . ASP E 1 192 ? -31.399 80.146 -29.860 1.00 47.11 183 ASP E O 1
ATOM 19389 N N . SER E 1 193 ? -33.574 79.988 -29.321 1.00 59.87 184 SER E N 1
ATOM 19390 C CA . SER E 1 193 ? -33.918 79.346 -30.579 1.00 59.82 184 SER E CA 1
ATOM 19391 C C . SER E 1 193 ? -33.617 80.318 -31.707 1.00 62.82 184 SER E C 1
ATOM 19392 O O . SER E 1 193 ? -33.891 81.513 -31.584 1.00 74.68 184 SER E O 1
ATOM 19400 N N . PHE E 1 194 ? -33.027 79.821 -32.790 1.00 66.10 185 PHE E N 1
ATOM 19401 C CA . PHE E 1 194 ? -32.741 80.676 -33.934 1.00 78.17 185 PHE E CA 1
ATOM 19402 C C . PHE E 1 194 ? -32.890 79.958 -35.269 1.00 77.10 185 PHE E C 1
ATOM 19403 O O . PHE E 1 194 ? -32.055 79.135 -35.642 1.00 69.06 185 PHE E O 1
ATOM 19420 N N . HIS E 1 195 ? -33.951 80.308 -35.991 1.00 84.23 186 HIS E N 1
ATOM 19421 C CA . HIS E 1 195 ? -34.143 79.858 -37.362 1.00 77.07 186 HIS E CA 1
ATOM 19422 C C . HIS E 1 195 ? -33.466 80.875 -38.287 1.00 96.31 186 HIS E C 1
ATOM 19423 O O . HIS E 1 195 ? -33.647 82.077 -38.102 1.00 102.39 186 HIS E O 1
ATOM 19438 N N . PRO E 1 196 ? -32.684 80.404 -39.278 1.00 106.85 187 PRO E N 1
ATOM 19439 C CA . PRO E 1 196 ? -31.838 81.286 -40.103 1.00 99.08 187 PRO E CA 1
ATOM 19440 C C . PRO E 1 196 ? -32.554 82.467 -40.762 1.00 103.21 187 PRO E C 1
ATOM 19441 O O . PRO E 1 196 ? -31.930 83.503 -40.996 1.00 101.70 187 PRO E O 1
ATOM 19452 N N . THR E 1 197 ? -33.836 82.294 -41.063 1.00 95.75 188 THR E N 1
ATOM 19453 C CA . THR E 1 197 ? -34.652 83.333 -41.681 1.00 94.35 188 THR E CA 1
ATOM 19454 C C . THR E 1 197 ? -35.699 83.916 -40.718 1.00 97.73 188 THR E C 1
ATOM 19455 O O . THR E 1 197 ? -35.805 85.138 -40.580 1.00 87.17 188 THR E O 1
ATOM 19466 N N . TYR E 1 198 ? -36.455 83.040 -40.052 1.00 88.91 189 TYR E N 1
ATOM 19467 C CA . TYR E 1 198 ? -37.575 83.456 -39.203 1.00 77.35 189 TYR E CA 1
ATOM 19468 C C . TYR E 1 198 ? -37.164 83.775 -37.766 1.00 77.15 189 TYR E C 1
ATOM 19469 O O . TYR E 1 198 ? -38.007 84.128 -36.941 1.00 79.42 189 TYR E O 1
ATOM 19487 N N . GLY E 1 199 ? -35.878 83.650 -37.465 1.00 77.90 190 GLY E N 1
ATOM 19488 C CA . GLY E 1 199 ? -35.375 83.978 -36.142 1.00 78.02 190 GLY E CA 1
ATOM 19489 C C . GLY E 1 199 ? -35.932 83.094 -35.043 1.00 73.52 190 GLY E C 1
ATOM 19490 O O . GLY E 1 199 ? -36.086 81.883 -35.213 1.00 75.71 190 GLY E O 1
ATOM 19494 N N . ASN E 1 200 ? -36.258 83.713 -33.914 1.00 64.88 191 ASN E N 1
ATOM 19495 C CA . ASN E 1 200 ? -36.813 82.996 -32.775 1.00 56.64 191 ASN E CA 1
ATOM 19496 C C . ASN E 1 200 ? -38.338 82.906 -32.869 1.00 56.28 191 ASN E C 1
ATOM 19497 O O . ASN E 1 200 ? -39.040 83.888 -32.653 1.00 51.41 191 ASN E O 1
ATOM 19508 N N . GLU E 1 201 ? -38.842 81.715 -33.173 1.00 59.21 192 GLU E N 1
ATOM 19509 C CA . GLU E 1 201 ? -40.266 81.508 -33.414 1.00 49.34 192 GLU E CA 1
ATOM 19510 C C . GLU E 1 201 ? -41.036 81.180 -32.128 1.00 54.38 192 GLU E C 1
ATOM 19511 O O . GLU E 1 201 ? -42.176 80.718 -32.179 1.00 56.68 192 GLU E O 1
ATOM 19523 N N . LEU E 1 202 ? -40.405 81.435 -30.985 1.00 45.04 193 LEU E N 1
ATOM 19524 C CA . LEU E 1 202 ? -40.967 81.142 -29.667 1.00 42.53 193 LEU E CA 1
ATOM 19525 C C . LEU E 1 202 ? -42.455 81.488 -29.509 1.00 53.32 193 LEU E C 1
ATOM 19526 O O . LEU E 1 202 ? -43.263 80.620 -29.188 1.00 58.10 193 LEU E O 1
ATOM 19542 N N . PHE E 1 203 ? -42.812 82.750 -29.726 1.00 59.80 194 PHE E N 1
ATOM 19543 C CA . PHE E 1 203 ? -44.193 83.202 -29.561 1.00 54.62 194 PHE E CA 1
ATOM 19544 C C . PHE E 1 203 ? -44.771 83.768 -30.856 1.00 50.68 194 PHE E C 1
ATOM 19545 O O . PHE E 1 203 ? -45.800 84.434 -30.844 1.00 52.86 194 PHE E O 1
ATOM 19562 N N . LEU E 1 204 ? -44.112 83.492 -31.975 1.00 55.65 195 LEU E N 1
ATOM 19563 C CA . LEU E 1 204 ? -44.629 83.903 -33.272 1.00 52.03 195 LEU E CA 1
ATOM 19564 C C . LEU E 1 204 ? -45.792 83.022 -33.703 1.00 63.99 195 LEU E C 1
ATOM 19565 O O . LEU E 1 204 ? -45.686 81.793 -33.714 1.00 72.15 195 LEU E O 1
ATOM 19581 N N . ALA E 1 205 ? -46.896 83.663 -34.072 1.00 71.08 196 ALA E N 1
ATOM 19582 C CA . ALA E 1 205 ? -48.121 82.959 -34.443 1.00 65.96 196 ALA E CA 1
ATOM 19583 C C . ALA E 1 205 ? -48.104 82.538 -35.915 1.00 76.63 196 ALA E C 1
ATOM 19584 O O . ALA E 1 205 ? -48.312 81.368 -36.242 1.00 77.58 196 ALA E O 1
ATOM 19591 N N . GLY E 1 206 ? -47.882 83.506 -36.798 1.00 83.67 197 GLY E N 1
ATOM 19592 C CA . GLY E 1 206 ? -47.870 83.250 -38.227 1.00 99.95 197 GLY E CA 1
ATOM 19593 C C . GLY E 1 206 ? -46.969 84.211 -38.980 1.00 97.04 197 GLY E C 1
ATOM 19594 O O . GLY E 1 206 ? -47.161 84.455 -40.173 1.00 94.61 197 GLY E O 1
ATOM 19598 N N . ALA E 1 211 ? -51.325 90.677 -41.090 1.00 76.12 202 ALA E N 1
ATOM 19599 C CA . ALA E 1 211 ? -52.101 91.437 -40.114 1.00 93.02 202 ALA E CA 1
ATOM 19600 C C . ALA E 1 211 ? -51.228 92.453 -39.374 1.00 101.75 202 ALA E C 1
ATOM 19601 O O . ALA E 1 211 ? -50.102 92.742 -39.788 1.00 99.14 202 ALA E O 1
ATOM 19607 N N . TYR E 1 212 ? -51.776 93.023 -38.302 1.00 99.84 203 TYR E N 1
ATOM 19608 C CA . TYR E 1 212 ? -51.010 93.859 -37.377 1.00 103.20 203 TYR E CA 1
ATOM 19609 C C . TYR E 1 212 ? -49.947 93.031 -36.640 1.00 97.73 203 TYR E C 1
ATOM 19610 O O . TYR E 1 212 ? -50.176 91.861 -36.323 1.00 96.93 203 TYR E O 1
ATOM 19628 N N . ALA E 1 213 ? -48.794 93.636 -36.361 1.00 91.36 204 ALA E N 1
ATOM 19629 C CA . ALA E 1 213 ? -47.715 92.937 -35.660 1.00 79.51 204 ALA E CA 1
ATOM 19630 C C . ALA E 1 213 ? -48.171 92.492 -34.277 1.00 85.69 204 ALA E C 1
ATOM 19631 O O . ALA E 1 213 ? -48.003 91.331 -33.906 1.00 94.47 204 ALA E O 1
ATOM 19638 N N . GLY E 1 214 ? -48.774 93.410 -33.528 1.00 76.30 205 GLY E N 1
ATOM 19639 C CA . GLY E 1 214 ? -49.181 93.131 -32.162 1.00 70.35 205 GLY E CA 1
ATOM 19640 C C . GLY E 1 214 ? -50.335 92.151 -32.069 1.00 76.65 205 GLY E C 1
ATOM 19641 O O . GLY E 1 214 ? -50.750 91.771 -30.973 1.00 77.05 205 GLY E O 1
ATOM 19645 N N . GLN E 1 215 ? -50.852 91.737 -33.221 1.00 68.11 206 GLN E N 1
ATOM 19646 C CA . GLN E 1 215 ? -51.928 90.757 -33.278 1.00 78.87 206 GLN E CA 1
ATOM 19647 C C . GLN E 1 215 ? -51.413 89.457 -33.876 1.00 81.02 206 GLN E C 1
ATOM 19648 O O . GLN E 1 215 ? -52.162 88.488 -34.009 1.00 86.03 206 GLN E O 1
ATOM 19662 N N . ASN E 1 216 ? -50.124 89.434 -34.210 1.00 80.24 207 ASN E N 1
ATOM 19663 C CA . ASN E 1 216 ? -49.508 88.263 -34.823 1.00 72.83 207 ASN E CA 1
ATOM 19664 C C . ASN E 1 216 ? -48.650 87.481 -33.825 1.00 77.43 207 ASN E C 1
ATOM 19665 O O . ASN E 1 216 ? -47.819 86.658 -34.208 1.00 71.06 207 ASN E O 1
ATOM 19676 N N . PHE E 1 217 ? -48.871 87.739 -32.541 1.00 81.59 208 PHE E N 1
ATOM 19677 C CA . PHE E 1 217 ? -48.346 86.892 -31.479 1.00 71.67 208 PHE E CA 1
ATOM 19678 C C . PHE E 1 217 ? -49.345 85.774 -31.225 1.00 78.90 208 PHE E C 1
ATOM 19679 O O . PHE E 1 217 ? -50.523 85.897 -31.570 1.00 74.95 208 PHE E O 1
ATOM 19696 N N . ILE E 1 218 ? -48.875 84.683 -30.630 1.00 62.73 209 ILE E N 1
ATOM 19697 C CA . ILE E 1 218 ? -49.768 83.618 -30.205 1.00 62.43 209 ILE E CA 1
ATOM 19698 C C . ILE E 1 218 ? -50.690 84.106 -29.107 1.00 64.03 209 ILE E C 1
ATOM 19699 O O . ILE E 1 218 ? -50.392 85.091 -28.423 1.00 65.19 209 ILE E O 1
ATOM 19715 N N . ALA E 1 219 ? -51.797 83.395 -28.925 1.00 51.17 210 ALA E N 1
ATOM 19716 C CA . ALA E 1 219 ? -52.753 83.741 -27.888 1.00 58.64 210 ALA E CA 1
ATOM 19717 C C . ALA E 1 219 ? -52.073 83.672 -26.533 1.00 53.11 210 ALA E C 1
ATOM 19718 O O . ALA E 1 219 ? -51.181 82.856 -26.323 1.00 60.31 210 ALA E O 1
ATOM 19725 N N . GLN E 1 220 ? -52.460 84.568 -25.636 1.00 52.57 211 GLN E N 1
ATOM 19726 C CA . GLN E 1 220 ? -51.869 84.613 -24.307 1.00 55.67 211 GLN E CA 1
ATOM 19727 C C . GLN E 1 220 ? -52.022 83.270 -23.580 1.00 41.75 211 GLN E C 1
ATOM 19728 O O . GLN E 1 220 ? -51.102 82.815 -22.911 1.00 53.36 211 GLN E O 1
ATOM 19742 N N . HIS E 1 221 ? -53.181 82.638 -23.712 1.00 52.62 212 HIS E N 1
ATOM 19743 C CA . HIS E 1 221 ? -53.449 81.379 -23.021 1.00 49.72 212 HIS E CA 1
ATOM 19744 C C . HIS E 1 221 ? -52.555 80.256 -23.527 1.00 49.34 212 HIS E C 1
ATOM 19745 O O . HIS E 1 221 ? -52.333 79.269 -22.824 1.00 59.68 212 HIS E O 1
ATOM 19760 N N . GLN E 1 222 ? -52.027 80.419 -24.737 1.00 46.00 213 GLN E N 1
ATOM 19761 C CA . GLN E 1 222 ? -51.172 79.403 -25.352 1.00 58.24 213 GLN E CA 1
ATOM 19762 C C . GLN E 1 222 ? -49.755 79.424 -24.790 1.00 46.76 213 GLN E C 1
ATOM 19763 O O . GLN E 1 222 ? -48.962 78.526 -25.054 1.00 47.38 213 GLN E O 1
ATOM 19777 N N . MET E 1 223 ? -49.434 80.462 -24.035 1.00 39.39 214 MET E N 1
ATOM 19778 C CA . MET E 1 223 ? -48.118 80.578 -23.437 1.00 38.77 214 MET E CA 1
ATOM 19779 C C . MET E 1 223 ? -48.011 79.724 -22.181 1.00 45.39 214 MET E C 1
ATOM 19780 O O . MET E 1 223 ? -49.027 79.424 -21.546 1.00 50.77 214 MET E O 1
ATOM 19794 N N . PRO E 1 224 ? -46.776 79.335 -21.816 1.00 31.46 215 PRO E N 1
ATOM 19795 C CA . PRO E 1 224 ? -46.513 78.648 -20.548 1.00 27.39 215 PRO E CA 1
ATOM 19796 C C . PRO E 1 224 ? -46.999 79.450 -19.351 1.00 27.39 215 PRO E C 1
ATOM 19797 O O . PRO E 1 224 ? -46.906 80.670 -19.359 1.00 36.86 215 PRO E O 1
ATOM 19808 N N . LEU E 1 225 ? -47.546 78.773 -18.352 1.00 34.22 216 LEU E N 1
ATOM 19809 C CA . LEU E 1 225 ? -48.065 79.442 -17.173 1.00 28.51 216 LEU E CA 1
ATOM 19810 C C . LEU E 1 225 ? -47.013 80.332 -16.522 1.00 33.21 216 LEU E C 1
ATOM 19811 O O . LEU E 1 225 ? -47.312 81.477 -16.173 1.00 39.74 216 LEU E O 1
ATOM 19827 N N . LEU E 1 226 ? -45.793 79.816 -16.359 1.00 34.77 217 LEU E N 1
ATOM 19828 C CA . LEU E 1 226 ? -44.738 80.562 -15.662 1.00 40.71 217 LEU E CA 1
ATOM 19829 C C . LEU E 1 226 ? -44.178 81.699 -16.507 1.00 32.49 217 LEU E C 1
ATOM 19830 O O . LEU E 1 226 ? -43.458 82.553 -15.996 1.00 37.08 217 LEU E O 1
ATOM 19846 N N . SER E 1 227 ? -44.502 81.716 -17.795 1.00 28.08 218 SER E N 1
ATOM 19847 C CA . SER E 1 227 ? -44.109 82.838 -18.633 1.00 39.52 218 SER E CA 1
ATOM 19848 C C . SER E 1 227 ? -45.096 84.017 -18.502 1.00 39.75 218 SER E C 1
ATOM 19849 O O . SER E 1 227 ? -44.695 85.168 -18.655 1.00 39.50 218 SER E O 1
ATOM 19857 N N . ARG E 1 228 ? -46.366 83.749 -18.190 1.00 39.51 219 ARG E N 1
ATOM 19858 C CA . ARG E 1 228 ? -47.373 84.814 -18.189 1.00 38.35 219 ARG E CA 1
ATOM 19859 C C . ARG E 1 228 ? -48.049 85.076 -16.835 1.00 41.03 219 ARG E C 1
ATOM 19860 O O . ARG E 1 228 ? -48.592 86.158 -16.621 1.00 41.65 219 ARG E O 1
ATOM 19881 N N . SER E 1 229 ? -47.987 84.122 -15.913 1.00 36.16 220 SER E N 1
ATOM 19882 C CA . SER E 1 229 ? -48.697 84.257 -14.641 1.00 35.69 220 SER E CA 1
ATOM 19883 C C . SER E 1 229 ? -47.711 84.417 -13.490 1.00 29.60 220 SER E C 1
ATOM 19884 O O . SER E 1 229 ? -46.910 85.338 -13.496 1.00 43.62 220 SER E O 1
ATOM 19892 N N . ASN E 1 230 ? -47.788 83.537 -12.501 1.00 30.48 221 ASN E N 1
ATOM 19893 C CA . ASN E 1 230 ? -46.945 83.616 -11.322 1.00 25.22 221 ASN E CA 1
ATOM 19894 C C . ASN E 1 230 ? -46.161 82.328 -11.078 1.00 37.20 221 ASN E C 1
ATOM 19895 O O . ASN E 1 230 ? -46.673 81.222 -11.256 1.00 36.34 221 ASN E O 1
ATOM 19906 N N . PHE E 1 231 ? -44.909 82.495 -10.679 1.00 33.93 222 PHE E N 1
ATOM 19907 C CA . PHE E 1 231 ? -44.100 81.407 -10.181 1.00 27.04 222 PHE E CA 1
ATOM 19908 C C . PHE E 1 231 ? -44.330 81.252 -8.674 1.00 36.69 222 PHE E C 1
ATOM 19909 O O . PHE E 1 231 ? -44.267 82.230 -7.924 1.00 27.51 222 PHE E O 1
ATOM 19926 N N . ASN E 1 232 ? -44.645 80.028 -8.246 1.00 52.57 223 ASN E N 1
ATOM 19927 C CA . ASN E 1 232 ? -44.855 79.721 -6.829 1.00 41.35 223 ASN E CA 1
ATOM 19928 C C . ASN E 1 232 ? -43.732 78.835 -6.323 1.00 32.52 223 ASN E C 1
ATOM 19929 O O . ASN E 1 232 ? -43.868 77.619 -6.306 1.00 39.95 223 ASN E O 1
ATOM 19940 N N . PRO E 1 233 ? -42.621 79.441 -5.890 1.00 40.84 224 PRO E N 1
ATOM 19941 C CA . PRO E 1 233 ? -41.467 78.646 -5.482 1.00 45.38 224 PRO E CA 1
ATOM 19942 C C . PRO E 1 233 ? -41.748 77.730 -4.296 1.00 36.09 224 PRO E C 1
ATOM 19943 O O . PRO E 1 233 ? -42.620 77.995 -3.474 1.00 36.64 224 PRO E O 1
ATOM 19954 N N . GLU E 1 234 ? -40.979 76.652 -4.231 1.00 36.70 225 GLU E N 1
ATOM 19955 C CA . GLU E 1 234 ? -41.018 75.711 -3.131 1.00 32.47 225 GLU E CA 1
ATOM 19956 C C . GLU E 1 234 ? -39.617 75.142 -3.007 1.00 43.25 225 GLU E C 1
ATOM 19957 O O . GLU E 1 234 ? -39.264 74.185 -3.696 1.00 60.29 225 GLU E O 1
ATOM 19969 N N . PHE E 1 235 ? -38.804 75.783 -2.171 1.00 43.80 226 PHE E N 1
ATOM 19970 C CA . PHE E 1 235 ? -37.401 75.417 -2.014 1.00 26.59 226 PHE E CA 1
ATOM 19971 C C . PHE E 1 235 ? -37.101 75.123 -0.563 1.00 29.40 226 PHE E C 1
ATOM 19972 O O . PHE E 1 235 ? -37.643 75.765 0.339 1.00 28.42 226 PHE E O 1
ATOM 19989 N N . LEU E 1 236 ? -36.215 74.164 -0.334 1.00 27.27 227 LEU E N 1
ATOM 19990 C CA . LEU E 1 236 ? -35.916 73.768 1.023 1.00 30.49 227 LEU E CA 1
ATOM 19991 C C . LEU E 1 236 ? -34.412 73.853 1.287 1.00 37.09 227 LEU E C 1
ATOM 19992 O O . LEU E 1 236 ? -33.607 73.527 0.413 1.00 37.64 227 LEU E O 1
ATOM 20008 N N . SER E 1 237 ? -34.046 74.355 2.467 1.00 29.44 228 SER E N 1
ATOM 20009 C CA . SER E 1 237 ? -32.643 74.430 2.871 1.00 32.98 228 SER E CA 1
ATOM 20010 C C . SER E 1 237 ? -32.461 74.091 4.354 1.00 32.02 228 SER E C 1
ATOM 20011 O O . SER E 1 237 ? -33.293 74.435 5.191 1.00 31.16 228 SER E O 1
ATOM 20019 N N . VAL E 1 238 ? -31.331 73.465 4.667 1.00 31.24 229 VAL E N 1
ATOM 20020 C CA . VAL E 1 238 ? -30.978 73.084 6.025 1.00 31.45 229 VAL E CA 1
ATOM 20021 C C . VAL E 1 238 ? -29.689 73.764 6.394 1.00 35.69 229 VAL E C 1
ATOM 20022 O O . VAL E 1 238 ? -28.671 73.612 5.683 1.00 32.57 229 VAL E O 1
ATOM 20035 N N . LEU E 1 239 ? -29.751 74.484 7.516 1.00 32.06 230 LEU E N 1
ATOM 20036 C CA . LEU E 1 239 ? -28.632 75.249 8.038 1.00 22.28 230 LEU E CA 1
ATOM 20037 C C . LEU E 1 239 ? -28.253 74.799 9.439 1.00 33.05 230 LEU E C 1
ATOM 20038 O O . LEU E 1 239 ? -29.122 74.535 10.284 1.00 24.13 230 LEU E O 1
ATOM 20054 N N . SER E 1 240 ? -26.943 74.770 9.685 1.00 45.65 231 SER E N 1
ATOM 20055 C CA . SER E 1 240 ? -26.397 74.373 10.976 1.00 43.06 231 SER E CA 1
ATOM 20056 C C . SER E 1 240 ? -25.757 75.567 11.632 1.00 39.69 231 SER E C 1
ATOM 20057 O O . SER E 1 240 ? -25.137 76.376 10.955 1.00 30.70 231 SER E O 1
ATOM 20065 N N . HIS E 1 241 ? -25.896 75.638 12.953 1.00 49.04 232 HIS E N 1
ATOM 20066 C CA . HIS E 1 241 ? -25.416 76.766 13.756 1.00 41.83 232 HIS E CA 1
ATOM 20067 C C . HIS E 1 241 ? -24.612 76.304 14.970 1.00 42.23 232 HIS E C 1
ATOM 20068 O O . HIS E 1 241 ? -25.100 75.512 15.779 1.00 41.02 232 HIS E O 1
ATOM 20083 N N . ARG E 1 242 ? -23.397 76.822 15.120 1.00 38.63 233 ARG E N 1
ATOM 20084 C CA . ARG E 1 242 ? -22.562 76.462 16.264 1.00 45.17 233 ARG E CA 1
ATOM 20085 C C . ARG E 1 242 ? -23.173 77.003 17.550 1.00 43.99 233 ARG E C 1
ATOM 20086 O O . ARG E 1 242 ? -23.627 78.137 17.594 1.00 41.81 233 ARG E O 1
ATOM 20107 N N . GLN E 1 243 ? -23.218 76.167 18.580 1.00 52.68 234 GLN E N 1
ATOM 20108 C CA . GLN E 1 243 ? -23.889 76.519 19.825 1.00 42.73 234 GLN E CA 1
ATOM 20109 C C . GLN E 1 243 ? -23.135 77.583 20.611 1.00 49.48 234 GLN E C 1
ATOM 20110 O O . GLN E 1 243 ? -23.731 78.272 21.435 1.00 52.69 234 GLN E O 1
ATOM 20124 N N . ASP E 1 244 ? -21.825 77.687 20.382 1.00 54.38 235 ASP E N 1
ATOM 20125 C CA . ASP E 1 244 ? -21.001 78.726 21.010 1.00 54.22 235 ASP E CA 1
ATOM 20126 C C . ASP E 1 244 ? -20.938 79.988 20.138 1.00 56.16 235 ASP E C 1
ATOM 20127 O O . ASP E 1 244 ? -20.140 80.887 20.396 1.00 58.51 235 ASP E O 1
ATOM 20136 N N . GLY E 1 245 ? -21.764 80.026 19.091 1.00 49.47 236 GLY E N 1
ATOM 20137 C CA . GLY E 1 245 ? -21.836 81.157 18.178 1.00 37.80 236 GLY E CA 1
ATOM 20138 C C . GLY E 1 245 ? -22.730 82.256 18.725 1.00 58.82 236 GLY E C 1
ATOM 20139 O O . GLY E 1 245 ? -23.032 82.276 19.922 1.00 53.68 236 GLY E O 1
ATOM 20143 N N . ALA E 1 246 ? -23.146 83.176 17.856 1.00 47.60 237 ALA E N 1
ATOM 20144 C CA . ALA E 1 246 ? -24.011 84.283 18.262 1.00 29.29 237 ALA E CA 1
ATOM 20145 C C . ALA E 1 246 ? -25.421 83.806 18.613 1.00 46.57 237 ALA E C 1
ATOM 20146 O O . ALA E 1 246 ? -25.932 82.879 17.993 1.00 53.98 237 ALA E O 1
ATOM 20153 N N . LYS E 1 247 ? -26.054 84.445 19.594 1.00 40.13 238 LYS E N 1
ATOM 20154 C CA . LYS E 1 247 ? -27.440 84.133 19.925 1.00 38.56 238 LYS E CA 1
ATOM 20155 C C . LYS E 1 247 ? -28.341 84.514 18.766 1.00 42.59 238 LYS E C 1
ATOM 20156 O O . LYS E 1 247 ? -29.473 84.030 18.664 1.00 40.28 238 LYS E O 1
ATOM 20175 N N . LYS E 1 248 ? -27.852 85.430 17.934 1.00 39.49 239 LYS E N 1
ATOM 20176 C CA . LYS E 1 248 ? -28.599 85.896 16.777 1.00 30.43 239 LYS E CA 1
ATOM 20177 C C . LYS E 1 248 ? -27.731 85.925 15.518 1.00 37.26 239 LYS E C 1
ATOM 20178 O O . LYS E 1 248 ? -26.546 86.255 15.575 1.00 40.89 239 LYS E O 1
ATOM 20197 N N . SER E 1 249 ? -28.337 85.576 14.386 1.00 35.57 240 SER E N 1
ATOM 20198 C CA . SER E 1 249 ? -27.656 85.535 13.085 1.00 28.55 240 SER E CA 1
ATOM 20199 C C . SER E 1 249 ? -28.525 86.241 12.060 1.00 34.05 240 SER E C 1
ATOM 20200 O O . SER E 1 249 ? -29.666 86.599 12.355 1.00 42.68 240 SER E O 1
ATOM 20208 N N . LYS E 1 250 ? -28.013 86.409 10.849 1.00 20.74 241 LYS E N 1
ATOM 20209 C CA . LYS E 1 250 ? -28.787 87.041 9.790 1.00 29.61 241 LYS E CA 1
ATOM 20210 C C . LYS E 1 250 ? -28.795 86.200 8.525 1.00 29.32 241 LYS E C 1
ATOM 20211 O O . LYS E 1 250 ? -27.753 85.743 8.058 1.00 37.65 241 LYS E O 1
ATOM 20230 N N . ILE E 1 251 ? -29.992 86.005 7.982 1.00 40.30 242 ILE E N 1
ATOM 20231 C CA . ILE E 1 251 ? -30.163 85.260 6.743 1.00 39.43 242 ILE E CA 1
ATOM 20232 C C . ILE E 1 251 ? -30.725 86.170 5.658 1.00 37.46 242 ILE E C 1
ATOM 20233 O O . ILE E 1 251 ? -31.591 87.011 5.914 1.00 32.90 242 ILE E O 1
ATOM 20249 N N . THR E 1 252 ? -30.185 86.011 4.453 1.00 30.21 243 THR E N 1
ATOM 20250 C CA . THR E 1 252 ? -30.553 86.832 3.309 1.00 27.49 243 THR E CA 1
ATOM 20251 C C . THR E 1 252 ? -31.271 86.042 2.215 1.00 36.27 243 THR E C 1
ATOM 20252 O O . THR E 1 252 ? -30.667 85.232 1.506 1.00 28.38 243 THR E O 1
ATOM 20263 N N . VAL E 1 253 ? -32.533 86.382 2.003 1.00 41.35 244 VAL E N 1
ATOM 20264 C CA . VAL E 1 253 ? -33.347 85.679 1.036 1.00 28.91 244 VAL E CA 1
ATOM 20265 C C . VAL E 1 253 ? -33.706 86.580 -0.133 1.00 36.73 244 VAL E C 1
ATOM 20266 O O . VAL E 1 253 ? -34.248 87.676 0.039 1.00 30.82 244 VAL E O 1
ATOM 20279 N N . THR E 1 254 ? -33.390 86.094 -1.326 1.00 34.66 245 THR E N 1
ATOM 20280 C CA . THR E 1 254 ? -33.503 86.882 -2.537 1.00 34.23 245 THR E CA 1
ATOM 20281 C C . THR E 1 254 ? -34.417 86.206 -3.526 1.00 34.30 245 THR E C 1
ATOM 20282 O O . THR E 1 254 ? -34.161 85.082 -3.922 1.00 29.97 245 THR E O 1
ATOM 20293 N N . TYR E 1 255 ? -35.466 86.907 -3.938 1.00 40.83 246 TYR E N 1
ATOM 20294 C CA . TYR E 1 255 ? -36.320 86.446 -5.032 1.00 32.78 246 TYR E CA 1
ATOM 20295 C C . TYR E 1 255 ? -36.086 87.396 -6.188 1.00 34.03 246 TYR E C 1
ATOM 20296 O O . TYR E 1 255 ? -35.938 88.594 -5.973 1.00 38.75 246 TYR E O 1
ATOM 20314 N N . GLN E 1 256 ? -36.040 86.873 -7.406 1.00 24.07 247 GLN E N 1
ATOM 20315 C CA . GLN E 1 256 ? -35.729 87.696 -8.566 1.00 26.31 247 GLN E CA 1
ATOM 20316 C C . GLN E 1 256 ? -36.426 87.222 -9.836 1.00 32.10 247 GLN E C 1
ATOM 20317 O O . GLN E 1 256 ? -36.624 86.024 -10.021 1.00 46.62 247 GLN E O 1
ATOM 20331 N N . ARG E 1 257 ? -36.772 88.145 -10.726 1.00 24.27 248 ARG E N 1
ATOM 20332 C CA . ARG E 1 257 ? -37.252 87.748 -12.048 1.00 31.92 248 ARG E CA 1
ATOM 20333 C C . ARG E 1 257 ? -36.47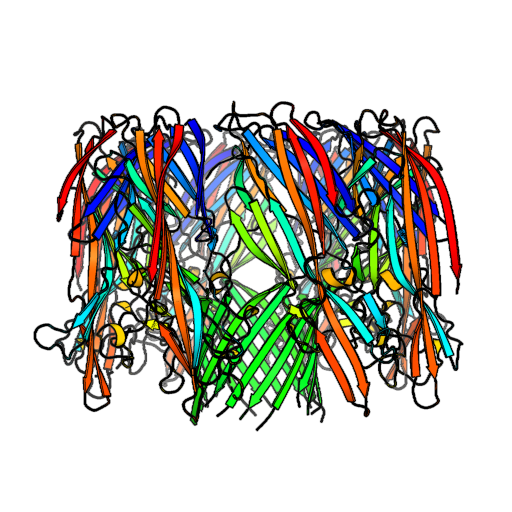1 88.406 -13.168 1.00 32.86 248 ARG E C 1
ATOM 20334 O O . ARG E 1 257 ? -36.209 89.618 -13.153 1.00 42.58 248 ARG E O 1
ATOM 20355 N N . GLU E 1 258 ? -36.122 87.569 -14.137 1.00 30.48 249 GLU E N 1
ATOM 20356 C CA . GLU E 1 258 ? -35.537 87.987 -15.396 1.00 34.94 249 GLU E CA 1
ATOM 20357 C C . GLU E 1 258 ? -36.611 87.975 -16.478 1.00 39.33 249 GLU E C 1
ATOM 20358 O O . GLU E 1 258 ? -37.185 86.921 -16.824 1.00 40.87 249 GLU E O 1
ATOM 20370 N N . MET E 1 259 ? -36.881 89.160 -17.008 1.00 49.61 250 MET E N 1
ATOM 20371 C CA . MET E 1 259 ? -37.884 89.324 -18.044 1.00 49.81 250 MET E CA 1
ATOM 20372 C C . MET E 1 259 ? -37.199 89.480 -19.382 1.00 44.76 250 MET E C 1
ATOM 20373 O O . MET E 1 259 ? -36.329 90.329 -19.548 1.00 44.76 250 MET E O 1
ATOM 20387 N N . ASP E 1 260 ? -37.618 88.666 -20.340 1.00 41.35 251 ASP E N 1
ATOM 20388 C CA . ASP E 1 260 ? -37.038 88.704 -21.671 1.00 43.74 251 ASP E CA 1
ATOM 20389 C C . ASP E 1 260 ? -37.940 89.497 -22.563 1.00 54.88 251 ASP E C 1
ATOM 20390 O O . ASP E 1 260 ? -39.172 89.461 -22.416 1.00 63.79 251 ASP E O 1
ATOM 20399 N N . LEU E 1 261 ? -37.308 90.181 -23.507 1.00 53.80 252 LEU E N 1
ATOM 20400 C CA . LEU E 1 261 ? -38.009 90.988 -24.482 1.00 55.73 252 LEU E CA 1
ATOM 20401 C C . LEU E 1 261 ? -38.144 90.181 -25.750 1.00 48.15 252 LEU E C 1
ATOM 20402 O O . LEU E 1 261 ? -37.150 89.885 -26.421 1.00 45.47 252 LEU E O 1
ATOM 20418 N N . TYR E 1 262 ? -39.375 89.805 -26.063 1.00 49.06 253 TYR E N 1
ATOM 20419 C CA . TYR E 1 262 ? -39.638 89.095 -27.297 1.00 65.10 253 TYR E CA 1
ATOM 20420 C C . TYR E 1 262 ? -40.280 90.064 -28.256 1.00 54.24 253 TYR E C 1
ATOM 20421 O O . TYR E 1 262 ? -41.283 90.680 -27.927 1.00 56.61 253 TYR E O 1
ATOM 20439 N N . GLN E 1 263 ? -39.696 90.198 -29.441 1.00 60.33 254 GLN E N 1
ATOM 20440 C CA . GLN E 1 263 ? -40.238 91.114 -30.439 1.00 65.25 254 GLN E CA 1
ATOM 20441 C C . GLN E 1 263 ? -40.318 90.448 -31.797 1.00 65.34 254 GLN E C 1
ATOM 20442 O O . GLN E 1 263 ? -39.606 89.477 -32.084 1.00 56.48 254 GLN E O 1
ATOM 20456 N N . ILE E 1 264 ? -41.221 90.966 -32.617 1.00 78.56 255 ILE E N 1
ATOM 20457 C CA . ILE E 1 264 ? -41.326 90.532 -33.992 1.00 72.13 255 ILE E CA 1
ATOM 20458 C C . ILE E 1 264 ? -41.446 91.724 -34.927 1.00 87.88 255 ILE E C 1
ATOM 20459 O O . ILE E 1 264 ? -41.965 92.787 -34.546 1.00 75.54 255 ILE E O 1
ATOM 20475 N N . CYS E 1 265 ? -40.990 91.524 -36.160 1.00 88.94 256 CYS E N 1
ATOM 20476 C CA . CYS E 1 265 ? -41.017 92.575 -37.164 1.00 82.51 256 CYS E CA 1
ATOM 20477 C C . CYS E 1 265 ? -41.276 92.004 -38.552 1.00 101.15 256 CYS E C 1
ATOM 20478 O O . CYS E 1 265 ? -40.973 90.834 -38.840 1.00 96.39 256 CYS E O 1
ATOM 20486 N N . TRP E 1 266 ? -41.848 92.861 -39.392 1.00 114.59 257 TRP E N 1
ATOM 20487 C CA . TRP E 1 266 ? -42.199 92.540 -40.767 1.00 114.18 257 TRP E CA 1
ATOM 20488 C C . TRP E 1 266 ? -41.185 93.176 -41.714 1.00 115.89 257 TRP E C 1
ATOM 20489 O O . TRP E 1 266 ? -41.013 94.396 -41.724 1.00 117.50 257 TRP E O 1
ATOM 20510 N N . ASN E 1 267 ? -40.508 92.337 -42.493 1.00 115.27 258 ASN E N 1
ATOM 20511 C CA . ASN E 1 267 ? -39.476 92.795 -43.416 1.00 113.38 258 ASN E CA 1
ATOM 20512 C C . ASN E 1 267 ? -40.009 93.014 -44.838 1.00 115.65 258 ASN E C 1
ATOM 20513 O O . ASN E 1 267 ? -39.272 93.465 -45.716 1.00 115.92 258 ASN E O 1
ATOM 20524 N N . GLY E 1 268 ? -41.286 92.700 -45.054 1.00 110.84 259 GLY E N 1
ATOM 20525 C CA . GLY E 1 268 ? -41.901 92.819 -46.367 1.00 108.07 259 GLY E CA 1
ATOM 20526 C C . GLY E 1 268 ? -42.230 91.470 -46.984 1.00 115.37 259 GLY E C 1
ATOM 20527 O O . GLY E 1 268 ? -43.052 91.379 -47.895 1.00 116.02 259 GLY E O 1
ATOM 20531 N N . PHE E 1 269 ? -41.571 90.426 -46.491 1.00 121.59 260 PHE E N 1
ATOM 20532 C CA . PHE E 1 269 ? -41.744 89.075 -47.014 1.00 117.75 260 PHE E CA 1
ATOM 20533 C C . PHE E 1 269 ? -42.244 88.108 -45.938 1.00 117.42 260 PHE E C 1
ATOM 20534 O O . PHE E 1 269 ? -43.180 87.341 -46.169 1.00 107.63 260 PHE E O 1
ATOM 20551 N N . TYR E 1 270 ? -41.623 88.162 -44.761 1.00 117.99 261 TYR E N 1
ATOM 20552 C CA . TYR E 1 270 ? -42.026 87.323 -43.636 1.00 115.24 261 TYR E CA 1
ATOM 20553 C C . TYR E 1 270 ? -42.111 88.111 -42.341 1.00 110.49 261 TYR E C 1
ATOM 20554 O O . TYR E 1 270 ? -41.712 89.274 -42.272 1.00 107.63 261 TYR E O 1
ATOM 20572 N N . TRP E 1 271 ? -42.646 87.456 -41.318 1.00 100.72 262 TRP E N 1
ATOM 20573 C CA . TRP E 1 271 ? -42.509 87.928 -39.953 1.00 93.89 262 TRP E CA 1
ATOM 20574 C C . TRP E 1 271 ? -41.323 87.221 -39.332 1.00 83.22 262 TRP E C 1
ATOM 20575 O O . TRP E 1 271 ? -41.159 86.013 -39.498 1.00 81.83 262 TRP E O 1
ATOM 20596 N N . ALA E 1 272 ? -40.491 87.979 -38.633 1.00 77.15 263 ALA E N 1
ATOM 20597 C CA . ALA E 1 272 ? -39.356 87.394 -37.937 1.00 68.13 263 ALA E CA 1
ATOM 20598 C C . ALA E 1 272 ? -39.398 87.833 -36.493 1.00 77.78 263 ALA E C 1
ATOM 20599 O O . ALA E 1 272 ? -39.956 88.890 -36.170 1.00 71.72 263 ALA E O 1
ATOM 20606 N N . GLY E 1 273 ? -38.804 87.015 -35.631 1.00 66.01 264 GLY E N 1
ATOM 20607 C CA . GLY E 1 273 ? -38.831 87.259 -34.205 1.00 61.39 264 GLY E CA 1
ATOM 20608 C C . GLY E 1 273 ? -37.447 87.230 -33.599 1.00 62.37 264 GLY E C 1
ATOM 20609 O O . GLY E 1 273 ? -36.508 86.667 -34.170 1.00 59.29 264 GLY E O 1
ATOM 20613 N N . ALA E 1 274 ? -37.329 87.839 -32.427 1.00 55.85 265 ALA E N 1
ATOM 20614 C CA . ALA E 1 274 ? -36.079 87.826 -31.688 1.00 39.17 265 ALA E CA 1
ATOM 20615 C C . ALA E 1 274 ? -36.350 87.913 -30.194 1.00 58.88 265 ALA E C 1
ATOM 20616 O O . ALA E 1 274 ? -37.319 88.565 -29.754 1.00 49.83 265 ALA E O 1
ATOM 20623 N N . ASN E 1 275 ? -35.497 87.237 -29.425 1.00 53.41 266 ASN E N 1
ATOM 20624 C CA . ASN E 1 275 ? -35.590 87.234 -27.973 1.00 58.00 266 ASN E CA 1
ATOM 20625 C C . ASN E 1 275 ? -34.341 87.854 -27.357 1.00 39.53 266 ASN E C 1
ATOM 20626 O O . ASN E 1 275 ? -33.224 87.506 -27.718 1.00 50.21 266 ASN E O 1
ATOM 20637 N N . TYR E 1 276 ? -34.545 88.809 -26.461 1.00 36.24 267 TYR E N 1
ATOM 20638 C CA . TYR E 1 276 ? -33.450 89.438 -25.739 1.00 51.58 267 TYR E CA 1
ATOM 20639 C C . TYR E 1 276 ? -33.570 89.078 -24.269 1.00 44.37 267 TYR E C 1
ATOM 20640 O O . TYR E 1 276 ? -34.585 89.371 -23.628 1.00 58.25 267 TYR E O 1
ATOM 20658 N N . LYS E 1 277 ? -32.543 88.416 -23.750 1.00 35.83 268 LYS E N 1
ATOM 20659 C CA . LYS E 1 277 ? -32.572 87.898 -22.387 1.00 43.81 268 LYS E CA 1
ATOM 20660 C C . LYS E 1 277 ? -32.331 88.944 -21.302 1.00 46.94 268 LYS E C 1
ATOM 20661 O O . LYS E 1 277 ? -31.448 89.790 -21.421 1.00 58.61 268 LYS E O 1
ATOM 20680 N N . ASN E 1 278 ? -33.087 88.832 -20.218 1.00 42.51 269 ASN E N 1
ATOM 20681 C CA . ASN E 1 278 ? -32.890 89.666 -19.047 1.00 37.08 269 ASN E CA 1
ATOM 20682 C C . ASN E 1 278 ? -32.842 91.148 -19.394 1.00 48.30 269 ASN E C 1
ATOM 20683 O O . ASN E 1 278 ? -32.027 91.894 -18.860 1.00 58.02 269 ASN E O 1
ATOM 20694 N N . PHE E 1 279 ? -33.733 91.573 -20.280 1.00 46.51 270 PHE E N 1
ATOM 20695 C CA . PHE E 1 279 ? -33.813 92.973 -20.668 1.00 51.97 270 PHE E CA 1
ATOM 20696 C C . PHE E 1 279 ? -34.293 93.808 -19.479 1.00 55.67 270 PHE E C 1
ATOM 20697 O O . PHE E 1 279 ? -33.937 94.976 -19.333 1.00 58.90 270 PHE E O 1
ATOM 20714 N N . LYS E 1 280 ? -35.092 93.182 -18.624 1.00 55.08 271 LYS E N 1
ATOM 20715 C CA . LYS E 1 280 ? -35.563 93.800 -17.395 1.00 50.96 271 LYS E CA 1
ATOM 20716 C C . LYS E 1 280 ? -35.360 92.820 -16.252 1.00 45.81 271 LYS E C 1
ATOM 20717 O O . LYS E 1 280 ? -35.622 91.630 -16.408 1.00 42.90 271 LYS E O 1
ATOM 20736 N N . THR E 1 281 ? -34.929 93.325 -15.101 1.00 39.20 272 THR E N 1
ATOM 20737 C CA . THR E 1 281 ? -34.687 92.481 -13.938 1.00 39.74 272 THR E CA 1
ATOM 20738 C C . THR E 1 281 ? -35.314 93.092 -12.695 1.00 52.26 272 THR E C 1
ATOM 20739 O O . THR E 1 281 ? -35.060 94.263 -12.379 1.00 55.73 272 THR E O 1
ATOM 20750 N N . ARG E 1 282 ? -36.107 92.300 -11.975 1.00 29.35 273 ARG E N 1
ATOM 20751 C CA . ARG E 1 282 ? -36.699 92.796 -10.733 1.00 34.87 273 ARG E CA 1
ATOM 20752 C C . ARG E 1 282 ? -36.230 91.926 -9.595 1.00 34.46 273 ARG E C 1
ATOM 20753 O O . ARG E 1 282 ? -36.311 90.704 -9.684 1.00 45.17 273 ARG E O 1
ATOM 20774 N N . THR E 1 283 ? -35.663 92.553 -8.566 1.00 32.50 274 THR E N 1
ATOM 20775 C CA . THR E 1 283 ? -35.048 91.803 -7.471 1.00 28.64 274 THR E CA 1
ATOM 20776 C C . THR E 1 283 ? -35.500 92.280 -6.100 1.00 26.02 274 THR E C 1
ATOM 20777 O O . THR E 1 283 ? -35.489 93.465 -5.801 1.00 42.16 274 THR E O 1
ATOM 20788 N N . PHE E 1 284 ? -35.898 91.330 -5.274 1.00 30.17 275 PHE E N 1
ATOM 20789 C CA . PHE E 1 284 ? -36.390 91.607 -3.937 1.00 32.88 275 PHE E CA 1
ATOM 20790 C C . PHE E 1 284 ? -35.498 90.883 -2.944 1.00 44.08 275 PHE E C 1
ATOM 20791 O O . PHE E 1 284 ? -35.439 89.637 -2.938 1.00 46.20 275 PHE E O 1
ATOM 20808 N N . LYS E 1 285 ? -34.764 91.666 -2.156 1.00 25.96 276 LYS E N 1
ATOM 20809 C CA . LYS E 1 285 ? -33.820 91.116 -1.187 1.00 32.34 276 LYS E CA 1
ATOM 20810 C C . LYS E 1 285 ? -34.328 91.356 0.227 1.00 30.34 276 LYS E C 1
ATOM 20811 O O . LYS E 1 285 ? -34.606 92.489 0.594 1.00 42.47 276 LYS E O 1
ATOM 20830 N N . SER E 1 286 ? -34.408 90.297 1.027 1.00 27.80 277 SER E N 1
ATOM 20831 C CA . SER E 1 286 ? -34.869 90.408 2.411 1.00 36.88 277 SER E CA 1
ATOM 20832 C C . SER E 1 286 ? -33.804 89.900 3.339 1.00 32.94 277 SER E C 1
ATOM 20833 O O . SER E 1 286 ? -33.140 88.913 3.038 1.00 31.58 277 SER E O 1
ATOM 20841 N N . THR E 1 287 ? -33.638 90.587 4.462 1.00 23.59 278 THR E N 1
ATOM 20842 C CA . THR E 1 287 ? -32.712 90.135 5.488 1.00 37.94 278 THR E CA 1
ATOM 20843 C C . THR E 1 287 ? -33.520 89.894 6.740 1.00 34.97 278 THR E C 1
ATOM 20844 O O . THR E 1 287 ? -34.238 90.794 7.195 1.00 45.59 278 THR E O 1
ATOM 20855 N N . TYR E 1 288 ? -33.391 88.677 7.271 1.00 29.28 279 TYR E N 1
ATOM 20856 C CA . TYR E 1 288 ? -34.109 88.217 8.457 1.00 27.78 279 TYR E CA 1
ATOM 20857 C C . TYR E 1 288 ? -33.116 87.966 9.577 1.00 28.76 279 TYR E C 1
ATOM 20858 O O . TYR E 1 288 ? -32.007 87.475 9.347 1.00 24.67 279 TYR E O 1
ATOM 20876 N N . GLU E 1 289 ? -33.538 88.309 10.787 1.00 26.82 280 GLU E N 1
ATOM 20877 C CA . GLU E 1 289 ? -32.766 88.087 12.000 1.00 32.06 280 GLU E CA 1
ATOM 20878 C C . GLU E 1 289 ? -33.215 86.808 12.645 1.00 39.38 280 GLU E C 1
ATOM 20879 O O . GLU E 1 289 ? -34.381 86.681 13.003 1.00 48.36 280 GLU E O 1
ATOM 20891 N N . ILE E 1 290 ? -32.293 85.879 12.841 1.00 32.77 281 ILE E N 1
ATOM 20892 C CA . ILE E 1 290 ? -32.615 84.618 13.494 1.00 31.16 281 ILE E CA 1
ATOM 20893 C C . ILE E 1 290 ? -32.131 84.638 14.918 1.00 34.65 281 ILE E C 1
ATOM 20894 O O . ILE E 1 290 ? -30.956 84.890 15.162 1.00 39.82 281 ILE E O 1
ATOM 20910 N N . ASP E 1 291 ? -33.056 84.405 15.843 1.00 23.66 282 ASP E N 1
ATOM 20911 C CA . ASP E 1 291 ? -32.741 84.264 17.255 1.00 38.51 282 ASP E CA 1
ATOM 20912 C C . ASP E 1 291 ? -32.663 82.759 17.604 1.00 52.67 282 ASP E C 1
ATOM 20913 O O . ASP E 1 291 ? -33.671 82.127 17.918 1.00 52.78 282 ASP E O 1
ATOM 20922 N N . TRP E 1 292 ? -31.465 82.184 17.542 1.00 46.59 283 TRP E N 1
ATOM 20923 C CA . TRP E 1 292 ? -31.295 80.756 17.817 1.00 50.43 283 TRP E CA 1
ATOM 20924 C C . TRP E 1 292 ? -31.597 80.357 19.264 1.00 48.33 283 TRP E C 1
ATOM 20925 O O . TRP E 1 292 ? -31.764 79.176 19.560 1.00 52.64 283 TRP E O 1
ATOM 20946 N N . GLU E 1 293 ? -31.666 81.335 20.160 1.00 48.90 284 GLU E N 1
ATOM 20947 C CA . GLU E 1 293 ? -31.884 81.064 21.580 1.00 48.86 284 GLU E CA 1
ATOM 20948 C C . GLU E 1 293 ? -33.376 80.934 21.876 1.00 56.69 284 GLU E C 1
ATOM 20949 O O . GLU E 1 293 ? -33.793 80.041 22.614 1.00 65.87 284 GLU E O 1
ATOM 20961 N N . ASN E 1 294 ? -34.170 81.840 21.306 1.00 59.09 285 ASN E N 1
ATOM 20962 C CA . ASN E 1 294 ? -35.615 81.881 21.540 1.00 51.05 285 ASN E CA 1
ATOM 20963 C C . ASN E 1 294 ? -36.441 81.362 20.359 1.00 43.41 285 ASN E C 1
ATOM 20964 O O . ASN E 1 294 ? -37.672 81.335 20.421 1.00 45.43 285 ASN E O 1
ATOM 20975 N N . HIS E 1 295 ? -35.759 80.972 19.283 1.00 52.14 286 HIS E N 1
ATOM 20976 C CA . HIS E 1 295 ? -36.402 80.363 18.120 1.00 34.71 286 HIS E CA 1
ATOM 20977 C C . HIS E 1 295 ? -37.364 81.346 17.467 1.00 45.25 286 HIS E C 1
ATOM 20978 O O . HIS E 1 295 ? -38.514 81.012 17.191 1.00 54.95 286 HIS E O 1
ATOM 20993 N N . LYS E 1 296 ? -36.897 82.571 17.257 1.00 37.99 287 LYS E N 1
ATOM 20994 C CA . LYS E 1 296 ? -37.706 83.595 16.613 1.00 42.39 287 LYS E CA 1
ATOM 20995 C C . LYS E 1 296 ? -37.052 84.064 15.327 1.00 36.41 287 LYS E C 1
ATOM 20996 O O . LYS E 1 296 ? -35.857 83.890 15.128 1.00 30.13 287 LYS E O 1
ATOM 21015 N N . VAL E 1 297 ? -37.847 84.661 14.452 1.00 34.57 288 VAL E N 1
ATOM 21016 C CA . VAL E 1 297 ? -37.316 85.278 13.247 1.00 23.59 288 VAL E CA 1
ATOM 21017 C C . VAL E 1 297 ? -38.008 86.611 13.051 1.00 26.68 288 VAL E C 1
ATOM 21018 O O . VAL E 1 297 ? -39.193 86.756 13.324 1.00 47.89 288 VAL E O 1
ATOM 21031 N N . LYS E 1 298 ? -37.251 87.596 12.606 1.00 39.73 289 LYS E N 1
ATOM 21032 C CA . LYS E 1 298 ? -37.763 88.946 12.476 1.00 37.55 289 LYS E CA 1
ATOM 21033 C C . LYS E 1 298 ? -37.186 89.560 11.211 1.00 34.62 289 LYS E C 1
ATOM 21034 O O . LYS E 1 298 ? -35.981 89.496 10.972 1.00 42.15 289 LYS E O 1
ATOM 21053 N N . LEU E 1 299 ? -38.052 90.108 10.370 1.00 35.34 290 LEU E N 1
ATOM 21054 C CA . LEU E 1 299 ? -37.591 90.806 9.179 1.00 35.70 290 LEU E CA 1
ATOM 21055 C C . LEU E 1 299 ? -36.861 92.087 9.581 1.00 34.01 290 LEU E C 1
ATOM 21056 O O . LEU E 1 299 ? -37.384 92.887 10.359 1.00 41.54 290 LEU E O 1
ATOM 21072 N N . LEU E 1 300 ? -35.657 92.272 9.046 1.00 36.30 291 LEU E N 1
ATOM 21073 C CA . LEU E 1 300 ? -34.827 93.438 9.356 1.00 42.62 291 LEU E CA 1
ATOM 21074 C C . LEU E 1 300 ? -34.679 94.348 8.157 1.00 39.58 291 LEU E C 1
ATOM 21075 O O . LEU E 1 300 ? -34.900 95.547 8.275 1.00 46.43 291 LEU E O 1
ATOM 21091 N N . ASP E 1 301 ? -34.262 93.795 7.020 1.00 38.59 292 ASP E N 1
ATOM 21092 C CA . ASP E 1 301 ? -34.036 94.639 5.838 1.00 37.92 292 ASP E CA 1
ATOM 21093 C C . ASP E 1 301 ? -34.860 94.201 4.645 1.00 44.59 292 ASP E C 1
ATOM 21094 O O . ASP E 1 301 ? -35.194 93.020 4.486 1.00 43.84 292 ASP E O 1
ATOM 21103 N N . THR E 1 302 ? -35.140 95.179 3.792 1.00 36.41 293 THR E N 1
ATOM 21104 C CA . THR E 1 302 ? -35.810 94.968 2.520 1.00 31.91 293 THR E CA 1
ATOM 21105 C C . THR E 1 302 ? -35.109 95.801 1.461 1.00 39.82 293 THR E C 1
ATOM 21106 O O . THR E 1 302 ? -34.814 96.963 1.704 1.00 55.74 293 THR E O 1
ATOM 21117 N N . LYS E 1 303 ? -34.867 95.229 0.284 1.00 32.27 294 LYS E N 1
ATOM 21118 C CA . LYS E 1 303 ? -34.330 96.003 -0.829 1.00 31.75 294 LYS E CA 1
ATOM 21119 C C . LYS E 1 303 ? -34.971 95.604 -2.159 1.00 42.71 294 LYS E C 1
ATOM 21120 O O . LYS E 1 303 ? -34.764 94.488 -2.648 1.00 41.23 294 LYS E O 1
ATOM 21139 N N . GLU E 1 304 ? -35.724 96.539 -2.743 1.00 39.06 295 GLU E N 1
ATOM 21140 C CA . GLU E 1 304 ? -36.378 96.341 -4.035 1.00 30.59 295 GLU E CA 1
ATOM 21141 C C . GLU E 1 304 ? -35.555 97.033 -5.102 1.00 27.98 295 GLU E C 1
ATOM 21142 O O . GLU E 1 304 ? -35.394 98.248 -5.063 1.00 48.29 295 GLU E O 1
ATOM 21154 N N . THR E 1 305 ? -34.986 96.256 -6.017 1.00 37.42 296 THR E N 1
ATOM 21155 C CA . THR E 1 305 ? -34.094 96.798 -7.046 1.00 38.59 296 THR E CA 1
ATOM 21156 C C . THR E 1 305 ? -34.573 96.495 -8.452 1.00 42.98 296 THR E C 1
ATOM 21157 O O . THR E 1 305 ? -34.858 95.338 -8.823 1.00 40.47 296 THR E O 1
ATOM 21168 N N . GLU E 1 306 ? -34.571 97.558 -9.244 1.00 55.83 297 GLU E N 1
ATOM 21169 C CA . GLU E 1 306 ? -35.073 97.548 -10.603 1.00 52.66 297 GLU E CA 1
ATOM 21170 C C . GLU E 1 306 ? -33.924 97.781 -11.578 1.00 51.22 297 GLU E C 1
ATOM 21171 O O . GLU E 1 306 ? -33.296 98.830 -11.552 1.00 78.45 297 GLU E O 1
ATOM 21183 N N . ASN E 1 307 ? -33.608 96.775 -12.389 1.00 58.50 298 ASN E N 1
ATOM 21184 C CA . ASN E 1 307 ? -32.660 96.952 -13.487 1.00 46.56 298 ASN E CA 1
ATOM 21185 C C . ASN E 1 307 ? -33.431 96.965 -14.793 1.00 60.83 298 ASN E C 1
ATOM 21186 O O . ASN E 1 307 ? -34.279 96.102 -15.028 1.00 63.39 298 ASN E O 1
ATOM 21197 N N . ASN E 1 308 ? -33.113 97.924 -15.651 1.00 70.56 299 ASN E N 1
ATOM 21198 C CA . ASN E 1 308 ? -33.694 97.995 -16.982 1.00 57.49 299 ASN E CA 1
ATOM 21199 C C . ASN E 1 308 ? -32.574 98.233 -17.976 1.00 77.40 299 ASN E C 1
ATOM 21200 O O . ASN E 1 308 ? -31.747 99.124 -17.784 1.00 92.20 299 ASN E O 1
ATOM 21211 N N . LYS E 1 309 ? -32.537 97.424 -19.029 1.00 83.29 300 LYS E N 1
ATOM 21212 C CA . LYS E 1 309 ? -31.604 97.652 -20.121 1.00 79.07 300 LYS E CA 1
ATOM 21213 C C . LYS E 1 309 ? -32.238 98.647 -21.086 1.00 85.25 300 LYS E C 1
ATOM 21214 O O . LYS E 1 309 ? -31.569 99.455 -21.729 1.00 101.56 300 LYS E O 1
ATOM 21234 N N . ASP F 2 16 ? -39.216 71.939 6.764 1.00 80.46 6 ASP F N 1
ATOM 21235 C CA . ASP F 2 16 ? -39.857 70.708 6.321 1.00 74.64 6 ASP F CA 1
ATOM 21236 C C . ASP F 2 16 ? -41.319 70.873 6.689 1.00 60.06 6 ASP F C 1
ATOM 21237 O O . ASP F 2 16 ? -41.914 71.860 6.271 1.00 69.27 6 ASP F O 1
ATOM 21245 N N . ILE F 2 17 ? -41.900 69.976 7.483 1.00 47.47 7 ILE F N 1
ATOM 21246 C CA . ILE F 2 17 ? -43.348 70.005 7.666 1.00 87.18 7 ILE F CA 1
ATOM 21247 C C . ILE F 2 17 ? -43.742 70.788 8.928 1.00 87.76 7 ILE F C 1
ATOM 21248 O O . ILE F 2 17 ? -42.973 70.891 9.894 1.00 49.86 7 ILE F O 1
ATOM 21264 N N . GLY F 2 18 ? -44.946 71.359 8.858 1.00 67.93 8 GLY F N 1
ATOM 21265 C CA . GLY F 2 18 ? -45.551 72.166 9.902 1.00 55.47 8 GLY F CA 1
ATOM 21266 C C . GLY F 2 18 ? -46.885 72.566 9.286 1.00 74.60 8 GLY F C 1
ATOM 21267 O O . GLY F 2 18 ? -46.919 72.676 8.056 1.00 70.55 8 GLY F O 1
ATOM 21271 N N . GLN F 2 19 ? -47.980 72.737 10.047 1.00 81.29 9 GLN F N 1
ATOM 21272 C CA . GLN F 2 19 ? -48.057 72.526 11.501 1.00 94.99 9 GLN F CA 1
ATOM 21273 C C . GLN F 2 19 ? -49.363 71.836 11.968 1.00 101.80 9 GLN F C 1
ATOM 21274 O O . GLN F 2 19 ? -50.443 72.455 11.921 1.00 58.50 9 GLN F O 1
ATOM 21288 N N . GLY F 2 20 ? -49.246 70.589 12.462 1.00 60.78 10 GLY F N 1
ATOM 21289 C CA . GLY F 2 20 ? -50.400 69.799 12.880 1.00 53.80 10 GLY F CA 1
ATOM 21290 C C . GLY F 2 20 ? -50.505 69.273 14.320 1.00 81.36 10 GLY F C 1
ATOM 21291 O O . GLY F 2 20 ? -49.784 68.341 14.743 1.00 28.09 10 GLY F O 1
ATOM 21295 N N . ALA F 2 21 ? -51.484 69.848 15.036 1.00 75.92 11 ALA F N 1
ATOM 21296 C CA . ALA F 2 21 ? -51.877 69.462 16.402 1.00 65.20 11 ALA F CA 1
ATOM 21297 C C . ALA F 2 21 ? -53.333 69.927 16.702 1.00 67.88 11 ALA F C 1
ATOM 21298 O O . ALA F 2 21 ? -54.137 70.059 15.778 1.00 76.33 11 ALA F O 1
ATOM 21305 N N . GLU F 2 22 ? -53.679 70.117 17.981 1.00 37.86 12 GLU F N 1
ATOM 21306 C CA . GLU F 2 22 ? -55.061 70.422 18.425 1.00 57.23 12 GLU F CA 1
ATOM 21307 C C . GLU F 2 22 ? -55.833 71.547 17.686 1.00 67.69 12 GLU F C 1
ATOM 21308 O O . GLU F 2 22 ? -55.351 72.682 17.582 1.00 50.36 12 GLU F O 1
ATOM 21320 N N . ILE F 2 23 ? -57.082 71.275 17.301 1.00 61.02 13 ILE F N 1
ATOM 21321 C CA . ILE F 2 23 ? -57.870 72.253 16.546 1.00 51.26 13 ILE F CA 1
ATOM 21322 C C . ILE F 2 23 ? -59.207 72.562 17.200 1.00 48.58 13 ILE F C 1
ATOM 21323 O O . ILE F 2 23 ? -59.749 71.769 17.967 1.00 48.76 13 ILE F O 1
ATOM 21339 N N . ILE F 2 24 ? -59.683 73.772 16.925 1.00 46.33 14 ILE F N 1
ATOM 21340 C CA . ILE F 2 24 ? -61.032 74.201 17.271 1.00 38.40 14 ILE F CA 1
ATOM 21341 C C . ILE F 2 24 ? -61.732 74.618 15.995 1.00 37.87 14 ILE F C 1
ATOM 21342 O O . ILE F 2 24 ? -61.309 75.576 15.348 1.00 37.58 14 ILE F O 1
ATOM 21358 N N . LYS F 2 25 ? -62.796 73.914 15.621 1.00 28.64 15 LYS F N 1
ATOM 21359 C CA . LYS F 2 25 ? -63.442 74.217 14.354 1.00 32.18 15 LYS F CA 1
ATOM 21360 C C . LYS F 2 25 ? -64.756 74.981 14.552 1.00 36.56 15 LYS F C 1
ATOM 21361 O O . LYS F 2 25 ? -65.467 74.815 15.547 1.00 24.41 15 LYS F O 1
ATOM 21380 N N . ARG F 2 26 ? -65.003 75.876 13.600 1.00 26.36 16 ARG F N 1
ATOM 21381 C CA . ARG F 2 26 ? -66.211 76.667 13.519 1.00 22.70 16 ARG F CA 1
ATOM 21382 C C . ARG F 2 26 ? -66.643 76.650 12.052 1.00 35.31 16 ARG F C 1
ATOM 21383 O O . ARG F 2 26 ? -65.786 76.538 11.172 1.00 26.71 16 ARG F O 1
ATOM 21404 N N . THR F 2 27 ? -67.946 76.743 11.773 1.00 34.20 17 THR F N 1
ATOM 21405 C CA . THR F 2 27 ? -68.406 76.819 10.379 1.00 33.14 17 THR F CA 1
ATOM 21406 C C . THR F 2 27 ? -69.317 77.998 10.119 1.00 29.48 17 THR F C 1
ATOM 21407 O O . THR F 2 27 ? -70.001 78.472 11.024 1.00 20.12 17 THR F O 1
ATOM 21418 N N . GLN F 2 28 ? -69.306 78.460 8.869 1.00 23.17 18 GLN F N 1
ATOM 21419 C CA . GLN F 2 28 ? -70.240 79.476 8.414 1.00 19.96 18 GLN F CA 1
ATOM 21420 C C . GLN F 2 28 ? -70.660 79.192 6.973 1.00 30.17 18 GLN F C 1
ATOM 21421 O O . GLN F 2 28 ? -69.823 78.890 6.118 1.00 36.94 18 GLN F O 1
ATOM 21435 N N . ASP F 2 29 ? -71.960 79.316 6.711 1.00 29.24 19 ASP F N 1
ATOM 21436 C CA . ASP F 2 29 ? -72.526 79.010 5.402 1.00 29.15 19 ASP F CA 1
ATOM 21437 C C . ASP F 2 29 ? -73.406 80.166 4.995 1.00 27.21 19 ASP F C 1
ATOM 21438 O O . ASP F 2 29 ? -74.112 80.708 5.835 1.00 26.87 19 ASP F O 1
ATOM 21447 N N . ILE F 2 30 ? -73.352 80.561 3.723 1.00 19.68 20 ILE F N 1
ATOM 21448 C CA . ILE F 2 30 ? -74.200 81.661 3.262 1.00 18.59 20 ILE F CA 1
ATOM 21449 C C . ILE F 2 30 ? -74.415 81.711 1.742 1.00 30.33 20 ILE F C 1
ATOM 21450 O O . ILE F 2 30 ? -73.539 81.322 0.963 1.00 29.09 20 ILE F O 1
ATOM 21466 N N . THR F 2 31 ? -75.582 82.211 1.330 1.00 28.01 21 THR F N 1
ATOM 21467 C CA . THR F 2 31 ? -75.948 82.258 -0.088 1.00 35.91 21 THR F CA 1
ATOM 21468 C C . THR F 2 31 ? -76.398 83.649 -0.554 1.00 47.68 21 THR F C 1
ATOM 21469 O O . THR F 2 31 ? -77.098 84.371 0.156 1.00 49.74 21 THR F O 1
ATOM 21480 N N . SER F 2 32 ? -75.976 84.005 -1.765 1.00 44.10 22 SER F N 1
ATOM 21481 C CA . SER F 2 32 ? -76.416 85.219 -2.439 1.00 38.01 22 SER F CA 1
ATOM 21482 C C . SER F 2 32 ? -77.523 84.893 -3.436 1.00 43.31 22 SER F C 1
ATOM 21483 O O . SER F 2 32 ? -77.227 84.504 -4.570 1.00 39.82 22 SER F O 1
ATOM 21491 N N . LYS F 2 33 ? -78.783 85.056 -3.012 1.00 44.45 23 LYS F N 1
ATOM 21492 C CA . LYS F 2 33 ? -79.950 84.779 -3.868 1.00 38.46 23 LYS F CA 1
ATOM 21493 C C . LYS F 2 33 ? -79.794 85.450 -5.217 1.00 28.82 23 LYS F C 1
ATOM 21494 O O . LYS F 2 33 ? -80.065 84.863 -6.267 1.00 27.41 23 LYS F O 1
ATOM 21513 N N . ARG F 2 34 ? -79.343 86.692 -5.168 1.00 30.54 24 ARG F N 1
ATOM 21514 C CA . ARG F 2 34 ? -79.158 87.495 -6.357 1.00 35.60 24 ARG F CA 1
ATOM 21515 C C . ARG F 2 34 ? -78.253 86.799 -7.374 1.00 49.16 24 ARG F C 1
ATOM 21516 O O . ARG F 2 34 ? -78.616 86.685 -8.548 1.00 41.50 24 ARG F O 1
ATOM 21537 N N . LEU F 2 35 ? -77.117 86.272 -6.911 1.00 45.09 25 LEU F N 1
ATOM 21538 C CA . LEU F 2 35 ? -76.086 85.755 -7.812 1.00 33.71 25 LEU F CA 1
ATOM 21539 C C . LEU F 2 35 ? -76.023 84.234 -7.909 1.00 39.59 25 LEU F C 1
ATOM 21540 O O . LEU F 2 35 ? -75.320 83.710 -8.779 1.00 38.31 25 LEU F O 1
ATOM 21556 N N . ALA F 2 36 ? -76.750 83.538 -7.029 1.00 39.90 26 ALA F N 1
ATOM 21557 C CA . ALA F 2 36 ? -76.736 82.065 -6.966 1.00 35.20 26 ALA F CA 1
ATOM 21558 C C . ALA F 2 36 ? -75.327 81.561 -6.631 1.00 44.26 26 ALA F C 1
ATOM 21559 O O . ALA F 2 36 ? -74.703 80.824 -7.404 1.00 33.30 26 ALA F O 1
ATOM 21566 N N . ILE F 2 37 ? -74.825 82.003 -5.485 1.00 33.80 27 ILE F N 1
ATOM 21567 C CA . ILE F 2 37 ? -73.514 81.615 -5.018 1.00 29.02 27 ILE F CA 1
ATOM 21568 C C . ILE F 2 37 ? -73.573 81.313 -3.539 1.00 38.22 27 ILE F C 1
ATOM 21569 O O . ILE F 2 37 ? -74.095 82.084 -2.739 1.00 27.86 27 ILE F O 1
ATOM 21585 N N . THR F 2 38 ? -73.018 80.163 -3.194 1.00 46.78 28 THR F N 1
ATOM 21586 C CA . THR F 2 38 ? -73.021 79.674 -1.836 1.00 35.91 28 THR F CA 1
ATOM 21587 C C . THR F 2 38 ? -71.605 79.452 -1.357 1.00 36.08 28 THR F C 1
ATOM 21588 O O . THR F 2 38 ? -70.832 78.753 -2.006 1.00 31.79 28 THR F O 1
ATOM 21599 N N . GLN F 2 39 ? -71.279 80.100 -0.242 1.00 33.73 29 GLN F N 1
ATOM 21600 C CA . GLN F 2 39 ? -70.009 79.910 0.428 1.00 26.06 29 GLN F CA 1
ATOM 21601 C C . GLN F 2 39 ? -70.245 78.973 1.597 1.00 34.30 29 GLN F C 1
ATOM 21602 O O . GLN F 2 39 ? -71.106 79.228 2.457 1.00 33.51 29 GLN F O 1
ATOM 21616 N N . ASN F 2 40 ? -69.487 77.880 1.590 1.00 43.72 30 ASN F N 1
ATOM 21617 C CA . ASN F 2 40 ? -69.402 76.939 2.697 1.00 40.10 30 ASN F CA 1
ATOM 21618 C C . ASN F 2 40 ? -67.990 77.027 3.258 1.00 37.11 30 ASN F C 1
ATOM 21619 O O . ASN F 2 40 ? -67.038 76.491 2.673 1.00 26.48 30 ASN F O 1
ATOM 21630 N N . ILE F 2 41 ? -67.852 77.721 4.381 1.00 35.03 31 ILE F N 1
ATOM 21631 C CA . ILE F 2 41 ? -66.535 78.049 4.905 1.00 31.58 31 ILE F CA 1
ATOM 21632 C C . ILE F 2 41 ? -66.333 77.386 6.243 1.00 34.51 31 ILE F C 1
ATOM 21633 O O . ILE F 2 41 ? -67.206 77.451 7.129 1.00 42.19 31 ILE F O 1
ATOM 21649 N N . GLN F 2 42 ? -65.190 76.714 6.361 1.00 28.08 32 GLN F N 1
ATOM 21650 C CA . GLN F 2 42 ? -64.796 76.093 7.615 1.00 25.84 32 GLN F CA 1
ATOM 21651 C C . GLN F 2 42 ? -63.539 76.738 8.189 1.00 33.33 32 GLN F C 1
ATOM 21652 O O . GLN F 2 42 ? -62.541 76.919 7.484 1.00 29.39 32 GLN F O 1
ATOM 21666 N N . PHE F 2 43 ? -63.603 77.064 9.477 1.00 28.84 33 PHE F N 1
ATOM 21667 C CA . PHE F 2 43 ? -62.512 77.713 10.186 1.00 19.15 33 PHE F CA 1
ATOM 21668 C C . PHE F 2 43 ? -61.958 76.788 11.248 1.00 39.32 33 PHE F C 1
ATOM 21669 O O . PHE F 2 43 ? -62.632 76.493 12.237 1.00 38.37 33 PHE F O 1
ATOM 21686 N N . ASP F 2 44 ? -60.716 76.363 11.042 1.00 49.63 34 ASP F N 1
ATOM 21687 C CA . ASP F 2 44 ? -60.011 75.509 11.985 1.00 52.59 34 ASP F CA 1
ATOM 21688 C C . ASP F 2 44 ? -58.955 76.352 12.680 1.00 43.01 34 ASP F C 1
ATOM 21689 O O . ASP F 2 44 ? -57.963 76.726 12.070 1.00 46.36 34 ASP F O 1
ATOM 21698 N N . PHE F 2 45 ? -59.202 76.702 13.936 1.00 39.16 35 PHE F N 1
ATOM 21699 C CA . PHE F 2 45 ? -58.193 77.361 14.753 1.00 37.56 35 PHE F CA 1
ATOM 21700 C C . PHE F 2 45 ? -57.194 76.334 15.203 1.00 41.28 35 PHE F C 1
ATOM 21701 O O . PHE F 2 45 ? -57.577 75.324 15.784 1.00 56.05 35 PHE F O 1
ATOM 21718 N N . VAL F 2 46 ? -55.917 76.605 14.941 1.00 47.31 36 VAL F N 1
ATOM 21719 C CA . VAL F 2 46 ? -54.843 75.672 15.235 1.00 29.49 36 VAL F CA 1
ATOM 21720 C C . VAL F 2 46 ? -54.078 76.123 16.451 1.00 34.25 36 VAL F C 1
ATOM 21721 O O . VAL F 2 46 ? -53.422 77.162 16.416 1.00 51.09 36 VAL F O 1
ATOM 21734 N N . LYS F 2 47 ? -54.151 75.331 17.516 1.00 34.34 37 LYS F N 1
ATOM 21735 C CA . LYS F 2 47 ? -53.347 75.563 18.706 1.00 34.24 37 LYS F CA 1
ATOM 21736 C C . LYS F 2 47 ? -52.112 74.667 18.665 1.00 43.85 37 LYS F C 1
ATOM 21737 O O . LYS F 2 47 ? -52.087 73.625 19.313 1.00 47.46 37 LYS F O 1
ATOM 21756 N N . ASP F 2 48 ? -51.095 75.056 17.898 1.00 47.41 38 ASP F N 1
ATOM 21757 C CA . ASP F 2 48 ? -49.862 74.262 17.815 1.00 42.43 38 ASP F CA 1
ATOM 21758 C C . ASP F 2 48 ? -48.829 74.634 18.878 1.00 36.34 38 ASP F C 1
ATOM 21759 O O . ASP F 2 48 ? -48.112 75.621 18.735 1.00 49.11 38 ASP F O 1
ATOM 21768 N N . LYS F 2 49 ? -48.698 73.795 19.900 1.00 32.64 39 LYS F N 1
ATOM 21769 C CA . LYS F 2 49 ? -47.850 74.098 21.060 1.00 55.58 39 LYS F CA 1
ATOM 21770 C C . LYS F 2 49 ? -46.348 74.207 20.714 1.00 52.96 39 LYS F C 1
ATOM 21771 O O . LYS F 2 49 ? -45.532 74.572 21.558 1.00 52.83 39 LYS F O 1
ATOM 21790 N N . LYS F 2 50 ? -46.000 73.878 19.475 1.00 39.24 40 LYS F N 1
ATOM 21791 C CA . LYS F 2 50 ? -44.639 73.993 18.966 1.00 38.04 40 LYS F CA 1
ATOM 21792 C C . LYS F 2 50 ? -44.453 75.299 18.141 1.00 49.14 40 LYS F C 1
ATOM 21793 O O . LYS F 2 50 ? -43.353 75.601 17.657 1.00 39.62 40 LYS F O 1
ATOM 21812 N N . TYR F 2 51 ? -45.523 76.090 18.021 1.00 37.15 41 TYR F N 1
ATOM 21813 C CA . TYR F 2 51 ? -45.528 77.270 17.143 1.00 33.82 41 TYR F CA 1
ATOM 21814 C C . TYR F 2 51 ? -45.634 78.621 17.864 1.00 41.22 41 TYR F C 1
ATOM 21815 O O . TYR F 2 51 ? -46.311 78.766 18.887 1.00 42.35 41 TYR F O 1
ATOM 21833 N N . ASN F 2 52 ? -45.012 79.618 17.239 1.00 52.08 42 ASN F N 1
ATOM 21834 C CA . ASN F 2 52 ? -44.723 80.935 17.824 1.00 42.29 42 ASN F CA 1
ATOM 21835 C C . ASN F 2 52 ? -45.917 81.833 17.953 1.00 43.51 42 ASN F C 1
ATOM 21836 O O . ASN F 2 52 ? -45.990 82.662 18.855 1.00 47.92 42 ASN F O 1
ATOM 21847 N N . LYS F 2 53 ? -46.839 81.651 17.016 1.00 39.94 43 LYS F N 1
ATOM 21848 C CA . LYS F 2 53 ? -47.937 82.563 16.779 1.00 30.76 43 LYS F CA 1
ATOM 21849 C C . LYS F 2 53 ? -49.274 81.829 16.836 1.00 34.29 43 LYS F C 1
ATOM 21850 O O . LYS F 2 53 ? -49.323 80.622 17.069 1.00 43.53 43 LYS F O 1
ATOM 21869 N N . ASP F 2 54 ? -50.356 82.562 16.622 1.00 29.99 44 ASP F N 1
ATOM 21870 C CA . ASP F 2 54 ? -51.660 81.947 16.465 1.00 25.10 44 ASP F CA 1
ATOM 21871 C C . ASP F 2 54 ? -51.788 81.512 15.022 1.00 32.90 44 ASP F C 1
ATOM 21872 O O . ASP F 2 54 ? -51.245 82.161 14.134 1.00 42.78 44 ASP F O 1
ATOM 21881 N N . ALA F 2 55 ? -52.495 80.413 14.785 1.00 40.61 45 ALA F N 1
ATOM 21882 C CA . ALA F 2 55 ? -52.662 79.910 13.428 1.00 32.48 45 ALA F CA 1
ATOM 21883 C C . ALA F 2 55 ? -54.104 79.509 13.136 1.00 41.42 45 ALA F C 1
ATOM 21884 O O . ALA F 2 55 ? -54.862 79.089 14.016 1.00 29.23 45 ALA F O 1
ATOM 21891 N N . LEU F 2 56 ? -54.463 79.660 11.872 1.00 32.06 46 LEU F N 1
ATOM 21892 C CA . LEU F 2 56 ? -55.813 79.424 11.420 1.00 32.54 46 LEU F CA 1
ATOM 21893 C C . LEU F 2 56 ? -55.833 78.802 10.027 1.00 37.75 46 LEU F C 1
ATOM 21894 O O . LEU F 2 56 ? -55.153 79.278 9.114 1.00 34.44 46 LEU F O 1
ATOM 21910 N N . VAL F 2 57 ? -56.621 77.743 9.865 1.00 40.33 47 VAL F N 1
ATOM 21911 C CA . VAL F 2 57 ? -56.825 77.139 8.557 1.00 40.39 47 VAL F CA 1
ATOM 21912 C C . VAL F 2 57 ? -58.237 77.422 8.091 1.00 33.73 47 VAL F C 1
ATOM 21913 O O . VAL F 2 57 ? -59.199 77.092 8.780 1.00 32.22 47 VAL F O 1
ATOM 21926 N N . VAL F 2 58 ? -58.338 78.094 6.946 1.00 30.68 48 VAL F N 1
ATOM 21927 C CA . VAL F 2 58 ? -59.618 78.375 6.313 1.00 23.86 48 VAL F CA 1
ATOM 21928 C C . VAL F 2 58 ? -59.796 77.496 5.090 1.00 27.55 48 VAL F C 1
ATOM 21929 O O . VAL F 2 58 ? -59.022 77.569 4.115 1.00 29.79 48 VAL F O 1
ATOM 21942 N N . LYS F 2 59 ? -60.834 76.669 5.184 1.00 34.32 49 LYS F N 1
ATOM 21943 C CA . LYS F 2 59 ? -61.232 75.725 4.155 1.00 27.98 49 LYS F CA 1
ATOM 21944 C C . LYS F 2 59 ? -62.451 76.304 3.417 1.00 32.89 49 LYS F C 1
ATOM 21945 O O . LYS F 2 59 ? -63.529 76.519 4.001 1.00 34.49 49 LYS F O 1
ATOM 21964 N N . MET F 2 60 ? -62.240 76.604 2.142 1.00 24.19 50 MET F N 1
ATOM 21965 C CA . MET F 2 60 ? -63.221 77.264 1.308 1.00 12.70 50 MET F CA 1
ATOM 21966 C C . MET F 2 60 ? -63.893 76.291 0.366 1.00 29.59 50 MET F C 1
ATOM 21967 O O . MET F 2 60 ? -63.300 75.852 -0.623 1.00 27.38 50 MET F O 1
ATOM 21981 N N . GLN F 2 61 ? -65.148 75.974 0.655 1.00 43.71 51 GLN F N 1
ATOM 21982 C CA . GLN F 2 61 ? -65.940 75.157 -0.243 1.00 35.67 51 GLN F CA 1
ATOM 21983 C C . GLN F 2 61 ? -67.231 75.881 -0.568 1.00 36.32 51 GLN F C 1
ATOM 21984 O O . GLN F 2 61 ? -67.449 76.996 -0.107 1.00 31.13 51 GLN F O 1
ATOM 21998 N N . GLY F 2 62 ? -68.069 75.260 -1.386 1.00 49.50 52 GLY F N 1
ATOM 21999 C CA . GLY F 2 62 ? -69.376 75.812 -1.670 1.00 40.21 52 GLY F CA 1
ATOM 22000 C C . GLY F 2 62 ? -69.858 75.491 -3.060 1.00 34.22 52 GLY F C 1
ATOM 22001 O O . GLY F 2 62 ? -69.466 74.491 -3.657 1.00 51.50 52 GLY F O 1
ATOM 22005 N N . PHE F 2 63 ? -70.710 76.362 -3.577 1.00 27.71 53 PHE F N 1
ATOM 22006 C CA . PHE F 2 63 ? -71.271 76.160 -4.894 1.00 30.21 53 PHE F CA 1
ATOM 22007 C C . PHE F 2 63 ? -71.415 77.486 -5.599 1.00 29.42 53 PHE F C 1
ATOM 22008 O O . PHE F 2 63 ? -71.906 78.441 -5.026 1.00 31.98 53 PHE F O 1
ATOM 22025 N N . ILE F 2 64 ? -70.884 77.547 -6.812 1.00 29.82 54 ILE F N 1
ATOM 22026 C CA . ILE F 2 64 ? -71.068 78.673 -7.714 1.00 28.33 54 ILE F CA 1
ATOM 22027 C C . ILE F 2 64 ? -71.790 78.130 -8.929 1.00 35.37 54 ILE F C 1
ATOM 22028 O O . ILE F 2 64 ? -71.200 77.431 -9.750 1.00 44.57 54 ILE F O 1
ATOM 22044 N N . SER F 2 65 ? -73.072 78.444 -9.036 1.00 33.99 55 SER F N 1
ATOM 22045 C CA . SER F 2 65 ? -73.874 77.986 -10.152 1.00 34.17 55 SER F CA 1
ATOM 22046 C C . SER F 2 65 ? -73.311 78.533 -11.455 1.00 32.28 55 SER F C 1
ATOM 22047 O O . SER F 2 65 ? -72.695 79.591 -11.470 1.00 26.47 55 SER F O 1
ATOM 22055 N N . SER F 2 66 ? -73.500 77.800 -12.543 1.00 28.36 56 SER F N 1
ATOM 22056 C CA . SER F 2 66 ? -73.010 78.240 -13.840 1.00 33.43 56 SER F CA 1
ATOM 22057 C C . SER F 2 66 ? -73.765 79.471 -14.340 1.00 55.56 56 SER F C 1
ATOM 22058 O O . SER F 2 66 ? -73.194 80.307 -15.046 1.00 43.90 56 SER F O 1
ATOM 22066 N N . ARG F 2 67 ? -75.046 79.568 -13.967 1.00 53.76 57 ARG F N 1
ATOM 22067 C CA . ARG F 2 67 ? -75.936 80.650 -14.414 1.00 36.85 57 ARG F CA 1
ATOM 22068 C C . ARG F 2 67 ? -75.905 80.775 -15.931 1.00 35.47 57 ARG F C 1
ATOM 22069 O O . ARG F 2 67 ? -76.136 81.841 -16.499 1.00 42.98 57 ARG F O 1
ATOM 22090 N N . THR F 2 68 ? -75.635 79.649 -16.575 1.00 34.45 58 THR F N 1
ATOM 22091 C CA . THR F 2 68 ? -75.648 79.552 -18.022 1.00 42.95 58 THR F CA 1
ATOM 22092 C C . THR F 2 68 ? -77.058 79.777 -18.562 1.00 54.30 58 THR F C 1
ATOM 22093 O O . THR F 2 68 ? -78.003 79.129 -18.112 1.00 44.72 58 THR F O 1
ATOM 22104 N N . THR F 2 69 ? -77.202 80.713 -19.501 1.00 60.36 59 THR F N 1
ATOM 22105 C CA . THR F 2 69 ? -78.531 81.083 -20.019 1.00 53.40 59 THR F CA 1
ATOM 22106 C C . THR F 2 69 ? -78.598 81.156 -21.541 1.00 59.52 59 THR F C 1
ATOM 22107 O O . THR F 2 69 ? -77.584 81.366 -22.213 1.00 64.99 59 THR F O 1
ATOM 22118 N N . TYR F 2 70 ? -79.804 80.958 -22.069 1.00 51.52 60 TYR F N 1
ATOM 22119 C CA . TYR F 2 70 ? -80.051 81.001 -23.508 1.00 56.16 60 TYR F CA 1
ATOM 22120 C C . TYR F 2 70 ? -81.198 81.958 -23.785 1.00 56.22 60 TYR F C 1
ATOM 22121 O O . TYR F 2 70 ? -82.240 81.869 -23.144 1.00 62.45 60 TYR F O 1
ATOM 22139 N N . SER F 2 71 ? -81.010 82.883 -24.722 1.00 65.56 61 SER F N 1
ATOM 22140 C CA . SER F 2 71 ? -82.024 83.910 -24.939 1.00 53.54 61 SER F CA 1
ATOM 22141 C C . SER F 2 71 ? -82.032 84.526 -26.335 1.00 64.56 61 SER F C 1
ATOM 22142 O O . SER F 2 71 ? -81.157 84.274 -27.163 1.00 51.92 61 SER F O 1
ATOM 22150 N N . ASP F 2 72 ? -83.061 85.339 -26.563 1.00 84.23 62 ASP F N 1
ATOM 22151 C CA . ASP F 2 72 ? -83.192 86.183 -27.745 1.00 73.84 62 ASP F CA 1
ATOM 22152 C C . ASP F 2 72 ? -82.790 87.589 -27.374 1.00 60.93 62 ASP F C 1
ATOM 22153 O O . ASP F 2 72 ? -83.204 88.085 -26.323 1.00 57.29 62 ASP F O 1
ATOM 22162 N N . LEU F 2 73 ? -81.993 88.235 -28.219 1.00 70.65 63 LEU F N 1
ATOM 22163 C CA . LEU F 2 73 ? -81.607 89.616 -27.958 1.00 77.82 63 LEU F CA 1
ATOM 22164 C C . LEU F 2 73 ? -82.856 90.480 -27.934 1.00 87.91 63 LEU F C 1
ATOM 22165 O O . LEU F 2 73 ? -83.734 90.331 -28.784 1.00 92.85 63 LEU F O 1
ATOM 22181 N N . LYS F 2 74 ? -82.933 91.385 -26.966 1.00 98.05 64 LYS F N 1
ATOM 22182 C CA . LYS F 2 74 ? -84.123 92.208 -26.791 1.00 107.66 64 LYS F CA 1
ATOM 22183 C C . LYS F 2 74 ? -84.356 93.077 -28.018 1.00 102.79 64 LYS F C 1
ATOM 22184 O O . LYS F 2 74 ? -85.462 93.129 -28.562 1.00 98.06 64 LYS F O 1
ATOM 22203 N N . LYS F 2 75 ? -83.295 93.744 -28.455 1.00 99.07 65 LYS F N 1
ATOM 22204 C CA . LYS F 2 75 ? -83.356 94.641 -29.600 1.00 95.62 65 LYS F CA 1
ATOM 22205 C C . LYS F 2 75 ? -83.367 93.891 -30.942 1.00 90.50 65 LYS F C 1
ATOM 22206 O O . LYS F 2 75 ? -83.837 94.420 -31.946 1.00 105.55 65 LYS F O 1
ATOM 22225 N N . TYR F 2 76 ? -82.836 92.671 -30.960 1.00 86.55 66 TYR F N 1
ATOM 22226 C CA . TYR F 2 76 ? -82.766 91.869 -32.185 1.00 82.23 66 TYR F CA 1
ATOM 22227 C C . TYR F 2 76 ? -83.088 90.396 -31.903 1.00 86.76 66 TYR F C 1
ATOM 22228 O O . TYR F 2 76 ? -82.189 89.557 -31.901 1.00 85.06 66 TYR F O 1
ATOM 22246 N N . PRO F 2 77 ? -84.376 90.077 -31.674 1.00 98.16 67 PRO F N 1
ATOM 22247 C CA . PRO F 2 77 ? -84.830 88.738 -31.255 1.00 85.95 67 PRO F CA 1
ATOM 22248 C C . PRO F 2 77 ? -84.467 87.581 -32.200 1.00 89.66 67 PRO F C 1
ATOM 22249 O O . PRO F 2 77 ? -84.551 86.420 -31.792 1.00 90.14 67 PRO F O 1
ATOM 22260 N N . TYR F 2 78 ? -84.073 87.886 -33.432 1.00 79.49 68 TYR F N 1
ATOM 22261 C CA . TYR F 2 78 ? -83.671 86.849 -34.384 1.00 79.54 68 TYR F CA 1
ATOM 22262 C C . TYR F 2 78 ? -82.261 86.331 -34.079 1.00 85.99 68 TYR F C 1
ATOM 22263 O O . TYR F 2 78 ? -81.847 85.288 -34.592 1.00 73.80 68 TYR F O 1
ATOM 22281 N N . ILE F 2 79 ? -81.528 87.069 -33.249 1.00 99.47 69 ILE F N 1
ATOM 22282 C CA . ILE F 2 79 ? -80.212 86.635 -32.777 1.00 92.86 69 ILE F CA 1
ATOM 22283 C C . ILE F 2 79 ? -80.309 85.901 -31.436 1.00 86.46 69 ILE F C 1
ATOM 22284 O O . ILE F 2 79 ? -80.906 86.396 -30.471 1.00 68.93 69 ILE F O 1
ATOM 22300 N N . LYS F 2 80 ? -79.688 84.725 -31.394 1.00 81.61 70 LYS F N 1
ATOM 22301 C CA . LYS F 2 80 ? -79.726 83.848 -30.229 1.00 63.67 70 LYS F CA 1
ATOM 22302 C C . LYS F 2 80 ? -78.423 83.927 -29.438 1.00 60.21 70 LYS F C 1
ATOM 22303 O O . LYS F 2 80 ? -77.336 83.811 -30.004 1.00 48.14 70 LYS F O 1
ATOM 22322 N N . ARG F 2 81 ? -78.544 84.111 -28.126 1.00 63.19 71 ARG F N 1
ATOM 22323 C CA . ARG F 2 81 ? -77.386 84.277 -27.257 1.00 56.37 71 ARG F CA 1
ATOM 22324 C C . ARG F 2 81 ? -77.308 83.209 -26.185 1.00 59.65 71 ARG F C 1
ATOM 22325 O O . ARG F 2 81 ? -78.286 82.949 -25.476 1.00 57.71 71 ARG F O 1
ATOM 22346 N N . MET F 2 82 ? -76.117 82.630 -26.063 1.00 50.78 72 MET F N 1
ATOM 22347 C CA . MET F 2 82 ? -75.770 81.737 -24.968 1.00 49.36 72 MET F CA 1
ATOM 22348 C C . MET F 2 82 ? -74.753 82.411 -24.067 1.00 43.24 72 MET F C 1
ATOM 22349 O O . MET F 2 82 ? -73.651 82.739 -24.505 1.00 55.46 72 MET F O 1
ATOM 22363 N N . ILE F 2 83 ? -75.121 82.607 -22.810 1.00 35.94 73 ILE F N 1
ATOM 22364 C CA . ILE F 2 83 ? -74.212 83.192 -21.836 1.00 47.10 73 ILE F CA 1
ATOM 22365 C C . ILE F 2 83 ? -73.722 82.105 -20.901 1.00 47.36 73 ILE F C 1
ATOM 22366 O O . ILE F 2 83 ? -74.535 81.376 -20.314 1.00 38.58 73 ILE F O 1
ATOM 22382 N N . TRP F 2 84 ? -72.398 82.010 -20.761 1.00 42.53 74 TRP F N 1
ATOM 22383 C CA . TRP F 2 84 ? -71.801 80.934 -19.978 1.00 45.46 74 TRP F CA 1
ATOM 22384 C C . TRP F 2 84 ? -70.526 81.320 -19.247 1.00 45.45 74 TRP F C 1
ATOM 22385 O O . TRP F 2 84 ? -69.797 82.209 -19.686 1.00 52.51 74 TRP F O 1
ATOM 22406 N N . PRO F 2 85 ? -70.245 80.629 -18.128 1.00 40.82 75 PRO F N 1
ATOM 22407 C CA . PRO F 2 85 ? -69.098 80.982 -17.287 1.00 38.89 75 PRO F CA 1
ATOM 22408 C C . PRO F 2 85 ? -67.800 80.558 -17.920 1.00 40.15 75 PRO F C 1
ATOM 22409 O O . PRO F 2 85 ? -67.581 79.369 -18.135 1.00 48.49 75 PRO F O 1
ATOM 22420 N N . PHE F 2 86 ? -66.956 81.528 -18.234 1.00 39.63 76 PHE F N 1
ATOM 22421 C CA . PHE F 2 86 ? -65.650 81.225 -18.783 1.00 44.41 76 PHE F CA 1
ATOM 22422 C C . PHE F 2 86 ? -64.624 81.068 -17.668 1.00 41.72 76 PHE F C 1
ATOM 22423 O O . PHE F 2 86 ? -63.666 80.311 -17.793 1.00 45.40 76 PHE F O 1
ATOM 22440 N N . GLN F 2 87 ? -64.828 81.797 -16.583 1.00 33.32 77 GLN F N 1
ATOM 22441 C CA . GLN F 2 87 ? -63.920 81.745 -15.454 1.00 30.89 77 GLN F CA 1
ATOM 22442 C C . GLN F 2 87 ? -64.684 81.791 -14.140 1.00 38.38 77 GLN F C 1
ATOM 22443 O O . GLN F 2 87 ? -65.727 82.431 -14.046 1.00 48.12 77 GLN F O 1
ATOM 22457 N N . TYR F 2 88 ? -64.183 81.074 -13.141 1.00 35.31 78 TYR F N 1
ATOM 22458 C CA . TYR F 2 88 ? -64.712 81.182 -11.785 1.00 34.35 78 TYR F CA 1
ATOM 22459 C C . TYR F 2 88 ? -63.660 81.907 -10.973 1.00 21.12 78 TYR F C 1
ATOM 22460 O O . TYR F 2 88 ? -62.475 81.718 -11.215 1.00 38.78 78 TYR F O 1
ATOM 22478 N N . ASN F 2 89 ? -64.099 82.767 -10.058 1.00 19.30 79 ASN F N 1
ATOM 22479 C CA . ASN F 2 89 ? -63.212 83.636 -9.292 1.00 18.45 79 ASN F CA 1
ATOM 22480 C C . ASN F 2 89 ? -63.209 83.327 -7.810 1.00 26.03 79 ASN F C 1
ATOM 22481 O O . ASN F 2 89 ? -64.255 83.361 -7.164 1.00 30.23 79 ASN F O 1
ATOM 22492 N N . ILE F 2 90 ? -62.030 83.093 -7.249 1.00 23.62 80 ILE F N 1
ATOM 22493 C CA . ILE F 2 90 ? -61.952 82.820 -5.820 1.00 25.85 80 ILE F CA 1
ATOM 22494 C C . ILE F 2 90 ? -60.848 83.652 -5.217 1.00 32.18 80 ILE F C 1
ATOM 22495 O O . ILE F 2 90 ? -59.740 83.692 -5.752 1.00 32.58 80 ILE F O 1
ATOM 22511 N N . SER F 2 91 ? -61.128 84.294 -4.088 1.00 24.93 81 SER F N 1
ATOM 22512 C CA . SER F 2 91 ? -60.103 85.092 -3.433 1.00 29.17 81 SER F CA 1
ATOM 22513 C C . SER F 2 91 ? -60.336 85.178 -1.937 1.00 41.16 81 SER F C 1
ATOM 22514 O O . SER F 2 91 ? -61.480 85.111 -1.463 1.00 31.99 81 SER F O 1
ATOM 22522 N N . LEU F 2 92 ? -59.232 85.310 -1.205 1.00 29.64 82 LEU F N 1
ATOM 22523 C CA . LEU F 2 92 ? -59.275 85.624 0.212 1.00 27.55 82 LEU F CA 1
ATOM 22524 C C . LEU F 2 92 ? -58.287 86.737 0.491 1.00 35.72 82 LEU F C 1
ATOM 22525 O O . LEU F 2 92 ? -57.139 86.657 0.058 1.00 47.87 82 LEU F O 1
ATOM 22541 N N . LYS F 2 93 ? -58.729 87.748 1.242 1.00 35.37 83 LYS F N 1
ATOM 22542 C CA . LYS F 2 93 ? -57.916 88.928 1.561 1.00 41.76 83 LYS F CA 1
ATOM 22543 C C . LYS F 2 93 ? -58.119 89.280 3.025 1.00 40.07 83 LYS F C 1
ATOM 22544 O O . LYS F 2 93 ? -59.103 88.879 3.641 1.00 39.07 83 LYS F O 1
ATOM 22563 N N . THR F 2 94 ? -57.188 90.036 3.584 1.00 34.48 84 THR F N 1
ATOM 22564 C CA . THR F 2 94 ? -57.379 90.570 4.917 1.00 37.17 84 THR F CA 1
ATOM 22565 C C . THR F 2 94 ? -56.690 91.922 4.970 1.00 39.86 84 THR F C 1
ATOM 22566 O O . THR F 2 94 ? -55.902 92.242 4.088 1.00 49.44 84 THR F O 1
ATOM 22577 N N . LYS F 2 95 ? -57.043 92.742 5.953 1.00 45.91 85 LYS F N 1
ATOM 22578 C CA . LYS F 2 95 ? -56.387 94.031 6.144 1.00 41.26 85 LYS F CA 1
ATOM 22579 C C . LYS F 2 95 ? -55.579 94.054 7.434 1.00 39.69 85 LYS F C 1
ATOM 22580 O O . LYS F 2 95 ? -54.778 94.962 7.638 1.00 65.68 85 LYS F O 1
ATOM 22599 N N . ASP F 2 96 ? -55.786 93.071 8.307 1.00 31.90 86 ASP F N 1
ATOM 22600 C CA . ASP F 2 96 ? -55.096 93.063 9.594 1.00 25.57 86 ASP F CA 1
ATOM 22601 C C . ASP F 2 96 ? -53.593 92.976 9.373 1.00 36.20 86 ASP F C 1
ATOM 22602 O O . ASP F 2 96 ? -53.083 92.064 8.726 1.00 40.82 86 ASP F O 1
ATOM 22611 N N . SER F 2 97 ? -52.887 93.961 9.911 1.00 55.79 87 SER F N 1
ATOM 22612 C CA . SER F 2 97 ? -51.448 94.026 9.750 1.00 54.15 87 SER F CA 1
ATOM 22613 C C . SER F 2 97 ? -50.789 92.906 10.540 1.00 42.44 87 SER F C 1
ATOM 22614 O O . SER F 2 97 ? -49.693 92.475 10.196 1.00 55.27 87 SER F O 1
ATOM 22622 N N . ASN F 2 98 ? -51.485 92.412 11.565 1.00 33.41 88 ASN F N 1
ATOM 22623 C CA . ASN F 2 98 ? -50.989 91.310 12.398 1.00 48.22 88 ASN F CA 1
ATOM 22624 C C . ASN F 2 98 ? -51.188 89.918 11.796 1.00 41.86 88 ASN F C 1
ATOM 22625 O O . ASN F 2 98 ? -50.883 88.919 12.453 1.00 37.33 88 ASN F O 1
ATOM 22636 N N . VAL F 2 99 ? -51.763 89.852 10.595 1.00 35.08 89 VAL F N 1
ATOM 22637 C CA . VAL F 2 99 ? -52.107 88.574 9.970 1.00 39.31 89 VAL F CA 1
ATOM 22638 C C . VAL F 2 99 ? -51.254 88.306 8.741 1.00 41.63 89 VAL F C 1
ATOM 22639 O O . VAL F 2 99 ? -51.083 89.182 7.897 1.00 41.68 89 VAL F O 1
ATOM 22652 N N . ASP F 2 100 ? -50.740 87.084 8.639 1.00 33.00 90 ASP F N 1
ATOM 22653 C CA . ASP F 2 100 ? -49.958 86.668 7.477 1.00 40.98 90 ASP F CA 1
ATOM 22654 C C . ASP F 2 100 ? -50.567 85.455 6.811 1.00 33.57 90 ASP F C 1
ATOM 22655 O O . ASP F 2 100 ? -51.112 84.575 7.476 1.00 34.28 90 ASP F O 1
ATOM 22664 N N . LEU F 2 101 ? -50.465 85.422 5.490 1.00 19.77 91 LEU F N 1
ATOM 22665 C CA . LEU F 2 101 ? -50.752 84.222 4.738 1.00 24.66 91 LEU F CA 1
ATOM 22666 C C . LEU F 2 101 ? -49.470 83.388 4.659 1.00 44.64 91 LEU F C 1
ATOM 22667 O O . LEU F 2 101 ? -48.494 83.818 4.040 1.00 37.26 91 LEU F O 1
ATOM 22683 N N . ILE F 2 102 ? -49.457 82.222 5.313 1.00 41.64 92 ILE F N 1
ATOM 22684 C CA . ILE F 2 102 ? -48.258 81.381 5.338 1.00 33.21 92 ILE F CA 1
ATOM 22685 C C . ILE F 2 102 ? -48.434 80.070 4.582 1.00 34.66 92 ILE F C 1
ATOM 22686 O O . ILE F 2 102 ? -47.458 79.357 4.369 1.00 37.21 92 ILE F O 1
ATOM 22702 N N . ASN F 2 103 ? -49.654 79.725 4.183 1.00 44.85 93 ASN F N 1
ATOM 22703 C CA . ASN F 2 103 ? -49.786 78.622 3.223 1.00 33.39 93 ASN F CA 1
ATOM 22704 C C . ASN F 2 103 ? -51.089 78.648 2.429 1.00 32.72 93 ASN F C 1
ATOM 22705 O O . ASN F 2 103 ? -52.081 79.195 2.888 1.00 38.74 93 ASN F O 1
ATOM 22716 N N . TYR F 2 104 ? -51.093 78.028 1.250 1.00 27.59 94 TYR F N 1
ATOM 22717 C CA . TYR F 2 104 ? -52.300 77.994 0.424 1.00 31.76 94 TYR F CA 1
ATOM 22718 C C . TYR F 2 104 ? -52.279 76.915 -0.668 1.00 28.54 94 TYR F C 1
ATOM 22719 O O . TYR F 2 104 ? -51.239 76.627 -1.256 1.00 41.94 94 TYR F O 1
ATOM 22737 N N . LEU F 2 105 ? -53.445 76.339 -0.939 1.00 27.67 95 LEU F N 1
ATOM 22738 C CA . LEU F 2 105 ? -53.599 75.308 -1.973 1.00 19.90 95 LEU F CA 1
ATOM 22739 C C . LEU F 2 105 ? -54.877 75.503 -2.783 1.00 27.82 95 LEU F C 1
ATOM 22740 O O . LEU F 2 105 ? -55.944 75.835 -2.221 1.00 18.40 95 LEU F O 1
ATOM 22756 N N . PRO F 2 106 ? -54.786 75.291 -4.105 1.00 18.22 96 PRO F N 1
ATOM 22757 C CA . PRO F 2 106 ? -53.603 74.891 -4.879 1.00 24.18 96 PRO F CA 1
ATOM 22758 C C . PRO F 2 106 ? -52.577 76.009 -5.116 1.00 28.98 96 PRO F C 1
ATOM 22759 O O . PRO F 2 106 ? -52.838 77.174 -4.816 1.00 41.70 96 PRO F O 1
ATOM 22770 N N . LYS F 2 107 ? -51.402 75.621 -5.602 1.00 22.76 97 LYS F N 1
ATOM 22771 C CA . LYS F 2 107 ? -50.378 76.548 -6.080 1.00 24.22 97 LYS F CA 1
ATOM 22772 C C . LYS F 2 107 ? -50.186 76.304 -7.573 1.00 25.70 97 LYS F C 1
ATOM 22773 O O . LYS F 2 107 ? -50.619 75.280 -8.096 1.00 39.83 97 LYS F O 1
ATOM 22792 N N . ASN F 2 108 ? -49.546 77.230 -8.271 1.00 24.96 98 ASN F N 1
ATOM 22793 C CA . ASN F 2 108 ? -49.225 76.991 -9.667 1.00 31.12 98 ASN F CA 1
ATOM 22794 C C . ASN F 2 108 ? -48.086 75.993 -9.721 1.00 40.00 98 ASN F C 1
ATOM 22795 O O . ASN F 2 108 ? -47.251 75.952 -8.817 1.00 40.11 98 ASN F O 1
ATOM 22806 N N . LYS F 2 109 ? -48.083 75.164 -10.759 1.00 43.96 99 LYS F N 1
ATOM 22807 C CA . LYS F 2 109 ? -47.030 74.179 -10.953 1.00 29.25 99 LYS F CA 1
ATOM 22808 C C . LYS F 2 109 ? -46.539 74.217 -12.386 1.00 39.72 99 LYS F C 1
ATOM 22809 O O . LYS F 2 109 ? -47.201 74.746 -13.282 1.00 38.48 99 LYS F O 1
ATOM 22828 N N . ILE F 2 110 ? -45.346 73.677 -12.583 1.00 44.84 100 ILE F N 1
ATOM 22829 C CA . ILE F 2 110 ? -44.773 73.562 -13.906 1.00 47.30 100 ILE F CA 1
ATOM 22830 C C . ILE F 2 110 ? -45.429 72.376 -14.596 1.00 45.32 100 ILE F C 1
ATOM 22831 O O . ILE F 2 110 ? -45.520 71.293 -14.023 1.00 61.35 100 ILE F O 1
ATOM 22847 N N . ASP F 2 111 ? -45.914 72.587 -15.813 1.00 46.72 101 ASP F N 1
ATOM 22848 C CA . ASP F 2 111 ? -46.502 71.498 -16.591 1.00 73.55 101 ASP F CA 1
ATOM 22849 C C . ASP F 2 111 ? -45.429 70.461 -16.933 1.00 74.07 101 ASP F C 1
ATOM 22850 O O . ASP F 2 111 ? -44.248 70.787 -17.023 1.00 85.46 101 ASP F O 1
ATOM 22859 N N . SER F 2 112 ? -45.835 69.208 -17.090 1.00 55.72 102 SER F N 1
ATOM 22860 C CA . SER F 2 112 ? -44.920 68.148 -17.508 1.00 43.83 102 SER F CA 1
ATOM 22861 C C . SER F 2 112 ? -45.553 67.365 -18.651 1.00 43.83 102 SER F C 1
ATOM 22862 O O . SER F 2 112 ? -46.771 67.335 -18.776 1.00 70.14 102 SER F O 1
ATOM 22870 N N . ALA F 2 113 ? -44.739 66.742 -19.491 1.00 35.15 103 ALA F N 1
ATOM 22871 C CA . ALA F 2 113 ? -45.264 65.951 -20.601 1.00 31.74 103 ALA F CA 1
ATOM 22872 C C . ALA F 2 113 ? -44.339 64.769 -20.926 1.00 30.12 103 ALA F C 1
ATOM 22873 O O . ALA F 2 113 ? -43.172 64.778 -20.565 1.00 42.46 103 ALA F O 1
ATOM 22880 N N . ASP F 2 114 ? -44.878 63.738 -21.560 1.00 22.58 104 ASP F N 1
ATOM 22881 C CA . ASP F 2 114 ? -44.080 62.602 -22.006 1.00 26.85 104 ASP F CA 1
ATOM 22882 C C . ASP F 2 114 ? -43.798 62.723 -23.484 1.00 30.70 104 ASP F C 1
ATOM 22883 O O . ASP F 2 114 ? -44.661 63.125 -24.262 1.00 31.89 104 ASP F O 1
ATOM 22892 N N . VAL F 2 115 ? -42.571 62.392 -23.859 1.00 40.71 105 VAL F N 1
ATOM 22893 C CA . VAL F 2 115 ? -42.141 62.489 -25.242 1.00 36.35 105 VAL F CA 1
ATOM 22894 C C . VAL F 2 115 ? -41.646 61.140 -25.703 1.00 43.15 105 VAL F C 1
ATOM 22895 O O . VAL F 2 115 ? -40.907 60.468 -24.985 1.00 43.97 105 VAL F O 1
ATOM 22908 N N . SER F 2 116 ? -42.064 60.743 -26.899 1.00 43.42 106 SER F N 1
ATOM 22909 C CA . SER F 2 116 ? -41.523 59.554 -27.534 1.00 34.00 106 SER F CA 1
ATOM 22910 C C . SER F 2 116 ? -41.084 59.913 -28.949 1.00 45.75 106 SER F C 1
ATOM 22911 O O . SER F 2 116 ? -41.894 60.347 -29.759 1.00 48.41 106 SER F O 1
ATOM 22919 N N . GLN F 2 117 ? -39.800 59.718 -29.236 1.00 42.93 107 GLN F N 1
ATOM 22920 C CA . GLN F 2 117 ? -39.204 60.119 -30.507 1.00 36.27 107 GLN F CA 1
ATOM 22921 C C . GLN F 2 117 ? -38.484 58.950 -31.171 1.00 44.72 107 GLN F C 1
ATOM 22922 O O . GLN F 2 117 ? -37.702 58.260 -30.523 1.00 52.62 107 GLN F O 1
ATOM 22936 N N . LYS F 2 118 ? -38.729 58.763 -32.469 1.00 45.73 108 LYS F N 1
ATOM 22937 C CA . LYS F 2 118 ? -38.258 57.588 -33.212 1.00 54.72 108 LYS F CA 1
ATOM 22938 C C . LYS F 2 118 ? -37.630 57.941 -34.571 1.00 62.55 108 LYS F C 1
ATOM 22939 O O . LYS F 2 118 ? -38.175 58.768 -35.317 1.00 53.89 108 LYS F O 1
ATOM 22958 N N . LEU F 2 119 ? -36.497 57.291 -34.868 1.00 48.99 109 LEU F N 1
ATOM 22959 C CA . LEU F 2 119 ? -35.832 57.341 -36.175 1.00 46.42 109 LEU F CA 1
ATOM 22960 C C . LEU F 2 119 ? -35.685 55.958 -36.777 1.00 54.84 109 LEU F C 1
ATOM 22961 O O . LEU F 2 119 ? -35.367 55.015 -36.063 1.00 63.88 109 LEU F O 1
ATOM 22977 N N . GLY F 2 120 ? -35.870 55.833 -38.088 1.00 54.44 110 GLY F N 1
ATOM 22978 C CA . GLY F 2 120 ? -35.678 54.547 -38.735 1.00 53.47 110 GLY F CA 1
ATOM 22979 C C . GLY F 2 120 ? -35.258 54.620 -40.187 1.00 65.62 110 GLY F C 1
ATOM 22980 O O . GLY F 2 120 ? -35.472 55.633 -40.854 1.00 73.72 110 GLY F O 1
ATOM 22984 N N . TYR F 2 121 ? -34.668 53.526 -40.668 1.00 74.73 111 TYR F N 1
ATOM 22985 C CA . TYR F 2 121 ? -34.254 53.391 -42.063 1.00 78.01 111 TYR F CA 1
ATOM 22986 C C . TYR F 2 121 ? -34.738 52.068 -42.642 1.00 84.74 111 TYR F C 1
ATOM 22987 O O . TYR F 2 121 ? -34.963 51.110 -41.904 1.00 88.68 111 TYR F O 1
ATOM 23005 N N . ASN F 2 122 ? -34.908 52.030 -43.961 1.00 90.68 112 ASN F N 1
ATOM 23006 C CA . ASN F 2 122 ? -35.270 50.804 -44.670 1.00 88.53 112 ASN F CA 1
ATOM 23007 C C . ASN F 2 122 ? -34.400 50.609 -45.905 1.00 98.21 112 ASN F C 1
ATOM 23008 O O . ASN F 2 122 ? -34.027 51.578 -46.566 1.00 102.95 112 ASN F O 1
ATOM 23019 N N . ILE F 2 123 ? -34.061 49.358 -46.201 1.00 98.41 113 ILE F N 1
ATOM 23020 C CA . ILE F 2 123 ? -33.363 49.023 -47.439 1.00 97.31 113 ILE F CA 1
ATOM 23021 C C . ILE F 2 123 ? -33.955 47.764 -48.063 1.00 102.52 113 ILE F C 1
ATOM 23022 O O . ILE F 2 123 ? -33.723 46.660 -47.575 1.00 100.06 113 ILE F O 1
ATOM 23038 N N . GLY F 2 124 ? -34.699 47.940 -49.153 1.00 106.53 114 GLY F N 1
ATOM 23039 C CA . GLY F 2 124 ? -35.356 46.835 -49.833 1.00 103.75 114 GLY F CA 1
ATOM 23040 C C . GLY F 2 124 ? -34.746 46.526 -51.187 1.00 95.52 114 GLY F C 1
ATOM 23041 O O . GLY F 2 124 ? -33.530 46.392 -51.318 1.00 108.92 114 GLY F O 1
ATOM 23045 N N . SER F 2 136 ? -32.547 50.301 -52.869 1.00 104.97 126 SER F N 1
ATOM 23046 C CA . SER F 2 136 ? -33.564 51.180 -52.300 1.00 132.86 126 SER F CA 1
ATOM 23047 C C . SER F 2 136 ? -33.092 51.796 -50.985 1.00 136.87 126 SER F C 1
ATOM 23048 O O . SER F 2 136 ? -32.338 51.175 -50.232 1.00 123.32 126 SER F O 1
ATOM 23055 N N . GLY F 2 137 ? -33.556 53.014 -50.715 1.00 134.70 127 GLY F N 1
ATOM 23056 C CA . GLY F 2 137 ? -33.237 53.714 -49.483 1.00 119.23 127 GLY F CA 1
ATOM 23057 C C . GLY F 2 137 ? -34.418 54.536 -49.002 1.00 121.74 127 GLY F C 1
ATOM 23058 O O . GLY F 2 137 ? -35.065 55.227 -49.788 1.00 127.46 127 GLY F O 1
ATOM 23062 N N . SER F 2 138 ? -34.705 54.450 -47.705 1.00 119.71 128 SER F N 1
ATOM 23063 C CA . SER F 2 138 ? -35.861 55.122 -47.115 1.00 96.50 128 SER F CA 1
ATOM 23064 C C . SER F 2 138 ? -35.584 55.502 -45.663 1.00 98.24 128 SER F C 1
ATOM 23065 O O . SER F 2 138 ? -34.868 54.798 -44.954 1.00 107.29 128 SER F O 1
ATOM 23073 N N . PHE F 2 139 ? -36.170 56.611 -45.229 1.00 91.97 129 PHE F N 1
ATOM 23074 C CA . PHE F 2 139 ? -35.909 57.182 -43.908 1.00 83.90 129 PHE F CA 1
ATOM 23075 C C . PHE F 2 139 ? -37.194 57.699 -43.262 1.00 79.51 129 PHE F C 1
ATOM 23076 O O . PHE F 2 139 ? -38.009 58.328 -43.929 1.00 87.45 129 PHE F O 1
ATOM 23093 N N . ASN F 2 140 ? -37.387 57.400 -41.975 1.00 72.53 130 ASN F N 1
ATOM 23094 C CA . ASN F 2 140 ? -38.597 57.823 -41.262 1.00 67.70 130 ASN F CA 1
ATOM 23095 C C . ASN F 2 140 ? -38.325 58.353 -39.854 1.00 61.36 130 ASN F C 1
ATOM 23096 O O . ASN F 2 140 ? -37.421 57.896 -39.145 1.00 59.68 130 ASN F O 1
ATOM 23107 N N . TYR F 2 141 ? -39.142 59.328 -39.469 1.00 60.07 131 TYR F N 1
ATOM 23108 C CA . TYR F 2 141 ? -39.028 60.016 -38.194 1.00 51.58 131 TYR F CA 1
ATOM 23109 C C . TYR F 2 141 ? -40.414 60.241 -37.626 1.00 50.23 131 TYR F C 1
ATOM 23110 O O . TYR F 2 141 ? -41.318 60.637 -38.357 1.00 52.31 131 TYR F O 1
ATOM 23128 N N . SER F 2 142 ? -40.585 60.011 -36.328 1.00 52.85 132 SER F N 1
ATOM 23129 C CA . SER F 2 142 ? -41.852 60.364 -35.686 1.00 52.35 132 SER F CA 1
ATOM 23130 C C . SER F 2 142 ? -41.651 60.780 -34.237 1.00 55.70 132 SER F C 1
ATOM 23131 O O . SER F 2 142 ? -40.753 60.288 -33.557 1.00 57.17 132 SER F O 1
ATOM 23139 N N . LYS F 2 143 ? -42.508 61.684 -33.774 1.00 41.62 133 LYS F N 1
ATOM 23140 C CA . LYS F 2 143 ? -42.427 62.203 -32.419 1.00 38.56 133 LYS F CA 1
ATOM 23141 C C . LYS F 2 143 ? -43.821 62.358 -31.818 1.00 46.79 133 LYS F C 1
ATOM 23142 O O . LYS F 2 143 ? -44.723 62.900 -32.457 1.00 43.22 133 LYS F O 1
ATOM 23161 N N . THR F 2 144 ? -43.985 61.882 -30.584 1.00 48.23 134 THR F N 1
ATOM 23162 C CA . THR F 2 144 ? -45.273 61.907 -29.906 1.00 36.22 134 THR F CA 1
ATOM 23163 C C . THR F 2 144 ? -45.191 62.549 -28.539 1.00 41.07 134 THR F C 1
ATOM 23164 O O . THR F 2 144 ? -44.453 62.081 -27.668 1.00 57.40 134 THR F O 1
ATOM 23175 N N . ILE F 2 145 ? -45.993 63.593 -28.345 1.00 35.41 135 ILE F N 1
ATOM 23176 C CA . ILE F 2 145 ? -46.087 64.261 -27.056 1.00 31.08 135 ILE F CA 1
ATOM 23177 C C . ILE F 2 145 ? -47.362 63.775 -26.383 1.00 41.07 135 ILE F C 1
ATOM 23178 O O . ILE F 2 145 ? -48.407 63.654 -27.020 1.00 37.67 135 ILE F O 1
ATOM 23194 N N . SER F 2 146 ? -47.260 63.483 -25.093 1.00 37.22 136 SER F N 1
ATOM 23195 C CA . SER F 2 146 ? -48.372 62.930 -24.338 1.00 35.38 136 SER F CA 1
ATOM 23196 C C . SER F 2 146 ? -48.556 63.729 -23.048 1.00 38.46 136 SER F C 1
ATOM 23197 O O . SER F 2 146 ? -47.650 63.794 -22.217 1.00 33.61 136 SER F O 1
ATOM 23205 N N . TYR F 2 147 ? -49.738 64.323 -22.884 1.00 37.02 137 TYR F N 1
ATOM 23206 C CA . TYR F 2 147 ? -50.021 65.187 -21.740 1.00 31.55 137 TYR F CA 1
ATOM 23207 C C . TYR F 2 147 ? -51.482 65.068 -21.278 1.00 44.75 137 TYR F C 1
ATOM 23208 O O . TYR F 2 147 ? -52.339 64.558 -22.005 1.00 42.59 137 TYR F O 1
ATOM 23226 N N . ASN F 2 148 ? -51.738 65.552 -20.062 1.00 35.59 138 ASN F N 1
ATOM 23227 C CA . ASN F 2 148 ? -53.050 65.501 -19.410 1.00 30.10 138 ASN F CA 1
ATOM 23228 C C . ASN F 2 148 ? -53.817 66.831 -19.455 1.00 42.78 138 ASN F C 1
ATOM 23229 O O . ASN F 2 148 ? -53.254 67.887 -19.184 1.00 50.79 138 ASN F O 1
ATOM 23240 N N . GLN F 2 149 ? -55.114 66.767 -19.745 1.00 57.79 139 GLN F N 1
ATOM 23241 C CA . GLN F 2 149 ? -55.931 67.970 -19.907 1.00 39.88 139 GLN F CA 1
ATOM 23242 C C . GLN F 2 149 ? -57.078 68.035 -18.923 1.00 45.08 139 GLN F C 1
ATOM 23243 O O . GLN F 2 149 ? -57.661 67.019 -18.557 1.00 52.34 139 GLN F O 1
ATOM 23257 N N . LYS F 2 150 ? -57.383 69.257 -18.506 1.00 51.02 140 LYS F N 1
ATOM 23258 C CA . LYS F 2 150 ? -58.538 69.547 -17.676 1.00 40.00 140 LYS F CA 1
ATOM 23259 C C . LYS F 2 150 ? -59.493 70.446 -18.445 1.00 48.19 140 LYS F C 1
ATOM 23260 O O . LYS F 2 150 ? -59.065 71.170 -19.347 1.00 52.95 140 LYS F O 1
ATOM 23279 N N . ASN F 2 151 ? -60.782 70.377 -18.117 1.00 39.62 141 ASN F N 1
ATOM 23280 C CA . ASN F 2 151 ? -61.746 71.327 -18.658 1.00 39.38 141 ASN F CA 1
ATOM 23281 C C . ASN F 2 151 ? -61.385 72.740 -18.232 1.00 37.46 141 ASN F C 1
ATOM 23282 O O . ASN F 2 151 ? -61.287 73.642 -19.059 1.00 37.59 141 ASN F O 1
ATOM 23293 N N . TYR F 2 152 ? -61.186 72.906 -16.926 1.00 34.73 142 TYR F N 1
ATOM 23294 C CA . TYR F 2 152 ? -60.857 74.195 -16.332 1.00 31.53 142 TYR F CA 1
ATOM 23295 C C . TYR F 2 152 ? -59.525 74.151 -15.571 1.00 41.84 142 TYR F C 1
ATOM 23296 O O . TYR F 2 152 ? -59.276 73.255 -14.758 1.00 38.01 142 TYR F O 1
ATOM 23314 N N . VAL F 2 153 ? -58.673 75.137 -15.842 1.00 44.75 143 VAL F N 1
ATOM 23315 C CA . VAL F 2 153 ? -57.370 75.236 -15.187 1.00 37.92 143 VAL F CA 1
ATOM 23316 C C . VAL F 2 153 ? -57.396 76.239 -14.034 1.00 32.30 143 VAL F C 1
ATOM 23317 O O . VAL F 2 153 ? -57.857 77.366 -14.180 1.00 40.10 143 VAL F O 1
ATOM 23330 N N . THR F 2 154 ? -56.856 75.837 -12.896 1.00 23.63 144 THR F N 1
ATOM 23331 C CA . THR F 2 154 ? -56.843 76.692 -11.723 1.00 24.33 144 THR F CA 1
ATOM 23332 C C . THR F 2 154 ? -55.505 77.396 -11.601 1.00 35.41 144 THR F C 1
ATOM 23333 O O . THR F 2 154 ? -54.469 76.762 -11.374 1.00 27.95 144 THR F O 1
ATOM 23344 N N . GLU F 2 155 ? -55.539 78.717 -11.733 1.00 39.94 145 GLU F N 1
ATOM 23345 C CA . GLU F 2 155 ? -54.317 79.510 -11.737 1.00 31.32 145 GLU F CA 1
ATOM 23346 C C . GLU F 2 155 ? -54.309 80.491 -10.577 1.00 32.74 145 GLU F C 1
ATOM 23347 O O . GLU F 2 155 ? -55.325 81.110 -10.257 1.00 36.75 145 GLU F O 1
ATOM 23359 N N . VAL F 2 156 ? -53.168 80.573 -9.903 1.00 34.58 146 VAL F N 1
ATOM 23360 C CA . VAL F 2 156 ? -52.936 81.633 -8.938 1.00 35.39 146 VAL F CA 1
ATOM 23361 C C . VAL F 2 156 ? -52.691 82.903 -9.734 1.00 35.61 146 VAL F C 1
ATOM 23362 O O . VAL F 2 156 ? -51.719 83.001 -10.485 1.00 39.29 146 VAL F O 1
ATOM 23375 N N . GLU F 2 157 ? -53.591 83.864 -9.586 1.00 47.07 147 GLU F N 1
ATOM 23376 C CA . GLU F 2 157 ? -53.527 85.082 -10.372 1.00 41.57 147 GLU F CA 1
ATOM 23377 C C . GLU F 2 157 ? -52.848 86.157 -9.561 1.00 27.71 147 GLU F C 1
ATOM 23378 O O . GLU F 2 157 ? -52.183 87.022 -10.115 1.00 26.85 147 GLU F O 1
ATOM 23390 N N . SER F 2 158 ? -52.987 86.084 -8.241 1.00 33.66 148 SER F N 1
ATOM 23391 C CA . SER F 2 158 ? -52.158 86.942 -7.388 1.00 25.37 148 SER F CA 1
ATOM 23392 C C . SER F 2 158 ? -52.068 86.462 -5.942 1.00 37.41 148 SER F C 1
ATOM 23393 O O . SER F 2 158 ? -53.007 85.849 -5.432 1.00 46.25 148 SER F O 1
ATOM 23401 N N . GLN F 2 159 ? -50.957 86.745 -5.266 1.00 30.99 149 GLN F N 1
ATOM 23402 C CA . GLN F 2 159 ? -50.900 86.491 -3.825 1.00 37.59 149 GLN F CA 1
ATOM 23403 C C . GLN F 2 159 ? -49.781 87.256 -3.085 1.00 31.40 149 GLN F C 1
ATOM 23404 O O . GLN F 2 159 ? -48.726 87.574 -3.644 1.00 34.72 149 GLN F O 1
ATOM 23418 N N . ASN F 2 160 ? -50.050 87.543 -1.816 1.00 22.06 150 ASN F N 1
ATOM 23419 C CA . ASN F 2 160 ? -49.092 88.163 -0.921 1.00 24.28 150 ASN F CA 1
ATOM 23420 C C . ASN F 2 160 ? -49.453 87.858 0.525 1.00 35.71 150 ASN F C 1
ATOM 23421 O O . ASN F 2 160 ? -50.447 87.178 0.790 1.00 38.19 150 ASN F O 1
ATOM 23432 N N . SER F 2 161 ? -48.705 88.426 1.464 1.00 36.47 151 SER F N 1
ATOM 23433 C CA . SER F 2 161 ? -48.837 88.044 2.870 1.00 41.27 151 SER F CA 1
ATOM 23434 C C . SER F 2 161 ? -50.224 88.309 3.438 1.00 29.89 151 SER F C 1
ATOM 23435 O O . SER F 2 161 ? -50.523 87.902 4.559 1.00 25.33 151 SER F O 1
ATOM 23443 N N . LYS F 2 162 ? -51.055 89.001 2.666 1.00 37.84 152 LYS F N 1
ATOM 23444 C CA . LYS F 2 162 ? -52.362 89.440 3.130 1.00 38.47 152 LYS F CA 1
ATOM 23445 C C . LYS F 2 162 ? -53.494 88.835 2.330 1.00 35.56 152 LYS F C 1
ATOM 23446 O O . LYS F 2 162 ? -54.655 89.180 2.557 1.00 37.58 152 LYS F O 1
ATOM 23465 N N . GLY F 2 163 ? -53.174 87.962 1.380 1.00 22.27 153 GLY F N 1
ATOM 23466 C CA . GLY F 2 163 ? -54.230 87.288 0.653 1.00 28.91 153 GLY F CA 1
ATOM 23467 C C . GLY F 2 163 ? -53.840 86.696 -0.677 1.00 30.71 153 GLY F C 1
ATOM 23468 O O . GLY F 2 163 ? -52.741 86.926 -1.180 1.00 23.06 153 GLY F O 1
ATOM 23472 N N . VAL F 2 164 ? -54.783 85.962 -1.265 1.00 28.09 154 VAL F N 1
ATOM 23473 C CA . VAL F 2 164 ? -54.521 85.179 -2.467 1.00 24.06 154 VAL F CA 1
ATOM 23474 C C . VAL F 2 164 ? -55.777 85.110 -3.315 1.00 28.47 154 VAL F C 1
ATOM 23475 O O . VAL F 2 164 ? -56.899 85.065 -2.787 1.00 25.22 154 VAL F O 1
ATOM 23488 N N . LYS F 2 165 ? -55.570 85.144 -4.632 1.00 21.24 155 LYS F N 1
ATOM 23489 C CA . LYS F 2 165 ? -56.660 85.139 -5.597 1.00 21.23 155 LYS F CA 1
ATOM 23490 C C . LYS F 2 165 ? -56.388 84.195 -6.755 1.00 35.40 155 LYS F C 1
ATOM 23491 O O . LYS F 2 165 ? -55.382 84.366 -7.495 1.00 36.35 155 LYS F O 1
ATOM 23510 N N . TRP F 2 166 ? -57.321 83.243 -6.905 1.00 26.52 156 TRP F N 1
ATOM 23511 C CA . TRP F 2 166 ? -57.322 82.224 -7.952 1.00 27.72 156 TRP F CA 1
ATOM 23512 C C . TRP F 2 166 ? -58.351 82.496 -9.018 1.00 28.65 156 TRP F C 1
ATOM 23513 O O . TRP F 2 166 ? -59.451 83.009 -8.744 1.00 29.21 156 TRP F O 1
ATOM 23534 N N . GLY F 2 167 ? -57.998 82.071 -10.223 1.00 28.12 157 GLY F N 1
ATOM 23535 C CA . GLY F 2 167 ? -58.909 82.050 -11.345 1.00 28.29 157 GLY F CA 1
ATOM 23536 C C . GLY F 2 167 ? -58.985 80.638 -11.902 1.00 38.37 157 GLY F C 1
ATOM 23537 O O . GLY F 2 167 ? -57.959 79.996 -12.167 1.00 31.39 157 GLY F O 1
ATOM 23541 N N . VAL F 2 168 ? -60.210 80.134 -12.020 1.00 35.62 158 VAL F N 1
ATOM 23542 C CA . VAL F 2 168 ? -60.449 78.829 -12.613 1.00 29.99 158 VAL F CA 1
ATOM 23543 C C . VAL F 2 168 ? -60.997 79.038 -14.012 1.00 27.67 158 VAL F C 1
ATOM 23544 O O . VAL F 2 168 ? -62.167 79.355 -14.182 1.00 37.26 158 VAL F O 1
ATOM 23557 N N . LYS F 2 169 ? -60.135 78.825 -14.999 1.00 30.06 159 LYS F N 1
ATOM 23558 C CA . LYS F 2 169 ? -60.367 79.246 -16.376 1.00 34.39 159 LYS F CA 1
ATOM 23559 C C . LYS F 2 169 ? -60.726 78.103 -17.314 1.00 34.62 159 LYS F C 1
ATOM 23560 O O . LYS F 2 169 ? -60.060 77.069 -17.319 1.00 36.22 159 LYS F O 1
ATOM 23579 N N . ALA F 2 170 ? -61.736 78.320 -18.151 1.00 28.21 160 ALA F N 1
ATOM 23580 C CA . ALA F 2 170 ? -62.089 77.356 -19.184 1.00 34.03 160 ALA F CA 1
ATOM 23581 C C . ALA F 2 170 ? -60.890 77.111 -20.074 1.00 31.63 160 ALA F C 1
ATOM 23582 O O . ALA F 2 170 ? -60.243 78.054 -20.512 1.00 41.50 160 ALA F O 1
ATOM 23589 N N . ASN F 2 171 ? -60.611 75.837 -20.342 1.00 37.92 161 ASN F N 1
ATOM 23590 C CA . ASN F 2 171 ? -59.391 75.434 -21.032 1.00 34.97 161 ASN F CA 1
ATOM 23591 C C . ASN F 2 171 ? -59.641 74.654 -22.315 1.00 38.04 161 ASN F C 1
ATOM 23592 O O . ASN F 2 171 ? -59.449 75.186 -23.406 1.00 41.96 161 ASN F O 1
ATOM 23603 N N . SER F 2 172 ? -60.076 73.403 -22.184 1.00 39.81 162 SER F N 1
ATOM 23604 C CA . SER F 2 172 ? -60.258 72.535 -23.344 1.00 37.40 162 SER F CA 1
ATOM 23605 C C . SER F 2 172 ? -61.397 71.552 -23.104 1.00 41.24 162 SER F C 1
ATOM 23606 O O . SER F 2 172 ? -61.617 71.120 -21.971 1.00 34.81 162 SER F O 1
ATOM 23614 N N . PHE F 2 173 ? -62.123 71.220 -24.175 1.00 43.16 163 PHE F N 1
ATOM 23615 C CA . PHE F 2 173 ? -63.343 70.413 -24.065 1.00 40.56 163 PHE F CA 1
ATOM 23616 C C . PHE F 2 173 ? -63.387 69.297 -25.073 1.00 47.16 163 PHE F C 1
ATOM 23617 O O . PHE F 2 173 ? -62.912 69.447 -26.206 1.00 48.75 163 PHE F O 1
ATOM 23634 N N . VAL F 2 174 ? -63.992 68.187 -24.659 1.00 47.57 164 VAL F N 1
ATOM 23635 C CA . VAL F 2 174 ? -64.094 67.014 -25.514 1.00 60.91 164 VAL F CA 1
ATOM 23636 C C . VAL F 2 174 ? -65.344 67.073 -26.385 1.00 59.10 164 VAL F C 1
ATOM 23637 O O . VAL F 2 174 ? -66.452 67.296 -25.894 1.00 43.12 164 VAL F O 1
ATOM 23650 N N . THR F 2 175 ? -65.145 66.844 -27.676 1.00 55.14 165 THR F N 1
ATOM 23651 C CA . THR F 2 175 ? -66.225 66.795 -28.646 1.00 47.15 165 THR F CA 1
ATOM 23652 C C . THR F 2 175 ? -66.013 65.596 -29.550 1.00 64.21 165 THR F C 1
ATOM 23653 O O . THR F 2 175 ? -64.995 64.913 -29.452 1.00 76.88 165 THR F O 1
ATOM 23664 N N . PRO F 2 176 ? -66.993 65.309 -30.413 1.00 69.81 166 PRO F N 1
ATOM 23665 C CA . PRO F 2 176 ? -66.665 64.459 -31.556 1.00 53.97 166 PRO F CA 1
ATOM 23666 C C . PRO F 2 176 ? -65.549 65.114 -32.362 1.00 63.84 166 PRO F C 1
ATOM 23667 O O . PRO F 2 176 ? -65.350 66.320 -32.257 1.00 71.02 166 PRO F O 1
ATOM 23678 N N . ASN F 2 177 ? -64.795 64.305 -33.087 1.00 66.60 167 ASN F N 1
ATOM 23679 C CA . ASN F 2 177 ? -63.676 64.736 -33.935 1.00 81.65 167 ASN F CA 1
ATOM 23680 C C . ASN F 2 177 ? -62.525 65.497 -33.218 1.00 73.41 167 ASN F C 1
ATOM 23681 O O . ASN F 2 177 ? -61.673 66.102 -33.879 1.00 62.56 167 ASN F O 1
ATOM 23692 N N . GLY F 2 178 ? -62.438 65.374 -31.890 1.00 63.59 168 GLY F N 1
ATOM 23693 C CA . GLY F 2 178 ? -61.284 65.873 -31.147 1.00 62.93 168 GLY F CA 1
ATOM 23694 C C . GLY F 2 178 ? -61.572 66.842 -30.013 1.00 62.18 168 GLY F C 1
ATOM 23695 O O . GLY F 2 178 ? -62.725 67.045 -29.627 1.00 60.06 168 GLY F O 1
ATOM 23699 N N . GLN F 2 179 ? -60.506 67.413 -29.454 1.00 52.62 169 GLN F N 1
ATOM 23700 C CA . GLN F 2 179 ? -60.634 68.418 -28.400 1.00 63.30 169 GLN F CA 1
ATOM 23701 C C . GLN F 2 179 ? -60.790 69.803 -29.023 1.00 52.00 169 GLN F C 1
ATOM 23702 O O . GLN F 2 179 ? -60.317 70.047 -30.134 1.00 43.60 169 GLN F O 1
ATOM 23716 N N . VAL F 2 180 ? -61.465 70.698 -28.309 1.00 43.96 170 VAL F N 1
ATOM 23717 C CA . VAL F 2 180 ? -61.626 72.071 -28.773 1.00 45.74 170 VAL F CA 1
ATOM 23718 C C . VAL F 2 180 ? -61.266 73.043 -27.670 1.00 43.25 170 VAL F C 1
ATOM 23719 O O . VAL F 2 180 ? -61.498 72.780 -26.486 1.00 45.21 170 VAL F O 1
ATOM 23732 N N . SER F 2 181 ? -60.701 74.173 -28.073 1.00 39.17 171 SER F N 1
ATOM 23733 C CA . SER F 2 181 ? -60.270 75.186 -27.128 1.00 44.69 171 SER F CA 1
ATOM 23734 C C . SER F 2 181 ? -61.418 76.079 -26.683 1.00 49.83 171 SER F C 1
ATOM 23735 O O . SER F 2 181 ? -62.311 76.396 -27.466 1.00 48.90 171 SER F O 1
ATOM 23743 N N . ALA F 2 182 ? -61.372 76.485 -25.417 1.00 49.66 172 ALA F N 1
ATOM 23744 C CA . ALA F 2 182 ? -62.332 77.434 -24.862 1.00 44.64 172 ALA F CA 1
ATOM 23745 C C . ALA F 2 182 ? -62.241 78.780 -25.575 1.00 46.57 172 ALA F C 1
ATOM 23746 O O . ALA F 2 182 ? -63.142 79.607 -25.471 1.00 52.20 172 ALA F O 1
ATOM 23753 N N . TYR F 2 183 ? -61.146 79.006 -26.291 1.00 52.26 173 TYR F N 1
ATOM 23754 C CA . TYR F 2 183 ? -60.937 80.280 -26.964 1.00 54.26 173 TYR F CA 1
ATOM 23755 C C . TYR F 2 183 ? -61.373 80.206 -28.419 1.00 54.68 173 TYR F C 1
ATOM 23756 O O . TYR F 2 183 ? -61.206 81.162 -29.173 1.00 72.88 173 TYR F O 1
ATOM 23774 N N . ASP F 2 184 ? -61.938 79.070 -28.811 1.00 46.79 174 ASP F N 1
ATOM 23775 C CA . ASP F 2 184 ? -62.535 78.937 -30.134 1.00 55.83 174 ASP F CA 1
ATOM 23776 C C . ASP F 2 184 ? -63.878 79.651 -30.121 1.00 48.30 174 ASP F C 1
ATOM 23777 O O . ASP F 2 184 ? -64.648 79.479 -29.182 1.00 50.05 174 ASP F O 1
ATOM 23786 N N . GLN F 2 185 ? -64.171 80.441 -31.151 1.00 60.23 175 GLN F N 1
ATOM 23787 C CA . GLN F 2 185 ? -65.385 81.266 -31.137 1.00 71.03 175 GLN F CA 1
ATOM 23788 C C . GLN F 2 185 ? -66.647 80.466 -31.490 1.00 68.43 175 GLN F C 1
ATOM 23789 O O . GLN F 2 185 ? -67.729 80.747 -30.970 1.00 59.44 175 GLN F O 1
ATOM 23803 N N . TYR F 2 186 ? -66.493 79.446 -32.332 1.00 64.85 176 TYR F N 1
ATOM 23804 C CA . TYR F 2 186 ? -67.616 78.620 -32.777 1.00 66.82 176 TYR F CA 1
ATOM 23805 C C . TYR F 2 186 ? -68.010 77.595 -31.708 1.00 59.84 176 TYR F C 1
ATOM 23806 O O . TYR F 2 186 ? -68.820 76.704 -31.953 1.00 55.23 176 TYR F O 1
ATOM 23824 N N . LEU F 2 187 ? -67.424 77.728 -30.523 1.00 55.27 177 LEU F N 1
ATOM 23825 C CA . LEU F 2 187 ? -67.692 76.819 -29.421 1.00 53.60 177 LEU F CA 1
ATOM 23826 C C . LEU F 2 187 ? -69.171 76.814 -29.051 1.00 54.31 177 LEU F C 1
ATOM 23827 O O . LEU F 2 187 ? -69.780 77.874 -28.953 1.00 58.07 177 LEU F O 1
ATOM 23843 N N . PHE F 2 188 ? -69.728 75.616 -28.855 1.00 55.77 178 PHE F N 1
ATOM 23844 C CA . PHE F 2 188 ? -71.108 75.412 -28.384 1.00 52.97 178 PHE F CA 1
ATOM 23845 C C . PHE F 2 188 ? -72.194 75.746 -29.407 1.00 61.72 178 PHE F C 1
ATOM 23846 O O . PHE F 2 188 ? -73.353 75.379 -29.214 1.00 63.56 178 PHE F O 1
ATOM 23863 N N . ALA F 2 189 ? -71.843 76.466 -30.466 1.00 69.23 179 ALA F N 1
ATOM 23864 C CA . ALA F 2 189 ? -72.803 76.766 -31.521 1.00 66.74 179 ALA F CA 1
ATOM 23865 C C . ALA F 2 189 ? -73.090 75.503 -32.318 1.00 74.16 179 ALA F C 1
ATOM 23866 O O . ALA F 2 189 ? -72.210 74.657 -32.490 1.00 64.89 179 ALA F O 1
ATOM 23873 N N . GLN F 2 190 ? -74.318 75.386 -32.813 1.00 71.50 180 GLN F N 1
ATOM 23874 C CA . GLN F 2 190 ? -74.708 74.239 -33.622 1.00 60.14 180 GLN F CA 1
ATOM 23875 C C . GLN F 2 190 ? -75.759 74.655 -34.636 1.00 66.02 180 GLN F C 1
ATOM 23876 O O . GLN F 2 190 ? -76.385 75.702 -34.492 1.00 77.97 180 GLN F O 1
ATOM 23890 N N . ASP F 2 191 ? -75.951 73.836 -35.663 1.00 73.19 181 ASP F N 1
ATOM 23891 C CA . ASP F 2 191 ? -77.055 74.043 -36.589 1.00 78.40 181 ASP F CA 1
ATOM 23892 C C . ASP F 2 191 ? -78.377 73.931 -35.829 1.00 79.58 181 ASP F C 1
ATOM 23893 O O . ASP F 2 191 ? -78.618 72.920 -35.173 1.00 85.02 181 ASP F O 1
ATOM 23902 N N . PRO F 2 192 ? -79.233 74.966 -35.901 1.00 80.36 182 PRO F N 1
ATOM 23903 C CA . PRO F 2 192 ? -80.449 74.955 -35.073 1.00 78.71 182 PRO F CA 1
ATOM 23904 C C . PRO F 2 192 ? -81.329 73.721 -35.280 1.00 78.42 182 PRO F C 1
ATOM 23905 O O . PRO F 2 192 ? -81.565 73.328 -36.423 1.00 85.80 182 PRO F O 1
ATOM 23916 N N . THR F 2 193 ? -81.790 73.124 -34.182 1.00 85.78 183 THR F N 1
ATOM 23917 C CA . THR F 2 193 ? -82.697 71.974 -34.226 1.00 79.57 183 THR F CA 1
ATOM 23918 C C . THR F 2 193 ? -84.126 72.427 -33.953 1.00 80.07 183 THR F C 1
ATOM 23919 O O . THR F 2 193 ? -85.015 71.611 -33.713 1.00 94.36 183 THR F O 1
ATOM 23930 N N . GLY F 2 194 ? -84.342 73.736 -34.006 1.00 75.13 184 GLY F N 1
ATOM 23931 C CA . GLY F 2 194 ? -85.627 74.313 -33.667 1.00 79.64 184 GLY F CA 1
ATOM 23932 C C . GLY F 2 194 ? -85.562 75.825 -33.699 1.00 83.28 184 GLY F C 1
ATOM 23933 O O . GLY F 2 194 ? -84.536 76.400 -34.056 1.00 78.74 184 GLY F O 1
ATOM 23937 N N . PRO F 2 195 ? -86.669 76.480 -33.334 1.00 82.31 185 PRO F N 1
ATOM 23938 C CA . PRO F 2 195 ? -86.787 77.936 -33.384 1.00 80.16 185 PRO F CA 1
ATOM 23939 C C . PRO F 2 195 ? -86.285 78.623 -32.119 1.00 85.54 185 PRO F C 1
ATOM 23940 O O . PRO F 2 195 ? -85.899 79.792 -32.183 1.00 87.83 185 PRO F O 1
ATOM 23951 N N . ALA F 2 196 ? -86.272 77.903 -30.997 1.00 80.77 186 ALA F N 1
ATOM 23952 C CA . ALA F 2 196 ? -85.896 78.496 -29.712 1.00 67.69 186 ALA F CA 1
ATOM 23953 C C . ALA F 2 196 ? -84.408 78.798 -29.681 1.00 78.98 186 ALA F C 1
ATOM 23954 O O . ALA F 2 196 ? -83.647 78.297 -30.508 1.00 78.26 186 ALA F O 1
ATOM 23961 N N . ALA F 2 197 ? -84.000 79.625 -28.724 1.00 82.37 187 ALA F N 1
ATOM 23962 C CA . ALA F 2 197 ? -82.597 79.991 -28.568 1.00 70.43 187 ALA F CA 1
ATOM 23963 C C . ALA F 2 197 ? -81.766 78.765 -28.213 1.00 68.32 187 ALA F C 1
ATOM 23964 O O . ALA F 2 197 ? -80.672 78.567 -28.748 1.00 61.33 187 ALA F O 1
ATOM 23971 N N . ARG F 2 198 ? -82.296 77.939 -27.314 1.00 62.29 188 ARG F N 1
ATOM 23972 C CA . ARG F 2 198 ? -81.582 76.755 -26.864 1.00 55.04 188 ARG F CA 1
ATOM 23973 C C . ARG F 2 198 ? -81.281 75.838 -28.036 1.00 55.55 188 ARG F C 1
ATOM 23974 O O . ARG F 2 198 ? -80.270 75.138 -28.043 1.00 58.95 188 ARG F O 1
ATOM 23995 N N . ASP F 2 199 ? -82.154 75.858 -29.034 1.00 57.55 189 ASP F N 1
ATOM 23996 C CA . ASP F 2 199 ? -82.028 74.954 -30.165 1.00 66.29 189 ASP F CA 1
ATOM 23997 C C . ASP F 2 199 ? -80.797 75.299 -31.005 1.00 62.34 189 ASP F C 1
ATOM 23998 O O . ASP F 2 199 ? -80.354 74.487 -31.820 1.00 59.84 189 ASP F O 1
ATOM 24007 N N . TYR F 2 200 ? -80.245 76.494 -30.792 1.00 60.01 190 TYR F N 1
ATOM 24008 C CA . TYR F 2 200 ? -79.073 76.970 -31.538 1.00 65.63 190 TYR F CA 1
ATOM 24009 C C . TYR F 2 200 ? -77.729 76.529 -30.938 1.00 70.52 190 TYR F C 1
ATOM 24010 O O . TYR F 2 200 ? -76.666 76.768 -31.526 1.00 60.82 190 TYR F O 1
ATOM 24028 N N . PHE F 2 201 ? -77.782 75.884 -29.775 1.00 78.47 191 PHE F N 1
ATOM 24029 C CA . PHE F 2 201 ? -76.580 75.518 -29.026 1.00 64.07 191 PHE F CA 1
ATOM 24030 C C . PHE F 2 201 ? -76.607 74.054 -28.630 1.00 62.86 191 PHE F C 1
ATOM 24031 O O . PHE F 2 201 ? -77.677 73.459 -28.497 1.00 65.22 191 PHE F O 1
ATOM 24048 N N . VAL F 2 202 ? -75.422 73.485 -28.435 1.00 56.72 192 VAL F N 1
ATOM 24049 C CA . VAL F 2 202 ? -75.295 72.062 -28.149 1.00 58.07 192 VAL F CA 1
ATOM 24050 C C . VAL F 2 202 ? -76.097 71.666 -26.904 1.00 56.94 192 VAL F C 1
ATOM 24051 O O . VAL F 2 202 ? -76.236 72.467 -25.978 1.00 57.95 192 VAL F O 1
ATOM 24064 N N . PRO F 2 203 ? -76.634 70.430 -26.880 1.00 54.24 193 PRO F N 1
ATOM 24065 C CA . PRO F 2 203 ? -77.453 69.982 -25.744 1.00 57.30 193 PRO F CA 1
ATOM 24066 C C . PRO F 2 203 ? -76.631 69.772 -24.481 1.00 52.67 193 PRO F C 1
ATOM 24067 O O . PRO F 2 203 ? -75.410 69.711 -24.583 1.00 53.19 193 PRO F O 1
ATOM 24078 N N . ASP F 2 204 ? -77.285 69.597 -23.335 1.00 48.96 194 ASP F N 1
ATOM 24079 C CA . ASP F 2 204 ? -76.576 69.454 -22.063 1.00 51.23 194 ASP F CA 1
ATOM 24080 C C . ASP F 2 204 ? -75.529 68.337 -22.077 1.00 47.59 194 ASP F C 1
ATOM 24081 O O . ASP F 2 204 ? -74.528 68.418 -21.363 1.00 36.75 194 ASP F O 1
ATOM 24090 N N . ASN F 2 205 ? -75.757 67.292 -22.868 1.00 43.32 195 ASN F N 1
ATOM 24091 C CA . ASN F 2 205 ? -74.877 66.128 -22.827 1.00 50.82 195 ASN F CA 1
ATOM 24092 C C . ASN F 2 205 ? -73.545 66.374 -23.538 1.00 55.15 195 ASN F C 1
ATOM 24093 O O . ASN F 2 205 ? -72.689 65.489 -23.573 1.00 64.56 195 ASN F O 1
ATOM 24104 N N . GLN F 2 206 ? -73.378 67.564 -24.112 1.00 54.16 196 GLN F N 1
ATOM 24105 C CA . GLN F 2 206 ? -72.099 67.958 -24.717 1.00 56.28 196 GLN F CA 1
ATOM 24106 C C . GLN F 2 206 ? -71.481 69.132 -23.965 1.00 40.11 196 GLN F C 1
ATOM 24107 O O . GLN F 2 206 ? -70.495 69.725 -24.403 1.00 42.04 196 GLN F O 1
ATOM 24121 N N . LEU F 2 207 ? -72.086 69.455 -22.830 1.00 46.14 197 LEU F N 1
ATOM 24122 C CA . LEU F 2 207 ? -71.593 70.487 -21.945 1.00 32.62 197 LEU F CA 1
ATOM 24123 C C . LEU F 2 207 ? -71.011 69.878 -20.694 1.00 33.26 197 LEU F C 1
ATOM 24124 O O . LEU F 2 207 ? -71.658 69.062 -20.046 1.00 38.45 197 LEU F O 1
ATOM 24140 N N . PRO F 2 208 ? -69.811 70.313 -20.309 1.00 34.25 198 PRO F N 1
ATOM 24141 C CA . PRO F 2 208 ? -69.201 69.807 -19.078 1.00 39.88 198 PRO F CA 1
ATOM 24142 C C . PRO F 2 208 ? -69.932 70.279 -17.823 1.00 36.71 198 PRO F C 1
ATOM 24143 O O . PRO F 2 208 ? -70.617 71.301 -17.874 1.00 30.55 198 PRO F O 1
ATOM 24154 N N . PRO F 2 209 ? -69.779 69.549 -16.708 1.00 30.70 199 PRO F N 1
ATOM 24155 C CA . PRO F 2 209 ? -70.454 69.875 -15.452 1.00 37.01 199 PRO F CA 1
ATOM 24156 C C . PRO F 2 209 ? -70.292 71.323 -14.999 1.00 39.14 199 PRO F C 1
ATOM 24157 O O . PRO F 2 209 ? -71.238 71.868 -14.431 1.00 47.99 199 PRO F O 1
ATOM 24168 N N . LEU F 2 210 ? -69.160 71.956 -15.276 1.00 37.95 200 LEU F N 1
ATOM 24169 C CA . LEU F 2 210 ? -68.950 73.316 -14.785 1.00 41.56 200 LEU F CA 1
ATOM 24170 C C . LEU F 2 210 ? -69.735 74.365 -15.589 1.00 41.08 200 LEU F C 1
ATOM 24171 O O . LEU F 2 210 ? -69.936 75.488 -15.124 1.00 32.90 200 LEU F O 1
ATOM 24187 N N . ILE F 2 211 ? -70.258 73.964 -16.742 1.00 36.78 201 ILE F N 1
ATOM 24188 C CA . ILE F 2 211 ? -71.080 74.839 -17.568 1.00 35.96 201 ILE F CA 1
ATOM 24189 C C . ILE F 2 211 ? -72.548 74.429 -17.426 1.00 40.63 201 ILE F C 1
ATOM 24190 O O . ILE F 2 211 ? -73.422 75.262 -17.188 1.00 33.96 201 ILE F O 1
ATOM 24206 N N . GLN F 2 212 ? -72.807 73.132 -17.508 1.00 36.71 202 GLN F N 1
ATOM 24207 C CA . GLN F 2 212 ? -74.165 72.619 -17.408 1.00 37.35 202 GLN F CA 1
ATOM 24208 C C . GLN F 2 212 ? -74.753 72.853 -16.019 1.00 36.74 202 GLN F C 1
ATOM 24209 O O . GLN F 2 212 ? -75.952 73.082 -15.890 1.00 41.78 202 GLN F O 1
ATOM 24223 N N . SER F 2 213 ? -73.911 72.812 -14.990 1.00 28.51 203 SER F N 1
ATOM 24224 C CA . SER F 2 213 ? -74.381 72.906 -13.611 1.00 28.53 203 SER F CA 1
ATOM 24225 C C . SER F 2 213 ? -73.685 74.007 -12.852 1.00 31.48 203 SER F C 1
ATOM 24226 O O . SER F 2 213 ? -74.324 74.935 -12.373 1.00 43.66 203 SER F O 1
ATOM 24234 N N . GLY F 2 214 ? -72.369 73.908 -12.741 1.00 33.80 204 GLY F N 1
ATOM 24235 C CA . GLY F 2 214 ? -71.628 74.862 -11.948 1.00 34.35 204 GLY F CA 1
ATOM 24236 C C . GLY F 2 214 ? -70.379 74.281 -11.330 1.00 39.72 204 GLY F C 1
ATOM 24237 O O . GLY F 2 214 ? -69.976 73.158 -11.639 1.00 44.30 204 GLY F O 1
ATOM 24241 N N . PHE F 2 215 ? -69.784 75.061 -10.433 1.00 37.98 205 PHE F N 1
ATOM 24242 C CA . PHE F 2 215 ? -68.458 74.793 -9.899 1.00 26.45 205 PHE F CA 1
ATOM 24243 C C . PHE F 2 215 ? -68.440 74.505 -8.408 1.00 27.88 205 PHE F C 1
ATOM 24244 O O . PHE F 2 215 ? -69.072 75.208 -7.638 1.00 35.86 205 PHE F O 1
ATOM 24261 N N . ASN F 2 216 ? -67.713 73.469 -8.000 1.00 43.30 206 ASN F N 1
ATOM 24262 C CA . ASN F 2 216 ? -67.598 73.139 -6.583 1.00 42.02 206 ASN F CA 1
ATOM 24263 C C . ASN F 2 216 ? -66.199 73.432 -6.025 1.00 40.82 206 ASN F C 1
ATOM 24264 O O . ASN F 2 216 ? -65.344 72.556 -5.994 1.00 53.32 206 ASN F O 1
ATOM 24275 N N . PRO F 2 217 ? -65.968 74.684 -5.589 1.00 34.70 207 PRO F N 1
ATOM 24276 C CA . PRO F 2 217 ? -64.642 75.133 -5.160 1.00 26.35 207 PRO F CA 1
ATOM 24277 C C . PRO F 2 217 ? -64.094 74.391 -3.962 1.00 32.94 207 PRO F C 1
ATOM 24278 O O . PRO F 2 217 ? -64.823 74.083 -3.023 1.00 33.95 207 PRO F O 1
ATOM 24289 N N . SER F 2 218 ? -62.791 74.146 -4.002 1.00 35.15 208 SER F N 1
ATOM 24290 C CA . SER F 2 218 ? -62.057 73.576 -2.887 1.00 25.32 208 SER F CA 1
ATOM 24291 C C . SER F 2 218 ? -60.715 74.256 -2.866 1.00 33.65 208 SER F C 1
ATOM 24292 O O . SER F 2 218 ? -59.894 74.026 -3.754 1.00 29.19 208 SER F O 1
ATOM 24300 N N . PHE F 2 219 ? -60.549 75.162 -1.901 1.00 32.91 209 PHE F N 1
ATOM 24301 C CA . PHE F 2 219 ? -59.352 75.983 -1.773 1.00 23.79 209 PHE F CA 1
ATOM 24302 C C . PHE F 2 219 ? -58.999 76.086 -0.307 1.00 33.35 209 PHE F C 1
ATOM 24303 O O . PHE F 2 219 ? -59.892 76.185 0.530 1.00 23.22 209 PHE F O 1
ATOM 24320 N N . ILE F 2 220 ? -57.705 76.104 0.009 1.00 30.86 210 ILE F N 1
ATOM 24321 C CA . ILE F 2 220 ? -57.300 76.203 1.406 1.00 26.14 210 ILE F CA 1
ATOM 24322 C C . ILE F 2 220 ? -56.251 77.267 1.609 1.00 32.05 210 ILE F C 1
ATOM 24323 O O . ILE F 2 220 ? -55.436 77.560 0.722 1.00 28.71 210 ILE F O 1
ATOM 24339 N N . THR F 2 221 ? -56.363 77.908 2.767 1.00 29.59 211 THR F N 1
ATOM 24340 C CA . THR F 2 221 ? -55.393 78.898 3.183 1.00 25.53 211 THR F CA 1
ATOM 24341 C C . THR F 2 221 ? -55.058 78.755 4.663 1.00 40.00 211 THR F C 1
ATOM 24342 O O . THR F 2 221 ? -55.959 78.608 5.496 1.00 35.20 211 THR F O 1
ATOM 24353 N N . THR F 2 222 ? -53.762 78.768 4.978 1.00 36.72 212 THR F N 1
ATOM 24354 C CA . THR F 2 222 ? -53.297 78.823 6.356 1.00 39.83 212 THR F CA 1
ATOM 24355 C C . THR F 2 222 ? -52.696 80.200 6.672 1.00 38.91 212 THR F C 1
ATOM 24356 O O . THR F 2 222 ? -51.883 80.744 5.898 1.00 33.84 212 THR F O 1
ATOM 24367 N N . LEU F 2 223 ? -53.131 80.737 7.815 1.00 32.08 213 LEU F N 1
ATOM 24368 C CA . LEU F 2 223 ? -52.843 82.102 8.235 1.00 34.16 213 LEU F CA 1
ATOM 24369 C C . LEU F 2 223 ? -52.363 82.185 9.670 1.00 41.88 213 LEU F C 1
ATOM 24370 O O . LEU F 2 223 ? -52.896 81.505 10.561 1.00 29.28 213 LEU F O 1
ATOM 24386 N N . SER F 2 224 ? -51.404 83.081 9.897 1.00 36.11 214 SER F N 1
ATOM 24387 C CA . SER F 2 224 ? -50.840 83.270 11.222 1.00 34.62 214 SER F CA 1
ATOM 24388 C C . SER F 2 224 ? -51.337 84.572 11.811 1.00 50.87 214 SER F C 1
ATOM 24389 O O . SER F 2 224 ? -51.825 85.449 11.092 1.00 47.50 214 SER F O 1
ATOM 24397 N N . HIS F 2 225 ? -51.194 84.693 13.126 1.00 43.55 215 HIS F N 1
ATOM 24398 C CA . HIS F 2 225 ? -51.609 85.893 13.825 1.00 35.75 215 HIS F CA 1
ATOM 24399 C C . HIS F 2 225 ? -50.664 86.226 14.985 1.00 42.53 215 HIS F C 1
ATOM 24400 O O . HIS F 2 225 ? -50.417 85.394 15.871 1.00 37.52 215 HIS F O 1
ATOM 24415 N N . GLU F 2 226 ? -50.143 87.454 14.962 1.00 42.95 216 GLU F N 1
ATOM 24416 C CA . GLU F 2 226 ? -49.250 87.955 16.005 1.00 39.79 216 GLU F CA 1
ATOM 24417 C C . GLU F 2 226 ? -49.979 88.123 17.331 1.00 43.40 216 GLU F C 1
ATOM 24418 O O . GLU F 2 226 ? -51.059 88.714 17.388 1.00 47.15 216 GLU F O 1
ATOM 24430 N N . ARG F 2 227 ? -49.349 87.658 18.403 1.00 38.34 217 ARG F N 1
ATOM 24431 C CA . ARG F 2 227 ? -49.977 87.643 19.716 1.00 43.03 217 ARG F CA 1
ATOM 24432 C C . ARG F 2 227 ? -49.715 88.933 20.488 1.00 62.63 217 ARG F C 1
ATOM 24433 O O . ARG F 2 227 ? -48.652 89.544 20.363 1.00 67.74 217 ARG F O 1
ATOM 24454 N N . GLY F 2 228 ? -50.707 89.361 21.262 1.00 73.98 218 GLY F N 1
ATOM 24455 C CA . GLY F 2 228 ? -50.579 90.550 22.088 1.00 78.78 218 GLY F CA 1
ATOM 24456 C C . GLY F 2 228 ? -50.668 91.862 21.326 1.00 69.79 218 GLY F C 1
ATOM 24457 O O . GLY F 2 228 ? -50.230 92.897 21.826 1.00 67.55 218 GLY F O 1
ATOM 24461 N N . LYS F 2 229 ? -51.238 91.823 20.123 1.00 69.25 219 LYS F N 1
ATOM 24462 C CA . LYS F 2 229 ? -51.393 93.024 19.304 1.00 69.99 219 LYS F CA 1
ATOM 24463 C C . LYS F 2 229 ? -52.820 93.190 18.784 1.00 65.23 219 LYS F C 1
ATOM 24464 O O . LYS F 2 229 ? -53.051 93.919 17.818 1.00 61.19 219 LYS F O 1
ATOM 24483 N N . GLY F 2 230 ? -53.773 92.523 19.423 1.00 63.96 220 GLY F N 1
ATOM 24484 C CA . GLY F 2 230 ? -55.160 92.609 19.003 1.00 54.75 220 GLY F CA 1
ATOM 24485 C C . GLY F 2 230 ? -55.786 91.246 18.882 1.00 48.67 220 GLY F C 1
ATOM 24486 O O . GLY F 2 230 ? -55.104 90.274 18.568 1.00 67.12 220 GLY F O 1
ATOM 24490 N N . ASP F 2 231 ? -57.088 91.179 19.126 1.00 55.61 221 ASP F N 1
ATOM 24491 C CA . ASP F 2 231 ? -57.791 89.906 19.142 1.00 52.45 221 ASP F CA 1
ATOM 24492 C C . ASP F 2 231 ? -58.625 89.677 17.887 1.00 49.76 221 ASP F C 1
ATOM 24493 O O . ASP F 2 231 ? -58.902 88.530 17.545 1.00 58.19 221 ASP F O 1
ATOM 24502 N N . LYS F 2 232 ? -59.009 90.747 17.191 1.00 50.10 222 LYS F N 1
ATOM 24503 C CA . LYS F 2 232 ? -59.955 90.612 16.084 1.00 39.21 222 LYS F CA 1
ATOM 24504 C C . LYS F 2 232 ? -59.342 90.915 14.726 1.00 31.54 222 LYS F C 1
ATOM 24505 O O . LYS F 2 232 ? -58.510 91.808 14.597 1.00 56.79 222 LYS F O 1
ATOM 24524 N N . SER F 2 233 ? -59.754 90.142 13.722 1.00 29.81 223 SER F N 1
ATOM 24525 C CA . SER F 2 233 ? -59.353 90.377 12.329 1.00 40.34 223 SER F CA 1
ATOM 24526 C C . SER F 2 233 ? -60.526 90.137 11.407 1.00 34.99 223 SER F C 1
ATOM 24527 O O . SER F 2 233 ? -61.447 89.419 11.754 1.00 33.24 223 SER F O 1
ATOM 24535 N N . GLU F 2 234 ? -60.444 90.670 10.199 1.00 37.04 224 GLU F N 1
ATOM 24536 C CA . GLU F 2 234 ? -61.550 90.600 9.261 1.00 30.05 224 GLU F CA 1
ATOM 24537 C C . GLU F 2 234 ? -61.103 90.051 7.903 1.00 39.82 224 GLU F C 1
ATOM 24538 O O . GLU F 2 234 ? -60.119 90.519 7.330 1.00 46.02 224 GLU F O 1
ATOM 24550 N N . PHE F 2 235 ? -61.847 89.069 7.391 1.00 40.93 225 PHE F N 1
ATOM 24551 C CA . PHE F 2 235 ? -61.526 88.412 6.127 1.00 30.58 225 PHE F CA 1
ATOM 24552 C C . PHE F 2 235 ? -62.572 88.668 5.077 1.00 31.08 225 PHE F C 1
ATOM 24553 O O . PHE F 2 235 ? -63.773 88.627 5.353 1.00 49.87 225 PHE F O 1
ATOM 24570 N N . GLU F 2 236 ? -62.098 88.977 3.878 1.00 21.21 226 GLU F N 1
ATOM 24571 C CA . GLU F 2 236 ? -62.972 89.178 2.736 1.00 40.64 226 GLU F CA 1
ATOM 24572 C C . GLU F 2 236 ? -62.847 88.009 1.768 1.00 51.21 226 GLU F C 1
ATOM 24573 O O . GLU F 2 236 ? -61.860 87.908 1.025 1.00 42.72 226 GLU F O 1
ATOM 24585 N N . ILE F 2 237 ? -63.870 87.157 1.741 1.00 35.97 227 ILE F N 1
ATOM 24586 C CA . ILE F 2 237 ? -63.882 86.030 0.816 1.00 27.27 227 ILE F CA 1
ATOM 24587 C C . ILE F 2 237 ? -64.789 86.368 -0.358 1.00 28.40 227 ILE F C 1
ATOM 24588 O O . ILE F 2 237 ? -65.897 86.872 -0.166 1.00 34.87 227 ILE F O 1
ATOM 24604 N N . THR F 2 238 ? -64.292 86.119 -1.568 1.00 27.07 228 THR F N 1
ATOM 24605 C CA . THR F 2 238 ? -65.017 86.438 -2.796 1.00 24.32 228 THR F CA 1
ATOM 24606 C C . THR F 2 238 ? -65.212 85.261 -3.755 1.00 40.25 228 THR F C 1
ATOM 24607 O O . THR F 2 238 ? -64.235 84.645 -4.197 1.00 39.48 228 THR F O 1
ATOM 24618 N N . TYR F 2 239 ? -66.468 84.995 -4.125 1.00 43.05 229 TYR F N 1
ATOM 24619 C CA . TYR F 2 239 ? -66.778 83.971 -5.142 1.00 32.78 229 TYR F CA 1
ATOM 24620 C C . TYR F 2 239 ? -67.453 84.639 -6.320 1.00 33.56 229 TYR F C 1
ATOM 24621 O O . TYR F 2 239 ? -68.171 85.597 -6.125 1.00 40.10 229 TYR F O 1
ATOM 24639 N N . GLY F 2 240 ? -67.290 84.119 -7.533 1.00 30.18 230 GLY F N 1
ATOM 24640 C CA . GLY F 2 240 ? -67.982 84.719 -8.659 1.00 23.05 230 GLY F CA 1
ATOM 24641 C C . GLY F 2 240 ? -67.703 84.122 -10.020 1.00 31.68 230 GLY F C 1
ATOM 24642 O O . GLY F 2 240 ? -67.147 83.037 -10.132 1.00 34.71 230 GLY F O 1
ATOM 24646 N N . ARG F 2 241 ? -68.107 84.845 -11.061 1.00 39.43 231 ARG F N 1
ATOM 24647 C CA . ARG F 2 241 ? -67.969 84.376 -12.434 1.00 38.27 231 ARG F CA 1
ATOM 24648 C C . ARG F 2 241 ? -67.537 85.484 -13.368 1.00 39.57 231 ARG F C 1
ATOM 24649 O O . ARG F 2 241 ? -67.842 86.652 -13.145 1.00 47.06 231 ARG F O 1
ATOM 24670 N N . ASN F 2 242 ? -66.845 85.095 -14.428 1.00 33.09 232 ASN F N 1
ATOM 24671 C CA . ASN F 2 242 ? -66.706 85.917 -15.614 1.00 26.78 232 ASN F CA 1
ATOM 24672 C C . ASN F 2 242 ? -67.429 85.161 -16.707 1.00 34.26 232 ASN F C 1
ATOM 24673 O O . ASN F 2 242 ? -67.068 84.024 -17.025 1.00 39.26 232 ASN F O 1
ATOM 24684 N N . MET F 2 243 ? -68.488 85.763 -17.235 1.00 44.08 233 MET F N 1
ATOM 24685 C CA . MET F 2 243 ? -69.306 85.137 -18.263 1.00 33.91 233 MET F CA 1
ATOM 24686 C C . MET F 2 243 ? -68.804 85.553 -19.632 1.00 36.88 233 MET F C 1
ATOM 24687 O O . MET F 2 243 ? -68.485 86.717 -19.846 1.00 41.17 233 MET F O 1
ATOM 24701 N N . ASP F 2 244 ? -68.698 84.594 -20.544 1.00 40.67 234 ASP F N 1
ATOM 24702 C CA . ASP F 2 244 ? -68.514 84.902 -21.956 1.00 41.67 234 ASP F CA 1
ATOM 24703 C C . ASP F 2 244 ? -69.865 84.741 -22.616 1.00 42.99 234 ASP F C 1
ATOM 24704 O O . ASP F 2 244 ? -70.768 84.102 -22.055 1.00 45.97 234 ASP F O 1
ATOM 24713 N N . ALA F 2 245 ? -69.998 85.321 -23.801 1.00 47.62 235 ALA F N 1
ATOM 24714 C CA . ALA F 2 245 ? -71.241 85.244 -24.543 1.00 48.60 235 ALA F CA 1
ATOM 24715 C C . ALA F 2 245 ? -70.990 84.751 -25.951 1.00 49.58 235 ALA F C 1
ATOM 24716 O O . ALA F 2 245 ? -70.118 85.263 -26.653 1.00 54.87 235 ALA F O 1
ATOM 24723 N N . THR F 2 246 ? -71.762 83.749 -26.355 1.00 49.25 236 THR F N 1
ATOM 24724 C CA . THR F 2 246 ? -71.710 83.239 -27.719 1.00 56.30 236 THR F CA 1
ATOM 24725 C C . THR F 2 246 ? -73.030 83.558 -28.416 1.00 52.78 236 THR F C 1
ATOM 24726 O O . THR F 2 246 ? -74.099 83.202 -27.931 1.00 52.19 236 THR F O 1
ATOM 24737 N N . TYR F 2 247 ? -72.933 84.265 -29.541 1.00 62.94 237 TYR F N 1
ATOM 24738 C CA . TYR F 2 247 ? -74.094 84.683 -30.318 1.00 49.49 237 TYR F CA 1
ATOM 24739 C C . TYR F 2 247 ? -74.176 83.874 -31.596 1.00 47.72 237 TYR F C 1
ATOM 24740 O O . TYR F 2 247 ? -73.158 83.637 -32.250 1.00 56.55 237 TYR F O 1
ATOM 24758 N N . ALA F 2 248 ? -75.391 83.477 -31.959 1.00 51.00 238 ALA F N 1
ATOM 24759 C CA . ALA F 2 248 ? -75.625 82.737 -33.194 1.00 69.38 238 ALA F CA 1
ATOM 24760 C C . ALA F 2 248 ? -76.938 83.161 -33.858 1.00 78.62 238 ALA F C 1
ATOM 24761 O O . ALA F 2 248 ? -77.936 83.425 -33.181 1.00 66.04 238 ALA F O 1
ATOM 24768 N N . TYR F 2 249 ? -76.919 83.241 -35.186 1.00 78.71 239 TYR F N 1
ATOM 24769 C CA . TYR F 2 249 ? -78.141 83.500 -35.948 1.00 79.03 239 TYR F CA 1
ATOM 24770 C C . TYR F 2 249 ? -78.025 83.008 -37.390 1.00 82.45 239 TYR F C 1
ATOM 24771 O O . TYR F 2 249 ? -76.920 82.815 -37.914 1.00 82.81 239 TYR F O 1
ATOM 24789 N N . VAL F 2 250 ? -79.178 82.812 -38.024 1.00 80.65 240 VAL F N 1
ATOM 24790 C CA . VAL F 2 250 ? -79.231 82.238 -39.363 1.00 93.31 240 VAL F CA 1
ATOM 24791 C C . VAL F 2 250 ? -79.429 83.308 -40.424 1.00 100.90 240 VAL F C 1
ATOM 24792 O O . VAL F 2 250 ? -80.353 84.116 -40.341 1.00 84.38 240 VAL F O 1
ATOM 24805 N N . THR F 2 251 ? -78.546 83.309 -41.417 1.00 109.65 241 THR F N 1
ATOM 24806 C CA . THR F 2 251 ? -78.697 84.178 -42.576 1.00 119.08 241 THR F CA 1
ATOM 24807 C C . THR F 2 251 ? -78.118 83.524 -43.827 1.00 135.74 241 THR F C 1
ATOM 24808 O O . THR F 2 251 ? -77.047 82.924 -43.774 1.00 139.90 241 THR F O 1
ATOM 24819 N N . ARG F 2 252 ? -78.835 83.625 -44.942 1.00 132.66 242 ARG F N 1
ATOM 24820 C CA . ARG F 2 252 ? -78.306 83.178 -46.227 1.00 139.81 242 ARG F CA 1
ATOM 24821 C C . ARG F 2 252 ? -77.948 81.695 -46.216 1.00 148.85 242 ARG F C 1
ATOM 24822 O O . ARG F 2 252 ? -76.979 81.284 -46.858 1.00 152.53 242 ARG F O 1
ATOM 24843 N N . HIS F 2 253 ? -78.723 80.897 -45.484 1.00 145.70 243 HIS F N 1
ATOM 24844 C CA . HIS F 2 253 ? -78.473 79.458 -45.366 1.00 157.06 243 HIS F CA 1
ATOM 24845 C C . HIS F 2 253 ? -77.045 79.131 -44.891 1.00 145.83 243 HIS F C 1
ATOM 24846 O O . HIS F 2 253 ? -76.574 78.000 -45.035 1.00 138.74 243 HIS F O 1
ATOM 24861 N N . ARG F 2 254 ? -76.381 80.124 -44.304 1.00 140.59 244 ARG F N 1
ATOM 24862 C CA . ARG F 2 254 ? -75.092 79.945 -43.638 1.00 128.72 244 ARG F CA 1
ATOM 24863 C C . ARG F 2 254 ? -75.276 80.396 -42.194 1.00 104.89 244 ARG F C 1
ATOM 24864 O O . ARG F 2 254 ? -76.057 81.308 -41.922 1.00 100.84 244 ARG F O 1
ATOM 24885 N N . LEU F 2 255 ? -74.585 79.750 -41.263 1.00 83.43 245 LEU F N 1
ATOM 24886 C CA . LEU F 2 255 ? -74.777 80.072 -39.856 1.00 82.06 245 LEU F CA 1
ATOM 24887 C C . LEU F 2 255 ? -73.767 81.118 -39.425 1.00 74.28 245 LEU F C 1
ATOM 24888 O O . LEU F 2 255 ? -72.563 80.963 -39.638 1.00 75.91 245 LEU F O 1
ATOM 24904 N N . ALA F 2 256 ? -74.275 82.192 -38.831 1.00 63.91 246 ALA F N 1
ATOM 24905 C CA . ALA F 2 256 ? -73.431 83.269 -38.346 1.00 77.52 246 ALA F CA 1
ATOM 24906 C C . ALA F 2 256 ? -73.229 83.089 -36.853 1.00 81.10 246 ALA F C 1
ATOM 24907 O O . ALA F 2 256 ? -74.202 83.025 -36.085 1.00 73.16 246 ALA F O 1
ATOM 24914 N N . VAL F 2 257 ? -71.965 82.965 -36.457 1.00 66.92 247 VAL F N 1
ATOM 24915 C CA . VAL F 2 257 ? -71.610 82.820 -35.054 1.00 75.56 247 VAL F CA 1
ATOM 24916 C C . VAL F 2 257 ? -70.558 83.841 -34.669 1.00 63.58 247 VAL F C 1
ATOM 24917 O O . VAL F 2 257 ? -69.584 84.053 -35.393 1.00 71.46 247 VAL F O 1
ATOM 24930 N N . ASP F 2 258 ? -70.762 84.473 -33.522 1.00 57.61 248 ASP F N 1
ATOM 24931 C CA . ASP F 2 258 ? -69.800 85.437 -33.020 1.00 75.33 248 ASP F CA 1
ATOM 24932 C C . ASP F 2 258 ? -69.641 85.268 -31.516 1.00 77.17 248 ASP F C 1
ATOM 24933 O O . ASP F 2 258 ? -70.503 84.692 -30.853 1.00 60.51 248 ASP F O 1
ATOM 24942 N N . ARG F 2 259 ? -68.543 85.793 -30.985 1.00 71.71 249 ARG F N 1
ATOM 24943 C CA . ARG F 2 259 ? -68.163 85.539 -29.605 1.00 55.75 249 ARG F CA 1
ATOM 24944 C C . ARG F 2 259 ? -67.710 86.816 -28.934 1.00 40.41 249 ARG F C 1
ATOM 24945 O O . ARG F 2 259 ? -66.830 87.509 -29.434 1.00 63.16 249 ARG F O 1
ATOM 24966 N N . LYS F 2 260 ? -68.326 87.118 -27.797 1.00 43.03 250 LYS F N 1
ATOM 24967 C CA . LYS F 2 260 ? -67.909 88.247 -26.982 1.00 53.32 250 LYS F CA 1
ATOM 24968 C C . LYS F 2 260 ? -67.302 87.731 -25.684 1.00 58.33 250 LYS F C 1
ATOM 24969 O O . LYS F 2 260 ? -67.996 87.179 -24.814 1.00 55.10 250 LYS F O 1
ATOM 24988 N N . HIS F 2 261 ? -65.987 87.919 -25.586 1.00 52.11 251 HIS F N 1
ATOM 24989 C CA . HIS F 2 261 ? -65.210 87.512 -24.432 1.00 38.47 251 HIS F CA 1
ATOM 24990 C C . HIS F 2 261 ? -65.201 88.569 -23.316 1.00 46.20 251 HIS F C 1
ATOM 24991 O O . HIS F 2 261 ? -65.010 89.757 -23.571 1.00 55.74 251 HIS F O 1
ATOM 25006 N N . ASP F 2 262 ? -65.358 88.105 -22.079 1.00 53.54 252 ASP F N 1
ATOM 25007 C CA . ASP F 2 262 ? -65.498 88.962 -20.903 1.00 57.96 252 ASP F CA 1
ATOM 25008 C C . ASP F 2 262 ? -66.691 89.915 -21.069 1.00 73.17 252 ASP F C 1
ATOM 25009 O O . ASP F 2 262 ? -66.608 91.112 -20.767 1.00 70.96 252 ASP F O 1
ATOM 25018 N N . ALA F 2 263 ? -67.808 89.351 -21.534 1.00 62.82 253 ALA F N 1
ATOM 25019 C CA . ALA F 2 263 ? -69.064 90.084 -21.691 1.00 58.88 253 ALA F CA 1
ATOM 25020 C C . ALA F 2 263 ? -69.561 90.613 -20.351 1.00 56.60 253 ALA F C 1
ATOM 25021 O O . ALA F 2 263 ? -70.001 91.756 -20.246 1.00 63.63 253 ALA F O 1
ATOM 25028 N N . PHE F 2 264 ? -69.492 89.766 -19.332 1.00 50.70 254 PHE F N 1
ATOM 25029 C CA . PHE F 2 264 ? -69.885 90.147 -17.987 1.00 53.25 254 PHE F CA 1
ATOM 25030 C C . PHE F 2 264 ? -68.850 89.672 -16.992 1.00 48.91 254 PHE F C 1
ATOM 25031 O O . PHE F 2 264 ? -68.941 88.565 -16.476 1.00 55.78 254 PHE F O 1
ATOM 25048 N N . LYS F 2 265 ? -67.887 90.534 -16.699 1.00 48.45 255 LYS F N 1
ATOM 25049 C CA . LYS F 2 265 ? -66.790 90.195 -15.808 1.00 38.11 255 LYS F CA 1
ATOM 25050 C C . LYS F 2 265 ? -67.223 90.365 -14.356 1.00 36.87 255 LYS F C 1
ATOM 25051 O O . LYS F 2 265 ? -68.228 91.002 -14.066 1.00 38.63 255 LYS F O 1
ATOM 25070 N N . ASN F 2 266 ? -66.494 89.717 -13.462 1.00 50.63 256 ASN F N 1
ATOM 25071 C CA . ASN F 2 266 ? -66.600 89.947 -12.026 1.00 46.78 256 ASN F CA 1
ATOM 25072 C C . ASN F 2 266 ? -68.020 89.988 -11.482 1.00 31.40 256 ASN F C 1
ATOM 25073 O O . ASN F 2 266 ? -68.378 90.870 -10.711 1.00 35.50 256 ASN F O 1
ATOM 25084 N N . ARG F 2 267 ? -68.817 89.010 -11.886 1.00 39.29 257 ARG F N 1
ATOM 25085 C CA . ARG F 2 267 ? -70.101 88.750 -11.252 1.00 44.79 257 ARG F CA 1
ATOM 25086 C C . ARG F 2 267 ? -69.809 88.034 -9.929 1.00 41.21 257 ARG F C 1
ATOM 25087 O O . ARG F 2 267 ? -69.878 86.805 -9.850 1.00 45.38 257 ARG F O 1
ATOM 25108 N N . ASN F 2 268 ? -69.403 88.807 -8.926 1.00 25.94 258 ASN F N 1
ATOM 25109 C CA . ASN F 2 268 ? -68.874 88.260 -7.685 1.00 24.86 258 ASN F CA 1
ATOM 25110 C C . ASN F 2 268 ? -69.694 88.645 -6.469 1.00 30.94 258 ASN F C 1
ATOM 25111 O O . ASN F 2 268 ? -70.329 89.695 -6.432 1.00 57.65 258 ASN F O 1
ATOM 25122 N N . VAL F 2 269 ? -69.662 87.785 -5.466 1.00 32.85 259 VAL F N 1
ATOM 25123 C CA . VAL F 2 269 ? -70.225 88.085 -4.168 1.00 35.94 259 VAL F CA 1
ATOM 25124 C C . VAL F 2 269 ? -69.086 88.084 -3.181 1.00 33.33 259 VAL F C 1
ATOM 25125 O O . VAL F 2 269 ? -68.242 87.169 -3.183 1.00 42.17 259 VAL F O 1
ATOM 25138 N N . THR F 2 270 ? -69.060 89.132 -2.363 1.00 42.79 260 THR F N 1
ATOM 25139 C CA . THR F 2 270 ? -68.048 89.287 -1.330 1.00 32.20 260 THR F CA 1
ATOM 25140 C C . THR F 2 270 ? -68.679 89.221 0.036 1.00 31.02 260 THR F C 1
ATOM 25141 O O . THR F 2 270 ? -69.688 89.870 0.302 1.00 49.71 260 THR F O 1
ATOM 25152 N N . VAL F 2 271 ? -68.075 88.414 0.894 1.00 32.56 261 VAL F N 1
ATOM 25153 C CA . VAL F 2 271 ? -68.549 88.242 2.255 1.00 31.29 261 VAL F CA 1
ATOM 25154 C C . VAL F 2 271 ? -67.435 88.595 3.214 1.00 33.88 261 VAL F C 1
ATOM 25155 O O . VAL F 2 271 ? -66.269 88.192 3.034 1.00 39.72 261 VAL F O 1
ATOM 25168 N N . LYS F 2 272 ? -67.809 89.373 4.217 1.00 22.75 262 LYS F N 1
ATOM 25169 C CA . LYS F 2 272 ? -66.894 89.787 5.255 1.00 43.28 262 LYS F CA 1
ATOM 25170 C C . LYS F 2 272 ? -67.165 88.970 6.497 1.00 32.43 262 LYS F C 1
ATOM 25171 O O . LYS F 2 272 ? -68.302 88.950 7.007 1.00 40.67 262 LYS F O 1
ATOM 25190 N N . TYR F 2 273 ? -66.115 88.281 6.939 1.00 25.49 263 TYR F N 1
ATOM 25191 C CA . TYR F 2 273 ? -66.129 87.491 8.166 1.00 47.26 263 TYR F CA 1
ATOM 25192 C C . TYR F 2 273 ? -65.232 88.159 9.192 1.00 38.79 263 TYR F C 1
ATOM 25193 O O . TYR F 2 273 ? -64.155 88.623 8.854 1.00 40.69 263 TYR F O 1
ATOM 25211 N N . GLU F 2 274 ? -65.679 88.194 10.440 1.00 36.79 264 GLU F N 1
ATOM 25212 C CA . GLU F 2 274 ? -64.859 88.664 11.548 1.00 26.68 264 GLU F CA 1
ATOM 25213 C C . GLU F 2 274 ? -64.389 87.471 12.382 1.00 43.53 264 GLU F C 1
ATOM 25214 O O . GLU F 2 274 ? -65.173 86.574 12.698 1.00 41.30 264 GLU F O 1
ATOM 25226 N N . VAL F 2 275 ? -63.105 87.484 12.740 1.00 50.26 265 VAL F N 1
ATOM 25227 C CA . VAL F 2 275 ? -62.457 86.402 13.482 1.00 42.64 265 VAL F CA 1
ATOM 25228 C C . VAL F 2 275 ? -61.918 86.934 14.795 1.00 36.58 265 VAL F C 1
ATOM 25229 O O . VAL F 2 275 ? -61.220 87.941 14.816 1.00 40.81 265 VAL F O 1
ATOM 25242 N N . ASN F 2 276 ? -62.266 86.260 15.884 1.00 34.53 266 ASN F N 1
ATOM 25243 C CA . ASN F 2 276 ? -61.720 86.556 17.199 1.00 43.86 266 ASN F CA 1
ATOM 25244 C C . ASN F 2 276 ? -60.749 85.458 17.612 1.00 56.91 266 ASN F C 1
ATOM 25245 O O . ASN F 2 276 ? -61.169 84.350 17.970 1.00 48.38 266 ASN F O 1
ATOM 25256 N N . TRP F 2 277 ? -59.458 85.778 17.594 1.00 37.80 267 TRP F N 1
ATOM 25257 C CA . TRP F 2 277 ? -58.424 84.785 17.834 1.00 35.69 267 TRP F CA 1
ATOM 25258 C C . TRP F 2 277 ? -58.313 84.361 19.289 1.00 48.94 267 TRP F C 1
ATOM 25259 O O . TRP F 2 277 ? -57.568 83.429 19.602 1.00 54.41 267 TRP F O 1
ATOM 25280 N N . LYS F 2 278 ? -59.024 85.045 20.180 1.00 44.42 268 LYS F N 1
ATOM 25281 C CA . LYS F 2 278 ? -58.963 84.708 21.603 1.00 47.47 268 LYS F CA 1
ATOM 25282 C C . LYS F 2 278 ? -60.131 83.842 22.039 1.00 48.79 268 LYS F C 1
ATOM 25283 O O . LYS F 2 278 ? -59.948 82.864 22.762 1.00 53.69 268 LYS F O 1
ATOM 25302 N N . THR F 2 279 ? -61.331 84.218 21.612 1.00 50.79 269 THR F N 1
ATOM 25303 C CA . THR F 2 279 ? -62.547 83.528 22.018 1.00 50.25 269 THR F CA 1
ATOM 25304 C C . THR F 2 279 ? -62.925 82.425 21.035 1.00 55.27 269 THR F C 1
ATOM 25305 O O . THR F 2 279 ? -63.865 81.667 21.278 1.00 50.51 269 THR F O 1
ATOM 25316 N N . HIS F 2 280 ? -62.188 82.357 19.928 1.00 55.96 270 HIS F N 1
ATOM 25317 C CA . HIS F 2 280 ? -62.408 81.359 18.883 1.00 54.23 270 HIS F CA 1
ATOM 25318 C C . HIS F 2 280 ? -63.792 81.537 18.262 1.00 45.08 270 HIS F C 1
ATOM 25319 O O . HIS F 2 280 ? -64.469 80.576 17.914 1.00 61.27 270 HIS F O 1
ATOM 25334 N N . GLU F 2 281 ? -64.193 82.786 18.111 1.00 51.31 271 GLU F N 1
ATOM 25335 C CA . GLU F 2 281 ? -65.530 83.118 17.660 1.00 54.22 271 GLU F CA 1
ATOM 25336 C C . GLU F 2 281 ? -65.470 83.666 16.240 1.00 44.45 271 GLU F C 1
ATOM 25337 O O . GLU F 2 281 ? -64.568 84.423 15.897 1.00 61.10 271 GLU F O 1
ATOM 25349 N N . VAL F 2 282 ? -66.421 83.265 15.411 1.00 37.20 272 VAL F N 1
ATOM 25350 C CA . VAL F 2 282 ? -66.491 83.755 14.042 1.00 34.93 272 VAL F CA 1
ATOM 25351 C C . VAL F 2 282 ? -67.912 84.187 13.697 1.00 57.43 272 VAL F C 1
ATOM 25352 O O . VAL F 2 282 ? -68.869 83.416 13.810 1.00 45.04 272 VAL F O 1
ATOM 25365 N N . LYS F 2 283 ? -68.013 85.437 13.259 1.00 47.57 273 LYS F N 1
ATOM 25366 C CA . LYS F 2 283 ? -69.276 86.076 12.956 1.00 42.62 2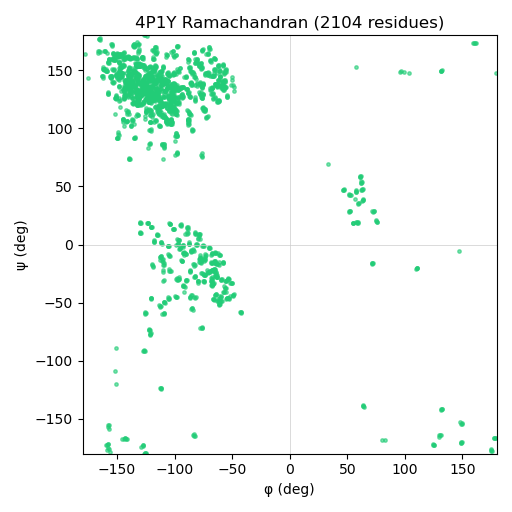73 LYS F CA 1
ATOM 25367 C C . LYS F 2 283 ? -69.258 86.519 11.509 1.00 44.19 273 LYS F C 1
ATOM 25368 O O . LYS F 2 283 ? -68.199 86.841 10.972 1.00 41.95 273 LYS F O 1
ATOM 25387 N N . ILE F 2 284 ? -70.417 86.500 10.863 1.00 41.45 274 ILE F N 1
ATOM 25388 C CA . ILE F 2 284 ? -70.527 87.067 9.530 1.00 45.51 274 ILE F CA 1
ATOM 25389 C C . ILE F 2 284 ? -70.873 88.549 9.596 1.00 47.23 274 ILE F C 1
ATOM 25390 O O . ILE F 2 284 ? -71.965 88.909 10.006 1.00 44.84 274 ILE F O 1
ATOM 25406 N N . LYS F 2 285 ? -69.957 89.395 9.136 1.00 56.46 275 LYS F N 1
ATOM 25407 C CA . LYS F 2 285 ? -70.142 90.848 9.171 1.00 54.98 275 LYS F CA 1
ATOM 25408 C C . LYS F 2 285 ? -70.971 91.353 8.011 1.00 48.07 275 LYS F C 1
ATOM 25409 O O . LYS F 2 285 ? -71.856 92.182 8.203 1.00 60.64 275 LYS F O 1
ATOM 25428 N N . SER F 2 286 ? -70.677 90.896 6.800 1.00 43.94 276 SER F N 1
ATOM 25429 C CA . SER F 2 286 ? -71.448 91.423 5.669 1.00 29.22 276 SER F CA 1
ATOM 25430 C C . SER F 2 286 ? -71.423 90.576 4.415 1.00 37.79 276 SER F C 1
ATOM 25431 O O . SER F 2 286 ? -70.588 89.690 4.259 1.00 44.30 276 SER F O 1
ATOM 25439 N N . ILE F 2 287 ? -72.329 90.889 3.500 1.00 37.32 277 ILE F N 1
ATOM 25440 C CA . ILE F 2 287 ? -72.422 90.159 2.246 1.00 42.23 277 ILE F CA 1
ATOM 25441 C C . ILE F 2 287 ? -72.982 91.017 1.113 1.00 34.59 277 ILE F C 1
ATOM 25442 O O . ILE F 2 287 ? -74.075 91.573 1.224 1.00 43.14 277 ILE F O 1
ATOM 25458 N N . THR F 2 288 ? -72.245 91.090 0.011 1.00 32.83 278 THR F N 1
ATOM 25459 C CA . THR F 2 288 ? -72.677 91.883 -1.132 1.00 39.63 278 THR F CA 1
ATOM 25460 C C . THR F 2 288 ? -72.481 91.186 -2.467 1.00 37.60 278 THR F C 1
ATOM 25461 O O . THR F 2 288 ? -71.352 90.844 -2.826 1.00 45.52 278 THR F O 1
ATOM 25472 N N . PRO F 2 289 ? -73.572 91.009 -3.229 1.00 48.75 279 PRO F N 1
ATOM 25473 C CA . PRO F 2 289 ? -74.985 91.307 -2.934 1.00 39.56 279 PRO F CA 1
ATOM 25474 C C . PRO F 2 289 ? -75.714 90.221 -2.135 1.00 47.16 279 PRO F C 1
ATOM 25475 O O . PRO F 2 289 ? -75.244 89.088 -2.068 1.00 48.44 279 PRO F O 1
ATOM 25486 N N . LYS F 2 290 ? -76.883 90.559 -1.592 1.00 71.67 280 LYS F N 1
ATOM 25487 C CA . LYS F 2 290 ? -77.660 89.642 -0.752 1.00 60.31 280 LYS F CA 1
ATOM 25488 C C . LYS F 2 290 ? -78.187 88.442 -1.539 1.00 65.80 280 LYS F C 1
ATOM 25489 O O . LYS F 2 290 ? -78.487 87.392 -0.954 1.00 56.00 280 LYS F O 1
ATOM 25509 N N . VAL G 1 26 ? -65.238 63.324 20.732 1.00 28.32 17 VAL G N 1
ATOM 25510 C CA . VAL G 1 26 ? -66.182 62.926 19.681 1.00 51.51 17 VAL G CA 1
ATOM 25511 C C . VAL G 1 26 ? -67.096 61.772 20.085 1.00 34.06 17 VAL G C 1
ATOM 25512 O O . VAL G 1 26 ? -66.628 60.736 20.537 1.00 47.61 17 VAL G O 1
ATOM 25524 N N . THR G 1 27 ? -68.401 61.976 19.924 1.00 33.80 18 THR G N 1
ATOM 25525 C CA . THR G 1 27 ? -69.398 60.938 20.188 1.00 43.83 18 THR G CA 1
ATOM 25526 C C . THR G 1 27 ? -70.369 60.792 19.013 1.00 41.00 18 THR G C 1
ATOM 25527 O O . THR G 1 27 ? -70.822 61.788 18.440 1.00 35.46 18 THR G O 1
ATOM 25538 N N . LEU G 1 28 ? -70.693 59.541 18.683 1.00 48.60 19 LEU G N 1
ATOM 25539 C CA . LEU G 1 28 ? -71.492 59.214 17.503 1.00 42.08 19 LEU G CA 1
ATOM 25540 C C . LEU G 1 28 ? -72.781 58.486 17.878 1.00 37.28 19 LEU G C 1
ATOM 25541 O O . LEU G 1 28 ? -72.773 57.621 18.752 1.00 37.40 19 LEU G O 1
ATOM 25557 N N . TYR G 1 29 ? -73.888 58.885 17.246 1.00 39.42 20 TYR G N 1
ATOM 25558 C CA . TYR G 1 29 ? -75.180 58.198 17.399 1.00 38.34 20 TYR G CA 1
ATOM 25559 C C . TYR G 1 29 ? -75.795 57.893 16.048 1.00 39.14 20 TYR G C 1
ATOM 25560 O O . TYR G 1 29 ? -75.913 58.779 15.203 1.00 41.60 20 TYR G O 1
ATOM 25578 N N . LYS G 1 30 ? -76.247 56.663 15.856 1.00 22.10 21 LYS G N 1
ATOM 25579 C CA . LYS G 1 30 ? -76.765 56.286 14.554 1.00 27.00 21 LYS G CA 1
ATOM 25580 C C . LYS G 1 30 ? -78.266 56.085 14.592 1.00 36.58 21 LYS G C 1
ATOM 25581 O O . LYS G 1 30 ? -78.841 55.797 15.646 1.00 30.56 21 LYS G O 1
ATOM 25600 N N . THR G 1 31 ? -78.905 56.288 13.444 1.00 24.88 22 THR G N 1
ATOM 25601 C CA . THR G 1 31 ? -80.262 55.776 13.275 1.00 29.87 22 THR G CA 1
ATOM 25602 C C . THR G 1 31 ? -80.686 55.785 11.811 1.00 32.37 22 THR G C 1
ATOM 25603 O O . THR G 1 31 ? -79.952 56.256 10.938 1.00 29.91 22 THR G O 1
ATOM 25614 N N . THR G 1 32 ? -81.888 55.277 11.559 1.00 24.77 23 THR G N 1
ATOM 25615 C CA . THR G 1 32 ? -82.402 55.140 10.202 1.00 33.72 23 THR G CA 1
ATOM 25616 C C . THR G 1 32 ? -83.859 55.585 10.077 1.00 39.37 23 THR G C 1
ATOM 25617 O O . THR G 1 32 ? -84.591 55.685 11.068 1.00 29.52 23 THR G O 1
ATOM 25628 N N . ALA G 1 33 ? -84.274 55.860 8.848 1.00 26.41 24 ALA G N 1
ATOM 25629 C CA . ALA G 1 33 ? -85.677 56.133 8.593 1.00 22.59 24 ALA G CA 1
ATOM 25630 C C . ALA G 1 33 ? -86.020 55.810 7.148 1.00 24.42 24 ALA G C 1
ATOM 25631 O O . ALA G 1 33 ? -85.205 56.009 6.248 1.00 25.77 24 ALA G O 1
ATOM 25638 N N . THR G 1 34 ? -87.234 55.317 6.929 1.00 29.58 25 THR G N 1
ATOM 25639 C CA . THR G 1 34 ? -87.640 54.879 5.601 1.00 41.06 25 THR G CA 1
ATOM 25640 C C . THR G 1 34 ? -88.987 55.452 5.183 1.00 33.23 25 THR G C 1
ATOM 25641 O O . THR G 1 34 ? -89.832 55.775 6.016 1.00 32.68 25 THR G O 1
ATOM 25652 N N . ALA G 1 35 ? -89.165 55.570 3.873 1.00 26.52 26 ALA G N 1
ATOM 25653 C CA . ALA G 1 35 ? -90.413 56.074 3.320 1.00 30.45 26 ALA G CA 1
ATOM 25654 C C . ALA G 1 35 ? -90.658 55.488 1.943 1.00 43.91 26 ALA G C 1
ATOM 25655 O O . ALA G 1 35 ? -89.772 55.527 1.100 1.00 36.24 26 ALA G O 1
ATOM 25662 N N . ASP G 1 36 ? -91.848 54.930 1.722 1.00 40.03 27 ASP G N 1
ATOM 25663 C CA . ASP G 1 36 ? -92.146 54.259 0.460 1.00 31.96 27 ASP G CA 1
ATOM 25664 C C . ASP G 1 36 ? -93.252 54.941 -0.317 1.00 33.99 27 ASP G C 1
ATOM 25665 O O . ASP G 1 36 ? -94.145 55.538 0.270 1.00 42.15 27 ASP G O 1
ATOM 25674 N N . SER G 1 37 ? -93.138 54.881 -1.643 1.00 25.43 28 SER G N 1
ATOM 25675 C CA . SER G 1 37 ? -94.239 55.158 -2.552 1.00 25.50 28 SER G CA 1
ATOM 25676 C C . SER G 1 37 ? -94.497 53.949 -3.433 1.00 36.71 28 SER G C 1
ATOM 25677 O O . SER G 1 37 ? -93.969 53.888 -4.548 1.00 36.27 28 SER G O 1
ATOM 25685 N N . ASP G 1 38 ? -95.312 53.004 -2.949 1.00 30.05 29 ASP G N 1
ATOM 25686 C CA . ASP G 1 38 ? -95.514 51.745 -3.668 1.00 33.58 29 ASP G CA 1
ATOM 25687 C C . ASP G 1 38 ? -96.182 52.002 -5.016 1.00 32.31 29 ASP G C 1
ATOM 25688 O O . ASP G 1 38 ? -95.958 51.278 -5.982 1.00 31.02 29 ASP G O 1
ATOM 25697 N N . LYS G 1 39 ? -96.955 53.071 -5.097 1.00 37.11 30 LYS G N 1
ATOM 25698 C CA . LYS G 1 39 ? -97.620 53.418 -6.340 1.00 35.76 30 LYS G CA 1
ATOM 25699 C C . LYS G 1 39 ? -96.585 53.793 -7.397 1.00 33.65 30 LYS G C 1
ATOM 25700 O O . LYS G 1 39 ? -96.648 53.321 -8.528 1.00 29.38 30 LYS G O 1
ATOM 25719 N N . PHE G 1 40 ? -95.622 54.630 -7.018 1.00 42.28 31 PHE G N 1
ATOM 25720 C CA . PHE G 1 40 ? -94.615 55.113 -7.967 1.00 53.57 31 PHE G CA 1
ATOM 25721 C C . PHE G 1 40 ? -93.396 54.218 -8.011 1.00 41.00 31 PHE G C 1
ATOM 25722 O O . PHE G 1 40 ? -92.522 54.419 -8.855 1.00 36.41 31 PHE G O 1
ATOM 25739 N N . LYS G 1 41 ? -93.329 53.259 -7.091 1.00 35.31 32 LYS G N 1
ATOM 25740 C CA . LYS G 1 41 ? -92.179 52.375 -7.001 1.00 27.89 32 LYS G CA 1
ATOM 25741 C C . LYS G 1 41 ? -90.945 53.223 -6.681 1.00 36.31 32 LYS G C 1
ATOM 25742 O O . LYS G 1 41 ? -89.954 53.237 -7.420 1.00 25.97 32 LYS G O 1
ATOM 25761 N N . ILE G 1 42 ? -91.065 53.983 -5.598 1.00 32.37 33 ILE G N 1
ATOM 25762 C CA . ILE G 1 42 ? -90.009 54.858 -5.121 1.00 22.75 33 ILE G CA 1
ATOM 25763 C C . ILE G 1 42 ? -89.816 54.662 -3.623 1.00 28.70 33 ILE G C 1
ATOM 25764 O O . ILE G 1 42 ? -90.777 54.678 -2.858 1.00 29.76 33 ILE G O 1
ATOM 25780 N N . SER G 1 43 ? -88.571 54.478 -3.203 1.00 28.11 34 SER G N 1
ATOM 25781 C CA . SER G 1 43 ? -88.287 54.226 -1.796 1.00 42.20 34 SER G CA 1
ATOM 25782 C C . SER G 1 43 ? -87.085 55.017 -1.301 1.00 34.78 34 SER G C 1
ATOM 25783 O O . SER G 1 43 ? -86.062 55.118 -1.980 1.00 38.01 34 SER G O 1
ATOM 25791 N N . GLN G 1 44 ? -87.258 55.572 -0.104 1.00 28.15 35 GLN G N 1
ATOM 25792 C CA . GLN G 1 44 ? -86.248 56.339 0.589 1.00 20.09 35 GLN G CA 1
ATOM 25793 C C . GLN G 1 44 ? -85.742 55.580 1.805 1.00 24.51 35 GLN G C 1
ATOM 25794 O O . GLN G 1 44 ? -86.491 55.216 2.722 1.00 24.41 35 GLN G O 1
ATOM 25808 N N . ILE G 1 45 ? -84.444 55.339 1.769 1.00 33.45 36 ILE G N 1
ATOM 25809 C CA . ILE G 1 45 ? -83.701 54.800 2.884 1.00 37.51 36 ILE G CA 1
ATOM 25810 C C . ILE G 1 45 ? -82.761 55.896 3.343 1.00 31.56 36 ILE G C 1
ATOM 25811 O O . ILE G 1 45 ? -81.936 56.393 2.567 1.00 37.86 36 ILE G O 1
ATOM 25827 N N . LEU G 1 46 ? -82.939 56.307 4.589 1.00 22.28 37 LEU G N 1
ATOM 25828 C CA . LEU G 1 46 ? -82.146 57.370 5.151 1.00 27.14 37 LEU G CA 1
ATOM 25829 C C . LEU G 1 46 ? -81.342 56.854 6.330 1.00 37.69 37 LEU G C 1
ATOM 25830 O O . LEU G 1 46 ? -81.903 56.286 7.286 1.00 29.60 37 LEU G O 1
ATOM 25846 N N . THR G 1 47 ? -80.023 57.050 6.229 1.00 40.09 38 THR G N 1
ATOM 25847 C CA . THR G 1 47 ? -79.075 56.614 7.246 1.00 22.00 38 THR G CA 1
ATOM 25848 C C . THR G 1 47 ? -78.415 57.807 7.914 1.00 33.33 38 THR G C 1
ATOM 25849 O O . THR G 1 47 ? -77.861 58.692 7.237 1.00 27.19 38 THR G O 1
ATOM 25860 N N . PHE G 1 48 ? -78.467 57.807 9.244 1.00 31.58 39 PHE G N 1
ATOM 25861 C CA . PHE G 1 48 ? -78.119 58.976 10.044 1.00 29.21 39 PHE G CA 1
ATOM 25862 C C . PHE G 1 48 ? -76.983 58.717 11.018 1.00 35.88 39 PHE G C 1
ATOM 25863 O O . PHE G 1 48 ? -77.020 57.753 11.800 1.00 39.39 39 PHE G O 1
ATOM 25880 N N . ASN G 1 49 ? -76.015 59.626 10.988 1.00 29.20 40 ASN G N 1
ATOM 25881 C CA . ASN G 1 49 ? -74.975 59.728 12.004 1.00 41.89 40 ASN G CA 1
ATOM 25882 C C . ASN G 1 49 ? -74.987 61.112 12.676 1.00 40.22 40 ASN G C 1
ATOM 25883 O O . ASN G 1 49 ? -74.585 62.108 12.073 1.00 29.16 40 ASN G O 1
ATOM 25894 N N . PHE G 1 50 ? -75.481 61.167 13.910 1.00 37.79 41 PHE G N 1
ATOM 25895 C CA . PHE G 1 50 ? -75.385 62.367 14.731 1.00 26.76 41 PHE G CA 1
ATOM 25896 C C . PHE G 1 50 ? -74.016 62.404 15.376 1.00 39.92 41 PHE G C 1
ATOM 25897 O O . PHE G 1 50 ? -73.615 61.439 16.032 1.00 47.41 41 PHE G O 1
ATOM 25914 N N . ILE G 1 51 ? -73.298 63.506 15.181 1.00 42.26 42 ILE G N 1
ATOM 25915 C CA . ILE G 1 51 ? -71.988 63.682 15.781 1.00 29.15 42 ILE G CA 1
ATOM 25916 C C . ILE G 1 51 ? -71.958 64.853 16.725 1.00 38.17 42 ILE G C 1
ATOM 25917 O O . ILE G 1 51 ? -72.340 65.995 16.374 1.00 49.21 42 ILE G O 1
ATOM 25933 N N . LYS G 1 52 ? -71.474 64.536 17.921 1.00 31.19 43 LYS G N 1
ATOM 25934 C CA . LYS G 1 52 ? -71.164 65.514 18.944 1.00 39.52 43 LYS G CA 1
ATOM 25935 C C . LYS G 1 52 ? -69.643 65.626 19.079 1.00 46.05 43 LYS G C 1
ATOM 25936 O O . LYS G 1 52 ? -68.982 64.715 19.572 1.00 33.69 43 LYS G O 1
ATOM 25955 N N . ASP G 1 53 ? -69.110 66.764 18.636 1.00 68.11 44 ASP G N 1
ATOM 25956 C CA . ASP G 1 53 ? -67.673 67.050 18.658 1.00 48.72 44 ASP G CA 1
ATOM 25957 C C . ASP G 1 53 ? -67.381 68.218 19.612 1.00 42.95 44 ASP G C 1
ATOM 25958 O O . ASP G 1 53 ? -67.861 69.333 19.396 1.00 46.54 44 ASP G O 1
ATOM 25967 N N . LYS G 1 54 ? -66.595 67.959 20.658 1.00 46.08 45 LYS G N 1
ATOM 25968 C CA . LYS G 1 54 ? -66.304 68.965 21.685 1.00 45.01 45 LYS G CA 1
ATOM 25969 C C . LYS G 1 54 ? -65.545 70.155 21.109 1.00 48.32 45 LYS G C 1
ATOM 25970 O O . LYS G 1 54 ? -65.653 71.272 21.608 1.00 58.19 45 LYS G O 1
ATOM 25989 N N . SER G 1 55 ? -64.783 69.910 20.053 1.00 44.17 46 SER G N 1
ATOM 25990 C CA . SER G 1 55 ? -64.053 70.967 19.377 1.00 40.13 46 SER G CA 1
ATOM 25991 C C . SER G 1 55 ? -64.960 71.718 18.398 1.00 46.69 46 SER G C 1
ATOM 25992 O O . SER G 1 55 ? -64.472 72.509 17.585 1.00 53.06 46 SER G O 1
ATOM 26000 N N . TYR G 1 56 ? -66.269 71.459 18.465 1.00 43.13 47 TYR G N 1
ATOM 26001 C CA . TYR G 1 56 ? -67.241 72.104 17.573 1.00 37.03 47 TYR G CA 1
ATOM 26002 C C . TYR G 1 56 ? -68.378 72.732 18.367 1.00 38.97 47 TYR G C 1
ATOM 26003 O O . TYR G 1 56 ? -68.864 72.143 19.336 1.00 44.27 47 TYR G O 1
ATOM 26021 N N . ASP G 1 57 ? -68.828 73.909 17.933 1.00 37.90 48 ASP G N 1
ATOM 26022 C CA . ASP G 1 57 ? -69.845 74.658 18.670 1.00 42.17 48 ASP G CA 1
ATOM 26023 C C . ASP G 1 57 ? -71.240 74.322 18.155 1.00 46.45 48 ASP G C 1
ATOM 26024 O O . ASP G 1 57 ? -72.241 74.821 18.673 1.00 48.95 48 ASP G O 1
ATOM 26033 N N . LYS G 1 58 ? -71.299 73.447 17.154 1.00 50.02 49 LYS G N 1
ATOM 26034 C CA . LYS G 1 58 ? -72.562 73.037 16.553 1.00 41.46 49 LYS G CA 1
ATOM 26035 C C . LYS G 1 58 ? -72.693 71.528 16.518 1.00 38.21 49 LYS G C 1
ATOM 26036 O O . LYS G 1 58 ? -71.704 70.807 16.622 1.00 46.14 49 LYS G O 1
ATOM 26055 N N . ASP G 1 59 ? -73.928 71.065 16.362 1.00 45.28 50 ASP G N 1
ATOM 26056 C CA . ASP G 1 59 ? -74.220 69.648 16.255 1.00 39.55 50 ASP G CA 1
ATOM 26057 C C . ASP G 1 59 ? -74.086 69.236 14.792 1.00 36.21 50 ASP G C 1
ATOM 26058 O O . ASP G 1 59 ? -74.488 69.993 13.891 1.00 30.55 50 ASP G O 1
ATOM 26067 N N . THR G 1 60 ? -73.505 68.065 14.538 1.00 29.46 51 THR G N 1
ATOM 26068 C CA . THR G 1 60 ? -73.326 67.649 13.154 1.00 35.84 51 THR G CA 1
ATOM 26069 C C . THR G 1 60 ? -74.193 66.444 12.846 1.00 39.78 51 THR G C 1
ATOM 26070 O O . THR G 1 60 ? -74.377 65.561 13.679 1.00 38.65 51 THR G O 1
ATOM 26081 N N . LEU G 1 61 ? -74.731 66.426 11.636 1.00 30.35 52 LEU G N 1
ATOM 26082 C CA . LEU G 1 61 ? -75.536 65.313 11.177 1.00 29.55 52 LEU G CA 1
ATOM 26083 C C . LEU G 1 61 ? -75.061 64.892 9.810 1.00 37.07 52 LEU G C 1
ATOM 26084 O O . LEU G 1 61 ? -75.049 65.694 8.867 1.00 38.15 52 LEU G O 1
ATOM 26100 N N . VAL G 1 62 ? -74.642 63.636 9.714 1.00 41.60 53 VAL G N 1
ATOM 26101 C CA . VAL G 1 62 ? -74.294 63.058 8.428 1.00 39.79 53 VAL G CA 1
ATOM 26102 C C . VAL G 1 62 ? -75.467 62.203 7.983 1.00 31.87 53 VAL G C 1
ATOM 26103 O O . VAL G 1 62 ? -75.946 61.328 8.709 1.00 46.81 53 VAL G O 1
ATOM 26116 N N . LEU G 1 63 ? -75.930 62.502 6.782 1.00 19.75 54 LEU G N 1
ATOM 26117 C CA . LEU G 1 63 ? -77.126 61.918 6.236 1.00 21.58 54 LEU G CA 1
ATOM 26118 C C . LEU G 1 63 ? -76.803 61.280 4.903 1.00 30.90 54 LEU G C 1
ATOM 26119 O O . LEU G 1 63 ? -76.410 61.976 3.952 1.00 29.91 54 LEU G O 1
ATOM 26135 N N . LYS G 1 64 ? -76.929 59.955 4.848 1.00 24.57 55 LYS G N 1
ATOM 26136 C CA . LYS G 1 64 ? -76.775 59.240 3.587 1.00 24.36 55 LYS G CA 1
ATOM 26137 C C . LYS G 1 64 ? -78.163 58.836 3.074 1.00 38.48 55 LYS G C 1
ATOM 26138 O O . LYS G 1 64 ? -78.957 58.207 3.798 1.00 38.05 55 LYS G O 1
ATOM 26157 N N . ALA G 1 65 ? -78.442 59.235 1.831 1.00 32.48 56 ALA G N 1
ATOM 26158 C CA . ALA G 1 65 ? -79.734 59.027 1.180 1.00 22.45 56 ALA G CA 1
ATOM 26159 C C . ALA G 1 65 ? -79.636 57.991 0.070 1.00 21.95 56 ALA G C 1
ATOM 26160 O O . ALA G 1 65 ? -79.043 58.243 -0.989 1.00 28.93 56 ALA G O 1
ATOM 26167 N N . THR G 1 66 ? -80.239 56.834 0.325 1.00 37.04 57 THR G N 1
ATOM 26168 C CA . THR G 1 66 ? -80.270 55.719 -0.620 1.00 36.15 57 THR G CA 1
ATOM 26169 C C . THR G 1 66 ? -81.692 55.222 -0.798 1.00 39.82 57 THR G C 1
ATOM 26170 O O . THR G 1 66 ? -82.624 55.807 -0.253 1.00 44.74 57 THR G O 1
ATOM 26181 N N . GLY G 1 67 ? -81.849 54.128 -1.533 1.00 35.36 58 GLY G N 1
ATOM 26182 C CA . GLY G 1 67 ? -83.158 53.561 -1.795 1.00 31.06 58 GLY G CA 1
ATOM 26183 C C . GLY G 1 67 ? -83.337 53.243 -3.265 1.00 32.10 58 GLY G C 1
ATOM 26184 O O . GLY G 1 67 ? -82.397 52.821 -3.937 1.00 38.86 58 GLY G O 1
ATOM 26188 N N . ASN G 1 68 ? -84.539 53.488 -3.772 1.00 28.61 59 ASN G N 1
ATOM 26189 C CA . ASN G 1 68 ? -84.893 53.078 -5.121 1.00 27.48 59 ASN G CA 1
ATOM 26190 C C . ASN G 1 68 ? -85.770 54.105 -5.820 1.00 28.64 59 ASN G C 1
ATOM 26191 O O . ASN G 1 68 ? -86.625 54.729 -5.196 1.00 26.58 59 ASN G O 1
ATOM 26202 N N . ILE G 1 69 ? -85.529 54.297 -7.110 1.00 18.44 60 ILE G N 1
ATOM 26203 C CA . ILE G 1 69 ? -86.401 55.109 -7.935 1.00 19.64 60 ILE G CA 1
ATOM 26204 C C . ILE G 1 69 ? -86.598 54.423 -9.255 1.00 21.84 60 ILE G C 1
ATOM 26205 O O . ILE G 1 69 ? -85.755 54.533 -10.137 1.00 28.49 60 ILE G O 1
ATOM 26221 N N . ASN G 1 70 ? -87.741 53.783 -9.430 1.00 26.28 61 ASN G N 1
ATOM 26222 C CA . ASN G 1 70 ? -88.019 53.107 -10.684 1.00 32.59 61 ASN G CA 1
ATOM 26223 C C . ASN G 1 70 ? -87.907 54.027 -11.888 1.00 25.99 61 ASN G C 1
ATOM 26224 O O . ASN G 1 70 ? -88.136 55.219 -11.779 1.00 34.12 61 ASN G O 1
ATOM 26235 N N . SER G 1 71 ? -87.537 53.473 -13.034 1.00 23.75 62 SER G N 1
ATOM 26236 C CA . SER G 1 71 ? -87.449 54.264 -14.249 1.00 29.23 62 SER G CA 1
ATOM 26237 C C . SER G 1 71 ? -88.851 54.554 -14.761 1.00 39.58 62 SER G C 1
ATOM 26238 O O . SER G 1 71 ? -89.070 55.551 -15.449 1.00 43.31 62 SER G O 1
ATOM 26246 N N . GLY G 1 72 ? -89.800 53.685 -14.422 1.00 37.71 63 GLY G N 1
ATOM 26247 C CA . GLY G 1 72 ? -91.145 53.805 -14.946 1.00 34.79 63 GLY G CA 1
ATOM 26248 C C . GLY G 1 72 ? -91.195 53.433 -16.419 1.00 37.70 63 GLY G C 1
ATOM 26249 O O . GLY G 1 72 ? -91.999 53.965 -17.182 1.00 55.81 63 GLY G O 1
ATOM 26253 N N . PHE G 1 73 ? -90.294 52.559 -16.840 1.00 35.19 64 PHE G N 1
ATOM 26254 C CA . PHE G 1 73 ? -90.221 52.185 -18.241 1.00 37.58 64 PHE G CA 1
ATOM 26255 C C . PHE G 1 73 ? -91.485 51.470 -18.658 1.00 44.72 64 PHE G C 1
ATOM 26256 O O . PHE G 1 73 ? -92.010 50.646 -17.919 1.00 49.84 64 PHE G O 1
ATOM 26273 N N . VAL G 1 74 ? -91.973 51.816 -19.845 1.00 54.88 65 VAL G N 1
ATOM 26274 C CA . VAL G 1 74 ? -93.200 51.249 -20.386 1.00 60.30 65 VAL G CA 1
ATOM 26275 C C . VAL G 1 74 ? -92.897 50.563 -21.715 1.00 58.00 65 VAL G C 1
ATOM 26276 O O . VAL G 1 74 ? -92.510 51.216 -22.689 1.00 48.79 65 VAL G O 1
ATOM 26289 N N . LYS G 1 75 ? -93.082 49.247 -21.748 1.00 46.74 66 LYS G N 1
ATOM 26290 C CA . LYS G 1 75 ? -92.875 48.481 -22.967 1.00 47.85 66 LYS G CA 1
ATOM 26291 C C . LYS G 1 75 ? -93.781 49.031 -24.072 1.00 64.54 66 LYS G C 1
ATOM 26292 O O . LYS G 1 75 ? -94.936 49.379 -23.812 1.00 78.98 66 LYS G O 1
ATOM 26311 N N . PRO G 1 76 ? -93.269 49.119 -25.307 1.00 61.89 67 PRO G N 1
ATOM 26312 C CA . PRO G 1 76 ? -94.112 49.519 -26.441 1.00 71.01 67 PRO G CA 1
ATOM 26313 C C . PRO G 1 76 ? -95.033 48.390 -26.915 1.00 78.50 67 PRO G C 1
ATOM 26314 O O . PRO G 1 76 ? -94.702 47.215 -26.747 1.00 84.80 67 PRO G O 1
ATOM 26325 N N . ASN G 1 77 ? -96.176 48.750 -27.491 1.00 77.56 68 ASN G N 1
ATOM 26326 C CA . ASN G 1 77 ? -97.106 47.774 -28.060 1.00 78.65 68 ASN G CA 1
ATOM 26327 C C . ASN G 1 77 ? -96.605 47.235 -29.403 1.00 72.93 68 ASN G C 1
ATOM 26328 O O . ASN G 1 77 ? -96.469 47.997 -30.356 1.00 84.67 68 ASN G O 1
ATOM 26339 N N . PRO G 1 78 ? -96.333 45.921 -29.489 1.00 62.40 69 PRO G N 1
ATOM 26340 C CA . PRO G 1 78 ? -95.819 45.367 -30.750 1.00 73.83 69 PRO G CA 1
ATOM 26341 C C . PRO G 1 78 ? -96.805 45.465 -31.915 1.00 83.56 69 PRO G C 1
ATOM 26342 O O . PRO G 1 78 ? -96.403 45.310 -33.071 1.00 83.96 69 PRO G O 1
ATOM 26353 N N . ASN G 1 79 ? -98.076 45.716 -31.610 1.00 80.94 70 ASN G N 1
ATOM 26354 C CA . ASN G 1 79 ? -99.119 45.759 -32.629 1.00 85.11 70 ASN G CA 1
ATOM 26355 C C . ASN G 1 79 ? -99.207 47.101 -33.356 1.00 89.87 70 ASN G C 1
ATOM 26356 O O . ASN G 1 79 ? -99.791 47.184 -34.437 1.00 93.99 70 ASN G O 1
ATOM 26367 N N . ASP G 1 80 ? -98.626 48.143 -32.765 1.00 86.65 71 ASP G N 1
ATOM 26368 C CA . ASP G 1 80 ? -98.629 49.473 -33.371 1.00 80.44 71 ASP G CA 1
ATOM 26369 C C . ASP G 1 80 ? -97.972 49.426 -34.748 1.00 83.93 71 ASP G C 1
ATOM 26370 O O . ASP G 1 80 ? -96.934 48.787 -34.920 1.00 70.15 71 ASP G O 1
ATOM 26379 N N . TYR G 1 81 ? -98.587 50.093 -35.726 1.00 89.50 72 TYR G N 1
ATOM 26380 C CA . TYR G 1 81 ? -98.205 49.919 -37.128 1.00 101.90 72 TYR G CA 1
ATOM 26381 C C . TYR G 1 81 ? -97.495 51.126 -37.744 1.00 99.89 72 TYR G C 1
ATOM 26382 O O . TYR G 1 81 ? -96.376 50.993 -38.245 1.00 91.81 72 TYR G O 1
ATOM 26400 N N . ASP G 1 82 ? -98.155 52.285 -37.747 1.00 111.02 73 ASP G N 1
ATOM 26401 C CA . ASP G 1 82 ? -97.611 53.470 -38.416 1.00 106.35 73 ASP G CA 1
ATOM 26402 C C . ASP G 1 82 ? -96.792 54.349 -37.479 1.00 87.01 73 ASP G C 1
ATOM 26403 O O . ASP G 1 82 ? -95.792 54.930 -37.893 1.00 97.26 73 ASP G O 1
ATOM 26412 N N . PHE G 1 83 ? -97.213 54.442 -36.221 1.00 85.18 74 PHE G N 1
ATOM 26413 C CA . PHE G 1 83 ? -96.485 55.225 -35.224 1.00 91.27 74 PHE G CA 1
ATOM 26414 C C . PHE G 1 83 ? -96.531 54.530 -33.866 1.00 81.90 74 PHE G C 1
ATOM 26415 O O . PHE G 1 83 ? -97.563 53.985 -33.475 1.00 71.58 74 PHE G O 1
ATOM 26432 N N . SER G 1 84 ? -95.411 54.549 -33.148 1.00 83.28 75 SER G N 1
ATOM 26433 C CA . SER G 1 84 ? -95.358 53.913 -31.831 1.00 77.07 75 SER G CA 1
ATOM 26434 C C . SER G 1 84 ? -94.511 54.708 -30.854 1.00 73.68 75 SER G C 1
ATOM 26435 O O . SER G 1 84 ? -93.698 55.544 -31.257 1.00 73.58 75 SER G O 1
ATOM 26443 N N . LYS G 1 85 ? -94.715 54.431 -29.567 1.00 73.19 76 LYS G N 1
ATOM 26444 C CA . LYS G 1 85 ? -94.114 55.211 -28.493 1.00 64.87 76 LYS G CA 1
ATOM 26445 C C . LYS G 1 85 ? -93.737 54.340 -27.293 1.00 68.34 76 LYS G C 1
ATOM 26446 O O . LYS G 1 85 ? -94.321 53.276 -27.075 1.00 64.10 76 LYS G O 1
ATOM 26465 N N . LEU G 1 86 ? -92.748 54.808 -26.533 1.00 62.96 77 LEU G N 1
ATOM 26466 C CA . LEU G 1 86 ? -92.418 54.247 -25.226 1.00 50.62 77 LEU G CA 1
ATOM 26467 C C . LEU G 1 86 ? -92.010 55.365 -24.271 1.00 53.20 77 LEU G C 1
ATOM 26468 O O . LEU G 1 86 ? -91.626 56.461 -24.695 1.00 49.24 77 LEU G O 1
ATOM 26484 N N . TYR G 1 87 ? -92.094 55.077 -22.978 1.00 54.54 78 TYR G N 1
ATOM 26485 C CA . TYR G 1 87 ? -91.585 55.981 -21.960 1.00 56.43 78 TYR G CA 1
ATOM 26486 C C . TYR G 1 87 ? -90.287 55.415 -21.403 1.00 61.81 78 TYR G C 1
ATOM 26487 O O . TYR G 1 87 ? -90.152 54.197 -21.249 1.00 59.28 78 TYR G O 1
ATOM 26505 N N . TRP G 1 88 ? -89.313 56.284 -21.145 1.00 56.43 79 TRP G N 1
ATOM 26506 C CA . TRP G 1 88 ? -88.102 55.832 -20.449 1.00 50.23 79 TRP G CA 1
ATOM 26507 C C . TRP G 1 88 ? -87.590 56.841 -19.433 1.00 44.34 79 TRP G C 1
ATOM 26508 O O . TRP G 1 88 ? -87.776 58.043 -19.598 1.00 58.81 79 TRP G O 1
ATOM 26529 N N . GLY G 1 89 ? -86.963 56.339 -18.372 1.00 36.90 80 GLY G N 1
ATOM 26530 C CA . GLY G 1 89 ? -86.415 57.186 -17.322 1.00 51.84 80 GLY G CA 1
ATOM 26531 C C . GLY G 1 89 ? -85.172 57.933 -17.787 1.00 53.13 80 GLY G C 1
ATOM 26532 O O . GLY G 1 89 ? -84.125 57.313 -17.971 1.00 34.97 80 GLY G O 1
ATOM 26536 N N . ALA G 1 90 ? -85.276 59.254 -17.968 1.00 46.53 81 ALA G N 1
ATOM 26537 C CA . ALA G 1 90 ? -84.206 60.009 -18.629 1.00 31.32 81 ALA G CA 1
ATOM 26538 C C . ALA G 1 90 ? -83.481 60.891 -17.644 1.00 31.84 81 ALA G C 1
ATOM 26539 O O . ALA G 1 90 ? -82.392 61.382 -17.933 1.00 34.67 81 ALA G O 1
ATOM 26546 N N . LYS G 1 91 ? -84.087 61.111 -16.485 1.00 23.88 82 LYS G N 1
ATOM 26547 C CA . LYS G 1 91 ? -83.429 61.895 -15.456 1.00 29.27 82 LYS G CA 1
ATOM 26548 C C . LYS G 1 91 ? -83.970 61.530 -14.092 1.00 30.15 82 LYS G C 1
ATOM 26549 O O . LYS G 1 91 ? -85.147 61.218 -13.944 1.00 36.30 82 LYS G O 1
ATOM 26568 N N . TYR G 1 92 ? -83.090 61.530 -13.104 1.00 20.67 83 TYR G N 1
ATOM 26569 C CA . TYR G 1 92 ? -83.494 61.287 -11.729 1.00 27.41 83 TYR G CA 1
ATOM 26570 C C . TYR G 1 92 ? -83.068 62.474 -10.897 1.00 27.17 83 TYR G C 1
ATOM 26571 O O . TYR G 1 92 ? -81.967 62.969 -11.069 1.00 39.18 83 TYR G O 1
ATOM 26589 N N . ASN G 1 93 ? -83.948 62.970 -10.040 1.00 18.15 84 ASN G N 1
ATOM 26590 C CA . ASN G 1 93 ? -83.615 64.123 -9.219 1.00 22.74 84 ASN G CA 1
ATOM 26591 C C . ASN G 1 93 ? -83.785 63.819 -7.759 1.00 23.50 84 ASN G C 1
ATOM 26592 O O . ASN G 1 93 ? -84.809 63.293 -7.341 1.00 27.83 84 ASN G O 1
ATOM 26603 N N . VAL G 1 94 ? -82.761 64.152 -6.985 1.00 28.34 85 VAL G N 1
ATOM 26604 C CA . VAL G 1 94 ? -82.837 64.027 -5.540 1.00 25.39 85 VAL G CA 1
ATOM 26605 C C . VAL G 1 94 ? -82.494 65.359 -4.892 1.00 30.06 85 VAL G C 1
ATOM 26606 O O . VAL G 1 94 ? -81.641 66.096 -5.398 1.00 36.96 85 VAL G O 1
ATOM 26619 N N . SER G 1 95 ? -83.167 65.672 -3.787 1.00 24.92 86 SER G N 1
ATOM 26620 C CA . SER G 1 95 ? -82.845 66.878 -3.024 1.00 30.54 86 SER G CA 1
ATOM 26621 C C . SER G 1 95 ? -83.040 66.669 -1.538 1.00 29.61 86 SER G C 1
ATOM 26622 O O . SER G 1 95 ? -83.908 65.907 -1.113 1.00 41.63 86 SER G O 1
ATOM 26630 N N . ILE G 1 96 ? -82.205 67.349 -0.763 1.00 26.72 87 ILE G N 1
ATOM 26631 C CA . ILE G 1 96 ? -82.314 67.362 0.685 1.00 22.66 87 ILE G CA 1
ATOM 26632 C C . ILE G 1 96 ? -82.267 68.825 1.126 1.00 37.15 87 ILE G C 1
ATOM 26633 O O . ILE G 1 96 ? -81.357 69.575 0.716 1.00 37.17 87 ILE G O 1
ATOM 26649 N N . SER G 1 97 ? -83.264 69.212 1.935 1.00 38.67 88 SER G N 1
ATOM 26650 C CA . SER G 1 97 ? -83.496 70.605 2.348 1.00 38.77 88 SER G CA 1
ATOM 26651 C C . SER G 1 97 ? -83.730 70.738 3.841 1.00 38.16 88 SER G C 1
ATOM 26652 O O . SER G 1 97 ? -84.143 69.801 4.518 1.00 39.09 88 SER G O 1
ATOM 26660 N N . SER G 1 98 ? -83.431 71.925 4.338 1.00 41.78 89 SER G N 1
ATOM 26661 C CA . SER G 1 98 ? -83.807 72.344 5.671 1.00 29.75 89 SER G CA 1
ATOM 26662 C C . SER G 1 98 ? -84.723 73.520 5.489 1.00 43.50 89 SER G C 1
ATOM 26663 O O . SER G 1 98 ? -84.805 74.077 4.392 1.00 45.46 89 SER G O 1
ATOM 26671 N N . GLN G 1 99 ? -85.364 73.943 6.569 1.00 57.50 90 GLN G N 1
ATOM 26672 C CA . GLN G 1 99 ? -86.396 74.961 6.472 1.00 58.45 90 GLN G CA 1
ATOM 26673 C C . GLN G 1 99 ? -85.785 76.333 6.778 1.00 54.52 90 GLN G C 1
ATOM 26674 O O . GLN G 1 99 ? -84.848 76.430 7.570 1.00 51.87 90 GLN G O 1
ATOM 26688 N N . SER G 1 100 ? -86.315 77.385 6.153 1.00 56.70 91 SER G N 1
ATOM 26689 C CA . SER G 1 100 ? -85.751 78.731 6.281 1.00 44.24 91 SER G CA 1
ATOM 26690 C C . SER G 1 100 ? -85.692 79.192 7.725 1.00 42.04 91 SER G C 1
ATOM 26691 O O . SER G 1 100 ? -84.745 79.854 8.136 1.00 49.02 91 SER G O 1
ATOM 26699 N N . ASN G 1 101 ? -86.689 78.805 8.505 1.00 41.41 92 ASN G N 1
ATOM 26700 C CA . ASN G 1 101 ? -86.800 79.288 9.869 1.00 40.43 92 ASN G CA 1
ATOM 26701 C C . ASN G 1 101 ? -85.953 78.514 10.896 1.00 44.01 92 ASN G C 1
ATOM 26702 O O . ASN G 1 101 ? -85.915 78.916 12.057 1.00 51.24 92 ASN G O 1
ATOM 26713 N N . ASP G 1 102 ? -85.284 77.422 10.501 1.00 49.24 93 ASP G N 1
ATOM 26714 C CA . ASP G 1 102 ? -84.452 76.655 11.461 1.00 51.82 93 ASP G CA 1
ATOM 26715 C C . ASP G 1 102 ? -82.966 77.033 11.379 1.00 43.61 93 ASP G C 1
ATOM 26716 O O . ASP G 1 102 ? -82.544 77.752 10.465 1.00 27.46 93 ASP G O 1
ATOM 26725 N N . SER G 1 103 ? -82.182 76.530 12.331 1.00 37.15 94 SER G N 1
ATOM 26726 C CA . SER G 1 103 ? -80.761 76.885 12.436 1.00 29.83 94 SER G CA 1
ATOM 26727 C C . SER G 1 103 ? -79.890 75.871 11.738 1.00 38.03 94 SER G C 1
ATOM 26728 O O . SER G 1 103 ? -78.679 75.820 11.958 1.00 62.22 94 SER G O 1
ATOM 26736 N N . VAL G 1 104 ? -80.509 75.066 10.887 1.00 42.45 95 VAL G N 1
ATOM 26737 C CA . VAL G 1 104 ? -79.818 73.949 10.283 1.00 38.80 95 VAL G CA 1
ATOM 26738 C C . VAL G 1 104 ? -79.403 74.295 8.877 1.00 33.98 95 VAL G C 1
ATOM 26739 O O . VAL G 1 104 ? -80.240 74.572 8.027 1.00 38.79 95 VAL G O 1
ATOM 26752 N N . ASN G 1 105 ? -78.093 74.271 8.653 1.00 43.13 96 ASN G N 1
ATOM 26753 C CA . ASN G 1 105 ? -77.525 74.525 7.342 1.00 40.53 96 ASN G CA 1
ATOM 26754 C C . ASN G 1 105 ? -76.878 73.288 6.774 1.00 33.79 96 ASN G C 1
ATOM 26755 O O . ASN G 1 105 ? -76.351 72.455 7.519 1.00 33.57 96 ASN G O 1
ATOM 26766 N N . VAL G 1 106 ? -76.930 73.187 5.448 1.00 31.24 97 VAL G N 1
ATOM 26767 C CA . VAL G 1 106 ? -76.255 72.127 4.708 1.00 39.36 97 VAL G CA 1
ATOM 26768 C C . VAL G 1 106 ? -74.845 72.595 4.399 1.00 38.79 97 VAL G C 1
ATOM 26769 O O . VAL G 1 106 ? -74.657 73.471 3.550 1.00 43.34 97 VAL G O 1
ATOM 26782 N N . VAL G 1 107 ? -73.863 72.009 5.082 1.00 35.67 98 VAL G N 1
ATOM 26783 C CA . VAL G 1 107 ? -72.486 72.473 4.985 1.00 31.82 98 VAL G CA 1
ATOM 26784 C C . VAL G 1 107 ? -71.657 71.647 4.029 1.00 32.10 98 VAL G C 1
ATOM 26785 O O . VAL G 1 107 ? -70.732 72.171 3.430 1.00 49.98 98 VAL G O 1
ATOM 26798 N N . ASP G 1 108 ? -71.964 70.362 3.866 1.00 54.58 99 ASP G N 1
ATOM 26799 C CA . ASP G 1 108 ? -71.145 69.575 2.925 1.00 52.12 99 ASP G CA 1
ATOM 26800 C C . ASP G 1 108 ? -71.917 68.441 2.262 1.00 42.23 99 ASP G C 1
ATOM 26801 O O . ASP G 1 108 ? -72.990 68.069 2.713 1.00 33.53 99 ASP G O 1
ATOM 26810 N N . TYR G 1 109 ? -71.376 67.902 1.175 1.00 28.65 100 TYR G N 1
ATOM 26811 C CA . TYR G 1 109 ? -72.100 66.877 0.438 1.00 31.32 100 TYR G CA 1
ATOM 26812 C C . TYR G 1 109 ? -71.239 66.132 -0.567 1.00 33.16 100 TYR G C 1
ATOM 26813 O O . TYR G 1 109 ? -70.143 66.562 -0.903 1.00 42.50 100 TYR G O 1
ATOM 26831 N N . ALA G 1 110 ? -71.762 65.015 -1.054 1.00 39.81 101 ALA G N 1
ATOM 26832 C CA . ALA G 1 110 ? -71.067 64.204 -2.039 1.00 24.52 101 ALA G CA 1
ATOM 26833 C C . ALA G 1 110 ? -72.078 63.434 -2.869 1.00 27.54 101 ALA G C 1
ATOM 26834 O O . ALA G 1 110 ? -73.054 62.899 -2.323 1.00 31.11 101 ALA G O 1
ATOM 26841 N N . PRO G 1 111 ? -71.850 63.350 -4.187 1.00 18.62 102 PRO G N 1
ATOM 26842 C CA . PRO G 1 111 ? -70.698 63.858 -4.932 1.00 21.44 102 PRO G CA 1
ATOM 26843 C C . PRO G 1 111 ? -70.788 65.343 -5.266 1.00 26.12 102 PRO G C 1
ATOM 26844 O O . PRO G 1 111 ? -71.887 65.889 -5.315 1.00 24.97 102 PRO G O 1
ATOM 26855 N N . LYS G 1 112 ? -69.642 65.971 -5.513 1.00 24.25 103 LYS G N 1
ATOM 26856 C CA . LYS G 1 112 ? -69.598 67.336 -6.021 1.00 24.24 103 LYS G CA 1
ATOM 26857 C C . LYS G 1 112 ? -69.265 67.276 -7.501 1.00 27.15 103 LYS G C 1
ATOM 26858 O O . LYS G 1 112 ? -68.821 66.242 -7.993 1.00 35.78 103 LYS G O 1
ATOM 26877 N N . ASN G 1 113 ? -69.472 68.380 -8.205 1.00 21.44 104 ASN G N 1
ATOM 26878 C CA . ASN G 1 113 ? -69.236 68.428 -9.638 1.00 19.54 104 ASN G CA 1
ATOM 26879 C C . ASN G 1 113 ? -67.793 68.202 -9.999 1.00 22.88 104 ASN G C 1
ATOM 26880 O O . ASN G 1 113 ? -66.894 68.712 -9.351 1.00 42.85 104 ASN G O 1
ATOM 26891 N N . GLN G 1 114 ? -67.575 67.424 -11.042 1.00 29.27 105 GLN G N 1
ATOM 26892 C CA . GLN G 1 114 ? -66.233 67.050 -11.415 1.00 30.95 105 GLN G CA 1
ATOM 26893 C C . GLN G 1 114 ? -65.772 67.979 -12.506 1.00 33.04 105 GLN G C 1
ATOM 26894 O O . GLN G 1 114 ? -66.519 68.285 -13.439 1.00 24.62 105 GLN G O 1
ATOM 26908 N N . ASN G 1 115 ? -64.554 68.481 -12.330 1.00 35.46 106 ASN G N 1
ATOM 26909 C CA . ASN G 1 115 ? -63.840 69.153 -13.397 1.00 25.87 106 ASN G CA 1
ATOM 26910 C C . ASN G 1 115 ? -63.181 68.039 -14.183 1.00 21.68 106 ASN G C 1
ATOM 26911 O O . ASN G 1 115 ? -62.177 67.490 -13.757 1.00 29.51 106 ASN G O 1
ATOM 26922 N N . GLU G 1 116 ? -63.802 67.650 -15.291 1.00 30.30 107 GLU G N 1
ATOM 26923 C CA . GLU G 1 116 ? -63.411 66.433 -15.994 1.00 38.10 107 GLU G CA 1
ATOM 26924 C C . GLU G 1 116 ? -62.025 66.557 -16.617 1.00 31.66 107 GLU G C 1
ATOM 26925 O O . GLU G 1 116 ? -61.639 67.625 -17.077 1.00 46.50 107 GLU G O 1
ATOM 26937 N N . GLU G 1 117 ? -61.294 65.445 -16.617 1.00 33.56 108 GLU G N 1
ATOM 26938 C CA . GLU G 1 117 ? -59.947 65.359 -17.171 1.00 34.42 108 GLU G CA 1
ATOM 26939 C C . GLU G 1 117 ? -59.917 64.357 -18.313 1.00 38.54 108 GLU G C 1
ATOM 26940 O O . GLU G 1 117 ? -60.692 63.398 -18.321 1.00 60.90 108 GLU G O 1
ATOM 26952 N N . PHE G 1 118 ? -59.036 64.577 -19.280 1.00 37.86 109 PHE G N 1
ATOM 26953 C CA . PHE G 1 118 ? -58.829 63.605 -20.348 1.00 34.37 109 PHE G CA 1
ATOM 26954 C C . PHE G 1 118 ? -57.376 63.663 -20.793 1.00 38.82 109 PHE G C 1
ATOM 26955 O O . PHE G 1 118 ? -56.660 64.595 -20.434 1.00 31.46 109 PHE G O 1
ATOM 26972 N N . GLN G 1 119 ? -56.927 62.637 -21.513 1.00 50.57 110 GLN G N 1
ATOM 26973 C CA . GLN G 1 119 ? -55.513 62.537 -21.888 1.00 40.77 110 GLN G CA 1
ATOM 26974 C C . GLN G 1 119 ? -55.306 62.708 -23.390 1.00 42.44 110 GLN G C 1
ATOM 26975 O O . GLN G 1 119 ? -56.098 62.212 -24.195 1.00 44.97 110 GLN G O 1
ATOM 26989 N N . VAL G 1 120 ? -54.241 63.420 -23.756 1.00 47.72 111 VAL G N 1
ATOM 26990 C CA . VAL G 1 120 ? -53.979 63.768 -25.151 1.00 44.83 111 VAL G CA 1
ATOM 26991 C C . VAL G 1 120 ? -52.668 63.180 -25.644 1.00 40.96 111 VAL G C 1
ATOM 26992 O O . VAL G 1 120 ? -51.692 63.109 -24.896 1.00 49.40 111 VAL G O 1
ATOM 27005 N N . GLN G 1 121 ? -52.668 62.745 -26.903 1.00 36.82 112 GLN G N 1
ATOM 27006 C CA . GLN G 1 121 ? -51.450 62.303 -27.577 1.00 48.74 112 GLN G CA 1
ATOM 27007 C C . GLN G 1 121 ? -51.361 62.925 -28.959 1.00 46.25 112 GLN G C 1
ATOM 27008 O O . GLN G 1 121 ? -52.130 62.577 -29.847 1.00 54.84 112 GLN G O 1
ATOM 27022 N N . ASN G 1 122 ? -50.409 63.840 -29.122 1.00 48.84 113 ASN G N 1
ATOM 27023 C CA . ASN G 1 122 ? -50.102 64.457 -30.408 1.00 47.93 113 ASN G CA 1
ATOM 27024 C C . ASN G 1 122 ? -48.928 63.753 -31.053 1.00 46.41 113 ASN G C 1
ATOM 27025 O O . ASN G 1 122 ? -47.871 63.646 -30.436 1.00 48.59 113 ASN G O 1
ATOM 27036 N N . THR G 1 123 ? -49.108 63.290 -32.288 1.00 38.84 114 THR G N 1
ATOM 27037 C CA . THR G 1 123 ? -48.042 62.609 -33.020 1.00 43.54 114 THR G CA 1
ATOM 27038 C C . THR G 1 123 ? -47.769 63.281 -34.363 1.00 45.54 114 THR G C 1
ATOM 27039 O O . THR G 1 123 ? -48.688 63.590 -35.120 1.00 49.78 114 THR G O 1
ATOM 27050 N N . LEU G 1 124 ? -46.486 63.527 -34.620 1.00 49.25 115 LEU G N 1
ATOM 27051 C CA . LEU G 1 124 ? -46.008 64.107 -35.872 1.00 46.57 115 LEU G CA 1
ATOM 27052 C C . LEU G 1 124 ? -44.989 63.182 -36.526 1.00 47.83 115 LEU G C 1
ATOM 27053 O O . LEU G 1 124 ? -44.011 62.797 -35.891 1.00 44.76 115 LEU G O 1
ATOM 27069 N N . GLY G 1 125 ? -45.188 62.870 -37.803 1.00 53.96 116 GLY G N 1
ATOM 27070 C CA . GLY G 1 125 ? -44.334 61.919 -38.496 1.00 52.53 116 GLY G CA 1
ATOM 27071 C C . GLY G 1 125 ? -43.964 62.333 -39.907 1.00 56.38 116 GLY G C 1
ATOM 27072 O O . GLY G 1 125 ? -44.774 62.884 -40.655 1.00 61.03 116 GLY G O 1
ATOM 27076 N N . TYR G 1 126 ? -42.733 62.006 -40.278 1.00 61.26 117 TYR G N 1
ATOM 27077 C CA . TYR G 1 126 ? -42.138 62.455 -41.525 1.00 75.01 117 TYR G CA 1
ATOM 27078 C C . TYR G 1 126 ? -41.406 61.280 -42.146 1.00 63.83 117 TYR G C 1
ATOM 27079 O O . TYR G 1 126 ? -40.805 60.486 -41.432 1.00 61.85 117 TYR G O 1
ATOM 27097 N N . THR G 1 127 ? -41.505 61.136 -43.463 1.00 81.94 118 THR G N 1
ATOM 27098 C CA . THR G 1 127 ? -40.778 60.088 -44.172 1.00 77.03 118 THR G CA 1
ATOM 27099 C C . THR G 1 127 ? -40.179 60.622 -45.465 1.00 93.06 118 THR G C 1
ATOM 27100 O O . THR G 1 127 ? -40.843 61.333 -46.211 1.00 106.70 118 THR G O 1
ATOM 27111 N N . PHE G 1 128 ? -38.924 60.274 -45.730 1.00 103.40 119 PHE G N 1
ATOM 27112 C CA . PHE G 1 128 ? -38.287 60.637 -46.989 1.00 117.89 119 PHE G CA 1
ATOM 27113 C C . PHE G 1 128 ? -37.281 59.569 -47.407 1.00 106.44 119 PHE G C 1
ATOM 27114 O O . PHE G 1 128 ? -36.072 59.794 -47.369 1.00 104.72 119 PHE G O 1
ATOM 27131 N N . GLY G 1 144 ? -41.367 61.270 -50.289 1.00 111.62 135 GLY G N 1
ATOM 27132 C CA . GLY G 1 144 ? -41.725 62.247 -49.276 1.00 118.82 135 GLY G CA 1
ATOM 27133 C C . GLY G 1 144 ? -43.140 62.072 -48.741 1.00 106.90 135 GLY G C 1
ATOM 27134 O O . GLY G 1 144 ? -44.072 61.841 -49.510 1.00 94.88 135 GLY G O 1
ATOM 27137 N N . ASN G 1 145 ? -43.294 62.159 -47.420 1.00 108.97 136 ASN G N 1
ATOM 27138 C CA . ASN G 1 145 ? -44.614 62.156 -46.786 1.00 91.63 136 ASN G CA 1
ATOM 27139 C C . ASN G 1 145 ? -44.589 62.909 -45.449 1.00 81.94 136 ASN G C 1
ATOM 27140 O O . ASN G 1 145 ? -43.536 63.063 -44.832 1.00 85.18 136 ASN G O 1
ATOM 27151 N N . THR G 1 146 ? -45.761 63.340 -44.989 1.00 69.16 137 THR G N 1
ATOM 27152 C CA . THR G 1 146 ? -45.872 64.159 -43.780 1.00 71.75 137 THR G CA 1
ATOM 27153 C C . THR G 1 146 ? -47.175 63.889 -43.042 1.00 65.76 137 THR G C 1
ATOM 27154 O O . THR G 1 146 ? -48.201 64.482 -43.360 1.00 87.48 137 THR G O 1
ATOM 27165 N N . ALA G 1 147 ? -47.138 62.998 -42.061 1.00 67.24 138 ALA G N 1
ATOM 27166 C CA . ALA G 1 147 ? -48.338 62.646 -41.311 1.00 60.23 138 ALA G CA 1
ATOM 27167 C C . ALA G 1 147 ? -48.399 63.356 -39.961 1.00 66.31 138 ALA G C 1
ATOM 27168 O O . ALA G 1 147 ? -47.370 63.660 -39.363 1.00 65.38 138 ALA G O 1
ATOM 27175 N N . PHE G 1 148 ? -49.606 63.665 -39.501 1.00 62.97 139 PHE G N 1
ATOM 27176 C CA . PHE G 1 148 ? -49.793 64.087 -38.118 1.00 58.89 139 PHE G CA 1
ATOM 27177 C C . PHE G 1 148 ? -51.146 63.613 -37.620 1.00 56.87 139 PHE G C 1
ATOM 27178 O O . PHE G 1 148 ? -52.058 63.376 -38.407 1.00 71.32 139 PHE G O 1
ATOM 27195 N N . SER G 1 149 ? -51.241 63.420 -36.309 1.00 53.14 140 SER G N 1
ATOM 27196 C CA . SER G 1 149 ? -52.469 62.942 -35.690 1.00 45.41 140 SER G CA 1
ATOM 27197 C C . SER G 1 149 ? -52.562 63.378 -34.233 1.00 42.05 140 SER G C 1
ATOM 27198 O O . SER G 1 149 ? -51.558 63.709 -33.611 1.00 54.43 140 SER G O 1
ATOM 27206 N N . GLU G 1 150 ? -53.774 63.369 -33.695 1.00 42.05 141 GLU G N 1
ATOM 27207 C CA . GLU G 1 150 ? -53.995 63.623 -32.275 1.00 44.39 141 GLU G CA 1
ATOM 27208 C C . GLU G 1 150 ? -55.035 62.647 -31.753 1.00 49.71 141 GLU G C 1
ATOM 27209 O O . GLU G 1 150 ? -56.045 62.383 -32.415 1.00 46.58 141 GLU G O 1
ATOM 27221 N N . THR G 1 151 ? -54.769 62.100 -30.572 1.00 43.02 142 THR G N 1
ATOM 27222 C CA . THR G 1 151 ? -55.660 61.133 -29.956 1.00 40.89 142 THR G CA 1
ATOM 27223 C C . THR G 1 151 ? -56.066 61.616 -28.571 1.00 41.94 142 THR G C 1
ATOM 27224 O O . THR G 1 151 ? -55.239 62.132 -27.825 1.00 55.52 142 THR G O 1
ATOM 27235 N N . ILE G 1 152 ? -57.347 61.481 -28.249 1.00 41.28 143 ILE G N 1
ATOM 27236 C CA . ILE G 1 152 ? -57.836 61.811 -26.920 1.00 43.51 143 ILE G CA 1
ATOM 27237 C C . ILE G 1 152 ? -58.431 60.580 -26.247 1.00 40.69 143 ILE G C 1
ATOM 27238 O O . ILE G 1 152 ? -59.127 59.782 -26.878 1.00 33.48 143 ILE G O 1
ATOM 27254 N N . ASN G 1 153 ? -58.158 60.454 -24.954 1.00 44.94 144 ASN G N 1
ATOM 27255 C CA . ASN G 1 153 ? -58.643 59.335 -24.157 1.00 44.42 144 ASN G CA 1
ATOM 27256 C C . ASN G 1 153 ? -59.481 59.840 -23.003 1.00 38.29 144 ASN G C 1
ATOM 27257 O O . ASN G 1 153 ? -58.991 60.643 -22.197 1.00 39.96 144 ASN G O 1
ATOM 27268 N N . TYR G 1 154 ? -60.716 59.340 -22.907 1.00 36.42 145 TYR G N 1
ATOM 27269 C CA . TYR G 1 154 ? -61.662 59.771 -21.873 1.00 34.70 145 TYR G CA 1
ATOM 27270 C C . TYR G 1 154 ? -62.693 58.697 -21.541 1.00 37.76 145 TYR G C 1
ATOM 27271 O O . TYR G 1 154 ? -62.916 57.762 -22.313 1.00 43.52 145 TYR G O 1
ATOM 27289 N N . LYS G 1 155 ? -63.347 58.888 -20.398 1.00 31.34 146 LYS G N 1
ATOM 27290 C CA . LYS G 1 155 ? -64.381 57.994 -19.892 1.00 31.80 146 LYS G CA 1
ATOM 27291 C C . LYS G 1 155 ? -65.753 58.353 -20.497 1.00 42.26 146 LYS G C 1
ATOM 27292 O O . LYS G 1 155 ? -66.021 59.516 -20.801 1.00 41.65 146 LYS G O 1
ATOM 27311 N N . GLN G 1 156 ? -66.609 57.358 -20.689 1.00 33.17 147 GLN G N 1
ATOM 27312 C CA . GLN G 1 156 ? -67.955 57.581 -21.220 1.00 43.01 147 GLN G CA 1
ATOM 27313 C C . GLN G 1 156 ? -68.994 56.849 -20.385 1.00 49.27 147 GLN G C 1
ATOM 27314 O O . GLN G 1 156 ? -68.966 55.621 -20.287 1.00 61.94 147 GLN G O 1
ATOM 27328 N N . GLU G 1 157 ? -69.929 57.598 -19.816 1.00 29.35 148 GLU G N 1
ATOM 27329 C CA . GLU G 1 157 ? -70.964 57.009 -18.984 1.00 29.12 148 GLU G CA 1
ATOM 27330 C C . GLU G 1 157 ? -72.351 57.311 -19.549 1.00 53.24 148 GLU G C 1
ATOM 27331 O O . GLU G 1 157 ? -72.603 58.374 -20.115 1.00 46.37 148 GLU G O 1
ATOM 27343 N N . SER G 1 158 ? -73.238 56.334 -19.425 1.00 63.56 149 SER G N 1
ATOM 27344 C CA . SER G 1 158 ? -74.580 56.434 -19.973 1.00 48.49 149 SER G CA 1
ATOM 27345 C C . SER G 1 158 ? -75.411 57.480 -19.250 1.00 40.85 149 SER G C 1
ATOM 27346 O O . SER G 1 158 ? -76.250 58.137 -19.857 1.00 39.89 149 SER G O 1
ATOM 27354 N N . TYR G 1 159 ? -75.200 57.590 -17.942 1.00 42.70 150 TYR G N 1
ATOM 27355 C CA . TYR G 1 159 ? -75.883 58.582 -17.118 1.00 31.91 150 TYR G CA 1
ATOM 27356 C C . TYR G 1 159 ? -74.888 59.371 -16.290 1.00 35.93 150 TYR G C 1
ATOM 27357 O O . TYR G 1 159 ? -74.008 58.800 -15.646 1.00 40.78 150 TYR G O 1
ATOM 27375 N N . ARG G 1 160 ? -75.080 60.684 -16.269 1.00 36.52 151 ARG G N 1
ATOM 27376 C CA . ARG G 1 160 ? -74.155 61.591 -15.610 1.00 23.70 151 ARG G CA 1
ATOM 27377 C C . ARG G 1 160 ? -74.805 62.305 -14.443 1.00 33.65 151 ARG G C 1
ATOM 27378 O O . ARG G 1 160 ? -75.952 62.750 -14.535 1.00 39.72 151 ARG G O 1
ATOM 27399 N N . THR G 1 161 ? -74.046 62.462 -13.365 1.00 25.73 152 THR G N 1
ATOM 27400 C CA . THR G 1 161 ? -74.572 63.047 -12.139 1.00 26.01 152 THR G CA 1
ATOM 27401 C C . THR G 1 161 ? -74.028 64.439 -11.999 1.00 24.86 152 THR G C 1
ATOM 27402 O O . THR G 1 161 ? -72.826 64.611 -11.975 1.00 29.36 152 THR G O 1
ATOM 27413 N N . THR G 1 162 ? -74.899 65.440 -11.935 1.00 34.99 153 THR G N 1
ATOM 27414 C CA . THR G 1 162 ? -74.439 66.813 -11.704 1.00 32.15 153 THR G CA 1
ATOM 27415 C C . THR G 1 162 ? -75.266 67.457 -10.621 1.00 35.00 153 THR G C 1
ATOM 27416 O O . THR G 1 162 ? -76.328 66.954 -10.244 1.00 40.19 153 THR G O 1
ATOM 27427 N N . LEU G 1 163 ? -74.768 68.568 -10.103 1.00 31.66 154 LEU G N 1
ATOM 27428 C CA . LEU G 1 163 ? -75.458 69.233 -9.023 1.00 30.79 154 LEU G CA 1
ATOM 27429 C C . LEU G 1 163 ? -76.661 70.025 -9.542 1.00 44.78 154 LEU G C 1
ATOM 27430 O O . LEU G 1 163 ? -76.704 70.433 -10.708 1.00 45.71 154 LEU G O 1
ATOM 27446 N N . SER G 1 164 ? -77.653 70.209 -8.678 1.00 32.28 155 SER G N 1
ATOM 27447 C CA . SER G 1 164 ? -78.788 71.067 -8.993 1.00 39.92 155 SER G CA 1
ATOM 27448 C C . SER G 1 164 ? -78.417 72.528 -8.762 1.00 38.30 155 SER G C 1
ATOM 27449 O O . SER G 1 164 ? -77.766 72.868 -7.771 1.00 31.37 155 SER G O 1
ATOM 27457 N N . ARG G 1 165 ? -78.843 73.388 -9.677 1.00 38.77 156 ARG G N 1
ATOM 27458 C CA . ARG G 1 165 ? -78.576 74.818 -9.581 1.00 35.85 156 ARG G CA 1
ATOM 27459 C C . ARG G 1 165 ? -79.257 75.493 -8.381 1.00 33.05 156 ARG G C 1
ATOM 27460 O O . ARG G 1 165 ? -78.828 76.549 -7.907 1.00 33.27 156 ARG G O 1
ATOM 27481 N N . ASN G 1 166 ? -80.310 74.868 -7.878 1.00 35.94 157 ASN G N 1
ATOM 27482 C CA . ASN G 1 166 ? -81.051 75.426 -6.757 1.00 44.52 157 ASN G CA 1
ATOM 27483 C C . ASN G 1 166 ? -80.340 75.154 -5.448 1.00 45.17 157 ASN G C 1
ATOM 27484 O O . ASN G 1 166 ? -80.868 75.434 -4.367 1.00 41.15 157 ASN G O 1
ATOM 27495 N N . THR G 1 167 ? -79.149 74.576 -5.551 1.00 41.07 158 THR G N 1
ATOM 27496 C CA . THR G 1 167 ? -78.360 74.281 -4.379 1.00 32.99 158 THR G CA 1
ATOM 27497 C C . THR G 1 167 ? -77.987 75.574 -3.688 1.00 40.51 158 THR G C 1
ATOM 27498 O O . THR G 1 167 ? -77.659 76.569 -4.341 1.00 41.17 158 THR G O 1
ATOM 27509 N N . ASN G 1 168 ? -78.101 75.557 -2.364 1.00 35.36 159 ASN G N 1
ATOM 27510 C CA . ASN G 1 168 ? -77.812 76.717 -1.531 1.00 33.63 159 ASN G CA 1
ATOM 27511 C C . ASN G 1 168 ? -77.524 76.285 -0.111 1.00 32.37 159 ASN G C 1
ATOM 27512 O O . ASN G 1 168 ? -77.516 75.093 0.181 1.00 33.67 159 ASN G O 1
ATOM 27523 N N . TYR G 1 169 ? -77.393 77.249 0.796 1.00 29.90 160 TYR G N 1
ATOM 27524 C CA . TYR G 1 169 ? -76.911 76.945 2.137 1.00 37.81 160 TYR G CA 1
ATOM 27525 C C . TYR G 1 169 ? -77.887 76.099 2.965 1.00 34.70 160 TYR G C 1
ATOM 27526 O O . TYR G 1 169 ? -77.534 75.622 4.047 1.00 30.82 160 TYR G O 1
ATOM 27544 N N . LYS G 1 170 ? -79.091 75.876 2.444 1.00 36.41 161 LYS G N 1
ATOM 27545 C CA . LYS G 1 170 ? -80.093 75.088 3.161 1.00 30.06 161 LYS G CA 1
ATOM 27546 C C . LYS G 1 170 ? -80.683 74.001 2.283 1.00 33.77 161 LYS G C 1
ATOM 27547 O O . LYS G 1 170 ? -81.659 73.344 2.657 1.00 34.27 161 LYS G O 1
ATOM 27566 N N . ASN G 1 171 ? -80.074 73.799 1.120 1.00 29.06 162 ASN G N 1
ATOM 27567 C CA . ASN G 1 171 ? -80.544 72.787 0.189 1.00 33.61 162 ASN G CA 1
ATOM 27568 C C . ASN G 1 171 ? -79.479 72.326 -0.789 1.00 32.18 162 ASN G C 1
ATOM 27569 O O . ASN G 1 171 ? -78.828 73.134 -1.460 1.00 29.12 162 ASN G O 1
ATOM 27580 N N . VAL G 1 172 ? -79.351 71.008 -0.899 1.00 27.29 163 VAL G N 1
ATOM 27581 C CA . VAL G 1 172 ? -78.471 70.426 -1.903 1.00 28.91 163 VAL G CA 1
ATOM 27582 C C . VAL G 1 172 ? -79.252 69.421 -2.713 1.00 20.21 163 VAL G C 1
ATOM 27583 O O . VAL G 1 172 ? -80.036 68.651 -2.154 1.00 28.14 163 VAL G O 1
ATOM 27596 N N . GLY G 1 173 ? -79.055 69.439 -4.029 1.00 13.00 164 GLY G N 1
ATOM 27597 C CA . GLY G 1 173 ? -79.781 68.529 -4.892 1.00 21.96 164 GLY G CA 1
ATOM 27598 C C . GLY G 1 173 ? -78.998 68.057 -6.096 1.00 32.58 164 GLY G C 1
ATOM 27599 O O . GLY G 1 173 ? -78.262 68.846 -6.698 1.00 29.28 164 GLY G O 1
ATOM 27603 N N . TRP G 1 174 ? -79.223 66.797 -6.493 1.00 26.40 165 TRP G N 1
ATOM 27604 C CA . TRP G 1 174 ? -78.522 66.207 -7.636 1.00 25.36 165 TRP G CA 1
ATOM 27605 C C . TRP G 1 174 ? -79.455 65.746 -8.737 1.00 23.89 165 TRP G C 1
ATOM 27606 O O . TRP G 1 174 ? -80.587 65.323 -8.483 1.00 29.00 165 TRP G O 1
ATOM 27627 N N . GLY G 1 175 ? -78.946 65.839 -9.962 1.00 20.38 166 GLY G N 1
ATOM 27628 C CA . GLY G 1 175 ? -79.624 65.347 -11.139 1.00 19.05 166 GLY G CA 1
ATOM 27629 C C . GLY G 1 175 ? -78.764 64.328 -11.852 1.00 22.91 166 GLY G C 1
ATOM 27630 O O . GLY G 1 175 ? -77.622 64.603 -12.243 1.00 33.35 166 GLY G O 1
ATOM 27634 N N . VAL G 1 176 ? -79.328 63.138 -12.006 1.00 36.32 167 VAL G N 1
ATOM 27635 C CA . VAL G 1 176 ? -78.710 62.048 -12.750 1.00 31.11 167 VAL G CA 1
ATOM 27636 C C . VAL G 1 176 ? -79.362 61.956 -14.116 1.00 29.76 167 VAL G C 1
ATOM 27637 O O . VAL G 1 176 ? -80.481 61.465 -14.228 1.00 40.99 167 VAL G O 1
ATOM 27650 N N . GLU G 1 177 ? -78.676 62.438 -15.144 1.00 25.56 168 GLU G N 1
ATOM 27651 C CA . GLU G 1 177 ? -79.308 62.612 -16.441 1.00 31.89 168 GLU G CA 1
ATOM 27652 C C . GLU G 1 177 ? -78.696 61.726 -17.505 1.00 34.26 168 GLU G C 1
ATOM 27653 O O . GLU G 1 177 ? -77.472 61.581 -17.588 1.00 31.72 168 GLU G O 1
ATOM 27665 N N . ALA G 1 178 ? -79.568 61.171 -18.342 1.00 28.15 169 ALA G N 1
ATOM 27666 C CA . ALA G 1 178 ? -79.144 60.387 -19.483 1.00 22.81 169 ALA G CA 1
ATOM 27667 C C . ALA G 1 178 ? -78.174 61.207 -20.324 1.00 28.99 169 ALA G C 1
ATOM 27668 O O . ALA G 1 178 ? -78.472 62.331 -20.732 1.00 42.19 169 ALA G O 1
ATOM 27675 N N . HIS G 1 179 ? -77.020 60.612 -20.588 1.00 26.91 170 HIS G N 1
ATOM 27676 C CA . HIS G 1 179 ? -75.873 61.328 -21.110 1.00 30.30 170 HIS G CA 1
ATOM 27677 C C . HIS G 1 179 ? -75.388 60.767 -22.450 1.00 34.62 170 HIS G C 1
ATOM 27678 O O . HIS G 1 179 ? -75.667 61.338 -23.505 1.00 44.23 170 HIS G O 1
ATOM 27693 N N . LYS G 1 180 ? -74.681 59.642 -22.406 1.00 37.45 171 LYS G N 1
ATOM 27694 C CA . LYS G 1 180 ? -74.096 59.052 -23.606 1.00 46.40 171 LYS G CA 1
ATOM 27695 C C . LYS G 1 180 ? -74.625 57.645 -23.827 1.00 52.98 171 LYS G C 1
ATOM 27696 O O . LYS G 1 180 ? -74.122 56.691 -23.231 1.00 65.33 171 LYS G O 1
ATOM 27715 N N . ILE G 1 181 ? -75.625 57.524 -24.699 1.00 37.23 172 ILE G N 1
ATOM 27716 C CA . ILE G 1 181 ? -76.310 56.255 -24.921 1.00 39.88 172 ILE G CA 1
ATOM 27717 C C . ILE G 1 181 ? -76.036 55.707 -26.325 1.00 41.91 172 ILE G C 1
ATOM 27718 O O . ILE G 1 181 ? -76.246 56.387 -27.324 1.00 40.91 172 ILE G O 1
ATOM 27734 N N . MET G 1 182 ? -75.547 54.470 -26.370 1.00 35.38 173 MET G N 1
ATOM 27735 C CA . MET G 1 182 ? -75.167 53.802 -27.613 1.00 35.91 173 MET G CA 1
ATOM 27736 C C . MET G 1 182 ? -76.258 52.850 -28.082 1.00 45.25 173 MET G C 1
ATOM 27737 O O . MET G 1 182 ? -76.815 52.108 -27.275 1.00 49.57 173 MET G O 1
ATOM 27751 N N . ASN G 1 183 ? -76.562 52.865 -29.377 1.00 55.97 174 ASN G N 1
ATOM 27752 C CA . ASN G 1 183 ? -77.523 51.919 -29.949 1.00 67.83 174 ASN G CA 1
ATOM 27753 C C . ASN G 1 183 ? -76.863 50.542 -30.095 1.00 78.28 174 ASN G C 1
ATOM 27754 O O . ASN G 1 183 ? -77.164 49.609 -29.337 1.00 80.94 174 ASN G O 1
ATOM 27765 N N . ASN G 1 184 ? -75.950 50.432 -31.055 1.00 68.10 175 ASN G N 1
ATOM 27766 C CA . ASN G 1 184 ? -75.074 49.270 -31.176 1.00 79.65 175 ASN G CA 1
ATOM 27767 C C . ASN G 1 184 ? -73.636 49.761 -31.218 1.00 77.80 175 ASN G C 1
ATOM 27768 O O . ASN G 1 184 ? -72.988 49.899 -30.178 1.00 74.54 175 ASN G O 1
ATOM 27779 N N . GLY G 1 185 ? -73.137 50.007 -32.422 1.00 80.41 176 GLY G N 1
ATOM 27780 C CA . GLY G 1 185 ? -71.919 50.771 -32.593 1.00 79.71 176 GLY G CA 1
ATOM 27781 C C . GLY G 1 185 ? -72.313 52.216 -32.819 1.00 80.18 176 GLY G C 1
ATOM 27782 O O . GLY G 1 185 ? -71.486 53.123 -32.731 1.00 91.46 176 GLY G O 1
ATOM 27786 N N . ALA G 1 186 ? -73.596 52.427 -33.104 1.00 75.39 177 ALA G N 1
ATOM 27787 C CA . ALA G 1 186 ? -74.112 53.759 -33.392 1.00 77.59 177 ALA G CA 1
ATOM 27788 C C . ALA G 1 186 ? -74.239 54.587 -32.117 1.00 78.30 177 ALA G C 1
ATOM 27789 O O . ALA G 1 186 ? -74.679 54.084 -31.074 1.00 64.40 177 ALA G O 1
ATOM 27796 N N . GLY G 1 187 ? -73.853 55.858 -32.207 1.00 69.77 178 GLY G N 1
ATOM 27797 C CA . GLY G 1 187 ? -73.959 56.763 -31.082 1.00 56.42 178 GLY G CA 1
ATOM 27798 C C . GLY G 1 187 ? -72.652 57.493 -30.858 1.00 59.11 178 GLY G C 1
ATOM 27799 O O . GLY G 1 187 ? -71.803 57.511 -31.747 1.00 73.42 178 GLY G O 1
ATOM 27803 N N . PRO G 1 188 ? -72.484 58.105 -29.674 1.00 41.82 179 PRO G N 1
ATOM 27804 C CA . PRO G 1 188 ? -73.459 58.077 -28.582 1.00 46.40 179 PRO G CA 1
ATOM 27805 C C . PRO G 1 188 ? -74.605 59.034 -28.828 1.00 41.95 179 PRO G C 1
ATOM 27806 O O . PRO G 1 188 ? -74.435 59.994 -29.573 1.00 47.52 179 PRO G O 1
ATOM 27817 N N . TYR G 1 189 ? -75.761 58.734 -28.240 1.00 47.21 180 TYR G N 1
ATOM 27818 C CA . TYR G 1 189 ? -76.945 59.583 -28.339 1.00 41.63 180 TYR G CA 1
ATOM 27819 C C . TYR G 1 189 ? -77.406 60.096 -26.969 1.00 40.85 180 TYR G C 1
ATOM 27820 O O . TYR G 1 189 ? -76.979 59.603 -25.924 1.00 48.20 180 TYR G O 1
ATOM 27838 N N . GLY G 1 190 ? -78.303 61.075 -26.990 1.00 39.18 181 GLY G N 1
ATOM 27839 C CA . GLY G 1 190 ? -78.853 61.658 -25.779 1.00 45.62 181 GLY G CA 1
ATOM 27840 C C . GLY G 1 190 ? -80.320 62.001 -25.973 1.00 54.22 181 GLY G C 1
ATOM 27841 O O . GLY G 1 190 ? -80.949 61.568 -26.942 1.00 50.53 181 GLY G O 1
ATOM 27845 N N . ARG G 1 191 ? -80.866 62.783 -25.050 1.00 45.15 182 ARG G N 1
ATOM 27846 C CA . ARG G 1 191 ? -82.269 63.176 -25.102 1.00 34.14 182 ARG G CA 1
ATOM 27847 C C . ARG G 1 191 ? -82.590 64.095 -26.279 1.00 52.17 182 ARG G C 1
ATOM 27848 O O . ARG G 1 191 ? -83.748 64.195 -26.690 1.00 70.81 182 ARG G O 1
ATOM 27869 N N . ASP G 1 192 ? -81.567 64.763 -26.811 1.00 54.46 183 ASP G N 1
ATOM 27870 C CA . ASP G 1 192 ? -81.750 65.812 -27.813 1.00 42.65 183 ASP G CA 1
ATOM 27871 C C . ASP G 1 192 ? -80.989 65.545 -29.103 1.00 55.46 183 ASP G C 1
ATOM 27872 O O . ASP G 1 192 ? -80.747 66.466 -29.882 1.00 52.88 183 ASP G O 1
ATOM 27881 N N . SER G 1 193 ? -80.590 64.297 -29.324 1.00 50.84 184 SER G N 1
ATOM 27882 C CA . SER G 1 193 ? -79.960 63.934 -30.587 1.00 55.55 184 SER G CA 1
ATOM 27883 C C . SER G 1 193 ? -80.904 64.252 -31.743 1.00 58.16 184 SER G C 1
ATOM 27884 O O . SER G 1 193 ? -82.110 64.008 -31.649 1.00 70.41 184 SER G O 1
ATOM 27892 N N . PHE G 1 194 ? -80.362 64.817 -32.820 1.00 56.85 185 PHE G N 1
ATOM 27893 C CA . PHE G 1 194 ? -81.171 65.120 -33.995 1.00 67.06 185 PHE G CA 1
ATOM 27894 C C . PHE G 1 194 ? -80.428 64.944 -35.317 1.00 71.88 185 PHE G C 1
ATOM 27895 O O . PHE G 1 194 ? -79.577 65.755 -35.678 1.00 71.65 185 PHE G O 1
ATOM 27912 N N . HIS G 1 195 ? -80.790 63.887 -36.042 1.00 79.56 186 HIS G N 1
ATOM 27913 C CA . HIS G 1 195 ? -80.325 63.674 -37.407 1.00 72.54 186 HIS G CA 1
ATOM 27914 C C . HIS G 1 195 ? -81.321 64.355 -38.357 1.00 99.51 186 HIS G C 1
ATOM 27915 O O . HIS G 1 195 ? -82.530 64.193 -38.188 1.00 96.95 186 HIS G O 1
ATOM 27930 N N . PRO G 1 196 ? -80.823 65.120 -39.351 1.00 107.41 187 PRO G N 1
ATOM 27931 C CA . PRO G 1 196 ? -81.685 65.958 -40.206 1.00 102.21 187 PRO G CA 1
ATOM 27932 C C . PRO G 1 196 ? -82.851 65.227 -40.884 1.00 92.39 187 PRO G C 1
ATOM 27933 O O . PRO G 1 196 ? -83.889 65.838 -41.140 1.00 86.20 187 PRO G O 1
ATOM 27944 N N . THR G 1 197 ? -82.663 63.944 -41.169 1.00 94.72 188 THR G N 1
ATOM 27945 C CA . THR G 1 197 ? -83.685 63.110 -41.795 1.00 99.64 188 THR G CA 1
ATOM 27946 C C . THR G 1 197 ? -84.274 62.080 -40.820 1.00 89.43 188 THR G C 1
ATOM 27947 O O . THR G 1 197 ? -85.494 61.964 -40.704 1.00 79.85 188 THR G O 1
ATOM 27958 N N . TYR G 1 198 ? -83.409 61.346 -40.120 1.00 82.46 189 TYR G N 1
ATOM 27959 C CA . TYR G 1 198 ? -83.837 60.242 -39.256 1.00 83.29 189 TYR G CA 1
ATOM 27960 C C . TYR G 1 198 ? -84.183 60.671 -37.830 1.00 76.18 189 TYR G C 1
ATOM 27961 O O . TYR G 1 198 ? -84.535 59.834 -37.000 1.00 77.90 189 TYR G O 1
ATOM 27979 N N . GLY G 1 199 ? -84.075 61.963 -37.540 1.00 67.40 190 GLY G N 1
ATOM 27980 C CA . GLY G 1 199 ? -84.429 62.473 -36.225 1.00 64.24 190 GLY G CA 1
ATOM 27981 C C . GLY G 1 199 ? -83.563 61.935 -35.098 1.00 64.72 190 GLY G C 1
ATOM 27982 O O . GLY G 1 199 ? -82.348 61.781 -35.240 1.00 72.86 190 GLY G O 1
ATOM 27986 N N . ASN G 1 200 ? -84.203 61.615 -33.979 1.00 53.45 191 ASN G N 1
ATOM 27987 C CA . ASN G 1 200 ? -83.503 61.082 -32.816 1.00 51.73 191 ASN G CA 1
ATOM 27988 C C . ASN G 1 200 ? -83.376 59.559 -32.886 1.00 50.66 191 ASN G C 1
ATOM 27989 O O . ASN G 1 200 ? -84.336 58.841 -32.641 1.00 53.58 191 ASN G O 1
ATOM 28000 N N . GLU G 1 201 ? -82.175 59.068 -33.169 1.00 60.72 192 GLU G N 1
ATOM 28001 C CA . GLU G 1 201 ? -81.967 57.642 -33.408 1.00 52.32 192 GLU G CA 1
ATOM 28002 C C . GLU G 1 201 ? -81.685 56.868 -32.115 1.00 49.86 192 GLU G C 1
ATOM 28003 O O . GLU G 1 201 ? -81.295 55.699 -32.149 1.00 51.87 192 GLU G O 1
ATOM 28015 N N . LEU G 1 202 ? -81.946 57.518 -30.987 1.00 42.59 193 LEU G N 1
ATOM 28016 C CA . LEU G 1 202 ? -81.682 56.974 -29.658 1.00 41.34 193 LEU G CA 1
ATOM 28017 C C . LEU G 1 202 ? -82.056 55.498 -29.467 1.00 40.59 193 LEU G C 1
ATOM 28018 O O . LEU G 1 202 ? -81.203 54.696 -29.109 1.00 55.22 193 LEU G O 1
ATOM 28034 N N . PHE G 1 203 ? -83.318 55.144 -29.688 1.00 52.86 194 PHE G N 1
ATOM 28035 C CA . PHE G 1 203 ? -83.778 53.764 -29.503 1.00 51.47 194 PHE G CA 1
ATOM 28036 C C . PHE G 1 203 ? -84.352 53.163 -30.794 1.00 50.56 194 PHE G C 1
ATOM 28037 O O . PHE G 1 203 ? -85.030 52.140 -30.760 1.00 44.59 194 PHE G O 1
ATOM 28054 N N . LEU G 1 204 ? -84.084 53.811 -31.924 1.00 52.43 195 LEU G N 1
ATOM 28055 C CA . LEU G 1 204 ? -84.499 53.305 -33.230 1.00 46.82 195 LEU G CA 1
ATOM 28056 C C . LEU G 1 204 ? -83.607 52.167 -33.723 1.00 62.98 195 LEU G C 1
ATOM 28057 O O . LEU G 1 204 ? -82.385 52.311 -33.776 1.00 74.09 195 LEU G O 1
ATOM 28073 N N . ALA G 1 205 ? -84.227 51.053 -34.112 1.00 74.78 196 ALA G N 1
ATOM 28074 C CA . ALA G 1 205 ? -83.501 49.844 -34.525 1.00 75.88 196 ALA G CA 1
ATOM 28075 C C . ALA G 1 205 ? -83.091 49.845 -36.005 1.00 80.73 196 ALA G C 1
ATOM 28076 O O . ALA G 1 205 ? -81.922 49.643 -36.341 1.00 66.77 196 ALA G O 1
ATOM 28083 N N . GLY G 1 206 ? -84.070 50.026 -36.885 1.00 97.52 197 GLY G N 1
ATOM 28084 C CA . GLY G 1 206 ? -83.824 50.010 -38.316 1.00 116.45 197 GLY G CA 1
ATOM 28085 C C . GLY G 1 206 ? -84.816 50.861 -39.088 1.00 107.03 197 GLY G C 1
ATOM 28086 O O . GLY G 1 206 ? -85.543 50.358 -39.948 1.00 102.16 197 GLY G O 1
ATOM 28090 N N . SER G 1 210 ? -88.107 46.990 -41.879 1.00 114.86 201 SER G N 1
ATOM 28091 C CA . SER G 1 210 ? -89.383 46.811 -42.569 1.00 126.35 201 SER G CA 1
ATOM 28092 C C . SER G 1 210 ? -90.335 45.928 -41.764 1.00 122.21 201 SER G C 1
ATOM 28093 O O . SER G 1 210 ? -90.553 44.767 -42.110 1.00 124.91 201 SER G O 1
ATOM 28100 N N . ALA G 1 211 ? -90.892 46.478 -40.689 1.00 118.37 202 ALA G N 1
ATOM 28101 C CA . ALA G 1 211 ? -91.765 45.719 -39.795 1.00 115.01 202 ALA G CA 1
ATOM 28102 C C . ALA G 1 211 ? -92.880 46.601 -39.227 1.00 120.48 202 ALA G C 1
ATOM 28103 O O . ALA G 1 211 ? -93.152 47.692 -39.736 1.00 115.03 202 ALA G O 1
ATOM 28110 N N . TYR G 1 212 ? -93.561 46.086 -38.209 1.00 108.87 203 TYR G N 1
ATOM 28111 C CA . TYR G 1 212 ? -94.483 46.882 -37.404 1.00 106.38 203 TYR G CA 1
ATOM 28112 C C . TYR G 1 212 ? -93.686 47.951 -36.638 1.00 92.63 203 TYR G C 1
ATOM 28113 O O . TYR G 1 212 ? -92.537 47.713 -36.265 1.00 100.90 203 TYR G O 1
ATOM 28131 N N . ALA G 1 213 ? -94.284 49.117 -36.403 1.00 81.11 204 ALA G N 1
ATOM 28132 C CA . ALA G 1 213 ? -93.594 50.206 -35.703 1.00 71.36 204 ALA G CA 1
ATOM 28133 C C . ALA G 1 213 ? -93.138 49.795 -34.308 1.00 78.98 204 ALA G C 1
ATOM 28134 O O . ALA G 1 213 ? -91.986 50.012 -33.935 1.00 88.64 204 ALA G O 1
ATOM 28141 N N . GLY G 1 214 ? -94.039 49.198 -33.538 1.00 76.40 205 GLY G N 1
ATOM 28142 C CA . GLY G 1 214 ? -93.744 48.820 -32.168 1.00 65.86 205 GLY G CA 1
ATOM 28143 C C . GLY G 1 214 ? -92.761 47.669 -32.068 1.00 71.31 205 GLY G C 1
ATOM 28144 O O . GLY G 1 214 ? -92.397 47.251 -30.966 1.00 73.79 205 GLY G O 1
ATOM 28148 N N . GLN G 1 215 ? -92.349 47.147 -33.220 1.00 71.54 206 GLN G N 1
ATOM 28149 C CA . GLN G 1 215 ? -91.360 46.076 -33.286 1.00 86.19 206 GLN G CA 1
ATOM 28150 C C . GLN G 1 215 ? -90.054 46.576 -33.884 1.00 79.58 206 GLN G C 1
ATOM 28151 O O . GLN G 1 215 ? -89.098 45.812 -34.025 1.00 92.73 206 GLN G O 1
ATOM 28165 N N . ASN G 1 216 ? -90.016 47.863 -34.221 1.00 78.07 207 ASN G N 1
ATOM 28166 C CA . ASN G 1 216 ? -88.842 48.459 -34.846 1.00 72.60 207 ASN G CA 1
ATOM 28167 C C . ASN G 1 216 ? -88.051 49.302 -33.839 1.00 76.31 207 ASN G C 1
ATOM 28168 O O . ASN G 1 216 ? -87.241 50.147 -34.218 1.00 73.12 207 ASN G O 1
ATOM 28179 N N . PHE G 1 217 ? -88.304 49.068 -32.553 1.00 78.05 208 PHE G N 1
ATOM 28180 C CA . PHE G 1 217 ? -87.442 49.577 -31.494 1.00 65.11 208 PHE G CA 1
ATOM 28181 C C . PHE G 1 217 ? -86.349 48.558 -31.237 1.00 66.00 208 PHE G C 1
ATOM 28182 O O . PHE G 1 217 ? -86.520 47.378 -31.539 1.00 73.63 208 PHE G O 1
ATOM 28199 N N . ILE G 1 218 ? -85.236 49.010 -30.669 1.00 58.93 209 ILE G N 1
ATOM 28200 C CA . ILE G 1 218 ? -84.179 48.101 -30.250 1.00 62.56 209 ILE G CA 1
ATOM 28201 C C . ILE G 1 218 ? -84.669 47.214 -29.123 1.00 64.71 209 ILE G C 1
ATOM 28202 O O . ILE G 1 218 ? -85.642 47.549 -28.440 1.00 66.95 209 ILE G O 1
ATOM 28218 N N . ALA G 1 219 ? -83.982 46.094 -28.919 1.00 49.74 210 ALA G N 1
ATOM 28219 C CA . ALA G 1 219 ? -84.351 45.177 -27.852 1.00 60.48 210 ALA G CA 1
ATOM 28220 C C . ALA G 1 219 ? -84.255 45.880 -26.511 1.00 52.80 210 ALA G C 1
ATOM 28221 O O . ALA G 1 219 ? -83.388 46.724 -26.299 1.00 54.47 210 ALA G O 1
ATOM 28228 N N . GLN G 1 220 ? -85.172 45.540 -25.617 1.00 44.54 211 GLN G N 1
ATOM 28229 C CA . GLN G 1 220 ? -85.211 46.140 -24.297 1.00 41.54 211 GLN G CA 1
ATOM 28230 C C . GLN G 1 220 ? -83.872 45.965 -23.575 1.00 43.90 211 GLN G C 1
ATOM 28231 O O . GLN G 1 220 ? -83.403 46.883 -22.916 1.00 58.07 211 GLN G O 1
ATOM 28245 N N . HIS G 1 221 ? -83.255 44.793 -23.699 1.00 55.02 212 HIS G N 1
ATOM 28246 C CA . HIS G 1 221 ? -81.994 44.516 -23.005 1.00 49.66 212 HIS G CA 1
ATOM 28247 C C . HIS G 1 221 ? -80.851 45.393 -23.519 1.00 49.62 212 HIS G C 1
ATOM 28248 O O . HIS G 1 221 ? -79.870 45.624 -22.809 1.00 59.40 212 HIS G O 1
ATOM 28263 N N . GLN G 1 222 ? -81.002 45.903 -24.739 1.00 47.42 213 GLN G N 1
ATOM 28264 C CA . GLN G 1 222 ? -79.986 46.749 -25.372 1.00 52.33 213 GLN G CA 1
ATOM 28265 C C . GLN G 1 222 ? -80.002 48.183 -24.843 1.00 41.91 213 GLN G C 1
ATOM 28266 O O . GLN G 1 222 ? -79.125 48.979 -25.168 1.00 50.08 213 GLN G O 1
ATOM 28280 N N . MET G 1 223 ? -81.030 48.519 -24.076 1.00 42.63 214 MET G N 1
ATOM 28281 C CA . MET G 1 223 ? -81.157 49.843 -23.485 1.00 38.97 214 MET G CA 1
ATOM 28282 C C . MET G 1 223 ? -80.315 49.977 -22.227 1.00 39.94 214 MET G C 1
ATOM 28283 O O . MET G 1 223 ? -80.028 48.979 -21.567 1.00 49.57 214 MET G O 1
ATOM 28297 N N . PRO G 1 224 ? -79.942 51.216 -21.871 1.00 33.99 215 PRO G N 1
ATOM 28298 C CA . PRO G 1 224 ? -79.266 51.467 -20.593 1.00 26.85 215 PRO G CA 1
ATOM 28299 C C . PRO G 1 224 ? -80.066 50.968 -19.397 1.00 22.69 215 PRO G C 1
ATOM 28300 O O . PRO G 1 224 ? -81.280 51.116 -19.370 1.00 36.63 215 PRO G O 1
ATOM 28311 N N . LEU G 1 225 ? -79.388 50.392 -18.417 1.00 28.07 216 LEU G N 1
ATOM 28312 C CA . LEU G 1 225 ? -80.052 49.879 -17.232 1.00 20.39 216 LEU G CA 1
ATOM 28313 C C . LEU G 1 225 ? -80.926 50.945 -16.596 1.00 24.50 216 LEU G C 1
ATOM 28314 O O . LEU G 1 225 ? -82.074 50.668 -16.268 1.00 37.62 216 LEU G O 1
ATOM 28330 N N . LEU G 1 226 ? -80.405 52.162 -16.441 1.00 27.42 217 LEU G N 1
ATOM 28331 C CA . LEU G 1 226 ? -81.157 53.210 -15.743 1.00 36.46 217 LEU G CA 1
ATOM 28332 C C . LEU G 1 226 ? -82.312 53.765 -16.563 1.00 32.22 217 LEU G C 1
ATOM 28333 O O . LEU G 1 226 ? -83.191 54.431 -16.017 1.00 35.81 217 LEU G O 1
ATOM 28349 N N . SER G 1 227 ? -82.342 53.461 -17.854 1.00 33.12 218 SER G N 1
ATOM 28350 C CA . SER G 1 227 ? -83.472 53.866 -18.680 1.00 38.99 218 SER G CA 1
ATOM 28351 C C . SER G 1 227 ? -84.648 52.883 -18.534 1.00 37.78 218 SER G C 1
ATOM 28352 O O . SER G 1 227 ? -85.796 53.277 -18.694 1.00 42.01 218 SER G O 1
ATOM 28360 N N . ARG G 1 228 ? -84.368 51.620 -18.211 1.00 38.93 219 ARG G N 1
ATOM 28361 C CA . ARG G 1 228 ? -85.409 50.585 -18.189 1.00 36.50 219 ARG G CA 1
ATOM 28362 C C . ARG G 1 228 ? -85.631 49.903 -16.832 1.00 33.80 219 ARG G C 1
ATOM 28363 O O . ARG G 1 228 ? -86.660 49.266 -16.627 1.00 39.60 219 ARG G O 1
ATOM 28384 N N . SER G 1 229 ? -84.682 50.030 -15.911 1.00 30.17 220 SER G N 1
ATOM 28385 C CA . SER G 1 229 ? -84.768 49.327 -14.627 1.00 35.87 220 SER G CA 1
ATOM 28386 C C . SER G 1 229 ? -84.988 50.287 -13.463 1.00 26.76 220 SER G C 1
ATOM 28387 O O . SER G 1 229 ? -85.951 51.037 -13.459 1.00 40.81 220 SER G O 1
ATOM 28395 N N . ASN G 1 230 ? -84.112 50.232 -12.467 1.00 31.84 221 ASN G N 1
ATOM 28396 C CA . ASN G 1 230 ? -84.225 51.066 -11.282 1.00 31.75 221 ASN G CA 1
ATOM 28397 C C . ASN G 1 230 ? -82.951 51.866 -11.012 1.00 44.88 221 ASN G C 1
ATOM 28398 O O . ASN G 1 230 ? -81.834 51.351 -11.139 1.00 38.11 221 ASN G O 1
ATOM 28409 N N . PHE G 1 231 ? -83.134 53.120 -10.618 1.00 34.35 222 PHE G N 1
ATOM 28410 C CA . PHE G 1 231 ? -82.046 53.931 -10.121 1.00 23.84 222 PHE G CA 1
ATOM 28411 C C . PHE G 1 231 ? -81.871 53.699 -8.621 1.00 32.26 222 PHE G C 1
ATOM 28412 O O . PHE G 1 231 ? -82.827 53.804 -7.850 1.00 24.51 222 PHE G O 1
ATOM 28429 N N . ASN G 1 232 ? -80.640 53.374 -8.223 1.00 51.40 223 ASN G N 1
ATOM 28430 C CA . ASN G 1 232 ? -80.296 53.148 -6.819 1.00 42.54 223 ASN G CA 1
ATOM 28431 C C . ASN G 1 232 ? -79.422 54.281 -6.315 1.00 33.76 223 ASN G C 1
ATOM 28432 O O . ASN G 1 232 ? -78.196 54.182 -6.324 1.00 42.31 223 ASN G O 1
ATOM 28443 N N . PRO G 1 233 ? -80.055 55.363 -5.854 1.00 37.60 224 PRO G N 1
ATOM 28444 C CA . PRO G 1 233 ? -79.285 56.531 -5.450 1.00 43.74 224 PRO G CA 1
ATOM 28445 C C . PRO G 1 233 ? -78.353 56.224 -4.296 1.00 28.97 224 PRO G C 1
ATOM 28446 O O . PRO G 1 233 ? -78.596 55.308 -3.516 1.00 33.13 224 PRO G O 1
ATOM 28457 N N . GLU G 1 234 ? -77.281 56.996 -4.215 1.00 30.82 225 GLU G N 1
ATOM 28458 C CA . GLU G 1 234 ? -76.362 56.922 -3.099 1.00 32.73 225 GLU G CA 1
ATOM 28459 C C . GLU G 1 234 ? -75.788 58.310 -2.956 1.00 35.48 225 GLU G C 1
ATOM 28460 O O . GLU G 1 234 ? -74.825 58.653 -3.638 1.00 55.69 225 GLU G O 1
ATOM 28472 N N . PHE G 1 235 ? -76.428 59.135 -2.127 1.00 33.88 226 PHE G N 1
ATOM 28473 C CA . PHE G 1 235 ? -76.007 60.535 -1.970 1.00 19.30 226 PHE G CA 1
ATOM 28474 C C . PHE G 1 235 ? -75.683 60.842 -0.524 1.00 25.51 226 PHE G C 1
ATOM 28475 O O . PHE G 1 235 ? -76.298 60.302 0.391 1.00 29.35 226 PHE G O 1
ATOM 28492 N N . LEU G 1 236 ? -74.714 61.715 -0.310 1.00 25.92 227 LEU G N 1
ATOM 28493 C CA . LEU G 1 236 ? -74.311 62.029 1.046 1.00 33.69 227 LEU G CA 1
ATOM 28494 C C . LEU G 1 236 ? -74.374 63.530 1.311 1.00 33.36 227 LEU G C 1
ATOM 28495 O O . LEU G 1 236 ? -74.060 64.342 0.438 1.00 34.58 227 LEU G O 1
ATOM 28511 N N . SER G 1 237 ? -74.860 63.887 2.497 1.00 24.29 228 SER G N 1
ATOM 28512 C CA . SER G 1 237 ? -74.904 65.285 2.908 1.00 30.64 228 SER G CA 1
ATOM 28513 C C . SER G 1 237 ? -74.579 65.449 4.394 1.00 31.05 228 SER G C 1
ATOM 28514 O O . SER G 1 237 ? -74.929 64.606 5.220 1.00 29.65 228 SER G O 1
ATOM 28522 N N . VAL G 1 238 ? -73.946 66.572 4.718 1.00 32.46 229 VAL G N 1
ATOM 28523 C CA . VAL G 1 238 ? -73.591 66.933 6.082 1.00 32.96 229 VAL G CA 1
ATOM 28524 C C . VAL G 1 238 ? -74.272 68.232 6.426 1.00 30.43 229 VAL G C 1
ATOM 28525 O O . VAL G 1 238 ? -74.121 69.235 5.695 1.00 35.39 229 VAL G O 1
ATOM 28538 N N . LEU G 1 239 ? -75.005 68.187 7.542 1.00 20.45 230 LEU G N 1
ATOM 28539 C CA . LEU G 1 239 ? -75.758 69.319 8.062 1.00 22.75 230 LEU G CA 1
ATOM 28540 C C . LEU G 1 239 ? -75.311 69.719 9.466 1.00 29.95 230 LEU G C 1
ATOM 28541 O O . LEU G 1 239 ? -75.044 68.862 10.321 1.00 20.49 230 LEU G O 1
ATOM 28557 N N . SER G 1 240 ? -75.289 71.032 9.707 1.00 38.01 231 SER G N 1
ATOM 28558 C CA . SER G 1 240 ? -74.896 71.586 11.005 1.00 38.73 231 SER G CA 1
ATOM 28559 C C . SER G 1 240 ? -76.087 72.214 11.669 1.00 41.36 231 SER G C 1
ATOM 28560 O O . SER G 1 240 ? -76.915 72.818 10.993 1.00 31.01 231 SER G O 1
ATOM 28568 N N . HIS G 1 241 ? -76.137 72.091 12.994 1.00 46.22 232 HIS G N 1
ATOM 28569 C CA . HIS G 1 241 ? -77.257 72.574 13.807 1.00 44.79 232 HIS G CA 1
ATOM 28570 C C . HIS G 1 241 ? -76.776 73.401 14.992 1.00 46.15 232 HIS G C 1
ATOM 28571 O O . HIS G 1 241 ? -75.980 72.921 15.795 1.00 46.56 232 HIS G O 1
ATOM 28586 N N . ARG G 1 242 ? -77.281 74.626 15.119 1.00 40.91 233 ARG G N 1
ATOM 28587 C CA . ARG G 1 242 ? -76.906 75.492 16.239 1.00 48.42 233 ARG G CA 1
ATOM 28588 C C . ARG G 1 242 ? -77.489 74.919 17.529 1.00 45.10 233 ARG G C 1
ATOM 28589 O O . ARG G 1 242 ? -78.635 74.484 17.557 1.00 38.36 233 ARG G O 1
ATOM 28610 N N . GLN G 1 243 ? -76.679 74.877 18.582 1.00 44.68 234 GLN G N 1
ATOM 28611 C CA . GLN G 1 243 ? -77.076 74.220 19.825 1.00 45.74 234 GLN G CA 1
ATOM 28612 C C . GLN G 1 243 ? -78.148 74.986 20.587 1.00 50.38 234 GLN G C 1
ATOM 28613 O O . GLN G 1 243 ? -78.893 74.407 21.373 1.00 53.24 234 GLN G O 1
ATOM 28627 N N . ASP G 1 244 ? -78.226 76.288 20.346 1.00 64.48 235 ASP G N 1
ATOM 28628 C CA . ASP G 1 244 ? -79.257 77.120 20.959 1.00 58.05 235 ASP G CA 1
ATOM 28629 C C . ASP G 1 244 ? -80.514 77.135 20.086 1.00 53.19 235 ASP G C 1
ATOM 28630 O O . ASP G 1 244 ? -81.437 77.905 20.333 1.00 64.63 235 ASP G O 1
ATOM 28639 N N . GLY G 1 245 ? -80.540 76.265 19.075 1.00 52.12 236 GLY G N 1
ATOM 28640 C CA . GLY G 1 245 ? -81.671 76.148 18.169 1.00 41.20 236 GLY G CA 1
ATOM 28641 C C . GLY G 1 245 ? -82.791 75.280 18.722 1.00 56.65 236 GLY G C 1
ATOM 28642 O O . GLY G 1 245 ? -82.842 75.000 19.925 1.00 50.01 236 GLY G O 1
ATOM 28646 N N . ALA G 1 246 ? -83.702 74.869 17.845 1.00 49.85 237 ALA G N 1
ATOM 28647 C CA . ALA G 1 246 ? -84.831 74.040 18.245 1.00 37.95 237 ALA G CA 1
ATOM 28648 C C . ALA G 1 246 ? -84.370 72.632 18.601 1.00 50.46 237 ALA G C 1
ATOM 28649 O O . ALA G 1 246 ? -83.420 72.134 18.009 1.00 64.63 237 ALA G O 1
ATOM 28656 N N . LYS G 1 247 ? -85.022 71.994 19.571 1.00 52.58 238 LYS G N 1
ATOM 28657 C CA . LYS G 1 247 ? -84.712 70.602 19.889 1.00 46.43 238 LYS G CA 1
ATOM 28658 C C . LYS G 1 247 ? -85.090 69.710 18.724 1.00 45.01 238 LYS G C 1
ATOM 28659 O O . LYS G 1 247 ? -84.588 68.590 18.606 1.00 43.07 238 LYS G O 1
ATOM 28678 N N . LYS G 1 248 ? -86.008 70.191 17.892 1.00 40.57 239 LYS G N 1
ATOM 28679 C CA . LYS G 1 248 ? -86.451 69.421 16.742 1.00 40.10 239 LYS G CA 1
ATOM 28680 C C . LYS G 1 248 ? -86.460 70.265 15.468 1.00 45.34 239 LYS G C 1
ATOM 28681 O O . LYS G 1 248 ? -86.782 71.454 15.497 1.00 44.25 239 LYS G O 1
ATOM 28700 N N . SER G 1 249 ? -86.100 69.637 14.353 1.00 35.78 240 SER G N 1
ATOM 28701 C CA . SER G 1 249 ? -86.028 70.316 13.058 1.00 31.68 240 SER G CA 1
ATOM 28702 C C . SER G 1 249 ? -86.756 69.460 12.037 1.00 29.18 240 SER G C 1
ATOM 28703 O O . SER G 1 249 ? -87.103 68.318 12.324 1.00 33.56 240 SER G O 1
ATOM 28711 N N . LYS G 1 250 ? -86.944 69.986 10.835 1.00 21.61 241 LYS G N 1
ATOM 28712 C CA . LYS G 1 250 ? -87.598 69.227 9.785 1.00 33.19 241 LYS G CA 1
ATOM 28713 C C . LYS G 1 250 ? -86.761 69.220 8.522 1.00 27.97 241 LYS G C 1
ATOM 28714 O O . LYS G 1 250 ? -86.297 70.257 8.061 1.00 44.16 241 LYS G O 1
ATOM 28733 N N . ILE G 1 251 ? -86.564 68.028 7.976 1.00 33.24 242 ILE G N 1
ATOM 28734 C CA . ILE G 1 251 ? -85.815 67.869 6.742 1.00 40.75 242 ILE G CA 1
ATOM 28735 C C . ILE G 1 251 ? -86.710 67.299 5.664 1.00 33.29 242 ILE G C 1
ATOM 28736 O O . ILE G 1 251 ? -87.513 66.405 5.914 1.00 34.07 242 ILE G O 1
ATOM 28752 N N . THR G 1 252 ? -86.560 67.846 4.465 1.00 30.03 243 THR G N 1
ATOM 28753 C CA . THR G 1 252 ? -87.390 67.500 3.322 1.00 32.69 243 THR G CA 1
ATOM 28754 C C . THR G 1 252 ? -86.610 66.760 2.247 1.00 37.31 243 THR G C 1
ATOM 28755 O O . THR G 1 252 ? -85.791 67.355 1.539 1.00 33.25 243 THR G O 1
ATOM 28766 N N . VAL G 1 253 ? -86.963 65.499 2.037 1.00 39.21 244 VAL G N 1
ATOM 28767 C CA . VAL G 1 253 ? -86.250 64.676 1.078 1.00 31.12 244 VAL G CA 1
ATOM 28768 C C . VAL G 1 253 ? -87.146 64.327 -0.099 1.00 33.34 244 VAL G C 1
ATOM 28769 O O . VAL G 1 253 ? -88.260 63.823 0.064 1.00 27.62 244 VAL G O 1
ATOM 28782 N N . THR G 1 254 ? -86.649 64.635 -1.290 1.00 33.66 245 THR G N 1
ATOM 28783 C CA . THR G 1 254 ? -87.438 64.509 -2.506 1.00 40.33 245 THR G CA 1
ATOM 28784 C C . THR G 1 254 ? -86.751 63.593 -3.495 1.00 37.03 245 THR G C 1
ATOM 28785 O O . THR G 1 254 ? -85.624 63.862 -3.898 1.00 34.50 245 THR G O 1
ATOM 28796 N N . TYR G 1 255 ? -87.443 62.535 -3.906 1.00 37.37 246 TYR G N 1
ATOM 28797 C CA . TYR G 1 255 ? -86.965 61.701 -5.007 1.00 31.23 246 TYR G CA 1
ATOM 28798 C C . TYR G 1 255 ? -87.924 61.935 -6.154 1.00 33.64 246 TYR G C 1
ATOM 28799 O O . TYR G 1 255 ? -89.123 62.068 -5.935 1.00 35.16 246 TYR G O 1
ATOM 28817 N N . GLN G 1 256 ? -87.405 61.993 -7.370 1.00 24.30 247 GLN G N 1
ATOM 28818 C CA . GLN G 1 256 ? -88.229 62.289 -8.529 1.00 23.68 247 GLN G CA 1
ATOM 28819 C C . GLN G 1 256 ? -87.759 61.595 -9.793 1.00 29.80 247 GLN G C 1
ATOM 28820 O O . GLN G 1 256 ? -86.562 61.397 -9.973 1.00 39.66 247 GLN G O 1
ATOM 28834 N N . ARG G 1 257 ? -88.681 61.249 -10.687 1.00 26.20 248 ARG G N 1
ATOM 28835 C CA . ARG G 1 257 ? -88.265 60.773 -12.006 1.00 33.27 248 ARG G CA 1
ATOM 28836 C C . ARG G 1 257 ? -88.910 61.557 -13.130 1.00 31.03 248 ARG G C 1
ATOM 28837 O O . ARG G 1 257 ? -90.122 61.832 -13.110 1.00 45.41 248 ARG G O 1
ATOM 28858 N N . GLU G 1 258 ? -88.066 61.902 -14.101 1.00 31.69 249 GLU G N 1
ATOM 28859 C CA . GLU G 1 258 ? -88.489 62.482 -15.367 1.00 38.38 249 GLU G CA 1
ATOM 28860 C C . GLU G 1 258 ? -88.486 61.396 -16.435 1.00 41.21 249 GLU G C 1
ATOM 28861 O O . GLU G 1 258 ? -87.432 60.847 -16.802 1.00 46.82 249 GLU G O 1
ATOM 28873 N N . MET G 1 259 ? -89.675 61.106 -16.944 1.00 45.13 250 MET G N 1
ATOM 28874 C CA . MET G 1 259 ? -89.851 60.100 -17.975 1.00 44.84 250 MET G CA 1
ATOM 28875 C C . MET G 1 259 ? -90.019 60.798 -19.300 1.00 44.14 250 MET G C 1
ATOM 28876 O O . MET G 1 259 ? -90.801 61.736 -19.425 1.00 46.82 250 MET G O 1
ATOM 28890 N N . ASP G 1 260 ? -89.243 60.357 -20.275 1.00 41.50 251 ASP G N 1
ATOM 28891 C CA . ASP G 1 260 ? -89.289 60.935 -21.603 1.00 43.30 251 ASP G CA 1
ATOM 28892 C C . ASP G 1 260 ? -90.105 60.039 -22.502 1.00 52.91 251 ASP G C 1
ATOM 28893 O O . ASP G 1 260 ? -90.131 58.810 -22.326 1.00 57.33 251 ASP G O 1
ATOM 28902 N N . LEU G 1 261 ? -90.764 60.676 -23.462 1.00 53.06 252 LEU G N 1
ATOM 28903 C CA . LEU G 1 261 ? -91.570 59.984 -24.445 1.00 47.31 252 LEU G CA 1
ATOM 28904 C C . LEU G 1 261 ? -90.759 59.832 -25.708 1.00 39.69 252 LEU G C 1
ATOM 28905 O O . LEU G 1 261 ? -90.452 60.820 -26.379 1.00 35.76 252 LEU G O 1
ATOM 28921 N N . TYR G 1 262 ? -90.402 58.595 -26.027 1.00 42.50 253 TYR G N 1
ATOM 28922 C CA . TYR G 1 262 ? -89.691 58.323 -27.264 1.00 57.22 253 TYR G CA 1
ATOM 28923 C C . TYR G 1 262 ? -90.652 57.698 -28.253 1.00 54.12 253 TYR G C 1
ATOM 28924 O O . TYR G 1 262 ? -91.285 56.698 -27.936 1.00 55.94 253 TYR G O 1
ATOM 28942 N N . GLN G 1 263 ? -90.764 58.280 -29.445 1.00 53.07 254 GLN G N 1
ATOM 28943 C CA . GLN G 1 263 ? -91.670 57.732 -30.454 1.00 55.74 254 GLN G CA 1
ATOM 28944 C C . GLN G 1 263 ? -91.004 57.628 -31.815 1.00 62.83 254 GLN G C 1
ATOM 28945 O O . GLN G 1 263 ? -90.029 58.330 -32.106 1.00 61.74 254 GLN G O 1
ATOM 28959 N N . ILE G 1 264 ? -91.528 56.719 -32.632 1.00 75.68 255 ILE G N 1
ATOM 28960 C CA . ILE G 1 264 ? -91.096 56.599 -34.015 1.00 70.07 255 ILE G CA 1
ATOM 28961 C C . ILE G 1 264 ? -92.282 56.483 -34.966 1.00 86.37 255 ILE G C 1
ATOM 28962 O O . ILE G 1 264 ? -93.350 55.961 -34.601 1.00 71.08 255 ILE G O 1
ATOM 28978 N N . CYS G 1 265 ? -92.057 56.935 -36.197 1.00 88.49 256 CYS G N 1
ATOM 28979 C CA . CYS G 1 265 ? -93.088 56.932 -37.225 1.00 87.62 256 CYS G CA 1
ATOM 28980 C C . CYS G 1 265 ? -92.510 56.672 -38.617 1.00 100.50 256 CYS G C 1
ATOM 28981 O O . CYS G 1 265 ? -91.337 56.971 -38.896 1.00 90.43 256 CYS G O 1
ATOM 28989 N N . TRP G 1 266 ? -93.364 56.113 -39.473 1.00 112.75 257 TRP G N 1
ATOM 28990 C CA . TRP G 1 266 ? -93.031 55.754 -40.848 1.00 112.52 257 TRP G CA 1
ATOM 28991 C C . TRP G 1 266 ? -93.639 56.771 -41.805 1.00 115.62 257 TRP G C 1
ATOM 28992 O O . TRP G 1 266 ? -94.852 56.975 -41.818 1.00 117.69 257 TRP G O 1
ATOM 29013 N N . ASN G 1 267 ? -92.783 57.419 -42.589 1.00 118.13 258 ASN G N 1
ATOM 29014 C CA . ASN G 1 267 ? -93.218 58.446 -43.527 1.00 120.99 258 ASN G CA 1
ATOM 29015 C C . ASN G 1 267 ? -93.449 57.900 -44.941 1.00 121.06 258 ASN G C 1
ATOM 29016 O O . ASN G 1 267 ? -93.883 58.633 -45.830 1.00 113.24 258 ASN G O 1
ATOM 29027 N N . GLY G 1 268 ? -93.161 56.614 -45.141 1.00 119.78 259 GLY G N 1
ATOM 29028 C CA . GLY G 1 268 ? -93.291 55.985 -46.445 1.00 121.44 259 GLY G CA 1
ATOM 29029 C C . GLY G 1 268 ? -91.943 55.631 -47.042 1.00 126.71 259 GLY G C 1
ATOM 29030 O O . GLY G 1 268 ? -91.846 54.786 -47.935 1.00 128.37 259 GLY G O 1
ATOM 29034 N N . PHE G 1 269 ? -90.900 56.288 -46.545 1.00 125.63 260 PHE G N 1
ATOM 29035 C CA . PHE G 1 269 ? -89.547 56.104 -47.056 1.00 134.31 260 PHE G CA 1
ATOM 29036 C C . PHE G 1 269 ? -88.585 55.611 -45.972 1.00 126.83 260 PHE G C 1
ATOM 29037 O O . PHE G 1 269 ? -87.814 54.678 -46.202 1.00 118.52 260 PHE G O 1
ATOM 29054 N N . TYR G 1 270 ? -88.639 56.234 -44.796 1.00 128.53 261 TYR G N 1
ATOM 29055 C CA . TYR G 1 270 ? -87.804 55.833 -43.665 1.00 119.36 261 TYR G CA 1
ATOM 29056 C C . TYR G 1 270 ? -88.596 55.766 -42.366 1.00 104.74 261 TYR G C 1
ATOM 29057 O O . TYR G 1 270 ? -89.749 56.187 -42.305 1.00 103.73 261 TYR G O 1
ATOM 29075 N N . TRP G 1 271 ? -87.959 55.224 -41.332 1.00 104.69 262 TRP G N 1
ATOM 29076 C CA . TRP G 1 271 ? -88.442 55.364 -39.964 1.00 96.30 262 TRP G CA 1
ATOM 29077 C C . TRP G 1 271 ? -87.720 56.528 -39.307 1.00 85.94 262 TRP G C 1
ATOM 29078 O O . TRP G 1 271 ? -86.500 56.647 -39.418 1.00 89.01 262 TRP G O 1
ATOM 29099 N N . ALA G 1 272 ? -88.470 57.385 -38.627 1.00 74.76 263 ALA G N 1
ATOM 29100 C CA . ALA G 1 272 ? -87.866 58.506 -37.914 1.00 63.81 263 ALA G CA 1
ATOM 29101 C C . ALA G 1 272 ? -88.350 58.512 -36.480 1.00 69.52 263 ALA G C 1
ATOM 29102 O O . ALA G 1 272 ? -89.431 57.991 -36.175 1.00 60.45 263 ALA G O 1
ATOM 29109 N N . GLY G 1 273 ? -87.540 59.101 -35.608 1.00 62.60 264 GLY G N 1
ATOM 29110 C CA . GLY G 1 273 ? -87.826 59.110 -34.188 1.00 61.95 264 GLY G CA 1
ATOM 29111 C C . GLY G 1 273 ? -87.773 60.497 -33.586 1.00 54.88 264 GLY G C 1
ATOM 29112 O O . GLY G 1 273 ? -87.176 61.414 -34.154 1.00 46.47 264 GLY G O 1
ATOM 29116 N N . ALA G 1 274 ? -88.405 60.638 -32.425 1.00 51.37 265 ALA G N 1
ATOM 29117 C CA . ALA G 1 274 ? -88.368 61.891 -31.676 1.00 45.36 265 ALA G CA 1
ATOM 29118 C C . ALA G 1 274 ? -88.482 61.627 -30.176 1.00 56.37 265 ALA G C 1
ATOM 29119 O O . ALA G 1 274 ? -89.184 60.693 -29.740 1.00 46.38 265 ALA G O 1
ATOM 29126 N N . ASN G 1 275 ? -87.781 62.450 -29.396 1.00 49.55 266 ASN G N 1
ATOM 29127 C CA . ASN G 1 275 ? -87.799 62.347 -27.941 1.00 53.32 266 ASN G CA 1
ATOM 29128 C C . ASN G 1 275 ? -88.381 63.607 -27.325 1.00 42.94 266 ASN G C 1
ATOM 29129 O O . ASN G 1 275 ? -87.964 64.716 -27.643 1.00 52.94 266 ASN G O 1
ATOM 29140 N N . TYR G 1 276 ? -89.361 63.417 -26.452 1.00 43.79 267 TYR G N 1
ATOM 29141 C CA . TYR G 1 276 ? -90.001 64.517 -25.752 1.00 58.44 267 TYR G CA 1
ATOM 29142 C C . TYR G 1 276 ? -89.675 64.424 -24.270 1.00 49.91 267 TYR G C 1
ATOM 29143 O O . TYR G 1 276 ? -90.016 63.440 -23.600 1.00 53.78 267 TYR G O 1
ATOM 29161 N N . LYS G 1 277 ? -89.006 65.458 -23.768 1.00 34.92 268 LYS G N 1
ATOM 29162 C CA . LYS G 1 277 ? -88.491 65.439 -22.404 1.00 44.49 268 LYS G CA 1
ATOM 29163 C C . LYS G 1 277 ? -89.515 65.692 -21.312 1.00 45.56 268 LYS G C 1
ATOM 29164 O O . LYS G 1 277 ? -90.321 66.615 -21.399 1.00 51.48 268 LYS G O 1
ATOM 29183 N N . ASN G 1 278 ? -89.397 64.919 -20.242 1.00 45.83 269 ASN G N 1
ATOM 29184 C CA . ASN G 1 278 ? -90.207 65.100 -19.057 1.00 34.60 269 ASN G CA 1
ATOM 29185 C C . ASN G 1 278 ? -91.684 65.144 -19.408 1.00 51.75 269 ASN G C 1
ATOM 29186 O O . ASN G 1 278 ? -92.441 65.956 -18.870 1.00 57.65 269 ASN G O 1
ATOM 29197 N N . PHE G 1 279 ? -92.093 64.252 -20.305 1.00 50.15 270 PHE G N 1
ATOM 29198 C CA . PHE G 1 279 ? -93.487 64.170 -20.719 1.00 45.86 270 PHE G CA 1
ATOM 29199 C C . PHE G 1 279 ? -94.325 63.684 -19.539 1.00 50.06 270 PHE G C 1
ATOM 29200 O O . PHE G 1 279 ? -95.490 64.054 -19.392 1.00 60.21 270 PHE G O 1
ATOM 29217 N N . LYS G 1 280 ? -93.702 62.883 -18.682 1.00 48.31 271 LYS G N 1
ATOM 29218 C CA . LYS G 1 280 ? -94.321 62.422 -17.447 1.00 51.15 271 LYS G CA 1
ATOM 29219 C C . LYS G 1 280 ? -93.343 62.635 -16.302 1.00 46.63 271 LYS G C 1
ATOM 29220 O O . LYS G 1 280 ? -92.141 62.431 -16.466 1.00 42.65 271 LYS G O 1
ATOM 29239 N N . THR G 1 281 ? -93.864 63.054 -15.152 1.00 39.99 272 THR G N 1
ATOM 29240 C CA . THR G 1 281 ? -93.045 63.297 -13.968 1.00 40.71 272 THR G CA 1
ATOM 29241 C C . THR G 1 281 ? -93.659 62.690 -12.718 1.00 45.55 272 THR G C 1
ATOM 29242 O O . THR G 1 281 ? -94.821 62.970 -12.399 1.00 51.24 272 THR G O 1
ATOM 29253 N N . ARG G 1 282 ? -92.876 61.891 -11.991 1.00 28.33 273 ARG G N 1
ATOM 29254 C CA . ARG G 1 282 ? -93.386 61.312 -10.741 1.00 33.27 273 ARG G CA 1
ATOM 29255 C C . ARG G 1 282 ? -92.506 61.754 -9.604 1.00 31.67 273 ARG G C 1
ATOM 29256 O O . ARG G 1 282 ? -91.288 61.570 -9.659 1.00 41.50 273 ARG G O 1
ATOM 29277 N N . THR G 1 283 ? -93.120 62.362 -8.590 1.00 32.15 274 THR G N 1
ATOM 29278 C CA . THR G 1 283 ? -92.362 62.985 -7.503 1.00 24.35 274 THR G CA 1
ATOM 29279 C C . THR G 1 283 ? -92.827 62.578 -6.113 1.00 24.80 274 THR G C 1
ATOM 29280 O O . THR G 1 283 ? -93.990 62.730 -5.760 1.00 40.92 274 THR G O 1
ATOM 29291 N N . PHE G 1 284 ? -91.877 62.131 -5.305 1.00 24.48 275 PHE G N 1
ATOM 29292 C CA . PHE G 1 284 ? -92.152 61.650 -3.958 1.00 31.18 275 PHE G CA 1
ATOM 29293 C C . PHE G 1 284 ? -91.421 62.509 -2.942 1.00 41.72 275 PHE G C 1
ATOM 29294 O O . PHE G 1 284 ? -90.174 62.512 -2.887 1.00 46.24 275 PHE G O 1
ATOM 29311 N N . LYS G 1 285 ? -92.208 63.251 -2.165 1.00 23.64 276 LYS G N 1
ATOM 29312 C CA . LYS G 1 285 ? -91.679 64.175 -1.172 1.00 31.00 276 LYS G CA 1
ATOM 29313 C C . LYS G 1 285 ? -91.940 63.662 0.232 1.00 27.10 276 LYS G C 1
ATOM 29314 O O . LYS G 1 285 ? -93.075 63.390 0.581 1.00 45.68 276 LYS G O 1
ATOM 29333 N N . SER G 1 286 ? -90.897 63.575 1.046 1.00 19.36 277 SER G N 1
ATOM 29334 C CA . SER G 1 286 ? -91.030 63.134 2.434 1.00 33.33 277 SER G CA 1
ATOM 29335 C C . SER G 1 286 ? -90.491 64.202 3.359 1.00 34.79 277 SER G C 1
ATOM 29336 O O . SER G 1 286 ? -89.516 64.883 3.033 1.00 35.59 277 SER G O 1
ATOM 29344 N N . THR G 1 287 ? -91.149 64.374 4.495 1.00 22.33 278 THR G N 1
ATOM 29345 C CA . THR G 1 287 ? -90.654 65.297 5.496 1.00 30.07 278 THR G CA 1
ATOM 29346 C C . THR G 1 287 ? -90.395 64.516 6.758 1.00 33.70 278 THR G C 1
ATOM 29347 O O . THR G 1 287 ? -91.309 63.834 7.251 1.00 37.16 278 THR G O 1
ATOM 29358 N N . TYR G 1 288 ? -89.163 64.645 7.268 1.00 21.55 279 TYR G N 1
ATOM 29359 C CA . TYR G 1 288 ? -88.692 63.943 8.457 1.00 23.79 279 TYR G CA 1
ATOM 29360 C C . TYR G 1 288 ? -88.452 64.941 9.588 1.00 28.13 279 TYR G C 1
ATOM 29361 O O . TYR G 1 288 ? -88.007 66.068 9.371 1.00 20.48 279 TYR G O 1
ATOM 29379 N N . GLU G 1 289 ? -88.795 64.505 10.791 1.00 25.94 280 GLU G N 1
ATOM 29380 C CA . GLU G 1 289 ? -88.591 65.259 12.016 1.00 25.01 280 GLU G CA 1
ATOM 29381 C C . GLU G 1 289 ? -87.326 64.795 12.676 1.00 41.64 280 GLU G C 1
ATOM 29382 O O . GLU G 1 289 ? -87.200 63.621 13.010 1.00 57.86 280 GLU G O 1
ATOM 29394 N N . ILE G 1 290 ? -86.399 65.710 12.895 1.00 42.07 281 ILE G N 1
ATOM 29395 C CA . ILE G 1 290 ? -85.140 65.393 13.554 1.00 30.03 281 ILE G CA 1
ATOM 29396 C C . ILE G 1 290 ? -85.134 65.901 14.977 1.00 32.19 281 ILE G C 1
ATOM 29397 O O . ILE G 1 290 ? -85.376 67.078 15.210 1.00 37.99 281 ILE G O 1
ATOM 29413 N N . ASP G 1 291 ? -84.895 64.989 15.911 1.00 17.98 282 ASP G N 1
ATOM 29414 C CA . ASP G 1 291 ? -84.713 65.306 17.316 1.00 28.98 282 ASP G CA 1
ATOM 29415 C C . ASP G 1 291 ? -83.206 65.381 17.646 1.00 53.65 282 ASP G C 1
ATOM 29416 O O . ASP G 1 291 ? -82.563 64.374 17.948 1.00 52.57 282 ASP G O 1
ATOM 29425 N N . TRP G 1 292 ? -82.644 66.582 17.589 1.00 51.26 283 TRP G N 1
ATOM 29426 C CA . TRP G 1 292 ? -81.221 66.769 17.864 1.00 47.86 283 TRP G CA 1
ATOM 29427 C C . TRP G 1 292 ? -80.844 66.443 19.307 1.00 46.71 283 TRP G C 1
ATOM 29428 O O . TRP G 1 292 ? -79.662 66.329 19.629 1.00 50.79 283 TRP G O 1
ATOM 29449 N N . GLU G 1 293 ? -81.836 66.318 20.181 1.00 43.23 284 GLU G N 1
ATOM 29450 C CA . GLU G 1 293 ? -81.564 66.055 21.588 1.00 47.74 284 GLU G CA 1
ATOM 29451 C C . GLU G 1 293 ? -81.419 64.556 21.840 1.00 51.24 284 GLU G C 1
ATOM 29452 O O . GLU G 1 293 ? -80.484 64.119 22.505 1.00 65.05 284 GLU G O 1
ATOM 29464 N N . ASN G 1 294 ? -82.335 63.771 21.285 1.00 58.18 285 ASN G N 1
ATOM 29465 C CA . ASN G 1 294 ? -82.364 62.330 21.525 1.00 50.05 285 ASN G CA 1
ATOM 29466 C C . ASN G 1 294 ? -81.866 61.511 20.335 1.00 39.73 285 ASN G C 1
ATOM 29467 O O . ASN G 1 294 ? -81.832 60.280 20.391 1.00 47.58 285 ASN G O 1
ATOM 29478 N N . HIS G 1 295 ? -81.502 62.199 19.257 1.00 38.10 286 HIS G N 1
ATOM 29479 C CA . HIS G 1 295 ? -80.911 61.558 18.089 1.00 37.49 286 HIS G CA 1
ATOM 29480 C C . HIS G 1 295 ? -81.891 60.583 17.452 1.00 47.60 286 HIS G C 1
ATOM 29481 O O . HIS G 1 295 ? -81.546 59.441 17.149 1.00 46.74 286 HIS G O 1
ATOM 29496 N N . LYS G 1 296 ? -83.123 61.043 17.264 1.00 43.91 287 LYS G N 1
ATOM 29497 C CA . LYS G 1 296 ? -84.149 60.229 16.638 1.00 40.89 287 LYS G CA 1
ATOM 29498 C C . LYS G 1 296 ? -84.617 60.881 15.351 1.00 33.45 287 LYS G C 1
ATOM 29499 O O . LYS G 1 296 ? -84.434 62.073 15.146 1.00 23.84 287 LYS G O 1
ATOM 29518 N N . VAL G 1 297 ? -85.217 60.085 14.478 1.00 35.77 288 VAL G N 1
ATOM 29519 C CA . VAL G 1 297 ? -85.839 60.619 13.279 1.00 29.19 288 VAL G CA 1
ATOM 29520 C C . VAL G 1 297 ? -87.185 59.947 13.084 1.00 35.93 288 VAL G C 1
ATOM 29521 O O . VAL G 1 297 ? -87.343 58.753 13.308 1.00 52.63 288 VAL G O 1
ATOM 29534 N N . LYS G 1 298 ? -88.158 60.734 12.665 1.00 47.82 289 LYS G N 1
ATOM 29535 C CA . LYS G 1 298 ? -89.518 60.257 12.530 1.00 47.83 289 LYS G CA 1
ATOM 29536 C C . LYS G 1 298 ? -90.097 60.851 11.259 1.00 47.40 289 LYS G C 1
ATOM 29537 O O . LYS G 1 298 ? -89.963 62.051 11.002 1.00 45.35 289 LYS G O 1
ATOM 29556 N N . LEU G 1 299 ? -90.665 59.988 10.428 1.00 35.87 290 LEU G N 1
ATOM 29557 C CA . LEU G 1 299 ? -91.375 60.435 9.240 1.00 33.66 290 LEU G CA 1
ATOM 29558 C C . LEU G 1 299 ? -92.663 61.164 9.645 1.00 33.36 290 LEU G C 1
ATOM 29559 O O . LEU G 1 299 ? -93.437 60.661 10.463 1.00 35.08 290 LEU G O 1
ATOM 29575 N N . LEU G 1 300 ? -92.863 62.358 9.090 1.00 36.85 291 LEU G N 1
ATOM 29576 C CA . LEU G 1 300 ? -94.034 63.192 9.378 1.00 34.32 291 LEU G CA 1
ATOM 29577 C C . LEU G 1 300 ? -94.915 63.335 8.159 1.00 31.59 291 LEU G C 1
ATOM 29578 O O . LEU G 1 300 ? -96.116 63.120 8.251 1.00 44.05 291 LEU G O 1
ATOM 29594 N N . ASP G 1 301 ? -94.334 63.736 7.030 1.00 36.82 292 ASP G N 1
ATOM 29595 C CA . ASP G 1 301 ? -95.151 63.957 5.827 1.00 37.87 292 ASP G CA 1
ATOM 29596 C C . ASP G 1 301 ? -94.714 63.104 4.657 1.00 39.91 292 ASP G C 1
ATOM 29597 O O . ASP G 1 301 ? -93.544 62.741 4.528 1.00 47.77 292 ASP G O 1
ATOM 29606 N N . THR G 1 302 ? -95.682 62.827 3.795 1.00 39.67 293 THR G N 1
ATOM 29607 C CA . THR G 1 302 ? -95.474 62.143 2.532 1.00 32.24 293 THR G CA 1
ATOM 29608 C C . THR G 1 302 ? -96.314 62.832 1.461 1.00 45.09 293 THR G C 1
ATOM 29609 O O . THR G 1 302 ? -97.471 63.150 1.711 1.00 62.97 293 THR G O 1
ATOM 29620 N N . LYS G 1 303 ? -95.752 63.051 0.276 1.00 38.80 294 LYS G N 1
ATOM 29621 C CA . LYS G 1 303 ? -96.533 63.566 -0.845 1.00 39.37 294 LYS G CA 1
ATOM 29622 C C . LYS G 1 303 ? -96.138 62.945 -2.182 1.00 40.21 294 LYS G C 1
ATOM 29623 O O . LYS G 1 303 ? -95.028 63.146 -2.678 1.00 48.70 294 LYS G O 1
ATOM 29642 N N . GLU G 1 304 ? -97.083 62.221 -2.771 1.00 36.07 295 GLU G N 1
ATOM 29643 C CA . GLU G 1 304 ? -96.902 61.592 -4.073 1.00 39.30 295 GLU G CA 1
ATOM 29644 C C . GLU G 1 304 ? -97.569 62.465 -5.123 1.00 36.62 295 GLU G C 1
ATOM 29645 O O . GLU G 1 304 ? -98.763 62.735 -5.034 1.00 53.72 295 GLU G O 1
ATOM 29657 N N . THR G 1 305 ? -96.783 63.004 -6.047 1.00 36.12 296 THR G N 1
ATOM 29658 C CA . THR G 1 305 ? -97.323 63.904 -7.068 1.00 41.85 296 THR G CA 1
ATOM 29659 C C . THR G 1 305 ? -97.031 63.420 -8.475 1.00 48.12 296 THR G C 1
ATOM 29660 O O . THR G 1 305 ? -95.882 63.109 -8.843 1.00 43.99 296 THR G O 1
ATOM 29671 N N . GLU G 1 306 ? -98.091 63.436 -9.268 1.00 52.57 297 GLU G N 1
ATOM 29672 C CA . GLU G 1 306 ? -98.067 62.948 -10.630 1.00 61.29 297 GLU G CA 1
ATOM 29673 C C . GLU G 1 306 ? -98.302 64.116 -11.602 1.00 52.85 297 GLU G C 1
ATOM 29674 O O . GLU G 1 306 ? -99.358 64.732 -11.574 1.00 76.50 297 GLU G O 1
ATOM 29686 N N . ASN G 1 307 ? -97.297 64.460 -12.407 1.00 55.24 298 ASN G N 1
ATOM 29687 C CA . ASN G 1 307 ? -97.487 65.412 -13.507 1.00 48.44 298 ASN G CA 1
ATOM 29688 C C . ASN G 1 307 ? -97.474 64.645 -14.824 1.00 55.80 298 ASN G C 1
ATOM 29689 O O . ASN G 1 307 ? -96.599 63.809 -15.050 1.00 62.53 298 ASN G O 1
ATOM 29700 N N . ASN G 1 308 ? -98.431 64.941 -15.693 1.00 62.35 299 ASN G N 1
ATOM 29701 C CA . ASN G 1 308 ? -98.480 64.352 -17.024 1.00 54.16 299 ASN G CA 1
ATOM 29702 C C . ASN G 1 308 ? -98.759 65.444 -18.047 1.00 77.84 299 ASN G C 1
ATOM 29703 O O . ASN G 1 308 ? -99.666 66.258 -17.863 1.00 88.32 299 ASN G O 1
ATOM 29714 N N . LYS G 1 309 ? -97.973 65.470 -19.117 1.00 78.33 300 LYS G N 1
ATOM 29715 C CA . LYS G 1 309 ? -98.234 66.379 -20.224 1.00 76.14 300 LYS G CA 1
ATOM 29716 C C . LYS G 1 309 ? -99.267 65.728 -21.135 1.00 85.46 300 LYS G C 1
ATOM 29717 O O . LYS G 1 309 ? -100.085 66.382 -21.782 1.00 82.23 300 LYS G O 1
ATOM 29737 N N . ASP H 2 16 ? -72.475 57.284 6.798 1.00 40.67 6 ASP H N 1
ATOM 29738 C CA . ASP H 2 16 ? -71.022 57.199 6.644 1.00 55.40 6 ASP H CA 1
ATOM 29739 C C . ASP H 2 16 ? -70.435 56.018 7.428 1.00 57.63 6 ASP H C 1
ATOM 29740 O O . ASP H 2 16 ? -69.883 55.101 6.819 1.00 83.65 6 ASP H O 1
ATOM 29748 N N . ILE H 2 17 ? -70.560 56.015 8.758 1.00 45.46 7 ILE H N 1
ATOM 29749 C CA . ILE H 2 17 ? -69.852 55.017 9.579 1.00 73.88 7 ILE H CA 1
ATOM 29750 C C . ILE H 2 17 ? -70.659 53.746 9.844 1.00 93.84 7 ILE H C 1
ATOM 29751 O O . ILE H 2 17 ? -70.075 52.655 9.851 1.00 108.54 7 ILE H O 1
ATOM 29767 N N . GLY H 2 18 ? -71.973 53.857 10.036 1.00 60.66 8 GLY H N 1
ATOM 29768 C CA . GLY H 2 18 ? -72.774 52.683 10.370 1.00 74.35 8 GLY H CA 1
ATOM 29769 C C . GLY H 2 18 ? -72.587 51.463 9.460 1.00 72.24 8 GLY H C 1
ATOM 29770 O O . GLY H 2 18 ? -72.538 51.660 8.235 1.00 46.05 8 GLY H O 1
ATOM 29774 N N . GLN H 2 19 ? -72.586 50.217 9.988 1.00 100.36 9 GLN H N 1
ATOM 29775 C CA . GLN H 2 19 ? -72.698 49.879 11.433 1.00 105.47 9 GLN H CA 1
ATOM 29776 C C . GLN H 2 19 ? -71.880 48.639 11.941 1.00 100.03 9 GLN H C 1
ATOM 29777 O O . GLN H 2 19 ? -72.305 47.504 11.702 1.00 70.79 9 GLN H O 1
ATOM 29791 N N . GLY H 2 20 ? -70.783 48.838 12.699 1.00 62.81 10 GLY H N 1
ATOM 29792 C CA . GLY H 2 20 ? -69.961 47.714 13.164 1.00 59.97 10 GLY H CA 1
ATOM 29793 C C . GLY H 2 20 ? -69.626 47.505 14.653 1.00 74.03 10 GLY H C 1
ATOM 29794 O O . GLY H 2 20 ? -68.715 48.169 15.182 1.00 28.71 10 GLY H O 1
ATOM 29798 N N . ALA H 2 21 ? -70.248 46.476 15.263 1.00 65.41 11 ALA H N 1
ATOM 29799 C CA . ALA H 2 21 ? -70.008 46.059 16.666 1.00 53.24 11 ALA H CA 1
ATOM 29800 C C . ALA H 2 21 ? -70.389 44.573 16.934 1.00 65.47 11 ALA H C 1
ATOM 29801 O O . ALA H 2 21 ? -70.416 43.766 16.003 1.00 63.99 11 ALA H O 1
ATOM 29808 N N . GLU H 2 22 ? -70.635 44.213 18.202 1.00 51.66 12 GLU H N 1
ATOM 29809 C CA . GLU H 2 22 ? -70.899 42.813 18.6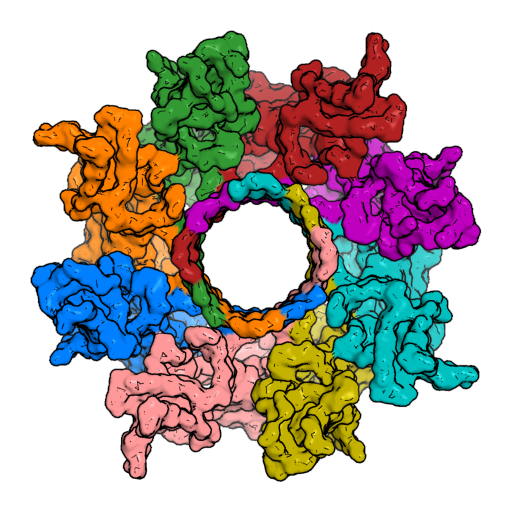23 1.00 60.56 12 GLU H CA 1
ATOM 29810 C C . GLU H 2 22 ? -71.977 42.050 17.829 1.00 56.97 12 GLU H C 1
ATOM 29811 O O . GLU H 2 22 ? -73.067 42.567 17.574 1.00 51.22 12 GLU H O 1
ATOM 29823 N N . ILE H 2 23 ? -71.701 40.788 17.515 1.00 51.47 13 ILE H N 1
ATOM 29824 C CA . ILE H 2 23 ? -72.605 40.002 16.678 1.00 41.93 13 ILE H CA 1
ATOM 29825 C C . ILE H 2 23 ? -73.043 38.710 17.351 1.00 39.09 13 ILE H C 1
ATOM 29826 O O . ILE H 2 23 ? -72.358 38.189 18.226 1.00 43.63 13 ILE H O 1
ATOM 29842 N N . ILE H 2 24 ? -74.243 38.260 16.992 1.00 40.96 14 ILE H N 1
ATOM 29843 C CA . ILE H 2 24 ? -74.707 36.913 17.322 1.00 37.39 14 ILE H CA 1
ATOM 29844 C C . ILE H 2 24 ? -75.111 36.215 16.036 1.00 35.20 14 ILE H C 1
ATOM 29845 O O . ILE H 2 24 ? -76.068 36.637 15.387 1.00 38.59 14 ILE H O 1
ATOM 29861 N N . LYS H 2 25 ? -74.416 35.144 15.662 1.00 37.04 15 LYS H N 1
ATOM 29862 C CA . LYS H 2 25 ? -74.721 34.510 14.383 1.00 38.88 15 LYS H CA 1
ATOM 29863 C C . LYS H 2 25 ? -75.508 33.205 14.538 1.00 32.88 15 LYS H C 1
ATOM 29864 O O . LYS H 2 25 ? -75.384 32.472 15.524 1.00 26.48 15 LYS H O 1
ATOM 29883 N N . ARG H 2 26 ? -76.372 32.983 13.555 1.00 25.91 16 ARG H N 1
ATOM 29884 C CA . ARG H 2 26 ? -77.181 31.788 13.451 1.00 24.96 16 ARG H CA 1
ATOM 29885 C C . ARG H 2 26 ? -77.140 31.320 11.998 1.00 35.66 16 ARG H C 1
ATOM 29886 O O . ARG H 2 26 ? -77.009 32.153 11.095 1.00 28.03 16 ARG H O 1
ATOM 29907 N N . THR H 2 27 ? -77.245 30.013 11.750 1.00 35.87 17 THR H N 1
ATOM 29908 C CA . THR H 2 27 ? -77.319 29.541 10.362 1.00 38.31 17 THR H CA 1
ATOM 29909 C C . THR H 2 27 ? -78.519 28.654 10.119 1.00 32.65 17 THR H C 1
ATOM 29910 O O . THR H 2 27 ? -79.004 27.988 11.032 1.00 23.93 17 THR H O 1
ATOM 29921 N N . GLN H 2 28 ? -78.991 28.669 8.876 1.00 26.12 18 GLN H N 1
ATOM 29922 C CA . GLN H 2 28 ? -80.015 27.740 8.439 1.00 28.36 18 GLN H CA 1
ATOM 29923 C C . GLN H 2 28 ? -79.739 27.329 7.002 1.00 30.96 18 GLN H C 1
ATOM 29924 O O . GLN H 2 28 ? -79.450 28.173 6.145 1.00 34.95 18 GLN H O 1
ATOM 29938 N N . ASP H 2 29 ? -79.862 26.030 6.743 1.00 26.46 19 ASP H N 1
ATOM 29939 C CA . ASP H 2 29 ? -79.562 25.467 5.432 1.00 30.52 19 ASP H CA 1
ATOM 29940 C C . ASP H 2 29 ? -80.722 24.574 5.008 1.00 33.69 19 ASP H C 1
ATOM 29941 O O . ASP H 2 29 ? -81.277 23.861 5.837 1.00 33.47 19 ASP H O 1
ATOM 29950 N N . ILE H 2 30 ? -81.116 24.638 3.736 1.00 26.83 20 ILE H N 1
ATOM 29951 C CA . ILE H 2 30 ? -82.214 23.784 3.266 1.00 22.96 20 ILE H CA 1
ATOM 29952 C C . ILE H 2 30 ? -82.271 23.562 1.743 1.00 33.78 20 ILE H C 1
ATOM 29953 O O . ILE H 2 30 ? -81.912 24.449 0.957 1.00 33.89 20 ILE H O 1
ATOM 29969 N N . THR H 2 31 ? -82.763 22.392 1.329 1.00 32.09 21 THR H N 1
ATOM 29970 C CA . THR H 2 31 ? -82.816 22.047 -0.097 1.00 33.37 21 THR H CA 1
ATOM 29971 C C . THR H 2 31 ? -84.214 21.602 -0.570 1.00 38.91 21 THR H C 1
ATOM 29972 O O . THR H 2 31 ? -84.953 20.917 0.130 1.00 41.76 21 THR H O 1
ATOM 29983 N N . SER H 2 32 ? -84.563 22.047 -1.771 1.00 37.56 22 SER H N 1
ATOM 29984 C CA . SER H 2 32 ? -85.772 21.635 -2.455 1.00 32.40 22 SER H CA 1
ATOM 29985 C C . SER H 2 32 ? -85.434 20.543 -3.457 1.00 42.03 22 SER H C 1
ATOM 29986 O O . SER H 2 32 ? -85.015 20.845 -4.577 1.00 34.97 22 SER H O 1
ATOM 29994 N N . LYS H 2 33 ? -85.609 19.286 -3.039 1.00 39.48 23 LYS H N 1
ATOM 29995 C CA . LYS H 2 33 ? -85.355 18.123 -3.896 1.00 34.52 23 LYS H CA 1
ATOM 29996 C C . LYS H 2 33 ? -86.031 18.268 -5.247 1.00 26.20 23 LYS H C 1
ATOM 29997 O O . LYS H 2 33 ? -85.434 18.005 -6.286 1.00 23.19 23 LYS H O 1
ATOM 30016 N N . ARG H 2 34 ? -87.280 18.713 -5.214 1.00 36.83 24 ARG H N 1
ATOM 30017 C CA . ARG H 2 34 ? -88.082 18.880 -6.417 1.00 34.31 24 ARG H CA 1
ATOM 30018 C C . ARG H 2 34 ? -87.359 19.758 -7.436 1.00 50.27 24 ARG H C 1
ATOM 30019 O O . ARG H 2 34 ? -87.267 19.398 -8.614 1.00 47.76 24 ARG H O 1
ATOM 30040 N N . LEU H 2 35 ? -86.802 20.877 -6.963 1.00 45.93 25 LEU H N 1
ATOM 30041 C CA . LEU H 2 35 ? -86.246 21.903 -7.841 1.00 36.53 25 LEU H CA 1
ATOM 30042 C C . LEU H 2 35 ? -84.714 21.953 -7.923 1.00 39.91 25 LEU H C 1
ATOM 30043 O O . LEU H 2 35 ? -84.167 22.676 -8.763 1.00 35.26 25 LEU H O 1
ATOM 30059 N N . ALA H 2 36 ? -84.032 21.207 -7.052 1.00 36.40 26 ALA H N 1
ATOM 30060 C CA . ALA H 2 36 ? -82.561 21.209 -6.984 1.00 33.48 26 ALA H CA 1
ATOM 30061 C C . ALA H 2 36 ? -82.065 22.610 -6.648 1.00 36.97 26 ALA H C 1
ATOM 30062 O O . ALA H 2 36 ? -81.323 23.221 -7.418 1.00 41.09 26 ALA H O 1
ATOM 30069 N N . ILE H 2 37 ? -82.519 23.126 -5.514 1.00 30.20 27 ILE H N 1
ATOM 30070 C CA . ILE H 2 37 ? -82.130 24.444 -5.062 1.00 28.28 27 ILE H CA 1
ATOM 30071 C C . ILE H 2 37 ? -81.861 24.421 -3.576 1.00 39.93 27 ILE H C 1
ATOM 30072 O O . ILE H 2 37 ? -82.690 23.988 -2.779 1.00 21.35 27 ILE H O 1
ATOM 30088 N N . THR H 2 38 ? -80.700 24.954 -3.219 1.00 51.58 28 THR H N 1
ATOM 30089 C CA . THR H 2 38 ? -80.230 24.966 -1.853 1.00 36.34 28 THR H CA 1
ATOM 30090 C C . THR H 2 38 ? -79.999 26.371 -1.374 1.00 30.74 28 THR H C 1
ATOM 30091 O O . THR H 2 38 ? -79.277 27.130 -2.015 1.00 37.28 28 THR H O 1
ATOM 30102 N N . GLN H 2 39 ? -80.647 26.700 -0.260 1.00 34.02 29 GLN H N 1
ATOM 30103 C CA . GLN H 2 39 ? -80.441 27.964 0.426 1.00 26.98 29 GLN H CA 1
ATOM 30104 C C . GLN H 2 39 ? -79.516 27.740 1.608 1.00 33.75 29 GLN H C 1
ATOM 30105 O O . GLN H 2 39 ? -79.788 26.896 2.480 1.00 32.10 29 GLN H O 1
ATOM 30119 N N . ASN H 2 40 ? -78.425 28.505 1.608 1.00 44.55 30 ASN H N 1
ATOM 30120 C CA . ASN H 2 40 ? -77.482 28.601 2.720 1.00 40.79 30 ASN H CA 1
ATOM 30121 C C . ASN H 2 40 ? -77.585 30.015 3.302 1.00 37.36 30 ASN H C 1
ATOM 30122 O O . ASN H 2 40 ? -77.074 30.982 2.724 1.00 27.16 30 ASN H O 1
ATOM 30133 N N . ILE H 2 41 ? -78.277 30.142 4.427 1.00 34.82 31 ILE H N 1
ATOM 30134 C CA . ILE H 2 41 ? -78.625 31.461 4.952 1.00 33.23 31 ILE H CA 1
ATOM 30135 C C . ILE H 2 41 ? -77.985 31.687 6.291 1.00 30.51 31 ILE H C 1
ATOM 30136 O O . ILE H 2 41 ? -78.103 30.852 7.202 1.00 39.10 31 ILE H O 1
ATOM 30152 N N . GLN H 2 42 ? -77.309 32.823 6.404 1.00 26.08 32 GLN H N 1
ATOM 30153 C CA . GLN H 2 42 ? -76.697 33.214 7.663 1.00 26.56 32 GLN H CA 1
ATOM 30154 C C . GLN H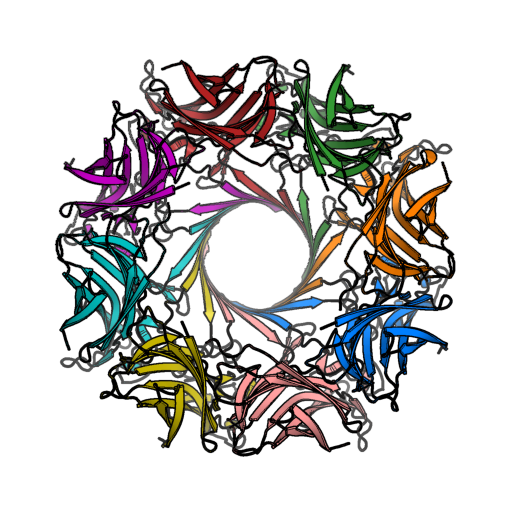 2 42 ? -77.312 34.474 8.244 1.00 33.11 32 GLN H C 1
ATOM 30155 O O . GLN H 2 42 ? -77.452 35.489 7.551 1.00 29.05 32 GLN H O 1
ATOM 30169 N N . PHE H 2 43 ? -77.637 34.399 9.532 1.00 30.26 33 PHE H N 1
ATOM 30170 C CA . PHE H 2 43 ? -78.278 35.488 10.257 1.00 21.07 33 PHE H CA 1
ATOM 30171 C C . PHE H 2 43 ? -77.340 36.037 11.312 1.00 32.37 33 PHE H C 1
ATOM 30172 O O . PHE H 2 43 ? -77.060 35.374 12.312 1.00 28.13 33 PHE H O 1
ATOM 30189 N N . ASP H 2 44 ? -76.902 37.275 11.097 1.00 48.45 34 ASP H N 1
ATOM 30190 C CA . ASP H 2 44 ? -76.034 37.985 12.032 1.00 47.03 34 ASP H CA 1
ATOM 30191 C C . ASP H 2 44 ? -76.862 39.041 12.745 1.00 37.15 34 ASP H C 1
ATOM 30192 O O . ASP H 2 44 ? -77.228 40.053 12.156 1.00 35.78 34 ASP H O 1
ATOM 30201 N N . PHE H 2 45 ? -77.197 38.777 14.001 1.00 38.64 35 PHE H N 1
ATOM 30202 C CA . PHE H 2 45 ? -77.859 39.772 14.826 1.00 33.67 35 PHE H CA 1
ATOM 30203 C C . PHE H 2 45 ? -76.831 40.760 15.270 1.00 36.17 35 PHE H C 1
ATOM 30204 O O . PHE H 2 45 ? -75.797 40.371 15.814 1.00 49.75 35 PHE H O 1
ATOM 30221 N N . VAL H 2 46 ? -77.123 42.035 15.026 1.00 36.28 36 VAL H N 1
ATOM 30222 C CA . VAL H 2 46 ? -76.197 43.120 15.302 1.00 29.16 36 VAL H CA 1
ATOM 30223 C C . VAL H 2 46 ? -76.605 43.897 16.542 1.00 34.70 36 VAL H C 1
ATOM 30224 O O . VAL H 2 46 ? -77.660 44.534 16.556 1.00 56.86 36 VAL H O 1
ATOM 30237 N N . LYS H 2 47 ? -75.773 43.846 17.577 1.00 30.79 37 LYS H N 1
ATOM 30238 C CA . LYS H 2 47 ? -75.969 44.672 18.766 1.00 38.96 37 LYS H CA 1
ATOM 30239 C C . LYS H 2 47 ? -75.086 45.914 18.697 1.00 44.11 37 LYS H C 1
ATOM 30240 O O . LYS H 2 47 ? -74.052 45.972 19.356 1.00 48.56 37 LYS H O 1
ATOM 30259 N N . ASP H 2 48 ? -75.498 46.911 17.916 1.00 45.63 38 ASP H N 1
ATOM 30260 C CA . ASP H 2 48 ? -74.717 48.143 17.768 1.00 37.78 38 ASP H CA 1
ATOM 30261 C C . ASP H 2 48 ? -75.077 49.182 18.834 1.00 39.62 38 ASP H C 1
ATOM 30262 O O . ASP H 2 48 ? -76.070 49.890 18.704 1.00 49.51 38 ASP H O 1
ATOM 30271 N N . LYS H 2 49 ? -74.227 49.329 19.847 1.00 36.47 39 LYS H N 1
ATOM 30272 C CA . LYS H 2 49 ? -74.558 50.169 21.001 1.00 49.82 39 LYS H CA 1
ATOM 30273 C C . LYS H 2 49 ? -74.705 51.663 20.638 1.00 54.47 39 LYS H C 1
ATOM 30274 O O . LYS H 2 49 ? -75.114 52.471 21.470 1.00 57.86 39 LYS H O 1
ATOM 30293 N N . LYS H 2 50 ? -74.376 52.023 19.401 1.00 40.00 40 LYS H N 1
ATOM 30294 C CA . LYS H 2 50 ? -74.565 53.385 18.923 1.00 36.82 40 LYS H CA 1
ATOM 30295 C C . LYS H 2 50 ? -75.876 53.543 18.141 1.00 45.74 40 LYS H C 1
ATOM 30296 O O . LYS H 2 50 ? -76.201 54.644 17.670 1.00 35.27 40 LYS H O 1
ATOM 30315 N N . TYR H 2 51 ? -76.642 52.458 18.034 1.00 35.27 41 TYR H N 1
ATOM 30316 C CA . TYR H 2 51 ? -77.811 52.438 17.156 1.00 32.83 41 TYR H CA 1
ATOM 30317 C C . TYR H 2 51 ? -79.142 52.367 17.896 1.00 38.81 41 TYR H C 1
ATOM 30318 O O . TYR H 2 51 ? -79.266 51.760 18.959 1.00 47.04 41 TYR H O 1
ATOM 30336 N N . ASN H 2 52 ? -80.144 52.967 17.263 1.00 55.58 42 ASN H N 1
ATOM 30337 C CA . ASN H 2 52 ? -81.453 53.249 17.856 1.00 44.14 42 ASN H CA 1
ATOM 30338 C C . ASN H 2 52 ? -82.327 52.033 17.985 1.00 42.53 42 ASN H C 1
ATOM 30339 O O . ASN H 2 52 ? -83.113 51.917 18.917 1.00 53.08 42 ASN H O 1
ATOM 30350 N N . LYS H 2 53 ? -82.143 51.121 17.039 1.00 41.39 43 LYS H N 1
ATOM 30351 C CA . LYS H 2 53 ? -83.059 50.030 16.793 1.00 34.26 43 LYS H CA 1
ATOM 30352 C C . LYS H 2 53 ? -82.343 48.685 16.849 1.00 42.62 43 LYS H C 1
ATOM 30353 O O . LYS H 2 53 ? -81.133 48.627 17.085 1.00 46.57 43 LYS H O 1
ATOM 30372 N N . ASP H 2 54 ? -83.084 47.604 16.631 1.00 31.82 44 ASP H N 1
ATOM 30373 C CA . ASP H 2 54 ? -82.453 46.304 16.482 1.00 33.09 44 ASP H CA 1
ATOM 30374 C C . ASP H 2 54 ? -82.009 46.182 15.044 1.00 38.84 44 ASP H C 1
ATOM 30375 O O . ASP H 2 54 ? -82.641 46.748 14.150 1.00 38.43 44 ASP H O 1
ATOM 30384 N N . ALA H 2 55 ? -80.911 45.466 14.826 1.00 49.02 45 ALA H N 1
ATOM 30385 C CA . ALA H 2 55 ? -80.377 45.288 13.485 1.00 33.75 45 ALA H CA 1
ATOM 30386 C C . ALA H 2 55 ? -80.003 43.841 13.208 1.00 38.07 45 ALA H C 1
ATOM 30387 O O . ALA H 2 55 ? -79.607 43.083 14.100 1.00 30.31 45 ALA H O 1
ATOM 30394 N N . LEU H 2 56 ? -80.154 43.476 11.946 1.00 32.23 46 LEU H N 1
ATOM 30395 C CA . LEU H 2 56 ? -79.910 42.123 11.493 1.00 26.83 46 LEU H CA 1
ATOM 30396 C C . LEU H 2 56 ? -79.306 42.136 10.095 1.00 35.05 46 LEU H C 1
ATOM 30397 O O . LEU H 2 56 ? -79.816 42.800 9.187 1.00 37.22 46 LEU H O 1
ATOM 30413 N N . VAL H 2 57 ? -78.233 41.379 9.921 1.00 37.94 47 VAL H N 1
ATOM 30414 C CA . VAL H 2 57 ? -77.642 41.199 8.611 1.00 41.37 47 VAL H CA 1
ATOM 30415 C C . VAL H 2 57 ? -77.944 39.785 8.146 1.00 34.03 47 VAL H C 1
ATOM 30416 O O . VAL H 2 57 ? -77.641 38.812 8.840 1.00 32.91 47 VAL H O 1
ATOM 30429 N N . VAL H 2 58 ? -78.618 39.697 7.005 1.00 25.82 48 VAL H N 1
ATOM 30430 C CA . VAL H 2 58 ? -78.920 38.424 6.380 1.00 24.48 48 VAL H CA 1
ATOM 30431 C C . VAL H 2 58 ? -78.037 38.219 5.155 1.00 31.87 48 VAL H C 1
ATOM 30432 O O . VAL H 2 58 ? -78.088 39.002 4.182 1.00 28.57 48 VAL H O 1
ATOM 30445 N N . LYS H 2 59 ? -77.214 37.173 5.242 1.00 30.86 49 LYS H N 1
ATOM 30446 C CA . LYS H 2 59 ? -76.325 36.761 4.166 1.00 33.53 49 LYS H CA 1
ATOM 30447 C C . LYS H 2 59 ? -76.875 35.521 3.449 1.00 31.24 49 LYS H C 1
ATOM 30448 O O . LYS H 2 59 ? -77.037 34.436 4.034 1.00 34.63 49 LYS H O 1
ATOM 30467 N N . MET H 2 60 ? -77.186 35.733 2.176 1.00 22.38 50 MET H N 1
ATOM 30468 C CA . MET H 2 60 ? -77.841 34.755 1.336 1.00 19.02 50 MET H CA 1
ATOM 30469 C C . MET H 2 60 ? -76.869 34.089 0.398 1.00 29.74 50 MET H C 1
ATOM 30470 O O . MET H 2 60 ? -76.402 34.696 -0.571 1.00 29.40 50 MET H O 1
ATOM 30484 N N . GLN H 2 61 ? -76.574 32.828 0.679 1.00 38.87 51 GLN H N 1
ATOM 30485 C CA . GLN H 2 61 ? -75.764 32.035 -0.223 1.00 36.14 51 GLN H CA 1
ATOM 30486 C C . GLN H 2 61 ? -76.481 30.754 -0.575 1.00 33.94 51 GLN H C 1
ATOM 30487 O O . GLN H 2 61 ? -77.604 30.526 -0.141 1.00 35.61 51 GLN H O 1
ATOM 30501 N N . GLY H 2 62 ? -75.843 29.936 -1.399 1.00 48.88 52 GLY H N 1
ATOM 30502 C CA . GLY H 2 62 ? -76.376 28.628 -1.707 1.00 39.49 52 GLY H CA 1
ATOM 30503 C C . GLY H 2 62 ? -76.033 28.169 -3.097 1.00 31.23 52 GLY H C 1
ATOM 30504 O O . GLY H 2 62 ? -75.047 28.598 -3.693 1.00 48.20 52 GLY H O 1
ATOM 30508 N N . PHE H 2 63 ? -76.877 27.298 -3.617 1.00 27.45 53 PHE H N 1
ATOM 30509 C CA . PHE H 2 63 ? -76.662 26.750 -4.937 1.00 29.45 53 PHE H CA 1
ATOM 30510 C C . PHE H 2 63 ? -77.993 26.561 -5.636 1.00 31.27 53 PHE H C 1
ATOM 30511 O O . PHE H 2 63 ? -78.927 26.017 -5.061 1.00 30.75 53 PHE H O 1
ATOM 30528 N N . ILE H 2 64 ? -78.083 27.093 -6.850 1.00 27.34 54 ILE H N 1
ATOM 30529 C CA . ILE H 2 64 ? -79.224 26.883 -7.729 1.00 31.35 54 ILE H CA 1
ATOM 30530 C C . ILE H 2 64 ? -78.711 26.132 -8.943 1.00 29.82 54 ILE H C 1
ATOM 30531 O O . ILE H 2 64 ? -78.030 26.699 -9.792 1.00 38.69 54 ILE H O 1
ATOM 30547 N N . SER H 2 65 ? -79.036 24.852 -9.025 1.00 28.22 55 SER H N 1
ATOM 30548 C CA . SER H 2 65 ? -78.589 24.045 -10.139 1.00 32.95 55 SER H CA 1
ATOM 30549 C C . SER H 2 65 ? -79.127 24.615 -11.437 1.00 35.06 55 SER H C 1
ATOM 30550 O O . SER H 2 65 ? -80.210 25.203 -11.465 1.00 24.39 55 SER H O 1
ATOM 30558 N N . SER H 2 66 ? -78.370 24.437 -12.512 1.00 29.33 56 SER H N 1
ATOM 30559 C CA . SER H 2 66 ? -78.780 24.943 -13.812 1.00 36.76 56 SER H CA 1
ATOM 30560 C C . SER H 2 66 ? -80.002 24.200 -14.334 1.00 46.94 56 SER H C 1
ATOM 30561 O O . SER H 2 66 ? -80.834 24.784 -15.026 1.00 44.82 56 SER H O 1
ATOM 30569 N N . ARG H 2 67 ? -80.107 22.918 -13.976 1.00 51.96 57 ARG H N 1
ATOM 30570 C CA . ARG H 2 67 ? -81.187 22.044 -14.443 1.00 28.52 57 ARG H CA 1
ATOM 30571 C C . ARG H 2 67 ? -81.273 22.086 -15.955 1.00 32.95 57 ARG H C 1
ATOM 30572 O O . ARG H 2 67 ? -82.328 21.878 -16.541 1.00 38.89 57 ARG H O 1
ATOM 30593 N N . THR H 2 68 ? -80.133 22.344 -16.582 1.00 34.79 58 THR H N 1
ATOM 30594 C CA . THR H 2 68 ? -80.033 22.336 -18.029 1.00 40.46 58 THR H CA 1
ATOM 30595 C C . THR H 2 68 ? -80.282 20.933 -18.558 1.00 52.07 58 THR H C 1
ATOM 30596 O O . THR H 2 68 ? -79.636 19.987 -18.109 1.00 46.44 58 THR H O 1
ATOM 30607 N N . THR H 2 69 ? -81.231 20.793 -19.486 1.00 62.56 59 THR H N 1
ATOM 30608 C CA . THR H 2 69 ? -81.608 19.460 -19.998 1.00 50.52 59 THR H CA 1
ATOM 30609 C C . THR H 2 69 ? -81.721 19.393 -21.523 1.00 55.05 59 THR H C 1
ATOM 30610 O O . THR H 2 69 ? -81.965 20.404 -22.192 1.00 61.40 59 THR H O 1
ATOM 30621 N N . TYR H 2 70 ? -81.529 18.188 -22.055 1.00 42.34 60 TYR H N 1
ATOM 30622 C CA . TYR H 2 70 ? -81.584 17.937 -23.494 1.00 50.53 60 TYR H CA 1
ATOM 30623 C C . TYR H 2 70 ? -82.550 16.792 -23.764 1.00 56.51 60 TYR H C 1
ATOM 30624 O O . TYR H 2 70 ? -82.466 15.748 -23.124 1.00 51.24 60 TYR H O 1
ATOM 30642 N N . SER H 2 71 ? -83.480 16.982 -24.697 1.00 64.61 61 SER H N 1
ATOM 30643 C CA . SER H 2 71 ? -84.514 15.972 -24.904 1.00 50.01 61 SER H CA 1
ATOM 30644 C C . SER H 2 71 ? -85.107 15.960 -26.309 1.00 63.98 61 SER H C 1
ATOM 30645 O O . SER H 2 71 ? -84.802 16.806 -27.154 1.00 53.37 61 SER H O 1
ATOM 30653 N N . ASP H 2 72 ? -85.938 14.946 -26.537 1.00 80.88 62 ASP H N 1
ATOM 30654 C CA . ASP H 2 72 ? -86.740 14.807 -27.742 1.00 75.66 62 ASP H CA 1
ATOM 30655 C C . ASP H 2 72 ? -88.165 15.228 -27.419 1.00 66.54 62 ASP H C 1
ATOM 30656 O O . ASP H 2 72 ? -88.690 14.849 -26.369 1.00 57.04 62 ASP H O 1
ATOM 30665 N N . LEU H 2 73 ? -88.785 16.023 -28.288 1.00 76.29 63 LEU H N 1
ATOM 30666 C CA . LEU H 2 73 ? -90.182 16.406 -28.085 1.00 81.14 63 LEU H CA 1
ATOM 30667 C C . LEU H 2 73 ? -91.065 15.170 -28.116 1.00 86.92 63 LEU H C 1
ATOM 30668 O O . LEU H 2 73 ? -90.878 14.292 -28.958 1.00 99.84 63 LEU H O 1
ATOM 30684 N N . LYS H 2 74 ? -92.027 15.098 -27.203 1.00 96.81 64 LYS H N 1
ATOM 30685 C CA . LYS H 2 74 ? -92.878 13.917 -27.086 1.00 103.34 64 LYS H CA 1
ATOM 30686 C C . LYS H 2 74 ? -93.709 13.702 -28.355 1.00 100.69 64 LYS H C 1
ATOM 30687 O O . LYS H 2 74 ? -93.755 12.594 -28.890 1.00 91.93 64 LYS H O 1
ATOM 30706 N N . LYS H 2 75 ? -94.354 14.763 -28.835 1.00 100.03 65 LYS H N 1
ATOM 30707 C CA . LYS H 2 75 ? -95.167 14.681 -30.049 1.00 98.58 65 LYS H CA 1
ATOM 30708 C C . LYS H 2 75 ? -94.330 14.633 -31.328 1.00 98.35 65 LYS H C 1
ATOM 30709 O O . LYS H 2 75 ? -94.785 14.125 -32.350 1.00 114.29 65 LYS H O 1
ATOM 30728 N N . TYR H 2 76 ? -93.114 15.164 -31.272 1.00 88.90 66 TYR H N 1
ATOM 30729 C CA . TYR H 2 76 ? -92.254 15.243 -32.452 1.00 92.74 66 TYR H CA 1
ATOM 30730 C C . TYR H 2 76 ? -90.798 14.894 -32.118 1.00 93.09 66 TYR H C 1
ATOM 30731 O O . TYR H 2 76 ? -89.943 15.779 -32.075 1.00 87.99 66 TYR H O 1
ATOM 30749 N N . PRO H 2 77 ? -90.510 13.598 -31.898 1.00 94.53 67 PRO H N 1
ATOM 30750 C CA . PRO H 2 77 ? -89.192 13.125 -31.443 1.00 85.25 67 PRO H CA 1
ATOM 30751 C C . PRO H 2 77 ? -88.017 13.503 -32.355 1.00 86.49 67 PRO H C 1
ATOM 30752 O O . PRO H 2 77 ? -86.862 13.425 -31.926 1.00 82.24 67 PRO H O 1
ATOM 30763 N N . TYR H 2 78 ? -88.303 13.919 -33.584 1.00 78.45 68 TYR H N 1
ATOM 30764 C CA . TYR H 2 78 ? -87.250 14.336 -34.507 1.00 83.62 68 TYR H CA 1
ATOM 30765 C C . TYR H 2 78 ? -86.737 15.743 -34.167 1.00 96.75 68 TYR H C 1
ATOM 30766 O O . TYR H 2 78 ? -85.667 16.155 -34.638 1.00 83.43 68 TYR H O 1
ATOM 30784 N N . ILE H 2 79 ? -87.500 16.473 -33.350 1.00 100.79 69 ILE H N 1
ATOM 30785 C CA . ILE H 2 79 ? -87.077 17.787 -32.853 1.00 85.03 69 ILE H CA 1
ATOM 30786 C C . ILE H 2 79 ? -86.391 17.703 -31.488 1.00 89.29 69 ILE H C 1
ATOM 30787 O O . ILE H 2 79 ? -86.944 17.171 -30.514 1.00 65.69 69 ILE H O 1
ATOM 30803 N N . LYS H 2 80 ? -85.206 18.306 -31.423 1.00 85.39 70 LYS H N 1
ATOM 30804 C CA . LYS H 2 80 ? -84.360 18.260 -30.241 1.00 62.93 70 LYS H CA 1
ATOM 30805 C C . LYS H 2 80 ? -84.433 19.563 -29.444 1.00 61.59 70 LYS H C 1
ATOM 30806 O O . LYS H 2 80 ? -84.275 20.655 -30.000 1.00 46.26 70 LYS H O 1
ATOM 30825 N N . ARG H 2 81 ? -84.651 19.433 -28.138 1.00 59.06 71 ARG H N 1
ATOM 30826 C CA . ARG H 2 81 ? -84.837 20.589 -27.269 1.00 53.21 71 ARG H CA 1
ATOM 30827 C C . ARG H 2 81 ? -83.796 20.669 -26.175 1.00 55.01 71 ARG H C 1
ATOM 30828 O O . ARG H 2 81 ? -83.568 19.702 -25.441 1.00 55.67 71 ARG H O 1
ATOM 30849 N N . MET H 2 82 ? -83.215 21.858 -26.053 1.00 45.93 72 MET H N 1
ATOM 30850 C CA . MET H 2 82 ? -82.337 22.208 -24.948 1.00 44.84 72 MET H CA 1
ATOM 30851 C C . MET H 2 82 ? -83.006 23.237 -24.058 1.00 39.56 72 MET H C 1
ATOM 30852 O O . MET H 2 82 ? -83.347 24.331 -24.504 1.00 46.37 72 MET H O 1
ATOM 30866 N N . ILE H 2 83 ? -83.199 22.881 -22.799 1.00 34.64 73 ILE H N 1
ATOM 30867 C CA . ILE H 2 83 ? -83.770 23.811 -21.837 1.00 44.10 73 ILE H CA 1
ATOM 30868 C C . ILE H 2 83 ? -82.682 24.294 -20.890 1.00 49.70 73 ILE H C 1
ATOM 30869 O O . ILE H 2 83 ? -81.960 23.473 -20.301 1.00 50.02 73 ILE H O 1
ATOM 30885 N N . TRP H 2 84 ? -82.572 25.619 -20.753 1.00 41.06 74 TRP H N 1
ATOM 30886 C CA . TRP H 2 84 ? -81.498 26.212 -19.952 1.00 45.24 74 TRP H CA 1
ATOM 30887 C C . TRP H 2 84 ? -81.855 27.494 -19.215 1.00 44.61 74 TRP H C 1
ATOM 30888 O O . TRP H 2 84 ? -82.707 28.250 -19.662 1.00 57.46 74 TRP H O 1
ATOM 30909 N N . PRO H 2 85 ? -81.168 27.758 -18.087 1.00 42.30 75 PRO H N 1
ATOM 30910 C CA . PRO H 2 85 ? -81.534 28.907 -17.254 1.00 37.07 75 PRO H CA 1
ATOM 30911 C C . PRO H 2 85 ? -81.101 30.214 -17.877 1.00 37.91 75 PRO H C 1
ATOM 30912 O O . PRO H 2 85 ? -79.907 30.436 -18.074 1.00 40.95 75 PRO H O 1
ATOM 30923 N N . PHE H 2 86 ? -82.067 31.061 -18.210 1.00 34.59 76 PHE H N 1
ATOM 30924 C CA . PHE H 2 86 ? -81.755 32.373 -18.744 1.00 38.66 76 PHE H CA 1
ATOM 30925 C C . PHE H 2 86 ? -81.608 33.379 -17.613 1.00 38.97 76 PHE H C 1
ATOM 30926 O O . PHE H 2 86 ? -80.831 34.327 -17.712 1.00 38.06 76 PHE H O 1
ATOM 30943 N N . GLN H 2 87 ? -82.346 33.158 -16.535 1.00 26.86 77 GLN H N 1
ATOM 30944 C CA . GLN H 2 87 ? -82.296 34.053 -15.395 1.00 29.92 77 GLN H CA 1
ATOM 30945 C C . GLN H 2 87 ? -82.330 33.292 -14.078 1.00 35.49 77 GLN H C 1
ATOM 30946 O O . GLN H 2 87 ? -82.960 32.248 -13.977 1.00 50.94 77 GLN H O 1
ATOM 30960 N N . TYR H 2 88 ? -81.616 33.803 -13.084 1.00 30.04 78 TYR H N 1
ATOM 30961 C CA . TYR H 2 88 ? -81.716 33.280 -11.724 1.00 33.97 78 TYR H CA 1
ATOM 30962 C C . TYR H 2 88 ? -82.461 34.327 -10.919 1.00 25.33 78 TYR H C 1
ATOM 30963 O O . TYR H 2 88 ? -82.301 35.516 -11.166 1.00 39.39 78 TYR H O 1
ATOM 30981 N N . ASN H 2 89 ? -83.317 33.878 -10.010 1.00 25.58 79 ASN H N 1
ATOM 30982 C CA . ASN H 2 89 ? -84.195 34.762 -9.252 1.00 28.77 79 ASN H CA 1
ATOM 30983 C C . ASN H 2 89 ? -83.875 34.752 -7.772 1.00 29.62 79 ASN H C 1
ATOM 30984 O O . ASN H 2 89 ? -83.875 33.697 -7.148 1.00 34.89 79 ASN H O 1
ATOM 30995 N N . ILE H 2 90 ? -83.634 35.925 -7.200 1.00 25.06 80 ILE H N 1
ATOM 30996 C CA . ILE H 2 90 ? -83.345 36.004 -5.769 1.00 29.24 80 ILE H CA 1
ATOM 30997 C C . ILE H 2 90 ? -84.147 37.120 -5.157 1.00 28.85 80 ILE H C 1
ATOM 30998 O O . ILE H 2 90 ? -84.156 38.236 -5.684 1.00 29.64 80 ILE H O 1
ATOM 31014 N N . SER H 2 91 ? -84.792 36.850 -4.028 1.00 23.93 81 SER H N 1
ATOM 31015 C CA . SER H 2 91 ? -85.563 37.901 -3.367 1.00 30.17 81 SER H CA 1
ATOM 31016 C C . SER H 2 91 ? -85.688 37.665 -1.871 1.00 38.57 81 SER H C 1
ATOM 31017 O O . SER H 2 91 ? -85.698 36.511 -1.397 1.00 27.33 81 SER H O 1
ATOM 31025 N N . LEU H 2 92 ? -85.790 38.775 -1.140 1.00 21.68 82 LEU H N 1
ATOM 31026 C CA . LEU H 2 92 ? -86.130 38.726 0.270 1.00 24.57 82 LEU H CA 1
ATOM 31027 C C . LEU H 2 92 ? -87.225 39.721 0.536 1.00 31.56 82 LEU H C 1
ATOM 31028 O O . LEU H 2 92 ? -87.091 40.887 0.170 1.00 40.32 82 LEU H O 1
ATOM 31044 N N . LYS H 2 93 ? -88.263 39.273 1.243 1.00 32.41 83 LYS H N 1
ATOM 31045 C CA . LYS H 2 93 ? -89.439 40.091 1.536 1.00 46.06 83 LYS H CA 1
ATOM 31046 C C . LYS H 2 93 ? -89.819 39.872 2.992 1.00 41.18 83 LYS H C 1
ATOM 31047 O O . LYS H 2 93 ? -89.420 38.888 3.610 1.00 37.47 83 LYS H O 1
ATOM 31066 N N . THR H 2 94 ? -90.578 40.799 3.548 1.00 35.79 84 THR H N 1
ATOM 31067 C CA . THR H 2 94 ? -91.128 40.610 4.875 1.00 39.58 84 THR H CA 1
ATOM 31068 C C . THR H 2 94 ? -92.472 41.316 4.951 1.00 49.13 84 THR H C 1
ATOM 31069 O O . THR H 2 94 ? -92.763 42.172 4.121 1.00 51.23 84 THR H O 1
ATOM 31080 N N . LYS H 2 95 ? -93.293 40.944 5.928 1.00 45.20 85 LYS H N 1
ATOM 31081 C CA . LYS H 2 95 ? -94.569 41.611 6.131 1.00 41.31 85 LYS H CA 1
ATOM 31082 C C . LYS H 2 95 ? -94.576 42.427 7.424 1.00 42.42 85 LYS H C 1
ATOM 31083 O O . LYS H 2 95 ? -95.457 43.261 7.624 1.00 75.16 85 LYS H O 1
ATOM 31102 N N . ASP H 2 96 ? -93.600 42.204 8.297 1.00 34.45 86 ASP H N 1
ATOM 31103 C CA . ASP H 2 96 ? -93.597 42.883 9.589 1.00 31.80 86 ASP H CA 1
ATOM 31104 C C . ASP H 2 96 ? -93.482 44.392 9.402 1.00 37.09 86 ASP H C 1
ATOM 31105 O O . ASP H 2 96 ? -92.542 44.884 8.789 1.00 51.40 86 ASP H O 1
ATOM 31114 N N . SER H 2 97 ? -94.453 45.123 9.939 1.00 52.22 87 SER H N 1
ATOM 31115 C CA . SER H 2 97 ? -94.470 46.574 9.802 1.00 55.61 87 SER H CA 1
ATOM 31116 C C . SER H 2 97 ? -93.347 47.210 10.613 1.00 48.86 87 SER H C 1
ATOM 31117 O O . SER H 2 97 ? -92.919 48.320 10.316 1.00 64.47 87 SER H O 1
ATOM 31125 N N . ASN H 2 98 ? -92.869 46.499 11.629 1.00 35.24 88 ASN H N 1
ATOM 31126 C CA . ASN H 2 98 ? -91.777 46.990 12.464 1.00 45.11 88 ASN H CA 1
ATOM 31127 C C . ASN H 2 98 ? -90.389 46.782 11.857 1.00 45.33 88 ASN H C 1
ATOM 31128 O O . ASN H 2 98 ? -89.382 47.108 12.492 1.00 44.67 88 ASN H O 1
ATOM 31139 N N . VAL H 2 99 ? -90.335 46.197 10.661 1.00 37.65 89 VAL H N 1
ATOM 31140 C CA . VAL H 2 99 ? -89.066 45.856 10.017 1.00 36.28 89 VAL H CA 1
ATOM 31141 C C . VAL H 2 99 ? -88.829 46.709 8.777 1.00 39.69 89 VAL H C 1
ATOM 31142 O O . VAL H 2 99 ? -89.733 46.898 7.970 1.00 44.23 89 VAL H O 1
ATOM 31155 N N . ASP H 2 100 ? -87.610 47.225 8.642 1.00 31.10 90 ASP H N 1
ATOM 31156 C CA . ASP H 2 100 ? -87.209 48.001 7.468 1.00 33.95 90 ASP H CA 1
ATOM 31157 C C . ASP H 2 100 ? -86.003 47.386 6.790 1.00 36.45 90 ASP H C 1
ATOM 31158 O O . ASP H 2 100 ? -85.117 46.850 7.458 1.00 39.96 90 ASP H O 1
ATOM 31167 N N . LEU H 2 101 ? -85.970 47.471 5.465 1.00 24.64 91 LEU H N 1
ATOM 31168 C CA . LEU H 2 101 ? -84.754 47.189 4.724 1.00 27.21 91 LEU H CA 1
ATOM 31169 C C . LEU H 2 101 ? -83.930 48.472 4.651 1.00 39.10 91 LEU H C 1
ATOM 31170 O O . LEU H 2 101 ? -84.349 49.429 4.003 1.00 39.34 91 LEU H O 1
ATOM 31186 N N . ILE H 2 102 ? -82.776 48.500 5.321 1.00 35.09 92 ILE H N 1
ATOM 31187 C CA . ILE H 2 102 ? -81.953 49.710 5.362 1.00 30.56 92 ILE H CA 1
ATOM 31188 C C . ILE H 2 102 ? -80.647 49.563 4.620 1.00 25.52 92 ILE H C 1
ATOM 31189 O O . ILE H 2 102 ? -79.949 50.551 4.426 1.00 35.54 92 ILE H O 1
ATOM 31205 N N . ASN H 2 103 ? -80.293 48.351 4.211 1.00 36.56 93 ASN H N 1
ATOM 31206 C CA . ASN H 2 103 ? -79.186 48.226 3.258 1.00 28.90 93 ASN H CA 1
ATOM 31207 C C . ASN H 2 103 ? -79.215 46.927 2.459 1.00 29.45 93 ASN H C 1
ATOM 31208 O O . ASN H 2 103 ? -79.782 45.946 2.914 1.00 41.80 93 ASN H O 1
ATOM 31219 N N . TYR H 2 104 ? -78.592 46.902 1.282 1.00 29.23 94 TYR H N 1
ATOM 31220 C CA . TYR H 2 104 ? -78.561 45.673 0.481 1.00 32.29 94 TYR H CA 1
ATOM 31221 C C . TYR H 2 104 ? -77.482 45.692 -0.610 1.00 25.95 94 TYR H C 1
ATOM 31222 O O . TYR H 2 104 ? -77.221 46.730 -1.218 1.00 35.23 94 TYR H O 1
ATOM 31240 N N . LEU H 2 105 ? -76.882 44.537 -0.874 1.00 18.87 95 LEU H N 1
ATOM 31241 C CA . LEU H 2 105 ? -75.858 44.416 -1.916 1.00 14.57 95 LEU H CA 1
ATOM 31242 C C . LEU H 2 105 ? -76.017 43.137 -2.729 1.00 18.39 95 LEU H C 1
ATOM 31243 O O . LEU H 2 105 ? -76.332 42.062 -2.170 1.00 17.52 95 LEU H O 1
ATOM 31259 N N . PRO H 2 106 ? -75.793 43.233 -4.050 1.00 10.12 96 PRO H N 1
ATOM 31260 C CA . PRO H 2 106 ? -75.412 44.414 -4.837 1.00 18.51 96 PRO H CA 1
ATOM 31261 C C . PRO H 2 106 ? -76.543 45.418 -5.128 1.00 25.21 96 PRO H C 1
ATOM 31262 O O . PRO H 2 106 ? -77.716 45.109 -4.939 1.00 33.67 96 PRO H O 1
ATOM 31273 N N . LYS H 2 107 ? -76.163 46.607 -5.590 1.00 23.62 97 LYS H N 1
ATOM 31274 C CA . LYS H 2 107 ? -77.091 47.625 -6.084 1.00 16.55 97 LYS H CA 1
ATOM 31275 C C . LYS H 2 107 ? -76.822 47.849 -7.560 1.00 20.98 97 LYS H C 1
ATOM 31276 O O . LYS H 2 107 ? -75.789 47.425 -8.077 1.00 41.72 97 LYS H O 1
ATOM 31295 N N . ASN H 2 108 ? -77.739 48.496 -8.257 1.00 17.75 98 ASN H N 1
ATOM 31296 C CA . ASN H 2 108 ? -77.491 48.816 -9.652 1.00 25.99 98 ASN H CA 1
ATOM 31297 C C . ASN H 2 108 ? -76.484 49.949 -9.714 1.00 31.42 98 ASN H C 1
ATOM 31298 O O . ASN H 2 108 ? -76.444 50.797 -8.821 1.00 38.14 98 ASN H O 1
ATOM 31309 N N . LYS H 2 109 ? -75.652 49.935 -10.750 1.00 36.74 99 LYS H N 1
ATOM 31310 C CA . LYS H 2 109 ? -74.655 50.975 -10.953 1.00 21.83 99 LYS H CA 1
ATOM 31311 C C . LYS H 2 109 ? -74.683 51.459 -12.394 1.00 35.83 99 LYS H C 1
ATOM 31312 O O . LYS H 2 109 ? -75.180 50.781 -13.294 1.00 37.25 99 LYS H O 1
ATOM 31331 N N . ILE H 2 110 ? -74.144 52.647 -12.604 1.00 47.37 100 ILE H N 1
ATOM 31332 C CA . ILE H 2 110 ? -74.037 53.210 -13.935 1.00 48.69 100 ILE H CA 1
ATOM 31333 C C . ILE H 2 110 ? -72.876 52.539 -14.645 1.00 46.01 100 ILE H C 1
ATOM 31334 O O . ILE H 2 110 ? -71.790 52.408 -14.080 1.00 51.23 100 ILE H O 1
ATOM 31350 N N . ASP H 2 111 ? -73.109 52.075 -15.866 1.00 42.34 101 ASP H N 1
ATOM 31351 C CA . ASP H 2 111 ? -72.030 51.484 -16.654 1.00 70.91 101 ASP H CA 1
ATOM 31352 C C . ASP H 2 111 ? -70.984 52.549 -16.982 1.00 71.56 101 ASP H C 1
ATOM 31353 O O . ASP H 2 111 ? -71.308 53.731 -17.092 1.00 75.82 101 ASP H O 1
ATOM 31362 N N . SER H 2 112 ? -69.730 52.135 -17.121 1.00 47.37 102 SER H N 1
ATO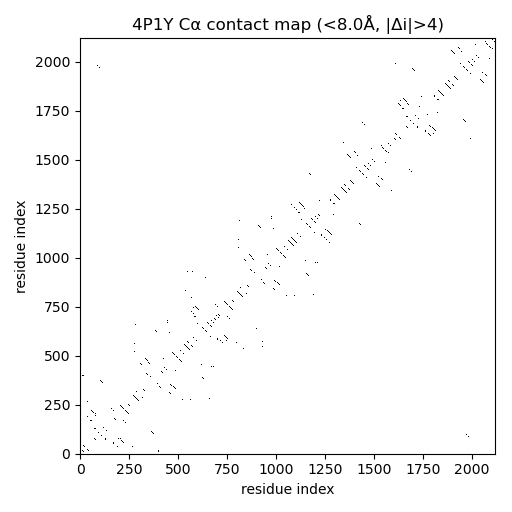M 31363 C CA . SER H 2 112 ? -68.672 53.057 -17.528 1.00 42.82 102 SER H CA 1
ATOM 31364 C C . SER H 2 112 ? -67.871 52.439 -18.661 1.00 37.50 102 SER H C 1
ATOM 31365 O O . SER H 2 112 ? -67.835 51.223 -18.800 1.00 69.41 102 SER H O 1
ATOM 31373 N N . ALA H 2 113 ? -67.239 53.269 -19.479 1.00 28.68 103 ALA H N 1
ATOM 31374 C CA . ALA H 2 113 ? -66.451 52.765 -20.601 1.00 38.91 103 ALA H CA 1
ATOM 31375 C C . ALA H 2 113 ? -65.253 53.667 -20.915 1.00 35.38 103 ALA H C 1
ATOM 31376 O O . ALA H 2 113 ? -65.225 54.827 -20.524 1.00 41.22 103 ALA H O 1
ATOM 31383 N N . ASP H 2 114 ? -64.239 53.113 -21.565 1.00 25.80 104 ASP H N 1
ATOM 31384 C CA . ASP H 2 114 ? -63.103 53.907 -22.007 1.00 30.86 104 ASP H CA 1
ATOM 31385 C C . ASP H 2 114 ? -63.234 54.199 -23.482 1.00 31.12 104 ASP H C 1
ATOM 31386 O O . ASP H 2 114 ? -63.617 53.331 -24.267 1.00 33.71 104 ASP H O 1
ATOM 31395 N N . VAL H 2 115 ? -62.927 55.436 -23.847 1.00 34.54 105 VAL H N 1
ATOM 31396 C CA . VAL H 2 115 ? -63.025 55.870 -25.226 1.00 30.85 105 VAL H CA 1
ATOM 31397 C C . VAL H 2 115 ? -61.683 56.413 -25.681 1.00 47.08 105 VAL H C 1
ATOM 31398 O O . VAL H 2 115 ? -61.047 57.220 -24.984 1.00 36.66 105 VAL H O 1
ATOM 31411 N N . SER H 2 116 ? -61.277 55.987 -26.871 1.00 38.91 106 SER H N 1
ATOM 31412 C CA . SER H 2 116 ? -60.093 56.525 -27.508 1.00 31.24 106 SER H CA 1
ATOM 31413 C C . SER H 2 116 ? -60.473 56.964 -28.911 1.00 36.29 106 SER H C 1
ATOM 31414 O O . SER H 2 116 ? -60.995 56.176 -29.683 1.00 43.12 106 SER H O 1
ATOM 31422 N N . GLN H 2 117 ? -60.256 58.239 -29.215 1.00 38.71 107 GLN H N 1
ATOM 31423 C CA . GLN H 2 117 ? -60.664 58.814 -30.493 1.00 37.48 107 GLN H CA 1
ATOM 31424 C C . GLN H 2 117 ? -59.495 59.513 -31.177 1.00 44.09 107 GLN H C 1
ATOM 31425 O O . GLN H 2 117 ? -58.823 60.333 -30.554 1.00 49.81 107 GLN H O 1
ATOM 31439 N N . LYS H 2 118 ? -59.298 59.233 -32.467 1.00 46.94 108 LYS H N 1
ATOM 31440 C CA . LYS H 2 118 ? -58.116 59.700 -33.206 1.00 53.49 108 LYS H CA 1
ATOM 31441 C C . LYS H 2 118 ? -58.447 60.297 -34.590 1.00 54.05 108 LYS H C 1
ATOM 31442 O O . LYS H 2 118 ? -59.268 59.743 -35.335 1.00 53.72 108 LYS H O 1
ATOM 31461 N N . LEU H 2 119 ? -57.797 61.428 -34.898 1.00 49.06 109 LEU H N 1
ATOM 31462 C CA . LEU H 2 119 ? -57.819 62.081 -36.218 1.00 47.96 109 LEU H CA 1
ATOM 31463 C C . LEU H 2 119 ? -56.426 62.229 -36.799 1.00 51.31 109 LEU H C 1
ATOM 31464 O O . LEU H 2 119 ? -55.503 62.573 -36.072 1.00 60.85 109 LEU H O 1
ATOM 31480 N N . GLY H 2 120 ? -56.269 62.031 -38.105 1.00 51.90 110 GLY H N 1
ATOM 31481 C CA . GLY H 2 120 ? -54.966 62.223 -38.720 1.00 62.61 110 GLY H CA 1
ATOM 31482 C C . GLY H 2 120 ? -55.005 62.643 -40.174 1.00 71.24 110 GLY H C 1
ATOM 31483 O O . GLY H 2 120 ? -56.008 62.429 -40.856 1.00 81.79 110 GLY H O 1
ATOM 31487 N N . TYR H 2 121 ? -53.899 63.227 -40.640 1.00 68.02 111 TYR H N 1
ATOM 31488 C CA . TYR H 2 121 ? -53.737 63.640 -42.033 1.00 74.02 111 TYR H CA 1
ATOM 31489 C C . TYR H 2 121 ? -52.422 63.141 -42.605 1.00 75.52 111 TYR H C 1
ATOM 31490 O O . TYR H 2 121 ? -51.494 62.852 -41.857 1.00 81.00 111 TYR H O 1
ATOM 31508 N N . ASN H 2 122 ? -52.369 63.010 -43.929 1.00 85.16 112 ASN H N 1
ATOM 31509 C CA . ASN H 2 122 ? -51.137 62.670 -44.642 1.00 89.27 112 ASN H CA 1
ATOM 31510 C C . ASN H 2 122 ? -50.935 63.576 -45.856 1.00 104.65 112 ASN H C 1
ATOM 31511 O O . ASN H 2 122 ? -51.902 63.985 -46.500 1.00 103.44 112 ASN H O 1
ATOM 31522 N N . ILE H 2 123 ? -49.679 63.914 -46.139 1.00 103.59 113 ILE H N 1
ATOM 31523 C CA . ILE H 2 123 ? -49.324 64.648 -47.353 1.00 99.88 113 ILE H CA 1
ATOM 31524 C C . ILE H 2 123 ? -48.064 64.071 -47.991 1.00 108.40 113 ILE H C 1
ATOM 31525 O O . ILE H 2 123 ? -46.961 64.268 -47.483 1.00 112.33 113 ILE H O 1
ATOM 31541 N N . GLY H 2 124 ? -48.239 63.376 -49.112 1.00 110.13 114 GLY H N 1
ATOM 31542 C CA . GLY H 2 124 ? -47.137 62.745 -49.816 1.00 111.26 114 GLY H CA 1
ATOM 31543 C C . GLY H 2 124 ? -46.835 63.431 -51.133 1.00 113.08 114 GLY H C 1
ATOM 31544 O O . GLY H 2 124 ? -46.845 64.659 -51.221 1.00 110.85 114 GLY H O 1
ATOM 31548 N N . SER H 2 136 ? -50.319 65.043 -52.787 1.00 139.91 126 SER H N 1
ATOM 31549 C CA . SER H 2 136 ? -51.262 64.100 -52.196 1.00 147.82 126 SER H CA 1
ATOM 31550 C C . SER H 2 136 ? -51.875 64.664 -50.917 1.00 143.24 126 SER H C 1
ATOM 31551 O O . SER H 2 136 ? -51.236 65.427 -50.190 1.00 125.34 126 SER H O 1
ATOM 31558 N N . GLY H 2 137 ? -53.121 64.278 -50.654 1.00 143.95 127 GLY H N 1
ATOM 31559 C CA . GLY H 2 137 ? -53.825 64.676 -49.447 1.00 132.30 127 GLY H CA 1
ATOM 31560 C C . GLY H 2 137 ? -54.716 63.541 -48.975 1.00 128.20 127 GLY H C 1
ATOM 31561 O O . GLY H 2 137 ? -55.423 62.932 -49.775 1.00 131.50 127 GLY H O 1
ATOM 31565 N N . SER H 2 138 ? -54.675 63.251 -47.678 1.00 124.69 128 SER H N 1
ATOM 31566 C CA . SER H 2 138 ? -55.406 62.116 -47.120 1.00 105.07 128 SER H CA 1
ATOM 31567 C C . SER H 2 138 ? -55.810 62.369 -45.664 1.00 104.66 128 SER H C 1
ATOM 31568 O O . SER H 2 138 ? -55.074 63.027 -44.930 1.00 108.84 128 SER H O 1
ATOM 31576 N N . PHE H 2 139 ? -56.965 61.846 -45.246 1.00 93.59 129 PHE H N 1
ATOM 31577 C CA . PHE H 2 139 ? -57.472 62.086 -43.887 1.00 83.48 129 PHE H CA 1
ATOM 31578 C C . PHE H 2 139 ? -58.102 60.822 -43.299 1.00 82.33 129 PHE H C 1
ATOM 31579 O O . PHE H 2 139 ? -58.792 60.082 -43.996 1.00 91.67 129 PHE H O 1
ATOM 31596 N N . ASN H 2 140 ? -57.821 60.568 -42.020 1.00 81.05 130 ASN H N 1
ATOM 31597 C CA . ASN H 2 140 ? -58.307 59.365 -41.338 1.00 74.47 130 ASN H CA 1
ATOM 31598 C C . ASN H 2 140 ? -58.835 59.621 -39.924 1.00 71.63 130 ASN H C 1
ATOM 31599 O O . ASN H 2 140 ? -58.352 60.503 -39.201 1.00 67.42 130 ASN H O 1
ATOM 31610 N N . TYR H 2 141 ? -59.835 58.826 -39.551 1.00 65.11 131 TYR H N 1
ATOM 31611 C CA . TYR H 2 141 ? -60.510 58.936 -38.263 1.00 46.97 131 TYR H CA 1
ATOM 31612 C C . TYR H 2 141 ? -60.782 57.545 -37.695 1.00 52.82 131 TYR H C 1
ATOM 31613 O O . TYR H 2 141 ? -61.204 56.652 -38.427 1.00 59.52 131 TYR H O 1
ATOM 31631 N N . SER H 2 142 ? -60.558 57.358 -36.397 1.00 45.60 132 SER H N 1
ATOM 31632 C CA . SER H 2 142 ? -60.944 56.093 -35.762 1.00 46.79 132 SER H CA 1
ATOM 31633 C C . SER H 2 142 ? -61.330 56.313 -34.313 1.00 50.37 132 SER H C 1
ATOM 31634 O O . SER H 2 142 ? -60.878 57.264 -33.673 1.00 49.91 132 SER H O 1
ATOM 31642 N N . LYS H 2 143 ? -62.209 55.449 -33.821 1.00 38.59 133 LYS H N 1
ATOM 31643 C CA . LYS H 2 143 ? -62.688 55.536 -32.452 1.00 39.16 133 LYS H CA 1
ATOM 31644 C C . LYS H 2 143 ? -62.849 54.139 -31.830 1.00 41.75 133 LYS H C 1
ATOM 31645 O O . LYS H 2 143 ? -63.368 53.220 -32.467 1.00 39.84 133 LYS H O 1
ATOM 31664 N N . THR H 2 144 ? -62.376 53.983 -30.595 1.00 37.53 134 THR H N 1
ATOM 31665 C CA . THR H 2 144 ? -62.414 52.701 -29.896 1.00 34.78 134 THR H CA 1
ATOM 31666 C C . THR H 2 144 ? -63.071 52.820 -28.537 1.00 39.29 134 THR H C 1
ATOM 31667 O O . THR H 2 144 ? -62.635 53.611 -27.694 1.00 50.85 134 THR H O 1
ATOM 31678 N N . ILE H 2 145 ? -64.113 52.016 -28.334 1.00 34.87 135 ILE H N 1
ATOM 31679 C CA . ILE H 2 145 ? -64.798 51.924 -27.049 1.00 26.16 135 ILE H CA 1
ATOM 31680 C C . ILE H 2 145 ? -64.337 50.640 -26.360 1.00 40.15 135 ILE H C 1
ATOM 31681 O O . ILE H 2 145 ? -64.192 49.593 -26.996 1.00 40.05 135 ILE H O 1
ATOM 31697 N N . SER H 2 146 ? -64.067 50.734 -25.065 1.00 36.91 136 SER H N 1
ATOM 31698 C CA . SER H 2 146 ? -63.548 49.602 -24.305 1.00 39.33 136 SER H CA 1
ATOM 31699 C C . SER H 2 146 ? -64.337 49.420 -23.007 1.00 41.54 136 SER H C 1
ATOM 31700 O O . SER H 2 146 ? -64.410 50.341 -22.186 1.00 37.87 136 SER H O 1
ATOM 31708 N N . TYR H 2 147 ? -64.915 48.230 -22.830 1.00 34.52 137 TYR H N 1
ATOM 31709 C CA . TYR H 2 147 ? -65.765 47.929 -21.671 1.00 39.29 137 TYR H CA 1
ATOM 31710 C C . TYR H 2 147 ? -65.594 46.481 -21.195 1.00 46.01 137 TYR H C 1
ATOM 31711 O O . TYR H 2 147 ? -65.010 45.648 -21.895 1.00 44.88 137 TYR H O 1
ATOM 31729 N N . ASN H 2 148 ? -66.078 46.214 -19.982 1.00 42.26 138 ASN H N 1
ATOM 31730 C CA . ASN H 2 148 ? -65.988 44.897 -19.340 1.00 34.95 138 ASN H CA 1
ATOM 31731 C C . ASN H 2 148 ? -67.312 44.117 -19.407 1.00 47.52 138 ASN H C 1
ATOM 31732 O O . ASN H 2 148 ? -68.379 44.680 -19.165 1.00 45.64 138 ASN H O 1
ATOM 31743 N N . GLN H 2 149 ? -67.241 42.818 -19.691 1.00 57.00 139 GLN H N 1
ATOM 31744 C CA . GLN H 2 149 ? -68.444 42.001 -19.875 1.00 34.66 139 GLN H CA 1
ATOM 31745 C C . GLN H 2 149 ? -68.551 40.863 -18.888 1.00 36.11 139 GLN H C 1
ATOM 31746 O O . GLN H 2 149 ? -67.552 40.270 -18.499 1.00 50.62 139 GLN H O 1
ATOM 31760 N N . LYS H 2 150 ? -69.785 40.570 -18.493 1.00 40.04 140 LYS H N 1
ATOM 31761 C CA . LYS H 2 150 ? -70.096 39.423 -17.653 1.00 38.69 140 LYS H CA 1
ATOM 31762 C C . LYS H 2 150 ? -70.985 38.478 -18.427 1.00 45.74 140 LYS H C 1
ATOM 31763 O O . LYS H 2 150 ? -71.685 38.909 -19.343 1.00 49.14 140 LYS H O 1
ATOM 31782 N N . ASN H 2 151 ? -70.928 37.190 -18.093 1.00 37.61 141 ASN H N 1
ATOM 31783 C CA . ASN H 2 151 ? -71.872 36.234 -18.645 1.00 38.37 141 ASN H CA 1
ATOM 31784 C C . ASN H 2 151 ? -73.280 36.633 -18.227 1.00 42.55 141 ASN H C 1
ATOM 31785 O O . ASN H 2 151 ? -74.176 36.788 -19.055 1.00 34.00 141 ASN H O 1
ATOM 31796 N N . TYR H 2 152 ? -73.436 36.829 -16.919 1.00 41.95 142 TYR H N 1
ATOM 31797 C CA . TYR H 2 152 ? -74.716 37.162 -16.314 1.00 30.36 142 TYR H CA 1
ATOM 31798 C C . TYR H 2 152 ? -74.666 38.499 -15.565 1.00 34.42 142 TYR H C 1
ATOM 31799 O O . TYR H 2 152 ? -73.799 38.739 -14.722 1.00 41.74 142 TYR H O 1
ATOM 31817 N N . VAL H 2 153 ? -75.638 39.352 -15.855 1.00 41.00 143 VAL H N 1
ATOM 31818 C CA . VAL H 2 153 ? -75.724 40.661 -15.231 1.00 33.92 143 VAL H CA 1
ATOM 31819 C C . VAL H 2 153 ? -76.720 40.605 -14.084 1.00 31.78 143 VAL H C 1
ATOM 31820 O O . VAL H 2 153 ? -77.806 40.054 -14.221 1.00 40.19 143 VAL H O 1
ATOM 31833 N N . THR H 2 154 ? -76.335 41.160 -12.945 1.00 30.51 144 THR H N 1
ATOM 31834 C CA . THR H 2 154 ? -77.192 41.163 -11.771 1.00 20.17 144 THR H CA 1
ATOM 31835 C C . THR H 2 154 ? -77.878 42.514 -11.664 1.00 33.70 144 THR H C 1
ATOM 31836 O O . THR H 2 154 ? -77.231 43.551 -11.503 1.00 23.80 144 THR H O 1
ATOM 31847 N N . GLU H 2 155 ? -79.201 42.494 -11.782 1.00 46.57 145 GLU H N 1
ATOM 31848 C CA . GLU H 2 155 ? -79.989 43.716 -11.773 1.00 32.21 145 GLU H CA 1
ATOM 31849 C C . GLU H 2 155 ? -80.963 43.684 -10.610 1.00 36.92 145 GLU H C 1
ATOM 31850 O O . GLU H 2 155 ? -81.561 42.649 -10.315 1.00 44.42 145 GLU H O 1
ATOM 31862 N N . VAL H 2 156 ? -81.060 44.804 -9.904 1.00 32.35 146 VAL H N 1
ATOM 31863 C CA . VAL H 2 156 ? -82.128 45.001 -8.940 1.00 32.96 146 VAL H CA 1
ATOM 31864 C C . VAL H 2 156 ? -83.410 45.256 -9.715 1.00 38.52 146 VAL H C 1
ATOM 31865 O O . VAL H 2 156 ? -83.527 46.250 -10.437 1.00 45.75 146 VAL H O 1
ATOM 31878 N N . GLU H 2 157 ? -84.370 44.353 -9.570 1.00 42.74 147 GLU H N 1
ATOM 31879 C CA . GLU H 2 157 ? -85.599 44.440 -10.333 1.00 39.27 147 GLU H CA 1
ATOM 31880 C C . GLU H 2 157 ? -86.654 45.135 -9.498 1.00 29.63 147 GLU H C 1
ATOM 31881 O O . GLU H 2 157 ? -87.501 45.838 -10.035 1.00 28.75 147 GLU H O 1
ATOM 31893 N N . SER H 2 158 ? -86.575 44.995 -8.180 1.00 33.89 148 SER H N 1
ATOM 31894 C CA . SER H 2 158 ? -87.429 45.836 -7.334 1.00 25.61 148 SER H CA 1
ATOM 31895 C C . SER H 2 158 ? -86.960 45.919 -5.890 1.00 34.97 148 SER H C 1
ATOM 31896 O O . SER H 2 158 ? -86.335 44.982 -5.384 1.00 38.51 148 SER H O 1
ATOM 31904 N N . GLN H 2 159 ? -87.251 47.029 -5.217 1.00 23.58 149 GLN H N 1
ATOM 31905 C CA . GLN H 2 159 ? -86.983 47.097 -3.782 1.00 29.40 149 GLN H CA 1
ATOM 31906 C C . GLN H 2 159 ? -87.755 48.215 -3.056 1.00 29.18 149 GLN H C 1
ATOM 31907 O O . GLN H 2 159 ? -88.079 49.262 -3.627 1.00 32.66 149 GLN H O 1
ATOM 31921 N N . ASN H 2 160 ? -88.039 47.967 -1.783 1.00 21.00 150 ASN H N 1
ATOM 31922 C CA . ASN H 2 160 ? -88.671 48.943 -0.917 1.00 25.22 150 ASN H CA 1
ATOM 31923 C C . ASN H 2 160 ? -88.378 48.589 0.525 1.00 34.36 150 ASN H C 1
ATOM 31924 O O . ASN H 2 160 ? -87.720 47.585 0.782 1.00 39.21 150 ASN H O 1
ATOM 31935 N N . SER H 2 161 ? -88.941 49.337 1.468 1.00 38.07 151 SER H N 1
ATOM 31936 C CA . SER H 2 161 ? -88.556 49.206 2.875 1.00 44.29 151 SER H CA 1
ATOM 31937 C C . SER H 2 161 ? -88.802 47.815 3.448 1.00 40.19 151 SER H C 1
ATOM 31938 O O . SER H 2 161 ? -88.397 47.528 4.576 1.00 32.91 151 SER H O 1
ATOM 31946 N N . LYS H 2 162 ? -89.483 46.972 2.675 1.00 42.50 152 LYS H N 1
ATOM 31947 C CA . LYS H 2 162 ? -89.903 45.653 3.127 1.00 39.23 152 LYS H CA 1
ATOM 31948 C C . LYS H 2 162 ? -89.301 44.524 2.329 1.00 36.46 152 LYS H C 1
ATOM 31949 O O . LYS H 2 162 ? -89.614 43.359 2.581 1.00 38.67 152 LYS H O 1
ATOM 31968 N N . GLY H 2 163 ? -88.445 44.846 1.366 1.00 28.92 153 GLY H N 1
ATOM 31969 C CA . GLY H 2 163 ? -87.790 43.789 0.625 1.00 30.46 153 GLY H CA 1
ATOM 31970 C C . GLY H 2 163 ? -87.195 44.172 -0.705 1.00 30.48 153 GLY H C 1
ATOM 31971 O O . GLY H 2 163 ? -87.368 45.289 -1.195 1.00 23.10 153 GLY H O 1
ATOM 31975 N N . VAL H 2 164 ? -86.493 43.208 -1.292 1.00 28.95 154 VAL H N 1
ATOM 31976 C CA . VAL H 2 164 ? -85.718 43.445 -2.499 1.00 23.49 154 VAL H CA 1
ATOM 31977 C C . VAL H 2 164 ? -85.653 42.184 -3.339 1.00 27.28 154 VAL H C 1
ATOM 31978 O O . VAL H 2 164 ? -85.584 41.062 -2.806 1.00 27.37 154 VAL H O 1
ATOM 31991 N N . LYS H 2 165 ? -85.693 42.386 -4.655 1.00 22.07 155 LYS H N 1
ATOM 31992 C CA . LYS H 2 165 ? -85.675 41.298 -5.623 1.00 25.13 155 LYS H CA 1
ATOM 31993 C C . LYS H 2 165 ? -84.712 41.587 -6.757 1.00 37.69 155 LYS H C 1
ATOM 31994 O O . LYS H 2 165 ? -84.851 42.615 -7.469 1.00 41.20 155 LYS H O 1
ATOM 32013 N N . TRP H 2 166 ? -83.767 40.651 -6.905 1.00 29.58 156 TRP H N 1
ATOM 32014 C CA . TRP H 2 166 ? -82.751 40.643 -7.950 1.00 30.00 156 TRP H CA 1
ATOM 32015 C C . TRP H 2 166 ? -83.052 39.597 -8.995 1.00 31.16 156 TRP H C 1
ATOM 32016 O O . TRP H 2 166 ? -83.570 38.507 -8.681 1.00 24.54 156 TRP H O 1
ATOM 32037 N N . GLY H 2 167 ? -82.664 39.926 -10.222 1.00 30.27 157 GLY H N 1
ATOM 32038 C CA . GLY H 2 167 ? -82.676 38.996 -11.330 1.00 30.39 157 GLY H CA 1
ATOM 32039 C C . GLY H 2 167 ? -81.283 38.958 -11.928 1.00 41.76 157 GLY H C 1
ATOM 32040 O O . GLY H 2 167 ? -80.725 39.996 -12.293 1.00 40.53 157 GLY H O 1
ATOM 32044 N N . VAL H 2 168 ? -80.721 37.755 -12.018 1.00 38.57 158 VAL H N 1
ATOM 32045 C CA . VAL H 2 168 ? -79.403 37.556 -12.609 1.00 33.52 158 VAL H CA 1
ATOM 32046 C C . VAL H 2 168 ? -79.590 36.984 -14.003 1.00 31.71 158 VAL H C 1
ATOM 32047 O O . VAL H 2 168 ? -79.914 35.811 -14.153 1.00 36.34 158 VAL H O 1
ATOM 32060 N N . LYS H 2 169 ? -79.376 37.833 -15.006 1.00 33.54 159 LYS H N 1
ATOM 32061 C CA . LYS H 2 169 ? -79.783 37.572 -16.383 1.00 33.34 159 LYS H CA 1
ATOM 32062 C C . LYS H 2 169 ? -78.632 37.209 -17.296 1.00 28.77 159 LYS H C 1
ATOM 32063 O O . LYS H 2 169 ? -77.609 37.866 -17.274 1.00 37.16 159 LYS H O 1
ATOM 32082 N N . ALA H 2 170 ? -78.823 36.196 -18.134 1.00 30.68 160 ALA H N 1
ATOM 32083 C CA . ALA H 2 170 ? -77.838 35.846 -19.150 1.00 28.88 160 ALA H CA 1
ATOM 32084 C C . ALA H 2 170 ? -77.591 37.041 -20.040 1.00 26.96 160 ALA H C 1
ATOM 32085 O O . ALA H 2 170 ? -78.536 37.690 -20.470 1.00 34.79 160 ALA H O 1
ATOM 32092 N N . ASN H 2 171 ? -76.323 37.331 -20.312 1.00 38.41 161 ASN H N 1
ATOM 32093 C CA . ASN H 2 171 ? -75.958 38.551 -21.023 1.00 35.87 161 ASN H CA 1
ATOM 32094 C C . ASN H 2 171 ? -75.191 38.272 -22.310 1.00 30.50 161 ASN H C 1
ATOM 32095 O O . ASN H 2 171 ? -75.762 38.350 -23.396 1.00 35.35 161 ASN H O 1
ATOM 32106 N N . SER H 2 172 ? -73.929 37.876 -22.191 1.00 38.97 162 SER H N 1
ATOM 32107 C CA . SER H 2 172 ? -73.080 37.673 -23.364 1.00 43.12 162 SER H CA 1
ATOM 32108 C C . SER H 2 172 ? -72.107 36.532 -23.119 1.00 38.14 162 SER H C 1
ATOM 32109 O O . SER H 2 172 ? -71.673 36.328 -21.988 1.00 35.55 162 SER H O 1
ATOM 32117 N N . PHE H 2 173 ? -71.792 35.784 -24.181 1.00 47.10 163 PHE H N 1
ATOM 32118 C CA . PHE H 2 173 ? -70.979 34.565 -24.065 1.00 45.58 163 PHE H CA 1
ATOM 32119 C C . PHE H 2 173 ? -69.876 34.515 -25.093 1.00 42.76 163 PHE H C 1
ATOM 32120 O O . PHE H 2 173 ? -70.052 34.956 -26.233 1.00 48.67 163 PHE H O 1
ATOM 32137 N N . VAL H 2 174 ? -68.751 33.935 -24.686 1.00 47.94 164 VAL H N 1
ATOM 32138 C CA . VAL H 2 174 ? -67.573 33.853 -25.543 1.00 52.76 164 VAL H CA 1
ATOM 32139 C C . VAL H 2 174 ? -67.582 32.613 -26.424 1.00 56.34 164 VAL H C 1
ATOM 32140 O O . VAL H 2 174 ? -67.781 31.490 -25.955 1.00 42.30 164 VAL H O 1
ATOM 32153 N N . THR H 2 175 ? -67.341 32.838 -27.707 1.00 52.05 165 THR H N 1
ATOM 32154 C CA . THR H 2 175 ? -67.277 31.769 -28.682 1.00 42.90 165 THR H CA 1
ATOM 32155 C C . THR H 2 175 ? -66.086 32.010 -29.578 1.00 55.45 165 THR H C 1
ATOM 32156 O O . THR H 2 175 ? -65.454 33.061 -29.502 1.00 66.41 165 THR H O 1
ATOM 32167 N N . PRO H 2 176 ? -65.769 31.031 -30.432 1.00 63.92 166 PRO H N 1
ATOM 32168 C CA . PRO H 2 176 ? -64.926 31.354 -31.582 1.00 52.01 166 PRO H CA 1
ATOM 32169 C C . PRO H 2 176 ? -65.614 32.437 -32.405 1.00 65.91 166 PRO H C 1
ATOM 32170 O O . PRO H 2 176 ? -66.826 32.594 -32.324 1.00 74.06 166 PRO H O 1
ATOM 32181 N N . ASN H 2 177 ? -64.824 33.202 -33.137 1.00 73.90 167 ASN H N 1
ATOM 32182 C CA . ASN H 2 177 ? -65.281 34.312 -33.985 1.00 84.07 167 ASN H CA 1
ATOM 32183 C C . ASN H 2 177 ? -66.046 35.456 -33.261 1.00 69.56 167 ASN H C 1
ATOM 32184 O O . ASN H 2 177 ? -66.691 36.280 -33.917 1.00 72.07 167 ASN H O 1
ATOM 32195 N N . GLY H 2 178 ? -65.900 35.559 -31.937 1.00 57.91 168 GLY H N 1
ATOM 32196 C CA . GLY H 2 178 ? -66.397 36.717 -31.196 1.00 61.93 168 GLY H CA 1
ATOM 32197 C C . GLY H 2 178 ? -67.348 36.435 -30.042 1.00 58.26 168 GLY H C 1
ATOM 32198 O O . GLY H 2 178 ? -67.542 35.288 -29.641 1.00 53.77 168 GLY H O 1
ATOM 32202 N N . GLN H 2 179 ? -67.917 37.501 -29.484 1.00 54.88 169 GLN H N 1
ATOM 32203 C CA . GLN H 2 179 ? -68.910 37.373 -28.416 1.00 64.40 169 GLN H CA 1
ATOM 32204 C C . GLN H 2 179 ? -70.300 37.199 -29.030 1.00 49.85 169 GLN H C 1
ATOM 32205 O O . GLN H 2 179 ? -70.544 37.615 -30.166 1.00 45.99 169 GLN H O 1
ATOM 32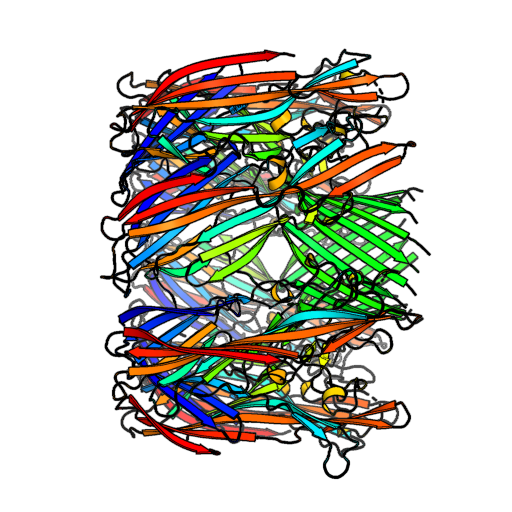219 N N . VAL H 2 180 ? -71.192 36.537 -28.302 1.00 40.44 170 VAL H N 1
ATOM 32220 C CA . VAL H 2 180 ? -72.569 36.378 -28.763 1.00 47.22 170 VAL H CA 1
ATOM 32221 C C . VAL H 2 180 ? -73.552 36.732 -27.659 1.00 45.51 170 VAL H C 1
ATOM 32222 O O . VAL H 2 180 ? -73.301 36.477 -26.477 1.00 46.21 170 VAL H O 1
ATOM 32235 N N . SER H 2 181 ? -74.685 37.297 -28.062 1.00 38.90 171 SER H N 1
ATOM 32236 C CA . SER H 2 181 ? -75.704 37.728 -27.118 1.00 34.24 171 SER H CA 1
ATOM 32237 C C . SER H 2 181 ? -76.601 36.583 -26.652 1.00 43.30 171 SER H C 1
ATOM 32238 O O . SER H 2 181 ? -76.981 35.710 -27.433 1.00 42.87 171 SER H O 1
ATOM 32246 N N . ALA H 2 182 ? -76.975 36.627 -25.377 1.00 41.48 172 ALA H N 1
ATOM 32247 C CA . ALA H 2 182 ? -77.899 35.656 -24.795 1.00 44.38 172 ALA H CA 1
ATOM 32248 C C . ALA H 2 182 ? -79.269 35.709 -25.480 1.00 48.37 172 ALA H C 1
ATOM 32249 O O . ALA H 2 182 ? -80.101 34.825 -25.299 1.00 50.82 172 ALA H O 1
ATOM 32256 N N . TYR H 2 183 ? -79.515 36.778 -26.225 1.00 53.69 173 TYR H N 1
ATOM 32257 C CA . TYR H 2 183 ? -80.784 36.961 -26.909 1.00 51.18 173 TYR H CA 1
ATOM 32258 C C . TYR H 2 183 ? -80.708 36.527 -28.371 1.00 51.91 173 TYR H C 1
ATOM 32259 O O . TYR H 2 183 ? -81.657 36.716 -29.129 1.00 67.35 173 TYR H O 1
ATOM 32277 N N . ASP H 2 184 ? -79.573 35.968 -28.773 1.00 45.57 174 ASP H N 1
ATOM 32278 C CA . ASP H 2 184 ? -79.438 35.392 -30.107 1.00 50.80 174 ASP H CA 1
ATOM 32279 C C . ASP H 2 184 ? -80.153 34.053 -30.113 1.00 47.80 174 ASP H C 1
ATOM 32280 O O . ASP H 2 184 ? -80.002 33.282 -29.171 1.00 56.29 174 ASP H O 1
ATOM 32289 N N . GLN H 2 185 ? -80.936 33.765 -31.152 1.00 55.85 175 GLN H N 1
ATOM 32290 C CA . GLN H 2 185 ? -81.755 32.549 -31.143 1.00 65.50 175 GLN H CA 1
ATOM 32291 C C . GLN H 2 185 ? -80.951 31.287 -31.506 1.00 68.97 175 GLN H C 1
ATOM 32292 O O . GLN H 2 185 ? -81.189 30.217 -30.942 1.00 65.96 175 GLN H O 1
ATOM 32306 N N . TYR H 2 186 ? -79.950 31.429 -32.373 1.00 63.38 176 TYR H N 1
ATOM 32307 C CA . TYR H 2 186 ? -79.142 30.292 -32.821 1.00 65.87 176 TYR H CA 1
ATOM 32308 C C . TYR H 2 186 ? -78.113 29.888 -31.760 1.00 56.69 176 TYR H C 1
ATOM 32309 O O . TYR H 2 186 ? -77.219 29.085 -32.019 1.00 55.60 176 TYR H O 1
ATOM 32327 N N . LEU H 2 187 ? -78.236 30.471 -30.574 1.00 49.72 177 LEU H N 1
ATOM 32328 C CA . LEU H 2 187 ? -77.333 30.193 -29.468 1.00 47.69 177 LEU H CA 1
ATOM 32329 C C . LEU H 2 187 ? -77.339 28.722 -29.073 1.00 50.85 177 LEU H C 1
ATOM 32330 O O . LEU H 2 187 ? -78.404 28.124 -28.954 1.00 55.78 177 LEU H O 1
ATOM 32346 N N . PHE H 2 188 ? -76.145 28.162 -28.867 1.00 51.84 178 PHE H N 1
ATOM 32347 C CA . PHE H 2 188 ? -75.951 26.789 -28.377 1.00 48.63 178 PHE H CA 1
ATOM 32348 C C . PHE H 2 188 ? -76.279 25.698 -29.397 1.00 61.41 178 PHE H C 1
ATOM 32349 O O . PHE H 2 188 ? -75.887 24.548 -29.212 1.00 60.41 178 PHE H O 1
ATOM 32366 N N . ALA H 2 189 ? -76.995 26.047 -30.461 1.00 65.13 179 ALA H N 1
ATOM 32367 C CA . ALA H 2 189 ? -77.280 25.094 -31.527 1.00 59.75 179 ALA H CA 1
ATOM 32368 C C . ALA H 2 189 ? -76.009 24.813 -32.321 1.00 69.81 179 ALA H C 1
ATOM 32369 O O . ALA H 2 189 ? -75.149 25.688 -32.466 1.00 62.09 179 ALA H O 1
ATOM 32376 N N . GLN H 2 190 ? -75.895 23.593 -32.833 1.00 65.97 180 GLN H N 1
ATOM 32377 C CA . GLN H 2 190 ? -74.744 23.205 -33.640 1.00 68.38 180 GLN H CA 1
ATOM 32378 C C . GLN H 2 190 ? -75.144 22.163 -34.670 1.00 73.83 180 GLN H C 1
ATOM 32379 O O . GLN H 2 190 ? -76.183 21.516 -34.532 1.00 76.53 180 GLN H O 1
ATOM 32393 N N . ASP H 2 191 ? -74.318 21.987 -35.696 1.00 71.56 181 ASP H N 1
ATOM 32394 C CA . ASP H 2 191 ? -74.519 20.880 -36.618 1.00 71.79 181 ASP H CA 1
ATOM 32395 C C . ASP H 2 191 ? -74.391 19.582 -35.827 1.00 77.09 181 ASP H C 1
ATOM 32396 O O . ASP H 2 191 ? -73.381 19.367 -35.161 1.00 75.95 181 ASP H O 1
ATOM 32405 N N . PRO H 2 192 ? -75.425 18.723 -35.870 1.00 85.37 182 PRO H N 1
ATOM 32406 C CA . PRO H 2 192 ? -75.387 17.530 -35.017 1.00 78.50 182 PRO H CA 1
ATOM 32407 C C . PRO H 2 192 ? -74.152 16.659 -35.239 1.00 77.31 182 PRO H C 1
ATOM 32408 O O . PRO H 2 192 ? -73.763 16.417 -36.381 1.00 80.15 182 PRO H O 1
ATOM 32419 N N . THR H 2 193 ? -73.541 16.221 -34.140 1.00 84.35 183 THR H N 1
ATOM 32420 C CA . THR H 2 193 ? -72.387 15.328 -34.182 1.00 79.77 183 THR H CA 1
ATOM 32421 C C . THR H 2 193 ? -72.855 13.911 -33.897 1.00 82.20 183 THR H C 1
ATOM 32422 O O . THR H 2 193 ? -72.047 13.020 -33.635 1.00 84.39 183 THR H O 1
ATOM 32433 N N . GLY H 2 194 ? -74.168 13.711 -33.955 1.00 74.76 184 GLY H N 1
ATOM 32434 C CA . GLY H 2 194 ? -74.763 12.431 -33.622 1.00 80.88 184 GLY H CA 1
ATOM 32435 C C . GLY H 2 194 ? -76.277 12.480 -33.659 1.00 79.36 184 GLY H C 1
ATOM 32436 O O . GLY H 2 194 ? -76.863 13.513 -33.975 1.00 82.57 184 GLY H O 1
ATOM 32440 N N . PRO H 2 195 ? -76.921 11.357 -33.323 1.00 81.59 185 PRO H N 1
ATOM 32441 C CA . PRO H 2 195 ? -78.374 11.192 -33.389 1.00 75.16 185 PRO H CA 1
ATOM 32442 C C . PRO H 2 195 ? -79.099 11.660 -32.131 1.00 78.66 185 PRO H C 1
ATOM 32443 O O . PRO H 2 195 ? -80.301 11.936 -32.194 1.00 81.66 185 PRO H O 1
ATOM 32454 N N . ALA H 2 196 ? -78.385 11.714 -31.007 1.00 78.20 186 ALA H N 1
ATOM 32455 C CA . ALA H 2 196 ? -78.980 12.090 -29.724 1.00 68.05 186 ALA H CA 1
ATOM 32456 C C . ALA H 2 196 ? -79.292 13.583 -29.687 1.00 81.00 186 ALA H C 1
ATOM 32457 O O . ALA H 2 196 ? -78.793 14.352 -30.509 1.00 74.66 186 ALA H O 1
ATOM 32464 N N . ALA H 2 197 ? -80.120 13.987 -28.730 1.00 83.27 187 ALA H N 1
ATOM 32465 C CA . ALA H 2 197 ? -80.487 15.391 -28.571 1.00 68.98 187 ALA H CA 1
ATOM 32466 C C . ALA H 2 197 ? -79.272 16.235 -28.193 1.00 66.71 187 ALA H C 1
ATOM 32467 O O . ALA H 2 197 ? -79.075 17.327 -28.722 1.00 63.76 187 ALA H O 1
ATOM 32474 N N . ARG H 2 198 ? -78.456 15.723 -27.278 1.00 57.70 188 ARG H N 1
ATOM 32475 C CA . ARG H 2 198 ? -77.282 16.451 -26.823 1.00 53.60 188 ARG H CA 1
ATOM 32476 C C . ARG H 2 198 ? -76.346 16.743 -27.983 1.00 51.46 188 ARG H C 1
ATOM 32477 O O . ARG H 2 198 ? -75.624 17.738 -27.976 1.00 56.58 188 ARG H O 1
ATOM 32498 N N . ASP H 2 199 ? -76.362 15.861 -28.974 1.00 58.79 189 ASP H N 1
ATOM 32499 C CA . ASP H 2 199 ? -75.461 15.959 -30.113 1.00 64.60 189 ASP H CA 1
ATOM 32500 C C . ASP H 2 199 ? -75.814 17.177 -30.969 1.00 56.89 189 ASP H C 1
ATOM 32501 O O . ASP H 2 199 ? -75.006 17.608 -31.790 1.00 60.38 189 ASP H O 1
ATOM 32510 N N . TYR H 2 200 ? -77.015 17.727 -30.761 1.00 60.94 190 TYR H N 1
ATOM 32511 C CA . TYR H 2 200 ? -77.511 18.896 -31.507 1.00 70.46 190 TYR H CA 1
ATOM 32512 C C . TYR H 2 200 ? -77.064 20.236 -30.913 1.00 69.93 190 TYR H C 1
ATOM 32513 O O . TYR H 2 200 ? -77.334 21.301 -31.477 1.00 60.12 190 TYR H O 1
ATOM 32531 N N . PHE H 2 201 ? -76.395 20.174 -29.767 1.00 74.24 191 PHE H N 1
ATOM 32532 C CA . PHE H 2 201 ? -76.009 21.374 -29.041 1.00 66.08 191 PHE H CA 1
ATOM 32533 C C . PHE H 2 201 ? -74.548 21.346 -28.639 1.00 67.46 191 PHE H C 1
ATOM 32534 O O . PHE H 2 201 ? -73.963 20.274 -28.470 1.00 67.12 191 PHE H O 1
ATOM 32551 N N . VAL H 2 202 ? -73.973 22.533 -28.472 1.00 58.73 192 VAL H N 1
ATOM 32552 C CA . VAL H 2 202 ? -72.555 22.661 -28.187 1.00 52.28 192 VAL H CA 1
ATOM 32553 C C . VAL H 2 202 ? -72.178 21.885 -26.919 1.00 50.38 192 VAL H C 1
ATOM 32554 O O . VAL H 2 202 ? -72.984 21.798 -25.995 1.00 51.65 192 VAL H O 1
ATOM 32567 N N . PRO H 2 203 ? -70.952 21.320 -26.874 1.00 49.73 193 PRO H N 1
ATOM 32568 C CA . PRO H 2 203 ? -70.513 20.522 -25.719 1.00 47.12 193 PRO H CA 1
ATOM 32569 C C . PRO H 2 203 ? -70.281 21.367 -24.476 1.00 49.24 193 PRO H C 1
ATOM 32570 O O . PRO H 2 203 ? -70.260 22.588 -24.590 1.00 58.18 193 PRO H O 1
ATOM 32581 N N . ASP H 2 204 ? -70.085 20.729 -23.323 1.00 46.85 194 ASP H N 1
ATOM 32582 C CA . ASP H 2 204 ? -69.926 21.441 -22.053 1.00 47.30 194 ASP H CA 1
ATOM 32583 C C . ASP H 2 204 ? -68.800 22.484 -22.068 1.00 45.29 194 ASP H C 1
ATOM 32584 O O . ASP H 2 204 ? -68.882 23.497 -21.370 1.00 38.23 194 ASP H O 1
ATOM 32593 N N . ASN H 2 205 ? -67.749 22.247 -22.847 1.00 44.00 195 ASN H N 1
ATOM 32594 C CA . ASN H 2 205 ? -66.593 23.143 -22.813 1.00 60.57 195 ASN H CA 1
ATOM 32595 C C . ASN H 2 205 ? -66.880 24.459 -23.546 1.00 62.72 195 ASN H C 1
ATOM 32596 O O . ASN H 2 205 ? -66.015 25.332 -23.619 1.00 73.55 195 ASN H O 1
ATOM 32607 N N . GLN H 2 206 ? -68.082 24.587 -24.102 1.00 52.78 196 GLN H N 1
ATOM 32608 C CA . GLN H 2 206 ? -68.520 25.841 -24.719 1.00 58.93 196 GLN H CA 1
ATOM 32609 C C . GLN H 2 206 ? -69.709 26.432 -23.958 1.00 46.74 196 GLN H C 1
ATOM 32610 O O . GLN H 2 206 ? -70.331 27.403 -24.395 1.00 40.80 196 GLN H O 1
ATOM 32624 N N . LEU H 2 207 ? -70.013 25.826 -22.815 1.00 44.56 197 LEU H N 1
ATOM 32625 C CA . LEU H 2 207 ? -71.053 26.315 -21.928 1.00 34.83 197 LEU H CA 1
ATOM 32626 C C . LEU H 2 207 ? -70.465 26.904 -20.661 1.00 27.46 197 LEU H C 1
ATOM 32627 O O . LEU H 2 207 ? -69.693 26.247 -19.981 1.00 43.06 197 LEU H O 1
ATOM 32643 N N . PRO H 2 208 ? -70.891 28.112 -20.292 1.00 31.12 198 PRO H N 1
ATOM 32644 C CA . PRO H 2 208 ? -70.404 28.730 -19.056 1.00 39.22 198 PRO H CA 1
ATOM 32645 C C . PRO H 2 208 ? -70.890 28.016 -17.798 1.00 33.57 198 PRO H C 1
ATOM 32646 O O . PRO H 2 208 ? -71.877 27.291 -17.861 1.00 36.27 198 PRO H O 1
ATOM 32657 N N . PRO H 2 209 ? -70.188 28.203 -16.673 1.00 32.46 199 PRO H N 1
ATOM 32658 C CA . PRO H 2 209 ? -70.494 27.554 -15.397 1.00 36.66 199 PRO H CA 1
ATOM 32659 C C . PRO H 2 209 ? -71.932 27.701 -14.930 1.00 41.33 199 PRO H C 1
ATOM 32660 O O . PRO H 2 209 ? -72.453 26.780 -14.304 1.00 50.65 199 PRO H O 1
ATOM 32671 N N . LEU H 2 210 ? -72.572 28.824 -15.226 1.00 41.16 200 LEU H N 1
ATOM 32672 C CA . LEU H 2 210 ? -73.927 29.037 -14.737 1.00 36.55 200 LEU H CA 1
ATOM 32673 C C . LEU H 2 210 ? -74.950 28.257 -15.559 1.00 34.94 200 LEU H C 1
ATOM 32674 O O . LEU H 2 210 ? -76.079 28.068 -15.127 1.00 34.55 200 LEU H O 1
ATOM 32690 N N . ILE H 2 211 ? -74.524 27.740 -16.705 1.00 35.28 201 ILE H N 1
ATOM 32691 C CA . ILE H 2 211 ? -75.384 26.925 -17.547 1.00 30.11 201 ILE H CA 1
ATOM 32692 C C . ILE H 2 211 ? -75.003 25.461 -17.413 1.00 34.80 201 ILE H C 1
ATOM 32693 O O . ILE H 2 211 ? -75.863 24.611 -17.221 1.00 32.49 201 ILE H O 1
ATOM 32709 N N . GLN H 2 212 ? -73.707 25.181 -17.486 1.00 37.58 202 GLN H N 1
ATOM 32710 C CA . GLN H 2 212 ? -73.199 23.817 -17.395 1.00 28.93 202 GLN H CA 1
ATOM 32711 C C . GLN H 2 212 ? -73.409 23.227 -16.006 1.00 27.98 202 GLN H C 1
ATOM 32712 O O . GLN H 2 212 ? -73.663 22.034 -15.873 1.00 33.78 202 GLN H O 1
ATOM 32726 N N . SER H 2 213 ? -73.336 24.072 -14.981 1.00 29.29 203 SER H N 1
ATOM 32727 C CA . SER H 2 213 ? -73.376 23.612 -13.594 1.00 31.47 203 SER H CA 1
ATOM 32728 C C . SER H 2 213 ? -74.469 24.278 -12.797 1.00 35.90 203 SER H C 1
ATOM 32729 O O . SER H 2 213 ? -75.324 23.600 -12.244 1.00 45.46 203 SER H O 1
ATOM 32737 N N . GLY H 2 214 ? -74.427 25.601 -12.706 1.00 37.01 204 GLY H N 1
ATOM 32738 C CA . GLY H 2 214 ? -75.392 26.315 -11.896 1.00 37.14 204 GLY H CA 1
ATOM 32739 C C . GLY H 2 214 ? -74.841 27.588 -11.296 1.00 35.21 204 GLY H C 1
ATOM 32740 O O . GLY H 2 214 ? -73.745 28.018 -11.639 1.00 50.04 204 GLY H O 1
ATOM 32744 N N . PHE H 2 215 ? -75.612 28.178 -10.388 1.00 31.66 205 PHE H N 1
ATOM 32745 C CA . PHE H 2 215 ? -75.346 29.509 -9.858 1.00 24.63 205 PHE H CA 1
ATOM 32746 C C . PHE H 2 215 ? -75.060 29.518 -8.361 1.00 29.71 205 PHE H C 1
ATOM 32747 O O . PHE H 2 215 ? -75.792 28.910 -7.596 1.00 30.82 205 PHE H O 1
ATOM 32764 N N . ASN H 2 216 ? -74.015 30.231 -7.943 1.00 41.55 206 ASN H N 1
ATOM 32765 C CA . ASN H 2 216 ? -73.686 30.340 -6.522 1.00 35.95 206 ASN H CA 1
ATOM 32766 C C . ASN H 2 216 ? -73.973 31.735 -5.951 1.00 33.85 206 ASN H C 1
ATOM 32767 O O . ASN H 2 216 ? -73.063 32.542 -5.806 1.00 52.56 206 ASN H O 1
ATOM 32778 N N . PRO H 2 217 ? -75.236 31.995 -5.564 1.00 32.00 207 PRO H N 1
ATOM 32779 C CA . PRO H 2 217 ? -75.678 33.330 -5.141 1.00 24.76 207 PRO H CA 1
ATOM 32780 C C . PRO H 2 217 ? -74.968 33.879 -3.924 1.00 27.36 207 PRO H C 1
ATOM 32781 O O . PRO H 2 217 ? -74.729 33.174 -2.957 1.00 33.26 207 PRO H O 1
ATOM 32792 N N . SER H 2 218 ? -74.701 35.174 -3.965 1.00 31.61 208 SER H N 1
ATOM 32793 C CA . SER H 2 218 ? -74.118 35.883 -2.847 1.00 27.51 208 SER H CA 1
ATOM 32794 C C . SER H 2 218 ? -74.781 37.223 -2.804 1.00 35.83 208 SER H C 1
ATOM 32795 O O . SER H 2 218 ? -74.552 38.049 -3.685 1.00 33.73 208 SER H O 1
ATOM 32803 N N . PHE H 2 219 ? -75.670 37.387 -1.828 1.00 33.68 209 PHE H N 1
ATOM 32804 C CA . PHE H 2 219 ? -76.478 38.588 -1.689 1.00 20.75 209 PHE H CA 1
ATOM 32805 C C . PHE H 2 219 ? -76.584 38.973 -0.223 1.00 32.85 209 PHE H C 1
ATOM 32806 O O . PHE H 2 219 ? -76.669 38.098 0.639 1.00 27.55 209 PHE H O 1
ATOM 32823 N N . ILE H 2 220 ? -76.616 40.274 0.070 1.00 28.75 210 ILE H N 1
ATOM 32824 C CA . ILE H 2 220 ? -76.712 40.698 1.469 1.00 31.22 210 ILE H CA 1
ATOM 32825 C C . ILE H 2 220 ? -77.796 41.723 1.670 1.00 34.49 210 ILE H C 1
ATOM 32826 O O . ILE H 2 220 ? -78.084 42.538 0.784 1.00 37.21 210 ILE H O 1
ATOM 32842 N N . THR H 2 221 ? -78.441 41.617 2.827 1.00 27.79 211 THR H N 1
ATOM 32843 C CA . THR H 2 221 ? -79.446 42.583 3.213 1.00 24.87 211 THR H CA 1
ATOM 32844 C C . THR H 2 221 ? -79.314 42.937 4.690 1.00 36.75 211 THR H C 1
ATOM 32845 O O . THR H 2 221 ? -79.174 42.048 5.533 1.00 34.82 211 THR H O 1
ATOM 32856 N N . THR H 2 222 ? -79.328 44.236 4.993 1.00 38.22 212 THR H N 1
ATOM 32857 C CA . THR H 2 222 ? -79.368 44.709 6.373 1.00 35.96 212 THR H CA 1
ATOM 32858 C C . THR H 2 222 ? -80.734 45.307 6.715 1.00 32.75 212 THR H C 1
ATOM 32859 O O . THR H 2 222 ? -81.299 46.111 5.951 1.00 34.03 212 THR H O 1
ATOM 32870 N N . LEU H 2 223 ? -81.244 44.867 7.865 1.00 31.06 213 LEU H N 1
ATOM 32871 C CA . LEU H 2 223 ? -82.605 45.147 8.304 1.00 38.16 213 LEU H CA 1
ATOM 32872 C C . LEU H 2 223 ? -82.669 45.609 9.736 1.00 41.05 213 LEU H C 1
ATOM 32873 O O . LEU H 2 223 ? -81.959 45.094 10.613 1.00 29.74 213 LEU H O 1
ATOM 32889 N N . SER H 2 224 ? -83.580 46.548 9.966 1.00 35.36 214 SER H N 1
ATOM 32890 C CA . SER H 2 224 ? -83.785 47.109 11.282 1.00 37.41 214 SER H CA 1
ATOM 32891 C C . SER H 2 224 ? -85.080 46.573 11.854 1.00 53.40 214 SER H C 1
ATOM 32892 O O . SER H 2 224 ? -85.919 46.022 11.132 1.00 41.93 214 SER H O 1
ATOM 32900 N N . HIS H 2 225 ? -85.224 46.725 13.163 1.00 48.52 215 HIS H N 1
ATOM 32901 C CA . HIS H 2 225 ? -86.438 46.310 13.839 1.00 34.24 215 HIS H CA 1
ATOM 32902 C C . HIS H 2 225 ? -86.775 47.278 14.974 1.00 39.79 215 HIS H C 1
ATOM 32903 O O . HIS H 2 225 ? -85.935 47.570 15.836 1.00 34.62 215 HIS H O 1
ATOM 32918 N N . GLU H 2 226 ? -88.003 47.797 14.935 1.00 52.52 216 GLU H N 1
ATOM 32919 C CA . GLU H 2 226 ? -88.514 48.700 15.965 1.00 49.50 216 GLU H CA 1
ATOM 32920 C C . GLU H 2 226 ? -88.699 47.976 17.291 1.00 46.62 216 GLU H C 1
ATOM 32921 O O . GLU H 2 226 ? -89.271 46.889 17.346 1.00 55.26 216 GLU H O 1
ATOM 32933 N N . ARG H 2 227 ? -88.252 48.616 18.362 1.00 46.42 217 ARG H N 1
ATOM 32934 C CA . ARG H 2 227 ? -88.236 48.001 19.676 1.00 46.11 217 ARG H CA 1
ATOM 32935 C C . ARG H 2 227 ? -89.527 48.264 20.443 1.00 62.23 217 ARG H C 1
ATOM 32936 O O . ARG H 2 227 ? -90.137 49.323 20.304 1.00 53.27 217 ARG H O 1
ATOM 32957 N N . GLY H 2 228 ? -89.957 47.278 21.224 1.00 68.69 218 GLY H N 1
ATOM 32958 C CA . GLY H 2 228 ? -91.142 47.416 22.052 1.00 67.13 218 GLY H CA 1
ATOM 32959 C C . GLY H 2 228 ? -92.463 47.341 21.299 1.00 73.13 218 GLY H C 1
ATOM 32960 O O . GLY H 2 228 ? -93.488 47.800 21.803 1.00 59.02 218 GLY H O 1
ATOM 32964 N N . LYS H 2 229 ? -92.446 46.771 20.096 1.00 70.40 219 LYS H N 1
ATOM 32965 C CA . LYS H 2 229 ? -93.660 46.637 19.293 1.00 62.99 219 LYS H CA 1
ATOM 32966 C C . LYS H 2 229 ? -93.833 45.212 18.783 1.00 62.12 219 LYS H C 1
ATOM 32967 O O . LYS H 2 229 ? -94.601 44.978 17.852 1.00 62.99 219 LYS H O 1
ATOM 32986 N N . GLY H 2 230 ? -93.143 44.262 19.407 1.00 69.39 220 GLY H N 1
ATOM 32987 C CA . GLY H 2 230 ? -93.205 42.874 18.976 1.00 54.62 220 GLY H CA 1
ATOM 32988 C C . GLY H 2 230 ? -91.836 42.245 18.851 1.00 45.18 220 GLY H C 1
ATOM 32989 O O . GLY H 2 230 ? -90.857 42.928 18.567 1.00 64.87 220 GLY H O 1
ATOM 32993 N N . ASP H 2 231 ? -91.775 40.937 19.070 1.00 56.95 221 ASP H N 1
ATOM 32994 C CA . ASP H 2 231 ? -90.510 40.214 19.078 1.00 56.86 221 ASP H CA 1
ATOM 32995 C C . ASP H 2 231 ? -90.249 39.376 17.834 1.00 51.67 221 ASP H C 1
ATOM 32996 O O . ASP H 2 231 ? -89.092 39.082 17.537 1.00 56.41 221 ASP H O 1
ATOM 33005 N N . LYS H 2 232 ? -91.298 38.987 17.111 1.00 38.27 222 LYS H N 1
ATOM 33006 C CA . LYS H 2 232 ? -91.125 38.039 16.011 1.00 39.12 222 LYS H CA 1
ATOM 33007 C C . LYS H 2 232 ? -91.412 38.632 14.648 1.00 27.48 222 LYS H C 1
ATOM 33008 O O . LYS H 2 232 ? -92.272 39.488 14.510 1.00 50.01 222 LYS H O 1
ATOM 33027 N N . SER H 2 233 ? -90.638 38.198 13.655 1.00 36.55 223 SER H N 1
ATOM 33028 C CA . SER H 2 233 ? -90.877 38.570 12.254 1.00 41.18 223 SER H CA 1
ATOM 33029 C C . SER H 2 233 ? -90.637 37.393 11.329 1.00 38.28 223 SER H C 1
ATOM 33030 O O . SER H 2 233 ? -89.923 36.458 11.663 1.00 34.50 223 SER H O 1
ATOM 33038 N N . GLU H 2 234 ? -91.175 37.493 10.127 1.00 39.57 224 GLU H N 1
ATOM 33039 C CA . GLU H 2 234 ? -91.137 36.396 9.181 1.00 36.31 224 GLU H CA 1
ATOM 33040 C C . GLU H 2 234 ? -90.565 36.873 7.851 1.00 44.83 224 GLU H C 1
ATOM 33041 O O . GLU H 2 234 ? -90.970 37.913 7.320 1.00 48.52 224 GLU H O 1
ATOM 33053 N N . PHE H 2 235 ? -89.604 36.117 7.333 1.00 34.95 225 PHE H N 1
ATOM 33054 C CA . PHE H 2 235 ? -88.945 36.449 6.084 1.00 33.50 225 PHE H CA 1
ATOM 33055 C C . PHE H 2 235 ? -89.211 35.404 5.035 1.00 27.96 225 PHE H C 1
ATOM 33056 O O . PHE H 2 235 ? -89.111 34.207 5.303 1.00 43.22 225 PHE H O 1
ATOM 33073 N N . GLU H 2 236 ? -89.548 35.872 3.841 1.00 16.72 226 GLU H N 1
ATOM 33074 C CA . GLU H 2 236 ? -89.735 34.992 2.700 1.00 39.87 226 GLU H CA 1
ATOM 33075 C C . GLU H 2 236 ? -88.569 35.143 1.746 1.00 46.76 226 GLU H C 1
ATOM 33076 O O . GLU H 2 236 ? -88.507 36.116 0.978 1.00 43.19 226 GLU H O 1
ATOM 33088 N N . ILE H 2 237 ? -87.690 34.142 1.744 1.00 33.83 227 ILE H N 1
ATOM 33089 C CA . ILE H 2 237 ? -86.551 34.143 0.836 1.00 32.15 227 ILE H CA 1
ATOM 33090 C C . ILE H 2 237 ? -86.871 33.227 -0.334 1.00 32.44 227 ILE H C 1
ATOM 33091 O O . ILE H 2 237 ? -87.334 32.096 -0.136 1.00 28.19 227 ILE H O 1
ATOM 33107 N N . THR H 2 238 ? -86.639 33.731 -1.546 1.00 25.66 228 THR H N 1
ATOM 33108 C CA . THR H 2 238 ? -86.964 32.994 -2.763 1.00 27.06 228 THR H CA 1
ATOM 33109 C C . THR H 2 238 ? -85.795 32.815 -3.722 1.00 37.74 228 THR H C 1
ATOM 33110 O O . THR H 2 238 ? -85.176 33.803 -4.140 1.00 39.72 228 THR H O 1
ATOM 33121 N N . TYR H 2 239 ? -85.531 31.560 -4.102 1.00 37.48 229 TYR H N 1
ATOM 33122 C CA . TYR H 2 239 ? -84.517 31.256 -5.127 1.00 31.86 229 TYR H CA 1
ATOM 33123 C C . TYR H 2 239 ? -85.175 30.576 -6.317 1.00 36.01 229 TYR H C 1
ATOM 33124 O O . TYR H 2 239 ? -86.113 29.820 -6.130 1.00 43.34 229 TYR H O 1
ATOM 33142 N N . GLY H 2 240 ? -84.654 30.755 -7.528 1.00 24.51 230 GLY H N 1
ATOM 33143 C CA . GLY H 2 240 ? -85.240 30.049 -8.652 1.00 24.22 230 GLY H CA 1
ATOM 33144 C C . GLY H 2 240 ? -84.632 30.324 -10.006 1.00 28.32 230 GLY H C 1
ATOM 33145 O O . GLY H 2 240 ? -83.569 30.915 -10.107 1.00 36.79 230 GLY H O 1
ATOM 33149 N N . ARG H 2 241 ? -85.334 29.899 -11.052 1.00 36.65 231 ARG H N 1
ATOM 33150 C CA . ARG H 2 241 ? -84.853 30.016 -12.425 1.00 34.62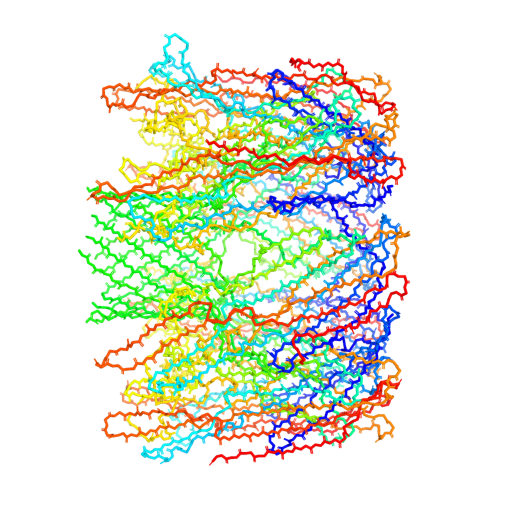 231 ARG H CA 1
ATOM 33151 C C . ARG H 2 241 ? -85.951 30.455 -13.372 1.00 42.11 231 ARG H C 1
ATOM 33152 O O . ARG H 2 241 ? -87.133 30.193 -13.134 1.00 45.86 231 ARG H O 1
ATOM 33173 N N . ASN H 2 242 ? -85.549 31.122 -14.447 1.00 29.46 232 ASN H N 1
ATOM 33174 C CA . ASN H 2 242 ? -86.383 31.243 -15.632 1.00 30.48 232 ASN H CA 1
ATOM 33175 C C . ASN H 2 242 ? -85.653 30.513 -16.733 1.00 33.76 232 ASN H C 1
ATOM 33176 O O . ASN H 2 242 ? -84.540 30.884 -17.091 1.00 38.88 232 ASN H O 1
ATOM 33187 N N . MET H 2 243 ? -86.259 29.450 -17.238 1.00 40.52 233 MET H N 1
ATOM 33188 C CA . MET H 2 243 ? -85.638 28.640 -18.269 1.00 35.66 233 MET H CA 1
ATOM 33189 C C . MET H 2 243 ? -86.083 29.142 -19.637 1.00 37.13 233 MET H C 1
ATOM 33190 O O . MET H 2 243 ? -87.263 29.432 -19.844 1.00 41.73 233 MET H O 1
ATOM 33204 N N . ASP H 2 244 ? -85.132 29.255 -20.555 1.00 31.29 234 ASP H N 1
ATOM 33205 C CA . ASP H 2 244 ? -85.432 29.436 -21.967 1.00 38.16 234 ASP H CA 1
ATOM 33206 C C . ASP H 2 244 ? -85.304 28.071 -22.628 1.00 44.90 234 ASP H C 1
ATOM 33207 O O . ASP H 2 244 ? -84.725 27.138 -22.048 1.00 46.48 234 ASP H O 1
ATOM 33216 N N . ALA H 2 245 ? -85.870 27.945 -23.822 1.00 49.85 235 ALA H N 1
ATOM 33217 C CA . ALA H 2 245 ? -85.797 26.700 -24.565 1.00 46.89 235 ALA H CA 1
ATOM 33218 C C . ALA H 2 245 ? -85.300 26.955 -25.975 1.00 50.81 235 ALA H C 1
ATOM 33219 O O . ALA H 2 245 ? -85.830 27.809 -26.685 1.00 57.38 235 ALA H O 1
ATOM 33226 N N . THR H 2 246 ? -84.287 26.199 -26.378 1.00 49.40 236 THR H N 1
ATOM 33227 C CA . THR H 2 246 ? -83.764 26.274 -27.734 1.00 54.13 236 THR H CA 1
ATOM 33228 C C . THR H 2 246 ? -84.057 24.955 -28.440 1.00 54.91 236 THR H C 1
ATOM 33229 O O . THR H 2 246 ? -83.712 23.887 -27.943 1.00 54.12 236 THR H O 1
ATOM 33240 N N . TYR H 2 247 ? -84.736 25.046 -29.578 1.00 58.65 237 TYR H N 1
ATOM 33241 C CA . TYR H 2 247 ? -85.128 23.883 -30.361 1.00 52.85 237 TYR H CA 1
ATOM 33242 C C . TYR H 2 247 ? -84.302 23.790 -31.629 1.00 53.85 237 TYR H C 1
ATOM 33243 O O . TYR H 2 247 ? -84.032 24.808 -32.275 1.00 55.93 237 TYR H O 1
ATOM 33261 N N . ALA H 2 248 ? -83.918 22.569 -31.991 1.00 42.04 238 ALA H N 1
ATOM 33262 C CA . ALA H 2 248 ? -83.189 22.339 -33.231 1.00 59.26 238 ALA H CA 1
ATOM 33263 C C . ALA H 2 248 ? -83.637 21.042 -33.913 1.00 66.22 238 ALA H C 1
ATOM 33264 O O . ALA H 2 248 ? -83.909 20.038 -33.250 1.00 60.09 238 ALA H O 1
ATOM 33271 N N . TYR H 2 249 ? -83.730 21.079 -35.241 1.00 65.84 239 TYR H N 1
ATOM 33272 C CA . TYR H 2 249 ? -84.000 19.868 -36.020 1.00 78.08 239 TYR H CA 1
ATOM 33273 C C . TYR H 2 249 ? -83.513 20.010 -37.460 1.00 77.03 239 TYR H C 1
ATOM 33274 O O . TYR H 2 249 ? -83.334 21.126 -37.966 1.00 77.81 239 TYR H O 1
ATOM 33292 N N . VAL H 2 250 ? -83.323 18.869 -38.117 1.00 77.34 240 VAL H N 1
ATOM 33293 C CA . VAL H 2 250 ? -82.757 18.835 -39.461 1.00 95.23 240 VAL H CA 1
ATOM 33294 C C . VAL H 2 250 ? -83.829 18.670 -40.528 1.00 107.22 240 VAL H C 1
ATOM 33295 O O . VAL H 2 250 ? -84.682 17.787 -40.437 1.00 83.84 240 VAL H O 1
ATOM 33308 N N . THR H 2 251 ? -83.793 19.549 -41.523 1.00 120.22 241 THR H N 1
ATOM 33309 C CA . THR H 2 251 ? -84.644 19.413 -42.695 1.00 121.33 241 THR H CA 1
ATOM 33310 C C . THR H 2 251 ? -83.949 19.964 -43.941 1.00 138.33 241 THR H C 1
ATOM 33311 O O . THR H 2 251 ? -83.347 21.035 -43.899 1.00 142.62 241 THR H O 1
ATOM 33322 N N . ARG H 2 252 ? -84.026 19.221 -45.042 1.00 129.67 242 ARG H N 1
ATOM 33323 C CA . ARG H 2 252 ? -83.536 19.703 -46.331 1.00 142.06 242 ARG H CA 1
ATOM 33324 C C . ARG H 2 252 ? -82.046 20.055 -46.296 1.00 153.76 242 ARG H C 1
ATOM 33325 O O . ARG H 2 252 ? -81.618 21.016 -46.940 1.00 154.76 242 ARG H O 1
ATOM 33346 N N . HIS H 2 253 ? -81.266 19.284 -45.539 1.00 150.86 243 HIS H N 1
ATOM 33347 C CA . HIS H 2 253 ? -79.824 19.517 -45.395 1.00 155.68 243 HIS H CA 1
ATOM 33348 C C . HIS H 2 253 ? -79.483 20.940 -44.928 1.00 149.01 243 HIS H C 1
ATOM 33349 O O . HIS H 2 253 ? -78.345 21.394 -45.060 1.00 142.93 243 HIS H O 1
ATOM 33364 N N . ARG H 2 254 ? -80.475 21.620 -44.362 1.00 143.29 244 ARG H N 1
ATOM 33365 C CA . ARG H 2 254 ? -80.282 22.906 -43.703 1.00 133.07 244 ARG H CA 1
ATOM 33366 C C . ARG H 2 254 ? -80.758 22.720 -42.266 1.00 121.30 244 ARG H C 1
ATOM 33367 O O . ARG H 2 254 ? -81.687 21.950 -42.016 1.00 108.96 244 ARG H O 1
ATOM 33388 N N . LEU H 2 255 ? -80.117 23.393 -41.318 1.00 108.70 245 LEU H N 1
ATOM 33389 C CA . LEU H 2 255 ? -80.470 23.210 -39.914 1.00 88.59 245 LEU H CA 1
ATOM 33390 C C . LEU H 2 255 ? -81.498 24.232 -39.476 1.00 84.71 245 LEU H C 1
ATOM 33391 O O . LEU H 2 255 ? -81.317 25.438 -39.668 1.00 90.38 245 LEU H O 1
ATOM 33407 N N . ALA H 2 256 ? -82.580 23.735 -38.887 1.00 68.49 246 ALA H N 1
ATOM 33408 C CA . ALA H 2 256 ? -83.642 24.592 -38.388 1.00 83.56 246 ALA H CA 1
ATOM 33409 C C . ALA H 2 256 ? -83.464 24.769 -36.887 1.00 82.57 246 ALA H C 1
ATOM 33410 O O . ALA H 2 256 ? -83.391 23.782 -36.137 1.00 68.85 246 ALA H O 1
ATOM 33417 N N . VAL H 2 257 ? -83.339 26.029 -36.471 1.00 73.75 247 VAL H N 1
ATOM 33418 C CA . VAL H 2 257 ? -83.193 26.379 -35.062 1.00 74.96 247 VAL H CA 1
ATOM 33419 C C . VAL H 2 257 ? -84.227 27.422 -34.671 1.00 65.78 247 VAL H C 1
ATOM 33420 O O . VAL H 2 257 ? -84.431 28.403 -35.386 1.00 76.13 247 VAL H O 1
ATOM 33433 N N . ASP H 2 258 ? -84.875 27.213 -33.532 1.00 56.18 248 ASP H N 1
ATOM 33434 C CA . ASP H 2 258 ? -85.845 28.181 -33.039 1.00 76.37 248 ASP H CA 1
ATOM 33435 C C . ASP H 2 258 ? -85.717 28.329 -31.529 1.00 76.11 248 ASP H C 1
ATOM 33436 O O . ASP H 2 258 ? -85.181 27.456 -30.856 1.00 60.81 248 ASP H O 1
ATOM 33445 N N . ARG H 2 259 ? -86.239 29.431 -31.002 1.00 80.10 249 ARG H N 1
ATOM 33446 C CA . ARG H 2 259 ? -86.008 29.799 -29.614 1.00 61.21 249 ARG H CA 1
ATOM 33447 C C . ARG H 2 259 ? -87.275 30.286 -28.946 1.00 47.12 249 ARG H C 1
ATOM 33448 O O . ARG H 2 259 ? -87.925 31.208 -29.430 1.00 65.21 249 ARG H O 1
ATOM 33469 N N . LYS H 2 260 ? -87.605 29.669 -27.817 1.00 44.71 250 LYS H N 1
ATOM 33470 C CA . LYS H 2 260 ? -88.719 30.118 -26.998 1.00 57.61 250 LYS H CA 1
ATOM 33471 C C . LYS H 2 260 ? -88.194 30.707 -25.697 1.00 66.09 250 LYS H C 1
ATOM 33472 O O . LYS H 2 260 ? -87.638 29.997 -24.844 1.00 59.70 250 LYS H O 1
ATOM 33491 N N . HIS H 2 261 ? -88.366 32.024 -25.582 1.00 56.75 251 HIS H N 1
ATOM 33492 C CA . HIS H 2 261 ? -87.952 32.786 -24.413 1.00 43.51 251 HIS H CA 1
ATOM 33493 C C . HIS H 2 261 ? -89.019 32.780 -23.308 1.00 51.74 251 HIS H C 1
ATOM 33494 O O . HIS H 2 261 ? -90.211 32.913 -23.577 1.00 61.81 251 HIS H O 1
ATOM 33509 N N . ASP H 2 262 ? -88.562 32.639 -22.066 1.00 53.38 252 ASP H N 1
ATOM 33510 C CA . ASP H 2 262 ? -89.426 32.492 -20.896 1.00 51.51 252 ASP H CA 1
ATOM 33511 C C . ASP H 2 262 ? -90.346 31.287 -21.081 1.00 70.62 252 ASP H C 1
ATOM 33512 O O . ASP H 2 262 ? -91.542 31.335 -20.773 1.00 71.18 252 ASP H O 1
ATOM 33521 N N . ALA H 2 263 ? -89.749 30.190 -21.546 1.00 62.63 253 ALA H N 1
ATOM 33522 C CA . ALA H 2 263 ? -90.461 28.933 -21.741 1.00 56.78 253 ALA H CA 1
ATOM 33523 C C . ALA H 2 263 ? -91.041 28.439 -20.421 1.00 56.89 253 ALA H C 1
ATOM 33524 O O . ALA H 2 263 ? -92.194 28.013 -20.363 1.00 70.77 253 ALA H O 1
ATOM 33531 N N . PHE H 2 264 ? -90.242 28.510 -19.363 1.00 50.16 254 PHE H N 1
ATOM 33532 C CA . PHE H 2 264 ? -90.697 28.129 -18.033 1.00 49.26 254 PHE H CA 1
ATOM 33533 C C . PHE H 2 264 ? -90.247 29.159 -17.018 1.00 44.18 254 PHE H C 1
ATOM 33534 O O . PHE H 2 264 ? -89.189 29.018 -16.424 1.00 49.09 254 PHE H O 1
ATOM 33551 N N . LYS H 2 265 ? -91.085 30.153 -16.767 1.00 48.79 255 LYS H N 1
ATOM 33552 C CA . LYS H 2 265 ? -90.725 31.252 -15.884 1.00 39.80 255 LYS H CA 1
ATOM 33553 C C . LYS H 2 265 ? -90.903 30.850 -14.422 1.00 28.85 255 LYS H C 1
ATOM 33554 O O . LYS H 2 265 ? -91.538 29.858 -14.121 1.00 28.40 255 LYS H O 1
ATOM 33573 N N . ASN H 2 266 ? -90.241 31.572 -13.532 1.00 53.87 256 ASN H N 1
ATOM 33574 C CA . ASN H 2 266 ? -90.484 31.489 -12.093 1.00 45.45 256 ASN H CA 1
ATOM 33575 C C . ASN H 2 266 ? -90.591 30.076 -11.531 1.00 30.73 256 ASN H C 1
ATOM 33576 O O . ASN H 2 266 ? -91.496 29.761 -10.767 1.00 33.06 256 ASN H O 1
ATOM 33587 N N . ARG H 2 267 ? -89.643 29.237 -11.923 1.00 41.91 257 ARG H N 1
ATOM 33588 C CA . ARG H 2 267 ? -89.429 27.946 -11.287 1.00 40.76 257 ARG H CA 1
ATOM 33589 C C . ARG H 2 267 ? -88.705 28.177 -9.961 1.00 40.32 257 ARG H C 1
ATOM 33590 O O . ARG H 2 267 ? -87.502 27.955 -9.859 1.00 54.81 257 ARG H O 1
ATOM 33611 N N . ASN H 2 268 ? -89.443 28.631 -8.956 1.00 32.14 258 ASN H N 1
ATOM 33612 C CA . ASN H 2 268 ? -88.853 29.144 -7.725 1.00 27.27 258 ASN H CA 1
ATOM 33613 C C . ASN H 2 268 ? -89.230 28.326 -6.506 1.00 27.96 258 ASN H C 1
ATOM 33614 O O . ASN H 2 268 ? -90.238 27.632 -6.485 1.00 57.10 258 ASN H O 1
ATOM 33625 N N . VAL H 2 269 ? -88.370 28.385 -5.507 1.00 28.59 259 VAL H N 1
ATOM 33626 C CA . VAL H 2 269 ? -88.637 27.826 -4.198 1.00 36.84 259 VAL H CA 1
ATOM 33627 C C . VAL H 2 269 ? -88.642 28.954 -3.185 1.00 31.74 259 VAL H C 1
ATOM 33628 O O . VAL H 2 269 ? -87.721 29.787 -3.161 1.00 36.82 259 VAL H O 1
ATOM 33641 N N . THR H 2 270 ? -89.691 28.970 -2.364 1.00 38.51 260 THR H N 1
ATOM 33642 C CA . THR H 2 270 ? -89.862 29.981 -1.326 1.00 33.05 260 THR H CA 1
ATOM 33643 C C . THR H 2 270 ? -89.784 29.353 0.047 1.00 36.41 260 THR H C 1
ATOM 33644 O O . THR H 2 270 ? -90.466 28.366 0.338 1.00 52.23 260 THR H O 1
ATOM 33655 N N . VAL H 2 271 ? -88.957 29.955 0.892 1.00 37.02 261 VAL H N 1
ATOM 33656 C CA . VAL H 2 271 ? -88.765 29.486 2.254 1.00 33.69 261 VAL H CA 1
ATOM 33657 C C . VAL H 2 271 ? -89.104 30.599 3.233 1.00 37.04 261 VAL H C 1
ATOM 33658 O O . VAL H 2 271 ? -88.665 31.755 3.083 1.00 40.31 261 VAL H O 1
ATOM 33671 N N . LYS H 2 272 ? -89.888 30.231 4.235 1.00 34.74 262 LYS H N 1
ATOM 33672 C CA . LYS H 2 272 ? -90.287 31.153 5.275 1.00 44.98 262 LYS H CA 1
ATOM 33673 C C . LYS H 2 272 ? -89.467 30.866 6.502 1.00 28.38 262 LYS H C 1
ATOM 33674 O O . LYS H 2 272 ? -89.458 29.724 7.003 1.00 39.66 262 LYS H O 1
ATOM 33693 N N . TYR H 2 273 ? -88.761 31.905 6.942 1.00 27.32 263 TYR H N 1
ATOM 33694 C CA . TYR H 2 273 ? -87.969 31.876 8.167 1.00 50.17 263 TYR H CA 1
ATOM 33695 C C . TYR H 2 273 ? -88.636 32.774 9.188 1.00 35.99 263 TYR H C 1
ATOM 33696 O O . TYR H 2 273 ? -89.057 33.873 8.861 1.00 40.20 263 TYR H O 1
ATOM 33714 N N . GLU H 2 274 ? -88.708 32.310 10.428 1.00 39.98 264 GLU H N 1
ATOM 33715 C CA . GLU H 2 274 ? -89.201 33.127 11.528 1.00 30.07 264 GLU H CA 1
ATOM 33716 C C . GLU H 2 274 ? -88.014 33.561 12.362 1.00 39.89 264 GLU H C 1
ATOM 33717 O O . GLU H 2 274 ? -87.115 32.767 12.638 1.00 41.05 264 GLU H O 1
ATOM 33729 N N . VAL H 2 275 ? -88.016 34.839 12.733 1.00 47.49 265 VAL H N 1
ATOM 33730 C CA . VAL H 2 275 ? -86.926 35.467 13.473 1.00 42.17 265 VAL H CA 1
ATOM 33731 C C . VAL H 2 275 ? -87.449 36.024 14.781 1.00 39.51 265 VAL H C 1
ATOM 33732 O O . VAL H 2 275 ? -88.453 36.734 14.786 1.00 42.99 265 VAL H O 1
ATOM 33745 N N . ASN H 2 276 ? -86.780 35.683 15.878 1.00 31.44 266 ASN H N 1
ATOM 33746 C CA . ASN H 2 276 ? -87.084 36.257 17.183 1.00 43.25 266 ASN H CA 1
ATOM 33747 C C . ASN H 2 276 ? -85.986 37.236 17.589 1.00 55.48 266 ASN H C 1
ATOM 33748 O O . ASN H 2 276 ? -84.888 36.818 17.971 1.00 47.80 266 ASN H O 1
ATOM 33759 N N . TRP H 2 277 ? -86.306 38.531 17.544 1.00 44.77 267 TRP H N 1
ATOM 33760 C CA . TRP H 2 277 ? -85.329 39.595 17.774 1.00 33.57 267 TRP H CA 1
ATOM 33761 C C . TRP H 2 277 ? -84.905 39.742 19.221 1.00 48.03 267 TRP H C 1
ATOM 33762 O O . TRP H 2 277 ? -83.965 40.483 19.518 1.00 57.93 267 TRP H O 1
ATOM 33783 N N . LYS H 2 278 ? -85.588 39.046 20.122 1.00 43.53 268 LYS H N 1
ATOM 33784 C CA . LYS H 2 278 ? -85.260 39.141 21.540 1.00 51.40 268 LYS H CA 1
ATOM 33785 C C . LYS H 2 278 ? -84.403 37.970 21.999 1.00 51.79 268 LYS H C 1
ATOM 33786 O O . LYS H 2 278 ? -83.440 38.158 22.742 1.00 54.52 268 LYS H O 1
ATOM 33805 N N . THR H 2 279 ? -84.777 36.764 21.577 1.00 54.19 269 THR H N 1
ATOM 33806 C CA . THR H 2 279 ? -84.101 35.543 22.004 1.00 48.24 269 THR H CA 1
ATOM 33807 C C . THR H 2 279 ? -82.983 35.144 21.044 1.00 54.83 269 THR H C 1
ATOM 33808 O O . THR H 2 279 ? -82.221 34.217 21.322 1.00 58.26 269 THR H O 1
ATOM 33819 N N . HIS H 2 280 ? -82.898 35.858 19.923 1.00 55.87 270 HIS H N 1
ATOM 33820 C CA . HIS H 2 280 ? -81.888 35.616 18.891 1.00 54.75 270 HIS H CA 1
ATOM 33821 C C . HIS H 2 280 ? -82.065 34.231 18.277 1.00 55.03 270 HIS H C 1
ATOM 33822 O O . HIS H 2 280 ? -81.099 33.546 17.955 1.00 60.51 270 HIS H O 1
ATOM 33837 N N . GLU H 2 281 ? -83.317 33.843 18.103 1.00 54.54 271 GLU H N 1
ATOM 33838 C CA . GLU H 2 281 ? -83.668 32.509 17.659 1.00 43.63 271 GLU H CA 1
ATOM 33839 C C . GLU H 2 281 ? -84.184 32.551 16.228 1.00 44.84 271 GLU H C 1
ATOM 33840 O O . GLU H 2 281 ? -84.929 33.454 15.857 1.00 54.72 271 GLU H O 1
ATOM 33852 N N . VAL H 2 282 ? -83.787 31.575 15.422 1.00 43.53 272 VAL H N 1
ATOM 33853 C CA . VAL H 2 282 ? -84.258 31.492 14.046 1.00 41.31 272 VAL H CA 1
ATOM 33854 C C . VAL H 2 282 ? -84.725 30.081 13.711 1.00 64.93 272 VAL H C 1
ATOM 33855 O O . VAL H 2 282 ? -83.983 29.105 13.874 1.00 46.06 272 VAL H O 1
ATOM 33868 N N . LYS H 2 283 ? -85.968 30.002 13.240 1.00 54.80 273 LYS H N 1
ATOM 33869 C CA . LYS H 2 283 ? -86.610 28.743 12.910 1.00 45.13 273 LYS H CA 1
ATOM 33870 C C . LYS H 2 283 ? -87.035 28.737 11.455 1.00 47.21 273 LYS H C 1
ATOM 33871 O O . LYS H 2 283 ? -87.477 29.762 10.936 1.00 41.50 273 LYS H O 1
ATOM 33890 N N . ILE H 2 284 ? -86.945 27.581 10.805 1.00 41.98 274 ILE H N 1
ATOM 33891 C CA . ILE H 2 284 ? -87.489 27.459 9.462 1.00 48.38 274 ILE H CA 1
ATOM 33892 C C . ILE H 2 284 ? -88.957 27.068 9.564 1.00 49.81 274 ILE H C 1
ATOM 33893 O O . ILE H 2 284 ? -89.269 25.971 10.007 1.00 40.87 274 ILE H O 1
ATOM 33909 N N . LYS H 2 285 ? -89.848 27.961 9.136 1.00 51.86 275 LYS H N 1
ATOM 33910 C CA . LYS H 2 285 ? -91.289 27.733 9.259 1.00 41.98 275 LYS H CA 1
ATOM 33911 C C . LYS H 2 285 ? -91.817 26.942 8.083 1.00 46.75 275 LYS H C 1
ATOM 33912 O O . LYS H 2 285 ? -92.646 26.050 8.260 1.00 52.81 275 LYS H O 1
ATOM 33931 N N . SER H 2 286 ? -91.389 27.284 6.873 1.00 43.16 276 SER H N 1
ATOM 33932 C CA . SER H 2 286 ? -91.923 26.532 5.734 1.00 30.40 276 SER H CA 1
ATOM 33933 C C . SER H 2 286 ? -91.091 26.573 4.466 1.00 36.63 276 SER H C 1
ATOM 33934 O O . SER H 2 286 ? -90.226 27.429 4.303 1.00 49.32 276 SER H O 1
ATOM 33942 N N . ILE H 2 287 ? -91.396 25.662 3.549 1.00 33.16 277 ILE H N 1
ATOM 33943 C CA . ILE H 2 287 ? -90.681 25.574 2.284 1.00 39.93 277 ILE H CA 1
ATOM 33944 C C . ILE H 2 287 ? -91.545 25.017 1.159 1.00 35.67 277 ILE H C 1
ATOM 33945 O O . ILE H 2 287 ? -92.073 23.912 1.264 1.00 42.56 277 ILE H O 1
ATOM 33961 N N . THR H 2 288 ? -91.639 25.765 0.062 1.00 33.44 278 THR H N 1
ATOM 33962 C CA . THR H 2 288 ? -92.450 25.349 -1.080 1.00 38.95 278 THR H CA 1
ATOM 33963 C C . THR H 2 288 ? -91.750 25.552 -2.418 1.00 38.69 278 THR H C 1
ATOM 33964 O O . THR H 2 288 ? -91.375 26.679 -2.754 1.00 48.30 278 THR H O 1
ATOM 33975 N N . PRO H 2 289 ? -91.598 24.470 -3.204 1.00 46.69 279 PRO H N 1
ATOM 33976 C CA . PRO H 2 289 ? -91.936 23.065 -2.924 1.00 46.62 279 PRO H CA 1
ATOM 33977 C C . PRO H 2 289 ? -90.873 22.302 -2.130 1.00 52.99 279 PRO H C 1
ATOM 33978 O O . PRO H 2 289 ? -89.723 22.735 -2.045 1.00 49.16 279 PRO H O 1
ATOM 33989 N N . LYS H 2 290 ? -91.249 21.137 -1.609 1.00 75.88 280 LYS H N 1
ATOM 33990 C CA . LYS H 2 290 ? -90.348 20.328 -0.791 1.00 67.30 280 LYS H CA 1
ATOM 33991 C C . LYS H 2 290 ? -89.178 19.792 -1.621 1.00 67.63 280 LYS H C 1
ATOM 33992 O O . LYS H 2 290 ? -88.111 19.494 -1.075 1.00 71.99 280 LYS H O 1
#

Radius of gyration: 40.91 Å; Cα contacts (8 Å, |Δi|>4): 6158; chains: 8; bounding box: 100×100×74 Å

CATH classification: 2.70.240.10

Foldseek 3Di:
DDKDKDWDKDDDVVQGWIWIKIWIWDDDPVDQWIKIKIKIWTKGWQPWDQKDQQAAFKIKIKWFFKKKKKKFFDPPFQKWWDDKPDADDPADKDKDWDWDQDPDDTDIDMDIGGDDDQWDKHWDPPDDGGMTMIMIGGDFAAQDVDTRFGLQDQDPPQGGCRQAQFDDGGQSVRGGDPVSGDCRTHGMDIDIMMTMMIHRPPTDQKTKMKMKIKTQMKMKMWGDPPPGIHIHIGTSQKMWMWMWMWMARSPVGDIGTDDIDIDIDHD/DDDDDDDWDKDWDWDAQPVQGWIWTKMKIWDDGVVDDFTKIKIKTKTWGWFPWDWAADPVGSQKIKTKTFFKKKKKKFWDDPQKFFPDKPDADDDFDWDKDKDWDWDDVPTDIDIDMDIGGDDDQWDWYFPDDDGGMTMIMTGGAWFDDPPGIDGPPDQCPQADDAPDRGSPSRGDDLVRPDCCTSTRDIDTMMIMMTGHPPPDFKIKMKIKIAGQMKMKMWHDDPNDIDIGIGGSPDPDRMKIWMWMAGSPVRDIDTDDIPPD/DDKDWDWDKDDDVVQRWIWIKIWIWDDDPVDQWIKIKIKIWTKGWQPWDQKDQQAAFKIKIKWFFKKKKKKFFDPPFQKWWDDKPDADDPADKDKDWDWDQDPDDTDIDMDIGGDDDQWDKHWDPVDDGGMTMIMIGGDFAAQDVDTRFGLQDQDPPQGGCRQAADLRGQSVRGGDPVSGDCRTHGMDIDIMMIMMIHRPVTDQKTKMKMKIKTQMKMKMWGDPPRGIHIHIGTSQKMWMKMWMWMARSPVGDIDTDDIDIDIDHD/DDDDDDDWDKDWDWDAQPPQGWIWTKMKIWDPGVVDDFTKIKIKTKTWGWQPWDWAADPVGRQKIKTKTFFKKKKKKFWDDPQKFFPDKPDADDDFDWDKDKDWDWDDVPTDIDIDMDIGGDDDQWDWYFPDDDGGMTMIMTGGAWFDDPPGIDGPPDQCPQADDAPDSGSNSRGDDLVRDDCCTSTRDIDTMMIMMTGHPPPDFKIKMKIKIAGQMKMKMWHDDPNDIDIGIGGSPDPDRMKIWMWMAGSPVRDIDTDDIPPD/DDKDKDWDKDDDVVQGWIWIKIWIWDDDPVDQWIKIKIKIKTKGWQPWDQKDQQAAFKIKIKWFFKKKKKKFFDPPFQKWFDDKPDADDPFDKDKDWDFDPDPCHTDIDMDIGGDDDQWDKHWDPPDDGGMTMIMIGGDFAAADVDTRFGLQDQDPPQGGCRQAQWRGQSVRGGDPVSGDCRTHGMDIDIMMIMMIHRPPTDQKTKMKMKIKTQMKMKMWGDPPPGIHIHIGTSQKMWMKMWMWMARSVVGDIGTDDIDIDIDHD/DDDDDDDWDKDWDWDAFPPQGWIWTKMKIWDDGPVDDFTKIKIKTKTWGWFPWDWAADPVGRQKIKTKTFFKKKKKKFWDDPQKFFDDKPDADDDFDKDKDKDWDWDDVPTDIDIDMDIGGDDDQWDKYFPDDGGGMTMIMTGGAWFDDPPGIDGPPDQCPQADDAPDRGSNSRGDDLVRDDCCTSTRDIDTMMTMMTGHPPPDFKIKMKIKIAGQMKMKMWHDDPNDIDIGIGGSPDPDRMKIWMWMAGSPVRDIDTDDIPPD/DDKDKDWDKDDDVVQGWIWIKIWIWDDDPVDQWIKIKIKIWTKGWQPWDQKDQQAAFKIKIKWFFKKKKKKFFDPPFQKWWDDKPDADDPADKDKDWDWDQDPDDTDIDMDIGHDDDQWDKHWDPVDDGGMTMIMTGGDFAAADVDTRFGLQDQDPPQGGCRQAQWPGGFSVRGGDPVSGDCRTHGMDIDIMMTMMIHRPVTDQKTKMKMKIKTQMKMKMWGDPPPTIHIHIGTSQKMWMKMWMWMARSVVGDIDTDDIDIDIDHD/DDDDDDDWDKDWDWDAQPVQGWIWTKMKIWDDGVVDDFTKIKIKTKTWGWFPWDWAADPVGRQKIKTKTFFKKKKKKFWDDPQKFFDDKPDADDDFDKDKDKDKDWDDVPTDIDIDMDIGGDDDQWDKYWPDDGGGMTMIMTGGAWFDDPPGIDGPPDQCPQADDAPDRGSNSRGDDLVRPDCCTSTRDIDTMMIMMTGHPPPDFKIKMKIKIAGQMKMKMWHDDPNDIDIGIGGSPDPDRMKIWMWMAGSPVRDIDTDDIPPD

Secondary structure (DSSP, 8-state):
-EEEEEEEEEEETTTTEEEEEEEEEEE-TTBSEEEEEEEEEEEEE---BPPPTT--SEEEEEEEEEEEEEEE--TTSSEEEEEEESPPP--EEEEEEEEEEE--EEEEEEEEEEEEESEEEEE-TT-BTTEEEEEEEE--B-SSSS--B-TT--BTTTB--SSB----S-GGGSBPPGGGS-HHHHSEE--EEEEEEEEETTS-SEEEEEEEEEEEEEEEEEEE-SS-EEEEEEEEEEEEEEEEEEEEETTTTEEEEEEEEEEEEE-/-----S-EEEEEEEEEETTTTEEEEEEEEEE--TTBSSEEEEEEEEEEEE---EEEE-SS-TTSEEEEEEEEEEEEEEE--TTEEEEEEES-----EEEEEEEEEEE----EEEEEEEEEEEEESEEEEEEEEETTEEEEEEEE-EEEETTEEEETT-TTTTB---SSSSSGGGB--GGGS-HHHHTEE--EEEEEEEE-TTS-SEEEEEEEEEEEEEEEEEEEETTEEEEEEEEEEEEEEEEEEEEEEETTTTEEEEEEEE--/-EEEEEEEEEEETTTTEEEEEEEEEEE-TTBSEEEEEEEEEEEEE---BPPPTT--SEEEEEEEEEEEEEEE--TTSSEEEEEEESPPP--EEEEEEEEEEE--EEEEEEEEEEEEESEEEEE-TT-BTTEEEEEEEE--B-SSSS--B-TT--BTTTB--SSB-----GGGSBPPGGGS-HHHHSEE--EEEEEEEEETTS-SEEEEEEEEEEEEEEEEEEE-SS-EEEEEEEEEEEEEEEEEEEEETTTTEEEEEEEEEEEEE-/-------EEEEEEEEEETTTTEEEEEEEEEE--TTBSSEEEEEEEEEEEE---EEEE-SS-TTSEEEEEEEEEEEEEEE--TTEEEEEEES-----EEEEEEEEEEEE---EEEEEEEEEEEEESEEEEEEEEETTEEEEEEEE-EEEETTEEEETT-TTTTB---SSSSSGGGB--GGGS-HHHHTEE---EEEEEEE-TTS-SEEEEEEEEEEEEEEEEEEEETTEEEEEEEEEEEEEEEEEEEEEEETTTTEEEEEEEE--/-EEEEEEEEEEETTTTEEEEEEEEEEE-TTBSEEEEEEEEEEEEE---BPPPTT--SEEEEEEEEEEEEEEE--TTSSEEEEEEESPPP--EEEEEEEEEEEE---EEEEEEEEEEESEEEEE-TT-BTTEEEEEEEE--B-SSSS--B-TT--BTTTB--SSB----GGGSBPPGGGS-HHHHSEE--EEEEEEEEETTS-SEEEEEEEEEEEEEEEEEEE-SS-EEEEEEEEEEEEEEEEEEEEETTTTEEEEEEEEEEEEE-/-----S-EEEEEEEEEETTTTEEEEEEEEEE--TTBSSEEEEEEEEEEEE---EEEE-SS-TTSEEEEEEEEEEEEEEE--TTEEEEEEES-----EEEEEEEEEEE----EEEEEEEEEEEEESEEEEEEEEETTEEEEEEEE-EEEETTEEEETT-TTTTB---SSSSSGGGB--GGGS-HHHHTEE--EEEEEEEE-TTS-SEEEEEEEEEEEEEEEEEEEETTEEEEEEEEEEEEEEEEEEEEEEETTTTEEEEEEEE--/-EEEEEEEEEEETTTTEEEEEEEEEEE-TTBSEEEEEEEEEEEEE---BPPPTT--SEEEEEEEEEEEEEEEE-TTSSEEEEEEESPPP--EEEEEEEEEEE--EEEEEEEEEEEEESEEEEE-TT-BTTEEEEEEEE--B-SSSS--B-TT--BTTTB--TTB-----GGGSBPPGGGS-HHHHSEE--EEEEEEEEETTS-SEEEEEEEEEEEEEEEEEEE-SS-EEEEEEEEEEEEEEEEEEEEETTTTEEEEEEEEEEEEE-/-------EEEEEEEEEETTTTEEEEEEEEEE--TTBSSEEEEEEEEEEEE---EEEE-SS-TTSEEEEEEEEEEEEEEE--TTEEEEEEES-----EEEEEEEEEEE----EEEEEEEEEEEEESEEEEEEEEETTEEEEEEEE-EEEETTEEEETT-TTTTB---SSSSSGGGB--GGGS-HHHHTEE---EEEEEEE-TTS-SEEEEEEEEEEEEEEEEEEEETTEEEEEEEEEEEEEEEEEEEEEEETTTTEEEEEEEE--

B-factor: mean 56.36, std 27.62, range [5.91, 209.5]

InterPro domains:
  IPR003963 Bi-component toxin, staphylococci [PR01468] (64-83)
  IPR003963 Bi-component toxin, staphylococci [PR01468] (125-146)
  IPR003963 Bi-component toxin, staphylococci [PR01468] (245-262)
  IPR003963 Bi-component toxin, staphylococci [TIGR01002] (5-315)
  IPR016183 Leukocidin/Hemolysin toxin [PF07968] (60-310)
  IPR036435 Leukocidin/porin MspA superfamily [SSF56959] (28-324)

Organism: Staphylococcus aureus (strain Mu50 / ATCC 700699) (NCBI:txid158878)

Solvent-accessible surface area: 90110 Å² total; per-residue (Å²): 129,52,41,62,12,1,1,7,21,4,43,1,105,150,9,130,3,1,0,1,0,17,1,3,5,44,104,32,193,36,11,59,13,30,16,0,12,0,45,0,7,1,2,0,23,0,11,35,70,153,29,73,75,113,43,140,74,150,3,109,2,19,0,0,0,44,0,32,4,29,0,23,10,60,105,141,26,32,0,26,1,23,46,14,48,47,47,16,114,42,68,93,3,76,0,56,47,42,81,12,115,54,157,71,58,33,39,87,22,47,21,1,40,43,140,15,63,12,1,17,45,10,8,34,91,113,9,35,57,15,23,0,1,3,5,2,24,4,20,42,2,44,15,104,51,48,34,40,35,1,15,55,30,114,69,112,87,78,8,5,41,0,0,19,56,45,89,117,44,100,0,7,111,1,18,12,40,76,62,63,9,12,31,5,0,44,12,5,13,12,1,94,7,42,0,32,0,3,6,105,114,126,32,59,139,102,6,102,0,16,0,26,0,36,13,27,9,0,14,0,58,0,55,108,91,38,159,112,16,26,9,31,22,98,84,41,58,43,12,22,20,0,91,0,13,0,28,0,12,13,97,78,39,114,20,114,65,74,83,73,124,80,46,84,80,80,167,111,138,32,33,75,42,114,72,30,47,42,8,20,10,28,15,0,130,146,7,24,2,4,1,10,3,52,0,26,6,10,93,7,195,87,13,54,26,25,3,0,35,0,69,0,36,1,3,0,2,0,76,5,62,55,32,61,38,193,162,98,80,130,24,15,56,0,19,0,0,6,19,0,11,0,14,0,67,7,165,27,92,19,0,14,0,12,51,2,93,49,28,10,156,60,82,65,15,66,3,41,3,82,43,3,104,44,92,57,114,66,38,64,35,52,35,25,32,21,33,66,85,27,97,6,0,41,51,12,1,68,40,11,38,7,46,0,0,88,1,0,0,33,1,40,6,7,49,44,91,103,11,46,30,44,0,77,55,72,139,9,13,20,39,110,44,57,25,121,53,9,66,34,19,2,22,20,44,23,74,2,11,5,2,0,26,1,0,17,17,0,61,6,46,0,20,0,0,4,46,125,86,136,38,55,130,6,66,0,32,0,22,0,0,3,8,8,0,0,0,39,0,67,74,58,209,179,179,56,26,25,88,40,111,81,68,24,88,120,85,81,38,2,46,0,71,0,33,0,23,13,140,82,34,87,14,108,62,119,45,14,91,40,157,131,55,24,63,6,1,1,7,21,4,43,0,105,147,9,131,4,0,0,1,0,14,1,2,4,45,104,33,192,35,12,57,12,29,16,0,12,0,41,0,6,1,3,0,21,0,9,34,68,149,29,75,74,111,46,136,73,145,2,107,2,19,0,0,0,47,0,33,5,30,0,25,9,62,105,141,27,32,0,24,2,21,45,13,48,47,46,14,112,44,70,94,4,78,0,55,45,44,80,12,115,52,163,73,55,36,40,88,22,47,21,2,40,40,143,16,61,11,0,16,43,8,8,36,89,112,10,36,57,17,23,0,0,2,7,2,22,3,16,47,2,43,13,101,53,48,34,44,35,1,14,56,29,116,72,113,84,62,8,5,41,0,0,11,52,43,64,106,101,0,7,112,17,18,14,39,75,61,64,7,13,32,5,0,42,12,6,13,12,1,92,8,41,0,33,0,3,6,104,111,127,31,59,134,102,6,100,0,15,0,26,0,36,14,26,9,0,13,0,55,0,57,105,90,38,156,98,16,28,10,32,23,99,83,42,57,44,14,21,20,0,90,0,11,0,28,0,11,13,98,81,38,113,20,115,65,74,82,71,128,78,44,84,78,84,162,112,94,27,44,68,41,120,63,32,49,44,7,21,9,32,13,0,130,142,8,23,2,3,2,10,3,51,0,29,4,8,92,6,196,78,12,53,25,21,3,0,36,0,70,0,36,1,3,0,2,0,77,5,61,55,33,62,39,189,180,109,77,134,26,13,51,0,21,0,0,6,18,0,12,0,14,0,71,7,158,26,93,21,0,16,0,13,53,3,92,48,26,9,153,59,82,63,15,66,4,42,3,82,41,4,108,42,97,57,110,50,27,70,34,54,35,22,33,21,33,63,83,30,92,6,1,43,49,10,1,69,39,12,36,6,50,0,0,88,1,0,0,33,1,37,6,8,45,43,92,106,10,45,30,44,0,81,52,71,139,8,13,22,39,110,47,59,26,121,51,8,64,31,20,1,22,23,43,22,73,2,10,4,2,0,25,1,0,18,18,1,65,5,46,0,23,0,1,4,48,128,85,132,40,54,126,7,62,1,38,0,22,0,0,4,8,8,0,0,0,33,0,67,74,64,215,172,180,60,26,24,86,40,111,80,63,25,84,122,85,80,39,1,43,0,66,0,33,0,21,10,140,80,31,86,13,108,61,119,44,14,91,43,156,132,54,41,64,15,1,1,7,22,4,42,0,106,143,7,131,4,1,0,1,0,12,1,4,5,45,104,33,195,36,10,58,15,31,15,0,12,0,45,0,7,1,3,0,22,0,10,33,71,150,29,72,76,110,44,138,73,147,2,108,1,18,0,0,0,45,0,32,5,30,0,24,10,61,106,142,26,31,0,26,2,22,46,11,44,49,47,16,112,42,70,94,2,77,0,59,46,44,77,13,117,47,154,75,81,43,38,88,22,47,22,1,42,42,136,14,64,11,1,16,42,9,6,37,90,112,10,35,58,17,22,0,1,3,6,2,23,3,15,50,3,46,14,108,55,49,31,44,36,1,15,56,29,116,69,113,85,76,8,5,40,0,0,19,54,69,107,98,0,7,109,18,17,13,40,77,61,64,8,13,31,4,0,41,12,4,12,12,1,91,9,40,0,27,0,2,6,108,113,126,32,59,136,102,6,98,0,15,0,26,0,37,14,25,10,0,14,0,58,0,56,106,92,39,156,111,26,28,8,31,23,95,81,42,56,42,12,21,21,0,94,0,14,0,27,0,11,15,96,80,39,112,21,118,66,75,85,69,128,81,44,80,78,79,165,84,149,31,35,75,40,120,81,32,49,43,8,27,9,31,14,0,136,141,8,23,2,3,2,9,3,51,0,32,4,10,90,6,192,89,12,56,25,23,3,0,37,0,64,0,36,1,2,0,1,0,76,7,61,54,31,60,36,186,167,103,78,137,26,14,52,0,18,0,0,6,20,0,13,0,9,0,74,7,158,27,95,23,0,15,0,11,52,3,91,47,27,9,153,56,81,61,15,68,3,41,4,82,41,2,105,50,94,70,115,67,38,64,36,57,34,25,31,23,35,65,84,30,93,8,1,43,48,10,1,62,42,14,42,5,52,0,0,84,1,0,0,32,2,38,5,7,48,44,90,102,10,44,30,44,0,84,53,72,136,8,13,21,40,112,46,60,26,120,52,8,64,34,19,1,20,24,45,24,74,2,10,5,3,0,25,0,0,17,16,0,61,5,44,0,20,0,1,4,51,127,87,134,40,55,129,6,66,1,35,0,22,0,0,3,8,8,0,0,0,36,0,68,80,57,209,175,181,56,24,25,88,39,115,80,65,28,84,119,86,79,40,2,45,0,70,0,32,0,22,11,140,82,29,87,12,109,57,122,44,16,92,43,156,130,53,19,65,5,1,1,7,22,5,44,0,105,146,8,132,3,0,0,1,0,15,1,2,5,46,104,33,190,34,10,61,14,31,16,0,11,0,52,0,7,1,2,0,23,0,11,34,72,148,28,72,75,114,45,139,75,147,2,109,1,17,0,0,0,45,0,34,4,28,0,24,10,58,104,142,25,32,0,24,2,21,45,12,42,49,45,15,114,42,69,95,3,77,0,50,47,44,80,12,114,51,163,73,59,34,38,86,22,45,23,1,40,37,142,16,60,11,1,16,45,8,6,36,88,110,9,36,56,15,23,0,1,3,6,1,22,3,16,48,2,43,15,108,54,49,32,43,35,1,14,58,27,116,68,114,82,78,8,5,42,0,0,18,58,62,142,54,104,0,7,108,11,17,13,40,76,61,64,8,13,32,6,0,42,12,5,13,12,1,91,8,41,0,29,0,3,6,114,110,121,30,58,136,103,5,100,1,16,0,27,0,35,13,26,9,0,14,0,58,0,58,106,93,38,157,112,18,27,8,30,22,96,84,43,57,43,11,22,22,0,94,0,12,0,26,0,12,15,97,80,37,114,20,115,66,76,85,69,126,80,42,80,82,80,168,105,115,33,50,70,39,122,61,31,49,43,8,20,9,30,15,0,132,147,7,25,2,4,2,11,3,53,0,32,5,10,92,6,194,81,12,53,25,25,3,0,37,0,54,0,36,2,2,0,2,0,76,6,62,54,34,63,39,189,180,112,80,131,24,13,55,0,18,0,0,6,19,0,13,1,10,0,72,8,168,28,92,20,0,15,0,12,54,3,91,48,26,10,157,57,82,64,14,67,3,41,3,84,46,4,108,45,93,55,112,68,40,71,39,54,36,27,34,24,34,65,85,28,94,7,0,41,51,11,1,68,41,13,45,6,49,1,0,82,1,0,0,33,2,39,6,7,48,44,84,101,12,45,29,45,0,80,53,72,138,10,12,21,37,111,46,60,26,122,51,8,64,34,19,1,21,22,44,24,69,2,10,4,2,0,24,1,0,18,16,0,57,5,49,0,22,0,0,4,48,126,86,133,40,56,127,6,70,0,38,0,20,0,0,4,8,9,0,0,0,34,0,70,79,59,210,175,182,57,24,24,87,39,116,77,64,27,82,122,85,81,40,2,45,0,69,0,35,0,21,10,139,81,31,86,12,96,57,103,46,16,93,42,156

Sequence (2120 aa):
VTLYKTTATADSDKFKISQILTFNFIKDKSYDKDTLVLKATGNINSGFVKPNPNDYDFSKLYWGAKYNVSISSQSNDSVNVVDYAPKNQNEEFQVQNTLGYTFGNTAFSETINYKQESYRTTLSRNTNYKNVGWGVEAHKIMNNGAGPYGRDSFHPTYGNELFLAGSSAYAGQNFIAQHQMPLLSRSNFNPEFLSVLSHRQDGAKKSKITVTYQREMDLYQICWNGFYWAGANYKNFKTRTFKSTYEIDWENHKVKLLDTKETENNKDIGQGAEIIKRTQDITSKRLAITQNIQFDFVKDKKYNKDALVVKMQGFISSRTTYSDLKKYPYIKRMIWPFQYNISLKTKDSNVDLINYLPKNKIDSADVSQKLGYNIGSGSFNYSKTISYNQKNYVTEVESQNSKGVKWGVKANSFVTPNGQVSAYDQYLFAQDPTGPAARDYFVPDNQLPPLIQSGFNPSFITTLSHERGKGDKSEFEITYGRNMDATYAYVTRHRLAVDRKHDAFKNRNVTVKYEVNWKTHEVKIKSITPKVTLYKTTATADSDKFKISQILTFNFIKDKSYDKDTLVLKATGNINSGFVKPNPNDYDFSKLYWGAKYNVSISSQSNDSVNVVDYAPKNQNEEFQVQNTLGYTFGNTAFSETINYKQESYRTTLSRNTNYKNVGWGVEAHKIMNNGAGPYGRDSFHPTYGNELFLAGAAYAGQNFIAQHQMPLLSRSNFNPEFLSVLSHRQDGAKKSKITVTYQREMDLYQICWNGFYWAGANYKNFKTRTFKSTYEIDWENHKVKLLDTKETENNKDIGQGAEIIKRTQDITSKRLAITQNIQFDFVKDKKYNKDALVVKMQGFISSRTTYSDLKKYPYIKRMIWPFQYNISLKTKDSNVDLINYLPKNKIDSADVSQKLGYNIGSGSFNYSKTISYNQKNYVTEVESQNSKGVKWGVKANSFVTPNGQVSAYDQYLFAQDPTGPAARDYFVPDNQLPPLIQSGFNPSFITTLSHERGKGDKSEFEITYGRNMDATYAYVTRHRLAVDRKHDAFKNRNVTVKYEVNWKTHEVKIKSITPKVTLYKTTATADSDKFKISQILTFNFIKDKSYDKDTLVLKATGNINSGFVKPNPNDYDFSKLYWGAKYNVSISSQSNDSVNVVDYAPKNQNEEFQVQNTLGYTFGNTAFSETINYKQESYRTTLSRNTNYKNVGWGVEAHKIMNNGAGPYGRDSFHPTYGNELFLAGAYAGQNFIAQHQMPLLSRSNFNPEFLSVLSHRQDGAKKSKITVTYQREMDLYQICWNGFYWAGANYKNFKTRTFKSTYEIDWENHKVKLLDTKETENNKDIGQGAEIIKRTQDITSKRLAITQNIQFDFVKDKKYNKDALVVKMQGFISSRTTYSDLKKYPYIKRMIWPFQYNISLKTKDSNVDLINYLPKNKIDSADVSQKLGYNIGSGSFNYSKTISYNQKNYVTEVESQNSKGVKWGVKANSFVTPNGQVSAYDQYLFAQDPTGPAARDYFVPDNQLPPLIQSGFNPSFITTLSHERGKGDKSEFEITYGRNMDATYAYVTRHRLAVDRKHDAFKNRNVTVKYEVNWKTHEVKIKSITPKVTLYKTTATADSDKFKISQILTFNFIKDKSYDKDTLVLKATGNINSGFVKPNPNDYDFSKLYWGAKYNVSISSQSNDSVNVVDYAPKNQNEEFQVQNTLGYTFGNTAFSETINYKQESYRTTLSRNTNYKNVGWGVEAHKIMNNGAGPYGRDSFHPTYGNELFLAGSAYAGQNFIAQHQMPLLSRSNFNPEFLSVLSHRQDGAKKSKITVTYQREMDLYQICWNGFYWAGANYKNFKTRTFKSTYEIDWENHKVKLLDTKETENNKDIGQGAEIIKRTQDITSKRLAITQNIQFDFVKDKKYNKDALVVKMQGFISSRTTYSDLKKYPYIKRMIWPFQYNISLKTKDSNVDLINYLPKNKIDSADVSQKLGYNIGSGSFNYSKTISYNQKNYVTEVESQNSKGVKWGVKANSFVTPNGQVSAYDQYLFAQDPTGPAARDYFVPDNQLPPLIQSGFNPSFITTLSHERGKGDKSEFEITYGRNMDATYAYVTRHRLAVDRKHDAFKNRNVTVKYEVNWKTHEVKIKSITPK